Protein AF-Q09MP5-F1 (afdb_monomer_lite)

Sequence (1761 aa):
MSRHQAVLQLHFFASILETLLKDVNHPLSHFDKVSEDELDELWSWNTPLQPELRFCMHEKVSERAALHPEKIAIDAWDGTLTYGQIEDYSDKLAKLLRLLDDSSNRIIPVLFEKSRWTSVAVLAIMKSGACFALLDPAQPEGRLRAVVQQVNAKIFLSSKAQSTLAARVAPAATIIPISKSKFNKIFSPYTAEQPNTTLPPVSPDQPLYIQFTSGSTGVPKGCILTHSQYTSGAIPRAAAVGYYPHSRVLDFASYAFDVCIDSMLCTLAHGATLCTPSDERRMNDMSGAMRDMRVTFAGMTPSVARTLDVDILNNLESIALGGEGVSISDAMSWGQRTRVVNAYGPSEATVGATINDNVAAKPYITMGQRKGCALWLTEPEDHNKLVPVGAVGELLIEGPIVGNGYLNNPSKTKEVFIEDPEFLIKGSKSYPGRHGRIYKTGDLVRFDPDGDGEPIFVGRQDQQVKLRGQRIELAEIEFNMQKHLPPDTQLAAEVIKPSGGGEQTLVAFLVEQKKNGMRHLDGNVFGSFTNKFQSALRDMTKQLFVDLPSYMVPSAYIPLWKMPLLVSCKTDRKRLREIGASVTRQDLRRFNSAVSEKKEATTEMELKLQSLWAKVLGGDADFSANDNFFSMGGDSLRAMRLVAAARDEAIVLSVPDIMLNPTLSAMAEKAKPVSAEETNEVPPFSMIGKDWDADAARRESARLCGVDAANVEDVYPCTPLQEGLIALSAKFQDAYVAQRVATLPAKTALRLKEAFDTAVEGSPVLRTRIVNVTGRGLFQVVLKDGQLVREHGTDTSEYLRRDRNEPMDLGTALFRYGLVKEPESDQMNFVITMHHAVYDGWSMPLVFDHVNSAFNGLHTERPTSFKHFIKHLTSLDPADAQQYWKKRLEGTSPHQFPPLPQKGYTTQADSLLEHYVTVPTSAHSKLTLATIIRGAWALVSSLYIGHPDIVFGETLTGRSAPVPGIEQIEGPMITTVPIRVRLSLDRPITEYLQMIHAVTVKQIPHEHLGLQNIRRLSKDARVACDLRTGLVLHPKEDEDWGKVSLETPANTFLPASDEEGAREALKFNTYALMLVCTLEENGFLVMASFDSNCISKEAMERVLVVLDRIVHAFLGNPESKLGDVAVLDPAEARDAEAMRPRDVMSDSALGMSPVDGLESMDASLKELSPNEEKLRNILGRILGMKETDIRPSDSFFDLGGDSIGAMRLVSDARAQGLNLTVAQVFQSRSLSDLAASASNEREDKLAEILSRILGIAKSDIKSSDSFFELGGDSIGAMRLVSDARAQGLSITVAQVFQSKSLAELASSAEEEMPSQPKTNVDAPFIALGKDANLHSPDRVGVYLENQEWEITNIYPTRPLQQLAVEGTVDLPRYSLRYELIKFATPIDRQKLEQACQELVARNEVLRTVFVKDNELTLGVVLSALRVPYTETAVPEGEDADAFIQAGIKQDIEAPKPYGSSFVAFNLFTHPNGASTLVFRISHAQYDEICLPILFEQLSALYSGTTVPETVPFSKHVNHVVLDNIPKAIPYWENLLSGSEMTVLKPTIPLTHRGPADIYREFDISSRPANITIGSLPTAAWALVLSRRLNLTDVVFGEVVSGRNVGAPNADRIFGPTWQYIPFRVPFSKSWSYLDLLRYVQDQHMTSAAYESMGFSEIVKNCTNWDEDKVQWFDTVVHQAPAWVEELPFGNGVEAKFQTLYPHGEPLREWKCQAFVKEGGRKLGIEIVTFEEWIGEAEGVLEEVGKALECLMEGRVGESIF

Foldseek 3Di:
DAPQLVVQVVVLVVVVVVCCVVDVPDDPVVSQAADQVLLVLLVVQFPPFFDFDWDFLLVLLVVLCVVWVQQWAEQEPVGTDGSVRLVVLLCLLLLVVCVVPVDAAAEEEEEEFFDPVRLSPLSNCSQNQYAYQYDYPLWFLQQLLLVCVLRVHQAYEYAPVCQVSCCSSCVNHHYDHDDPCCCVPPRVVVCVVVVVRDGDPHTQQGWSYWAWDDDLQLHTWTFTAGSRLQCLFLVQCLVLQPQALAFEEECLDGSNDCVNVSSNSSNSSRNHYYQTYGVCCSAFPVQVSCVVSLGQEYEDALLVLVLHDPQSLVSHQEYEHELDDQDLVSCVVSVVRHFYKYFDDDPQQNRGQAIDRRQNPDPAGFSHRGGSWRKFFAAQVDPQGGGGAQDKGFIKTKHSNGTPTTRPCVPVRPVFFDWDRNSQCPRGPPGHHDTIIIGGDQWIWHADSNSSRTTDGDGGNAQFDQASSDTDRQSSLVNLLCVLADVPKDKGWDWEAELQDDHTFIEMEIEDPDPDDDDDPPPDFFDDDDLVRLVSVQVSLVVCVNSGPPRSRGLFYTYGNDFDADPVRHGDVVVVRVVRSHHHPQNRVQRNLSRDDAAAQDDPLLVLLLVLLCVQLPDDSRDHQFDFQVLSPDDLLSLLSSCQVCVVVQKHFFSLQCLVQRGSNSRSVRIDGHDPPPLDDDQAPPADDPVQDPLNCLVQLCVQLVHDSVQFRHKHAAFLVLQVLLVVCVVPVQFQKDKFKFKDQLVLVVLLVQLLVVLCQQAQLQLWFWAQDPPRGIMITGGNDSVAEQAAEADDVQVPLAVSLPTSHHSHRQKHWYWHAHFPDSIIMTMIMGGLQSADLLLLLLSLVLSLCSSQVHDRHQSDEPVLVSVVVSPDDVVVLLVVLCVVLPPADLFEPLDAPDDPFFWAFPDKDKDWQWDPLPLSDSHHPVLLLLLLLLLLGCLLQVHQKYKAKEWDQLLSDSGNSSSNYRGGRIAIDIDIGGADQQDFLLVRSVVSSVVVSVCSVNRRCHLLNQLQSDPSSVSSSPHAEYEYEEEFDDCPLCDPDSSSPSSSRRQNGPVRVVVVVSSNDRHQWYWYWHDDSTTTMTMIGHDCNSPNPVLVVVSVVSSSQSSCSCSPGRRHGNNVSSDDRPVNNVSSVVRYDPVSVPPNPPDDDDDDDDDDDDDDDDDDDPLLLQLLVQLCVLLVHDSVVFDQQAACVNSPHDLVSLVSSCVSCVVVVFHDDSVQSVVARGSPSSSQRRDDPLLLQLLVLLCVLLVHPSVVAGQQAASVNSPDDPVSLVSSCVVCVVVQWHDDSLQSLVDNGSVSSSVVTDGDDPDDDDDCLVDAACQCPPCCVVCDPVNVLVQAPDSPFAFDHKHFQAPVLVVLLVCCQDPQVQQKKWWWFWWQALAPVVLLLQLLQVLLQQAQLQQWFWAADPNTIMTTGTNGDNAAEEEAEDDDPDDQVVVVLVVVLVVSVDGDHGNHRQWYWYWYAYPSRIIIITTMDGLSFADLLQVSLSQQSSQCSSAVHDRDDADHQSSLSSCCSPPQVVVQQVVLLVVCPPHAAFADDDPFDPPDQAKDKDKDKAFLSQFDPSFDLLLQLVLLLVLLSCVRVVDQKHKFKEKDQQLLQPRVPSSRHGGRQIAIDIDMGNHDQPDFLLNSSVVSVVCVSVCSNNRRRHDLNSCVRRHPYDSVPPPAGAYEYEDARPDSCWHRHRRNIRTRTDMDRSGHDRHRAWYFYWYQPRSNGMTMTMIMGGPSCVVVVVVSVVSSNVSSVCSGPPNRRDGSD

InterPro domains:
  IPR000873 AMP-dependent synthetase/ligase domain [PF00501] (63-407)
  IPR001242 Condensation domain [PF00668] (712-1134)
  IPR001242 Condensation domain [PF00668] (1355-1677)
  IPR006162 Phosphopantetheine attachment site [PS00012] (631-646)
  IPR006162 Phosphopantetheine attachment site [PS00012] (1198-1213)
  IPR006162 Phosphopantetheine attachment site [PS00012] (1269-1284)
  IPR009081 Phosphopantetheine binding ACP domain [PF00550] (608-669)
  IPR009081 Phosphopantetheine binding ACP domain [PF00550] (1173-1236)
  IPR009081 Phosphopantetheine binding ACP domain [PF00550] (1244-1306)
  IPR009081 Phosphopantetheine binding ACP domain [PS50075] (600-675)
  IPR009081 Phosphopantetheine binding ACP domain [PS50075] (1169-1242)
  IPR009081 Phosphopantetheine binding ACP domain [PS50075] (1237-1313)
  IPR020806 Polyketide synthase-like, phosphopantetheine-binding domain [SM00823] (606-675)
  IPR020806 Polyketide synthase-like, phosphopantetheine-binding domain [SM00823] (1172-1242)
  IPR020806 Polyketide synthase-like, phosphopantetheine-binding domain [SM00823] (1243-1313)
  IPR020845 AMP-binding, conserved site [PS00455] (210-221)
  IPR023213 Chloramphenicol acetyltransferase-like domain superfamily [G3DSA:3.30.559.10] (718-1064)
  IPR023213 Chloramphenicol acetyltransferase-like domain superfamily [G3DSA:3.30.559.10] (1350-1522)
  IPR036736 ACP-like superfamily [G3DSA:1.10.1200.10] (598-670)
  IPR036736 ACP-like superfamily [G3DSA:1.10.1200.10] (1167-1238)

Structure (mmCIF, N/CA/C/O backbone):
data_AF-Q09MP5-F1
#
_entry.id   AF-Q09MP5-F1
#
loop_
_atom_site.group_PDB
_atom_site.id
_atom_site.type_symbol
_atom_site.label_atom_id
_atom_site.label_alt_id
_atom_site.label_comp_id
_atom_site.label_asym_id
_atom_site.label_entity_id
_atom_site.label_seq_id
_atom_site.pdbx_PDB_ins_code
_atom_site.Cartn_x
_atom_site.Cartn_y
_atom_site.Cartn_z
_atom_site.occupancy
_atom_site.B_iso_or_equiv
_atom_site.auth_seq_id
_atom_site.auth_comp_id
_atom_site.auth_asym_id
_atom_site.auth_atom_id
_atom_site.pdbx_PDB_model_num
ATOM 1 N N . MET A 1 1 ? -3.634 -18.850 -38.791 1.00 59.94 1 MET A N 1
ATOM 2 C CA . MET A 1 1 ? -3.241 -19.244 -40.159 1.00 59.94 1 MET A CA 1
ATOM 3 C C . MET A 1 1 ? -4.179 -18.523 -41.102 1.00 59.94 1 MET A C 1
ATOM 5 O O . MET A 1 1 ? -5.379 -18.560 -40.851 1.00 59.94 1 MET A O 1
ATOM 9 N N . SER A 1 2 ? -3.657 -17.815 -42.099 1.00 74.50 2 SER A N 1
ATOM 10 C CA . SER A 1 2 ? -4.491 -17.106 -43.076 1.00 74.50 2 SER A CA 1
ATOM 11 C C . SER A 1 2 ? -5.011 -18.062 -44.158 1.00 74.50 2 SER A C 1
ATOM 13 O O . SER A 1 2 ? -4.609 -19.228 -44.217 1.00 74.50 2 SER A O 1
ATOM 15 N N . ARG A 1 3 ? -5.837 -17.551 -45.080 1.00 82.62 3 ARG A N 1
ATOM 16 C CA . ARG A 1 3 ? -6.172 -18.272 -46.316 1.00 82.62 3 ARG A CA 1
ATOM 17 C C . ARG A 1 3 ? -4.945 -18.502 -47.209 1.00 82.62 3 ARG A C 1
ATOM 19 O O . ARG A 1 3 ? -4.838 -19.577 -47.786 1.00 82.62 3 ARG A O 1
ATOM 26 N N . HIS A 1 4 ? -4.047 -17.525 -47.329 1.00 83.56 4 HIS A N 1
ATOM 27 C CA . HIS A 1 4 ? -2.838 -17.621 -48.150 1.00 83.56 4 HIS A CA 1
ATOM 28 C C . HIS A 1 4 ? -1.877 -18.688 -47.600 1.00 83.56 4 HIS A C 1
ATOM 30 O O . HIS A 1 4 ? -1.572 -19.649 -48.302 1.00 83.56 4 HIS A O 1
ATOM 36 N N . GLN A 1 5 ? -1.517 -18.616 -46.313 1.00 78.25 5 GLN A N 1
ATOM 37 C CA . GLN A 1 5 ? -0.675 -19.625 -45.659 1.00 78.25 5 GLN A CA 1
ATOM 38 C C . GLN A 1 5 ? -1.295 -21.029 -45.723 1.00 78.25 5 GLN A C 1
ATOM 40 O O . GLN A 1 5 ? -0.571 -22.000 -45.925 1.00 78.25 5 GLN A O 1
ATOM 45 N N . ALA A 1 6 ? -2.620 -21.154 -45.584 1.00 83.75 6 ALA A N 1
ATOM 46 C CA . ALA A 1 6 ? -3.298 -22.441 -45.741 1.00 83.75 6 ALA A CA 1
ATOM 47 C C . ALA A 1 6 ? -3.201 -22.980 -47.181 1.00 83.75 6 ALA A C 1
ATOM 49 O O . ALA A 1 6 ? -2.980 -24.174 -47.366 1.00 83.75 6 ALA A O 1
ATOM 50 N N . VAL A 1 7 ? -3.324 -22.120 -48.200 1.00 84.75 7 VAL A N 1
ATOM 51 C CA . VAL A 1 7 ? -3.142 -22.504 -49.612 1.00 84.75 7 VAL A CA 1
ATOM 52 C C . VAL A 1 7 ? -1.697 -22.924 -49.886 1.00 84.75 7 VAL A C 1
ATOM 54 O O . VAL A 1 7 ? -1.500 -23.994 -50.454 1.00 84.75 7 VAL A O 1
ATOM 57 N N . LEU A 1 8 ? -0.695 -22.168 -49.424 1.00 80.31 8 LEU A N 1
ATOM 58 C CA . LEU A 1 8 ? 0.712 -22.550 -49.585 1.00 80.31 8 LEU A CA 1
ATOM 59 C C . LEU A 1 8 ? 1.048 -23.860 -48.872 1.00 80.31 8 LEU A C 1
ATOM 61 O O . LEU A 1 8 ? 1.660 -24.734 -49.476 1.00 80.31 8 LEU A O 1
ATOM 65 N N . GLN A 1 9 ? 0.593 -24.062 -47.632 1.00 81.00 9 GLN A N 1
ATOM 66 C CA . GLN A 1 9 ? 0.820 -25.329 -46.931 1.00 81.00 9 GLN A CA 1
ATOM 67 C C . GLN A 1 9 ? 0.113 -26.509 -47.614 1.00 81.00 9 GLN A C 1
ATOM 69 O O . GLN A 1 9 ? 0.664 -27.607 -47.635 1.00 81.00 9 GLN A O 1
ATOM 74 N N . LEU A 1 10 ? -1.054 -26.296 -48.234 1.00 84.81 10 LEU A N 1
ATOM 75 C CA . LEU A 1 10 ? -1.715 -27.310 -49.062 1.00 84.81 10 LEU A CA 1
ATOM 76 C C . LEU A 1 10 ? -0.968 -27.576 -50.379 1.00 84.81 10 LEU A C 1
ATOM 78 O O . LEU A 1 10 ? -0.871 -28.734 -50.777 1.00 84.81 10 LEU A O 1
ATOM 82 N N . HIS A 1 11 ? -0.412 -26.553 -51.034 1.00 81.12 11 HIS A N 1
ATOM 83 C CA . HIS A 1 11 ? 0.411 -26.709 -52.241 1.00 81.12 11 HIS A CA 1
ATOM 84 C C . HIS A 1 11 ? 1.731 -27.431 -51.933 1.00 81.12 11 HIS A C 1
ATOM 86 O O . HIS A 1 11 ? 2.095 -28.374 -52.632 1.00 81.12 11 HIS A O 1
ATOM 92 N N . PHE A 1 12 ? 2.410 -27.061 -50.847 1.00 81.19 12 PHE A N 1
ATOM 93 C CA . PHE A 1 12 ? 3.633 -27.710 -50.380 1.00 81.19 12 PHE A CA 1
ATOM 94 C C . PHE A 1 12 ? 3.372 -29.168 -49.969 1.00 81.19 12 PHE A C 1
ATOM 96 O O . PHE A 1 12 ? 4.086 -30.072 -50.398 1.00 81.19 12 PHE A O 1
ATOM 103 N N . PHE A 1 13 ? 2.283 -29.436 -49.239 1.00 86.06 13 PHE A N 1
ATOM 104 C CA . PHE A 1 13 ? 1.845 -30.798 -48.917 1.00 86.06 13 PHE A CA 1
ATOM 105 C C . PHE A 1 13 ? 1.493 -31.616 -50.170 1.00 86.06 13 PHE A C 1
ATOM 107 O O . PHE A 1 13 ? 1.887 -32.778 -50.270 1.00 86.06 13 PHE A O 1
ATOM 114 N N . ALA A 1 14 ? 0.817 -31.021 -51.158 1.00 86.12 14 ALA A N 1
ATOM 115 C CA . ALA A 1 14 ? 0.543 -31.665 -52.442 1.00 86.12 14 ALA A CA 1
ATOM 116 C C . ALA A 1 14 ? 1.832 -31.947 -53.237 1.00 86.12 14 ALA A C 1
ATOM 118 O O . ALA A 1 14 ? 1.957 -33.023 -53.813 1.00 86.12 14 ALA A O 1
ATOM 119 N N . SER A 1 15 ? 2.812 -31.040 -53.212 1.00 81.12 15 SER A N 1
ATOM 120 C CA . SER A 1 15 ? 4.133 -31.214 -53.833 1.00 81.12 15 SER A CA 1
ATOM 121 C C . SER A 1 15 ? 4.938 -32.347 -53.179 1.00 81.12 15 SER A C 1
ATOM 123 O O . SER A 1 15 ? 5.493 -33.202 -53.878 1.00 81.12 15 SER A O 1
ATOM 125 N N . ILE A 1 16 ? 4.930 -32.425 -51.842 1.00 84.94 16 ILE A N 1
ATOM 126 C CA . ILE A 1 16 ? 5.505 -33.542 -51.077 1.00 84.94 16 ILE A CA 1
ATOM 127 C C . ILE A 1 16 ? 4.813 -34.857 -51.456 1.00 84.94 16 ILE A C 1
ATOM 129 O O . ILE A 1 16 ? 5.496 -35.830 -51.777 1.00 84.94 16 ILE A O 1
ATOM 133 N N . LEU A 1 17 ? 3.475 -34.895 -51.473 1.00 87.12 17 LEU A N 1
ATOM 134 C CA . LEU A 1 17 ? 2.712 -36.087 -51.856 1.00 87.12 17 LEU A CA 1
ATOM 135 C C . LEU A 1 17 ? 2.990 -36.513 -53.301 1.00 87.12 17 LEU A C 1
ATOM 137 O O . LEU A 1 17 ? 3.277 -37.683 -53.534 1.00 87.12 17 LEU A O 1
ATOM 141 N N . GLU A 1 18 ? 2.949 -35.597 -54.271 1.00 86.56 18 GLU A N 1
ATOM 142 C CA . GLU A 1 18 ? 3.273 -35.905 -55.667 1.00 86.56 18 GLU A CA 1
ATOM 143 C C . GLU A 1 18 ? 4.699 -36.436 -55.815 1.00 86.56 18 GLU A C 1
ATOM 145 O O . GLU A 1 18 ? 4.926 -37.368 -56.585 1.00 86.56 18 GLU A O 1
ATOM 150 N N . THR A 1 19 ? 5.657 -35.874 -55.081 1.00 84.94 19 THR A N 1
ATOM 151 C CA . THR A 1 19 ? 7.058 -36.299 -55.131 1.00 84.94 19 THR A CA 1
ATOM 152 C C . THR A 1 19 ? 7.242 -37.680 -54.500 1.00 84.94 19 THR A C 1
ATOM 154 O O . THR A 1 19 ? 7.840 -38.542 -55.136 1.00 84.94 19 THR A O 1
ATOM 157 N N . LEU A 1 20 ? 6.644 -37.954 -53.334 1.00 87.00 20 LEU A N 1
ATOM 158 C CA . LEU A 1 20 ? 6.642 -39.287 -52.708 1.00 87.00 20 LEU A CA 1
ATOM 159 C C . LEU A 1 20 ? 5.919 -40.348 -53.558 1.00 87.00 20 LEU A C 1
ATOM 161 O O . LEU A 1 20 ? 6.316 -41.511 -53.561 1.00 87.00 20 LEU A O 1
ATOM 165 N N . LEU A 1 21 ? 4.871 -39.963 -54.295 1.00 89.62 21 LEU A N 1
ATOM 166 C CA . LEU A 1 21 ? 4.148 -40.847 -55.220 1.00 89.62 21 LEU A CA 1
ATOM 167 C C . LEU A 1 21 ? 4.919 -41.110 -56.526 1.00 89.62 21 LEU A C 1
ATOM 169 O O . LEU A 1 21 ? 4.696 -42.143 -57.160 1.00 89.62 21 LEU A O 1
ATOM 173 N N . LYS A 1 22 ? 5.816 -40.203 -56.935 1.00 89.56 22 LYS A N 1
ATOM 174 C CA . LYS A 1 22 ? 6.699 -40.357 -58.108 1.00 89.56 22 LYS A CA 1
ATOM 175 C C . LYS A 1 22 ? 8.008 -41.080 -57.769 1.00 89.56 22 LYS A C 1
ATOM 177 O O . LYS A 1 22 ? 8.499 -41.847 -58.594 1.00 89.56 22 LYS A O 1
ATOM 182 N N . ASP A 1 23 ? 8.558 -40.849 -56.579 1.00 89.31 23 ASP A N 1
ATOM 183 C CA . ASP A 1 23 ? 9.815 -41.416 -56.086 1.00 89.31 23 ASP A CA 1
ATOM 184 C C . ASP A 1 23 ? 9.719 -41.755 -54.587 1.00 89.31 23 ASP A C 1
ATOM 186 O O . ASP A 1 23 ? 9.976 -40.934 -53.707 1.00 89.31 23 ASP A O 1
ATOM 190 N N . VAL A 1 24 ? 9.402 -43.016 -54.286 1.00 86.56 24 VAL A N 1
ATOM 191 C CA . VAL A 1 24 ? 9.351 -43.533 -52.904 1.00 86.56 24 VAL A CA 1
ATOM 192 C C . VAL A 1 24 ? 10.727 -43.648 -52.230 1.00 86.56 24 VAL A C 1
ATOM 194 O O . VAL A 1 24 ? 10.791 -43.980 -51.049 1.00 86.56 24 VAL A O 1
ATOM 197 N N . ASN A 1 25 ? 11.827 -43.403 -52.954 1.00 88.81 25 ASN A N 1
ATOM 198 C CA . ASN A 1 25 ? 13.191 -43.414 -52.414 1.00 88.81 25 ASN A CA 1
ATOM 199 C C . ASN A 1 25 ? 13.755 -41.996 -52.227 1.00 88.81 25 ASN A C 1
ATOM 201 O O . ASN A 1 25 ? 14.951 -41.852 -51.956 1.00 88.81 25 ASN A O 1
ATOM 205 N N . HIS A 1 26 ? 12.926 -40.956 -52.375 1.00 84.25 26 HIS A N 1
ATOM 206 C CA . HIS A 1 26 ? 13.390 -39.578 -52.301 1.00 84.25 26 HIS A CA 1
ATOM 207 C C . HIS A 1 26 ? 13.993 -39.265 -50.917 1.00 84.25 26 HIS A C 1
ATOM 209 O O . HIS A 1 26 ? 13.321 -39.477 -49.901 1.00 84.25 26 HIS A O 1
ATOM 215 N N . PRO A 1 27 ? 15.241 -38.761 -50.828 1.00 83.38 27 PRO A N 1
ATOM 216 C CA . PRO A 1 27 ? 15.860 -38.442 -49.545 1.00 83.38 27 PRO A CA 1
ATOM 217 C C . PRO A 1 27 ? 15.040 -37.413 -48.765 1.00 83.38 27 PRO A C 1
ATOM 219 O O . PRO A 1 27 ? 14.696 -36.364 -49.306 1.00 83.38 27 PRO A O 1
ATOM 222 N N . LEU A 1 28 ? 14.776 -37.678 -47.479 1.00 79.31 28 LEU A N 1
ATOM 223 C CA . LEU A 1 28 ? 13.956 -36.781 -46.654 1.00 79.31 28 LEU A CA 1
ATOM 224 C C . LEU A 1 28 ? 14.509 -35.344 -46.627 1.00 79.31 28 LEU A C 1
ATOM 226 O O . LEU A 1 28 ? 13.747 -34.394 -46.765 1.00 79.31 28 LEU A O 1
ATOM 230 N N . SER A 1 29 ? 15.838 -35.202 -46.599 1.00 75.81 29 SER A N 1
ATOM 231 C CA . SER A 1 29 ? 16.562 -33.923 -46.640 1.00 75.81 29 SER A CA 1
ATOM 232 C C . SER A 1 29 ? 16.508 -33.173 -47.984 1.00 75.81 29 SER A C 1
ATOM 234 O O . SER A 1 29 ? 17.283 -32.244 -48.214 1.00 75.81 29 SER A O 1
ATOM 236 N N . HIS A 1 30 ? 15.676 -33.611 -48.932 1.00 75.94 30 HIS A N 1
ATOM 237 C CA . HIS A 1 30 ? 15.363 -32.868 -50.154 1.00 75.94 30 HIS A CA 1
ATOM 238 C C . HIS A 1 30 ? 13.964 -32.239 -50.132 1.00 75.94 30 HIS A C 1
ATOM 240 O O . HIS A 1 30 ? 13.722 -31.346 -50.943 1.00 75.94 30 HIS A O 1
ATOM 246 N N . PHE A 1 31 ? 13.086 -32.636 -49.201 1.00 74.69 31 PHE A N 1
ATOM 247 C CA . PHE A 1 31 ? 11.801 -31.963 -48.977 1.00 74.69 31 PHE A CA 1
ATOM 248 C C . PHE A 1 31 ? 11.949 -30.642 -48.209 1.00 74.69 31 PHE A C 1
ATOM 250 O O . PHE A 1 31 ? 11.038 -29.828 -48.247 1.00 74.69 31 PHE A O 1
ATOM 257 N N . ASP A 1 32 ? 13.108 -30.379 -47.596 1.00 65.06 32 ASP A N 1
ATOM 258 C CA . ASP A 1 32 ? 13.430 -29.104 -46.929 1.00 65.06 32 ASP A CA 1
ATOM 259 C C . ASP A 1 32 ? 13.600 -27.916 -47.910 1.00 65.06 32 ASP A C 1
ATOM 261 O O . ASP A 1 32 ? 13.975 -26.814 -47.513 1.00 65.06 32 ASP A O 1
ATOM 265 N N . LYS A 1 33 ? 13.361 -28.125 -49.213 1.00 70.44 33 LYS A N 1
ATOM 266 C CA . LYS A 1 33 ? 13.484 -27.106 -50.262 1.00 70.44 33 LYS A CA 1
ATOM 267 C C . LYS A 1 33 ? 12.156 -26.402 -50.519 1.00 70.44 33 LYS A C 1
ATOM 269 O O . LYS A 1 33 ? 11.137 -27.057 -50.710 1.00 70.44 33 LYS A O 1
ATOM 274 N N . VAL A 1 34 ? 12.222 -25.078 -50.651 1.00 80.81 34 VAL A N 1
ATOM 275 C CA . VAL A 1 34 ? 11.159 -24.235 -51.224 1.00 80.81 34 VAL A CA 1
ATOM 276 C C . VAL A 1 34 ? 10.685 -24.817 -52.562 1.00 80.81 34 VAL A C 1
ATOM 278 O O . VAL A 1 34 ? 11.513 -25.178 -53.403 1.00 80.81 34 VAL A O 1
ATOM 281 N N . SER A 1 35 ? 9.370 -24.923 -52.763 1.00 79.19 35 SER A N 1
ATOM 282 C CA . SER A 1 35 ? 8.799 -25.403 -54.028 1.00 79.19 35 SER A CA 1
ATOM 283 C C . SER A 1 35 ? 8.926 -24.367 -55.157 1.00 79.19 35 SER A C 1
ATOM 285 O O . SER A 1 35 ? 9.100 -23.181 -54.902 1.00 79.19 35 SER A O 1
ATOM 287 N N . GLU A 1 36 ? 8.823 -24.790 -56.424 1.00 83.19 36 GLU A N 1
ATOM 288 C CA . GLU A 1 36 ? 8.922 -23.881 -57.588 1.00 83.19 36 GLU A CA 1
ATOM 289 C C . GLU A 1 36 ? 7.892 -22.737 -57.553 1.00 83.19 36 GLU A C 1
ATOM 291 O O . GLU A 1 36 ? 8.213 -21.614 -57.937 1.00 83.19 36 GLU A O 1
ATOM 296 N N . ASP A 1 37 ? 6.671 -22.997 -57.072 1.00 83.19 37 ASP A N 1
ATOM 297 C CA . ASP A 1 37 ? 5.621 -21.975 -57.005 1.00 83.19 37 ASP A CA 1
ATOM 298 C C . ASP A 1 37 ? 5.848 -20.998 -55.829 1.00 83.19 37 ASP A C 1
ATOM 300 O O . ASP A 1 37 ? 5.669 -19.793 -56.000 1.00 83.19 37 ASP A O 1
ATOM 304 N N . GLU A 1 38 ? 6.335 -21.471 -54.672 1.00 85.56 38 GLU A N 1
ATOM 305 C CA . GLU A 1 38 ? 6.801 -20.590 -53.584 1.00 85.56 38 GLU A CA 1
ATOM 306 C C . GLU A 1 38 ? 8.048 -19.785 -53.990 1.00 85.56 38 GLU A C 1
ATOM 308 O O . GLU A 1 38 ? 8.207 -18.637 -53.583 1.00 85.56 38 GLU A O 1
ATOM 313 N N . LEU A 1 39 ? 8.946 -20.363 -54.796 1.00 89.06 39 LEU A N 1
ATOM 314 C CA . LEU A 1 39 ? 10.141 -19.681 -55.290 1.00 89.06 39 LEU A CA 1
ATOM 315 C C . LEU A 1 39 ? 9.765 -18.557 -56.265 1.00 89.06 39 LEU A C 1
ATOM 317 O O . LEU A 1 39 ? 10.305 -17.457 -56.151 1.00 89.06 39 LEU A O 1
ATOM 321 N N . ASP A 1 40 ? 8.819 -18.802 -57.179 1.00 90.94 40 ASP A N 1
ATOM 322 C CA . ASP A 1 40 ? 8.227 -17.757 -58.024 1.00 90.94 40 ASP A CA 1
ATOM 323 C C . ASP A 1 40 ? 7.580 -16.644 -57.184 1.00 90.94 40 ASP A C 1
ATOM 325 O O . ASP A 1 40 ? 7.740 -15.466 -57.507 1.00 90.94 40 ASP A O 1
ATOM 329 N N . GLU A 1 41 ? 6.911 -16.984 -56.080 1.00 89.44 41 GLU A N 1
ATOM 330 C CA . GLU A 1 41 ? 6.301 -15.997 -55.185 1.00 89.44 41 GLU A CA 1
ATOM 331 C C . GLU A 1 41 ? 7.340 -15.165 -54.412 1.00 89.44 41 GLU A C 1
ATOM 333 O O . GLU A 1 41 ? 7.274 -13.932 -54.451 1.00 89.44 41 GLU A O 1
ATOM 338 N N . LEU A 1 42 ? 8.363 -15.795 -53.818 1.00 91.25 42 LEU A N 1
ATOM 339 C CA . LEU A 1 42 ? 9.494 -15.110 -53.171 1.00 91.25 42 LEU A CA 1
ATOM 340 C C . LEU A 1 42 ? 10.232 -14.169 -54.137 1.00 91.25 42 LEU A C 1
ATOM 342 O O . LEU A 1 42 ? 10.662 -13.080 -53.740 1.00 91.25 42 LEU A O 1
ATOM 346 N N . TRP A 1 43 ? 10.369 -14.560 -55.408 1.00 93.50 43 TRP A N 1
ATOM 347 C CA . TRP A 1 43 ? 10.921 -13.698 -56.454 1.00 93.50 43 TRP A CA 1
ATOM 348 C C . TRP A 1 43 ? 9.963 -12.582 -56.875 1.00 93.50 43 TRP A C 1
ATOM 350 O O . TRP A 1 43 ? 10.440 -11.476 -57.150 1.00 93.50 43 TRP A O 1
ATOM 360 N N . SER A 1 44 ? 8.647 -12.816 -56.868 1.00 92.38 44 SER A N 1
ATOM 361 C CA . SER A 1 44 ? 7.633 -11.790 -57.146 1.00 92.38 44 SER A CA 1
ATOM 362 C C . SER A 1 44 ? 7.645 -10.683 -56.090 1.00 92.38 44 SER A C 1
ATOM 364 O O . SER A 1 44 ? 7.718 -9.504 -56.437 1.00 92.38 44 SER A O 1
ATOM 366 N N . TRP A 1 45 ? 7.714 -11.041 -54.802 1.00 90.75 45 TRP A N 1
ATOM 367 C CA . TRP A 1 45 ? 7.833 -10.076 -53.710 1.00 90.75 45 TRP A CA 1
ATOM 368 C C . TRP A 1 45 ? 9.109 -9.245 -53.841 1.00 90.75 45 TRP A C 1
ATOM 370 O O . TRP A 1 45 ? 9.091 -8.049 -53.551 1.00 90.75 45 TRP A O 1
ATOM 380 N N . ASN A 1 46 ? 10.198 -9.840 -54.342 1.00 91.38 46 ASN A N 1
ATOM 381 C CA . ASN A 1 46 ? 11.531 -9.240 -54.449 1.00 91.38 46 ASN A CA 1
ATOM 382 C C . ASN A 1 46 ? 11.902 -8.650 -55.821 1.00 91.38 46 ASN A C 1
ATOM 384 O O . ASN A 1 46 ? 13.055 -8.242 -56.016 1.00 91.38 46 ASN A O 1
ATOM 388 N N . THR A 1 47 ? 10.957 -8.550 -56.762 1.00 89.50 47 THR A N 1
ATOM 389 C CA . THR A 1 47 ? 11.212 -8.045 -58.122 1.00 89.50 47 THR A CA 1
ATOM 390 C C . THR A 1 47 ? 10.101 -7.086 -58.576 1.00 89.50 47 THR A C 1
ATOM 392 O O . THR A 1 47 ? 8.932 -7.442 -58.497 1.00 89.50 47 THR A O 1
ATOM 395 N N . PRO A 1 48 ? 10.415 -5.873 -59.076 1.00 88.31 48 PRO A N 1
ATOM 396 C CA . PRO A 1 48 ? 11.748 -5.322 -59.316 1.00 88.31 48 PRO A CA 1
ATOM 397 C C . PRO A 1 48 ? 12.514 -4.958 -58.032 1.00 88.31 48 PRO A C 1
ATOM 399 O O . PRO A 1 48 ? 11.946 -4.796 -56.946 1.00 88.31 48 PRO A O 1
ATOM 402 N N . LEU A 1 49 ? 13.829 -4.805 -58.184 1.00 85.81 49 LEU A N 1
ATOM 403 C CA . LEU A 1 49 ? 14.684 -4.091 -57.240 1.00 85.81 49 LEU A CA 1
ATOM 404 C C . LEU A 1 49 ? 14.607 -2.582 -57.545 1.00 85.81 49 LEU A C 1
ATOM 406 O O . LEU A 1 49 ? 14.473 -2.193 -58.705 1.00 85.81 49 LEU A O 1
ATOM 410 N N . GLN A 1 50 ? 14.667 -1.732 -56.518 1.00 83.75 50 GLN A N 1
ATOM 411 C CA . GLN A 1 50 ? 14.656 -0.275 -56.708 1.00 83.75 50 GLN A CA 1
ATOM 412 C C . GLN A 1 50 ? 16.007 0.215 -57.275 1.00 83.75 50 GLN A C 1
ATOM 414 O O . GLN A 1 50 ? 17.045 -0.346 -56.916 1.00 83.75 50 GLN A O 1
ATOM 419 N N . PRO A 1 51 ? 16.023 1.234 -58.156 1.00 86.88 51 PRO A N 1
ATOM 420 C CA . PRO A 1 51 ? 17.252 1.731 -58.774 1.00 86.88 51 PRO A CA 1
ATOM 421 C C . PRO A 1 51 ? 18.124 2.527 -57.791 1.00 86.88 51 PRO A C 1
ATOM 423 O O . PRO A 1 51 ? 17.619 3.168 -56.870 1.00 86.88 51 PRO A O 1
ATOM 426 N N . GLU A 1 52 ? 19.439 2.541 -58.029 1.00 91.12 52 GLU A N 1
ATOM 427 C CA . GLU A 1 52 ? 20.377 3.382 -57.275 1.00 91.12 52 GLU A CA 1
ATOM 428 C C . GLU A 1 52 ? 20.158 4.875 -57.586 1.00 91.12 52 GLU A C 1
ATOM 430 O O . GLU A 1 52 ? 20.177 5.303 -58.745 1.00 91.12 52 GLU A O 1
ATOM 435 N N . LEU A 1 53 ? 20.002 5.692 -56.544 1.00 93.75 53 LEU A N 1
ATOM 436 C CA . LEU A 1 53 ? 19.897 7.145 -56.640 1.00 93.75 53 LEU A CA 1
ATOM 437 C C . LEU A 1 53 ? 21.292 7.780 -56.609 1.00 93.75 53 LEU A C 1
ATOM 439 O O . LEU A 1 53 ? 21.866 8.060 -55.562 1.00 93.75 53 LEU A O 1
ATOM 443 N N . ARG A 1 54 ? 21.864 8.010 -57.791 1.00 95.00 54 ARG A N 1
ATOM 444 C CA . ARG A 1 54 ? 23.248 8.485 -57.948 1.00 95.00 54 ARG A CA 1
ATOM 445 C C . ARG A 1 54 ? 23.373 10.015 -57.867 1.00 95.00 54 ARG A C 1
ATOM 447 O O . ARG A 1 54 ? 23.733 10.657 -58.850 1.00 95.00 54 ARG A O 1
ATOM 454 N N . PHE A 1 55 ? 23.094 10.589 -56.694 1.00 94.56 55 PHE A N 1
ATOM 455 C CA . PHE A 1 55 ? 23.374 11.997 -56.354 1.00 94.56 55 PHE A CA 1
ATOM 456 C C . PHE A 1 55 ? 23.866 12.147 -54.903 1.00 94.56 55 PHE A C 1
ATOM 458 O O . PHE A 1 55 ? 23.690 11.249 -54.077 1.00 94.56 55 PHE A O 1
ATOM 465 N N . CYS A 1 56 ? 24.495 13.274 -54.570 1.00 95.69 56 CYS A N 1
ATOM 466 C CA . CYS A 1 56 ? 25.018 13.537 -53.233 1.00 95.69 56 CYS A CA 1
ATOM 467 C C . CYS A 1 56 ? 23.967 14.193 -52.328 1.00 95.69 56 CYS A C 1
ATOM 469 O O . CYS A 1 56 ? 23.345 15.196 -52.667 1.00 95.69 56 CYS A O 1
ATOM 471 N N . MET A 1 57 ? 23.803 13.668 -51.109 1.00 95.25 57 MET A N 1
ATOM 472 C CA . MET A 1 57 ? 22.764 14.127 -50.170 1.00 95.25 57 MET A CA 1
ATOM 473 C C . MET A 1 57 ? 22.829 15.637 -49.853 1.00 95.25 57 MET A C 1
ATOM 475 O O . MET A 1 57 ? 21.795 16.262 -49.633 1.00 95.25 57 MET A O 1
ATOM 479 N N . HIS A 1 58 ? 24.023 16.244 -49.865 1.00 95.75 58 HIS A N 1
ATOM 480 C CA . HIS A 1 58 ? 24.174 17.687 -49.641 1.00 95.75 58 HIS A CA 1
ATOM 481 C C . HIS A 1 58 ? 23.698 18.535 -50.833 1.00 95.75 58 HIS A C 1
ATOM 483 O O . HIS A 1 58 ? 23.191 19.629 -50.610 1.00 95.75 58 HIS A O 1
ATOM 489 N N . GLU A 1 59 ? 23.770 18.031 -52.071 1.00 95.56 59 GLU A N 1
ATOM 490 C CA . GLU A 1 59 ? 23.229 18.714 -53.258 1.00 95.56 59 GLU A CA 1
ATOM 491 C C . GLU A 1 59 ? 21.712 18.886 -53.126 1.00 95.56 59 GLU A C 1
ATOM 493 O O . GLU A 1 59 ? 21.170 19.944 -53.436 1.00 95.56 59 GLU A O 1
ATOM 498 N N . LYS A 1 60 ? 21.026 17.882 -52.558 1.00 94.25 60 LYS A N 1
ATOM 499 C CA . LYS A 1 60 ? 19.587 17.962 -52.282 1.00 94.25 60 LYS A CA 1
ATOM 500 C C . LYS A 1 60 ? 19.242 19.013 -51.226 1.00 94.25 60 LYS A C 1
ATOM 502 O O . LYS A 1 60 ? 18.190 19.635 -51.323 1.00 94.25 60 LYS A O 1
ATOM 507 N N . VAL A 1 61 ? 20.125 19.259 -50.257 1.00 95.75 61 VAL A N 1
ATOM 508 C CA . VAL A 1 61 ? 19.968 20.360 -49.290 1.00 95.75 61 VAL A CA 1
ATOM 509 C C . VAL A 1 61 ? 20.223 21.716 -49.961 1.00 95.75 61 VAL A C 1
ATOM 511 O O . VAL A 1 61 ? 19.425 22.634 -49.774 1.00 95.75 61 VAL A O 1
ATOM 514 N N . SER A 1 62 ? 21.251 21.826 -50.811 1.00 95.75 62 SER A N 1
ATOM 515 C CA . SER A 1 62 ? 21.513 23.023 -51.626 1.00 95.75 62 SER A CA 1
ATOM 516 C C . SER A 1 62 ? 20.344 23.369 -52.561 1.00 95.75 62 SER A C 1
ATOM 518 O O . SER A 1 62 ? 19.971 24.537 -52.656 1.00 95.75 62 SER A O 1
ATOM 520 N N . GLU A 1 63 ? 19.688 22.383 -53.188 1.00 95.75 63 GLU A N 1
ATOM 521 C CA . GLU A 1 63 ? 18.449 22.608 -53.953 1.00 95.75 63 GLU A CA 1
ATOM 522 C C . GLU A 1 63 ? 17.342 23.233 -53.085 1.00 95.75 63 GLU A C 1
ATOM 524 O O . GLU A 1 63 ? 16.699 24.200 -53.501 1.00 95.75 63 GLU A O 1
ATOM 529 N N . ARG A 1 64 ? 17.111 22.718 -51.865 1.00 95.25 64 ARG A N 1
ATOM 530 C CA . ARG A 1 64 ? 16.112 23.299 -50.946 1.00 95.25 64 ARG A CA 1
ATOM 531 C C . ARG A 1 64 ? 16.495 24.709 -50.506 1.00 95.25 64 ARG A C 1
ATOM 533 O O . ARG A 1 64 ? 15.610 25.557 -50.411 1.00 95.25 64 ARG A O 1
ATOM 540 N N . ALA A 1 65 ? 17.783 24.979 -50.305 1.00 95.69 65 ALA A N 1
ATOM 541 C CA . ALA A 1 65 ? 18.272 26.309 -49.958 1.00 95.69 65 ALA A CA 1
ATOM 542 C C . ALA A 1 65 ? 18.151 27.323 -51.101 1.00 95.69 65 ALA A C 1
ATOM 544 O O . ALA A 1 65 ? 17.809 28.474 -50.841 1.00 95.69 65 ALA A O 1
ATOM 545 N N . ALA A 1 66 ? 18.335 26.901 -52.353 1.00 96.31 66 ALA A N 1
ATOM 546 C CA . ALA A 1 66 ? 18.079 27.742 -53.519 1.00 96.31 66 ALA A CA 1
ATOM 547 C C . ALA A 1 66 ? 16.579 28.048 -53.709 1.00 96.31 66 ALA A C 1
ATOM 549 O O . ALA A 1 66 ? 16.223 29.153 -54.115 1.00 96.31 66 ALA A O 1
ATOM 550 N N . LEU A 1 67 ? 15.695 27.091 -53.402 1.00 96.06 67 LEU A N 1
ATOM 551 C CA . LEU A 1 67 ? 14.240 27.248 -53.543 1.00 96.06 67 LEU A CA 1
ATOM 552 C C . LEU A 1 67 ? 13.593 28.047 -52.397 1.00 96.06 67 LEU A C 1
ATOM 554 O O . LEU A 1 67 ? 12.653 28.808 -52.633 1.00 96.06 67 LEU A O 1
ATOM 558 N N . HIS A 1 68 ? 14.055 27.863 -51.156 1.00 94.94 68 HIS A N 1
ATOM 559 C CA . HIS A 1 68 ? 13.421 28.408 -49.947 1.00 94.94 68 HIS A CA 1
ATOM 560 C C . HIS A 1 68 ? 14.441 28.984 -48.935 1.00 94.94 68 HIS A C 1
ATOM 562 O O . HIS A 1 68 ? 14.438 28.574 -47.771 1.00 94.94 68 HIS A O 1
ATOM 568 N N . PRO A 1 69 ? 15.299 29.950 -49.324 1.00 96.50 69 PRO A N 1
ATOM 569 C CA . PRO A 1 69 ? 16.422 30.418 -48.498 1.00 96.50 69 PRO A CA 1
ATOM 570 C C . PRO A 1 69 ? 16.009 31.000 -47.136 1.00 96.50 69 PRO A C 1
ATOM 572 O O . PRO A 1 69 ? 16.733 30.828 -46.156 1.00 96.50 69 PRO A O 1
ATOM 575 N N . GLU A 1 70 ? 14.837 31.635 -47.052 1.00 97.25 70 GLU A N 1
ATOM 576 C CA . GLU A 1 70 ? 14.306 32.242 -45.819 1.00 97.25 70 GLU A CA 1
ATOM 577 C C . GLU A 1 70 ? 13.580 31.250 -44.893 1.00 97.25 70 GLU A C 1
ATOM 579 O O . GLU A 1 70 ? 13.236 31.591 -43.761 1.00 97.25 70 GLU A O 1
ATOM 584 N N . LYS A 1 71 ? 13.327 30.010 -45.334 1.00 97.06 71 LYS A N 1
ATOM 585 C CA . LYS A 1 71 ? 12.623 29.024 -44.504 1.00 97.06 71 LYS A CA 1
ATOM 586 C C . LYS A 1 71 ? 13.527 28.537 -43.370 1.00 97.06 71 LYS A C 1
ATOM 588 O O . LYS A 1 71 ? 14.703 28.252 -43.593 1.00 97.06 71 LYS A O 1
ATOM 593 N N . ILE A 1 72 ? 12.972 28.398 -42.163 1.00 97.62 72 ILE A N 1
ATOM 594 C CA . ILE A 1 72 ? 13.680 27.825 -41.009 1.00 97.62 72 ILE A CA 1
ATOM 595 C C . ILE A 1 72 ? 14.007 26.355 -41.298 1.00 97.62 72 ILE A C 1
ATOM 597 O O . ILE A 1 72 ? 13.114 25.529 -41.487 1.00 97.62 72 ILE A O 1
ATOM 601 N N . ALA A 1 73 ? 15.299 26.051 -41.327 1.00 97.81 73 ALA A N 1
ATOM 602 C CA . ALA A 1 73 ? 15.840 24.722 -41.581 1.00 97.81 73 ALA A CA 1
ATOM 603 C C . ALA A 1 73 ? 16.181 23.996 -40.277 1.00 97.81 73 ALA A C 1
ATOM 605 O O . ALA A 1 73 ? 15.961 22.793 -40.162 1.00 97.81 73 ALA A O 1
ATOM 606 N N . ILE A 1 74 ? 16.677 24.743 -39.285 1.00 97.75 74 ILE A N 1
ATOM 607 C CA . ILE A 1 74 ? 16.931 24.262 -37.927 1.00 97.75 74 ILE A CA 1
ATOM 608 C C . ILE A 1 74 ? 16.292 25.227 -36.934 1.00 97.75 74 ILE A C 1
ATOM 610 O O . ILE A 1 74 ? 16.464 26.444 -37.030 1.00 97.75 74 ILE A O 1
ATOM 614 N N . ASP A 1 75 ? 15.602 24.657 -35.959 1.00 97.56 75 ASP A N 1
ATOM 615 C CA . ASP A 1 75 ? 15.001 25.315 -34.812 1.00 97.56 75 ASP A CA 1
ATOM 616 C C . ASP A 1 75 ? 15.570 24.647 -33.551 1.00 97.56 75 ASP A C 1
ATOM 618 O O . ASP A 1 75 ? 15.099 23.599 -33.110 1.00 97.56 75 ASP A O 1
ATOM 622 N N . ALA A 1 76 ? 16.692 25.177 -33.056 1.00 96.25 76 ALA A N 1
ATOM 623 C CA . ALA A 1 76 ? 17.451 24.588 -31.956 1.00 96.25 76 ALA A CA 1
ATOM 624 C C . ALA A 1 76 ? 17.379 25.449 -30.693 1.00 96.25 76 ALA A C 1
ATOM 626 O O . ALA A 1 76 ? 17.223 26.667 -30.773 1.00 96.25 76 ALA A O 1
ATOM 627 N N . TRP A 1 77 ? 17.605 24.834 -29.530 1.00 93.88 77 TRP A N 1
ATOM 628 C CA . TRP A 1 77 ? 17.672 25.536 -28.239 1.00 93.88 77 TRP A CA 1
ATOM 629 C C . TRP A 1 77 ? 18.713 26.673 -28.208 1.00 93.88 77 TRP A C 1
ATOM 631 O O . TRP A 1 77 ? 18.485 27.694 -27.565 1.00 93.88 77 TRP A O 1
ATOM 641 N N . ASP A 1 78 ? 19.843 26.533 -28.919 1.00 93.38 78 ASP A N 1
ATOM 642 C CA . ASP A 1 78 ? 20.856 27.593 -29.013 1.00 93.38 78 ASP A CA 1
ATOM 643 C C . ASP A 1 78 ? 20.459 28.695 -30.024 1.00 93.38 78 ASP A C 1
ATOM 645 O O . ASP A 1 78 ? 21.025 29.793 -30.028 1.00 93.38 78 ASP A O 1
ATOM 649 N N . GLY A 1 79 ? 19.448 28.427 -30.855 1.00 93.88 79 GLY A N 1
ATOM 650 C CA . GLY A 1 79 ? 18.738 29.354 -31.736 1.00 93.88 79 GLY A CA 1
ATOM 651 C C . GLY A 1 79 ? 18.481 28.778 -33.135 1.00 93.88 79 GLY A C 1
ATOM 652 O O . GLY A 1 79 ? 19.024 27.745 -33.520 1.00 93.88 79 GLY A O 1
ATOM 653 N N . THR A 1 80 ? 17.699 29.492 -33.942 1.00 96.88 80 THR A N 1
ATOM 654 C CA . THR A 1 80 ? 17.340 29.086 -35.313 1.00 96.88 80 THR A CA 1
ATOM 655 C C . THR A 1 80 ? 18.476 29.261 -36.335 1.00 96.88 80 THR A C 1
ATOM 657 O O . THR A 1 80 ? 19.452 29.985 -36.086 1.00 96.88 80 THR A O 1
ATOM 660 N N . LEU A 1 81 ? 18.320 28.610 -37.498 1.00 97.19 81 LEU A N 1
ATOM 661 C CA . LEU A 1 81 ? 18.970 28.919 -38.782 1.00 97.19 81 LEU A CA 1
ATOM 662 C C . LEU A 1 81 ? 17.985 28.724 -39.949 1.00 97.19 81 LEU A C 1
ATOM 664 O O . LEU A 1 81 ? 17.232 27.746 -39.978 1.00 97.19 81 LEU A O 1
ATOM 668 N N . THR A 1 82 ? 18.028 29.611 -40.946 1.00 98.25 82 THR A N 1
ATOM 669 C CA . THR A 1 82 ? 17.331 29.401 -42.230 1.00 98.25 82 THR A CA 1
ATOM 670 C C . THR A 1 82 ? 18.154 28.541 -43.193 1.00 98.25 82 THR A C 1
ATOM 672 O O . THR A 1 82 ? 19.367 28.399 -43.021 1.00 98.25 82 THR A O 1
ATOM 675 N N . TYR A 1 83 ? 17.526 27.987 -44.234 1.00 98.12 83 TYR A N 1
ATOM 676 C CA . TYR A 1 83 ? 18.233 27.209 -45.260 1.00 98.12 83 TYR A CA 1
ATOM 677 C C . TYR A 1 83 ? 19.384 27.999 -45.909 1.00 98.12 83 TYR A C 1
ATOM 679 O O . TYR A 1 83 ? 20.487 27.473 -46.040 1.00 98.12 83 TYR A O 1
ATOM 687 N N . GLY A 1 84 ? 19.173 29.277 -46.242 1.00 97.31 84 GLY A N 1
ATOM 688 C CA . GLY A 1 84 ? 20.216 30.141 -46.806 1.00 97.31 84 GLY A CA 1
ATOM 689 C C . GLY A 1 84 ? 21.370 30.423 -45.833 1.00 97.31 84 GLY A C 1
ATOM 690 O O . GLY A 1 84 ? 22.520 30.533 -46.252 1.00 97.31 84 GLY A O 1
ATOM 691 N N . GLN A 1 85 ? 21.094 30.476 -44.525 1.00 96.12 85 GLN A N 1
ATOM 692 C CA . GLN A 1 85 ? 22.129 30.623 -43.493 1.00 96.12 85 GLN A CA 1
ATOM 693 C C . GLN A 1 85 ? 22.936 29.335 -43.289 1.00 96.12 85 GLN A C 1
ATOM 695 O O . GLN A 1 85 ? 24.144 29.404 -43.065 1.00 96.12 85 GLN A O 1
ATOM 700 N N . ILE A 1 86 ? 22.300 28.161 -43.378 1.00 95.75 86 ILE A N 1
ATOM 701 C CA . ILE A 1 86 ? 23.012 26.874 -43.365 1.00 95.75 86 ILE A CA 1
ATOM 702 C C . ILE A 1 86 ? 23.918 26.759 -44.588 1.00 95.75 86 ILE A C 1
ATOM 704 O O . ILE A 1 86 ? 25.066 26.339 -44.444 1.00 95.75 86 ILE A O 1
ATOM 708 N N . GLU A 1 87 ? 23.436 27.155 -45.765 1.00 95.31 87 GLU A N 1
ATOM 709 C CA . GLU A 1 87 ? 24.223 27.127 -46.996 1.00 95.31 87 GLU A CA 1
ATOM 710 C C . GLU A 1 87 ? 25.467 28.020 -46.868 1.00 95.31 87 GLU A C 1
ATOM 712 O O . GLU A 1 87 ? 26.584 27.523 -46.984 1.00 95.31 87 GLU A O 1
ATOM 717 N N . ASP A 1 88 ? 25.305 29.292 -46.480 1.00 94.00 88 ASP A N 1
ATOM 718 C CA . ASP A 1 88 ? 26.414 30.235 -46.262 1.00 94.00 88 ASP A CA 1
ATOM 719 C C . ASP A 1 88 ? 27.433 29.753 -45.207 1.00 94.00 88 ASP A C 1
ATOM 721 O O . ASP A 1 88 ? 28.648 29.794 -45.438 1.00 94.00 88 ASP A O 1
ATOM 725 N N . TYR A 1 89 ? 26.967 29.269 -44.049 1.00 95.19 89 TYR A N 1
ATOM 726 C CA . TYR A 1 89 ? 27.863 28.787 -42.997 1.00 95.19 89 TYR A CA 1
ATOM 727 C C . TYR A 1 89 ? 28.559 27.469 -43.372 1.00 95.19 89 TYR A C 1
ATOM 729 O O . TYR A 1 89 ? 29.747 27.305 -43.075 1.00 95.19 89 TYR A O 1
ATOM 737 N N . SER A 1 90 ? 27.868 26.536 -44.033 1.00 95.62 90 SER A N 1
ATOM 738 C CA . SER A 1 90 ? 28.466 25.256 -44.430 1.00 95.62 90 SER A CA 1
ATOM 739 C C . SER A 1 90 ? 29.451 25.414 -45.592 1.00 95.62 90 SER A C 1
ATOM 741 O O . SER A 1 90 ? 30.524 24.819 -45.533 1.00 95.62 90 SER A O 1
ATOM 743 N N . ASP A 1 91 ? 29.191 26.291 -46.567 1.00 93.19 91 ASP A N 1
ATOM 744 C CA . ASP A 1 91 ? 30.135 26.622 -47.646 1.00 93.19 91 ASP A CA 1
ATOM 745 C C . ASP A 1 91 ? 31.437 27.238 -47.115 1.00 93.19 91 ASP A C 1
ATOM 747 O O . ASP A 1 91 ? 32.537 26.843 -47.514 1.00 93.19 91 ASP A O 1
ATOM 751 N N . LYS A 1 92 ? 31.335 28.201 -46.188 1.00 92.12 92 LYS A N 1
ATOM 752 C CA . LYS A 1 92 ? 32.507 28.848 -45.570 1.00 92.12 92 LYS A CA 1
ATOM 753 C C . LYS A 1 92 ? 33.344 27.854 -44.770 1.00 92.12 92 LYS A C 1
ATOM 755 O O . LYS A 1 92 ? 34.573 27.869 -44.856 1.00 92.12 92 LYS A O 1
ATOM 760 N N . LEU A 1 93 ? 32.697 26.965 -44.018 1.00 93.94 93 LEU A N 1
ATOM 761 C CA . LEU A 1 93 ? 33.398 25.924 -43.274 1.00 93.94 93 LEU A CA 1
ATOM 762 C C . LEU A 1 93 ? 33.983 24.850 -44.210 1.00 93.94 93 LEU A C 1
ATOM 764 O O . LEU A 1 93 ? 35.114 24.426 -43.995 1.00 93.94 93 LEU A O 1
ATOM 768 N N . ALA A 1 94 ? 33.295 24.479 -45.293 1.00 93.25 94 ALA A N 1
ATOM 769 C CA . ALA A 1 94 ? 33.795 23.533 -46.290 1.00 93.25 94 ALA A CA 1
ATOM 770 C C . ALA A 1 94 ? 35.059 24.054 -46.993 1.00 93.25 94 ALA A C 1
ATOM 772 O O . ALA A 1 94 ? 36.037 23.317 -47.128 1.00 93.25 94 ALA A O 1
ATOM 773 N N . LYS A 1 95 ? 35.087 25.339 -47.374 1.00 91.38 95 LYS A N 1
ATOM 774 C CA . LYS A 1 95 ? 36.278 25.993 -47.949 1.00 91.38 95 LYS A CA 1
ATOM 775 C C . LYS A 1 95 ? 37.450 25.994 -46.965 1.00 91.38 95 LYS A C 1
ATOM 777 O O . LYS A 1 95 ? 38.560 25.632 -47.347 1.00 91.38 95 LYS A O 1
ATOM 782 N N . LEU A 1 96 ? 37.201 26.303 -45.688 1.00 89.94 96 LEU A N 1
ATOM 783 C CA . LEU A 1 96 ? 38.215 26.208 -44.631 1.00 89.94 96 LEU A CA 1
ATOM 784 C C . LEU A 1 96 ? 38.745 24.772 -44.452 1.00 89.94 96 LEU A C 1
ATOM 786 O O . LEU A 1 96 ? 39.953 24.586 -44.334 1.00 89.94 96 LEU A O 1
ATOM 790 N N . LEU A 1 97 ? 37.875 23.758 -44.471 1.00 91.56 97 LEU A N 1
ATOM 791 C CA . LEU A 1 97 ? 38.279 22.351 -44.355 1.00 91.56 97 LEU A CA 1
ATOM 792 C C . LEU A 1 97 ? 39.207 21.908 -45.496 1.00 91.56 97 LEU A C 1
ATOM 794 O O . LEU A 1 97 ? 40.142 21.152 -45.244 1.00 91.56 97 LEU A O 1
ATOM 798 N N . ARG A 1 98 ? 38.988 22.391 -46.729 1.00 87.88 98 ARG A N 1
ATOM 799 C CA . ARG A 1 98 ? 39.883 22.121 -47.875 1.00 87.88 98 ARG A CA 1
ATOM 800 C C . ARG A 1 98 ? 41.213 22.872 -47.766 1.00 87.88 98 ARG A C 1
ATOM 802 O O . ARG A 1 98 ? 42.250 22.300 -48.072 1.00 87.88 98 ARG A O 1
ATOM 809 N N . LEU A 1 99 ? 41.207 24.114 -47.270 1.00 87.31 99 LEU A N 1
ATOM 810 C CA . LEU A 1 99 ? 42.433 24.897 -47.038 1.00 87.31 99 LEU A CA 1
ATOM 811 C C . LEU A 1 99 ? 43.340 24.310 -45.941 1.00 87.31 99 LEU A C 1
ATOM 813 O O . LEU A 1 99 ? 44.542 24.565 -45.951 1.00 87.31 99 LEU A O 1
ATOM 817 N N . LEU A 1 100 ? 42.783 23.541 -44.999 1.00 88.00 100 LEU A N 1
ATOM 818 C CA . LEU A 1 100 ? 43.540 22.886 -43.924 1.00 88.00 100 LEU A CA 1
ATOM 819 C C . LEU A 1 100 ? 44.055 21.489 -44.306 1.00 88.00 100 LEU A C 1
ATOM 821 O O . LEU A 1 100 ? 45.136 21.101 -43.867 1.00 88.00 100 LEU A O 1
ATOM 825 N N . ASP A 1 101 ? 43.306 20.740 -45.118 1.00 86.56 101 ASP A N 1
ATOM 826 C CA . ASP A 1 101 ? 43.755 19.489 -45.735 1.00 86.56 101 ASP A CA 1
ATOM 827 C C . ASP A 1 101 ? 42.936 19.218 -47.008 1.00 86.56 101 ASP A C 1
ATOM 829 O O . ASP A 1 101 ? 41.724 19.015 -46.924 1.00 86.56 101 ASP A O 1
ATOM 833 N N . ASP A 1 102 ? 43.589 19.179 -48.175 1.00 83.69 102 ASP A N 1
ATOM 834 C CA . ASP A 1 102 ? 42.963 18.875 -49.476 1.00 83.69 102 ASP A CA 1
ATOM 835 C C . ASP A 1 102 ? 43.231 17.429 -49.951 1.00 83.69 102 ASP A C 1
ATOM 837 O O . ASP A 1 102 ? 43.076 17.101 -51.126 1.00 83.69 102 ASP A O 1
ATOM 841 N N . SER A 1 103 ? 43.661 16.531 -49.054 1.00 81.38 103 SER A N 1
ATOM 842 C CA . SER A 1 103 ? 43.847 15.116 -49.404 1.00 81.38 103 SER A CA 1
ATOM 843 C C . SER A 1 103 ? 42.525 14.399 -49.719 1.00 81.38 103 SER A C 1
ATOM 845 O O . SER A 1 103 ? 41.452 14.717 -49.198 1.00 81.38 103 SER A O 1
ATOM 847 N N . SER A 1 104 ? 42.592 13.397 -50.595 1.00 76.25 104 SER A N 1
ATOM 848 C CA . SER A 1 104 ? 41.465 12.505 -50.868 1.00 76.25 104 SER A CA 1
ATOM 849 C C . SER A 1 104 ? 41.170 11.599 -49.665 1.00 76.25 104 SER A C 1
ATOM 851 O O . SER A 1 104 ? 42.054 11.279 -48.872 1.00 76.25 104 SER A O 1
ATOM 853 N N . ASN A 1 105 ? 39.910 11.176 -49.535 1.00 73.12 105 ASN A N 1
ATOM 854 C CA . ASN A 1 105 ? 39.434 10.233 -48.512 1.00 73.12 105 ASN A CA 1
ATOM 855 C C . ASN A 1 105 ? 39.680 10.671 -47.049 1.00 73.12 105 ASN A C 1
ATOM 857 O O . ASN A 1 105 ? 39.874 9.834 -46.168 1.00 73.12 105 ASN A O 1
ATOM 861 N N . ARG A 1 106 ? 39.630 11.982 -46.770 1.00 88.44 106 ARG A N 1
ATOM 862 C CA . ARG A 1 106 ? 39.605 12.525 -45.399 1.00 88.44 106 ARG A CA 1
ATOM 863 C C . ARG A 1 106 ? 38.375 12.014 -44.638 1.00 88.44 106 ARG A C 1
ATOM 865 O O . ARG A 1 106 ? 37.254 12.137 -45.134 1.00 88.44 106 ARG A O 1
ATOM 872 N N . ILE A 1 107 ? 38.591 11.511 -43.422 1.00 94.25 107 ILE A N 1
ATOM 873 C CA . ILE A 1 107 ? 37.544 11.236 -42.429 1.00 94.25 107 ILE A CA 1
ATOM 874 C C . ILE A 1 107 ? 37.686 12.279 -41.315 1.00 94.25 107 ILE A C 1
ATOM 876 O O . ILE A 1 107 ? 38.778 12.454 -40.771 1.00 94.25 107 ILE A O 1
ATOM 880 N N . ILE A 1 108 ? 36.604 12.989 -40.996 1.00 96.06 108 ILE A N 1
ATOM 881 C CA . ILE A 1 108 ? 36.602 14.113 -40.049 1.00 96.06 108 ILE A CA 1
ATOM 882 C C . ILE A 1 108 ? 35.616 13.814 -38.907 1.00 96.06 108 ILE A C 1
ATOM 884 O O . ILE A 1 108 ? 34.404 13.778 -39.142 1.00 96.06 108 ILE A O 1
ATOM 888 N N . PRO A 1 109 ? 36.100 13.598 -37.668 1.00 96.31 109 PRO A N 1
ATOM 889 C CA . PRO A 1 109 ? 35.246 13.452 -36.497 1.00 96.31 109 PRO A CA 1
ATOM 890 C C . PRO A 1 109 ? 34.533 14.746 -36.111 1.00 96.31 109 PRO A C 1
ATOM 892 O O . PRO A 1 109 ? 35.058 15.847 -36.305 1.00 96.31 109 PRO A O 1
ATOM 895 N N . VAL A 1 110 ? 33.354 14.589 -35.516 1.00 96.69 110 VAL A N 1
ATOM 896 C CA . VAL A 1 110 ? 32.444 15.665 -35.113 1.00 96.69 110 VAL A CA 1
ATOM 897 C C . VAL A 1 110 ? 31.946 15.366 -33.695 1.00 96.69 110 VAL A C 1
ATOM 899 O O . VAL A 1 110 ? 31.076 14.518 -33.523 1.00 96.69 110 VAL A O 1
ATOM 902 N N . LEU A 1 111 ? 32.496 16.042 -32.678 1.00 95.62 111 LEU A N 1
ATOM 903 C CA . LEU A 1 111 ? 32.099 15.884 -31.265 1.00 95.62 111 LEU A CA 1
ATOM 904 C C . LEU A 1 111 ? 31.352 17.130 -30.770 1.00 95.62 111 LEU A C 1
ATOM 906 O O . LEU A 1 111 ? 31.955 18.178 -30.524 1.00 95.62 111 LEU A O 1
ATOM 910 N N . PHE A 1 112 ? 30.034 17.026 -30.654 1.00 94.25 112 PHE A N 1
ATOM 911 C CA . PHE A 1 112 ? 29.137 18.133 -30.320 1.00 94.25 112 PHE A CA 1
ATOM 912 C C . PHE A 1 112 ? 28.055 17.648 -29.350 1.00 94.25 112 PHE A C 1
ATOM 914 O O . PHE A 1 112 ? 27.669 16.486 -29.384 1.00 94.25 112 PHE A O 1
ATOM 921 N N . GLU A 1 113 ? 27.525 18.549 -28.529 1.00 92.44 113 GLU A N 1
ATOM 922 C CA . GLU A 1 113 ? 26.163 18.456 -27.990 1.00 92.44 113 GLU A CA 1
ATOM 923 C C . GLU A 1 113 ? 25.108 18.594 -29.110 1.00 92.44 113 GLU A C 1
ATOM 925 O O . GLU A 1 113 ? 25.402 19.027 -30.234 1.00 92.44 113 GLU A O 1
ATOM 930 N N . LYS A 1 114 ? 23.847 18.261 -28.829 1.00 92.06 114 LYS A N 1
ATOM 931 C CA . LYS A 1 114 ? 22.723 18.643 -29.698 1.00 92.06 114 LYS A CA 1
ATOM 932 C C . LYS A 1 114 ? 22.713 20.163 -29.869 1.00 92.06 114 LYS A C 1
ATOM 934 O O . LYS A 1 114 ? 22.635 20.891 -28.889 1.00 92.06 114 LYS A O 1
ATOM 939 N N . SER A 1 115 ? 22.884 20.662 -31.096 1.00 94.12 115 SER A N 1
ATOM 940 C CA . SER A 1 115 ? 22.943 22.102 -31.412 1.00 94.12 115 SER A CA 1
ATOM 941 C C . SER A 1 115 ? 22.842 22.343 -32.922 1.00 94.12 115 SER A C 1
ATOM 943 O O . SER A 1 115 ? 23.177 21.459 -33.714 1.00 94.12 115 SER A O 1
ATOM 945 N N . ARG A 1 116 ? 22.485 23.563 -33.355 1.00 94.88 116 ARG A N 1
ATOM 946 C CA . ARG A 1 116 ? 22.398 23.890 -34.800 1.00 94.88 116 ARG A CA 1
ATOM 947 C C . ARG A 1 116 ? 23.729 23.769 -35.553 1.00 94.88 116 ARG A C 1
ATOM 949 O O . ARG A 1 116 ? 23.756 23.719 -36.782 1.00 94.88 116 ARG A O 1
ATOM 956 N N . TRP A 1 117 ? 24.849 23.791 -34.829 1.00 95.56 117 TRP A N 1
ATOM 957 C CA . TRP A 1 117 ? 26.188 23.802 -35.418 1.00 95.56 117 TRP A CA 1
ATOM 958 C C . TRP A 1 117 ? 26.609 22.430 -35.944 1.00 95.56 117 TRP A C 1
ATOM 960 O O . TRP A 1 117 ? 27.455 22.382 -36.836 1.00 95.56 117 TRP A O 1
ATOM 970 N N . THR A 1 118 ? 26.007 21.338 -35.462 1.00 95.31 118 THR A N 1
ATOM 971 C CA . THR A 1 118 ? 26.333 19.981 -35.923 1.00 95.31 118 THR A CA 1
ATOM 972 C C . THR A 1 118 ? 25.947 19.780 -37.383 1.00 95.31 118 THR A C 1
ATOM 974 O O . THR A 1 118 ? 26.768 19.321 -38.171 1.00 95.31 118 THR A O 1
ATOM 977 N N . SER A 1 119 ? 24.746 20.197 -37.793 1.00 94.69 119 SER A N 1
ATOM 978 C CA . SER A 1 119 ? 24.308 20.081 -39.191 1.00 94.69 119 SER A CA 1
ATOM 979 C C . SER A 1 119 ? 25.136 20.960 -40.131 1.00 94.69 119 SER A C 1
ATOM 981 O O . SER A 1 119 ? 25.480 20.531 -41.228 1.00 94.69 119 SER A O 1
ATOM 983 N N . VAL A 1 120 ? 25.532 22.158 -39.681 1.00 96.44 120 VAL A N 1
ATOM 984 C CA . VAL A 1 120 ? 26.472 23.031 -40.408 1.00 96.44 120 VAL A CA 1
ATOM 985 C C . VAL A 1 120 ? 27.839 22.353 -40.569 1.00 96.44 120 VAL A C 1
ATOM 987 O O . VAL A 1 120 ? 28.413 22.395 -41.655 1.00 96.44 120 VAL A O 1
ATOM 990 N N . ALA A 1 121 ? 28.351 21.704 -39.519 1.00 96.75 121 ALA A N 1
ATOM 991 C CA . ALA A 1 121 ? 29.612 20.963 -39.543 1.00 96.75 121 ALA A CA 1
ATOM 992 C C . ALA A 1 121 ? 29.557 19.743 -40.480 1.00 96.75 121 ALA A C 1
ATOM 994 O O . ALA A 1 121 ? 30.462 19.548 -41.290 1.00 96.75 121 ALA A O 1
ATOM 995 N N . VAL A 1 122 ? 28.479 18.961 -40.420 1.00 96.62 122 VAL A N 1
ATOM 996 C CA . VAL A 1 122 ? 28.253 17.777 -41.261 1.00 96.62 122 VAL A CA 1
ATOM 997 C C . VAL A 1 122 ? 28.119 18.153 -42.736 1.00 96.62 122 VAL A C 1
ATOM 999 O O . VAL A 1 122 ? 28.863 17.627 -43.564 1.00 96.62 122 VAL A O 1
ATOM 1002 N N . LEU A 1 123 ? 27.265 19.127 -43.069 1.00 97.12 123 LEU A N 1
ATOM 1003 C CA . LEU A 1 123 ? 27.126 19.615 -44.445 1.00 97.12 123 LEU A CA 1
ATOM 1004 C C . LEU A 1 123 ? 28.433 20.208 -44.976 1.00 97.12 123 LEU A C 1
ATOM 1006 O O . LEU A 1 123 ? 28.754 20.003 -46.143 1.00 97.12 123 LEU A O 1
ATOM 1010 N N . ALA A 1 124 ? 29.222 20.880 -44.133 1.00 96.06 124 ALA A N 1
ATOM 1011 C CA . ALA A 1 124 ? 30.532 21.390 -44.523 1.00 96.06 124 ALA A CA 1
ATOM 1012 C C . ALA A 1 124 ? 31.543 20.274 -44.838 1.00 96.06 124 ALA A C 1
ATOM 1014 O O . ALA A 1 124 ? 32.300 20.387 -45.801 1.00 96.06 124 ALA A O 1
ATOM 1015 N N . ILE A 1 125 ? 31.552 19.186 -44.060 1.00 96.50 125 ILE A N 1
ATOM 1016 C CA . ILE A 1 125 ? 32.395 18.014 -44.331 1.00 96.50 125 ILE A CA 1
ATOM 1017 C C . ILE A 1 125 ? 31.994 17.388 -45.676 1.00 96.50 125 ILE A C 1
ATOM 1019 O O . ILE A 1 125 ? 32.854 17.255 -46.552 1.00 96.50 125 ILE A O 1
ATOM 1023 N N . MET A 1 126 ? 30.694 17.142 -45.881 1.00 95.94 126 MET A N 1
ATOM 1024 C CA . MET A 1 126 ? 30.119 16.616 -47.129 1.00 95.94 126 MET A CA 1
ATOM 1025 C C . MET A 1 126 ? 30.501 17.487 -48.341 1.00 95.94 126 MET A C 1
ATOM 1027 O O . MET A 1 126 ? 31.147 17.004 -49.270 1.00 95.94 126 MET A O 1
ATOM 1031 N N . LYS A 1 127 ? 30.199 18.793 -48.291 1.00 95.00 127 LYS A N 1
ATOM 1032 C CA . LYS A 1 127 ? 30.540 19.796 -49.320 1.00 95.00 127 LYS A CA 1
ATOM 1033 C C . LYS A 1 127 ? 32.047 19.934 -49.570 1.00 95.00 127 LYS A C 1
ATOM 1035 O O . LYS A 1 127 ? 32.453 20.388 -50.634 1.00 95.00 127 LYS A O 1
ATOM 1040 N N . SER A 1 128 ? 32.904 19.565 -48.615 1.00 93.44 128 SER A N 1
ATOM 1041 C CA . SER A 1 128 ? 34.362 19.591 -48.807 1.00 93.44 128 SER A CA 1
ATOM 1042 C C . SER A 1 128 ? 34.903 18.381 -49.587 1.00 93.44 128 SER A C 1
ATOM 1044 O O . SER A 1 128 ? 36.091 18.374 -49.933 1.00 93.44 128 SER A O 1
ATOM 1046 N N . GLY A 1 129 ? 34.070 17.365 -49.851 1.00 91.81 129 GLY A N 1
ATOM 1047 C CA . GLY A 1 129 ? 34.479 16.069 -50.401 1.00 91.81 129 GLY A CA 1
ATOM 1048 C C . GLY A 1 129 ? 35.179 15.182 -49.366 1.00 91.81 129 GLY A C 1
ATOM 1049 O O . GLY A 1 129 ? 36.204 14.569 -49.675 1.00 91.81 129 GLY A O 1
ATOM 1050 N N . ALA A 1 130 ? 34.684 15.179 -48.127 1.00 94.12 130 ALA A N 1
ATOM 1051 C CA . ALA A 1 130 ? 35.190 14.374 -47.018 1.00 94.12 130 ALA A CA 1
ATOM 1052 C C . ALA A 1 130 ? 34.047 13.619 -46.319 1.00 94.12 130 ALA A C 1
ATOM 1054 O O . ALA A 1 130 ? 32.884 14.012 -46.397 1.00 94.12 130 ALA A O 1
ATOM 1055 N N . CYS A 1 131 ? 34.405 12.543 -45.625 1.00 95.00 131 CYS A N 1
ATOM 1056 C CA . CYS A 1 131 ? 33.491 11.683 -44.880 1.00 95.00 131 CYS A CA 1
ATOM 1057 C C . CYS A 1 131 ? 33.420 12.134 -43.413 1.00 95.00 131 CYS A C 1
ATOM 1059 O O . CYS A 1 131 ? 34.457 12.466 -42.830 1.00 95.00 131 CYS A O 1
ATOM 1061 N N . PHE A 1 132 ? 32.236 12.144 -42.793 1.00 96.38 132 PHE A N 1
ATOM 1062 C CA . PHE A 1 132 ? 32.103 12.496 -41.372 1.00 96.38 132 PHE A CA 1
ATOM 1063 C C . PHE A 1 132 ? 31.974 11.270 -40.458 1.00 96.38 132 PHE A C 1
ATOM 1065 O O . PHE A 1 132 ? 31.452 10.226 -40.843 1.00 96.38 132 PHE A O 1
ATOM 1072 N N . ALA A 1 133 ? 32.414 11.418 -39.210 1.00 95.19 133 ALA A N 1
ATOM 1073 C CA . ALA A 1 133 ? 32.110 10.481 -38.131 1.00 95.19 133 ALA A CA 1
ATOM 1074 C C . ALA A 1 133 ? 31.520 11.268 -36.955 1.00 95.19 133 ALA A C 1
ATOM 1076 O O . ALA A 1 133 ? 32.225 12.055 -36.318 1.00 95.19 133 ALA A O 1
ATOM 1077 N N . LEU A 1 134 ? 30.221 11.100 -36.692 1.00 94.69 134 LEU A N 1
ATOM 1078 C CA . LEU A 1 134 ? 29.585 11.708 -35.524 1.00 94.69 134 LEU A CA 1
ATOM 1079 C C . LEU A 1 134 ? 30.046 10.989 -34.253 1.00 94.69 134 LEU A C 1
ATOM 1081 O O . LEU A 1 134 ? 30.152 9.763 -34.220 1.00 94.69 134 LEU A O 1
ATOM 1085 N N . LEU A 1 135 ? 30.332 11.766 -33.212 1.00 93.19 135 LEU A N 1
ATOM 1086 C CA . LEU A 1 135 ? 30.744 11.286 -31.902 1.00 93.19 135 LEU A CA 1
ATOM 1087 C C . LEU A 1 135 ? 29.848 11.911 -30.835 1.00 93.19 135 LEU A C 1
ATOM 1089 O O . LEU A 1 135 ? 29.666 13.128 -30.799 1.00 93.19 135 LEU A O 1
ATOM 1093 N N . ASP A 1 136 ? 29.320 11.075 -29.946 1.00 88.62 136 ASP A N 1
ATOM 1094 C CA . ASP A 1 136 ? 28.491 11.522 -28.830 1.00 88.62 136 ASP A CA 1
ATOM 1095 C C . ASP A 1 136 ? 29.367 11.813 -27.594 1.00 88.62 136 ASP A C 1
ATOM 1097 O O . ASP A 1 136 ? 30.085 10.910 -27.150 1.00 88.62 136 ASP A O 1
ATOM 1101 N N . PRO A 1 137 ? 29.342 13.031 -27.017 1.00 87.75 137 PRO A N 1
ATOM 1102 C CA . PRO A 1 137 ? 30.130 13.369 -25.832 1.00 87.75 137 PRO A CA 1
ATOM 1103 C C . PRO A 1 137 ? 29.712 12.613 -24.560 1.00 87.75 137 PRO A C 1
ATOM 1105 O O . PRO A 1 137 ? 30.468 12.635 -23.592 1.00 87.75 137 PRO A O 1
ATOM 1108 N N . ALA A 1 138 ? 28.565 11.921 -24.553 1.00 80.56 138 ALA A N 1
ATOM 1109 C CA . ALA A 1 138 ? 28.171 11.016 -23.473 1.00 80.56 138 ALA A CA 1
ATOM 1110 C C . ALA A 1 138 ? 28.829 9.619 -23.560 1.00 80.56 138 ALA A C 1
ATOM 1112 O O . ALA A 1 138 ? 28.684 8.818 -22.636 1.00 80.56 138 ALA A O 1
ATOM 1113 N N . GLN A 1 139 ? 29.559 9.291 -24.638 1.00 78.19 139 GLN A N 1
ATOM 1114 C CA . GLN A 1 139 ? 30.352 8.055 -24.684 1.00 78.19 139 GLN A CA 1
ATOM 1115 C C . GLN A 1 139 ? 31.622 8.161 -23.815 1.00 78.19 139 GLN A C 1
ATOM 1117 O O . GLN A 1 139 ? 32.240 9.226 -23.758 1.00 78.19 139 GLN A O 1
ATOM 1122 N N . PRO A 1 140 ? 32.082 7.052 -23.196 1.00 76.88 140 PRO A N 1
ATOM 1123 C CA . PRO A 1 140 ? 33.324 7.035 -22.428 1.00 76.88 140 PRO A CA 1
ATOM 1124 C C . PRO A 1 140 ? 34.528 7.498 -23.249 1.00 76.88 140 PRO A C 1
ATOM 1126 O O . PRO A 1 140 ? 34.678 7.158 -24.427 1.00 76.88 140 PRO A O 1
ATOM 1129 N N . GLU A 1 141 ? 35.451 8.207 -22.599 1.00 85.12 141 GLU A N 1
ATOM 1130 C CA . GLU A 1 141 ? 36.638 8.756 -23.259 1.00 85.12 141 GLU A CA 1
ATOM 1131 C C . GLU A 1 141 ? 37.535 7.661 -23.873 1.00 85.12 141 GLU A C 1
ATOM 1133 O O . GLU A 1 141 ? 38.175 7.895 -24.899 1.00 85.12 141 GLU A O 1
ATOM 1138 N N . GLY A 1 142 ? 37.544 6.450 -23.298 1.00 79.31 142 GLY A N 1
ATOM 1139 C CA . GLY A 1 142 ? 38.201 5.274 -23.878 1.00 79.31 142 GLY A CA 1
ATOM 1140 C C . GLY A 1 142 ? 37.611 4.875 -25.236 1.00 79.31 142 GLY A C 1
ATOM 1141 O O . GLY A 1 142 ? 38.349 4.747 -26.215 1.00 79.31 142 GLY A O 1
ATOM 1142 N N . ARG A 1 143 ? 36.278 4.771 -25.325 1.00 80.56 143 ARG A N 1
ATOM 1143 C CA . ARG A 1 143 ? 35.554 4.432 -26.562 1.00 80.56 143 ARG A CA 1
ATOM 1144 C C . ARG A 1 143 ? 35.733 5.504 -27.637 1.00 80.56 143 ARG A C 1
ATOM 1146 O O . ARG A 1 143 ? 36.065 5.175 -28.776 1.00 80.56 143 ARG A O 1
ATOM 1153 N N . LEU A 1 144 ? 35.604 6.779 -27.266 1.00 88.75 144 LEU A N 1
ATOM 1154 C CA . LEU A 1 144 ? 35.850 7.909 -28.169 1.00 88.75 144 LEU A CA 1
ATOM 1155 C C . LEU A 1 144 ? 37.284 7.888 -28.723 1.00 88.75 144 LEU A C 1
ATOM 1157 O O . LEU A 1 144 ? 37.482 8.002 -29.931 1.00 88.75 144 LEU A O 1
ATOM 1161 N N . ARG A 1 145 ? 38.287 7.671 -27.863 1.00 89.56 145 ARG A N 1
ATOM 1162 C CA . ARG A 1 145 ? 39.699 7.553 -28.263 1.00 89.56 145 ARG A CA 1
ATOM 1163 C C . ARG A 1 145 ? 39.939 6.373 -29.213 1.00 89.56 145 ARG A C 1
ATOM 1165 O O . ARG A 1 145 ? 40.655 6.541 -30.198 1.00 89.56 145 ARG A O 1
ATOM 1172 N N . ALA A 1 146 ? 39.314 5.219 -28.974 1.00 85.62 146 ALA A N 1
ATOM 1173 C CA . ALA A 1 146 ? 39.420 4.053 -29.855 1.00 85.62 146 ALA A CA 1
ATOM 1174 C C . ALA A 1 146 ? 38.818 4.305 -31.252 1.00 85.62 146 ALA A C 1
ATOM 1176 O O . ALA A 1 146 ? 39.405 3.907 -32.259 1.00 85.62 146 ALA A O 1
ATOM 1177 N N . VAL A 1 147 ? 37.684 5.010 -31.343 1.00 88.25 147 VAL A N 1
ATOM 1178 C CA . VAL A 1 147 ? 37.095 5.416 -32.634 1.00 88.25 147 VAL A CA 1
ATOM 1179 C C . VAL A 1 147 ? 38.010 6.398 -33.374 1.00 88.25 147 VAL A C 1
ATOM 1181 O O . VAL A 1 147 ? 38.314 6.193 -34.549 1.00 88.25 147 VAL A O 1
ATOM 1184 N N . VAL A 1 148 ? 38.521 7.419 -32.679 1.00 90.56 148 VAL A N 1
ATOM 1185 C CA . VAL A 1 148 ? 39.451 8.424 -33.231 1.00 90.56 148 VAL A CA 1
ATOM 1186 C C . VAL A 1 148 ? 40.728 7.792 -33.792 1.00 90.56 148 VAL A C 1
ATOM 1188 O O . VAL A 1 148 ? 41.206 8.199 -34.853 1.00 90.56 148 VAL A O 1
ATOM 1191 N N . GLN A 1 149 ? 41.265 6.777 -33.112 1.00 88.94 149 GLN A N 1
ATOM 1192 C CA . GLN A 1 149 ? 42.431 6.023 -33.574 1.00 88.94 149 GLN A CA 1
ATOM 1193 C C . GLN A 1 149 ? 42.142 5.233 -34.861 1.00 88.94 149 GLN A C 1
ATOM 1195 O O . GLN A 1 149 ? 42.985 5.220 -35.755 1.00 88.94 149 GLN A O 1
ATOM 1200 N N . GLN A 1 150 ? 40.955 4.632 -35.001 1.00 90.44 150 GLN A N 1
ATOM 1201 C CA . GLN A 1 150 ? 40.582 3.883 -36.210 1.00 90.44 150 GLN A CA 1
ATOM 1202 C C . GLN A 1 150 ? 40.425 4.767 -37.456 1.00 90.44 150 GLN A C 1
ATOM 1204 O O . GLN A 1 150 ? 40.785 4.337 -38.552 1.00 90.44 150 GLN A O 1
ATOM 1209 N N . VAL A 1 151 ? 39.906 5.991 -37.306 1.00 90.38 151 VAL A N 1
ATOM 1210 C CA . VAL A 1 151 ? 39.730 6.937 -38.428 1.00 90.38 151 VAL A CA 1
ATOM 1211 C C . VAL A 1 151 ? 40.990 7.744 -38.766 1.00 90.38 151 VAL A C 1
ATOM 1213 O O . VAL A 1 151 ? 41.018 8.396 -39.806 1.00 90.38 151 VAL A O 1
ATOM 1216 N N . ASN A 1 152 ? 42.024 7.707 -37.914 1.00 88.06 152 ASN A N 1
ATOM 1217 C CA . ASN A 1 152 ? 43.301 8.413 -38.096 1.00 88.06 152 ASN A CA 1
ATOM 1218 C C . ASN A 1 152 ? 43.132 9.921 -38.411 1.00 88.06 152 ASN A C 1
ATOM 1220 O O . ASN A 1 152 ? 43.687 10.457 -39.374 1.00 88.06 152 ASN A O 1
ATOM 1224 N N . ALA A 1 153 ? 42.300 10.601 -37.618 1.00 84.38 153 ALA A N 1
ATOM 1225 C CA . ALA A 1 153 ? 41.861 11.967 -37.894 1.00 84.38 153 ALA A CA 1
ATOM 1226 C C . ALA A 1 153 ? 42.979 13.018 -37.755 1.00 84.38 153 ALA A C 1
ATOM 1228 O O . ALA A 1 153 ? 43.547 13.202 -36.680 1.00 84.38 153 ALA A O 1
ATOM 1229 N N . LYS A 1 154 ? 43.223 13.785 -38.827 1.00 89.56 154 LYS A N 1
ATOM 1230 C CA . LYS A 1 154 ? 44.093 14.981 -38.820 1.00 89.56 154 LYS A CA 1
ATOM 1231 C C . LYS A 1 154 ? 43.352 16.262 -38.423 1.00 89.56 154 LYS A C 1
ATOM 1233 O O . LYS A 1 154 ? 43.928 17.143 -37.790 1.00 89.56 154 LYS A O 1
ATOM 1238 N N . ILE A 1 155 ? 42.088 16.378 -38.832 1.00 93.50 155 ILE A N 1
ATOM 1239 C CA . ILE A 1 155 ? 41.179 17.488 -38.524 1.00 93.50 155 ILE A CA 1
ATOM 1240 C C . ILE A 1 155 ? 40.028 16.917 -37.706 1.00 93.50 155 ILE A C 1
ATOM 1242 O O . ILE A 1 155 ? 39.528 15.837 -38.015 1.00 93.50 155 ILE A O 1
ATOM 1246 N N . PHE A 1 156 ? 39.606 17.649 -36.682 1.00 95.19 156 PHE A N 1
ATOM 1247 C CA . PHE A 1 156 ? 38.543 17.245 -35.775 1.00 95.19 156 PHE A CA 1
ATOM 1248 C C . PHE A 1 156 ? 37.642 18.456 -35.515 1.00 95.19 156 PHE A C 1
ATOM 1250 O O . PHE A 1 156 ? 38.115 19.484 -35.028 1.00 95.19 156 PHE A O 1
ATOM 1257 N N . LEU A 1 157 ? 36.347 18.362 -35.822 1.00 96.88 157 LEU A N 1
ATOM 1258 C CA . LEU A 1 157 ? 35.384 19.417 -35.503 1.00 96.88 157 LEU A CA 1
ATOM 1259 C C . LEU A 1 157 ? 34.787 19.198 -34.112 1.00 96.88 157 LEU A C 1
ATOM 1261 O O . LEU A 1 157 ? 34.402 18.084 -33.754 1.00 96.88 157 LEU A O 1
ATOM 1265 N N . SER A 1 158 ? 34.656 20.273 -33.340 1.00 96.31 158 SER A N 1
ATOM 1266 C CA . SER A 1 158 ? 33.962 20.232 -32.053 1.00 96.31 158 SER A CA 1
ATOM 1267 C C . SER A 1 158 ? 33.040 21.428 -31.862 1.00 96.31 158 SER A C 1
ATOM 1269 O O . SER A 1 158 ? 33.225 22.489 -32.470 1.00 96.31 158 SER A O 1
ATOM 1271 N N . SER A 1 159 ? 32.077 21.300 -30.954 1.00 94.12 159 SER A N 1
ATOM 1272 C CA . SER A 1 159 ? 31.411 22.478 -30.400 1.00 94.12 159 SER A CA 1
ATOM 1273 C C . SER A 1 159 ? 32.386 23.297 -29.543 1.00 94.12 159 SER A C 1
ATOM 1275 O O . SER A 1 159 ? 33.496 22.855 -29.220 1.00 94.12 159 SER A O 1
ATOM 1277 N N . LYS A 1 160 ? 31.962 24.491 -29.106 1.00 90.31 160 LYS A N 1
ATOM 1278 C CA . LYS A 1 160 ? 32.706 25.254 -28.093 1.00 90.31 160 LYS A CA 1
ATOM 1279 C C . LYS A 1 160 ? 32.819 24.472 -26.773 1.00 90.31 160 LYS A C 1
ATOM 1281 O O . LYS A 1 160 ? 33.883 24.529 -26.161 1.00 90.31 160 LYS A O 1
ATOM 1286 N N . ALA A 1 161 ? 31.777 23.750 -26.352 1.00 91.12 161 ALA A N 1
ATOM 1287 C CA . ALA A 1 161 ? 31.767 23.009 -25.090 1.00 91.12 161 ALA A CA 1
ATOM 1288 C C . ALA A 1 161 ? 32.664 21.758 -25.140 1.00 91.12 161 ALA A C 1
ATOM 1290 O O . ALA A 1 161 ? 33.514 21.581 -24.269 1.00 91.12 161 ALA A O 1
ATOM 1291 N N . GLN A 1 162 ? 32.568 20.952 -26.203 1.00 94.44 162 GLN A N 1
ATOM 1292 C CA . GLN A 1 162 ? 33.312 19.688 -26.308 1.00 94.44 162 GLN A CA 1
ATOM 1293 C C . GLN A 1 162 ? 34.784 19.848 -26.725 1.00 94.44 162 GLN A C 1
ATOM 1295 O O . GLN A 1 162 ? 35.514 18.858 -26.757 1.00 94.44 162 GLN A O 1
ATOM 1300 N N . SER A 1 163 ? 35.257 21.073 -27.000 1.00 92.88 163 SER A N 1
ATOM 1301 C CA . SER A 1 163 ? 36.652 21.365 -27.395 1.00 92.88 163 SER A CA 1
ATOM 1302 C C . SER A 1 163 ? 37.696 20.685 -26.499 1.00 92.88 163 SER A C 1
ATOM 1304 O O . SER A 1 163 ? 38.695 20.157 -26.985 1.00 92.88 163 SER A O 1
ATOM 1306 N N . THR A 1 164 ? 37.464 20.686 -25.183 1.00 93.31 164 THR A N 1
ATOM 1307 C CA . THR A 1 164 ? 38.393 20.114 -24.198 1.00 93.31 164 THR A CA 1
ATOM 1308 C C . THR A 1 164 ? 38.388 18.585 -24.227 1.00 93.31 164 THR A C 1
ATOM 1310 O O . THR A 1 164 ? 39.445 17.979 -24.086 1.00 93.31 164 THR A O 1
ATOM 1313 N N . LEU A 1 165 ? 37.228 17.950 -24.435 1.00 93.12 165 LEU A N 1
ATOM 1314 C CA . LEU A 1 165 ? 37.123 16.494 -24.582 1.00 93.12 165 LEU A CA 1
ATOM 1315 C C . LEU A 1 165 ? 37.760 16.043 -25.905 1.00 93.12 165 LEU A C 1
ATOM 1317 O O . LEU A 1 165 ? 38.585 15.131 -25.897 1.00 93.12 165 LEU A O 1
ATOM 1321 N N . ALA A 1 166 ? 37.480 16.752 -27.006 1.00 93.56 166 ALA A N 1
ATOM 1322 C CA . ALA A 1 166 ? 38.094 16.536 -28.317 1.00 93.56 166 ALA A CA 1
ATOM 1323 C C . ALA A 1 166 ? 39.634 16.538 -28.240 1.00 93.56 166 ALA A C 1
ATOM 1325 O O . ALA A 1 166 ? 40.282 15.615 -28.732 1.00 93.56 166 ALA A O 1
ATOM 1326 N N . ALA A 1 167 ? 40.225 17.508 -27.532 1.00 93.12 167 ALA A N 1
ATOM 1327 C CA . ALA A 1 167 ? 41.673 17.579 -27.325 1.00 93.12 167 ALA A CA 1
ATOM 1328 C C . ALA A 1 167 ? 42.258 16.404 -26.504 1.00 93.12 167 ALA A C 1
ATOM 1330 O O . ALA A 1 167 ? 43.416 16.045 -26.709 1.00 93.12 167 ALA A O 1
ATOM 1331 N N . ARG A 1 168 ? 41.484 15.778 -25.600 1.00 92.50 168 ARG A N 1
ATOM 1332 C CA . ARG A 1 168 ? 41.933 14.602 -24.821 1.00 92.50 168 ARG A CA 1
ATOM 1333 C C . ARG A 1 168 ? 41.797 13.282 -25.584 1.00 92.50 168 ARG A C 1
ATOM 1335 O O . ARG A 1 168 ? 42.616 12.382 -25.380 1.00 92.50 168 ARG A O 1
ATOM 1342 N N . VAL A 1 169 ? 40.796 13.143 -26.458 1.00 92.25 169 VAL A N 1
ATOM 1343 C CA . VAL A 1 169 ? 40.623 11.936 -27.296 1.00 92.25 169 VAL A CA 1
ATOM 1344 C C . VAL A 1 169 ? 41.496 11.966 -28.552 1.00 92.25 169 VAL A C 1
ATOM 1346 O O . VAL A 1 169 ? 41.960 10.914 -28.983 1.00 92.25 169 VAL A O 1
ATOM 1349 N N . ALA A 1 170 ? 41.766 13.156 -29.100 1.00 92.25 170 ALA A N 1
ATOM 1350 C CA . ALA A 1 170 ? 42.487 13.363 -30.356 1.00 92.25 170 ALA A CA 1
ATOM 1351 C C . ALA A 1 170 ? 43.685 14.336 -30.226 1.00 92.25 170 ALA A C 1
ATOM 1353 O O . ALA A 1 170 ? 43.758 15.315 -30.970 1.00 92.25 170 ALA A O 1
ATOM 1354 N N . PRO A 1 171 ? 44.664 14.091 -29.331 1.00 89.44 171 PRO A N 1
ATOM 1355 C CA . PRO A 1 171 ? 45.758 15.035 -29.052 1.00 89.44 171 PRO A CA 1
ATOM 1356 C C . PRO A 1 171 ? 46.715 15.297 -30.233 1.00 89.44 171 PRO A C 1
ATOM 1358 O O . PRO A 1 171 ? 47.535 16.208 -30.158 1.00 89.44 171 PRO A O 1
ATOM 1361 N N . ALA A 1 172 ? 46.630 14.510 -31.312 1.00 89.25 172 ALA A N 1
ATOM 1362 C CA . ALA A 1 172 ? 47.390 14.703 -32.551 1.00 89.25 172 ALA A CA 1
ATOM 1363 C C . ALA A 1 172 ? 46.598 15.429 -33.663 1.00 89.25 172 ALA A C 1
ATOM 1365 O O . ALA A 1 172 ? 47.160 15.711 -34.720 1.00 89.25 172 ALA A O 1
ATOM 1366 N N . ALA A 1 173 ? 45.307 15.712 -33.452 1.00 90.75 173 ALA A N 1
ATOM 1367 C CA . ALA A 1 173 ? 44.430 16.318 -34.449 1.00 90.75 173 ALA A CA 1
ATOM 1368 C C . ALA A 1 173 ? 44.292 17.837 -34.257 1.00 90.75 173 ALA A C 1
ATOM 1370 O O . ALA A 1 173 ? 44.310 18.360 -33.142 1.00 90.75 173 ALA A O 1
ATOM 1371 N N . THR A 1 174 ? 44.068 18.557 -35.355 1.00 93.19 174 THR A N 1
ATOM 1372 C CA . THR A 1 174 ? 43.703 19.977 -35.321 1.00 93.19 174 THR A CA 1
ATOM 1373 C C . THR A 1 174 ? 42.242 20.110 -34.892 1.00 93.19 174 THR A C 1
ATOM 1375 O O . THR A 1 174 ? 41.335 19.876 -35.693 1.00 93.19 174 THR A O 1
ATOM 1378 N N . ILE A 1 175 ? 42.019 20.478 -33.627 1.00 94.25 175 ILE A N 1
ATOM 1379 C CA . ILE A 1 175 ? 40.680 20.689 -33.056 1.00 94.25 175 ILE A CA 1
ATOM 1380 C C . ILE A 1 175 ? 40.126 22.051 -33.504 1.00 94.25 175 ILE A C 1
ATOM 1382 O O . ILE A 1 175 ? 40.687 23.100 -33.177 1.00 94.25 175 ILE A O 1
ATOM 1386 N N . ILE A 1 176 ? 39.004 22.051 -34.227 1.00 94.31 176 ILE A N 1
ATOM 1387 C CA . ILE A 1 176 ? 38.347 23.258 -34.746 1.00 94.31 176 ILE A CA 1
ATOM 1388 C C . ILE A 1 176 ? 37.006 23.473 -34.021 1.00 94.31 176 ILE A C 1
ATOM 1390 O O . ILE A 1 176 ? 36.004 22.852 -34.384 1.00 94.31 176 ILE A O 1
ATOM 1394 N N . PRO A 1 177 ? 36.946 24.380 -33.026 1.00 93.94 177 PRO A N 1
ATOM 1395 C CA . PRO A 1 177 ? 35.699 24.718 -32.348 1.00 93.94 177 PRO A CA 1
ATOM 1396 C C . PRO A 1 177 ? 34.799 25.609 -33.216 1.00 93.94 177 PRO A C 1
ATOM 1398 O O . PRO A 1 177 ? 35.191 26.718 -33.602 1.00 93.94 177 PRO A O 1
ATOM 1401 N N . ILE A 1 178 ? 33.570 25.160 -33.469 1.00 94.12 178 ILE A N 1
ATOM 1402 C CA . ILE A 1 178 ? 32.554 25.873 -34.256 1.00 94.12 178 ILE A CA 1
ATOM 1403 C C . ILE A 1 178 ? 31.664 26.739 -33.348 1.00 94.12 178 ILE A C 1
ATOM 1405 O O . ILE A 1 178 ? 31.290 26.344 -32.247 1.00 94.12 178 ILE A O 1
ATOM 1409 N N . SER A 1 179 ? 31.361 27.966 -33.792 1.00 90.69 179 SER A N 1
ATOM 1410 C CA . SER A 1 179 ? 30.387 28.884 -33.169 1.00 90.69 179 SER A CA 1
ATOM 1411 C C . SER A 1 179 ? 30.160 30.130 -34.038 1.00 90.69 179 SER A C 1
ATOM 1413 O O . SER A 1 179 ? 31.038 30.512 -34.816 1.00 90.69 179 SER A O 1
ATOM 1415 N N . LYS A 1 180 ? 29.053 30.858 -33.823 1.00 89.56 180 LYS A N 1
ATOM 1416 C CA . LYS A 1 180 ? 28.776 32.163 -34.470 1.00 89.56 180 LYS A CA 1
ATOM 1417 C C . LYS A 1 180 ? 29.929 33.172 -34.335 1.00 89.56 180 LYS A C 1
ATOM 1419 O O . LYS A 1 180 ? 30.260 33.880 -35.280 1.00 89.56 180 LYS A O 1
ATOM 1424 N N . SER A 1 181 ? 30.595 33.202 -33.176 1.00 89.81 181 SER A N 1
ATOM 1425 C CA . SER A 1 181 ? 31.763 34.067 -32.933 1.00 89.81 181 SER A CA 1
ATOM 1426 C C . SER A 1 181 ? 32.952 33.699 -33.833 1.00 89.81 181 SER A C 1
ATOM 1428 O O . SER A 1 181 ? 33.601 34.581 -34.394 1.00 89.81 181 SER A O 1
ATOM 1430 N N . LYS A 1 182 ? 33.205 32.398 -34.029 1.00 89.25 182 LYS A N 1
ATOM 1431 C CA . LYS A 1 182 ? 34.258 31.889 -34.921 1.00 89.25 182 LYS A CA 1
ATOM 1432 C C . LYS A 1 182 ? 33.937 32.143 -36.396 1.00 89.25 182 LYS A C 1
ATOM 1434 O O . LYS A 1 182 ? 34.832 32.566 -37.125 1.00 89.25 182 LYS A O 1
ATOM 1439 N N . PHE A 1 183 ? 32.676 32.004 -36.811 1.00 89.50 183 PHE A N 1
ATOM 1440 C CA . PHE A 1 183 ? 32.242 32.395 -38.157 1.00 89.50 183 PHE A CA 1
ATOM 1441 C C . PHE A 1 183 ? 32.460 33.883 -38.436 1.00 89.50 183 PHE A C 1
ATOM 1443 O O . PHE A 1 183 ? 33.048 34.223 -39.463 1.00 89.50 183 PHE A O 1
ATOM 1450 N N . ASN A 1 184 ? 32.051 34.763 -37.519 1.00 87.88 184 ASN A N 1
ATOM 1451 C CA . ASN A 1 184 ? 32.157 36.209 -37.714 1.00 87.88 184 ASN A CA 1
ATOM 1452 C C . ASN A 1 184 ? 33.607 36.724 -37.639 1.00 87.88 184 ASN A C 1
ATOM 1454 O O . ASN A 1 184 ? 33.947 37.664 -38.350 1.00 87.88 184 ASN A O 1
ATOM 1458 N N . LYS A 1 185 ? 34.453 36.144 -36.772 1.00 88.12 185 LYS A N 1
ATOM 1459 C CA . LYS A 1 185 ? 35.808 36.661 -36.488 1.00 88.12 185 LYS A CA 1
ATOM 1460 C C . LYS A 1 185 ? 36.955 35.921 -37.176 1.00 88.12 185 LYS A C 1
ATOM 1462 O O . LYS A 1 185 ? 38.056 36.456 -37.190 1.00 88.12 185 LYS A O 1
ATOM 1467 N N . ILE A 1 186 ? 36.740 34.701 -37.676 1.00 85.81 186 ILE A N 1
ATOM 1468 C CA . ILE A 1 186 ? 37.802 33.885 -38.291 1.00 85.81 186 ILE A CA 1
ATOM 1469 C C . ILE A 1 186 ? 37.352 33.313 -39.636 1.00 85.81 186 ILE A C 1
ATOM 1471 O O . ILE A 1 186 ? 37.963 33.618 -40.653 1.00 85.81 186 ILE A O 1
ATOM 1475 N N . PHE A 1 187 ? 36.285 32.509 -39.671 1.00 86.38 187 PHE A N 1
ATOM 1476 C CA . PHE A 1 187 ? 35.993 31.699 -40.861 1.00 86.38 187 PHE A CA 1
ATOM 1477 C C . PHE A 1 187 ? 35.506 32.540 -42.054 1.00 86.38 187 PHE A C 1
ATOM 1479 O O . PHE A 1 187 ? 35.950 32.305 -43.175 1.00 86.38 187 PHE A O 1
ATOM 1486 N N . SER A 1 188 ? 34.648 33.547 -41.833 1.00 84.25 188 SER A N 1
ATOM 1487 C CA . SER A 1 188 ? 34.185 34.431 -42.920 1.00 84.25 188 SER A CA 1
ATOM 1488 C C . SER A 1 188 ? 35.281 35.387 -43.418 1.00 84.25 188 SER A C 1
ATOM 1490 O O . SER A 1 188 ? 35.449 35.464 -44.631 1.00 84.25 188 SER A O 1
ATOM 1492 N N . PRO A 1 189 ? 36.071 36.067 -42.553 1.00 85.81 189 PRO A N 1
ATOM 1493 C CA . PRO A 1 189 ? 37.216 36.858 -43.014 1.00 85.81 189 PRO A CA 1
ATOM 1494 C C . PRO A 1 189 ? 38.238 36.028 -43.804 1.00 85.81 189 PRO A C 1
ATOM 1496 O O . PRO A 1 189 ? 38.564 36.377 -44.933 1.00 85.81 189 PRO A O 1
ATOM 1499 N N . TYR A 1 190 ? 38.659 34.876 -43.274 1.00 84.00 190 TYR A N 1
ATOM 1500 C CA . TYR A 1 190 ? 39.682 34.038 -43.909 1.00 84.00 190 TYR A CA 1
ATOM 1501 C C . TYR A 1 190 ? 39.233 33.445 -45.256 1.00 84.00 190 TYR A C 1
ATOM 1503 O O . TYR A 1 190 ? 40.034 33.316 -46.177 1.00 84.00 190 TYR A O 1
ATOM 1511 N N . THR A 1 191 ? 37.942 33.126 -45.419 1.00 79.62 191 THR A N 1
ATOM 1512 C CA . THR A 1 191 ? 37.410 32.692 -46.726 1.00 79.62 191 THR A CA 1
ATOM 1513 C C . THR A 1 191 ? 37.186 33.848 -47.702 1.00 79.62 191 THR A C 1
ATOM 1515 O O . THR A 1 191 ? 37.319 33.639 -48.906 1.00 79.62 191 THR A O 1
ATOM 1518 N N . ALA A 1 192 ? 36.925 35.068 -47.221 1.00 81.44 192 ALA A N 1
ATOM 1519 C CA . ALA A 1 192 ? 36.896 36.271 -48.059 1.00 81.44 192 ALA A CA 1
ATOM 1520 C C . ALA A 1 192 ? 38.299 36.689 -48.546 1.00 81.44 192 ALA A C 1
ATOM 1522 O O . ALA A 1 192 ? 38.431 37.206 -49.652 1.00 81.44 192 ALA A O 1
ATOM 1523 N N . GLU A 1 193 ? 39.347 36.413 -47.762 1.00 83.69 193 GLU A N 1
ATOM 1524 C CA . GLU A 1 193 ? 40.758 36.555 -48.161 1.00 83.69 193 GLU A CA 1
ATOM 1525 C C . GLU A 1 193 ? 41.217 35.479 -49.168 1.00 83.69 193 GLU A C 1
ATOM 1527 O O . GLU A 1 193 ? 42.224 35.667 -49.849 1.00 83.69 193 GLU A O 1
ATOM 1532 N N . GLN A 1 194 ? 40.477 34.370 -49.301 1.00 79.31 194 GLN A N 1
ATOM 1533 C CA . GLN A 1 194 ? 40.793 33.232 -50.181 1.00 79.31 194 GLN A CA 1
ATOM 1534 C C . GLN A 1 194 ? 39.683 32.955 -51.225 1.00 79.31 194 GLN A C 1
ATOM 1536 O O . GLN A 1 194 ? 39.219 31.812 -51.347 1.00 79.31 194 GLN A O 1
ATOM 1541 N N . PRO A 1 195 ? 39.246 33.961 -52.017 1.00 65.19 195 PRO A N 1
ATOM 1542 C CA . PRO A 1 195 ? 38.029 33.889 -52.837 1.00 65.19 195 PRO A CA 1
ATOM 1543 C C . PRO A 1 195 ? 38.090 32.845 -53.963 1.00 65.19 195 PRO A C 1
ATOM 1545 O O . PRO A 1 195 ? 37.052 32.376 -54.420 1.00 65.19 195 PRO A O 1
ATOM 1548 N N . ASN A 1 196 ? 39.295 32.443 -54.379 1.00 72.06 196 ASN A N 1
ATOM 1549 C CA . ASN A 1 196 ? 39.514 31.437 -55.423 1.00 72.06 196 ASN A CA 1
ATOM 1550 C C . ASN A 1 196 ? 39.301 29.988 -54.933 1.00 72.06 196 ASN A C 1
ATOM 1552 O O . ASN A 1 196 ? 39.416 29.056 -55.725 1.00 72.06 196 ASN A O 1
ATOM 1556 N N . THR A 1 197 ? 39.011 29.775 -53.643 1.00 74.56 197 THR A N 1
ATOM 1557 C CA . THR A 1 197 ? 38.799 28.437 -53.067 1.00 74.56 197 THR A CA 1
ATOM 1558 C C . THR A 1 197 ? 37.433 27.885 -53.479 1.00 74.56 197 THR A C 1
ATOM 1560 O O . THR A 1 197 ? 36.409 28.169 -52.850 1.00 74.56 197 THR A O 1
ATOM 1563 N N . THR A 1 198 ? 37.409 27.078 -54.537 1.00 82.19 198 THR A N 1
ATOM 1564 C CA . THR A 1 198 ? 36.209 26.367 -54.995 1.00 82.19 198 THR A CA 1
ATOM 1565 C C . THR A 1 198 ? 35.976 25.075 -54.214 1.00 82.19 198 THR A C 1
ATOM 1567 O O . THR A 1 198 ? 36.914 24.375 -53.824 1.00 82.19 198 THR A O 1
ATOM 1570 N N . LEU A 1 199 ? 34.701 24.738 -54.020 1.00 86.81 199 LEU A N 1
ATOM 1571 C CA . LEU A 1 199 ? 34.283 23.408 -53.581 1.00 86.81 199 LEU A CA 1
ATOM 1572 C C . LEU A 1 199 ? 34.340 22.428 -54.771 1.00 86.81 199 LEU A C 1
ATOM 1574 O O . LEU A 1 199 ? 34.262 22.874 -55.919 1.00 86.81 199 LEU A O 1
ATOM 1578 N N . PRO A 1 200 ? 34.536 21.121 -54.532 1.00 84.81 200 PRO A N 1
ATOM 1579 C CA . PRO A 1 200 ? 34.694 20.137 -55.590 1.00 84.81 200 PRO A CA 1
ATOM 1580 C C . PRO A 1 200 ? 33.323 19.618 -56.058 1.00 84.81 200 PRO A C 1
ATOM 1582 O O . PRO A 1 200 ? 32.369 19.630 -55.279 1.00 84.81 200 PRO A O 1
ATOM 1585 N N . PRO A 1 201 ? 33.217 19.056 -57.273 1.00 89.06 201 PRO A N 1
ATOM 1586 C CA . PRO A 1 201 ? 32.199 18.046 -57.524 1.00 89.06 201 PRO A CA 1
ATOM 1587 C C . PRO A 1 201 ? 32.505 16.824 -56.642 1.00 89.06 201 PRO A C 1
ATOM 1589 O O . PRO A 1 201 ? 33.606 16.272 -56.699 1.00 89.06 201 PRO A O 1
ATOM 1592 N N . VAL A 1 202 ? 31.551 16.416 -55.807 1.00 92.50 202 VAL A N 1
ATOM 1593 C CA . VAL A 1 202 ? 31.658 15.220 -54.955 1.00 92.50 202 VAL A CA 1
ATOM 1594 C C . VAL A 1 202 ? 30.963 14.066 -55.671 1.00 92.50 202 VAL A C 1
ATOM 1596 O O . VAL A 1 202 ? 29.826 14.223 -56.112 1.00 92.50 202 VAL A O 1
ATOM 1599 N N . SER A 1 203 ? 31.619 12.910 -55.809 1.00 94.25 203 SER A N 1
ATOM 1600 C CA . SER A 1 203 ? 30.967 11.753 -56.440 1.00 94.25 203 SER A CA 1
ATOM 1601 C C . SER A 1 203 ? 29.982 11.078 -55.473 1.00 94.25 203 SER A C 1
ATOM 1603 O O . SER A 1 203 ? 30.347 10.856 -54.314 1.00 94.25 203 SER A O 1
ATOM 1605 N N . PRO A 1 204 ? 28.794 10.643 -55.942 1.00 95.25 204 PRO A N 1
ATOM 1606 C CA . PRO A 1 204 ? 27.878 9.799 -55.172 1.00 95.25 204 PRO A CA 1
ATOM 1607 C C . PRO A 1 204 ? 28.520 8.508 -54.633 1.00 95.25 204 PRO A C 1
ATOM 1609 O O . PRO A 1 204 ? 28.082 7.982 -53.613 1.00 95.25 204 PRO A O 1
ATOM 1612 N N . ASP A 1 205 ? 29.590 8.022 -55.269 1.00 94.25 205 ASP A N 1
ATOM 1613 C CA . ASP A 1 205 ? 30.335 6.832 -54.832 1.00 94.25 205 ASP A CA 1
ATOM 1614 C C . ASP A 1 205 ? 31.280 7.096 -53.640 1.00 94.25 205 ASP A C 1
ATOM 1616 O O . ASP A 1 205 ? 31.867 6.162 -53.092 1.00 94.25 205 ASP A O 1
ATOM 1620 N N . GLN A 1 206 ? 31.478 8.357 -53.231 1.00 93.88 206 GLN A N 1
ATOM 1621 C CA . GLN A 1 206 ? 32.345 8.681 -52.095 1.00 93.88 206 GLN A CA 1
ATOM 1622 C C . GLN A 1 206 ? 31.654 8.378 -50.753 1.00 93.88 206 GLN A C 1
ATOM 1624 O O . GLN A 1 206 ? 30.445 8.593 -50.623 1.00 93.88 206 GLN A O 1
ATOM 1629 N N . PRO A 1 207 ? 32.409 7.922 -49.729 1.00 94.81 207 PRO A N 1
ATOM 1630 C CA . PRO A 1 207 ? 31.901 7.772 -48.369 1.00 94.81 207 PRO A CA 1
ATOM 1631 C C . PRO A 1 207 ? 31.309 9.075 -47.815 1.00 94.81 207 PRO A C 1
ATOM 1633 O O . PRO A 1 207 ? 31.995 10.094 -47.742 1.00 94.81 207 PRO A O 1
ATOM 1636 N N . LEU A 1 208 ? 30.044 9.006 -47.406 1.00 95.69 208 LEU A N 1
ATOM 1637 C CA . LEU A 1 208 ? 29.284 10.067 -46.751 1.00 95.69 208 LEU A CA 1
ATOM 1638 C C . LEU A 1 208 ? 29.600 10.100 -45.249 1.00 95.69 208 LEU A C 1
ATOM 1640 O O . LEU A 1 208 ? 29.992 11.142 -44.721 1.00 95.69 208 LEU A O 1
ATOM 1644 N N . TYR A 1 209 ? 29.422 8.959 -44.573 1.00 96.12 209 TYR A N 1
ATOM 1645 C CA . TYR A 1 209 ? 29.639 8.823 -43.133 1.00 96.12 209 TYR A CA 1
ATOM 1646 C C . TYR A 1 209 ? 30.251 7.475 -42.740 1.00 96.12 209 TYR A C 1
ATOM 1648 O O . TYR A 1 209 ? 30.202 6.501 -43.498 1.00 96.12 209 TYR A O 1
ATOM 1656 N N . ILE A 1 210 ? 30.785 7.422 -41.515 1.00 95.31 210 ILE A N 1
ATOM 1657 C CA . ILE A 1 210 ? 31.109 6.175 -40.813 1.00 95.31 210 ILE A CA 1
ATOM 1658 C C . ILE A 1 210 ? 30.360 6.120 -39.478 1.00 95.31 210 ILE A C 1
ATOM 1660 O O . ILE A 1 210 ? 30.617 6.944 -38.600 1.00 95.31 210 ILE A O 1
ATOM 1664 N N . GLN A 1 211 ? 29.473 5.132 -39.311 1.00 92.06 211 GLN A N 1
ATOM 1665 C CA . GLN A 1 211 ? 28.763 4.886 -38.048 1.00 92.06 211 GLN A CA 1
ATOM 1666 C C . GLN A 1 211 ? 29.435 3.750 -37.274 1.00 92.06 211 GLN A C 1
ATOM 1668 O O . GLN A 1 211 ? 29.634 2.667 -37.819 1.00 92.06 211 GLN A O 1
ATOM 1673 N N . PHE A 1 212 ? 29.779 3.970 -36.005 1.00 89.12 212 PHE A N 1
ATOM 1674 C CA . PHE A 1 212 ? 30.499 2.979 -35.199 1.00 89.12 212 PHE A CA 1
ATOM 1675 C C . PHE A 1 212 ? 29.556 2.127 -34.343 1.00 89.12 212 PHE A C 1
ATOM 1677 O O . PHE A 1 212 ? 29.026 2.596 -33.338 1.00 89.12 212 PHE A O 1
ATOM 1684 N N . THR A 1 213 ? 29.387 0.856 -34.714 1.00 77.25 213 THR A N 1
ATOM 1685 C CA . THR A 1 213 ? 28.579 -0.121 -33.968 1.00 77.25 213 THR A CA 1
ATOM 1686 C C . THR A 1 213 ? 29.393 -0.805 -32.866 1.00 77.25 213 THR A C 1
ATOM 1688 O O . THR A 1 213 ? 30.627 -0.762 -32.853 1.00 77.25 213 THR A O 1
ATOM 1691 N N . SER A 1 214 ? 28.709 -1.500 -31.956 1.00 70.19 214 SER A N 1
ATOM 1692 C CA . SER A 1 214 ? 29.309 -2.458 -31.018 1.00 70.19 214 SER A CA 1
ATOM 1693 C C . SER A 1 214 ? 30.059 -3.584 -31.750 1.00 70.19 214 SER A C 1
ATOM 1695 O O . SER A 1 214 ? 29.792 -3.878 -32.923 1.00 70.19 214 SER A O 1
ATOM 1697 N N . GLY A 1 215 ? 31.058 -4.171 -31.091 1.00 59.16 215 GLY A N 1
ATOM 1698 C CA . GLY A 1 215 ? 32.024 -5.090 -31.686 1.00 59.16 215 GLY A CA 1
ATOM 1699 C C . GLY A 1 215 ? 32.444 -6.208 -30.739 1.00 59.16 215 GLY A C 1
ATOM 1700 O O . GLY A 1 215 ? 33.061 -5.957 -29.709 1.00 59.16 215 GLY A O 1
ATOM 1701 N N . SER A 1 216 ? 32.198 -7.457 -31.143 1.00 52.59 216 SER A N 1
ATOM 1702 C CA . SER A 1 216 ? 32.492 -8.681 -30.379 1.00 52.59 216 SER A CA 1
ATOM 1703 C C . SER A 1 216 ? 33.957 -8.882 -29.947 1.00 52.59 216 SER A C 1
ATOM 1705 O O . SER A 1 216 ? 34.237 -9.775 -29.156 1.00 52.59 216 SER A O 1
ATOM 1707 N N . THR A 1 217 ? 34.894 -8.064 -30.436 1.00 58.00 217 THR A N 1
ATOM 1708 C CA . THR A 1 217 ? 36.312 -8.040 -30.028 1.00 58.00 217 THR A CA 1
ATOM 1709 C C . THR A 1 217 ? 36.667 -6.842 -29.134 1.00 58.00 217 THR A C 1
ATOM 1711 O O . THR A 1 217 ? 37.836 -6.475 -29.047 1.00 58.00 217 THR A O 1
ATOM 1714 N N . GLY A 1 218 ? 35.680 -6.148 -28.558 1.00 60.94 218 GLY A N 1
ATOM 1715 C CA . GLY A 1 218 ? 35.894 -4.930 -27.765 1.00 60.94 218 GLY A CA 1
ATOM 1716 C C . GLY A 1 218 ? 36.219 -3.665 -28.573 1.00 60.94 218 GLY A C 1
ATOM 1717 O O . GLY A 1 218 ? 36.449 -2.612 -27.985 1.00 60.94 218 GLY A O 1
ATOM 1718 N N . VAL A 1 219 ? 36.266 -3.753 -29.908 1.00 71.94 219 VAL A N 1
ATOM 1719 C CA . VAL A 1 219 ? 36.651 -2.652 -30.806 1.00 71.94 219 VAL A CA 1
ATOM 1720 C C . VAL A 1 219 ? 35.443 -2.255 -31.666 1.00 71.94 219 VAL A C 1
ATOM 1722 O O . VAL A 1 219 ? 34.942 -3.109 -32.403 1.00 71.94 219 VAL A O 1
ATOM 1725 N N . PRO A 1 220 ? 34.964 -0.994 -31.611 1.00 76.44 220 PRO A N 1
ATOM 1726 C CA . PRO A 1 220 ? 33.786 -0.563 -32.368 1.00 76.44 220 PRO A CA 1
ATOM 1727 C C . PRO A 1 220 ? 33.967 -0.713 -33.885 1.00 76.44 220 PRO A C 1
ATOM 1729 O O . PRO A 1 220 ? 34.990 -0.283 -34.419 1.00 76.44 220 PRO A O 1
ATOM 1732 N N . LYS A 1 221 ? 32.976 -1.277 -34.590 1.00 86.19 221 LYS A N 1
ATOM 1733 C CA . LYS A 1 221 ? 33.041 -1.525 -36.045 1.00 86.19 221 LYS A CA 1
ATOM 1734 C C . LYS A 1 221 ? 32.526 -0.298 -36.812 1.00 86.19 221 LYS A C 1
ATOM 1736 O O . LYS A 1 221 ? 31.361 0.059 -36.670 1.00 86.19 221 LYS A O 1
ATOM 1741 N N . GLY A 1 222 ? 33.356 0.353 -37.628 1.00 90.69 222 GLY A N 1
ATOM 1742 C CA . GLY A 1 222 ? 32.938 1.533 -38.404 1.00 90.69 222 GLY A CA 1
ATOM 1743 C C . GLY A 1 222 ? 32.254 1.174 -39.728 1.00 90.69 222 GLY A C 1
ATOM 1744 O O . GLY A 1 222 ? 32.947 0.856 -40.686 1.00 90.69 222 GLY A O 1
ATOM 1745 N N . CYS A 1 223 ? 30.927 1.243 -39.814 1.00 93.06 223 CYS A N 1
ATOM 1746 C CA . CYS A 1 223 ? 30.150 0.977 -41.032 1.00 93.06 223 CYS A CA 1
ATOM 1747 C C . CYS A 1 223 ? 30.288 2.128 -42.040 1.00 93.06 223 CYS A C 1
ATOM 1749 O O . CYS A 1 223 ? 29.896 3.250 -41.726 1.00 93.06 223 CYS A O 1
ATOM 1751 N N . ILE A 1 224 ? 30.823 1.862 -43.236 1.00 94.94 224 ILE A N 1
ATOM 1752 C CA . ILE A 1 224 ? 31.073 2.868 -44.284 1.00 94.94 224 ILE A CA 1
ATOM 1753 C C . ILE A 1 224 ? 29.908 2.910 -45.280 1.00 94.94 224 ILE A C 1
ATOM 1755 O O . ILE A 1 224 ? 29.678 1.930 -45.991 1.00 94.94 224 ILE A O 1
ATOM 1759 N N . LEU A 1 225 ? 29.236 4.059 -45.391 1.00 95.38 225 LEU A N 1
ATOM 1760 C CA . LEU A 1 225 ? 28.145 4.298 -46.348 1.00 95.38 225 LEU A CA 1
ATOM 1761 C C . LEU A 1 225 ? 28.541 5.377 -47.364 1.00 95.38 225 LEU A C 1
ATOM 1763 O O . LEU A 1 225 ? 29.089 6.412 -46.980 1.00 95.38 225 LEU A O 1
ATOM 1767 N N . THR A 1 226 ? 28.256 5.165 -48.652 1.00 96.19 226 THR A N 1
ATOM 1768 C CA . THR A 1 226 ? 28.411 6.194 -49.699 1.00 96.19 226 THR A CA 1
ATOM 1769 C C . THR A 1 226 ? 27.235 7.169 -49.730 1.00 96.19 226 THR A C 1
ATOM 1771 O O . THR A 1 226 ? 26.168 6.923 -49.162 1.00 96.19 226 THR A O 1
ATOM 1774 N N . HIS A 1 227 ? 27.412 8.285 -50.439 1.00 96.50 227 HIS A N 1
ATOM 1775 C CA . HIS A 1 227 ? 26.317 9.195 -50.767 1.00 96.50 227 HIS A CA 1
ATOM 1776 C C . HIS A 1 227 ? 25.168 8.499 -51.526 1.00 96.50 227 HIS A C 1
ATOM 1778 O O . HIS A 1 227 ? 24.004 8.733 -51.190 1.00 96.50 227 HIS A O 1
ATOM 1784 N N . SER A 1 228 ? 25.472 7.641 -52.507 1.00 95.75 228 SER A N 1
ATOM 1785 C CA . SER A 1 228 ? 24.469 6.922 -53.307 1.00 95.75 228 SER A CA 1
ATOM 1786 C C . SER A 1 228 ? 23.754 5.820 -52.524 1.00 95.75 228 SER A C 1
ATOM 1788 O O . SER A 1 228 ? 22.534 5.700 -52.628 1.00 95.75 228 SER A O 1
ATOM 1790 N N . GLN A 1 229 ? 24.467 5.070 -51.676 1.00 95.12 229 GLN A N 1
ATOM 1791 C CA . GLN A 1 229 ? 23.871 4.069 -50.784 1.00 95.12 229 GLN A CA 1
ATOM 1792 C C . GLN A 1 229 ? 22.869 4.728 -49.840 1.00 95.12 229 GLN A C 1
ATOM 1794 O O . GLN A 1 229 ? 21.711 4.313 -49.758 1.00 95.12 229 GLN A O 1
ATOM 1799 N N . TYR A 1 230 ? 23.296 5.824 -49.204 1.00 95.50 230 TYR A N 1
ATOM 1800 C CA . TYR A 1 230 ? 22.451 6.555 -48.276 1.00 95.50 230 TYR A CA 1
ATOM 1801 C C . TYR A 1 230 ? 21.208 7.147 -48.957 1.00 95.50 230 TYR A C 1
ATOM 1803 O O . TYR A 1 230 ? 20.090 6.915 -48.502 1.00 95.50 230 TYR A O 1
ATOM 1811 N N . THR A 1 231 ? 21.364 7.867 -50.074 1.00 95.44 231 THR A N 1
ATOM 1812 C CA . THR A 1 231 ? 20.219 8.470 -50.785 1.00 95.44 231 THR A CA 1
ATOM 1813 C C . THR A 1 231 ? 19.249 7.424 -51.341 1.00 95.44 231 THR A C 1
ATOM 1815 O O . THR A 1 231 ? 18.039 7.634 -51.248 1.00 95.44 231 THR A O 1
ATOM 1818 N N . SER A 1 232 ? 19.745 6.280 -51.832 1.00 94.56 232 SER A N 1
ATOM 1819 C CA . SER A 1 232 ? 18.920 5.168 -52.340 1.00 94.56 232 SER A CA 1
ATOM 1820 C C . SER A 1 232 ? 18.015 4.538 -51.278 1.00 94.56 232 SER A C 1
ATOM 1822 O O . SER A 1 232 ? 16.944 4.041 -51.616 1.00 94.56 232 SER A O 1
ATOM 1824 N N . GLY A 1 233 ? 18.415 4.558 -50.002 1.00 91.25 233 GLY A N 1
ATOM 1825 C CA . GLY A 1 233 ? 17.566 4.099 -48.899 1.00 91.25 233 GLY A CA 1
ATOM 1826 C C . GLY A 1 233 ? 16.699 5.217 -48.330 1.00 91.25 233 GLY A C 1
ATOM 1827 O O . GLY A 1 233 ? 15.485 5.068 -48.210 1.00 91.25 233 GLY A O 1
ATOM 1828 N N . ALA A 1 234 ? 17.320 6.353 -48.017 1.00 92.69 234 ALA A N 1
ATOM 1829 C CA . ALA A 1 234 ? 16.710 7.475 -47.315 1.00 92.69 234 ALA A CA 1
ATOM 1830 C C . ALA A 1 234 ? 15.579 8.159 -48.104 1.00 92.69 234 ALA A C 1
ATOM 1832 O O . ALA A 1 234 ? 14.494 8.388 -47.568 1.00 92.69 234 ALA A O 1
ATOM 1833 N N . ILE A 1 235 ? 15.805 8.470 -49.386 1.00 92.69 235 ILE A N 1
ATOM 1834 C CA . ILE A 1 235 ? 14.864 9.274 -50.178 1.00 92.69 235 ILE A CA 1
ATOM 1835 C C . ILE A 1 235 ? 13.576 8.495 -50.518 1.00 92.69 235 ILE A C 1
ATOM 1837 O O . ILE A 1 235 ? 12.499 9.050 -50.295 1.00 92.69 235 ILE A O 1
ATOM 1841 N N . PRO A 1 236 ? 13.604 7.220 -50.970 1.00 90.12 236 PRO A N 1
ATOM 1842 C CA . PRO A 1 236 ? 12.372 6.490 -51.288 1.00 90.12 236 PRO A CA 1
ATOM 1843 C C . PRO A 1 236 ? 11.482 6.180 -50.078 1.00 90.12 236 PRO A C 1
ATOM 1845 O O . PRO A 1 236 ? 10.269 6.058 -50.240 1.00 90.12 236 PRO A O 1
ATOM 1848 N N . ARG A 1 237 ? 12.047 6.058 -48.864 1.00 91.38 237 ARG A N 1
ATOM 1849 C CA . ARG A 1 237 ? 11.264 5.782 -47.642 1.00 91.38 237 ARG A CA 1
ATOM 1850 C C . ARG A 1 237 ? 10.792 7.030 -46.893 1.00 91.38 237 ARG A C 1
ATOM 1852 O O . ARG A 1 237 ? 10.001 6.897 -45.965 1.00 91.38 237 ARG A O 1
ATOM 1859 N N . ALA A 1 238 ? 11.240 8.222 -47.287 1.00 91.50 238 ALA A N 1
ATOM 1860 C CA . ALA A 1 238 ? 11.038 9.472 -46.552 1.00 91.50 238 ALA A CA 1
ATOM 1861 C C . ALA A 1 238 ? 9.578 9.718 -46.113 1.00 91.50 238 ALA A C 1
ATOM 1863 O O . ALA A 1 238 ? 9.310 9.899 -44.924 1.00 91.50 238 ALA A O 1
ATOM 1864 N N . ALA A 1 239 ? 8.625 9.640 -47.048 1.00 90.62 239 ALA A N 1
ATOM 1865 C CA . ALA A 1 239 ? 7.198 9.847 -46.777 1.00 90.62 239 ALA A CA 1
ATOM 1866 C C . ALA A 1 239 ? 6.545 8.700 -45.971 1.00 90.62 239 ALA A C 1
ATOM 1868 O O . ALA A 1 239 ? 5.649 8.940 -45.160 1.00 90.62 239 ALA A O 1
ATOM 1869 N N . ALA A 1 240 ? 7.016 7.459 -46.144 1.00 90.00 240 ALA A N 1
ATOM 1870 C CA . ALA A 1 240 ? 6.564 6.308 -45.354 1.00 90.00 240 ALA A CA 1
ATOM 1871 C C . ALA A 1 240 ? 7.041 6.402 -43.890 1.00 90.00 240 ALA A C 1
ATOM 1873 O O . ALA A 1 240 ? 6.351 5.962 -42.977 1.00 90.00 240 ALA A O 1
ATOM 1874 N N . VAL A 1 241 ? 8.178 7.059 -43.640 1.00 90.94 241 VAL A N 1
ATOM 1875 C CA . VAL A 1 241 ? 8.669 7.342 -42.282 1.00 90.94 241 VAL A CA 1
ATOM 1876 C C . VAL A 1 241 ? 7.959 8.549 -41.650 1.00 90.94 241 VAL A C 1
ATOM 1878 O O . VAL A 1 241 ? 7.448 8.424 -40.543 1.00 90.94 241 VAL A O 1
ATOM 1881 N N . GLY A 1 242 ? 7.873 9.686 -42.354 1.00 92.12 242 GLY A N 1
ATOM 1882 C CA . GLY A 1 242 ? 7.261 10.928 -41.837 1.00 92.12 242 GLY A CA 1
ATOM 1883 C C . GLY A 1 242 ? 7.923 12.240 -42.298 1.00 92.12 242 GLY A C 1
ATOM 1884 O O . GLY A 1 242 ? 7.534 13.325 -41.861 1.00 92.12 242 GLY A O 1
ATOM 1885 N N . TYR A 1 243 ? 8.922 12.174 -43.185 1.00 94.19 243 TYR A N 1
ATOM 1886 C CA . TYR A 1 243 ? 9.646 13.338 -43.704 1.00 94.19 243 TYR A CA 1
ATOM 1887 C C . TYR A 1 243 ? 8.908 13.978 -44.894 1.00 94.19 243 TYR A C 1
ATOM 1889 O O . TYR A 1 243 ? 9.121 13.615 -46.052 1.00 94.19 243 TYR A O 1
ATOM 1897 N N . TYR A 1 244 ? 8.069 14.971 -44.608 1.00 94.38 244 TYR A N 1
ATOM 1898 C CA . TYR A 1 244 ? 7.384 15.814 -45.589 1.00 94.38 244 TYR A CA 1
ATOM 1899 C C . TYR A 1 244 ? 7.920 17.255 -45.544 1.00 94.38 244 TYR A C 1
ATOM 1901 O O . TYR A 1 244 ? 8.520 17.655 -44.547 1.00 94.38 244 TYR A O 1
ATOM 1909 N N . PRO A 1 245 ? 7.686 18.095 -46.572 1.00 94.44 245 PRO A N 1
ATOM 1910 C CA . PRO A 1 245 ? 8.172 19.477 -46.575 1.00 94.44 245 PRO A CA 1
ATOM 1911 C C . PRO A 1 245 ? 7.630 20.357 -45.439 1.00 94.44 245 PRO A C 1
ATOM 1913 O O . PRO A 1 245 ? 8.236 21.382 -45.136 1.00 94.44 245 PRO A O 1
ATOM 1916 N N . HIS A 1 246 ? 6.500 20.013 -44.818 1.00 94.94 246 HIS A N 1
ATOM 1917 C CA . HIS A 1 246 ? 5.962 20.728 -43.653 1.00 94.94 246 HIS A CA 1
ATOM 1918 C C . HIS A 1 246 ? 6.421 20.150 -42.307 1.00 94.94 246 HIS A C 1
ATOM 1920 O O . HIS A 1 246 ? 6.234 20.823 -41.296 1.00 94.94 246 HIS A O 1
ATOM 1926 N N . SER A 1 247 ? 7.041 18.962 -42.286 1.00 96.31 247 SER A N 1
ATOM 1927 C CA . SER A 1 247 ? 7.383 18.265 -41.045 1.00 96.31 247 SER A CA 1
ATOM 1928 C C . SER A 1 247 ? 8.306 19.088 -40.146 1.00 96.31 247 SER A C 1
ATOM 1930 O O . SER A 1 247 ? 9.242 19.755 -40.603 1.00 96.31 247 SER A O 1
ATOM 1932 N N . ARG A 1 248 ? 8.076 18.983 -38.838 1.00 97.38 248 ARG A N 1
ATOM 1933 C CA . ARG A 1 248 ? 8.964 19.511 -37.798 1.00 97.38 248 ARG A CA 1
ATOM 1934 C C . ARG A 1 248 ? 9.513 18.334 -37.008 1.00 97.38 248 ARG A C 1
ATOM 1936 O O . ARG A 1 248 ? 8.759 17.657 -36.313 1.00 97.38 248 ARG A O 1
ATOM 1943 N N . VAL A 1 249 ? 10.791 18.031 -37.218 1.00 97.50 249 VAL A N 1
ATOM 1944 C CA . VAL A 1 249 ? 11.374 16.717 -36.924 1.00 97.50 249 VAL A CA 1
ATOM 1945 C C . VAL A 1 249 ? 12.246 16.762 -35.683 1.00 97.50 249 VAL A C 1
ATOM 1947 O O . VAL A 1 249 ? 13.228 17.498 -35.655 1.00 97.50 249 VAL A O 1
ATOM 1950 N N . LEU A 1 250 ? 11.929 15.952 -34.674 1.00 95.81 250 LEU A N 1
ATOM 1951 C CA . LEU A 1 250 ? 12.701 15.900 -33.432 1.00 95.81 250 LEU A CA 1
ATOM 1952 C C . LEU A 1 250 ? 14.075 15.237 -33.627 1.00 95.81 250 LEU A C 1
ATOM 1954 O O . LEU A 1 250 ? 14.183 14.061 -33.981 1.00 95.81 250 LEU A O 1
ATOM 1958 N N . ASP A 1 251 ? 15.136 15.970 -33.297 1.00 94.44 251 ASP A N 1
ATOM 1959 C CA . ASP A 1 251 ? 16.525 15.502 -33.310 1.00 94.44 251 ASP A CA 1
ATOM 1960 C C . ASP A 1 251 ? 16.882 14.713 -32.027 1.00 94.44 251 ASP A C 1
ATOM 1962 O O . ASP A 1 251 ? 17.820 15.036 -31.295 1.00 94.44 251 ASP A O 1
ATOM 1966 N N . PHE A 1 252 ? 16.086 13.684 -31.714 1.00 88.44 252 PHE A N 1
ATOM 1967 C CA . PHE A 1 252 ? 16.186 12.927 -30.458 1.00 88.44 252 PHE A CA 1
ATOM 1968 C C . PHE A 1 252 ? 17.394 11.977 -30.394 1.00 88.44 252 PHE A C 1
ATOM 1970 O O . PHE A 1 252 ? 18.067 11.884 -29.363 1.00 88.44 252 PHE A O 1
ATOM 1977 N N . ALA A 1 253 ? 17.652 11.233 -31.473 1.00 86.38 253 ALA A N 1
ATOM 1978 C CA . ALA A 1 253 ? 18.589 10.113 -31.445 1.00 86.38 253 ALA A CA 1
ATOM 1979 C C . ALA A 1 253 ? 20.024 10.558 -31.108 1.00 86.38 253 ALA A C 1
ATOM 1981 O O . ALA A 1 253 ? 20.527 11.545 -31.648 1.00 86.38 253 ALA A O 1
ATOM 1982 N N . SER A 1 254 ? 20.692 9.809 -30.226 1.00 86.00 254 SER A N 1
ATOM 1983 C CA . SER A 1 254 ? 22.101 10.018 -29.863 1.00 86.00 254 SER A CA 1
ATOM 1984 C C . SER A 1 254 ? 23.011 9.953 -31.096 1.00 86.00 254 SER A C 1
ATOM 1986 O O . SER A 1 254 ? 22.773 9.165 -32.011 1.00 86.00 254 SER A O 1
ATOM 1988 N N . TYR A 1 255 ? 24.102 10.727 -31.089 1.00 89.62 255 TYR A N 1
ATOM 1989 C CA . TYR A 1 255 ? 25.116 10.692 -32.152 1.00 89.62 255 TYR A CA 1
ATOM 1990 C C . TYR A 1 255 ? 25.873 9.346 -32.226 1.00 89.62 255 TYR A C 1
ATOM 1992 O O . TYR A 1 255 ? 26.613 9.095 -33.176 1.00 89.62 255 TYR A O 1
ATOM 2000 N N . ALA A 1 256 ? 25.655 8.446 -31.259 1.00 82.12 256 ALA A N 1
ATOM 2001 C CA . ALA A 1 256 ? 26.091 7.053 -31.305 1.00 82.12 256 ALA A CA 1
ATOM 2002 C C . ALA A 1 256 ? 25.322 6.192 -32.330 1.00 82.12 256 ALA A C 1
ATOM 2004 O O . ALA A 1 256 ? 25.783 5.093 -32.644 1.00 82.12 256 ALA A O 1
ATOM 2005 N N . PHE A 1 257 ? 24.197 6.676 -32.875 1.00 83.00 257 PHE A N 1
ATOM 2006 C CA . PHE A 1 257 ? 23.330 5.933 -33.794 1.00 83.00 257 PHE A CA 1
ATOM 2007 C C . PHE A 1 257 ? 23.026 6.719 -35.074 1.00 83.00 257 PHE A C 1
ATOM 2009 O O . PHE A 1 257 ? 22.786 7.922 -35.054 1.00 83.00 257 PHE A O 1
ATOM 2016 N N . ASP A 1 258 ? 22.971 6.010 -36.194 1.00 88.62 258 ASP A N 1
ATOM 2017 C CA . ASP A 1 258 ? 22.672 6.528 -37.534 1.00 88.62 258 ASP A CA 1
ATOM 2018 C C . ASP A 1 258 ? 21.276 7.158 -37.687 1.00 88.62 258 ASP A C 1
ATOM 2020 O O . ASP A 1 258 ? 21.091 8.031 -38.532 1.00 88.62 258 ASP A O 1
ATOM 2024 N N . VAL A 1 259 ? 20.313 6.809 -36.832 1.00 88.56 259 VAL A N 1
ATOM 2025 C CA . VAL A 1 259 ? 18.992 7.464 -36.764 1.00 88.56 259 VAL A CA 1
ATOM 2026 C C . VAL A 1 259 ? 19.114 8.990 -36.605 1.00 88.56 259 VAL A C 1
ATOM 2028 O O . VAL A 1 259 ? 18.282 9.726 -37.132 1.00 88.56 259 VAL A O 1
ATOM 2031 N N . CYS A 1 260 ? 20.170 9.509 -35.960 1.00 91.19 260 CYS A N 1
ATOM 2032 C CA . CYS A 1 260 ? 20.393 10.960 -35.894 1.00 91.19 260 CYS A CA 1
ATOM 2033 C C . CYS A 1 260 ? 20.833 11.564 -37.241 1.00 91.19 260 CYS A C 1
ATOM 2035 O O . CYS A 1 260 ? 20.468 12.695 -37.562 1.00 91.19 260 CYS A O 1
ATOM 2037 N N . ILE A 1 261 ? 21.578 10.802 -38.049 1.00 93.69 261 ILE A N 1
ATOM 2038 C CA . ILE A 1 261 ? 21.971 11.182 -39.408 1.00 93.69 261 ILE A CA 1
ATOM 2039 C C . ILE A 1 261 ? 20.723 11.223 -40.284 1.00 93.69 261 ILE A C 1
ATOM 2041 O O . ILE A 1 261 ? 20.561 12.157 -41.065 1.00 93.69 261 ILE A O 1
ATOM 2045 N N . ASP A 1 262 ? 19.814 10.265 -40.099 1.00 91.94 262 ASP A N 1
ATOM 2046 C CA . ASP A 1 262 ? 18.548 10.212 -40.818 1.00 91.94 262 ASP A CA 1
ATOM 2047 C C . ASP A 1 262 ? 17.623 11.380 -40.457 1.00 91.94 262 ASP A C 1
ATOM 2049 O O . ASP A 1 262 ? 17.243 12.154 -41.338 1.00 91.94 262 ASP A O 1
ATOM 2053 N N . SER A 1 263 ? 17.357 11.600 -39.163 1.00 92.81 263 SER A N 1
ATOM 2054 C CA . SER A 1 263 ? 16.589 12.759 -38.687 1.00 92.81 263 SER A CA 1
ATOM 2055 C C . SER A 1 263 ? 17.167 14.087 -39.161 1.00 92.81 263 SER A C 1
ATOM 2057 O O . SER A 1 263 ? 16.402 14.961 -39.556 1.00 92.81 263 SER A O 1
ATOM 2059 N N . MET A 1 264 ? 18.488 14.246 -39.199 1.00 95.75 264 MET A N 1
ATOM 2060 C CA . MET A 1 264 ? 19.126 15.463 -39.695 1.00 95.75 264 MET A CA 1
ATOM 2061 C C . MET A 1 264 ? 19.036 15.606 -41.224 1.00 95.75 264 MET A C 1
ATOM 2063 O O . MET A 1 264 ? 18.579 16.636 -41.723 1.00 95.75 264 MET A O 1
ATOM 2067 N N . LEU A 1 265 ? 19.485 14.606 -41.989 1.00 96.12 265 LEU A N 1
ATOM 2068 C CA . LEU A 1 265 ? 19.650 14.735 -43.438 1.00 96.12 265 LEU A CA 1
ATOM 2069 C C . LEU A 1 265 ? 18.323 14.605 -44.194 1.00 96.12 265 LEU A C 1
ATOM 2071 O O . LEU A 1 265 ? 18.070 15.422 -45.081 1.00 96.12 265 LEU A O 1
ATOM 2075 N N . CYS A 1 266 ? 17.450 13.651 -43.847 1.00 95.25 266 CYS A N 1
ATOM 2076 C CA . CYS A 1 266 ? 16.152 13.499 -44.516 1.00 95.25 266 CYS A CA 1
ATOM 2077 C C . CYS A 1 266 ? 15.295 14.757 -44.364 1.00 95.25 266 CYS A C 1
ATOM 2079 O O . CYS A 1 266 ? 14.731 15.231 -45.350 1.00 95.25 266 CYS A O 1
ATOM 2081 N N . THR A 1 267 ? 15.268 15.349 -43.170 1.00 96.62 267 THR A N 1
ATOM 2082 C CA . THR A 1 267 ? 14.594 16.626 -42.893 1.00 96.62 267 THR A CA 1
ATOM 2083 C C . THR A 1 267 ? 15.088 17.733 -43.825 1.00 96.62 267 THR A C 1
ATOM 2085 O O . THR A 1 267 ? 14.294 18.346 -44.546 1.00 96.62 267 THR A O 1
ATOM 2088 N N . LEU A 1 268 ? 16.406 17.942 -43.889 1.00 96.94 268 LEU A N 1
ATOM 2089 C CA . LEU A 1 268 ? 17.001 19.015 -44.687 1.00 96.94 268 LEU A CA 1
ATOM 2090 C C . LEU A 1 268 ? 16.825 18.801 -46.205 1.00 96.94 268 LEU A C 1
ATOM 2092 O O . LEU A 1 268 ? 16.562 19.754 -46.937 1.00 96.94 268 LEU A O 1
ATOM 2096 N N . ALA A 1 269 ? 16.885 17.562 -46.701 1.00 95.75 269 ALA A N 1
ATOM 2097 C CA . ALA A 1 269 ? 16.672 17.262 -48.123 1.00 95.75 269 ALA A CA 1
ATOM 2098 C C . ALA A 1 269 ? 15.198 17.335 -48.569 1.00 95.75 269 ALA A C 1
ATOM 2100 O O . ALA A 1 269 ? 14.917 17.547 -49.755 1.00 95.75 269 ALA A O 1
ATOM 2101 N N . HIS A 1 270 ? 14.239 17.201 -47.649 1.00 95.62 270 HIS A N 1
ATOM 2102 C CA . HIS A 1 270 ? 12.809 17.369 -47.942 1.00 95.62 270 HIS A CA 1
ATOM 2103 C C . HIS A 1 270 ? 12.316 18.810 -47.748 1.00 95.62 270 HIS A C 1
ATOM 2105 O O . HIS A 1 270 ? 11.203 19.134 -48.159 1.00 95.62 270 HIS A O 1
ATOM 2111 N N . GLY A 1 271 ? 13.161 19.705 -47.223 1.00 95.38 271 GLY A N 1
ATOM 2112 C CA . GLY A 1 271 ? 12.809 21.105 -46.986 1.00 95.38 271 GLY A CA 1
ATOM 2113 C C . GLY A 1 271 ? 12.033 21.324 -45.684 1.00 95.38 271 GLY A C 1
ATOM 2114 O O . GLY A 1 271 ? 11.392 22.363 -45.542 1.00 95.38 271 GLY A O 1
ATOM 2115 N N . ALA A 1 272 ? 12.061 20.351 -44.771 1.00 97.06 272 ALA A N 1
ATOM 2116 C CA . ALA A 1 272 ? 11.416 20.358 -43.457 1.00 97.06 272 ALA A CA 1
ATOM 2117 C C . ALA A 1 272 ? 12.191 21.231 -42.439 1.00 97.06 272 ALA A C 1
ATOM 2119 O O . ALA A 1 272 ? 13.152 21.911 -42.811 1.00 97.06 272 ALA A O 1
ATOM 2120 N N . THR A 1 273 ? 11.804 21.227 -41.160 1.00 98.12 273 THR A N 1
ATOM 2121 C CA . THR A 1 273 ? 12.571 21.883 -40.080 1.00 98.12 273 THR A CA 1
ATOM 2122 C C . THR A 1 273 ? 13.071 20.855 -39.066 1.00 98.12 273 THR A C 1
ATOM 2124 O O . THR A 1 273 ? 12.283 20.056 -38.566 1.00 98.12 273 THR A O 1
ATOM 2127 N N . LEU A 1 274 ? 14.364 20.891 -38.735 1.00 97.94 274 LEU A N 1
ATOM 2128 C CA . LEU A 1 274 ? 14.966 20.070 -37.682 1.00 97.94 274 LEU A CA 1
ATOM 2129 C C . LEU A 1 274 ? 14.806 20.764 -36.324 1.00 97.94 274 LEU A C 1
ATOM 2131 O O . LEU A 1 274 ? 15.279 21.885 -36.146 1.00 97.94 274 LEU A O 1
ATOM 2135 N N . CYS A 1 275 ? 14.147 20.105 -35.381 1.00 97.69 275 CYS A N 1
ATOM 2136 C CA . CYS A 1 275 ? 13.878 20.597 -34.035 1.00 97.69 275 CYS A CA 1
ATOM 2137 C C . CYS A 1 275 ? 14.878 19.974 -33.054 1.00 97.69 275 CYS A C 1
ATOM 2139 O O . CYS A 1 275 ? 14.767 18.795 -32.711 1.00 97.69 275 CYS A O 1
ATOM 2141 N N . THR A 1 276 ? 15.871 20.757 -32.625 1.00 96.56 276 THR A N 1
ATOM 2142 C CA . THR A 1 276 ? 17.019 20.270 -31.841 1.00 96.56 276 THR A CA 1
ATOM 2143 C C . THR A 1 276 ? 16.970 20.797 -30.398 1.00 96.56 276 THR A C 1
ATOM 2145 O O . THR A 1 276 ? 17.454 21.907 -30.136 1.00 96.56 276 THR A O 1
ATOM 2148 N N . PRO A 1 277 ? 16.404 20.035 -29.438 1.00 93.94 277 PRO A N 1
ATOM 2149 C CA . PRO A 1 277 ? 16.427 20.398 -28.018 1.00 93.94 277 PRO A CA 1
ATOM 2150 C C . PRO A 1 277 ? 17.852 20.414 -27.449 1.00 93.94 277 PRO A C 1
ATOM 2152 O O . PRO A 1 277 ? 18.786 19.890 -28.059 1.00 93.94 277 PRO A O 1
ATOM 2155 N N . SER A 1 278 ? 18.026 21.007 -26.265 1.00 91.06 278 SER A N 1
ATOM 2156 C CA . SER A 1 278 ? 19.248 20.806 -25.479 1.00 91.06 278 SER A CA 1
ATOM 2157 C C . SER A 1 278 ? 19.307 19.358 -25.000 1.00 91.06 278 SER A C 1
ATOM 2159 O O . SER A 1 278 ? 18.265 18.738 -24.793 1.00 91.06 278 SER A O 1
ATOM 2161 N N . ASP A 1 279 ? 20.506 18.814 -24.778 1.00 82.50 279 ASP A N 1
ATOM 2162 C CA . ASP A 1 279 ? 20.642 17.460 -24.221 1.00 82.50 279 ASP A CA 1
ATOM 2163 C C . ASP A 1 279 ? 19.977 17.319 -22.837 1.00 82.50 279 ASP A C 1
ATOM 2165 O O . ASP A 1 279 ? 19.496 16.246 -22.500 1.00 82.50 279 ASP A O 1
ATOM 2169 N N . GLU A 1 280 ? 19.854 18.415 -22.085 1.00 83.94 280 GLU A N 1
ATOM 2170 C CA . GLU A 1 280 ? 19.071 18.501 -20.848 1.00 83.94 280 GLU A CA 1
ATOM 2171 C C . GLU A 1 280 ? 17.570 18.265 -21.089 1.00 83.94 280 GLU A C 1
ATOM 2173 O O . GLU A 1 280 ? 17.011 17.313 -20.547 1.00 83.94 280 GLU A O 1
ATOM 2178 N N . ARG A 1 281 ? 16.908 19.049 -21.958 1.00 85.06 281 ARG A N 1
ATOM 2179 C CA . ARG A 1 281 ? 15.478 18.832 -22.263 1.00 85.06 281 ARG A CA 1
ATOM 2180 C C . ARG A 1 281 ? 15.244 17.504 -22.985 1.00 85.06 281 ARG A C 1
ATOM 2182 O O . ARG A 1 281 ? 14.261 16.831 -22.721 1.00 85.06 281 ARG A O 1
ATOM 2189 N N . ARG A 1 282 ? 16.180 17.067 -23.833 1.00 81.81 282 ARG A N 1
ATOM 2190 C CA . ARG A 1 282 ? 16.135 15.767 -24.529 1.00 81.81 282 ARG A CA 1
ATOM 2191 C C . ARG A 1 282 ? 16.098 14.565 -23.574 1.00 81.81 282 ARG A C 1
ATOM 2193 O O . ARG A 1 282 ? 15.642 13.505 -23.989 1.00 81.81 282 ARG A O 1
ATOM 2200 N N . MET A 1 283 ? 16.584 14.729 -22.341 1.00 71.62 283 MET A N 1
ATOM 2201 C CA . MET A 1 283 ? 16.582 13.697 -21.298 1.00 71.62 283 MET A CA 1
ATOM 2202 C C . MET A 1 283 ? 15.504 13.922 -20.224 1.00 71.62 283 MET A C 1
ATOM 2204 O O . MET A 1 283 ? 14.954 12.943 -19.732 1.00 71.62 283 MET A O 1
ATOM 2208 N N . ASN A 1 284 ? 15.196 15.179 -19.877 1.00 72.38 284 ASN A N 1
ATOM 2209 C CA . ASN A 1 284 ? 14.394 15.529 -18.692 1.00 72.38 284 ASN A CA 1
ATOM 2210 C C . ASN A 1 284 ? 13.025 16.173 -19.003 1.00 72.38 284 ASN A C 1
ATOM 2212 O O . ASN A 1 284 ? 12.169 16.209 -18.129 1.00 72.38 284 ASN A O 1
ATOM 2216 N N . ASP A 1 285 ? 12.824 16.714 -20.209 1.00 82.69 285 ASP A N 1
ATOM 2217 C CA . ASP A 1 285 ? 11.605 17.427 -20.638 1.00 82.69 285 ASP A CA 1
ATOM 2218 C C . ASP A 1 285 ? 11.391 17.241 -22.153 1.00 82.69 285 ASP A C 1
ATOM 2220 O O . ASP A 1 285 ? 11.431 18.173 -22.967 1.00 82.69 285 ASP A O 1
ATOM 2224 N N . MET A 1 286 ? 11.251 15.980 -22.565 1.00 85.56 286 MET A N 1
ATOM 2225 C CA . MET A 1 286 ? 11.112 15.641 -23.980 1.00 85.56 286 MET A CA 1
ATOM 2226 C C . MET A 1 286 ? 9.740 16.076 -24.518 1.00 85.56 286 MET A C 1
ATOM 2228 O O . MET A 1 286 ? 9.670 16.647 -25.608 1.00 85.56 286 MET A O 1
ATOM 2232 N N . SER A 1 287 ? 8.667 15.890 -23.741 1.00 88.56 287 SER A N 1
ATOM 2233 C CA . SER A 1 287 ? 7.310 16.320 -24.099 1.00 88.56 287 SER A CA 1
ATOM 2234 C C . SER A 1 287 ? 7.203 17.840 -24.251 1.00 88.56 287 SER A C 1
ATOM 2236 O O . SER A 1 287 ? 6.695 18.321 -25.265 1.00 88.56 287 SER A O 1
ATOM 2238 N N . GLY A 1 288 ? 7.722 18.623 -23.295 1.00 88.50 288 GLY A N 1
ATOM 2239 C CA . GLY A 1 288 ? 7.707 20.083 -23.377 1.00 88.50 288 GLY A CA 1
ATOM 2240 C C . GLY A 1 288 ? 8.574 20.610 -24.512 1.00 88.50 288 GLY A C 1
ATOM 2241 O O . GLY A 1 288 ? 8.149 21.515 -25.231 1.00 88.50 288 GLY A O 1
ATOM 2242 N N . ALA A 1 289 ? 9.731 19.992 -24.772 1.00 89.38 289 ALA A N 1
ATOM 2243 C CA . ALA A 1 289 ? 10.518 20.308 -25.960 1.00 89.38 289 ALA A CA 1
ATOM 2244 C C . ALA A 1 289 ? 9.746 20.034 -27.264 1.00 89.38 289 ALA A C 1
ATOM 2246 O O . ALA A 1 2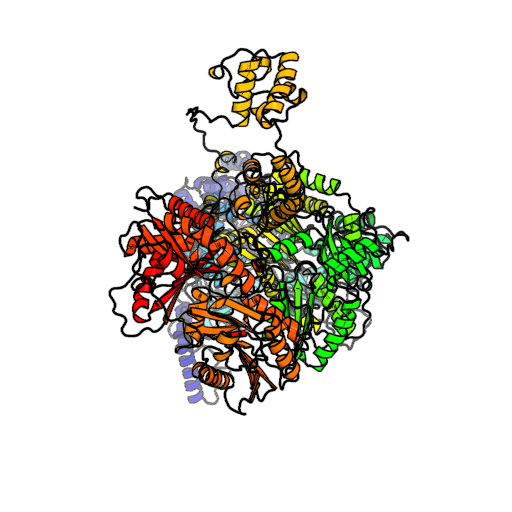89 ? 9.788 20.858 -28.181 1.00 89.38 289 ALA A O 1
ATOM 2247 N N . MET A 1 290 ? 9.009 18.919 -27.349 1.00 93.44 290 MET A N 1
ATOM 2248 C CA . MET A 1 290 ? 8.157 18.601 -28.501 1.00 93.44 290 MET A CA 1
ATOM 2249 C C . MET A 1 290 ? 6.992 19.588 -28.663 1.00 93.44 290 MET A C 1
ATOM 2251 O O . MET A 1 290 ? 6.693 19.970 -29.797 1.00 93.44 290 MET A O 1
ATOM 2255 N N . ARG A 1 291 ? 6.382 20.055 -27.562 1.00 91.62 291 ARG A N 1
ATOM 2256 C CA . ARG A 1 291 ? 5.346 21.104 -27.574 1.00 91.62 291 ARG A CA 1
ATOM 2257 C C . ARG A 1 291 ? 5.888 22.450 -28.048 1.00 91.62 291 ARG A C 1
ATOM 2259 O O . ARG A 1 291 ? 5.387 22.980 -29.037 1.00 91.62 291 ARG A O 1
ATOM 2266 N N . ASP A 1 292 ? 6.930 22.976 -27.406 1.00 91.38 292 ASP A N 1
ATOM 2267 C CA . ASP A 1 292 ? 7.502 24.295 -27.722 1.00 91.38 292 ASP A CA 1
ATOM 2268 C C . ASP A 1 292 ? 8.006 24.356 -29.168 1.00 91.38 292 ASP A C 1
ATOM 2270 O O . ASP A 1 292 ? 7.720 25.292 -29.924 1.00 91.38 292 ASP A O 1
ATOM 2274 N N . MET A 1 293 ? 8.728 23.310 -29.580 1.00 93.88 293 MET A N 1
ATOM 2275 C CA . MET A 1 293 ? 9.230 23.180 -30.941 1.00 93.88 293 MET A CA 1
ATOM 2276 C C . MET A 1 293 ? 8.153 22.714 -31.928 1.00 93.88 293 MET A C 1
ATOM 2278 O O . MET A 1 293 ? 8.466 22.601 -33.111 1.00 93.88 293 MET A O 1
ATOM 2282 N N . ARG A 1 294 ? 6.896 22.499 -31.506 1.00 94.00 294 ARG A N 1
ATOM 2283 C CA . ARG A 1 294 ? 5.765 22.069 -32.352 1.00 94.00 294 ARG A CA 1
ATOM 2284 C C . ARG A 1 294 ? 6.170 20.943 -33.303 1.00 94.00 294 ARG A C 1
ATOM 2286 O O . ARG A 1 294 ? 6.120 21.093 -34.522 1.00 94.00 294 ARG A O 1
ATOM 2293 N N . VAL A 1 295 ? 6.686 19.865 -32.722 1.00 95.44 295 VAL A N 1
ATOM 2294 C CA . VAL A 1 295 ? 7.158 18.680 -33.442 1.00 95.44 295 VAL A CA 1
ATOM 2295 C C . VAL A 1 295 ? 5.970 17.954 -34.064 1.00 95.44 295 VAL A C 1
ATOM 2297 O O . VAL A 1 295 ? 5.000 17.657 -33.371 1.00 95.44 295 VAL A O 1
ATOM 2300 N N . THR A 1 296 ? 6.075 17.636 -35.355 1.00 95.75 296 THR A N 1
ATOM 2301 C CA . THR A 1 296 ? 5.063 16.861 -36.091 1.00 95.75 296 THR A CA 1
ATOM 2302 C C . THR A 1 296 ? 5.548 15.477 -36.527 1.00 95.75 296 THR A C 1
ATOM 2304 O O . THR A 1 296 ? 4.735 14.609 -36.839 1.00 95.75 296 THR A O 1
ATOM 2307 N N . PHE A 1 297 ? 6.861 15.223 -36.475 1.00 95.38 297 PHE A N 1
ATOM 2308 C CA . PHE A 1 297 ? 7.434 13.890 -36.653 1.00 95.38 297 PHE A CA 1
ATOM 2309 C C . PHE A 1 297 ? 8.573 13.624 -35.656 1.00 95.38 297 PHE A C 1
ATOM 2311 O O . PHE A 1 297 ? 9.452 14.465 -35.463 1.00 95.38 297 PHE A O 1
ATOM 2318 N N . ALA A 1 298 ? 8.598 12.438 -35.049 1.00 92.31 298 ALA A N 1
ATOM 2319 C CA . ALA A 1 298 ? 9.684 12.010 -34.169 1.00 92.31 298 ALA A CA 1
ATOM 2320 C C . ALA A 1 298 ? 10.088 10.548 -34.424 1.00 92.31 298 ALA A C 1
ATOM 2322 O O . ALA A 1 298 ? 9.234 9.688 -34.626 1.00 92.31 298 ALA A O 1
ATOM 2323 N N . GLY A 1 299 ? 11.397 10.271 -34.390 1.00 88.25 299 GLY A N 1
ATOM 2324 C CA . GLY A 1 299 ? 11.969 8.926 -34.506 1.00 88.25 299 GLY A CA 1
ATOM 2325 C C . GLY A 1 299 ? 12.676 8.510 -33.216 1.00 88.25 299 GLY A C 1
ATOM 2326 O O . GLY A 1 299 ? 13.587 9.208 -32.765 1.00 88.25 299 GLY A O 1
ATOM 2327 N N . MET A 1 300 ? 12.255 7.398 -32.612 1.00 85.19 300 MET A N 1
ATOM 2328 C CA . MET A 1 300 ? 12.747 6.917 -31.312 1.00 85.19 300 MET A CA 1
ATOM 2329 C C . MET A 1 300 ? 12.492 5.412 -31.118 1.00 85.19 300 MET A C 1
ATOM 2331 O O . MET A 1 300 ? 12.078 4.720 -32.048 1.00 85.19 300 MET A O 1
ATOM 2335 N N . THR A 1 301 ? 12.747 4.883 -29.919 1.00 77.69 301 THR A N 1
ATOM 2336 C CA . THR A 1 301 ? 12.403 3.495 -29.577 1.00 77.69 301 THR A CA 1
ATOM 2337 C C . THR A 1 301 ? 11.077 3.413 -28.806 1.00 77.69 301 THR A C 1
ATOM 2339 O O . THR A 1 301 ? 10.717 4.371 -28.121 1.00 77.69 301 THR A O 1
ATOM 2342 N N . PRO A 1 302 ? 10.354 2.277 -28.852 1.00 68.31 302 PRO A N 1
ATOM 2343 C CA . PRO A 1 302 ? 9.190 2.003 -28.004 1.00 68.31 302 PRO A CA 1
ATOM 2344 C C . PRO A 1 302 ? 9.378 2.328 -26.516 1.00 68.31 302 PRO A C 1
ATOM 2346 O O . PRO A 1 302 ? 8.481 2.903 -25.905 1.00 68.31 302 PRO A O 1
ATOM 2349 N N . SER A 1 303 ? 10.539 2.015 -25.925 1.00 64.88 303 SER A N 1
ATOM 2350 C CA . SER A 1 303 ? 10.799 2.342 -24.514 1.00 64.88 303 SER A CA 1
ATOM 2351 C C . SER A 1 303 ? 10.898 3.844 -24.241 1.00 64.88 303 SER A C 1
ATOM 2353 O O . SER A 1 303 ? 10.544 4.261 -23.147 1.00 64.88 303 SER A O 1
ATOM 2355 N N . VAL A 1 304 ? 11.323 4.648 -25.220 1.00 71.94 304 VAL A N 1
ATOM 2356 C CA . VAL A 1 304 ? 11.325 6.120 -25.136 1.00 71.94 304 VAL A CA 1
ATOM 2357 C C . VAL A 1 304 ? 9.930 6.687 -25.411 1.00 71.94 304 VAL A C 1
ATOM 2359 O O . VAL A 1 304 ? 9.491 7.604 -24.727 1.00 71.94 304 VAL A O 1
ATOM 2362 N N . ALA A 1 305 ? 9.193 6.118 -26.369 1.00 76.50 305 ALA A N 1
ATOM 2363 C CA . ALA A 1 305 ? 7.836 6.566 -26.680 1.00 76.50 305 ALA A CA 1
ATOM 2364 C C . ALA A 1 305 ? 6.883 6.404 -25.485 1.00 76.50 305 ALA A C 1
ATOM 2366 O O . ALA A 1 305 ? 6.044 7.262 -25.247 1.00 76.50 305 ALA A O 1
ATOM 2367 N N . ARG A 1 306 ? 7.045 5.350 -24.674 1.00 74.38 306 ARG A N 1
ATOM 2368 C CA . ARG A 1 306 ? 6.257 5.146 -23.445 1.00 74.38 306 ARG A CA 1
ATOM 2369 C C . ARG A 1 306 ? 6.516 6.170 -22.325 1.00 74.38 306 ARG A C 1
ATOM 2371 O O . ARG A 1 306 ? 5.781 6.139 -21.347 1.00 74.38 306 ARG A O 1
ATOM 2378 N N . THR A 1 307 ? 7.502 7.066 -22.443 1.00 72.56 307 THR A N 1
ATOM 2379 C CA . THR A 1 307 ? 7.766 8.139 -21.455 1.00 72.56 307 THR A CA 1
ATOM 2380 C C . THR A 1 307 ? 7.335 9.527 -21.947 1.00 72.56 307 THR A C 1
ATOM 2382 O O . THR A 1 307 ? 7.883 10.533 -21.498 1.00 72.56 307 THR A O 1
ATOM 2385 N N . LEU A 1 308 ? 6.427 9.593 -22.922 1.00 78.19 308 LEU A N 1
ATOM 2386 C CA . LEU A 1 308 ? 5.901 10.833 -23.492 1.00 78.19 308 LEU A CA 1
ATOM 2387 C C . LEU A 1 308 ? 4.463 11.094 -23.042 1.00 78.19 308 LEU A C 1
ATOM 2389 O O . LEU A 1 308 ? 3.652 10.172 -22.968 1.00 78.19 308 LEU A O 1
ATOM 2393 N N . ASP A 1 309 ? 4.139 12.366 -22.821 1.00 78.25 309 ASP A N 1
ATOM 2394 C CA . ASP A 1 309 ? 2.793 12.794 -22.440 1.00 78.25 309 ASP A CA 1
ATOM 2395 C C . ASP A 1 309 ? 1.805 12.708 -23.615 1.00 78.25 309 ASP A C 1
ATOM 2397 O O . ASP A 1 309 ? 2.134 12.987 -24.771 1.00 78.25 309 ASP A O 1
ATOM 2401 N N . VAL A 1 310 ? 0.551 12.372 -23.306 1.00 74.81 310 VAL A N 1
ATOM 2402 C CA . VAL A 1 310 ? -0.537 12.180 -24.287 1.00 74.81 310 VAL A CA 1
ATOM 2403 C C . VAL A 1 310 ? -0.942 13.500 -24.974 1.00 74.81 310 VAL A C 1
ATOM 2405 O O . VAL A 1 310 ? -1.523 13.497 -26.062 1.00 74.81 310 VAL A O 1
ATOM 2408 N N . ASP A 1 311 ? -0.601 14.653 -24.393 1.00 76.06 311 ASP A N 1
ATOM 2409 C CA . ASP A 1 311 ? -0.980 15.972 -24.908 1.00 76.06 311 ASP A CA 1
ATOM 2410 C C . ASP A 1 311 ? -0.217 16.389 -26.183 1.00 76.06 311 ASP A C 1
ATOM 2412 O O . ASP A 1 311 ? -0.740 17.150 -27.008 1.00 76.06 311 ASP A O 1
ATOM 2416 N N . ILE A 1 312 ? 0.979 15.836 -26.412 1.00 79.62 312 ILE A N 1
ATOM 2417 C CA . ILE A 1 312 ? 1.806 16.131 -27.593 1.00 79.62 312 ILE A CA 1
ATOM 2418 C C . ILE A 1 312 ? 1.193 15.584 -28.891 1.00 79.62 312 ILE A C 1
ATOM 2420 O O . ILE A 1 312 ? 1.467 16.111 -29.974 1.00 79.62 312 ILE A O 1
ATOM 2424 N N . LEU A 1 313 ? 0.326 14.565 -28.785 1.00 75.44 313 LEU A N 1
ATOM 2425 C CA . LEU A 1 313 ? -0.370 13.915 -29.904 1.00 75.44 313 LEU A CA 1
ATOM 2426 C C . LEU A 1 313 ? -1.167 14.907 -30.764 1.00 75.44 313 LEU A C 1
ATOM 2428 O O . LEU A 1 313 ? -1.413 14.652 -31.936 1.00 75.44 313 LEU A O 1
ATOM 2432 N N . ASN A 1 314 ? -1.547 16.058 -30.201 1.00 78.38 314 ASN A N 1
ATOM 2433 C CA . ASN A 1 314 ? -2.277 17.106 -30.916 1.00 78.38 314 ASN A CA 1
ATOM 2434 C C . ASN A 1 314 ? -1.426 17.835 -31.982 1.00 78.38 314 ASN A C 1
ATOM 2436 O O . ASN A 1 314 ? -1.990 18.479 -32.862 1.00 78.38 314 ASN A O 1
ATOM 2440 N N . ASN A 1 315 ? -0.089 17.744 -31.915 1.00 83.44 315 ASN A N 1
ATOM 2441 C CA . ASN A 1 315 ? 0.832 18.247 -32.949 1.00 83.44 315 ASN A CA 1
ATOM 2442 C C . ASN A 1 315 ? 1.543 17.114 -33.715 1.00 83.44 315 ASN A C 1
ATOM 2444 O O . ASN A 1 315 ? 1.968 17.314 -34.853 1.00 83.44 315 ASN A O 1
ATOM 2448 N N . LEU A 1 316 ? 1.697 15.938 -33.099 1.00 90.56 316 LEU A N 1
ATOM 2449 C CA . LEU A 1 316 ? 2.486 14.830 -33.630 1.00 90.56 316 LEU A CA 1
ATOM 2450 C C . LEU A 1 316 ? 1.716 14.045 -34.710 1.00 90.56 316 LEU A C 1
ATOM 2452 O O . LEU A 1 316 ? 0.999 13.094 -34.414 1.00 90.56 316 LEU A O 1
ATOM 2456 N N . GLU A 1 317 ? 1.896 14.411 -35.981 1.00 91.81 317 GLU A N 1
ATOM 2457 C CA . GLU A 1 317 ? 1.301 13.710 -37.133 1.00 91.81 317 GLU A CA 1
ATOM 2458 C C . GLU A 1 317 ? 1.767 12.246 -37.241 1.00 91.81 317 GLU A C 1
ATOM 2460 O O . GLU A 1 317 ? 0.987 11.359 -37.594 1.00 91.81 317 GLU A O 1
ATOM 2465 N N . SER A 1 318 ? 3.048 11.974 -36.958 1.00 91.81 318 SER A N 1
ATOM 2466 C CA . SER A 1 318 ? 3.631 10.629 -37.080 1.00 91.81 318 SER A CA 1
ATOM 2467 C C . SER A 1 318 ? 4.754 10.353 -36.075 1.00 91.81 318 SER A C 1
ATOM 2469 O O . SER A 1 318 ? 5.505 11.251 -35.690 1.00 91.81 318 SER A O 1
ATOM 2471 N N . ILE A 1 319 ? 4.893 9.088 -35.669 1.00 91.38 319 ILE A N 1
ATOM 2472 C CA . ILE A 1 319 ? 5.973 8.610 -34.798 1.00 91.38 319 ILE A CA 1
ATOM 2473 C C . ILE A 1 319 ? 6.593 7.341 -35.388 1.00 91.38 319 ILE A C 1
ATOM 2475 O O . ILE A 1 319 ? 5.907 6.344 -35.614 1.00 91.38 319 ILE A O 1
ATOM 2479 N N . ALA A 1 320 ? 7.899 7.379 -35.653 1.00 91.25 320 ALA A N 1
ATOM 2480 C CA . ALA A 1 320 ? 8.661 6.219 -36.096 1.00 91.25 320 ALA A CA 1
ATOM 2481 C C . ALA A 1 320 ? 9.283 5.519 -34.887 1.00 91.25 320 ALA A C 1
ATOM 2483 O O . ALA A 1 320 ? 10.203 6.036 -34.249 1.00 91.25 320 ALA A O 1
ATOM 2484 N N . LEU A 1 321 ? 8.774 4.328 -34.593 1.00 86.19 321 LEU A N 1
ATOM 2485 C CA . LEU A 1 321 ? 9.298 3.422 -33.587 1.00 86.19 321 LEU A CA 1
ATOM 2486 C C . LEU A 1 321 ? 10.265 2.445 -34.259 1.00 86.19 321 LEU A C 1
ATOM 2488 O O . LEU A 1 321 ? 9.909 1.749 -35.207 1.00 86.19 321 LEU A O 1
ATOM 2492 N N . GLY A 1 322 ? 11.495 2.389 -33.760 1.00 76.50 322 GLY A N 1
ATOM 2493 C CA . GLY A 1 322 ? 12.529 1.485 -34.258 1.00 76.50 322 GLY A CA 1
ATOM 2494 C C . GLY A 1 322 ? 13.507 1.073 -33.164 1.00 76.50 322 GLY A C 1
ATOM 2495 O O . GLY A 1 322 ? 13.310 1.355 -31.982 1.00 76.50 322 GLY A O 1
ATOM 2496 N N . GLY A 1 323 ? 14.575 0.373 -33.541 1.00 67.25 323 GLY A N 1
ATOM 2497 C CA . GLY A 1 323 ? 15.637 -0.059 -32.621 1.00 67.25 323 GLY A CA 1
ATOM 2498 C C . GLY A 1 323 ? 15.258 -1.227 -31.698 1.00 67.25 323 GLY A C 1
ATOM 2499 O O . GLY A 1 323 ? 16.037 -2.170 -31.581 1.00 67.25 323 GLY A O 1
ATOM 2500 N N . GLU A 1 324 ? 14.059 -1.244 -31.113 1.00 64.94 324 GLU A N 1
ATOM 2501 C CA . GLU A 1 324 ? 13.494 -2.353 -30.318 1.00 64.94 324 GLU A CA 1
ATOM 2502 C C . GLU A 1 324 ? 12.448 -3.151 -31.124 1.00 64.94 324 GLU A C 1
ATOM 2504 O O . GLU A 1 324 ? 12.347 -2.990 -32.337 1.00 64.94 324 GLU A O 1
ATOM 2509 N N . GLY A 1 325 ? 11.718 -4.067 -30.480 1.00 67.75 325 GLY A N 1
ATOM 2510 C CA . GLY A 1 325 ? 10.492 -4.639 -31.042 1.00 67.75 325 GLY A CA 1
ATOM 2511 C C . GLY A 1 325 ? 9.286 -3.824 -30.576 1.00 67.75 325 GLY A C 1
ATOM 2512 O O . GLY A 1 325 ? 9.141 -3.598 -29.377 1.00 67.75 325 GLY A O 1
ATOM 2513 N N . VAL A 1 326 ? 8.441 -3.380 -31.507 1.00 71.19 326 VAL A N 1
ATOM 2514 C CA . VAL A 1 326 ? 7.181 -2.680 -31.203 1.00 71.19 326 VAL A CA 1
ATOM 2515 C C . VAL A 1 326 ? 6.135 -3.706 -30.753 1.00 71.19 326 VAL A C 1
ATOM 2517 O O . VAL A 1 326 ? 5.983 -4.744 -31.397 1.00 71.19 326 VAL A O 1
ATOM 2520 N N . SER A 1 327 ? 5.418 -3.440 -29.659 1.00 70.75 327 SER A N 1
ATOM 2521 C CA . SER A 1 327 ? 4.298 -4.282 -29.211 1.00 70.75 327 SER A CA 1
ATOM 2522 C C . SER A 1 327 ? 2.956 -3.819 -29.793 1.00 70.75 327 SER A C 1
ATOM 2524 O O . SER A 1 327 ? 2.810 -2.675 -30.223 1.00 70.75 327 SER A O 1
ATOM 2526 N N . ILE A 1 328 ? 1.943 -4.693 -29.767 1.00 72.75 328 ILE A N 1
ATOM 2527 C CA . ILE A 1 328 ? 0.573 -4.325 -30.173 1.00 72.75 328 ILE A CA 1
ATOM 2528 C C . ILE A 1 328 ? 0.025 -3.210 -29.266 1.00 72.75 328 ILE A C 1
ATOM 2530 O O . ILE A 1 328 ? -0.618 -2.291 -29.759 1.00 72.75 328 ILE A O 1
ATOM 2534 N N . SER A 1 329 ? 0.337 -3.226 -27.967 1.00 67.88 329 SER A N 1
ATOM 2535 C CA . SER A 1 329 ? -0.026 -2.146 -27.040 1.00 67.88 329 SER A CA 1
ATOM 2536 C C . SER A 1 329 ? 0.641 -0.811 -27.390 1.00 67.88 329 SER A C 1
ATOM 2538 O O . SER A 1 329 ? -0.041 0.208 -27.380 1.00 67.88 329 SER A O 1
ATOM 2540 N N . ASP A 1 330 ? 1.922 -0.797 -27.785 1.00 69.31 330 ASP A N 1
ATOM 2541 C CA . ASP A 1 330 ? 2.581 0.440 -28.245 1.00 69.31 330 ASP A CA 1
ATOM 2542 C C . ASP A 1 330 ? 1.879 1.008 -29.489 1.00 69.31 330 ASP A C 1
ATOM 2544 O O . ASP A 1 330 ? 1.609 2.205 -29.572 1.00 69.31 330 ASP A O 1
ATOM 2548 N N . ALA A 1 331 ? 1.546 0.134 -30.444 1.00 73.81 331 ALA A N 1
ATOM 2549 C CA . ALA A 1 331 ? 0.861 0.516 -31.672 1.00 73.81 331 ALA A CA 1
ATOM 2550 C C . ALA A 1 331 ? -0.559 1.050 -31.420 1.00 73.81 331 ALA A C 1
ATOM 2552 O O . ALA A 1 331 ? -0.951 2.049 -32.019 1.00 73.81 331 ALA A O 1
ATOM 2553 N N . MET A 1 332 ? -1.317 0.413 -30.523 1.00 75.44 332 MET A N 1
ATOM 2554 C CA . MET A 1 332 ? -2.704 0.780 -30.222 1.00 75.44 332 MET A CA 1
ATOM 2555 C C . MET A 1 332 ? -2.809 2.064 -29.392 1.00 75.44 332 MET A C 1
ATOM 2557 O O . MET A 1 332 ? -3.684 2.880 -29.674 1.00 75.44 332 MET A O 1
ATOM 2561 N N . SER A 1 333 ? -1.922 2.284 -28.414 1.00 72.50 333 SER A N 1
ATOM 2562 C CA . SER A 1 333 ? -1.945 3.502 -27.587 1.00 72.50 333 SER A CA 1
ATOM 2563 C C . SER A 1 333 ? -1.593 4.759 -28.387 1.00 72.50 333 SER A C 1
ATOM 2565 O O . SER A 1 333 ? -2.258 5.782 -28.252 1.00 72.50 333 SER A O 1
ATOM 2567 N N . TRP A 1 334 ? -0.586 4.685 -29.265 1.00 78.31 334 TRP A N 1
ATOM 2568 C CA . TRP A 1 334 ? -0.163 5.826 -30.090 1.00 78.31 334 TRP A CA 1
ATOM 2569 C C . TRP A 1 334 ? -1.023 6.001 -31.356 1.00 78.31 334 TRP A C 1
ATOM 2571 O O . TRP A 1 334 ? -1.264 7.127 -31.801 1.00 78.31 334 TRP A O 1
ATOM 2581 N N . GLY A 1 335 ? -1.548 4.901 -31.906 1.00 76.94 335 GLY A N 1
ATOM 2582 C CA . GLY A 1 335 ? -2.301 4.867 -33.164 1.00 76.94 335 GLY A CA 1
ATOM 2583 C C . GLY A 1 335 ? -3.662 5.570 -33.156 1.00 76.94 335 GLY A C 1
ATOM 2584 O O . GLY A 1 335 ? -4.230 5.777 -34.225 1.00 76.94 335 GLY A O 1
ATOM 2585 N N . GLN A 1 336 ? -4.188 5.971 -31.992 1.00 72.75 336 GLN A N 1
ATOM 2586 C CA . GLN A 1 336 ? -5.476 6.678 -31.905 1.00 72.75 336 GLN A CA 1
ATOM 2587 C C . GLN A 1 336 ? -5.434 8.114 -32.451 1.00 72.75 336 GLN A C 1
ATOM 2589 O O . GLN A 1 336 ? -6.479 8.655 -32.814 1.00 72.75 336 GLN A O 1
ATOM 2594 N N . ARG A 1 337 ? -4.257 8.759 -32.468 1.00 76.62 337 ARG A N 1
ATOM 2595 C CA . ARG A 1 337 ? -4.097 10.168 -32.892 1.00 76.62 337 ARG A CA 1
ATOM 2596 C C . ARG A 1 337 ? -2.899 10.423 -33.808 1.00 76.62 337 ARG A C 1
ATOM 2598 O O . ARG A 1 337 ? -2.933 11.371 -34.584 1.00 76.62 337 ARG A O 1
ATOM 2605 N N . THR A 1 338 ? -1.873 9.577 -33.749 1.00 86.25 338 THR A N 1
ATOM 2606 C CA . THR A 1 338 ? -0.606 9.745 -34.473 1.00 86.25 338 THR A CA 1
ATOM 2607 C C . THR A 1 338 ? -0.361 8.535 -35.373 1.00 86.25 338 THR A C 1
ATOM 2609 O O . THR A 1 338 ? -0.585 7.399 -34.953 1.00 86.25 338 THR A O 1
ATOM 2612 N N . ARG A 1 339 ? 0.153 8.725 -36.600 1.00 89.25 339 ARG A N 1
ATOM 2613 C CA . ARG A 1 339 ? 0.546 7.583 -37.445 1.00 89.25 339 ARG A CA 1
ATOM 2614 C C . ARG A 1 339 ? 1.775 6.893 -36.852 1.00 89.25 339 ARG A C 1
ATOM 2616 O O . ARG A 1 339 ? 2.894 7.388 -36.995 1.00 89.25 339 ARG A O 1
ATOM 2623 N N . VAL A 1 340 ? 1.566 5.745 -36.213 1.00 89.69 340 VAL A N 1
ATOM 2624 C CA . VAL A 1 340 ? 2.649 4.868 -35.751 1.00 89.69 340 VAL A CA 1
ATOM 2625 C C . VAL A 1 340 ? 3.268 4.160 -36.947 1.00 89.69 340 VAL A C 1
ATOM 2627 O O . VAL A 1 340 ? 2.567 3.522 -37.732 1.00 89.69 340 VAL A O 1
ATOM 2630 N N . VAL A 1 341 ? 4.588 4.259 -37.062 1.00 91.94 341 VAL A N 1
ATOM 2631 C CA . VAL A 1 341 ? 5.395 3.608 -38.092 1.00 91.94 341 VAL A CA 1
ATOM 2632 C C . VAL A 1 341 ? 6.414 2.701 -37.405 1.00 91.94 341 VAL A C 1
ATOM 2634 O O . VAL A 1 341 ? 7.193 3.178 -36.586 1.00 91.94 341 VAL A O 1
ATOM 2637 N N . ASN A 1 342 ? 6.442 1.409 -37.728 1.00 91.25 342 ASN A N 1
ATOM 2638 C CA . ASN A 1 342 ? 7.501 0.494 -37.301 1.00 91.25 342 ASN A CA 1
ATOM 2639 C C . ASN A 1 342 ? 8.604 0.491 -38.367 1.00 91.25 342 ASN A C 1
ATOM 2641 O O . ASN A 1 342 ? 8.345 0.169 -39.529 1.00 91.25 342 ASN A O 1
ATOM 2645 N N . ALA A 1 343 ? 9.822 0.863 -37.976 1.00 90.62 343 ALA A N 1
ATOM 2646 C CA . ALA A 1 343 ? 10.961 1.017 -38.873 1.00 90.62 343 ALA A CA 1
ATOM 2647 C C . ALA A 1 343 ? 12.131 0.118 -38.452 1.00 90.62 343 ALA A C 1
ATOM 2649 O O . ALA A 1 343 ? 12.642 0.215 -37.333 1.00 90.62 343 ALA A O 1
ATOM 2650 N N . TYR A 1 344 ? 12.596 -0.725 -39.376 1.00 91.31 344 TYR A N 1
ATOM 2651 C CA . TYR A 1 344 ? 13.729 -1.621 -39.156 1.00 91.31 344 TYR A CA 1
ATOM 2652 C C . TYR A 1 344 ? 14.812 -1.448 -40.226 1.00 91.31 344 TYR A C 1
ATOM 2654 O O . TYR A 1 344 ? 14.547 -1.458 -41.429 1.00 91.31 344 TYR A O 1
ATOM 2662 N N . GLY A 1 345 ? 16.062 -1.379 -39.774 1.00 87.56 345 GLY A N 1
ATOM 2663 C CA . GLY A 1 345 ? 17.256 -1.562 -40.587 1.00 87.56 345 GLY A CA 1
ATOM 2664 C C . GLY A 1 345 ? 18.510 -1.690 -39.708 1.00 87.56 345 GLY A C 1
ATOM 2665 O O . GLY A 1 345 ? 18.530 -1.188 -38.582 1.00 87.56 345 GLY A O 1
ATOM 2666 N N . PRO A 1 346 ? 19.556 -2.389 -40.175 1.00 89.50 346 PRO A N 1
ATOM 2667 C CA . PRO A 1 346 ? 20.903 -2.295 -39.620 1.00 89.50 346 PRO A CA 1
ATOM 2668 C C . PRO A 1 346 ? 21.641 -1.073 -40.195 1.00 89.50 346 PRO A C 1
ATOM 2670 O O . PRO A 1 346 ? 21.329 -0.605 -41.295 1.00 89.50 346 PRO A O 1
ATOM 2673 N N . SER A 1 347 ? 22.673 -0.588 -39.500 1.00 88.50 347 SER A N 1
ATOM 2674 C CA . SER A 1 347 ? 23.492 0.535 -39.986 1.00 88.50 347 SER A CA 1
ATOM 2675 C C . SER A 1 347 ? 24.231 0.203 -41.276 1.00 88.50 347 SER A C 1
ATOM 2677 O O . SER A 1 347 ? 24.399 1.053 -42.144 1.00 88.50 347 SER A O 1
ATOM 2679 N N . GLU A 1 348 ? 24.580 -1.067 -41.439 1.00 93.00 348 GLU A N 1
ATOM 2680 C CA . GLU A 1 348 ? 25.133 -1.692 -42.633 1.00 93.00 348 GLU A CA 1
ATOM 2681 C C . GLU A 1 348 ? 24.209 -1.637 -43.867 1.00 93.00 348 GLU A C 1
ATOM 2683 O O . GLU A 1 348 ? 24.680 -1.871 -44.980 1.00 93.00 348 GLU A O 1
ATOM 2688 N N . ALA A 1 349 ? 22.924 -1.301 -43.694 1.00 92.56 349 ALA A N 1
ATOM 2689 C CA . ALA A 1 349 ? 21.937 -1.160 -44.766 1.00 92.56 349 ALA A CA 1
ATOM 2690 C C . ALA A 1 349 ? 21.078 0.121 -44.631 1.00 92.56 349 ALA A C 1
ATOM 2692 O O . ALA A 1 349 ? 19.867 0.093 -44.846 1.00 92.56 349 ALA A O 1
ATOM 2693 N N . THR A 1 350 ? 21.699 1.265 -44.314 1.00 89.75 350 THR A N 1
ATOM 2694 C CA . THR A 1 350 ? 21.079 2.603 -44.471 1.00 89.75 350 THR A CA 1
ATOM 2695 C C . THR A 1 350 ? 19.881 2.887 -43.536 1.00 89.75 350 THR A C 1
ATOM 2697 O O . THR A 1 350 ? 18.872 3.482 -43.933 1.00 89.75 350 THR A O 1
ATOM 2700 N N . VAL A 1 351 ? 20.019 2.541 -42.248 1.00 84.94 351 VAL A N 1
ATOM 2701 C CA . VAL A 1 351 ? 19.117 2.891 -41.116 1.00 84.94 351 VAL A CA 1
ATOM 2702 C C . VAL A 1 351 ? 17.734 2.222 -41.137 1.00 84.94 351 VAL A C 1
ATOM 2704 O O . VAL A 1 351 ? 17.260 1.751 -40.109 1.00 84.94 351 VAL A O 1
ATOM 2707 N N . GLY A 1 352 ? 17.074 2.162 -42.293 1.00 86.75 352 GLY A N 1
ATOM 2708 C CA . GLY A 1 352 ? 15.735 1.611 -42.469 1.00 86.75 352 GLY A CA 1
ATOM 2709 C C . GLY A 1 352 ? 15.614 0.932 -43.827 1.00 86.75 352 GLY A C 1
ATOM 2710 O O . GLY A 1 352 ? 15.588 1.610 -44.853 1.00 86.75 352 GLY A O 1
ATOM 2711 N N . ALA A 1 353 ? 15.534 -0.396 -43.812 1.00 92.25 353 ALA A N 1
ATOM 2712 C CA . ALA A 1 353 ? 15.339 -1.255 -44.976 1.00 92.25 353 ALA A CA 1
ATOM 2713 C C . ALA A 1 353 ? 13.871 -1.697 -45.123 1.00 92.25 353 ALA A C 1
ATOM 2715 O O . ALA A 1 353 ? 13.407 -1.936 -46.238 1.00 92.25 353 ALA A O 1
ATOM 2716 N N . THR A 1 354 ? 13.120 -1.784 -44.020 1.00 93.50 354 THR A N 1
ATOM 2717 C CA . THR A 1 354 ? 11.696 -2.151 -44.015 1.00 93.50 354 THR A CA 1
ATOM 2718 C C . THR A 1 354 ? 10.890 -1.166 -43.174 1.00 93.50 354 THR A C 1
ATOM 2720 O O . THR A 1 354 ? 11.355 -0.713 -42.126 1.00 93.50 354 THR A O 1
ATOM 2723 N N . ILE A 1 355 ? 9.700 -0.807 -43.658 1.00 93.00 355 ILE A N 1
ATOM 2724 C CA . ILE A 1 355 ? 8.802 0.167 -43.027 1.00 93.00 355 ILE A CA 1
ATOM 2725 C C . ILE A 1 355 ? 7.371 -0.375 -43.063 1.00 93.00 355 ILE A C 1
ATOM 2727 O O . ILE A 1 355 ? 6.828 -0.584 -44.151 1.00 93.00 355 ILE A O 1
ATOM 2731 N N . ASN A 1 356 ? 6.755 -0.544 -41.891 1.00 91.81 356 ASN A N 1
ATOM 2732 C CA . ASN A 1 356 ? 5.306 -0.689 -41.739 1.00 91.81 356 ASN A CA 1
ATOM 2733 C C . ASN A 1 356 ? 4.753 0.660 -41.260 1.00 91.81 356 ASN A C 1
ATOM 2735 O O . ASN A 1 356 ? 4.994 1.048 -40.119 1.00 91.81 356 ASN A O 1
ATOM 2739 N N . ASP A 1 357 ? 4.032 1.378 -42.120 1.00 87.25 357 ASP A N 1
ATOM 2740 C CA . ASP A 1 357 ? 3.416 2.678 -41.830 1.00 87.25 357 ASP A CA 1
ATOM 2741 C C . ASP A 1 357 ? 1.927 2.597 -41.433 1.00 87.25 357 ASP A C 1
ATOM 2743 O O . ASP A 1 357 ? 1.259 3.627 -41.313 1.00 87.25 357 ASP A O 1
ATOM 2747 N N . ASN A 1 358 ? 1.424 1.386 -41.167 1.00 83.75 358 ASN A N 1
ATOM 2748 C CA . ASN A 1 358 ? 0.096 1.110 -40.620 1.00 83.75 358 ASN A CA 1
ATOM 2749 C C . ASN A 1 358 ? 0.147 -0.074 -39.629 1.00 83.75 358 ASN A C 1
ATOM 2751 O O . ASN A 1 358 ? -0.413 -1.149 -39.854 1.00 83.75 358 ASN A O 1
ATOM 2755 N N . VAL A 1 359 ? 0.865 0.128 -38.521 1.00 83.38 359 VAL A N 1
ATOM 2756 C CA . VAL A 1 359 ? 1.283 -0.935 -37.584 1.00 83.38 359 VAL A CA 1
ATOM 2757 C C . VAL A 1 359 ? 0.108 -1.698 -36.944 1.00 83.38 359 VAL A C 1
ATOM 2759 O O . VAL A 1 359 ? 0.272 -2.851 -36.555 1.00 83.38 359 VAL A O 1
ATOM 2762 N N . ALA A 1 360 ? -1.085 -1.097 -36.884 1.00 74.75 360 ALA A N 1
ATOM 2763 C CA . ALA A 1 360 ? -2.301 -1.706 -36.337 1.00 74.75 360 ALA A CA 1
ATOM 2764 C C . ALA A 1 360 ? -3.164 -2.473 -37.371 1.00 74.75 360 ALA A C 1
ATOM 2766 O O . ALA A 1 360 ? -4.207 -3.013 -37.008 1.00 74.75 360 ALA A O 1
ATOM 2767 N N . ALA A 1 361 ? -2.766 -2.541 -38.650 1.00 79.25 361 ALA A N 1
ATOM 2768 C CA . ALA A 1 361 ? -3.565 -3.181 -39.707 1.00 79.25 361 ALA A CA 1
ATOM 2769 C C . ALA A 1 361 ? -3.669 -4.715 -39.597 1.00 79.25 361 ALA A C 1
ATOM 2771 O O . ALA A 1 361 ? -4.615 -5.308 -40.117 1.00 79.25 361 ALA A O 1
ATOM 2772 N N . LYS A 1 362 ? -2.690 -5.359 -38.951 1.00 78.62 362 LYS A N 1
ATOM 2773 C CA . LYS A 1 362 ? -2.597 -6.815 -38.766 1.00 78.62 362 LYS A CA 1
ATOM 2774 C C . LYS A 1 362 ? -2.659 -7.143 -37.265 1.00 78.62 362 LYS A C 1
ATOM 2776 O O . LYS A 1 362 ? -2.141 -6.370 -36.460 1.00 78.62 362 LYS A O 1
ATOM 2781 N N . PRO A 1 363 ? -3.210 -8.302 -36.848 1.00 73.88 363 PRO A N 1
ATOM 2782 C CA . PRO A 1 363 ? -3.295 -8.705 -35.434 1.00 73.88 363 PRO A CA 1
ATOM 2783 C C . PRO A 1 363 ? -1.941 -9.146 -34.829 1.00 73.88 363 PRO A C 1
ATOM 2785 O O . PRO A 1 363 ? -1.891 -9.854 -33.825 1.00 73.88 363 PRO A O 1
ATOM 2788 N N . TYR A 1 364 ? -0.835 -8.773 -35.468 1.00 78.62 364 TYR A N 1
ATOM 2789 C CA . TYR A 1 364 ? 0.549 -9.033 -35.095 1.00 78.62 364 TYR A CA 1
ATOM 2790 C C . TYR A 1 364 ? 1.431 -7.988 -35.791 1.00 78.62 364 TYR A C 1
ATOM 2792 O O . TYR A 1 364 ? 1.102 -7.506 -36.875 1.00 78.62 364 TYR A O 1
ATOM 2800 N N . ILE A 1 365 ? 2.570 -7.644 -35.190 1.00 82.88 365 ILE A N 1
ATOM 2801 C CA . ILE A 1 365 ? 3.443 -6.594 -35.726 1.00 82.88 365 ILE A CA 1
ATOM 2802 C C . ILE A 1 365 ? 4.379 -7.160 -36.801 1.00 82.88 365 ILE A C 1
ATOM 2804 O O . ILE A 1 365 ? 5.225 -8.010 -36.511 1.00 82.88 365 ILE A O 1
ATOM 2808 N N . THR A 1 366 ? 4.263 -6.659 -38.034 1.00 89.38 366 THR A N 1
ATOM 2809 C CA . THR A 1 366 ? 5.251 -6.884 -39.102 1.00 89.38 366 THR A CA 1
ATOM 2810 C C . THR A 1 366 ? 6.331 -5.799 -39.085 1.00 89.38 366 THR A C 1
ATOM 2812 O O . THR A 1 366 ? 6.125 -4.674 -38.625 1.00 89.38 366 THR A O 1
ATOM 2815 N N . MET A 1 367 ? 7.502 -6.136 -39.619 1.00 90.38 367 MET A N 1
ATOM 2816 C CA . MET A 1 367 ? 8.600 -5.216 -39.943 1.00 90.38 367 MET A CA 1
ATOM 2817 C C . MET A 1 367 ? 8.293 -4.382 -41.200 1.00 90.38 367 MET A C 1
ATOM 2819 O O . MET A 1 367 ? 9.003 -3.418 -41.493 1.00 90.38 367 MET A O 1
ATOM 2823 N N . GLY A 1 368 ? 7.226 -4.741 -41.919 1.00 90.25 368 GLY A N 1
ATOM 2824 C CA . GLY A 1 368 ? 6.672 -3.998 -43.038 1.00 90.25 368 GLY A CA 1
ATOM 2825 C C . GLY A 1 368 ? 7.320 -4.264 -44.386 1.00 90.25 368 GLY A C 1
ATOM 2826 O O . GLY A 1 368 ? 8.227 -5.085 -44.538 1.00 90.25 368 GLY A O 1
ATOM 2827 N N . GLN A 1 369 ? 6.859 -3.508 -45.375 1.00 90.31 369 GLN A N 1
ATOM 2828 C CA . GLN A 1 369 ? 7.360 -3.564 -46.740 1.00 90.31 369 GLN A CA 1
ATOM 2829 C C . GLN A 1 369 ? 8.817 -3.099 -46.854 1.00 90.31 369 GLN A C 1
ATOM 2831 O O . GLN A 1 369 ? 9.212 -2.067 -46.301 1.00 90.31 369 GLN A O 1
ATOM 2836 N N . ARG A 1 370 ? 9.582 -3.804 -47.692 1.00 91.50 370 ARG A N 1
ATOM 2837 C CA . ARG A 1 370 ? 10.913 -3.396 -48.166 1.00 91.50 370 ARG A CA 1
ATOM 2838 C C . ARG A 1 370 ? 10.892 -2.013 -48.826 1.00 91.50 370 ARG A C 1
ATOM 2840 O O . ARG A 1 370 ? 10.031 -1.740 -49.662 1.00 91.50 370 ARG A O 1
ATOM 2847 N N . LYS A 1 371 ? 11.860 -1.150 -48.508 1.00 89.50 371 LYS A N 1
ATOM 2848 C CA . LYS A 1 371 ? 12.056 0.160 -49.153 1.00 89.50 371 LYS A CA 1
ATOM 2849 C C . LYS A 1 371 ? 13.526 0.280 -49.588 1.00 89.50 371 LYS A C 1
ATOM 2851 O O . LYS A 1 371 ? 14.430 0.137 -48.777 1.00 89.50 371 LYS A O 1
ATOM 2856 N N . GLY A 1 372 ? 13.770 0.498 -50.883 1.00 86.69 372 GLY A N 1
ATOM 2857 C CA . GLY A 1 372 ? 15.124 0.589 -51.464 1.00 86.69 372 GLY A CA 1
ATOM 2858 C C . GLY A 1 372 ? 15.869 -0.746 -51.677 1.00 86.69 372 GLY A C 1
ATOM 2859 O O . GLY A 1 372 ? 16.910 -0.751 -52.327 1.00 86.69 372 GLY A O 1
ATOM 2860 N N . CYS A 1 373 ? 15.348 -1.875 -51.189 1.00 92.94 373 CYS A N 1
ATOM 2861 C CA . CYS A 1 373 ? 16.025 -3.181 -51.176 1.00 92.94 373 CYS A CA 1
ATOM 2862 C C . CYS A 1 373 ? 15.132 -4.353 -51.622 1.00 92.94 373 CYS A C 1
ATOM 2864 O O . CYS A 1 373 ? 13.940 -4.181 -51.889 1.00 92.94 373 CYS A O 1
ATOM 2866 N N . ALA A 1 374 ? 15.722 -5.548 -51.679 1.00 93.50 374 ALA A N 1
ATOM 2867 C CA . ALA A 1 374 ? 15.064 -6.854 -51.621 1.00 93.50 374 ALA A CA 1
ATOM 2868 C C . ALA A 1 374 ? 15.441 -7.582 -50.312 1.00 93.50 374 ALA A C 1
ATOM 2870 O O . ALA A 1 374 ? 16.464 -7.272 -49.698 1.00 93.50 374 ALA A O 1
ATOM 2871 N N . LEU A 1 375 ? 14.583 -8.500 -49.865 1.00 94.81 375 LEU A N 1
ATOM 2872 C CA . LEU A 1 375 ? 14.666 -9.212 -48.589 1.00 94.81 375 LEU A CA 1
ATOM 2873 C C . LEU A 1 375 ? 14.566 -10.719 -48.828 1.00 94.81 375 LEU A C 1
ATOM 2875 O O . LEU A 1 375 ? 13.571 -11.207 -49.365 1.00 94.81 375 LEU A O 1
ATOM 2879 N N . TRP A 1 376 ? 15.566 -11.460 -48.373 1.00 95.12 376 TRP A N 1
ATOM 2880 C CA . TRP A 1 376 ? 15.639 -12.911 -48.513 1.00 95.12 376 TRP A CA 1
ATOM 2881 C C . TRP A 1 376 ? 15.767 -13.553 -47.132 1.00 95.12 376 TRP A C 1
ATOM 2883 O O . TRP A 1 376 ? 16.391 -12.977 -46.243 1.00 95.12 376 TRP A O 1
ATOM 2893 N N . LEU A 1 377 ? 15.171 -14.729 -46.936 1.00 94.88 377 LEU A N 1
ATOM 2894 C CA . LEU A 1 377 ? 15.273 -15.500 -45.693 1.00 94.88 377 LEU A CA 1
ATOM 2895 C C . LEU A 1 377 ? 15.972 -16.822 -45.999 1.00 94.88 377 LEU A C 1
ATOM 2897 O O . LEU A 1 377 ? 15.487 -17.573 -46.847 1.00 94.88 377 LEU A O 1
ATOM 2901 N N . THR A 1 378 ? 17.077 -17.117 -45.314 1.00 94.19 378 THR A N 1
ATOM 2902 C CA . THR A 1 378 ? 17.860 -18.347 -45.539 1.00 94.19 378 THR A CA 1
ATOM 2903 C C . THR A 1 378 ? 17.989 -19.214 -44.296 1.00 94.19 378 THR A C 1
ATOM 2905 O O . THR A 1 378 ? 17.726 -18.755 -43.183 1.00 94.19 378 THR A O 1
ATOM 2908 N N . GLU A 1 379 ? 18.445 -20.461 -44.460 1.00 90.31 379 GLU A N 1
ATOM 2909 C CA . GLU A 1 379 ? 18.967 -21.224 -43.320 1.00 90.31 379 GLU A CA 1
ATOM 2910 C C . GLU A 1 379 ? 20.069 -20.392 -42.621 1.00 90.31 379 GLU A C 1
ATOM 2912 O O . GLU A 1 379 ? 20.966 -19.883 -43.304 1.00 90.31 379 GLU A O 1
ATOM 2917 N N . PRO A 1 380 ? 20.043 -20.225 -41.284 1.00 86.12 380 PRO A N 1
ATOM 2918 C CA . PRO A 1 380 ? 21.071 -19.455 -40.571 1.00 86.12 380 PRO A CA 1
ATOM 2919 C C . PRO A 1 380 ? 22.485 -20.051 -40.721 1.00 86.12 380 PRO A C 1
ATOM 2921 O O . PRO A 1 380 ? 23.491 -19.343 -40.625 1.00 86.12 380 PRO A O 1
ATOM 2924 N N . GLU A 1 381 ? 22.562 -21.358 -40.973 1.00 87.31 381 GLU A N 1
ATOM 2925 C CA . GLU A 1 381 ? 23.783 -22.127 -41.209 1.00 87.31 381 GLU A CA 1
ATOM 2926 C C . GLU A 1 381 ? 24.270 -22.099 -42.675 1.00 87.31 381 GLU A C 1
ATOM 2928 O O . GLU A 1 381 ? 25.460 -22.322 -42.906 1.00 87.31 381 GLU A O 1
ATOM 2933 N N . ASP A 1 382 ? 23.406 -21.804 -43.659 1.00 90.06 382 ASP A N 1
ATOM 2934 C CA . ASP A 1 382 ? 23.742 -21.798 -45.095 1.00 90.06 382 ASP A CA 1
ATOM 2935 C C . ASP A 1 382 ? 22.961 -20.724 -45.878 1.00 90.06 382 ASP A C 1
ATOM 2937 O O . ASP A 1 382 ? 21.784 -20.874 -46.210 1.00 90.06 382 ASP A O 1
ATOM 2941 N N . HIS A 1 383 ? 23.663 -19.652 -46.261 1.00 90.88 383 HIS A N 1
ATOM 2942 C CA . HIS A 1 383 ? 23.092 -18.521 -47.000 1.00 90.88 383 HIS A CA 1
ATOM 2943 C C . HIS A 1 383 ? 22.708 -18.827 -48.462 1.00 90.88 383 HIS A C 1
ATOM 2945 O O . HIS A 1 383 ? 22.240 -17.931 -49.161 1.00 90.88 383 HIS A O 1
ATOM 2951 N N . ASN A 1 384 ? 22.928 -20.047 -48.963 1.00 91.50 384 ASN A N 1
ATOM 2952 C CA . ASN A 1 384 ? 22.557 -20.434 -50.331 1.00 91.50 384 ASN A CA 1
ATOM 2953 C C . ASN A 1 384 ? 21.149 -21.034 -50.420 1.00 91.50 384 ASN A C 1
ATOM 2955 O O . ASN A 1 384 ? 20.595 -21.131 -51.516 1.00 91.50 384 ASN A O 1
ATOM 2959 N N . LYS A 1 385 ? 20.559 -21.413 -49.282 1.00 89.75 385 LYS A N 1
ATOM 2960 C CA . LYS A 1 385 ? 19.237 -22.034 -49.206 1.00 89.75 385 LYS A CA 1
ATOM 2961 C C . LYS A 1 385 ? 18.206 -21.048 -48.676 1.00 89.75 385 LYS A C 1
ATOM 2963 O O . LYS A 1 385 ? 18.298 -20.629 -47.526 1.00 89.75 385 LYS A O 1
ATOM 2968 N N . LEU A 1 386 ? 17.201 -20.727 -49.484 1.00 92.44 386 LEU A N 1
ATOM 2969 C CA . LEU A 1 386 ? 15.999 -20.037 -49.007 1.00 92.44 386 LEU A CA 1
ATOM 2970 C C . LEU A 1 386 ? 15.156 -20.976 -48.127 1.00 92.44 386 LEU A C 1
ATOM 2972 O O . LEU A 1 386 ? 15.159 -22.186 -48.353 1.00 92.44 386 LEU A O 1
ATOM 2976 N N . VAL A 1 387 ? 14.415 -20.424 -47.161 1.00 89.75 387 VAL A N 1
ATOM 2977 C CA . VAL A 1 387 ? 13.427 -21.179 -46.359 1.00 89.75 387 VAL A CA 1
ATOM 2978 C C . VAL A 1 387 ? 11.993 -20.988 -46.893 1.00 89.75 387 VAL A C 1
ATOM 2980 O O . VAL A 1 387 ? 11.709 -19.934 -47.468 1.00 89.75 387 VAL A O 1
ATOM 2983 N N . PRO A 1 388 ? 11.077 -21.965 -46.710 1.00 82.62 388 PRO A N 1
ATOM 2984 C CA . PRO A 1 388 ? 9.675 -21.856 -47.140 1.00 82.62 388 PRO A CA 1
ATOM 2985 C C . PRO A 1 388 ? 8.899 -20.697 -46.495 1.00 82.62 388 PRO A C 1
ATOM 2987 O O . PRO A 1 388 ? 9.276 -20.173 -45.441 1.00 82.62 388 PRO A O 1
ATOM 2990 N N . VAL A 1 389 ? 7.767 -20.311 -47.092 1.00 84.19 389 VAL A N 1
ATOM 2991 C CA . VAL A 1 389 ? 6.979 -19.163 -46.610 1.00 84.19 389 VAL A CA 1
ATOM 2992 C C . VAL A 1 389 ? 6.435 -19.417 -45.196 1.00 84.19 389 VAL A C 1
ATOM 2994 O O . VAL A 1 389 ? 5.768 -20.412 -44.908 1.00 84.19 389 VAL A O 1
ATOM 2997 N N . GLY A 1 390 ? 6.725 -18.488 -44.281 1.00 79.75 390 GLY A N 1
ATOM 2998 C CA . GLY A 1 390 ? 6.356 -18.578 -42.865 1.00 79.75 390 GLY A CA 1
ATOM 2999 C C . GLY A 1 390 ? 7.284 -19.441 -41.995 1.00 79.75 390 GLY A C 1
ATOM 3000 O O . GLY A 1 390 ? 7.091 -19.466 -40.774 1.00 79.75 390 GLY A O 1
ATOM 3001 N N . ALA A 1 391 ? 8.298 -20.098 -42.572 1.00 86.56 391 ALA A N 1
ATOM 3002 C CA . ALA A 1 391 ? 9.407 -20.683 -41.818 1.00 86.56 391 ALA A CA 1
ATOM 3003 C C . ALA A 1 391 ? 10.333 -19.586 -41.256 1.00 86.56 391 ALA A C 1
ATOM 3005 O O . ALA A 1 391 ? 10.340 -18.452 -41.737 1.00 86.56 391 ALA A O 1
ATOM 3006 N N . VAL A 1 392 ? 11.105 -19.917 -40.216 1.00 90.44 392 VAL A N 1
ATOM 3007 C CA . VAL A 1 392 ? 12.072 -18.988 -39.608 1.00 90.44 392 VAL A CA 1
ATOM 3008 C C . VAL A 1 392 ? 13.427 -19.142 -40.292 1.00 90.44 392 VAL A C 1
ATOM 3010 O O . VAL A 1 392 ? 13.959 -20.247 -40.349 1.00 90.44 392 VAL A O 1
ATOM 3013 N N . GLY A 1 393 ? 13.991 -18.033 -40.764 1.00 92.12 393 GLY A N 1
ATOM 3014 C CA . GLY A 1 393 ? 15.320 -17.964 -41.369 1.00 92.12 393 GLY A CA 1
ATOM 3015 C C . GLY A 1 393 ? 16.072 -16.703 -40.947 1.00 92.12 393 GLY A C 1
ATOM 3016 O O . GLY A 1 393 ? 15.522 -15.822 -40.283 1.00 92.12 393 GLY A O 1
ATOM 3017 N N . GLU A 1 394 ? 17.341 -16.608 -41.325 1.00 95.38 394 GLU A N 1
ATOM 3018 C CA . GLU A 1 394 ? 18.114 -15.374 -41.179 1.00 95.38 394 GLU A CA 1
ATOM 3019 C C . GLU A 1 394 ? 17.725 -14.371 -42.270 1.00 95.38 394 GLU A C 1
ATOM 3021 O O . GLU A 1 394 ? 17.637 -14.734 -43.442 1.00 95.38 394 GLU A O 1
ATOM 3026 N N . LEU A 1 395 ? 17.515 -13.106 -41.895 1.00 95.56 395 LEU A N 1
ATOM 3027 C CA . LEU A 1 395 ? 17.224 -12.033 -42.840 1.00 95.56 395 LEU A CA 1
ATOM 3028 C C . LEU A 1 395 ? 18.492 -11.567 -43.572 1.00 95.56 395 LEU A C 1
ATOM 3030 O O . LEU A 1 395 ? 19.471 -11.128 -42.960 1.00 95.56 395 LEU A O 1
ATOM 3034 N N . LEU A 1 396 ? 18.427 -11.595 -44.897 1.00 96.06 396 LEU A N 1
ATOM 3035 C CA . LEU A 1 396 ? 19.421 -11.098 -45.840 1.00 96.06 396 LEU A CA 1
ATOM 3036 C C . LEU A 1 396 ? 18.840 -9.895 -46.600 1.00 96.06 396 LEU A C 1
ATOM 3038 O O . LEU A 1 396 ? 17.740 -9.974 -47.147 1.00 96.06 396 LEU A O 1
ATOM 3042 N N . ILE A 1 397 ? 19.580 -8.785 -46.658 1.00 95.88 397 ILE A N 1
ATOM 3043 C CA . ILE A 1 397 ? 19.160 -7.547 -47.336 1.00 95.88 397 ILE A CA 1
ATOM 3044 C C . ILE A 1 397 ? 19.994 -7.353 -48.605 1.00 95.88 397 ILE A C 1
ATOM 3046 O O . ILE A 1 397 ? 21.212 -7.217 -48.527 1.00 95.88 397 ILE A O 1
ATOM 3050 N N . GLU A 1 398 ? 19.343 -7.300 -49.765 1.00 95.25 398 GLU A N 1
ATOM 3051 C CA . GLU A 1 398 ? 19.953 -7.067 -51.080 1.00 95.25 398 GLU A CA 1
ATOM 3052 C C . GLU A 1 398 ? 19.669 -5.640 -51.574 1.00 95.25 398 GLU A C 1
ATOM 3054 O O . GLU A 1 398 ? 18.542 -5.153 -51.465 1.00 95.25 398 GLU A O 1
ATOM 3059 N N . GLY A 1 399 ? 20.647 -4.995 -52.213 1.00 91.31 399 GLY A N 1
ATOM 3060 C CA . GLY A 1 399 ? 20.387 -3.865 -53.113 1.00 91.31 399 GLY A CA 1
ATOM 3061 C C . GLY A 1 399 ? 21.231 -2.616 -52.859 1.00 91.31 399 GLY A C 1
ATOM 3062 O O . GLY A 1 399 ? 22.201 -2.666 -52.101 1.00 91.31 399 GLY A O 1
ATOM 3063 N N . PRO A 1 400 ? 20.879 -1.474 -53.483 1.00 93.00 400 PRO A N 1
ATOM 3064 C CA . PRO A 1 400 ? 21.713 -0.270 -53.475 1.00 93.00 400 PRO A CA 1
ATOM 3065 C C . PRO A 1 400 ? 21.915 0.342 -52.085 1.00 93.00 400 PRO A C 1
ATOM 3067 O O . PRO A 1 400 ? 22.823 1.143 -51.916 1.00 93.00 400 PRO A O 1
ATOM 3070 N N . ILE A 1 401 ? 21.116 -0.034 -51.082 1.00 94.44 401 ILE A N 1
ATOM 3071 C CA . ILE A 1 401 ? 21.232 0.481 -49.709 1.00 94.44 401 ILE A CA 1
ATOM 3072 C C . ILE A 1 401 ? 22.339 -0.193 -48.879 1.00 94.44 401 ILE A C 1
ATOM 3074 O O . ILE A 1 401 ? 22.607 0.254 -47.765 1.00 94.44 401 ILE A O 1
ATOM 3078 N N . VAL A 1 402 ? 22.947 -1.276 -49.380 1.00 94.94 402 VAL A N 1
ATOM 3079 C CA . VAL A 1 402 ? 23.928 -2.101 -48.654 1.00 94.94 402 VAL A CA 1
ATOM 3080 C C . VAL A 1 402 ? 25.312 -1.440 -48.652 1.00 94.94 402 VAL A C 1
ATOM 3082 O O . VAL A 1 402 ? 25.956 -1.311 -49.694 1.00 94.94 402 VAL A O 1
ATOM 3085 N N . GLY A 1 403 ? 25.797 -1.057 -47.467 1.00 92.94 403 GLY A N 1
ATOM 3086 C CA . GLY A 1 403 ? 27.028 -0.283 -47.276 1.00 92.94 403 GLY A CA 1
ATOM 3087 C C . GLY A 1 403 ? 28.322 -0.988 -47.692 1.00 92.94 403 GLY A C 1
ATOM 3088 O O . GLY A 1 403 ? 28.384 -2.211 -47.828 1.00 92.94 403 GLY A O 1
ATOM 3089 N N . ASN A 1 404 ? 29.405 -0.229 -47.863 1.00 92.75 404 ASN A N 1
ATOM 3090 C CA . ASN A 1 404 ? 30.708 -0.729 -48.338 1.00 92.75 404 ASN A CA 1
ATOM 3091 C C . ASN A 1 404 ? 31.437 -1.674 -47.362 1.00 92.75 404 ASN A C 1
ATOM 3093 O O . ASN A 1 404 ? 32.447 -2.273 -47.732 1.00 92.75 404 ASN A O 1
ATOM 3097 N N . GLY A 1 405 ? 30.932 -1.840 -46.139 1.00 92.88 405 GLY A N 1
ATOM 3098 C CA . GLY A 1 405 ? 31.495 -2.727 -45.121 1.00 92.88 405 GLY A CA 1
ATOM 3099 C C . GLY A 1 405 ? 32.114 -1.983 -43.942 1.00 92.88 405 GLY A C 1
ATOM 3100 O O . GLY A 1 405 ? 31.830 -0.808 -43.705 1.00 92.88 405 GLY A O 1
ATOM 3101 N N . TYR A 1 406 ? 32.962 -2.685 -43.192 1.00 92.62 406 TYR A N 1
ATOM 3102 C CA . TYR A 1 406 ? 33.593 -2.172 -41.979 1.00 92.62 406 TYR A CA 1
ATOM 3103 C C . TYR A 1 406 ? 34.988 -1.586 -42.240 1.00 92.62 406 TYR A C 1
ATOM 3105 O O . TYR A 1 406 ? 35.874 -2.251 -42.790 1.00 92.62 406 TYR A O 1
ATOM 3113 N N . LEU A 1 407 ? 35.199 -0.358 -41.762 1.00 91.81 407 LEU A N 1
ATOM 3114 C CA . LEU A 1 407 ? 36.474 0.353 -41.736 1.00 91.81 407 LEU A CA 1
ATOM 3115 C C . LEU A 1 407 ? 37.579 -0.532 -41.152 1.00 91.81 407 LEU A C 1
ATOM 3117 O O . LEU A 1 407 ? 37.451 -1.065 -40.052 1.00 91.81 407 LEU A O 1
ATOM 3121 N N . ASN A 1 408 ? 38.669 -0.675 -41.908 1.00 88.75 408 ASN A N 1
ATOM 3122 C CA . ASN A 1 408 ? 39.872 -1.429 -41.543 1.00 88.75 408 ASN A CA 1
ATOM 3123 C C . ASN A 1 408 ? 39.647 -2.911 -41.152 1.00 88.75 408 ASN A C 1
ATOM 3125 O O . ASN A 1 408 ? 40.584 -3.560 -40.692 1.00 88.75 408 ASN A O 1
ATOM 3129 N N . ASN A 1 409 ? 38.457 -3.484 -41.388 1.00 88.00 409 ASN A N 1
ATOM 3130 C CA . ASN A 1 409 ? 38.135 -4.880 -41.070 1.00 88.00 409 ASN A CA 1
ATOM 3131 C C . ASN A 1 409 ? 37.592 -5.645 -42.300 1.00 88.00 409 ASN A C 1
ATOM 3133 O O . ASN A 1 409 ? 36.412 -6.005 -42.359 1.00 88.00 409 ASN A O 1
ATOM 3137 N N . PRO A 1 410 ? 38.445 -5.929 -43.306 1.00 90.62 410 PRO A N 1
ATOM 3138 C CA . PRO A 1 410 ? 38.035 -6.645 -44.515 1.00 90.62 410 PRO A CA 1
ATOM 3139 C C . PRO A 1 410 ? 37.624 -8.101 -44.245 1.00 90.62 410 PRO A C 1
ATOM 3141 O O . PRO A 1 410 ? 36.874 -8.667 -45.037 1.00 90.62 410 PRO A O 1
ATOM 3144 N N . SER A 1 411 ? 38.080 -8.705 -43.138 1.00 89.75 411 SER A N 1
ATOM 3145 C CA . SER A 1 411 ? 37.702 -10.073 -42.765 1.00 89.75 411 SER A CA 1
ATOM 3146 C C . SER A 1 411 ? 36.231 -10.144 -42.364 1.00 89.75 411 SER A C 1
ATOM 3148 O O . SER A 1 411 ? 35.485 -10.914 -42.961 1.00 89.75 411 SER A O 1
ATOM 3150 N N . LYS A 1 412 ? 35.785 -9.299 -41.420 1.00 88.69 412 LYS A N 1
ATOM 3151 C CA . LYS A 1 412 ? 34.372 -9.272 -41.015 1.00 88.69 412 LYS A CA 1
ATOM 3152 C C . LYS A 1 412 ? 33.475 -8.752 -42.139 1.00 88.69 412 LYS A C 1
ATOM 3154 O O . LYS A 1 412 ? 32.359 -9.233 -42.276 1.00 88.69 412 LYS A O 1
ATOM 3159 N N . THR A 1 413 ? 33.970 -7.845 -42.990 1.00 92.00 413 THR A N 1
ATOM 3160 C CA . THR A 1 413 ? 33.235 -7.419 -44.194 1.00 92.00 413 THR A CA 1
ATOM 3161 C C . THR A 1 413 ? 32.903 -8.607 -45.099 1.00 92.00 413 THR A C 1
ATOM 3163 O O . THR A 1 413 ? 31.738 -8.792 -45.419 1.00 92.00 413 THR A O 1
ATOM 3166 N N . LYS A 1 414 ? 33.872 -9.466 -45.447 1.00 92.44 414 LYS A N 1
ATOM 3167 C CA . LYS A 1 414 ? 33.620 -10.653 -46.291 1.00 92.44 414 LYS A CA 1
ATOM 3168 C C . LYS A 1 414 ? 32.752 -11.736 -45.639 1.00 92.44 414 LYS A C 1
ATOM 3170 O O . LYS A 1 414 ? 32.244 -12.601 -46.337 1.00 92.44 414 LYS A O 1
ATOM 3175 N N . GLU A 1 415 ? 32.625 -11.721 -44.316 1.00 89.75 415 GLU A N 1
ATOM 3176 C CA . GLU A 1 415 ? 31.834 -12.699 -43.563 1.00 89.75 415 GLU A CA 1
ATOM 3177 C C . GLU A 1 415 ? 30.324 -12.411 -43.638 1.00 89.75 415 GLU A C 1
ATOM 3179 O O . GLU A 1 415 ? 29.525 -13.345 -43.668 1.00 89.75 415 GLU A O 1
ATOM 3184 N N . VAL A 1 416 ? 29.932 -11.127 -43.666 1.00 91.62 416 VAL A N 1
ATOM 3185 C CA . VAL A 1 416 ? 28.515 -10.707 -43.612 1.00 91.62 416 VAL A CA 1
ATOM 3186 C C . VAL A 1 416 ? 28.049 -9.867 -44.804 1.00 91.62 416 VAL A C 1
ATOM 3188 O O . VAL A 1 416 ? 26.848 -9.755 -45.010 1.00 91.62 416 VAL A O 1
ATOM 3191 N N . PHE A 1 417 ? 28.948 -9.309 -45.617 1.00 95.12 417 PHE A N 1
ATOM 3192 C CA . PHE A 1 417 ? 28.608 -8.722 -46.916 1.00 95.12 417 PHE A CA 1
ATOM 3193 C C . PHE A 1 417 ? 29.006 -9.718 -48.007 1.00 95.12 417 PHE A C 1
ATOM 3195 O O . PHE A 1 417 ? 30.164 -9.758 -48.427 1.00 95.12 417 PHE A O 1
ATOM 3202 N N . ILE A 1 418 ? 28.046 -10.544 -48.416 1.00 94.94 418 ILE A N 1
ATOM 3203 C CA . ILE A 1 418 ? 28.213 -11.584 -49.435 1.00 94.94 418 ILE A CA 1
ATOM 3204 C C . ILE A 1 418 ? 27.815 -11.055 -50.818 1.00 94.94 418 ILE A C 1
ATOM 3206 O O . ILE A 1 418 ? 27.107 -10.054 -50.944 1.00 94.94 418 ILE A O 1
ATOM 3210 N N . GLU A 1 419 ? 28.270 -11.732 -51.865 1.00 93.56 419 GLU A N 1
ATOM 3211 C CA . GLU A 1 419 ? 27.993 -11.403 -53.265 1.00 93.56 419 GLU A CA 1
ATOM 3212 C C . GLU A 1 419 ? 27.511 -12.680 -53.966 1.00 93.56 419 GLU A C 1
ATOM 3214 O O . GLU A 1 419 ? 28.066 -13.752 -53.726 1.00 93.56 419 GLU A O 1
ATOM 3219 N N . ASP A 1 420 ? 26.469 -12.560 -54.791 1.00 93.69 420 ASP A N 1
ATOM 3220 C CA . ASP A 1 420 ? 25.964 -13.597 -55.704 1.00 93.69 420 ASP A CA 1
ATOM 3221 C C . ASP A 1 420 ? 25.744 -15.014 -55.097 1.00 93.69 420 ASP A C 1
ATOM 3223 O O . ASP A 1 420 ? 26.325 -15.990 -55.582 1.00 93.69 420 ASP A O 1
ATOM 3227 N N . PRO A 1 421 ? 24.891 -15.188 -54.062 1.00 93.06 421 PRO A N 1
ATOM 3228 C CA . PRO A 1 421 ? 24.536 -16.519 -53.558 1.00 93.06 421 PRO A CA 1
ATOM 3229 C C . PRO A 1 421 ? 23.744 -17.335 -54.594 1.00 93.06 421 PRO A C 1
ATOM 3231 O O . PRO A 1 421 ? 23.070 -16.783 -55.469 1.00 93.06 421 PRO A O 1
ATOM 3234 N N . GLU A 1 422 ? 23.782 -18.668 -54.480 1.00 91.88 422 GLU A N 1
ATOM 3235 C CA . GLU A 1 422 ? 23.339 -19.578 -55.551 1.00 91.88 422 GLU A CA 1
ATOM 3236 C C . GLU A 1 422 ? 21.872 -19.377 -55.989 1.00 91.88 422 GLU A C 1
ATOM 3238 O O . GLU A 1 422 ? 21.568 -19.475 -57.181 1.00 91.88 422 GLU A O 1
ATOM 3243 N N . PHE A 1 423 ? 20.964 -19.054 -55.060 1.00 91.44 423 PHE A N 1
ATOM 3244 C CA . PHE A 1 423 ? 19.559 -18.779 -55.384 1.00 91.44 423 PHE A CA 1
ATOM 3245 C C . PHE A 1 423 ? 19.385 -17.506 -56.232 1.00 91.44 423 PHE A C 1
ATOM 3247 O O . PHE A 1 423 ? 18.514 -17.468 -57.102 1.00 91.44 423 PHE A O 1
ATOM 3254 N N . LEU A 1 424 ? 20.220 -16.480 -56.017 1.00 94.25 424 LEU A N 1
ATOM 3255 C CA . LEU A 1 424 ? 20.103 -15.186 -56.689 1.00 94.25 424 LEU A CA 1
ATOM 3256 C C . LEU A 1 424 ? 20.542 -15.289 -58.155 1.00 94.25 424 LEU A C 1
ATOM 3258 O O . LEU A 1 424 ? 19.840 -14.804 -59.040 1.00 94.25 424 LEU A O 1
ATOM 3262 N N . ILE A 1 425 ? 21.649 -16.000 -58.413 1.00 95.00 425 ILE A N 1
ATOM 3263 C CA . ILE A 1 425 ? 22.161 -16.253 -59.771 1.00 95.00 425 ILE A CA 1
ATOM 3264 C C . ILE A 1 425 ? 21.157 -17.074 -60.597 1.00 95.00 425 ILE A C 1
ATOM 3266 O O . ILE A 1 425 ? 21.022 -16.853 -61.800 1.00 95.00 425 ILE A O 1
ATOM 3270 N N . LYS A 1 426 ? 20.463 -18.038 -59.975 1.00 92.06 426 LYS A N 1
ATOM 3271 C CA . LYS A 1 426 ? 19.549 -18.952 -60.681 1.00 92.06 426 LYS A CA 1
ATOM 3272 C C . LYS A 1 426 ? 18.245 -18.295 -61.124 1.00 92.06 426 LYS A C 1
ATOM 3274 O O . LYS A 1 426 ? 17.797 -18.568 -62.236 1.00 92.06 426 LYS A O 1
ATOM 3279 N N . GLY A 1 427 ? 17.650 -17.448 -60.285 1.00 91.56 427 GLY A N 1
ATOM 3280 C CA . GLY A 1 427 ? 16.289 -16.967 -60.515 1.00 91.56 427 GLY A CA 1
ATOM 3281 C C . GLY A 1 427 ? 15.228 -17.978 -60.084 1.00 91.56 427 GLY A C 1
ATOM 3282 O O . GLY A 1 427 ? 15.470 -18.852 -59.250 1.00 91.56 427 GLY A O 1
ATOM 3283 N N . SER A 1 428 ? 14.062 -17.855 -60.704 1.00 92.38 428 SER A N 1
ATOM 3284 C CA . SER A 1 428 ? 12.925 -18.765 -60.622 1.00 92.38 428 SER A CA 1
ATOM 3285 C C . SER A 1 428 ? 12.369 -19.051 -62.027 1.00 92.38 428 SER A C 1
ATOM 3287 O O . SER A 1 428 ? 12.861 -18.544 -63.038 1.00 92.38 428 SER A O 1
ATOM 3289 N N . LYS A 1 429 ? 11.318 -19.866 -62.104 1.00 90.25 429 LYS A N 1
ATOM 3290 C CA . LYS A 1 429 ? 10.582 -20.213 -63.329 1.00 90.25 429 LYS A CA 1
ATOM 3291 C C . LYS A 1 429 ? 10.010 -18.994 -64.073 1.00 90.25 429 LYS A C 1
ATOM 3293 O O . LYS A 1 429 ? 9.994 -18.993 -65.305 1.00 90.25 429 LYS A O 1
ATOM 3298 N N . SER A 1 430 ? 9.579 -17.962 -63.348 1.00 93.12 430 SER A N 1
ATOM 3299 C CA . SER A 1 430 ? 8.987 -16.727 -63.887 1.00 93.12 430 SER A CA 1
ATOM 3300 C C . SER A 1 430 ? 9.922 -15.509 -63.859 1.00 93.12 430 SER A C 1
ATOM 3302 O O . SER A 1 430 ? 9.677 -14.551 -64.596 1.00 93.12 430 SER A O 1
ATOM 3304 N N . TYR A 1 431 ? 10.997 -15.526 -63.060 1.00 93.00 431 TYR A N 1
ATOM 3305 C CA . TYR A 1 431 ? 11.909 -14.388 -62.889 1.00 93.00 431 TYR A CA 1
ATOM 3306 C C . TYR A 1 431 ? 13.373 -14.778 -63.155 1.00 93.00 431 TYR A C 1
ATOM 3308 O O . TYR A 1 431 ? 13.901 -15.658 -62.478 1.00 93.00 431 TYR A O 1
ATOM 3316 N N . PRO A 1 432 ? 14.081 -14.124 -64.097 1.00 92.69 432 PRO A N 1
ATOM 3317 C CA . PRO A 1 432 ? 15.483 -14.431 -64.354 1.00 92.69 432 PRO A CA 1
ATOM 3318 C C . PRO A 1 432 ? 16.371 -14.026 -63.169 1.00 92.69 432 PRO A C 1
ATOM 3320 O O . PRO A 1 432 ? 16.160 -12.980 -62.550 1.00 92.69 432 PRO A O 1
ATOM 3323 N N . GLY A 1 433 ? 17.395 -14.838 -62.903 1.00 91.50 433 GLY A N 1
ATOM 3324 C CA . GLY A 1 433 ? 18.391 -14.567 -61.869 1.00 91.50 433 GLY A CA 1
ATOM 3325 C C . GLY A 1 433 ? 19.183 -13.279 -62.102 1.00 91.50 433 GLY A C 1
ATOM 3326 O O . GLY A 1 433 ? 19.255 -12.752 -63.217 1.00 91.50 433 GLY A O 1
ATOM 3327 N N . ARG A 1 434 ? 19.783 -12.759 -61.029 1.00 93.62 434 ARG A N 1
ATOM 3328 C CA . ARG A 1 434 ? 20.540 -11.502 -61.023 1.00 93.62 434 ARG A CA 1
ATOM 3329 C C . ARG A 1 434 ? 21.812 -11.601 -60.186 1.00 93.62 434 ARG A C 1
ATOM 3331 O O . ARG A 1 434 ? 21.951 -12.474 -59.338 1.00 93.62 434 ARG A O 1
ATOM 3338 N N . HIS A 1 435 ? 22.724 -10.670 -60.439 1.00 93.56 435 HIS A N 1
ATOM 3339 C CA . HIS A 1 435 ? 23.899 -10.437 -59.606 1.00 93.56 435 HIS A CA 1
ATOM 3340 C C . HIS A 1 435 ? 23.582 -9.336 -58.589 1.00 93.56 435 HIS A C 1
ATOM 3342 O O . HIS A 1 435 ? 22.879 -8.376 -58.920 1.00 93.56 435 HIS A O 1
ATOM 3348 N N . GLY A 1 436 ? 24.080 -9.466 -57.363 1.00 90.12 436 GLY A N 1
ATOM 3349 C CA . GLY A 1 436 ? 23.713 -8.595 -56.255 1.00 90.12 436 GLY A CA 1
ATOM 3350 C C . GLY A 1 436 ? 24.563 -8.806 -55.006 1.00 90.12 436 GLY A C 1
ATOM 3351 O O . GLY A 1 436 ? 24.957 -9.919 -54.657 1.00 90.12 436 GLY A O 1
ATOM 3352 N N . ARG A 1 437 ? 24.820 -7.699 -54.304 1.00 93.00 437 ARG A N 1
ATOM 3353 C CA . ARG A 1 437 ? 25.531 -7.675 -53.024 1.00 93.00 437 ARG A CA 1
ATOM 3354 C C . ARG A 1 437 ? 24.527 -7.627 -51.875 1.00 93.00 437 ARG A C 1
ATOM 3356 O O . ARG A 1 437 ? 23.575 -6.844 -51.909 1.00 93.00 437 ARG A O 1
ATOM 3363 N N . ILE A 1 438 ? 24.740 -8.485 -50.882 1.00 95.44 438 ILE A N 1
ATOM 3364 C CA . ILE A 1 438 ? 23.774 -8.807 -49.832 1.00 95.44 438 ILE A CA 1
ATOM 3365 C C . ILE A 1 438 ? 24.427 -8.696 -48.454 1.00 95.44 438 ILE A C 1
ATOM 3367 O O . ILE A 1 438 ? 25.527 -9.198 -48.236 1.00 95.44 438 ILE A O 1
ATOM 3371 N N . TYR A 1 439 ? 23.729 -8.070 -47.508 1.00 95.69 439 TYR A N 1
ATOM 3372 C CA . TYR A 1 439 ? 24.115 -8.043 -46.100 1.00 95.69 439 TYR A CA 1
ATOM 3373 C C . TYR A 1 439 ? 23.345 -9.094 -45.288 1.00 95.69 439 TYR A C 1
ATOM 3375 O O . TYR A 1 439 ? 22.114 -9.075 -45.238 1.00 95.69 439 TYR A O 1
ATOM 3383 N N . LYS A 1 440 ? 24.088 -9.987 -44.629 1.00 94.31 440 LYS A N 1
ATOM 3384 C CA . LYS A 1 440 ? 23.617 -10.934 -43.613 1.00 94.31 440 LYS A CA 1
ATOM 3385 C C . LYS A 1 440 ? 23.388 -10.198 -42.292 1.00 94.31 440 LYS A C 1
ATOM 3387 O O . LYS A 1 440 ? 24.341 -9.696 -41.696 1.00 94.31 440 LYS A O 1
ATOM 3392 N N . THR A 1 441 ? 22.143 -10.118 -41.828 1.00 90.50 441 THR A N 1
ATOM 3393 C CA . THR A 1 441 ? 21.800 -9.298 -40.651 1.00 90.50 441 THR A CA 1
ATOM 3394 C C . THR A 1 441 ? 22.056 -9.984 -39.307 1.00 90.50 441 THR A C 1
ATOM 3396 O O . THR A 1 441 ? 22.171 -9.297 -38.285 1.00 90.50 441 THR A O 1
ATOM 3399 N N . GLY A 1 442 ? 22.082 -11.321 -39.261 1.00 88.75 442 GLY A N 1
ATOM 3400 C CA . GLY A 1 442 ? 21.976 -12.096 -38.021 1.00 88.75 442 GLY A CA 1
ATOM 3401 C C . GLY A 1 442 ? 20.645 -11.930 -37.263 1.00 88.75 442 GLY A C 1
ATOM 3402 O O . GLY A 1 442 ? 20.521 -12.453 -36.154 1.00 88.75 442 GLY A O 1
ATOM 3403 N N . ASP A 1 443 ? 19.661 -11.200 -37.808 1.00 89.25 443 ASP A N 1
ATOM 3404 C CA . ASP A 1 443 ? 18.289 -11.150 -37.293 1.00 89.25 443 ASP A CA 1
ATOM 3405 C C . ASP A 1 443 ? 17.505 -12.353 -37.846 1.00 89.25 443 ASP A C 1
ATOM 3407 O O . ASP A 1 443 ? 17.506 -12.613 -39.050 1.00 89.25 443 ASP A O 1
ATOM 3411 N N . LEU A 1 444 ? 16.844 -13.101 -36.961 1.00 91.38 444 LEU A N 1
ATOM 3412 C CA . LEU A 1 444 ? 15.981 -14.227 -37.314 1.00 91.38 444 LEU A CA 1
ATOM 3413 C C . LEU A 1 444 ? 14.549 -13.725 -37.482 1.00 91.38 444 LEU A C 1
ATOM 3415 O O . LEU A 1 444 ? 14.001 -13.076 -36.585 1.00 91.38 444 LEU A O 1
ATOM 3419 N N . VAL A 1 445 ? 13.940 -14.035 -38.622 1.00 93.50 445 VAL A N 1
ATOM 3420 C CA . VAL A 1 445 ? 12.610 -13.558 -39.021 1.00 93.50 445 VAL A CA 1
ATOM 3421 C C . VAL A 1 445 ? 11.843 -14.664 -39.753 1.00 93.50 445 VAL A C 1
ATOM 3423 O O . VAL A 1 445 ? 12.413 -15.685 -40.131 1.00 93.50 445 VAL A O 1
ATOM 3426 N N . ARG A 1 446 ? 10.547 -14.459 -39.983 1.00 92.06 446 ARG A N 1
ATOM 3427 C CA . ARG A 1 446 ? 9.725 -15.258 -40.913 1.00 92.06 446 ARG A CA 1
ATOM 3428 C C . ARG A 1 446 ? 8.873 -14.333 -41.771 1.00 92.06 446 ARG A C 1
ATOM 3430 O O . ARG A 1 446 ? 8.545 -13.252 -41.298 1.00 92.06 446 ARG A O 1
ATOM 3437 N N . PHE A 1 447 ? 8.466 -14.731 -42.972 1.00 91.50 447 PHE A N 1
ATOM 3438 C CA . PHE A 1 447 ? 7.434 -13.976 -43.697 1.00 91.50 447 PHE A CA 1
ATOM 3439 C C . PHE A 1 447 ? 6.078 -14.048 -42.979 1.00 91.50 447 PHE A C 1
ATOM 3441 O O . PHE A 1 447 ? 5.804 -15.004 -42.241 1.00 91.50 447 PHE A O 1
ATOM 3448 N N . ASP A 1 448 ? 5.250 -13.019 -43.159 1.00 86.94 448 ASP A N 1
ATOM 3449 C CA . ASP A 1 448 ? 3.892 -12.992 -42.627 1.00 86.94 448 ASP A CA 1
ATOM 3450 C C . ASP A 1 448 ? 3.006 -14.093 -43.246 1.00 86.94 448 ASP A C 1
ATOM 3452 O O . ASP A 1 448 ? 3.282 -14.585 -44.343 1.00 86.94 448 ASP A O 1
ATOM 3456 N N . PRO A 1 449 ? 1.967 -14.556 -42.528 1.00 81.31 449 PRO A N 1
ATOM 3457 C CA . PRO A 1 449 ? 1.071 -15.577 -43.045 1.00 81.31 449 PRO A CA 1
ATOM 3458 C C . PRO A 1 449 ? 0.072 -15.059 -44.087 1.00 81.31 449 PRO A C 1
ATOM 3460 O O . PRO A 1 449 ? -0.546 -15.892 -44.742 1.00 81.31 449 PRO A O 1
ATOM 3463 N N . ASP A 1 450 ? -0.180 -13.757 -44.211 1.00 80.81 450 ASP A N 1
ATOM 3464 C CA . ASP A 1 450 ? -1.268 -13.209 -45.035 1.00 80.81 450 ASP A CA 1
ATOM 3465 C C . ASP A 1 450 ? -0.882 -13.071 -46.520 1.00 80.81 450 ASP A C 1
ATOM 3467 O O . ASP A 1 450 ? -1.766 -13.174 -47.372 1.00 80.81 450 ASP A O 1
ATOM 3471 N N . GLY A 1 451 ? 0.418 -12.980 -46.827 1.00 78.31 451 GLY A N 1
ATOM 3472 C CA . GLY A 1 451 ? 0.972 -13.111 -48.184 1.00 78.31 451 GLY A CA 1
ATOM 3473 C C . GLY A 1 451 ? 1.524 -11.826 -48.801 1.00 78.31 451 GLY A C 1
ATOM 3474 O O . GLY A 1 451 ? 1.816 -11.798 -49.995 1.00 78.31 451 GLY A O 1
ATOM 3475 N N . ASP A 1 452 ? 1.697 -10.767 -48.006 1.00 81.69 452 ASP A N 1
ATOM 3476 C CA . ASP A 1 452 ? 2.209 -9.469 -48.481 1.00 81.69 452 ASP A CA 1
ATOM 3477 C C . ASP A 1 452 ? 3.750 -9.413 -48.573 1.00 81.69 452 ASP A C 1
ATOM 3479 O O . ASP A 1 452 ? 4.324 -8.389 -48.954 1.00 81.69 452 ASP A O 1
ATOM 3483 N N . GLY A 1 453 ? 4.441 -10.491 -48.183 1.00 86.94 453 GLY A N 1
ATOM 3484 C CA . GLY A 1 453 ? 5.904 -10.567 -48.156 1.00 86.94 453 GLY A CA 1
ATOM 3485 C C . GLY A 1 453 ? 6.574 -9.734 -47.054 1.00 86.94 453 GLY A C 1
ATOM 3486 O O . GLY A 1 453 ? 7.781 -9.492 -47.120 1.00 86.94 453 GLY A O 1
ATOM 3487 N N . GLU A 1 454 ? 5.838 -9.286 -46.031 1.00 91.50 454 GLU A N 1
ATOM 3488 C CA . GLU A 1 454 ? 6.416 -8.541 -44.907 1.00 91.50 454 GLU A CA 1
ATOM 3489 C C . GLU A 1 454 ? 7.071 -9.498 -43.892 1.00 91.50 454 GLU A C 1
ATOM 3491 O O . GLU A 1 454 ? 6.444 -10.478 -43.482 1.00 91.50 454 GLU A O 1
ATOM 3496 N N . PRO A 1 455 ? 8.306 -9.250 -43.420 1.00 93.19 455 PRO A N 1
ATOM 3497 C CA . PRO A 1 455 ? 8.885 -10.064 -42.357 1.00 93.19 455 PRO A CA 1
ATOM 3498 C C . PRO A 1 455 ? 8.249 -9.788 -40.985 1.00 93.19 455 PRO A C 1
ATOM 3500 O O . PRO A 1 455 ? 7.882 -8.662 -40.657 1.00 93.19 455 PRO A O 1
ATOM 3503 N N . ILE A 1 456 ? 8.198 -10.809 -40.135 1.00 90.62 456 ILE A N 1
ATOM 3504 C CA . ILE A 1 456 ? 7.898 -10.753 -38.703 1.00 90.62 456 ILE A CA 1
ATOM 3505 C C . ILE A 1 456 ? 9.184 -11.106 -37.954 1.00 90.62 456 ILE A C 1
ATOM 3507 O O . ILE A 1 456 ? 9.778 -12.160 -38.196 1.00 90.62 456 ILE A O 1
ATOM 3511 N N . PHE A 1 457 ? 9.599 -10.247 -37.023 1.00 88.25 457 PHE A N 1
ATOM 3512 C CA . PHE A 1 457 ? 10.802 -10.455 -36.217 1.00 88.25 457 PHE A CA 1
ATOM 3513 C C . PHE A 1 457 ? 10.625 -11.616 -35.225 1.00 88.25 457 PHE A C 1
ATOM 3515 O O . PHE A 1 457 ? 9.613 -11.685 -34.528 1.00 88.25 457 PHE A O 1
ATOM 3522 N N . VAL A 1 458 ? 11.617 -12.508 -35.134 1.00 84.62 458 VAL A N 1
ATOM 3523 C CA . VAL A 1 458 ? 11.607 -13.678 -34.233 1.00 84.62 458 VAL A CA 1
ATOM 3524 C C . VAL A 1 458 ? 12.736 -13.611 -33.198 1.00 84.62 458 VAL A C 1
ATOM 3526 O O . VAL A 1 458 ? 12.522 -13.970 -32.041 1.00 84.62 458 VAL A O 1
ATOM 3529 N N . GLY A 1 459 ? 13.927 -13.128 -33.564 1.00 74.69 459 GLY A N 1
ATOM 3530 C CA . GLY A 1 459 ? 15.058 -13.014 -32.637 1.00 74.69 459 GLY A CA 1
ATOM 3531 C C . GLY A 1 459 ? 16.375 -12.646 -33.320 1.00 74.69 459 GLY A C 1
ATOM 3532 O O . GLY A 1 459 ? 16.380 -12.041 -34.387 1.00 74.69 459 GLY A O 1
ATOM 3533 N N . ARG A 1 460 ? 17.504 -13.039 -32.721 1.00 72.56 460 ARG A N 1
ATOM 3534 C CA . ARG A 1 460 ? 18.837 -12.990 -33.346 1.00 72.56 460 ARG A CA 1
ATOM 3535 C C . ARG A 1 460 ? 19.543 -14.336 -33.248 1.00 72.56 460 ARG A C 1
ATOM 3537 O O . ARG A 1 460 ? 19.294 -15.101 -32.319 1.00 72.56 460 ARG A O 1
ATOM 3544 N N . GLN A 1 461 ? 20.414 -14.598 -34.218 1.00 70.81 461 GLN A N 1
ATOM 3545 C CA . GLN A 1 461 ? 21.292 -15.770 -34.265 1.00 70.81 461 GLN A CA 1
ATOM 3546 C C . GLN A 1 461 ? 22.528 -15.595 -33.363 1.00 70.81 461 GLN A C 1
ATOM 3548 O O . GLN A 1 461 ? 23.081 -16.572 -32.856 1.00 70.81 461 GLN A O 1
ATOM 3553 N N . ASP A 1 462 ? 22.979 -14.352 -33.178 1.00 66.56 462 ASP A N 1
ATOM 3554 C CA . ASP A 1 462 ? 24.165 -14.012 -32.394 1.00 66.56 462 ASP A CA 1
ATOM 3555 C C . ASP A 1 462 ? 23.844 -13.686 -30.922 1.00 66.56 462 ASP A C 1
ATOM 3557 O O . ASP A 1 462 ? 22.759 -13.951 -30.406 1.00 66.56 462 ASP A O 1
ATOM 3561 N N . GLN A 1 463 ? 24.840 -13.152 -30.213 1.00 60.78 463 GLN A N 1
ATOM 3562 C CA . GLN A 1 463 ? 24.758 -12.809 -28.792 1.00 60.78 463 GLN A CA 1
ATOM 3563 C C . GLN A 1 463 ? 24.473 -11.311 -28.580 1.00 60.78 463 GLN A C 1
ATOM 3565 O O . GLN A 1 463 ? 24.803 -10.767 -27.523 1.00 60.78 463 GLN A O 1
ATOM 3570 N N . GLN A 1 464 ? 23.884 -10.633 -29.575 1.00 66.44 464 GLN A N 1
ATOM 3571 C CA . GLN A 1 464 ? 23.411 -9.265 -29.403 1.00 66.44 464 GLN A CA 1
ATOM 3572 C C . GLN A 1 464 ? 22.067 -9.247 -28.680 1.00 66.44 464 GLN A C 1
ATOM 3574 O O . GLN A 1 464 ? 21.063 -9.772 -29.164 1.00 66.44 464 GLN A O 1
ATOM 3579 N N . VAL A 1 465 ? 22.037 -8.569 -27.540 1.00 67.75 465 VAL A N 1
ATOM 3580 C CA . VAL A 1 465 ? 20.834 -8.346 -26.735 1.00 67.75 465 VAL A CA 1
ATOM 3581 C C . VAL A 1 465 ? 20.425 -6.878 -26.799 1.00 67.75 465 VAL A C 1
ATOM 3583 O O . VAL A 1 465 ? 21.262 -5.989 -26.961 1.00 67.75 465 VAL A O 1
ATOM 3586 N N . LYS A 1 466 ? 19.123 -6.610 -26.680 1.00 63.62 466 LYS A N 1
ATOM 3587 C CA . LYS A 1 466 ? 18.586 -5.250 -26.571 1.00 63.62 466 LYS A CA 1
ATOM 3588 C C . LYS A 1 466 ? 18.191 -5.005 -25.120 1.00 63.62 466 LYS A C 1
ATOM 3590 O O . LYS A 1 466 ? 17.273 -5.659 -24.643 1.00 63.62 466 LYS A O 1
ATOM 3595 N N . LEU A 1 467 ? 18.871 -4.085 -24.443 1.00 65.38 467 LEU A N 1
ATOM 3596 C CA . LEU A 1 467 ? 18.644 -3.744 -23.036 1.00 65.38 467 LEU A CA 1
ATOM 3597 C C . LEU A 1 467 ? 18.342 -2.248 -22.934 1.00 65.38 467 LEU A C 1
ATOM 3599 O O . LEU A 1 467 ? 19.187 -1.439 -23.313 1.00 65.38 467 LEU A O 1
ATOM 3603 N N . ARG A 1 468 ? 17.151 -1.877 -22.439 1.00 59.66 468 ARG A N 1
ATOM 3604 C CA . ARG A 1 468 ? 16.710 -0.471 -22.287 1.00 59.66 468 ARG A CA 1
ATOM 3605 C C . ARG A 1 468 ? 17.017 0.381 -23.544 1.00 59.66 468 ARG A C 1
ATOM 3607 O O . ARG A 1 468 ? 17.670 1.420 -23.477 1.00 59.66 468 ARG A O 1
ATOM 3614 N N . GLY A 1 469 ? 16.631 -0.135 -24.714 1.00 50.91 469 GLY A N 1
ATOM 3615 C CA . GLY A 1 469 ? 16.856 0.477 -26.035 1.00 50.91 469 GLY A CA 1
ATOM 3616 C C . GLY A 1 469 ? 18.266 0.352 -26.631 1.00 50.91 469 GLY A C 1
ATOM 3617 O O . GLY A 1 469 ? 18.441 0.605 -27.821 1.00 50.91 469 GLY A O 1
ATOM 3618 N N . GLN A 1 470 ? 19.272 -0.081 -25.867 1.00 56.19 470 GLN A N 1
ATOM 3619 C CA . GLN A 1 470 ? 20.659 -0.199 -26.332 1.00 56.19 470 GLN A CA 1
ATOM 3620 C C . GLN A 1 470 ? 20.944 -1.590 -26.926 1.00 56.19 470 GLN A C 1
ATOM 3622 O O . GLN A 1 470 ? 20.595 -2.605 -26.322 1.00 56.19 470 GLN A O 1
ATOM 3627 N N . ARG A 1 471 ? 21.616 -1.657 -28.088 1.00 63.88 471 ARG A N 1
ATOM 3628 C CA . ARG A 1 471 ? 22.038 -2.914 -28.749 1.00 63.88 471 ARG A CA 1
ATOM 3629 C C . ARG A 1 471 ? 23.443 -3.318 -28.277 1.00 63.88 471 ARG A C 1
ATOM 3631 O O . ARG A 1 471 ? 24.445 -2.750 -28.715 1.00 63.88 471 ARG A O 1
ATOM 3638 N N . ILE A 1 472 ? 23.510 -4.291 -27.374 1.00 70.62 472 ILE A N 1
ATOM 3639 C CA . ILE A 1 472 ? 24.725 -4.713 -26.666 1.00 70.62 472 ILE A CA 1
ATOM 3640 C C . ILE A 1 472 ? 25.239 -6.037 -27.243 1.00 70.62 472 ILE A C 1
ATOM 3642 O O . ILE A 1 472 ? 24.500 -7.015 -27.291 1.00 70.62 472 ILE A O 1
ATOM 3646 N N . GLU A 1 473 ? 26.517 -6.092 -27.621 1.00 73.69 473 GLU A N 1
ATOM 3647 C CA . GLU A 1 473 ? 27.241 -7.343 -27.893 1.00 73.69 473 GLU A CA 1
ATOM 3648 C C . GLU A 1 473 ? 27.721 -7.931 -26.553 1.00 73.69 473 GLU A C 1
ATOM 3650 O O . GLU A 1 473 ? 28.614 -7.359 -25.929 1.00 73.69 473 GLU A O 1
ATOM 3655 N N . LEU A 1 474 ? 27.184 -9.066 -26.088 1.00 81.75 474 LEU A N 1
ATOM 3656 C CA . LEU A 1 474 ? 27.623 -9.653 -24.804 1.00 81.75 474 LEU A CA 1
ATOM 3657 C C . LEU A 1 474 ? 29.132 -9.982 -24.796 1.00 81.75 474 LEU A C 1
ATOM 3659 O O . LEU A 1 474 ? 29.815 -9.762 -23.796 1.00 81.75 474 LEU A O 1
ATOM 3663 N N . ALA A 1 475 ? 29.677 -10.387 -25.947 1.00 70.62 475 ALA A N 1
ATOM 3664 C CA . ALA A 1 475 ? 31.106 -10.638 -26.140 1.00 70.62 475 ALA A CA 1
ATOM 3665 C C . ALA A 1 475 ? 31.997 -9.380 -25.977 1.00 70.62 475 ALA A C 1
ATOM 3667 O O . ALA A 1 475 ? 33.157 -9.497 -25.585 1.00 70.62 475 ALA A O 1
ATOM 3668 N N . GLU A 1 476 ? 31.474 -8.171 -26.234 1.00 77.75 476 GLU A N 1
ATOM 3669 C CA . GLU A 1 476 ? 32.202 -6.904 -26.020 1.00 77.75 476 GLU A CA 1
ATOM 3670 C C . GLU A 1 476 ? 32.439 -6.643 -24.523 1.00 77.75 476 GLU A C 1
ATOM 3672 O O . GLU A 1 476 ? 33.506 -6.160 -24.132 1.00 77.75 476 GLU A O 1
ATOM 3677 N N . ILE A 1 477 ? 31.476 -7.033 -23.683 1.00 83.56 477 ILE A N 1
ATOM 3678 C CA . ILE A 1 477 ? 31.573 -6.965 -22.221 1.00 83.56 477 ILE A CA 1
ATOM 3679 C C . ILE A 1 477 ? 32.538 -8.039 -21.720 1.00 83.56 477 ILE A C 1
ATOM 3681 O O . ILE A 1 477 ? 33.489 -7.729 -21.005 1.00 83.56 477 ILE A O 1
ATOM 3685 N N . GLU A 1 478 ? 32.343 -9.288 -22.148 1.00 84.06 478 GLU A N 1
ATOM 3686 C CA . GLU A 1 478 ? 33.172 -10.437 -21.761 1.00 84.06 478 GLU A CA 1
ATOM 3687 C C . GLU A 1 478 ? 34.659 -10.211 -22.057 1.00 84.06 478 GLU A C 1
ATOM 3689 O O . GLU A 1 478 ? 35.507 -10.461 -21.200 1.00 84.06 478 GLU A O 1
ATOM 3694 N N . PHE A 1 479 ? 34.985 -9.662 -23.231 1.00 79.06 479 PHE A N 1
ATOM 3695 C CA . PHE A 1 479 ? 36.357 -9.319 -23.601 1.00 79.06 479 PHE A CA 1
ATOM 3696 C C . PHE A 1 479 ? 36.977 -8.267 -22.663 1.00 79.06 479 PHE A C 1
ATOM 3698 O O . PHE A 1 479 ? 38.105 -8.438 -22.193 1.00 79.06 479 PHE A O 1
ATOM 3705 N N . ASN A 1 480 ? 36.242 -7.194 -22.350 1.00 81.81 480 ASN A N 1
ATOM 3706 C CA . ASN A 1 480 ? 36.735 -6.136 -21.464 1.00 81.81 480 ASN A CA 1
ATOM 3707 C C . ASN A 1 480 ? 36.798 -6.576 -19.992 1.00 81.81 480 ASN A C 1
ATOM 3709 O O . ASN A 1 480 ? 37.692 -6.136 -19.274 1.00 81.81 480 ASN A O 1
ATOM 3713 N N . MET A 1 481 ? 35.941 -7.499 -19.549 1.00 88.75 481 MET A N 1
ATOM 3714 C CA . MET A 1 481 ? 36.102 -8.171 -18.255 1.00 88.75 481 MET A CA 1
ATOM 3715 C C . MET A 1 481 ? 37.368 -9.038 -18.237 1.00 88.75 481 MET A C 1
ATOM 3717 O O . MET A 1 481 ? 38.198 -8.913 -17.336 1.00 88.75 481 MET A O 1
ATOM 3721 N N . GLN A 1 482 ? 37.564 -9.880 -19.257 1.00 84.81 482 GLN A N 1
ATOM 3722 C CA . GLN A 1 482 ? 38.683 -10.824 -19.319 1.00 84.81 482 GLN A CA 1
ATOM 3723 C C . GLN A 1 482 ? 40.056 -10.135 -19.368 1.00 84.81 482 GLN A C 1
ATOM 3725 O O . GLN A 1 482 ? 41.029 -10.676 -18.844 1.00 84.81 482 GLN A O 1
ATOM 3730 N N . LYS A 1 483 ? 40.123 -8.933 -19.954 1.00 81.94 483 LYS A N 1
ATOM 3731 C CA . LYS A 1 483 ? 41.288 -8.029 -19.991 1.00 81.94 483 LYS A CA 1
ATOM 3732 C C . LYS A 1 483 ? 41.804 -7.630 -18.599 1.00 81.94 483 LYS A C 1
ATOM 3734 O O . LYS A 1 483 ? 43.008 -7.433 -18.447 1.00 81.94 483 LYS A O 1
ATOM 3739 N N . HIS A 1 484 ? 40.916 -7.505 -17.609 1.00 85.69 484 HIS A N 1
ATOM 3740 C CA . HIS A 1 484 ? 41.241 -7.036 -16.250 1.00 85.69 484 HIS A CA 1
ATOM 3741 C C . HIS A 1 484 ? 41.171 -8.147 -15.180 1.00 85.69 484 HIS A C 1
ATOM 3743 O O . HIS A 1 484 ? 41.555 -7.921 -14.033 1.00 85.69 484 HIS A O 1
ATOM 3749 N N . LEU A 1 485 ? 40.710 -9.350 -15.541 1.00 84.88 485 LEU A N 1
ATOM 3750 C CA . LEU A 1 485 ? 40.616 -10.525 -14.664 1.00 84.88 485 LEU A CA 1
ATOM 3751 C C . LEU A 1 485 ? 41.787 -11.512 -14.864 1.00 84.88 485 LEU A C 1
ATOM 3753 O O . LEU A 1 485 ? 42.469 -11.472 -15.890 1.00 84.88 485 LEU A O 1
ATOM 3757 N N . PRO A 1 486 ? 42.035 -12.438 -13.911 1.00 82.06 486 PRO A N 1
ATOM 3758 C CA . PRO A 1 486 ? 43.027 -13.501 -14.081 1.00 82.06 486 PRO A CA 1
ATOM 3759 C C . PRO A 1 486 ? 42.804 -14.313 -15.378 1.00 82.06 486 PRO A C 1
ATOM 3761 O O . PRO A 1 486 ? 41.655 -14.681 -15.651 1.00 82.06 486 PRO A O 1
ATOM 3764 N N . PRO A 1 487 ? 43.854 -14.638 -16.166 1.00 74.00 487 PRO A N 1
ATOM 3765 C CA . PRO A 1 487 ? 43.707 -15.311 -17.468 1.00 74.00 487 PRO A CA 1
ATOM 3766 C C . PRO A 1 487 ? 43.095 -16.720 -17.435 1.00 74.00 487 PRO A C 1
ATOM 3768 O O . PRO A 1 487 ? 42.745 -17.258 -18.480 1.00 74.00 487 PRO A O 1
ATOM 3771 N N . ASP A 1 488 ? 43.009 -17.337 -16.257 1.00 75.38 488 ASP A N 1
ATOM 3772 C CA . ASP A 1 488 ? 42.408 -18.645 -15.994 1.00 75.38 488 ASP A CA 1
ATOM 3773 C C . ASP A 1 488 ? 40.937 -18.572 -15.530 1.00 75.38 488 ASP A C 1
ATOM 3775 O O . ASP A 1 488 ? 40.296 -19.606 -15.337 1.00 75.38 488 ASP A O 1
ATOM 3779 N N . THR A 1 489 ? 40.371 -17.369 -15.393 1.00 82.25 489 THR A N 1
ATOM 3780 C CA . THR A 1 489 ? 38.941 -17.152 -15.106 1.00 82.25 489 THR A CA 1
ATOM 3781 C C . THR A 1 489 ? 38.061 -17.702 -16.234 1.00 82.25 489 THR A C 1
ATOM 3783 O O . THR A 1 489 ? 38.391 -17.553 -17.406 1.00 82.25 489 THR A O 1
ATOM 3786 N N . GLN A 1 490 ? 36.905 -18.288 -15.903 1.00 82.50 490 GLN A N 1
ATOM 3787 C CA . GLN A 1 490 ? 35.833 -18.519 -16.887 1.00 82.50 490 GLN A CA 1
ATOM 3788 C C . GLN A 1 490 ? 34.712 -17.515 -16.635 1.00 82.50 490 GLN A C 1
ATOM 3790 O O . GLN A 1 490 ? 34.307 -17.345 -15.485 1.00 82.50 490 GLN A O 1
ATOM 3795 N N . LEU A 1 491 ? 34.202 -16.872 -17.686 1.00 88.06 491 LEU A N 1
ATOM 3796 C CA . LEU A 1 491 ? 33.155 -15.858 -17.575 1.00 88.06 491 LEU A CA 1
ATOM 3797 C C . LEU A 1 491 ? 32.128 -15.932 -18.710 1.00 88.06 491 LEU A C 1
ATOM 3799 O O . LEU A 1 491 ? 32.428 -16.451 -19.785 1.00 88.06 491 LEU A O 1
ATOM 3803 N N . ALA A 1 492 ? 30.922 -15.431 -18.444 1.00 86.31 492 ALA A N 1
ATOM 3804 C CA . ALA A 1 492 ? 29.872 -15.203 -19.433 1.00 86.31 492 ALA A CA 1
ATOM 3805 C C . ALA A 1 492 ? 28.926 -14.080 -18.964 1.00 86.31 492 ALA A C 1
ATOM 3807 O O . ALA A 1 492 ? 28.351 -14.175 -17.880 1.00 86.31 492 ALA A O 1
ATOM 3808 N N . ALA A 1 493 ? 28.744 -13.036 -19.769 1.00 89.62 493 ALA A N 1
ATOM 3809 C CA . ALA A 1 493 ? 27.746 -11.989 -19.560 1.00 89.62 493 ALA A CA 1
ATOM 3810 C C . ALA A 1 493 ? 26.422 -12.396 -20.220 1.00 89.62 493 ALA A C 1
ATOM 3812 O O . ALA A 1 493 ? 26.428 -12.946 -21.318 1.00 89.62 493 ALA A O 1
ATOM 3813 N N . GLU A 1 494 ? 25.282 -12.132 -19.584 1.00 90.19 494 GLU A N 1
ATOM 3814 C CA . GLU A 1 494 ? 23.952 -12.462 -20.115 1.00 90.19 494 GLU A CA 1
ATOM 3815 C C . GLU A 1 494 ? 22.906 -11.481 -19.556 1.00 90.19 494 GLU A C 1
ATOM 3817 O O . GLU A 1 494 ? 23.087 -10.909 -18.479 1.00 90.19 494 GLU A O 1
ATOM 3822 N N . VAL A 1 495 ? 21.799 -11.285 -20.277 1.00 86.75 495 VAL A N 1
ATOM 3823 C CA . VAL A 1 495 ? 20.644 -10.522 -19.781 1.00 86.75 495 VAL A CA 1
ATOM 3824 C C . VAL A 1 495 ? 19.595 -11.488 -19.234 1.00 86.75 495 VAL A C 1
ATOM 3826 O O . VAL A 1 495 ? 19.154 -12.402 -19.933 1.00 86.75 495 VAL A O 1
ATOM 3829 N N . ILE A 1 496 ? 19.203 -11.284 -17.976 1.00 86.00 496 ILE A N 1
ATOM 3830 C CA . ILE A 1 496 ? 18.300 -12.159 -17.217 1.00 86.00 496 ILE A CA 1
ATOM 3831 C C . ILE A 1 496 ? 17.039 -11.411 -16.762 1.00 86.00 496 ILE A C 1
ATOM 3833 O O . ILE A 1 496 ? 17.007 -10.180 -16.743 1.00 86.00 496 ILE A O 1
ATOM 3837 N N . LYS A 1 497 ? 16.017 -12.170 -16.357 1.00 81.25 497 LYS A N 1
ATOM 3838 C CA . LYS A 1 497 ? 14.857 -11.694 -15.591 1.00 81.25 497 LYS A CA 1
ATOM 3839 C C . LYS A 1 497 ? 14.873 -12.375 -14.215 1.00 81.25 497 LYS A C 1
ATOM 3841 O O . LYS A 1 497 ? 14.594 -13.575 -14.173 1.00 81.25 497 LYS A O 1
ATOM 3846 N N . PRO A 1 498 ? 15.256 -11.679 -13.130 1.00 73.00 498 PRO A N 1
ATOM 3847 C CA . PRO A 1 498 ? 15.345 -12.273 -11.793 1.00 73.00 498 PRO A CA 1
ATOM 3848 C C . PRO A 1 498 ? 13.987 -12.805 -11.323 1.00 73.00 498 PRO A C 1
ATOM 3850 O O . PRO A 1 498 ? 12.950 -12.217 -11.632 1.00 73.00 498 PRO A O 1
ATOM 3853 N N . SER A 1 499 ? 13.979 -13.936 -10.618 1.00 70.44 499 SER A N 1
ATOM 3854 C CA . SER A 1 499 ? 12.752 -14.676 -10.258 1.00 70.44 499 SER A CA 1
ATOM 3855 C C . SER A 1 499 ? 11.806 -14.974 -11.448 1.00 70.44 499 SER A C 1
ATOM 3857 O O . SER A 1 499 ? 10.607 -15.162 -11.262 1.00 70.44 499 SER A O 1
ATOM 3859 N N . GLY A 1 500 ? 12.310 -14.963 -12.690 1.00 51.44 500 GLY A N 1
ATOM 3860 C CA . GLY A 1 500 ? 11.533 -15.137 -13.926 1.00 51.44 500 GLY A CA 1
ATOM 3861 C C . GLY A 1 500 ? 10.732 -13.910 -14.396 1.00 51.44 500 GLY A C 1
ATOM 3862 O O . GLY A 1 500 ? 10.197 -13.929 -15.507 1.00 51.44 500 GLY A O 1
ATOM 3863 N N . GLY A 1 501 ? 10.674 -12.832 -13.606 1.00 50.91 501 GLY A N 1
ATOM 3864 C CA . GLY A 1 501 ? 9.822 -11.660 -13.837 1.00 50.91 501 GLY A CA 1
ATOM 3865 C C . GLY A 1 501 ? 10.575 -10.326 -13.935 1.00 50.91 501 GLY A C 1
ATOM 3866 O O . GLY A 1 501 ? 11.801 -10.267 -13.899 1.00 50.91 501 GLY A O 1
ATOM 3867 N N . GLY A 1 502 ? 9.816 -9.234 -14.071 1.00 54.06 502 GLY A N 1
ATOM 3868 C CA . GLY A 1 502 ? 10.333 -7.862 -13.977 1.00 54.06 502 GLY A CA 1
ATOM 3869 C C . GLY A 1 502 ? 11.272 -7.399 -15.103 1.00 54.06 502 GLY A C 1
ATOM 3870 O O . GLY A 1 502 ? 11.255 -7.916 -16.229 1.00 54.06 502 GLY A O 1
ATOM 3871 N N . GLU A 1 503 ? 12.056 -6.360 -14.787 1.00 61.81 503 GLU A N 1
ATOM 3872 C CA . GLU A 1 503 ? 13.031 -5.740 -15.690 1.00 61.81 503 GLU A CA 1
ATOM 3873 C C . GLU A 1 503 ? 14.145 -6.702 -16.126 1.00 61.81 503 GLU A C 1
ATOM 3875 O O . GLU A 1 503 ? 14.683 -7.494 -15.351 1.00 61.81 503 GLU A O 1
ATOM 3880 N N . GLN A 1 504 ? 14.564 -6.542 -17.381 1.00 73.50 504 GLN A N 1
ATOM 3881 C CA . GLN A 1 504 ? 15.786 -7.155 -17.885 1.00 73.50 504 GLN A CA 1
ATOM 3882 C C . GLN A 1 504 ? 17.013 -6.557 -17.183 1.00 73.50 504 GLN A C 1
ATOM 3884 O O . GLN A 1 504 ? 17.197 -5.342 -17.181 1.00 73.50 504 GLN A O 1
ATOM 3889 N N . THR A 1 505 ? 17.870 -7.414 -16.630 1.00 80.56 505 THR A N 1
ATOM 3890 C CA . THR A 1 505 ? 19.093 -7.019 -15.913 1.00 80.56 505 THR A CA 1
ATOM 3891 C C . THR A 1 505 ? 20.315 -7.672 -16.555 1.00 80.56 505 THR A C 1
ATOM 3893 O O . THR A 1 505 ? 20.308 -8.874 -16.817 1.00 80.56 505 THR A O 1
ATOM 3896 N N . LEU A 1 506 ? 21.374 -6.895 -16.801 1.00 88.69 506 LEU A N 1
ATOM 3897 C CA . LEU A 1 506 ? 22.662 -7.403 -17.281 1.00 88.69 506 LEU A CA 1
ATOM 3898 C C . LEU A 1 506 ? 23.489 -7.932 -16.104 1.00 88.69 506 LEU A C 1
ATOM 3900 O O . LEU A 1 506 ? 23.784 -7.188 -15.169 1.00 88.69 506 LEU A O 1
ATOM 3904 N N . VAL A 1 507 ? 23.908 -9.192 -16.170 1.00 91.44 507 VAL A N 1
ATOM 3905 C CA . VAL A 1 507 ? 24.745 -9.845 -15.151 1.00 91.44 507 VAL A CA 1
ATOM 3906 C C . VAL A 1 507 ? 25.914 -10.575 -15.803 1.00 91.44 507 VAL A C 1
ATOM 3908 O O . VAL A 1 507 ? 25.881 -10.867 -16.999 1.00 91.44 507 VAL A O 1
ATOM 3911 N N . ALA A 1 508 ? 26.941 -10.904 -15.020 1.00 91.31 508 ALA A N 1
ATOM 3912 C CA . ALA A 1 508 ? 28.032 -11.759 -15.476 1.00 91.31 508 ALA A CA 1
ATOM 3913 C C . ALA A 1 508 ? 28.254 -12.946 -14.533 1.00 91.31 508 ALA A C 1
ATOM 3915 O O . ALA A 1 508 ? 28.479 -12.772 -13.339 1.00 91.31 508 ALA A O 1
ATOM 3916 N N . PHE A 1 509 ? 28.208 -14.155 -15.087 1.00 92.19 509 PHE A N 1
ATOM 3917 C CA . PHE A 1 509 ? 28.495 -15.416 -14.411 1.00 92.19 509 PHE A CA 1
ATOM 3918 C C . PHE A 1 509 ? 29.997 -15.711 -14.465 1.00 92.19 509 PHE A C 1
ATOM 3920 O O . PHE A 1 509 ? 30.592 -15.624 -15.538 1.00 92.19 509 PHE A O 1
ATOM 3927 N N . LEU A 1 510 ? 30.611 -16.075 -13.335 1.00 90.75 510 LEU A N 1
ATOM 3928 C CA . LEU A 1 510 ? 32.069 -16.178 -13.177 1.00 90.75 510 LEU A CA 1
ATOM 3929 C C . LEU A 1 510 ? 32.504 -17.445 -12.426 1.00 90.75 510 LEU A C 1
ATOM 3931 O O . LEU A 1 510 ? 31.861 -17.846 -11.458 1.00 90.75 510 LEU A O 1
ATOM 3935 N N . VAL A 1 511 ? 33.650 -18.022 -12.802 1.00 86.94 511 VAL A N 1
ATOM 3936 C CA . VAL A 1 511 ? 34.299 -19.152 -12.105 1.00 86.94 511 VAL A CA 1
ATOM 3937 C C . VAL A 1 511 ? 35.755 -18.817 -11.778 1.00 86.94 511 VAL A C 1
ATOM 3939 O O . VAL A 1 511 ? 36.566 -18.582 -12.677 1.00 86.94 511 VAL A O 1
ATOM 3942 N N . GLU A 1 512 ? 36.107 -18.872 -10.493 1.00 84.88 512 GLU A N 1
ATOM 3943 C CA . GLU A 1 512 ? 37.481 -18.740 -9.991 1.00 84.88 512 GLU A CA 1
ATOM 3944 C C . GLU A 1 512 ? 38.189 -20.112 -9.960 1.00 84.88 512 GLU A C 1
ATOM 3946 O O . GLU A 1 512 ? 37.743 -21.035 -9.274 1.00 84.88 512 GLU A O 1
ATOM 3951 N N . GLN A 1 513 ? 39.326 -20.256 -10.653 1.00 70.25 513 GLN A N 1
ATOM 3952 C CA . GLN A 1 513 ? 40.103 -21.506 -10.669 1.00 70.25 513 GLN A CA 1
ATOM 3953 C C . GLN A 1 513 ? 40.952 -21.682 -9.398 1.00 70.25 513 GLN A C 1
ATOM 3955 O O . GLN A 1 513 ? 42.138 -21.351 -9.334 1.00 70.25 513 GLN A O 1
ATOM 3960 N N . LYS A 1 514 ? 40.342 -22.249 -8.354 1.00 65.75 514 LYS A N 1
ATOM 3961 C CA . LYS A 1 514 ? 41.020 -22.561 -7.086 1.00 65.75 514 LYS A CA 1
ATOM 3962 C C . LYS A 1 514 ? 41.942 -23.779 -7.258 1.00 65.75 514 LYS A C 1
ATOM 3964 O O . LYS A 1 514 ? 41.485 -24.886 -7.521 1.00 65.75 514 LYS A O 1
ATOM 3969 N N . LYS A 1 515 ? 43.255 -23.591 -7.059 1.00 55.44 515 LYS A N 1
ATOM 3970 C CA . LYS A 1 515 ? 44.297 -24.621 -7.300 1.00 55.44 515 LYS A CA 1
ATOM 3971 C C . LYS A 1 515 ? 44.233 -25.872 -6.406 1.00 55.44 515 LYS A C 1
ATOM 3973 O O . LYS A 1 515 ? 44.906 -26.850 -6.717 1.00 55.44 515 LYS A O 1
ATOM 3978 N N . ASN A 1 516 ? 43.420 -25.868 -5.348 1.00 48.09 516 ASN A N 1
ATOM 3979 C CA . ASN A 1 516 ? 43.156 -27.037 -4.506 1.00 48.09 516 ASN A CA 1
ATOM 3980 C C . ASN A 1 516 ? 41.722 -27.527 -4.758 1.00 48.09 516 ASN A C 1
ATOM 3982 O O . ASN A 1 516 ? 40.760 -26.843 -4.413 1.00 48.09 516 ASN A O 1
ATOM 3986 N N . GLY A 1 517 ? 41.580 -28.705 -5.368 1.00 33.72 517 GLY A N 1
ATOM 3987 C CA . GLY A 1 517 ? 40.285 -29.226 -5.808 1.00 33.72 517 GLY A CA 1
ATOM 3988 C C . GLY A 1 517 ? 39.463 -29.880 -4.696 1.00 33.72 517 GLY A C 1
ATOM 3989 O O . GLY A 1 517 ? 39.588 -31.081 -4.471 1.00 33.72 517 GLY A O 1
ATOM 3990 N N . MET A 1 518 ? 38.556 -29.124 -4.077 1.00 39.28 518 MET A N 1
ATOM 3991 C CA . MET A 1 518 ? 37.410 -29.688 -3.353 1.00 39.28 518 MET A CA 1
ATOM 3992 C C . MET A 1 518 ? 36.248 -29.902 -4.330 1.00 39.28 518 MET A C 1
ATOM 3994 O O . MET A 1 518 ? 35.684 -28.945 -4.854 1.00 39.28 518 MET A O 1
ATOM 3998 N N . ARG A 1 519 ? 35.880 -31.165 -4.575 1.00 41.97 519 ARG A N 1
ATOM 3999 C CA . ARG A 1 519 ? 34.603 -31.515 -5.214 1.00 41.97 519 ARG A CA 1
ATOM 4000 C C . ARG A 1 519 ? 33.530 -31.578 -4.128 1.00 41.97 519 ARG A C 1
ATOM 4002 O O . ARG A 1 519 ? 33.523 -32.545 -3.372 1.00 41.97 519 ARG A O 1
ATOM 4009 N N . HIS A 1 520 ? 32.638 -30.595 -4.067 1.00 43.12 520 HIS A N 1
ATOM 4010 C CA . HIS A 1 520 ? 31.376 -30.769 -3.342 1.00 43.12 520 HIS A CA 1
ATOM 4011 C C . HIS A 1 520 ? 30.439 -31.693 -4.130 1.00 43.12 520 HIS A C 1
ATOM 4013 O O . HIS A 1 520 ? 30.490 -31.736 -5.362 1.00 43.12 520 HIS A O 1
ATOM 4019 N N . LEU A 1 521 ? 29.623 -32.465 -3.412 1.00 40.44 521 LEU A N 1
ATOM 4020 C CA . LEU A 1 521 ? 28.723 -33.486 -3.969 1.00 40.44 521 LEU A CA 1
ATOM 4021 C C . LEU A 1 521 ? 27.251 -33.037 -3.951 1.00 40.44 521 LEU A C 1
ATOM 4023 O O . LEU A 1 521 ? 26.373 -33.761 -4.410 1.00 40.44 521 LEU A O 1
ATOM 4027 N N . ASP A 1 522 ? 26.991 -31.824 -3.464 1.00 41.12 522 ASP A N 1
ATOM 4028 C CA . ASP A 1 522 ? 25.731 -31.472 -2.799 1.00 41.12 522 ASP A CA 1
ATOM 4029 C C . ASP A 1 522 ? 24.760 -30.696 -3.713 1.00 41.12 522 ASP A C 1
ATOM 4031 O O . ASP A 1 522 ? 23.916 -29.934 -3.253 1.00 41.12 522 ASP A O 1
ATOM 4035 N N . GLY A 1 523 ? 24.913 -30.844 -5.034 1.00 47.09 523 GLY A N 1
ATOM 4036 C CA . GLY A 1 523 ? 23.999 -30.325 -6.065 1.00 47.09 523 GLY A CA 1
ATOM 4037 C C . GLY A 1 523 ? 23.945 -28.801 -6.270 1.00 47.09 523 GLY A C 1
ATOM 4038 O O . GLY A 1 523 ? 23.444 -28.360 -7.303 1.00 47.09 523 GLY A O 1
ATOM 4039 N N . ASN A 1 524 ? 24.458 -27.994 -5.337 1.00 61.03 524 ASN A N 1
ATOM 4040 C CA . ASN A 1 524 ? 24.337 -26.535 -5.382 1.00 61.03 524 ASN A CA 1
ATOM 4041 C C . ASN A 1 524 ? 25.180 -25.896 -6.513 1.00 61.03 524 ASN A C 1
ATOM 4043 O O . ASN A 1 524 ? 26.322 -26.282 -6.766 1.00 61.03 524 ASN A O 1
ATOM 4047 N N . VAL A 1 525 ? 24.600 -24.912 -7.207 1.00 73.56 525 VAL A N 1
ATOM 4048 C CA . VAL A 1 525 ? 25.132 -24.317 -8.447 1.00 73.56 525 VAL A CA 1
ATOM 4049 C C . VAL A 1 525 ? 26.057 -23.124 -8.173 1.00 73.56 525 VAL A C 1
ATOM 4051 O O . VAL A 1 525 ? 27.075 -22.959 -8.858 1.00 73.56 525 VAL A O 1
ATOM 4054 N N . PHE A 1 526 ? 25.726 -22.308 -7.170 1.00 81.69 526 PHE A N 1
ATOM 4055 C CA . PHE A 1 526 ? 26.432 -21.061 -6.869 1.00 81.69 526 PHE A CA 1
ATOM 4056 C C . PHE A 1 526 ? 27.681 -21.298 -6.012 1.00 81.69 526 PHE A C 1
ATOM 4058 O O . PHE A 1 526 ? 27.668 -22.101 -5.079 1.00 81.69 526 PHE A O 1
ATOM 4065 N N . GLY A 1 527 ? 28.765 -20.597 -6.350 1.00 73.56 527 GLY A N 1
ATOM 4066 C CA . GLY A 1 527 ? 30.061 -20.677 -5.668 1.00 73.56 527 GLY A CA 1
ATOM 4067 C C . GLY A 1 527 ? 30.361 -19.464 -4.782 1.00 73.56 527 GLY A C 1
ATOM 4068 O O . GLY A 1 527 ? 29.480 -18.688 -4.432 1.00 73.56 527 GLY A O 1
ATOM 4069 N N . SER A 1 528 ? 31.640 -19.260 -4.460 1.00 76.62 528 SER A N 1
ATOM 4070 C CA . SER A 1 528 ? 32.123 -18.066 -3.749 1.00 76.62 528 SER A CA 1
ATOM 4071 C C . SER A 1 528 ? 33.497 -17.624 -4.259 1.00 76.62 528 SER A C 1
ATOM 4073 O O . SER A 1 528 ? 34.338 -18.465 -4.583 1.00 76.62 528 SER A O 1
ATOM 4075 N N . PHE A 1 529 ? 33.746 -16.316 -4.320 1.00 82.69 529 PHE A N 1
ATOM 4076 C CA . PHE A 1 529 ? 35.040 -15.737 -4.709 1.00 82.69 529 PHE A CA 1
ATOM 4077 C C . PHE A 1 529 ? 35.979 -15.590 -3.501 1.00 82.69 529 PHE A C 1
ATOM 4079 O O . PHE A 1 529 ? 35.519 -15.266 -2.408 1.00 82.69 529 PHE A O 1
ATOM 4086 N N . THR A 1 530 ? 37.296 -15.742 -3.676 1.00 79.25 530 THR A N 1
ATOM 4087 C CA . THR A 1 530 ? 38.261 -15.296 -2.651 1.00 79.25 530 THR A CA 1
ATOM 4088 C C . THR A 1 530 ? 38.333 -13.768 -2.562 1.00 79.25 530 THR A C 1
ATOM 4090 O O . THR A 1 530 ? 38.122 -13.066 -3.550 1.00 79.25 530 THR A O 1
ATOM 4093 N N . ASN A 1 531 ? 38.741 -13.229 -1.407 1.00 74.00 531 ASN A N 1
ATOM 4094 C CA . ASN A 1 531 ? 38.927 -11.784 -1.193 1.00 74.00 531 ASN A CA 1
ATOM 4095 C C . ASN A 1 531 ? 39.881 -11.149 -2.230 1.00 74.00 531 ASN A C 1
ATOM 4097 O O . ASN A 1 531 ? 39.711 -9.992 -2.615 1.00 74.00 531 ASN A O 1
ATOM 4101 N N . LYS A 1 532 ? 40.869 -11.914 -2.725 1.00 80.81 532 LYS A N 1
ATOM 4102 C CA . LYS A 1 532 ? 41.771 -11.478 -3.802 1.00 80.81 532 LYS A CA 1
ATOM 4103 C C . LYS A 1 532 ? 41.018 -11.301 -5.124 1.00 80.81 532 LYS A C 1
ATOM 4105 O O . LYS A 1 532 ? 41.229 -10.307 -5.815 1.00 80.81 532 LYS A O 1
ATOM 4110 N N . PHE A 1 533 ? 40.142 -12.245 -5.463 1.00 85.38 533 PHE A N 1
ATOM 4111 C CA . PHE A 1 533 ? 39.309 -12.176 -6.661 1.00 85.38 533 PHE A CA 1
ATOM 4112 C C . PHE A 1 533 ? 38.234 -11.083 -6.538 1.00 85.38 533 PHE A C 1
ATOM 4114 O O . PHE A 1 533 ? 38.026 -10.337 -7.486 1.00 85.38 533 PHE A O 1
ATOM 4121 N N . GLN A 1 534 ? 37.642 -10.883 -5.354 1.00 81.19 534 GLN A N 1
ATOM 4122 C CA . GLN A 1 534 ? 36.758 -9.738 -5.087 1.00 81.19 534 GLN A CA 1
ATOM 4123 C C . GLN A 1 534 ? 37.459 -8.386 -5.295 1.00 81.19 534 GLN A C 1
ATOM 4125 O O . GLN A 1 534 ? 36.860 -7.475 -5.860 1.00 81.19 534 GLN A O 1
ATOM 4130 N N . SER A 1 535 ? 38.728 -8.238 -4.890 1.00 79.56 535 SER A N 1
ATOM 4131 C CA . SER A 1 535 ? 39.483 -7.010 -5.187 1.00 79.56 535 SER A CA 1
ATOM 4132 C C . SER A 1 535 ? 39.673 -6.823 -6.692 1.00 79.56 535 SER A C 1
ATOM 4134 O O . SER A 1 535 ? 39.390 -5.745 -7.202 1.00 79.56 535 SER A O 1
ATOM 4136 N N . ALA A 1 536 ? 40.042 -7.886 -7.417 1.00 85.31 536 ALA A N 1
ATOM 4137 C CA . ALA A 1 536 ? 40.137 -7.838 -8.876 1.00 85.31 536 ALA A CA 1
ATOM 4138 C C . ALA A 1 536 ? 38.794 -7.477 -9.541 1.00 85.31 536 ALA A C 1
ATOM 4140 O O . ALA A 1 536 ? 38.793 -6.735 -10.516 1.00 85.31 536 ALA A O 1
ATOM 4141 N N . LEU A 1 537 ? 37.653 -7.919 -8.995 1.00 87.00 537 LEU A N 1
ATOM 4142 C CA . LEU A 1 537 ? 36.321 -7.511 -9.462 1.00 87.00 537 LEU A CA 1
ATOM 4143 C C . LEU A 1 537 ? 36.023 -6.030 -9.201 1.00 87.00 537 LEU A C 1
ATOM 4145 O O . LEU A 1 537 ? 35.412 -5.385 -10.052 1.00 87.00 537 LEU A O 1
ATOM 4149 N N . ARG A 1 538 ? 36.469 -5.462 -8.073 1.00 81.06 538 ARG A N 1
ATOM 4150 C CA . ARG A 1 538 ? 36.350 -4.017 -7.799 1.00 81.06 538 ARG A CA 1
ATOM 4151 C C . ARG A 1 538 ? 37.190 -3.188 -8.759 1.00 81.06 538 ARG A C 1
ATOM 4153 O O . ARG A 1 538 ? 36.673 -2.250 -9.364 1.00 81.06 538 ARG A O 1
ATOM 4160 N N . ASP A 1 539 ? 38.448 -3.569 -8.941 1.00 83.00 539 ASP A N 1
ATOM 4161 C CA . ASP A 1 539 ? 39.376 -2.867 -9.826 1.00 83.00 539 ASP A CA 1
ATOM 4162 C C . ASP A 1 539 ? 38.939 -2.994 -11.297 1.00 83.00 539 ASP A C 1
ATOM 4164 O O . ASP A 1 539 ? 38.878 -1.990 -12.007 1.00 83.00 539 ASP A O 1
ATOM 4168 N N . MET A 1 540 ? 38.502 -4.186 -11.728 1.00 90.94 540 MET A N 1
ATOM 4169 C CA . MET A 1 540 ? 37.836 -4.405 -13.018 1.00 90.94 540 MET A CA 1
ATOM 4170 C C . MET A 1 540 ? 36.601 -3.511 -13.162 1.00 90.94 540 MET A C 1
ATOM 4172 O O . MET A 1 540 ? 36.505 -2.799 -14.152 1.00 90.94 540 MET A O 1
ATOM 4176 N N . THR A 1 541 ? 35.666 -3.505 -12.204 1.00 84.62 541 THR A N 1
ATOM 4177 C CA . THR A 1 541 ? 34.424 -2.712 -12.307 1.00 84.62 541 THR A CA 1
ATOM 4178 C C . THR A 1 541 ? 34.727 -1.221 -12.453 1.00 84.62 541 THR A C 1
ATOM 4180 O O . THR A 1 541 ? 34.153 -0.562 -13.320 1.00 84.62 541 THR A O 1
ATOM 4183 N N . LYS A 1 542 ? 35.690 -0.696 -11.680 1.00 80.38 542 LYS A N 1
ATOM 4184 C CA . LYS A 1 542 ? 36.165 0.690 -11.813 1.00 80.38 542 LYS A CA 1
ATOM 4185 C C . LYS A 1 542 ? 36.738 0.980 -13.211 1.00 80.38 542 LYS A C 1
ATOM 4187 O O . LYS A 1 542 ? 36.520 2.075 -13.717 1.00 80.38 542 LYS A O 1
ATOM 4192 N N . GLN A 1 543 ? 37.403 0.018 -13.859 1.00 86.44 543 GLN A N 1
ATOM 4193 C CA . GLN A 1 543 ? 37.886 0.159 -15.243 1.00 86.44 543 GLN A CA 1
ATOM 4194 C C . GLN A 1 543 ? 36.797 -0.063 -16.308 1.00 86.44 543 GLN A C 1
ATOM 4196 O O . GLN A 1 543 ? 36.847 0.575 -17.358 1.00 86.44 543 GLN A O 1
ATOM 4201 N N . LEU A 1 544 ? 35.780 -0.900 -16.064 1.00 84.75 544 LEU A N 1
ATOM 4202 C CA . LEU A 1 544 ? 34.668 -1.094 -17.006 1.00 84.75 544 LEU A CA 1
ATOM 4203 C C . LEU A 1 544 ? 33.887 0.207 -17.226 1.00 84.75 544 LEU A C 1
ATOM 4205 O O . LEU A 1 544 ? 33.545 0.498 -18.364 1.00 84.75 544 LEU A O 1
ATOM 4209 N N . PHE A 1 545 ? 33.696 1.037 -16.195 1.00 77.75 545 PHE A N 1
ATOM 4210 C CA . PHE A 1 545 ? 33.116 2.383 -16.347 1.00 77.75 545 PHE A CA 1
ATOM 4211 C C . PHE A 1 545 ? 34.007 3.383 -17.123 1.00 77.75 545 PHE A C 1
ATOM 4213 O O . PHE A 1 545 ? 33.550 4.475 -17.458 1.00 77.75 545 PHE A O 1
ATOM 4220 N N . VAL A 1 546 ? 35.269 3.038 -17.418 1.00 75.62 546 VAL A N 1
ATOM 4221 C CA . VAL A 1 546 ? 36.205 3.848 -18.227 1.00 75.62 546 VAL A CA 1
ATOM 4222 C C . VAL A 1 546 ? 36.301 3.324 -19.667 1.00 75.62 546 VAL A C 1
ATOM 4224 O O . VAL A 1 546 ? 36.355 4.116 -20.613 1.00 75.62 546 VAL A O 1
ATOM 4227 N N . ASP A 1 547 ? 36.311 1.999 -19.837 1.00 76.38 547 ASP A N 1
ATOM 4228 C CA . ASP A 1 547 ? 36.370 1.318 -21.136 1.00 76.38 547 ASP A CA 1
ATOM 4229 C C . ASP A 1 547 ? 34.994 1.254 -21.845 1.00 76.38 547 ASP A C 1
ATOM 4231 O O . ASP A 1 547 ? 34.934 1.359 -23.073 1.00 76.38 547 ASP A O 1
ATOM 4235 N N . LEU A 1 548 ? 33.888 1.101 -21.100 1.00 76.44 548 LEU A N 1
ATOM 4236 C CA . LEU A 1 548 ? 32.533 0.834 -21.608 1.00 76.44 548 LEU A CA 1
ATOM 4237 C C . LEU A 1 548 ? 31.471 1.831 -21.090 1.00 76.44 548 LEU A C 1
ATOM 4239 O O . LEU A 1 548 ? 31.627 2.409 -20.014 1.00 76.44 548 LEU A O 1
ATOM 4243 N N . PRO A 1 549 ? 30.362 2.049 -21.834 1.00 66.50 549 PRO A N 1
ATOM 4244 C CA . PRO A 1 549 ? 29.208 2.801 -21.338 1.00 66.50 549 PRO A CA 1
ATOM 4245 C C . PRO A 1 549 ? 28.580 2.135 -20.108 1.00 66.50 549 PRO A C 1
ATOM 4247 O O . PRO A 1 549 ? 28.558 0.910 -20.015 1.00 66.50 549 PRO A O 1
ATOM 4250 N N . SER A 1 550 ? 27.978 2.921 -19.211 1.00 71.12 550 SER A N 1
ATOM 4251 C CA . SER A 1 550 ? 27.367 2.422 -17.966 1.00 71.12 550 SER A CA 1
ATOM 4252 C C . SER A 1 550 ? 26.333 1.308 -18.178 1.00 71.12 550 SER A C 1
ATOM 4254 O O . SER A 1 550 ? 26.292 0.364 -17.398 1.00 71.12 550 SER A O 1
ATOM 4256 N N . TYR A 1 551 ? 25.550 1.359 -19.262 1.00 69.94 551 TYR A N 1
ATOM 4257 C CA . TYR A 1 551 ? 24.566 0.324 -19.607 1.00 69.94 551 TYR A CA 1
ATOM 4258 C C . TYR A 1 551 ? 25.179 -1.013 -20.073 1.00 69.94 551 TYR A C 1
ATOM 4260 O O . TYR A 1 551 ? 24.458 -2.000 -20.194 1.00 69.94 551 TYR A O 1
ATOM 4268 N N . MET A 1 552 ? 26.485 -1.053 -20.361 1.00 81.69 552 MET A N 1
ATOM 4269 C CA . MET A 1 552 ? 27.238 -2.275 -20.673 1.00 81.69 552 MET A CA 1
ATOM 4270 C C . MET A 1 552 ? 27.989 -2.837 -19.453 1.00 81.69 552 MET A C 1
ATOM 4272 O O . MET A 1 552 ? 28.611 -3.891 -19.560 1.00 81.69 552 MET A O 1
ATOM 4276 N N . VAL A 1 553 ? 27.957 -2.165 -18.297 1.00 85.06 553 VAL A N 1
ATOM 4277 C CA . VAL A 1 553 ? 28.577 -2.675 -17.066 1.00 85.06 553 VAL A CA 1
ATOM 4278 C C . VAL A 1 553 ? 27.583 -3.607 -16.354 1.00 85.06 553 VAL A C 1
ATOM 4280 O O . VAL A 1 553 ? 26.458 -3.181 -16.082 1.00 85.06 553 VAL A O 1
ATOM 4283 N N . PRO A 1 554 ? 27.945 -4.870 -16.046 1.00 88.62 554 PRO A N 1
ATOM 4284 C CA . PRO A 1 554 ? 27.054 -5.783 -15.334 1.00 88.62 554 PRO A CA 1
ATOM 4285 C C . PRO A 1 554 ? 26.631 -5.243 -13.965 1.00 88.62 554 PRO A C 1
ATOM 4287 O O . PRO A 1 554 ? 27.451 -4.745 -13.198 1.00 88.62 554 PRO A O 1
ATOM 4290 N N . SER A 1 555 ? 25.346 -5.382 -13.640 1.00 82.56 555 SER A N 1
ATOM 4291 C CA . SER A 1 555 ? 24.760 -4.912 -12.377 1.00 82.56 555 SER A CA 1
ATOM 4292 C C . SER A 1 555 ? 25.009 -5.863 -11.195 1.00 82.56 555 SER A C 1
ATOM 4294 O O . SER A 1 555 ? 24.746 -5.493 -10.055 1.00 82.56 555 SER A O 1
ATOM 4296 N N . ALA A 1 556 ? 25.496 -7.082 -11.459 1.00 86.31 556 ALA A N 1
ATOM 4297 C CA . ALA A 1 556 ? 25.934 -8.058 -10.459 1.00 86.31 556 ALA A CA 1
ATOM 4298 C C . ALA A 1 556 ? 26.882 -9.109 -11.076 1.00 86.31 556 ALA A C 1
ATOM 4300 O O . ALA A 1 556 ? 26.824 -9.386 -12.282 1.00 86.31 556 ALA A O 1
ATOM 4301 N N . TYR A 1 557 ? 27.707 -9.738 -10.231 1.00 90.38 557 TYR A N 1
ATOM 4302 C CA . TYR A 1 557 ? 28.700 -10.747 -10.620 1.00 90.38 557 TYR A CA 1
ATOM 4303 C C . TYR A 1 557 ? 28.428 -12.087 -9.922 1.00 90.38 557 TYR A C 1
ATOM 4305 O O . TYR A 1 557 ? 28.762 -12.273 -8.755 1.00 90.38 557 TYR A O 1
ATOM 4313 N N . ILE A 1 558 ? 27.810 -13.025 -10.639 1.00 90.62 558 ILE A N 1
ATOM 4314 C CA . ILE A 1 558 ? 27.266 -14.275 -10.096 1.00 90.62 558 ILE A CA 1
ATOM 4315 C C . ILE A 1 558 ? 28.370 -15.354 -10.037 1.00 90.62 558 ILE A C 1
ATOM 4317 O O . ILE A 1 558 ? 28.860 -15.776 -11.090 1.00 90.62 558 ILE A O 1
ATOM 4321 N N . PRO A 1 559 ? 28.770 -15.848 -8.851 1.00 90.06 559 PRO A N 1
ATOM 4322 C CA . PRO A 1 559 ? 29.759 -16.912 -8.719 1.00 90.06 559 PRO A CA 1
ATOM 4323 C C . PRO A 1 559 ? 29.163 -18.289 -9.050 1.00 90.06 559 PRO A C 1
ATOM 4325 O O . PRO A 1 559 ? 28.147 -18.694 -8.487 1.00 90.06 559 PRO A O 1
ATOM 4328 N N . LEU A 1 560 ? 29.846 -19.065 -9.889 1.00 87.88 560 LEU A N 1
ATOM 4329 C CA . LEU A 1 560 ? 29.528 -20.463 -10.199 1.00 87.88 560 LEU A CA 1
ATOM 4330 C C . LEU A 1 560 ? 30.687 -21.385 -9.797 1.00 87.88 560 LEU A C 1
ATOM 4332 O O . LEU A 1 560 ? 31.856 -21.028 -9.944 1.00 87.88 560 LEU A O 1
ATOM 4336 N N . TRP A 1 561 ? 30.383 -22.617 -9.373 1.00 81.25 561 TRP A N 1
ATOM 4337 C CA . TRP A 1 561 ? 31.417 -23.650 -9.173 1.00 81.25 561 TRP A CA 1
ATOM 4338 C C . TRP A 1 561 ? 32.051 -24.131 -10.483 1.00 81.25 561 TRP A C 1
ATOM 4340 O O . TRP A 1 561 ? 33.208 -24.552 -10.507 1.00 81.25 561 TRP A O 1
ATOM 4350 N N . LYS A 1 562 ? 31.282 -24.107 -11.575 1.00 80.50 562 LYS A N 1
ATOM 4351 C CA . LYS A 1 562 ? 31.698 -24.524 -12.916 1.00 80.50 562 LYS A CA 1
ATOM 4352 C C . LYS A 1 562 ? 30.777 -23.878 -13.950 1.00 80.50 562 LYS A C 1
ATOM 4354 O O . LYS A 1 562 ? 29.565 -23.853 -13.752 1.00 80.50 562 LYS A O 1
ATOM 4359 N N . MET A 1 563 ? 31.330 -23.427 -15.074 1.00 83.94 563 MET A N 1
ATOM 4360 C CA . MET A 1 563 ? 30.532 -22.945 -16.200 1.00 83.94 563 MET A CA 1
ATOM 4361 C C . MET A 1 563 ? 29.746 -24.123 -16.817 1.00 83.94 563 MET A C 1
ATOM 4363 O O . MET A 1 563 ? 30.355 -25.168 -17.088 1.00 83.94 563 MET A O 1
ATOM 4367 N N . PRO A 1 564 ? 28.421 -24.017 -17.038 1.00 76.88 564 PRO A N 1
ATOM 4368 C CA . PRO A 1 564 ? 27.674 -25.041 -17.760 1.00 76.88 564 PRO A CA 1
ATOM 4369 C C . PRO A 1 564 ? 28.112 -25.060 -19.231 1.00 76.88 564 PRO A C 1
ATOM 4371 O O . PRO A 1 564 ? 28.258 -24.013 -19.863 1.00 76.88 564 PRO A O 1
ATOM 4374 N N . LEU A 1 565 ? 28.340 -26.258 -19.774 1.00 66.06 565 LEU A N 1
ATOM 4375 C CA . LEU A 1 565 ? 28.822 -26.468 -21.141 1.00 66.06 565 LEU A CA 1
ATOM 4376 C C . LEU A 1 565 ? 27.914 -27.452 -21.882 1.00 66.06 565 LEU A C 1
ATOM 4378 O O . LEU A 1 565 ? 27.533 -28.485 -21.331 1.00 66.06 565 LEU A O 1
ATOM 4382 N N . LEU A 1 566 ? 27.656 -27.160 -23.154 1.00 49.22 566 LEU A N 1
ATOM 4383 C CA . LEU A 1 566 ? 27.049 -28.075 -24.117 1.00 49.22 566 LEU A CA 1
ATOM 4384 C C . LEU A 1 566 ? 27.993 -29.249 -24.430 1.00 49.22 566 LEU A C 1
ATOM 4386 O O . LEU A 1 566 ? 29.205 -29.168 -24.222 1.00 49.22 566 LEU A O 1
ATOM 4390 N N . VAL A 1 567 ? 27.459 -30.306 -25.052 1.00 49.44 567 VAL A N 1
ATOM 4391 C CA . VAL A 1 567 ? 28.239 -31.465 -25.547 1.00 49.44 567 VAL A CA 1
ATOM 4392 C C . VAL A 1 567 ? 29.364 -31.044 -26.511 1.00 49.44 567 VAL A C 1
ATOM 4394 O O . VAL A 1 567 ? 30.401 -31.695 -26.576 1.00 49.44 567 VAL A O 1
ATOM 4397 N N . SER A 1 568 ? 29.213 -29.910 -27.206 1.00 44.22 568 SER A N 1
ATOM 4398 C CA . SER A 1 568 ? 30.246 -29.312 -28.065 1.00 44.22 568 SER A CA 1
ATOM 4399 C C . SER A 1 568 ? 31.316 -28.499 -27.307 1.00 44.22 568 SER A C 1
ATOM 4401 O O . SER A 1 568 ? 31.993 -27.677 -27.925 1.00 44.22 568 SER A O 1
ATOM 4403 N N . CYS A 1 569 ? 31.401 -28.618 -25.978 1.00 43.34 569 CYS A N 1
ATOM 4404 C CA . CYS A 1 569 ? 32.273 -27.843 -25.081 1.00 43.34 569 CYS A CA 1
ATOM 4405 C C . CYS A 1 569 ? 32.123 -26.304 -25.153 1.00 43.34 569 CYS A C 1
ATOM 4407 O O . CYS A 1 569 ? 32.996 -25.582 -24.675 1.00 43.34 569 CYS A O 1
ATOM 4409 N N . LYS A 1 570 ? 31.021 -25.789 -25.717 1.00 46.56 570 LYS A N 1
ATOM 4410 C CA . LYS A 1 570 ? 30.663 -24.356 -25.714 1.00 46.56 570 LYS A CA 1
ATOM 4411 C C . LYS A 1 570 ? 29.822 -24.025 -24.477 1.00 46.56 570 LYS A C 1
ATOM 4413 O O . LYS A 1 570 ? 29.069 -24.886 -24.029 1.00 46.56 570 LYS A O 1
ATOM 4418 N N . THR A 1 571 ? 29.893 -22.794 -23.968 1.00 65.44 571 THR A N 1
ATOM 4419 C CA . THR A 1 571 ? 29.052 -22.316 -22.855 1.00 65.44 571 THR A CA 1
ATOM 4420 C C . THR A 1 571 ? 27.563 -22.494 -23.148 1.00 65.44 571 THR A C 1
ATOM 4422 O O . THR A 1 571 ? 27.067 -22.033 -24.177 1.00 65.44 571 THR A O 1
ATOM 4425 N N . ASP A 1 572 ? 26.839 -23.134 -22.231 1.00 79.00 572 ASP A N 1
ATOM 4426 C CA . ASP A 1 572 ? 25.391 -23.300 -22.329 1.00 79.00 572 ASP A CA 1
ATOM 4427 C C . ASP A 1 572 ? 24.669 -22.044 -21.815 1.00 79.00 572 ASP A C 1
ATOM 4429 O O . ASP A 1 572 ? 24.257 -21.946 -20.656 1.00 79.00 572 ASP A O 1
ATOM 4433 N N . ARG A 1 573 ? 24.514 -21.060 -22.709 1.00 79.00 573 ARG A N 1
ATOM 4434 C CA . ARG A 1 573 ? 23.768 -19.822 -22.430 1.00 79.00 573 ARG A CA 1
ATOM 4435 C C . ARG A 1 573 ? 22.295 -20.062 -22.107 1.00 79.00 573 ARG A C 1
ATOM 4437 O O . ARG A 1 573 ? 21.718 -19.280 -21.357 1.00 79.00 573 ARG A O 1
ATOM 4444 N N . LYS A 1 574 ? 21.679 -21.137 -22.618 1.00 76.44 574 LYS A N 1
ATOM 4445 C CA . LYS A 1 574 ? 20.299 -21.471 -22.245 1.00 76.44 574 LYS A CA 1
ATOM 4446 C C . LYS A 1 574 ? 20.261 -21.833 -20.763 1.00 76.44 574 LYS A C 1
ATOM 4448 O O . LYS A 1 574 ? 19.472 -21.250 -20.022 1.00 76.44 574 LYS A O 1
ATOM 4453 N N . ARG A 1 575 ? 21.174 -22.698 -20.310 1.00 82.44 575 ARG A N 1
ATOM 4454 C CA . ARG A 1 575 ? 21.280 -23.054 -18.894 1.00 82.44 575 ARG A CA 1
ATOM 4455 C C . ARG A 1 575 ? 21.674 -21.867 -18.012 1.00 82.44 575 ARG A C 1
ATOM 4457 O O . ARG A 1 575 ? 21.169 -21.775 -16.900 1.00 82.44 575 ARG A O 1
ATOM 4464 N N . LEU A 1 576 ? 22.494 -20.928 -18.495 1.00 86.44 576 LEU A N 1
ATOM 4465 C CA . LEU A 1 576 ? 22.767 -19.676 -17.768 1.00 86.44 576 LEU A CA 1
ATOM 4466 C C . LEU A 1 576 ? 21.517 -18.798 -17.598 1.00 86.44 576 LEU A C 1
ATOM 4468 O O . LEU A 1 576 ? 21.316 -18.262 -16.513 1.00 86.44 576 LEU A O 1
ATOM 4472 N N . ARG A 1 577 ? 20.640 -18.688 -18.607 1.00 85.06 577 ARG A N 1
ATOM 4473 C CA . ARG A 1 577 ? 19.350 -17.984 -18.452 1.00 85.06 577 ARG A CA 1
ATOM 4474 C C . ARG A 1 577 ? 18.388 -18.717 -17.522 1.00 85.06 577 ARG A C 1
ATOM 4476 O O . ARG A 1 577 ? 17.713 -18.060 -16.741 1.00 85.06 577 ARG A O 1
ATOM 4483 N N . GLU A 1 578 ? 18.345 -20.049 -17.569 1.00 83.81 578 GLU A N 1
ATOM 4484 C CA . GLU A 1 578 ? 17.568 -20.862 -16.619 1.00 83.81 578 GLU A CA 1
ATOM 4485 C C . GLU A 1 578 ? 18.053 -20.637 -15.172 1.00 83.81 578 GLU A C 1
ATOM 4487 O O . GLU A 1 578 ? 17.238 -20.397 -14.285 1.00 83.81 578 GLU A O 1
ATOM 4492 N N . ILE A 1 579 ? 19.373 -20.623 -14.939 1.00 86.44 579 ILE A N 1
ATOM 4493 C CA . ILE A 1 579 ? 19.962 -20.277 -13.634 1.00 86.44 579 ILE A CA 1
ATOM 4494 C C . ILE A 1 579 ? 19.605 -18.831 -13.261 1.00 86.44 579 ILE A C 1
ATOM 4496 O O . ILE A 1 579 ? 19.106 -18.595 -12.166 1.00 86.44 579 ILE A O 1
ATOM 4500 N N . GLY A 1 580 ? 19.788 -17.871 -14.169 1.00 83.81 580 GLY A N 1
ATOM 4501 C CA . GLY A 1 580 ? 19.470 -16.457 -13.949 1.00 83.81 580 GLY A CA 1
ATOM 4502 C C . GLY A 1 580 ? 17.993 -16.170 -13.658 1.00 83.81 580 GLY A C 1
ATOM 4503 O O . GLY A 1 580 ? 17.699 -15.227 -12.935 1.00 83.81 580 GLY A O 1
ATOM 4504 N N . ALA A 1 581 ? 17.070 -16.995 -14.159 1.00 80.38 581 ALA A N 1
ATOM 4505 C CA . ALA A 1 581 ? 15.654 -16.923 -13.805 1.00 80.38 581 ALA A CA 1
ATOM 4506 C C . ALA A 1 581 ? 15.368 -17.447 -12.384 1.00 80.38 581 ALA A C 1
ATOM 4508 O O . ALA A 1 581 ? 14.426 -16.985 -11.751 1.00 80.38 581 ALA A O 1
ATOM 4509 N N . SER A 1 582 ? 16.189 -18.371 -11.868 1.00 80.62 582 SER A N 1
ATOM 4510 C CA . SER A 1 582 ? 16.121 -18.846 -10.474 1.00 80.62 582 SER A CA 1
ATOM 4511 C C . SER A 1 582 ? 16.879 -17.972 -9.463 1.00 80.62 582 SER A C 1
ATOM 4513 O O . SER A 1 582 ? 16.722 -18.166 -8.263 1.00 80.62 582 SER A O 1
ATOM 4515 N N . VAL A 1 583 ? 17.691 -17.014 -9.925 1.00 77.75 583 VAL A N 1
ATOM 4516 C CA . VAL A 1 583 ? 18.376 -16.036 -9.064 1.00 77.75 583 VAL A CA 1
ATOM 4517 C C . VAL A 1 583 ? 17.356 -15.006 -8.576 1.00 77.75 583 VAL A C 1
ATOM 4519 O O . VAL A 1 583 ? 16.709 -14.335 -9.386 1.00 77.75 583 VAL A O 1
ATOM 4522 N N . THR A 1 584 ? 17.227 -14.856 -7.258 1.00 71.12 584 THR A N 1
ATOM 4523 C CA . THR A 1 584 ? 16.353 -13.843 -6.654 1.00 71.12 584 THR A CA 1
ATOM 4524 C C . THR A 1 584 ? 17.004 -12.457 -6.675 1.00 71.12 584 THR A C 1
ATOM 4526 O O . THR A 1 584 ? 18.210 -12.291 -6.880 1.00 71.12 584 THR A O 1
ATOM 4529 N N . ARG A 1 585 ? 16.219 -11.415 -6.387 1.00 64.12 585 ARG A N 1
ATOM 4530 C CA . ARG A 1 585 ? 16.762 -10.067 -6.152 1.00 64.12 585 ARG A CA 1
ATOM 4531 C C . ARG A 1 585 ? 17.687 -9.995 -4.939 1.00 64.12 585 ARG A C 1
ATOM 4533 O O . ARG A 1 585 ? 18.646 -9.225 -4.961 1.00 64.12 585 ARG A O 1
ATOM 4540 N N . GLN A 1 586 ? 17.431 -10.795 -3.904 1.00 61.22 586 GLN A N 1
ATOM 4541 C CA . GLN A 1 586 ? 18.280 -10.845 -2.715 1.00 61.22 586 GLN A CA 1
ATOM 4542 C C . GLN A 1 586 ? 19.647 -11.460 -3.047 1.00 61.22 586 GLN A C 1
ATOM 4544 O O . GLN A 1 586 ? 20.671 -10.930 -2.619 1.00 61.22 586 GLN A O 1
ATOM 4549 N N . ASP A 1 587 ? 19.680 -12.495 -3.891 1.00 69.81 587 ASP A N 1
ATOM 4550 C CA . ASP A 1 587 ? 20.924 -13.070 -4.416 1.00 69.81 587 ASP A CA 1
ATOM 4551 C C . ASP A 1 587 ? 21.717 -12.037 -5.229 1.00 69.81 587 ASP A C 1
ATOM 4553 O O . ASP A 1 587 ? 22.910 -11.854 -4.992 1.00 69.81 587 ASP A O 1
ATOM 4557 N N . LEU A 1 588 ? 21.066 -11.283 -6.128 1.00 71.56 588 LEU A N 1
ATOM 4558 C CA . LEU A 1 588 ? 21.733 -10.196 -6.861 1.00 71.56 588 LEU A CA 1
ATOM 4559 C C . LEU A 1 588 ? 22.314 -9.122 -5.929 1.00 71.56 588 LEU A C 1
ATOM 4561 O O . LEU A 1 588 ? 23.425 -8.652 -6.180 1.00 71.56 588 LEU A O 1
ATOM 4565 N N . ARG A 1 589 ? 21.616 -8.762 -4.839 1.00 62.12 589 ARG A N 1
ATOM 4566 C CA . ARG A 1 589 ? 22.148 -7.847 -3.811 1.00 62.12 589 ARG A CA 1
ATOM 4567 C C . ARG A 1 589 ? 23.404 -8.437 -3.143 1.00 62.12 589 ARG A C 1
ATOM 4569 O O . ARG A 1 589 ? 24.423 -7.748 -3.103 1.00 62.12 589 ARG A O 1
ATOM 4576 N N . ARG A 1 590 ? 23.388 -9.713 -2.722 1.00 65.06 590 ARG A N 1
ATOM 4577 C CA . ARG A 1 590 ? 24.567 -10.422 -2.158 1.00 65.06 590 ARG A CA 1
ATOM 4578 C C . ARG A 1 590 ? 25.736 -10.518 -3.150 1.00 65.06 590 ARG A C 1
ATOM 4580 O O . ARG A 1 590 ? 26.894 -10.380 -2.769 1.00 65.06 590 ARG A O 1
ATOM 4587 N N . PHE A 1 591 ? 25.460 -10.723 -4.436 1.00 73.56 591 PHE A N 1
ATOM 4588 C CA . PHE A 1 591 ? 26.494 -10.787 -5.475 1.00 73.56 591 PHE A CA 1
ATOM 4589 C C . PHE A 1 591 ? 27.087 -9.414 -5.834 1.00 73.56 591 PHE A C 1
ATOM 4591 O O . PHE A 1 591 ? 28.206 -9.349 -6.344 1.00 73.56 591 PHE A O 1
ATOM 4598 N N . ASN A 1 592 ? 26.377 -8.316 -5.554 1.00 66.12 592 ASN A N 1
ATOM 4599 C CA . ASN A 1 592 ? 26.863 -6.954 -5.786 1.00 66.12 592 ASN A CA 1
ATOM 4600 C C . ASN A 1 592 ? 27.567 -6.342 -4.551 1.00 66.12 592 ASN A C 1
ATOM 4602 O O . ASN A 1 592 ? 28.506 -5.559 -4.705 1.00 66.12 592 ASN A O 1
ATOM 4606 N N . SER A 1 593 ? 27.206 -6.737 -3.320 1.00 53.91 593 SER A N 1
ATOM 4607 C CA . SER A 1 593 ? 27.830 -6.212 -2.084 1.00 53.91 593 SER A CA 1
ATOM 4608 C C . SER A 1 593 ? 29.346 -6.457 -2.014 1.00 53.91 593 SER A C 1
ATOM 4610 O O . SER A 1 593 ? 30.086 -5.657 -1.436 1.00 53.91 593 SER A O 1
ATOM 4612 N N . ALA A 1 594 ? 29.847 -7.500 -2.685 1.00 52.25 594 ALA A N 1
ATOM 4613 C CA . ALA A 1 594 ? 31.275 -7.782 -2.851 1.00 52.25 594 ALA A CA 1
ATOM 4614 C C . ALA A 1 594 ? 32.082 -6.637 -3.515 1.00 52.25 594 ALA A C 1
ATOM 4616 O O . ALA A 1 594 ? 33.315 -6.607 -3.400 1.00 52.25 594 ALA A O 1
ATOM 4617 N N . VAL A 1 595 ? 31.415 -5.704 -4.207 1.00 51.06 595 VAL A N 1
ATOM 4618 C CA . VAL A 1 595 ? 32.045 -4.691 -5.072 1.00 51.06 595 VAL A CA 1
ATOM 4619 C C . VAL A 1 595 ? 32.109 -3.287 -4.435 1.00 51.06 595 VAL A C 1
ATOM 4621 O O . VAL A 1 595 ? 32.918 -2.461 -4.856 1.00 51.06 595 VAL A O 1
ATOM 4624 N N . SER A 1 596 ? 31.326 -3.007 -3.390 1.00 47.84 596 SER A N 1
ATOM 4625 C CA . SER A 1 596 ? 31.291 -1.675 -2.757 1.00 47.84 596 SER A CA 1
ATOM 4626 C C . SER A 1 596 ? 32.523 -1.350 -1.899 1.00 47.84 596 SER A C 1
ATOM 4628 O O . SER A 1 596 ? 33.203 -2.231 -1.367 1.00 47.84 596 SER A O 1
ATOM 4630 N N . GLU A 1 597 ? 32.807 -0.054 -1.740 1.00 46.34 597 GLU A N 1
ATOM 4631 C CA . GLU A 1 597 ? 33.949 0.464 -0.974 1.00 46.34 597 GLU A CA 1
ATOM 4632 C C . GLU A 1 597 ? 33.597 0.579 0.520 1.00 46.34 597 GLU A C 1
ATOM 4634 O O . GLU A 1 597 ? 33.241 1.638 1.035 1.00 46.34 597 GLU A O 1
ATOM 4639 N N . LYS A 1 598 ? 33.637 -0.563 1.212 1.00 52.31 598 LYS A N 1
ATOM 4640 C CA . LYS A 1 598 ? 33.196 -0.691 2.605 1.00 52.31 598 LYS A CA 1
ATOM 4641 C C . LYS A 1 598 ? 34.134 0.026 3.578 1.00 52.31 598 LYS A C 1
ATOM 4643 O O . LYS A 1 598 ? 35.273 -0.397 3.774 1.00 52.31 598 LYS A O 1
ATOM 4648 N N . LYS A 1 599 ? 33.611 1.035 4.281 1.00 61.00 599 LYS A N 1
ATOM 4649 C CA . LYS A 1 599 ? 34.101 1.386 5.621 1.00 61.00 599 LYS A CA 1
ATOM 4650 C C . LYS A 1 599 ? 33.619 0.288 6.574 1.00 61.00 599 LYS A C 1
ATOM 4652 O O . LYS A 1 599 ? 32.415 0.172 6.797 1.00 61.00 599 LYS A O 1
ATOM 4657 N N . GLU A 1 600 ? 34.534 -0.515 7.108 1.00 63.88 600 GLU A N 1
ATOM 4658 C CA . GLU A 1 600 ? 34.212 -1.489 8.160 1.00 63.88 600 GLU A CA 1
ATOM 4659 C C . GLU A 1 600 ? 33.638 -0.777 9.400 1.00 63.88 600 GLU A C 1
ATOM 4661 O O . GLU A 1 600 ? 34.001 0.363 9.703 1.00 63.88 600 GLU A O 1
ATOM 4666 N N . ALA A 1 601 ? 32.735 -1.448 10.115 1.00 70.69 601 ALA A N 1
ATOM 4667 C CA . ALA A 1 601 ? 32.309 -1.036 11.447 1.00 70.69 601 ALA A CA 1
ATOM 4668 C C . ALA A 1 601 ? 33.501 -1.152 12.415 1.00 70.69 601 ALA A C 1
ATOM 4670 O O . ALA A 1 601 ? 34.107 -2.219 12.509 1.00 70.69 601 ALA A O 1
ATOM 4671 N N . THR A 1 602 ? 33.866 -0.071 13.113 1.00 80.69 602 THR A N 1
ATOM 4672 C CA . THR A 1 602 ? 35.071 -0.044 13.971 1.00 80.69 602 THR A CA 1
ATOM 4673 C C . THR A 1 602 ? 34.770 0.182 15.447 1.00 80.69 602 THR A C 1
ATOM 4675 O O . THR A 1 602 ? 35.584 -0.179 16.297 1.00 80.69 602 THR A O 1
ATOM 4678 N N . THR A 1 603 ? 33.616 0.758 15.774 1.00 86.38 603 THR A N 1
ATOM 4679 C CA . THR A 1 603 ? 33.134 0.891 17.154 1.00 86.38 603 THR A CA 1
ATOM 4680 C C . THR A 1 603 ? 32.292 -0.315 17.572 1.00 86.38 603 THR A C 1
ATOM 4682 O O . THR A 1 603 ? 31.662 -0.973 16.746 1.00 86.38 603 THR A O 1
ATOM 4685 N N . GLU A 1 604 ? 32.230 -0.587 18.880 1.00 85.75 604 GLU A N 1
ATOM 4686 C CA . GLU A 1 604 ? 31.394 -1.663 19.437 1.00 85.75 604 GLU A CA 1
ATOM 4687 C C . GLU A 1 604 ? 29.909 -1.499 19.056 1.00 85.75 604 GLU A C 1
ATOM 4689 O O . GLU A 1 604 ? 29.230 -2.480 18.756 1.00 85.75 604 GLU A O 1
ATOM 4694 N N . MET A 1 605 ? 29.420 -0.254 19.011 1.00 90.06 605 MET A N 1
ATOM 4695 C CA . MET A 1 605 ? 28.035 0.057 18.654 1.00 90.06 605 MET A CA 1
ATOM 4696 C C . MET A 1 605 ? 27.767 -0.104 17.149 1.00 90.06 605 MET A C 1
ATOM 4698 O O . MET A 1 605 ? 26.740 -0.673 16.787 1.00 90.06 605 MET A O 1
ATOM 4702 N N . GLU A 1 606 ? 28.688 0.314 16.265 1.00 90.38 606 GLU A N 1
ATOM 4703 C CA . GLU A 1 606 ? 28.575 0.013 14.826 1.00 90.38 606 GLU A CA 1
ATOM 4704 C C . GLU A 1 606 ? 28.546 -1.509 14.591 1.00 90.38 606 GLU A C 1
ATOM 4706 O O . GLU A 1 606 ? 27.700 -1.987 13.843 1.00 90.38 606 GLU A O 1
ATOM 4711 N N . LEU A 1 607 ? 29.414 -2.289 15.249 1.00 87.56 607 LEU A N 1
ATOM 4712 C CA . LEU A 1 607 ? 29.472 -3.751 15.080 1.00 87.56 607 LEU A CA 1
ATOM 4713 C C . LEU A 1 607 ? 28.187 -4.452 15.552 1.00 87.56 607 LEU A C 1
ATOM 4715 O O . LEU A 1 607 ? 27.680 -5.344 14.868 1.00 87.56 607 LEU A O 1
ATOM 4719 N N . LYS A 1 608 ? 27.614 -4.024 16.684 1.00 89.19 608 LYS A N 1
ATOM 4720 C CA . LYS A 1 608 ? 26.316 -4.532 17.153 1.00 89.19 608 LYS A CA 1
ATOM 4721 C C . LYS A 1 608 ? 25.193 -4.172 16.176 1.00 89.19 608 LYS A C 1
ATOM 4723 O O . LYS A 1 608 ? 24.478 -5.066 15.724 1.00 89.19 608 LYS A O 1
ATOM 4728 N N . LEU A 1 609 ? 25.089 -2.907 15.757 1.00 89.81 609 LEU A N 1
ATOM 4729 C CA . LEU A 1 609 ? 24.081 -2.476 14.779 1.00 89.81 609 LEU A CA 1
ATOM 4730 C C . LEU A 1 609 ? 24.239 -3.162 13.411 1.00 89.81 609 LEU A C 1
ATOM 4732 O O . LEU A 1 609 ? 23.232 -3.472 12.784 1.00 89.81 609 LEU A O 1
ATOM 4736 N N . GLN A 1 610 ? 25.459 -3.488 12.973 1.00 88.69 610 GLN A N 1
ATOM 4737 C CA . GLN A 1 610 ? 25.720 -4.243 11.740 1.00 88.69 610 GLN A CA 1
ATOM 4738 C C . GLN A 1 610 ? 25.106 -5.653 11.775 1.00 88.69 610 GLN A C 1
ATOM 4740 O O . GLN A 1 610 ? 24.474 -6.075 10.804 1.00 88.69 610 GLN A O 1
ATOM 4745 N N . SER A 1 611 ? 25.231 -6.368 12.899 1.00 85.88 611 SER A N 1
ATOM 4746 C CA . SER A 1 611 ? 24.595 -7.685 13.072 1.00 85.88 611 SER A CA 1
ATOM 4747 C C . SER A 1 611 ? 23.061 -7.595 13.112 1.00 85.88 611 SER A C 1
ATOM 4749 O O . SER A 1 611 ? 22.362 -8.436 12.543 1.00 85.88 611 SER A O 1
ATOM 4751 N N . LEU A 1 612 ? 22.531 -6.519 13.696 1.00 88.69 612 LEU A N 1
ATOM 4752 C CA . LEU A 1 612 ? 21.097 -6.248 13.782 1.00 88.69 612 LEU A CA 1
ATOM 4753 C C . LEU A 1 612 ? 20.492 -5.851 12.428 1.00 88.69 612 LEU A C 1
ATOM 4755 O O . LEU A 1 612 ? 19.403 -6.306 12.085 1.00 88.69 612 LEU A O 1
ATOM 4759 N N . TRP A 1 613 ? 21.217 -5.082 11.611 1.00 88.69 613 TRP A N 1
ATOM 4760 C CA . TRP A 1 613 ? 20.842 -4.817 10.219 1.00 88.69 613 TRP A CA 1
ATOM 4761 C C . TRP A 1 613 ? 20.777 -6.118 9.408 1.00 88.69 613 TRP A C 1
ATOM 4763 O O . TRP A 1 613 ? 19.841 -6.293 8.635 1.00 88.69 613 TRP A O 1
ATOM 4773 N N . ALA A 1 614 ? 21.690 -7.071 9.629 1.00 82.69 614 ALA A N 1
ATOM 4774 C CA . ALA A 1 614 ? 21.626 -8.386 8.983 1.00 82.69 614 ALA A CA 1
ATOM 4775 C C . ALA A 1 614 ? 20.391 -9.202 9.408 1.00 82.69 614 ALA A C 1
ATOM 4777 O O . ALA A 1 614 ? 19.714 -9.766 8.546 1.00 82.69 614 ALA A O 1
ATOM 4778 N N . LYS A 1 615 ? 20.051 -9.196 10.709 1.00 81.12 615 LYS A N 1
ATOM 4779 C CA . LYS A 1 615 ? 18.840 -9.829 11.276 1.00 81.12 615 LYS A CA 1
ATOM 4780 C C . LYS A 1 615 ? 17.539 -9.237 10.706 1.00 81.12 615 LYS A C 1
ATOM 4782 O O . LYS A 1 615 ? 16.566 -9.968 10.569 1.00 81.12 615 LYS A O 1
ATOM 4787 N N . VAL A 1 616 ? 17.510 -7.940 10.372 1.00 78.62 616 VAL A N 1
ATOM 4788 C CA . VAL A 1 616 ? 16.269 -7.204 10.033 1.00 78.62 616 VAL A CA 1
ATOM 4789 C C . VAL A 1 616 ? 16.091 -6.894 8.539 1.00 78.62 616 VAL A C 1
ATOM 4791 O O . VAL A 1 616 ? 14.961 -6.898 8.054 1.00 78.62 616 VAL A O 1
ATOM 4794 N N . LEU A 1 617 ? 17.171 -6.627 7.797 1.00 72.88 617 LEU A N 1
ATOM 4795 C CA . LEU A 1 617 ? 17.132 -6.354 6.350 1.00 72.88 617 LEU A CA 1
ATOM 4796 C C . LEU A 1 617 ? 17.348 -7.617 5.496 1.00 72.88 617 LEU A C 1
ATOM 4798 O O . LEU A 1 617 ? 17.041 -7.608 4.306 1.00 72.88 617 LEU A O 1
ATOM 4802 N N . GLY A 1 618 ? 17.852 -8.699 6.099 1.00 64.31 618 GLY A N 1
ATOM 4803 C CA . GLY A 1 618 ? 17.999 -10.011 5.473 1.00 64.31 618 GLY A CA 1
ATOM 4804 C C . GLY A 1 618 ? 19.196 -10.118 4.524 1.00 64.31 618 GLY A C 1
ATOM 4805 O O . GLY A 1 618 ? 19.124 -9.755 3.348 1.00 64.31 618 GLY A O 1
ATOM 4806 N N . GLY A 1 619 ? 20.285 -10.716 5.001 1.00 57.62 619 GLY A N 1
ATOM 4807 C CA . GLY A 1 619 ? 21.459 -11.034 4.188 1.00 57.62 619 GLY A CA 1
ATOM 4808 C C . GLY A 1 619 ? 22.605 -11.600 5.020 1.00 57.62 619 GLY A C 1
ATOM 4809 O O . GLY A 1 619 ? 22.515 -11.679 6.243 1.00 57.62 619 GLY A O 1
ATOM 4810 N N . ASP A 1 620 ? 23.702 -11.965 4.356 1.00 51.91 620 ASP A N 1
ATOM 4811 C CA . ASP A 1 620 ? 24.981 -12.137 5.053 1.00 51.91 620 ASP A CA 1
ATOM 4812 C C . ASP A 1 620 ? 25.442 -10.760 5.580 1.00 51.91 620 ASP A C 1
ATOM 4814 O O . ASP A 1 620 ? 25.120 -9.734 4.979 1.00 51.91 620 ASP A O 1
ATOM 4818 N N . ALA A 1 621 ? 26.145 -10.716 6.718 1.00 53.84 621 ALA A N 1
ATOM 4819 C CA . ALA A 1 621 ? 26.339 -9.502 7.533 1.00 53.84 621 ALA A CA 1
ATOM 4820 C C . ALA A 1 621 ? 27.358 -8.482 6.963 1.00 53.84 621 ALA A C 1
ATOM 4822 O O . ALA A 1 621 ? 28.349 -8.135 7.600 1.00 53.84 621 ALA A O 1
ATOM 4823 N N . ASP A 1 622 ? 27.115 -8.011 5.742 1.00 64.12 622 ASP A N 1
ATOM 4824 C CA . ASP A 1 622 ? 28.107 -7.412 4.840 1.00 64.12 622 ASP A CA 1
ATOM 4825 C C . ASP A 1 622 ? 27.925 -5.887 4.622 1.00 64.12 622 ASP A C 1
ATOM 4827 O O . ASP A 1 622 ? 28.409 -5.320 3.639 1.00 64.12 622 ASP A O 1
ATOM 4831 N N . PHE A 1 623 ? 27.212 -5.225 5.541 1.00 75.81 623 PHE A N 1
ATOM 4832 C CA . PHE A 1 623 ? 26.904 -3.786 5.524 1.00 75.81 623 PHE A CA 1
ATOM 4833 C C . PHE A 1 623 ? 28.119 -2.930 5.905 1.00 75.81 623 PHE A C 1
ATOM 4835 O O . PHE A 1 623 ? 28.864 -3.276 6.825 1.00 75.81 623 PHE A O 1
ATOM 4842 N N . SER A 1 624 ? 28.299 -1.781 5.255 1.00 77.19 624 SER A N 1
ATOM 4843 C CA . SER A 1 624 ? 29.310 -0.788 5.633 1.00 77.19 624 SER A CA 1
ATOM 4844 C C . SER A 1 624 ? 28.776 0.229 6.644 1.00 77.19 624 SER A C 1
ATOM 4846 O O . SER A 1 624 ? 27.588 0.543 6.684 1.00 77.19 624 SER A O 1
ATOM 4848 N N . ALA A 1 625 ? 29.677 0.843 7.411 1.00 81.25 625 ALA A N 1
ATOM 4849 C CA . ALA A 1 625 ? 29.331 1.906 8.355 1.00 81.25 625 ALA A CA 1
ATOM 4850 C C . ALA A 1 625 ? 28.785 3.196 7.693 1.00 81.25 625 ALA A C 1
ATOM 4852 O O . ALA A 1 625 ? 28.317 4.100 8.392 1.00 81.25 625 ALA A O 1
ATOM 4853 N N . ASN A 1 626 ? 28.833 3.289 6.359 1.00 81.12 626 ASN A N 1
ATOM 4854 C CA . ASN A 1 626 ? 28.310 4.404 5.566 1.00 81.12 626 ASN A CA 1
ATOM 4855 C C . ASN A 1 626 ? 26.992 4.064 4.839 1.00 81.12 626 ASN A C 1
ATOM 4857 O O . ASN A 1 626 ? 26.409 4.955 4.219 1.00 81.12 626 ASN A O 1
ATOM 4861 N N . ASP A 1 627 ? 26.528 2.811 4.892 1.00 75.75 627 ASP A N 1
ATOM 4862 C CA . ASP A 1 627 ? 25.301 2.383 4.213 1.00 75.75 627 ASP A CA 1
ATOM 4863 C C . ASP A 1 627 ? 24.087 3.075 4.846 1.00 75.75 627 ASP A C 1
ATOM 4865 O O . ASP A 1 627 ? 24.052 3.296 6.058 1.00 75.75 627 ASP A O 1
ATOM 4869 N N . ASN A 1 628 ? 23.092 3.435 4.029 1.00 82.56 628 ASN A N 1
ATOM 4870 C CA . ASN A 1 628 ? 21.864 4.098 4.472 1.00 82.56 628 ASN A CA 1
ATOM 4871 C C . ASN A 1 628 ? 20.714 3.081 4.547 1.00 82.56 628 ASN A C 1
ATOM 4873 O O . ASN A 1 628 ? 20.423 2.400 3.564 1.00 82.56 628 ASN A O 1
ATOM 4877 N N . PHE A 1 629 ? 20.043 3.027 5.697 1.00 80.38 629 PHE A N 1
ATOM 4878 C CA . PHE A 1 629 ? 19.018 2.043 6.037 1.00 80.38 629 PHE A CA 1
ATOM 4879 C C . PHE A 1 629 ? 17.929 1.926 4.962 1.00 80.38 629 PHE A C 1
ATOM 4881 O O . PHE A 1 629 ? 17.656 0.829 4.480 1.00 80.38 629 PHE A O 1
ATOM 4888 N N . PHE A 1 630 ? 17.381 3.055 4.504 1.00 73.50 630 PHE A N 1
ATOM 4889 C CA . PHE A 1 630 ? 16.343 3.089 3.468 1.00 73.50 630 PHE A CA 1
ATOM 4890 C C . PHE A 1 630 ? 16.865 2.633 2.099 1.00 73.50 630 PHE A C 1
ATOM 4892 O O . PHE A 1 630 ? 16.218 1.838 1.423 1.00 73.50 630 PHE A O 1
ATOM 4899 N N . SER A 1 631 ? 18.079 3.045 1.717 1.00 65.69 631 SER A N 1
ATOM 4900 C CA . SER A 1 631 ? 18.700 2.614 0.453 1.00 65.69 631 SER A CA 1
ATOM 4901 C C . SER A 1 631 ? 18.989 1.106 0.390 1.00 65.69 631 SER A C 1
ATOM 4903 O O . SER A 1 631 ? 19.000 0.536 -0.701 1.00 65.69 631 SER A O 1
ATOM 4905 N N . MET A 1 632 ? 19.157 0.463 1.554 1.00 69.25 632 MET A N 1
ATOM 4906 C CA . MET A 1 632 ? 19.327 -0.988 1.714 1.00 69.25 632 MET A CA 1
ATOM 4907 C C . MET A 1 632 ? 17.989 -1.747 1.830 1.00 69.25 632 MET A C 1
ATOM 4909 O O . MET A 1 632 ? 17.988 -2.945 2.104 1.00 69.25 632 MET A O 1
ATOM 4913 N N . GLY A 1 633 ? 16.851 -1.078 1.604 1.00 62.09 633 GLY A N 1
ATOM 4914 C CA . GLY A 1 633 ? 15.511 -1.673 1.668 1.00 62.09 633 GLY A CA 1
ATOM 4915 C C . GLY A 1 633 ? 14.824 -1.560 3.032 1.00 62.09 633 GLY A C 1
ATOM 4916 O O . GLY A 1 633 ? 13.824 -2.237 3.263 1.00 62.09 633 GLY A O 1
ATOM 4917 N N . GLY A 1 634 ? 15.344 -0.741 3.945 1.00 64.88 634 GLY A N 1
ATOM 4918 C CA . GLY A 1 634 ? 14.647 -0.366 5.171 1.00 64.88 634 GLY A CA 1
ATOM 4919 C C . GLY A 1 634 ? 13.451 0.556 4.906 1.00 64.88 634 GLY A C 1
ATOM 4920 O O . GLY A 1 634 ? 13.407 1.305 3.932 1.00 64.88 634 GLY A O 1
ATOM 4921 N N . ASP A 1 635 ? 12.491 0.524 5.817 1.00 67.44 635 ASP A N 1
ATOM 4922 C CA . ASP A 1 635 ? 11.272 1.333 5.849 1.00 67.44 635 ASP A CA 1
ATOM 4923 C C . ASP A 1 635 ? 10.855 1.547 7.321 1.00 67.44 635 ASP A C 1
ATOM 4925 O O . ASP A 1 635 ? 11.636 1.273 8.236 1.00 67.44 635 ASP A O 1
ATOM 4929 N N . SER A 1 636 ? 9.642 2.039 7.592 1.00 64.62 636 SER A N 1
ATOM 4930 C CA . SER A 1 636 ? 9.147 2.183 8.971 1.00 64.62 636 SER A CA 1
ATOM 4931 C C . SER A 1 636 ? 8.898 0.838 9.671 1.00 64.62 636 SER A C 1
ATOM 4933 O O . SER A 1 636 ? 9.140 0.739 10.873 1.00 64.62 636 SER A O 1
ATOM 4935 N N . LEU A 1 637 ? 8.480 -0.206 8.942 1.00 65.69 637 LEU A N 1
ATOM 4936 C CA . LEU A 1 637 ? 8.282 -1.565 9.468 1.00 65.69 637 LEU A CA 1
ATOM 4937 C C . LEU A 1 637 ? 9.609 -2.144 9.980 1.00 65.69 637 LEU A C 1
ATOM 4939 O O . LEU A 1 637 ? 9.729 -2.565 11.132 1.00 65.69 637 LEU A O 1
ATOM 4943 N N . ARG A 1 638 ? 10.638 -2.098 9.135 1.00 76.75 638 ARG A N 1
ATOM 4944 C CA . ARG A 1 638 ? 11.998 -2.559 9.419 1.00 76.75 638 ARG A CA 1
ATOM 4945 C C . ARG A 1 638 ? 12.688 -1.650 10.436 1.00 76.75 638 ARG A C 1
ATOM 4947 O O . ARG A 1 638 ? 13.451 -2.160 11.247 1.00 76.75 638 ARG A O 1
ATOM 4954 N N . ALA A 1 639 ? 12.384 -0.350 10.491 1.00 79.00 639 ALA A N 1
ATOM 4955 C CA . ALA A 1 639 ? 12.861 0.524 11.568 1.00 79.00 639 ALA A CA 1
ATOM 4956 C C . ALA A 1 639 ? 12.298 0.105 12.940 1.00 79.00 639 ALA A C 1
ATOM 4958 O O . ALA A 1 639 ? 13.059 0.016 13.901 1.00 79.00 639 ALA A O 1
ATOM 4959 N N . MET A 1 640 ? 11.004 -0.230 13.033 1.00 73.50 640 MET A N 1
ATOM 4960 C CA . MET A 1 640 ? 10.407 -0.783 14.259 1.00 73.50 640 MET A CA 1
ATOM 4961 C C . MET A 1 640 ? 11.019 -2.147 14.625 1.00 73.50 640 MET A C 1
ATOM 4963 O O . MET A 1 640 ? 11.459 -2.329 15.760 1.00 73.50 640 MET A O 1
ATOM 4967 N N . ARG A 1 641 ? 11.166 -3.071 13.660 1.00 78.25 641 ARG A N 1
ATOM 4968 C CA . ARG A 1 641 ? 11.868 -4.359 13.870 1.00 78.25 641 ARG A CA 1
ATOM 4969 C C . ARG A 1 641 ? 13.334 -4.178 14.303 1.00 78.25 641 ARG A C 1
ATOM 4971 O O . ARG A 1 641 ? 13.843 -4.992 15.070 1.00 78.25 641 ARG A O 1
ATOM 4978 N N . LEU A 1 642 ? 14.013 -3.116 13.859 1.00 86.62 642 LEU A N 1
ATOM 4979 C CA . LEU A 1 642 ? 15.381 -2.792 14.276 1.00 86.62 642 LEU A CA 1
ATOM 4980 C C . LEU A 1 642 ? 15.442 -2.213 15.694 1.00 86.62 642 LEU A C 1
ATOM 4982 O O . LEU A 1 642 ? 16.327 -2.605 16.447 1.00 86.62 642 LEU A O 1
ATOM 4986 N N . VAL A 1 643 ? 14.503 -1.346 16.090 1.00 82.88 643 VAL A N 1
ATOM 4987 C CA . VAL A 1 643 ? 14.372 -0.896 17.492 1.00 82.88 643 VAL A CA 1
ATOM 4988 C C . VAL A 1 643 ? 14.130 -2.087 18.423 1.00 82.88 643 VAL A C 1
ATOM 4990 O O . VAL A 1 643 ? 14.751 -2.168 19.481 1.00 82.88 643 VAL A O 1
ATOM 4993 N N . ALA A 1 644 ? 13.284 -3.033 18.010 1.00 72.19 644 ALA A N 1
ATOM 4994 C CA . ALA A 1 644 ? 13.033 -4.272 18.737 1.00 72.19 644 ALA A CA 1
ATOM 4995 C C . ALA A 1 644 ? 14.307 -5.102 18.921 1.00 72.19 644 ALA A C 1
ATOM 4997 O O . ALA A 1 644 ? 14.750 -5.326 20.043 1.00 72.19 644 ALA A O 1
ATOM 4998 N N . ALA A 1 645 ? 14.952 -5.473 17.814 1.00 81.88 645 ALA A N 1
ATOM 4999 C CA . ALA A 1 645 ? 16.143 -6.310 17.846 1.00 81.88 645 ALA A CA 1
ATOM 5000 C C . ALA A 1 645 ? 17.335 -5.631 18.551 1.00 81.88 645 ALA A C 1
ATOM 5002 O O . ALA A 1 645 ? 18.134 -6.310 19.188 1.00 81.88 645 ALA A O 1
ATOM 5003 N N . ALA A 1 646 ? 17.455 -4.300 18.475 1.00 85.19 646 ALA A N 1
ATOM 5004 C CA . ALA A 1 646 ? 18.450 -3.544 19.235 1.00 85.19 646 ALA A CA 1
ATOM 5005 C C . ALA A 1 646 ? 18.222 -3.654 20.750 1.00 85.19 646 ALA A C 1
ATOM 5007 O O . ALA A 1 646 ? 19.181 -3.799 21.507 1.00 85.19 646 ALA A O 1
ATOM 5008 N N . ARG A 1 647 ? 16.958 -3.657 21.186 1.00 75.56 647 ARG A N 1
ATOM 5009 C CA . ARG A 1 647 ? 16.575 -3.815 22.591 1.00 75.56 647 ARG A CA 1
ATOM 5010 C C . ARG A 1 647 ? 16.968 -5.189 23.144 1.00 75.56 647 ARG A C 1
ATOM 5012 O O . ARG A 1 647 ? 17.456 -5.237 24.272 1.00 75.56 647 ARG A O 1
ATOM 5019 N N . ASP A 1 648 ? 16.838 -6.257 22.346 1.00 74.81 648 ASP A N 1
ATOM 5020 C CA . ASP A 1 648 ? 17.312 -7.614 22.689 1.00 74.81 648 ASP A CA 1
ATOM 5021 C C . ASP A 1 648 ? 18.816 -7.613 23.044 1.00 74.81 648 ASP A C 1
ATOM 5023 O O . ASP A 1 648 ? 19.237 -8.219 24.026 1.00 74.81 648 ASP A O 1
ATOM 5027 N N . GLU A 1 649 ? 19.622 -6.873 22.273 1.00 81.38 649 GLU A N 1
ATOM 5028 C CA . GLU A 1 649 ? 21.078 -6.707 22.451 1.00 81.38 649 GLU A CA 1
ATOM 5029 C C . GLU A 1 649 ? 21.448 -5.583 23.450 1.00 81.38 649 GLU A C 1
ATOM 5031 O O . GLU A 1 649 ? 22.572 -5.069 23.456 1.00 81.38 649 GLU A O 1
ATOM 5036 N N . ALA A 1 650 ? 20.499 -5.186 24.308 1.00 79.75 650 ALA A N 1
ATOM 5037 C CA . ALA A 1 650 ? 20.623 -4.135 25.322 1.00 79.75 650 ALA A CA 1
ATOM 5038 C C . ALA A 1 650 ? 21.006 -2.739 24.775 1.00 79.75 650 ALA A C 1
ATOM 5040 O O . ALA A 1 650 ? 21.722 -1.974 25.434 1.00 79.75 650 ALA A O 1
ATOM 5041 N N . ILE A 1 651 ? 20.494 -2.376 23.594 1.00 85.69 651 ILE A N 1
ATOM 5042 C CA . ILE A 1 651 ? 20.657 -1.058 22.961 1.00 85.69 651 ILE A CA 1
ATOM 5043 C C . ILE A 1 651 ? 19.320 -0.300 22.929 1.00 85.69 651 ILE A C 1
ATOM 5045 O O . ILE A 1 651 ? 18.325 -0.758 22.374 1.00 85.69 651 ILE A O 1
ATOM 5049 N N . VAL A 1 652 ? 19.323 0.921 23.465 1.00 80.69 652 VAL A N 1
ATOM 5050 C CA . VAL A 1 652 ? 18.255 1.915 23.317 1.00 80.69 652 VAL A CA 1
ATOM 5051 C C . VAL A 1 652 ? 18.439 2.662 21.998 1.00 80.69 652 VAL A C 1
ATOM 5053 O O . VAL A 1 652 ? 19.465 3.310 21.779 1.00 80.69 652 VAL A O 1
ATOM 5056 N N . LEU A 1 653 ? 17.417 2.605 21.147 1.00 84.06 653 LEU A N 1
ATOM 5057 C CA . LEU A 1 653 ? 17.295 3.319 19.876 1.00 84.06 653 LEU A CA 1
ATOM 5058 C C . LEU A 1 653 ? 15.808 3.647 19.649 1.00 84.06 653 LEU A C 1
ATOM 5060 O O . LEU A 1 653 ? 14.947 2.920 20.142 1.00 84.06 653 LEU A O 1
ATOM 5064 N N . SER A 1 654 ? 15.485 4.720 18.922 1.00 79.88 654 SER A N 1
ATOM 5065 C CA . SER A 1 654 ? 14.096 5.093 18.605 1.00 79.88 654 SER A CA 1
ATOM 5066 C C . SER A 1 654 ? 13.842 5.155 17.095 1.00 79.88 654 SER A C 1
ATOM 5068 O O . SER A 1 654 ? 14.766 5.370 16.308 1.00 79.88 654 SER A O 1
ATOM 5070 N N . VAL A 1 655 ? 12.580 5.005 16.671 1.00 79.81 655 VAL A N 1
ATOM 5071 C CA . VAL A 1 655 ? 12.201 5.169 15.255 1.00 79.81 655 VAL A CA 1
ATOM 5072 C C . VAL A 1 655 ? 12.538 6.586 14.747 1.00 79.81 655 VAL A C 1
ATOM 5074 O O . VAL A 1 655 ? 13.150 6.683 13.682 1.00 79.81 655 VAL A O 1
ATOM 5077 N N . PRO A 1 656 ? 12.274 7.685 15.492 1.00 80.19 656 PRO A N 1
ATOM 5078 C CA . PRO A 1 656 ? 12.776 9.014 15.134 1.00 80.19 656 PRO A CA 1
ATOM 5079 C C . PRO A 1 656 ? 14.301 9.108 14.956 1.00 80.19 656 PRO A C 1
ATOM 5081 O O . PRO A 1 656 ? 14.753 9.774 14.023 1.00 80.19 656 PRO A O 1
ATOM 5084 N N . ASP A 1 657 ? 15.098 8.433 15.794 1.00 82.56 657 ASP A N 1
ATOM 5085 C CA . ASP A 1 657 ? 16.561 8.419 15.648 1.00 82.56 657 ASP A CA 1
ATOM 5086 C C . ASP A 1 657 ? 16.996 7.712 14.359 1.00 82.56 657 ASP A C 1
ATOM 5088 O O . ASP A 1 657 ? 17.835 8.252 13.637 1.00 82.56 657 ASP A O 1
ATOM 5092 N N . ILE A 1 658 ? 16.396 6.563 14.025 1.00 86.12 658 ILE A N 1
ATOM 5093 C CA . ILE A 1 658 ? 16.644 5.847 12.759 1.00 86.12 658 ILE A CA 1
ATOM 5094 C C . ILE A 1 658 ? 16.294 6.735 11.560 1.00 86.12 658 ILE A C 1
ATOM 5096 O O . ILE A 1 658 ? 17.082 6.854 10.624 1.00 86.12 658 ILE A O 1
ATOM 5100 N N . MET A 1 659 ? 15.126 7.380 11.594 1.00 78.75 659 MET A N 1
ATOM 5101 C CA . MET A 1 659 ? 14.613 8.179 10.477 1.00 78.75 659 MET A CA 1
ATOM 5102 C C . MET A 1 659 ? 15.451 9.441 10.227 1.00 78.75 659 MET A C 1
ATOM 5104 O O . MET A 1 659 ? 15.713 9.790 9.078 1.00 78.75 659 MET A O 1
ATOM 5108 N N . LEU A 1 660 ? 15.934 10.101 11.285 1.00 82.25 660 LEU A N 1
ATOM 5109 C CA . LEU A 1 660 ? 16.775 11.300 11.168 1.00 82.25 660 LEU A CA 1
ATOM 5110 C C . LEU A 1 660 ? 18.268 10.994 10.961 1.00 82.25 660 LEU A C 1
ATOM 5112 O O . LEU A 1 660 ? 18.989 11.855 10.459 1.00 82.25 660 LEU A O 1
ATOM 5116 N N . ASN A 1 661 ? 18.742 9.800 11.331 1.00 86.94 661 ASN A N 1
ATOM 5117 C CA . ASN A 1 661 ? 20.161 9.424 11.298 1.00 86.94 661 ASN A CA 1
ATOM 5118 C C . ASN A 1 661 ? 20.368 8.059 10.593 1.00 86.94 661 ASN A C 1
ATOM 5120 O O . ASN A 1 661 ? 20.943 7.144 11.181 1.00 86.94 661 ASN A O 1
ATOM 5124 N N . PRO A 1 662 ? 19.909 7.885 9.336 1.00 84.31 662 PRO A N 1
ATOM 5125 C CA . PRO A 1 662 ? 19.733 6.564 8.723 1.00 84.31 662 PRO A CA 1
ATOM 5126 C C . PRO A 1 662 ? 21.017 5.861 8.261 1.00 84.31 662 PRO A C 1
ATOM 5128 O O . PRO A 1 662 ? 20.918 4.766 7.713 1.00 84.31 662 PRO A O 1
ATOM 5131 N N . THR A 1 663 ? 22.211 6.444 8.411 1.00 86.38 663 THR A N 1
ATOM 5132 C CA . THR A 1 663 ? 23.462 5.709 8.151 1.00 86.38 663 THR A CA 1
ATOM 5133 C C . THR A 1 663 ? 23.899 4.936 9.386 1.00 86.38 663 THR A C 1
ATOM 5135 O O . THR A 1 663 ? 23.766 5.436 10.499 1.00 86.38 663 THR A O 1
ATOM 5138 N N . LEU A 1 664 ? 24.462 3.738 9.208 1.00 88.50 664 LEU A N 1
ATOM 5139 C CA . LEU A 1 664 ? 24.828 2.848 10.321 1.00 88.50 664 LEU A CA 1
ATOM 5140 C C . LEU A 1 664 ? 25.710 3.547 11.381 1.00 88.50 664 LEU A C 1
ATOM 5142 O O . LEU A 1 664 ? 25.456 3.420 12.578 1.00 88.50 664 LEU A O 1
ATOM 5146 N N . SER A 1 665 ? 26.680 4.364 10.956 1.00 90.12 665 SER A N 1
ATOM 5147 C CA . SER A 1 665 ? 27.499 5.199 11.852 1.00 90.12 665 SER A CA 1
ATOM 5148 C C . SER A 1 665 ? 26.712 6.299 12.582 1.00 90.12 665 SER A C 1
ATOM 5150 O O . SER A 1 665 ? 26.853 6.433 13.794 1.00 90.12 665 SER A O 1
ATOM 5152 N N . ALA A 1 666 ? 25.847 7.058 11.901 1.00 88.31 666 ALA A N 1
ATOM 5153 C CA . ALA A 1 666 ? 25.052 8.112 12.544 1.00 88.31 666 ALA A CA 1
ATOM 5154 C C . ALA A 1 666 ? 23.974 7.540 13.487 1.00 88.31 666 ALA A C 1
ATOM 5156 O O . ALA A 1 666 ? 23.636 8.154 14.497 1.00 88.31 666 ALA A O 1
ATOM 5157 N N . MET A 1 667 ? 23.476 6.336 13.198 1.00 91.88 667 MET A N 1
ATOM 5158 C CA . MET A 1 667 ? 22.610 5.559 14.083 1.00 91.88 667 MET A CA 1
ATOM 5159 C C . MET A 1 667 ? 23.366 5.106 15.343 1.00 91.88 667 MET A C 1
ATOM 5161 O O . MET A 1 667 ? 22.842 5.233 16.450 1.00 91.88 667 MET A O 1
ATOM 5165 N N . ALA A 1 668 ? 24.625 4.671 15.201 1.00 90.38 668 ALA A N 1
ATOM 5166 C CA . ALA A 1 668 ? 25.502 4.333 16.325 1.00 90.38 668 ALA A CA 1
ATOM 5167 C C . ALA A 1 668 ? 25.815 5.538 17.237 1.00 90.38 668 ALA A C 1
ATOM 5169 O O . ALA A 1 668 ? 26.017 5.351 18.433 1.00 90.38 668 ALA A O 1
ATOM 5170 N N . GLU A 1 669 ? 25.799 6.770 16.711 1.00 89.81 669 GLU A N 1
ATOM 5171 C CA . GLU A 1 669 ? 25.920 8.005 17.508 1.00 89.81 669 GLU A CA 1
ATOM 5172 C C . GLU A 1 669 ? 24.651 8.366 18.311 1.00 89.81 669 GLU A C 1
ATOM 5174 O O . GLU A 1 669 ? 24.720 9.205 19.215 1.00 89.81 669 GLU A O 1
ATOM 5179 N N . LYS A 1 670 ? 23.486 7.779 17.994 1.00 88.44 670 LYS A N 1
ATOM 5180 C CA . LYS A 1 670 ? 22.234 7.959 18.764 1.00 88.44 670 LYS A CA 1
ATOM 5181 C C . LYS A 1 670 ? 21.958 6.818 19.729 1.00 88.44 670 LYS A C 1
ATOM 5183 O O . LYS A 1 670 ? 21.408 7.057 20.806 1.00 88.44 670 LYS A O 1
ATOM 5188 N N . ALA A 1 671 ? 22.342 5.609 19.336 1.00 86.00 671 ALA A N 1
ATOM 5189 C CA . ALA A 1 671 ? 22.206 4.399 20.123 1.00 86.00 671 ALA A CA 1
ATOM 5190 C C . ALA A 1 671 ? 22.932 4.510 21.477 1.00 86.00 671 ALA A C 1
ATOM 5192 O O . ALA A 1 671 ? 24.058 5.004 21.566 1.00 86.00 671 ALA A O 1
ATOM 5193 N N . LYS A 1 672 ? 22.294 4.029 22.547 1.00 83.00 672 LYS A N 1
ATOM 5194 C CA . LYS A 1 672 ? 22.841 4.034 23.918 1.00 83.00 672 LYS A CA 1
ATOM 5195 C C . LYS A 1 672 ? 22.728 2.638 24.530 1.00 83.00 672 LYS A C 1
ATOM 5197 O O . LYS A 1 672 ? 21.762 1.949 24.224 1.00 83.00 672 LYS A O 1
ATOM 5202 N N . PRO A 1 673 ? 23.643 2.204 25.410 1.00 73.50 673 PRO A N 1
ATOM 5203 C CA . PRO A 1 673 ? 23.410 1.003 26.209 1.00 73.50 673 PRO A CA 1
ATOM 5204 C C . PRO A 1 673 ? 22.214 1.209 27.154 1.00 73.50 673 PRO A C 1
ATOM 5206 O O . PRO A 1 673 ? 22.029 2.304 27.688 1.00 73.50 673 PRO A O 1
ATOM 5209 N N . VAL A 1 674 ? 21.418 0.161 27.374 1.00 65.12 674 VAL A N 1
ATOM 5210 C CA . VAL A 1 674 ? 20.288 0.168 28.321 1.00 65.12 674 VAL A CA 1
ATOM 5211 C C . VAL A 1 674 ? 20.785 0.387 29.755 1.00 65.12 674 VAL A C 1
ATOM 5213 O O . VAL A 1 674 ? 21.613 -0.367 30.267 1.00 65.12 674 VAL A O 1
ATOM 5216 N N . SER A 1 675 ? 20.245 1.405 30.428 1.00 53.97 675 SER A N 1
ATOM 5217 C CA . SER A 1 675 ? 20.371 1.592 31.877 1.00 53.97 675 SER A CA 1
ATOM 5218 C C . SER A 1 675 ? 19.412 0.661 32.625 1.00 53.97 675 SER A C 1
ATOM 5220 O O . SER A 1 675 ? 18.239 0.559 32.274 1.00 53.97 675 SER A O 1
ATOM 5222 N N . ALA A 1 676 ? 19.899 0.001 33.676 1.00 43.62 676 ALA A N 1
ATOM 5223 C CA . ALA A 1 676 ? 19.244 -1.138 34.333 1.00 43.62 676 ALA A CA 1
ATOM 5224 C C . ALA A 1 676 ? 18.031 -0.799 35.241 1.00 43.62 676 ALA A C 1
ATOM 5226 O O . ALA A 1 676 ? 17.800 -1.491 36.228 1.00 43.62 676 ALA A O 1
ATOM 5227 N N . GLU A 1 677 ? 17.273 0.260 34.937 1.00 44.69 677 GLU A N 1
ATOM 5228 C CA . GLU A 1 677 ? 16.192 0.788 35.794 1.00 44.69 677 GLU A CA 1
ATOM 5229 C C . GLU A 1 677 ? 14.815 0.882 35.093 1.00 44.69 677 GLU A C 1
ATOM 5231 O O . GLU A 1 677 ? 13.844 1.317 35.707 1.00 44.69 677 GLU A O 1
ATOM 5236 N N . GLU A 1 678 ? 14.686 0.441 33.831 1.00 46.28 678 GLU A N 1
ATOM 5237 C CA . GLU A 1 678 ? 13.437 0.556 33.047 1.00 46.28 678 GLU A CA 1
ATOM 5238 C C . GLU A 1 678 ? 12.686 -0.769 32.786 1.00 46.28 678 GLU A C 1
ATOM 5240 O O . GLU A 1 678 ? 11.848 -0.845 31.888 1.00 46.28 678 GLU A O 1
ATOM 5245 N N . THR A 1 679 ? 12.864 -1.79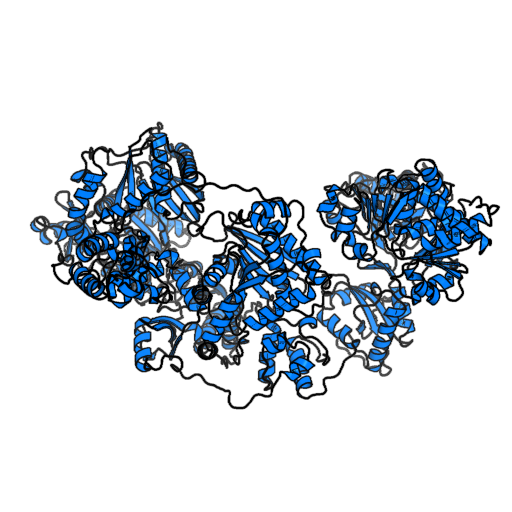9 33.624 1.00 47.06 679 THR A N 1
ATOM 5246 C CA . THR A 1 679 ? 11.932 -2.953 33.692 1.00 47.06 679 THR A CA 1
ATOM 5247 C C . THR A 1 679 ? 10.661 -2.577 34.465 1.00 47.06 679 THR A C 1
ATOM 5249 O O . THR A 1 679 ? 10.379 -3.076 35.553 1.00 47.06 679 THR A O 1
ATOM 5252 N N . ASN A 1 680 ? 9.927 -1.608 33.917 1.00 57.56 680 ASN A N 1
ATOM 5253 C CA . ASN A 1 680 ? 8.867 -0.862 34.588 1.00 57.56 680 ASN A CA 1
ATOM 5254 C C . ASN A 1 680 ? 7.496 -1.558 34.506 1.00 57.56 680 ASN A C 1
ATOM 5256 O O . ASN A 1 680 ? 6.586 -1.073 33.822 1.00 57.56 680 ASN A O 1
ATOM 5260 N N . GLU A 1 681 ? 7.350 -2.653 35.262 1.00 66.75 681 GLU A N 1
ATOM 5261 C CA . GLU A 1 681 ? 6.069 -3.320 35.538 1.00 66.75 681 GLU A CA 1
ATOM 5262 C C . GLU A 1 681 ? 4.951 -2.288 35.812 1.00 66.75 681 GLU A C 1
ATOM 5264 O O . GLU A 1 681 ? 5.175 -1.204 36.371 1.00 66.75 681 GLU A O 1
ATOM 5269 N N . VAL A 1 682 ? 3.734 -2.583 35.351 1.00 82.31 682 VAL A N 1
ATOM 5270 C CA . VAL A 1 682 ? 2.576 -1.684 35.469 1.00 82.31 682 VAL A CA 1
ATOM 5271 C C . VAL A 1 682 ? 1.577 -2.301 36.443 1.00 82.31 682 VAL A C 1
ATOM 5273 O O . VAL A 1 682 ? 0.839 -3.210 36.040 1.00 82.31 682 VAL A O 1
ATOM 5276 N N . PRO A 1 683 ? 1.550 -1.853 37.714 1.00 87.00 683 PRO A N 1
ATOM 5277 C CA . PRO A 1 683 ? 0.603 -2.365 38.691 1.00 87.00 683 PRO A CA 1
ATOM 5278 C C . PRO A 1 683 ? -0.830 -2.064 38.241 1.00 87.00 683 PRO A C 1
ATOM 5280 O O . PRO A 1 683 ? -1.086 -0.956 37.760 1.00 87.00 683 PRO A O 1
ATOM 5283 N N . PRO A 1 684 ? -1.777 -2.998 38.420 1.00 88.75 684 PRO A N 1
ATOM 5284 C CA . PRO A 1 684 ? -3.175 -2.710 38.150 1.00 88.75 684 PRO A CA 1
ATOM 5285 C C . PRO A 1 684 ? -3.667 -1.484 38.923 1.00 88.75 684 PRO A C 1
ATOM 5287 O O . PRO A 1 684 ? -3.250 -1.247 40.059 1.00 88.75 684 PRO A O 1
ATOM 5290 N N . PHE A 1 685 ? -4.567 -0.715 38.312 1.00 92.06 685 PHE A N 1
ATOM 5291 C CA . PHE A 1 685 ? -5.110 0.545 38.829 1.00 92.06 685 PHE A CA 1
ATOM 5292 C C . PHE A 1 685 ? -4.065 1.667 39.019 1.00 92.06 685 PHE A C 1
ATOM 5294 O O . PHE A 1 685 ? -4.391 2.703 39.592 1.00 92.06 685 PHE A O 1
ATOM 5301 N N . SER A 1 686 ? -2.826 1.554 38.512 1.00 90.25 686 SER A N 1
ATOM 5302 C CA . SER A 1 686 ? -1.822 2.629 38.667 1.00 90.25 686 SER A CA 1
ATOM 5303 C C . SER A 1 686 ? -2.041 3.856 37.765 1.00 90.25 686 SER A C 1
ATOM 5305 O O . SER A 1 686 ? -1.241 4.789 37.820 1.00 90.25 686 SER A O 1
ATOM 5307 N N . MET A 1 687 ? -3.057 3.839 36.894 1.00 89.62 687 MET A N 1
ATOM 5308 C CA . MET A 1 687 ? -3.328 4.873 35.879 1.00 89.62 687 MET A CA 1
ATOM 5309 C C . MET A 1 687 ? -4.651 5.629 36.098 1.00 89.62 687 MET A C 1
ATOM 5311 O O . MET A 1 687 ? -5.045 6.436 35.257 1.00 89.62 687 MET A O 1
ATOM 5315 N N . ILE A 1 688 ? -5.343 5.390 37.215 1.00 89.50 688 ILE A N 1
ATOM 5316 C CA . ILE A 1 688 ? -6.535 6.161 37.597 1.00 89.50 688 ILE A CA 1
ATOM 5317 C C . ILE A 1 688 ? -6.159 7.472 38.306 1.00 89.50 688 ILE A C 1
ATOM 5319 O O . ILE A 1 688 ? -5.062 7.623 38.849 1.00 89.50 688 ILE A O 1
ATOM 5323 N N . GLY A 1 689 ? -7.079 8.441 38.303 1.00 81.12 689 GLY A N 1
ATOM 5324 C CA . GLY A 1 689 ? -6.907 9.707 39.021 1.00 81.12 689 GLY A CA 1
ATOM 5325 C C . GLY A 1 689 ? -6.729 9.493 40.527 1.00 81.12 689 GLY A C 1
ATOM 5326 O O . GLY A 1 689 ? -7.355 8.615 41.113 1.00 81.12 689 GLY A O 1
ATOM 5327 N N . LYS A 1 690 ? -5.899 10.317 41.182 1.00 79.25 690 LYS A N 1
ATOM 5328 C CA . LYS A 1 690 ? -5.600 10.209 42.632 1.00 79.25 690 LYS A CA 1
ATOM 5329 C C . LYS A 1 690 ? -6.815 10.453 43.544 1.00 79.25 690 LYS A C 1
ATOM 5331 O O . LYS A 1 690 ? -6.725 10.241 44.749 1.00 79.25 690 LYS A O 1
ATOM 5336 N N . ASP A 1 691 ? -7.919 10.927 42.976 1.00 84.44 691 ASP A N 1
ATOM 5337 C CA . ASP A 1 691 ? -9.233 11.124 43.587 1.00 84.44 691 ASP A CA 1
ATOM 5338 C C . ASP A 1 691 ? -10.198 9.937 43.364 1.00 84.44 691 ASP A C 1
ATOM 5340 O O . ASP A 1 691 ? -11.321 9.952 43.866 1.00 84.44 691 ASP A O 1
ATOM 5344 N N . TRP A 1 692 ? -9.791 8.906 42.617 1.00 87.94 692 TRP A N 1
ATOM 5345 C CA . TRP A 1 692 ? -10.543 7.669 42.399 1.00 87.94 692 TRP A CA 1
ATOM 5346 C C . TRP A 1 692 ? -9.770 6.517 43.055 1.00 87.94 692 TRP A C 1
ATOM 5348 O O . TRP A 1 692 ? -8.734 6.082 42.568 1.00 87.94 692 TRP A O 1
ATOM 5358 N N . ASP A 1 693 ? -10.244 6.060 44.214 1.00 87.25 693 ASP A N 1
ATOM 5359 C CA . ASP A 1 693 ? -9.657 4.919 44.927 1.00 87.25 693 ASP A CA 1
ATOM 5360 C C . ASP A 1 693 ? -9.769 3.620 44.103 1.00 87.25 693 ASP A C 1
ATOM 5362 O O . ASP A 1 693 ? -10.759 3.415 43.403 1.00 87.25 693 ASP A O 1
ATOM 5366 N N . ALA A 1 694 ? -8.786 2.720 44.208 1.00 88.56 694 ALA A N 1
ATOM 5367 C CA . ALA A 1 694 ? -8.730 1.503 43.395 1.00 88.56 694 ALA A CA 1
ATOM 5368 C C . ALA A 1 694 ? -9.907 0.549 43.662 1.00 88.56 694 ALA A C 1
ATOM 5370 O O . ALA A 1 694 ? -10.447 -0.042 42.727 1.00 88.56 694 ALA A O 1
ATOM 5371 N N . ASP A 1 695 ? -10.363 0.430 44.911 1.00 88.56 695 ASP A N 1
ATOM 5372 C CA . ASP A 1 695 ? -11.524 -0.393 45.253 1.00 88.56 695 ASP A CA 1
ATOM 5373 C C . ASP A 1 695 ? -12.847 0.288 44.866 1.00 88.56 695 ASP A C 1
ATOM 5375 O O . ASP A 1 695 ? -13.821 -0.389 44.521 1.00 88.56 695 ASP A O 1
ATOM 5379 N N . ALA A 1 696 ? -12.903 1.624 44.877 1.00 89.00 696 ALA A N 1
ATOM 5380 C CA . ALA A 1 696 ? -14.014 2.379 44.298 1.00 89.00 696 ALA A CA 1
ATOM 5381 C C . ALA A 1 696 ? -14.092 2.183 42.775 1.00 89.00 696 ALA A C 1
ATOM 5383 O O . ALA A 1 696 ? -15.144 1.779 42.279 1.00 89.00 696 ALA A O 1
ATOM 5384 N N . ALA A 1 697 ? -12.979 2.368 42.061 1.00 90.25 697 ALA A N 1
ATOM 5385 C CA . ALA A 1 697 ? -12.871 2.171 40.619 1.00 90.25 697 ALA A CA 1
ATOM 5386 C C . ALA A 1 697 ? -13.217 0.735 40.207 1.00 90.25 697 ALA A C 1
ATOM 5388 O O . ALA A 1 697 ? -13.972 0.536 39.256 1.00 90.25 697 ALA A O 1
ATOM 5389 N N . ARG A 1 698 ? -12.750 -0.266 40.968 1.00 92.38 698 ARG A N 1
ATOM 5390 C CA . ARG A 1 698 ? -13.097 -1.684 40.789 1.00 92.38 698 ARG A CA 1
ATOM 5391 C C . ARG A 1 698 ? -14.606 -1.920 40.885 1.00 92.38 698 ARG A C 1
ATOM 5393 O O . ARG A 1 698 ? -15.182 -2.488 39.964 1.00 92.38 698 ARG A O 1
ATOM 5400 N N . ARG A 1 699 ? -15.263 -1.465 41.963 1.00 90.31 699 ARG A N 1
ATOM 5401 C CA . ARG A 1 699 ? -16.722 -1.629 42.155 1.00 90.31 699 ARG A CA 1
ATOM 5402 C C . ARG A 1 699 ? -17.544 -0.880 41.106 1.00 90.31 699 ARG A C 1
ATOM 5404 O O . ARG A 1 699 ? -18.544 -1.400 40.622 1.00 90.31 699 ARG A O 1
ATOM 5411 N N . GLU A 1 700 ? -17.139 0.341 40.773 1.00 91.19 700 GLU A N 1
ATOM 5412 C CA . GLU A 1 700 ? -17.839 1.189 39.810 1.00 91.19 700 GLU A CA 1
ATOM 5413 C C . GLU A 1 700 ? -17.746 0.632 38.387 1.00 91.19 700 GLU A C 1
ATOM 5415 O O . GLU A 1 700 ? -18.771 0.502 37.719 1.00 91.19 700 GLU A O 1
ATOM 5420 N N . SER A 1 701 ? -16.549 0.217 37.966 1.00 90.88 701 SER A N 1
ATOM 5421 C CA . SER A 1 701 ? -16.308 -0.393 36.653 1.00 90.88 701 SER A CA 1
ATOM 5422 C C . SER A 1 701 ? -16.975 -1.763 36.526 1.00 90.88 701 SER A C 1
ATOM 5424 O O . SER A 1 701 ? -17.567 -2.055 35.492 1.00 90.88 701 SER A O 1
ATOM 5426 N N . ALA A 1 702 ? -16.961 -2.577 37.589 1.00 90.94 702 ALA A N 1
ATOM 5427 C CA . ALA A 1 702 ? -17.651 -3.867 37.626 1.00 90.94 702 ALA A CA 1
ATOM 5428 C C . ALA A 1 702 ? -19.169 -3.718 37.430 1.00 90.94 702 ALA A C 1
ATOM 5430 O O . ALA A 1 702 ? -19.756 -4.414 36.603 1.00 90.94 702 ALA A O 1
ATOM 5431 N N . ARG A 1 703 ? -19.789 -2.737 38.108 1.00 90.12 703 ARG A N 1
ATOM 5432 C CA . ARG A 1 703 ? -21.200 -2.366 37.908 1.00 90.12 703 ARG A CA 1
ATOM 5433 C C . ARG A 1 703 ? -21.480 -1.920 36.468 1.00 90.12 703 ARG A C 1
ATOM 5435 O O . ARG A 1 703 ? -22.512 -2.294 35.927 1.00 90.12 703 ARG A O 1
ATOM 5442 N N . LEU A 1 704 ? -20.588 -1.134 35.860 1.00 89.94 704 LEU A N 1
ATOM 5443 C CA . LEU A 1 704 ? -20.739 -0.657 34.477 1.00 89.94 704 LEU A CA 1
ATOM 5444 C C . LEU A 1 704 ? -20.507 -1.762 33.424 1.00 89.94 704 LEU A C 1
ATOM 5446 O O . LEU A 1 704 ? -21.055 -1.671 32.335 1.00 89.94 704 LEU A O 1
ATOM 5450 N N . CYS A 1 705 ? -19.736 -2.806 33.746 1.00 87.81 705 CYS A N 1
ATOM 5451 C CA . CYS A 1 705 ? -19.525 -3.983 32.890 1.00 87.81 705 CYS A CA 1
ATOM 5452 C C . CYS A 1 705 ? -20.517 -5.136 33.141 1.00 87.81 705 CYS A C 1
ATOM 5454 O O . CYS A 1 705 ? -20.463 -6.137 32.431 1.00 87.81 705 CYS A O 1
ATOM 5456 N N . GLY A 1 706 ? -21.367 -5.053 34.171 1.00 87.62 706 GLY A N 1
ATOM 5457 C CA . GLY A 1 706 ? -22.272 -6.142 34.559 1.00 87.62 706 GLY A CA 1
ATOM 5458 C C . GLY A 1 706 ? -21.572 -7.390 35.120 1.00 87.62 706 GLY A C 1
ATOM 5459 O O . GLY A 1 706 ? -22.048 -8.501 34.903 1.00 87.62 706 GLY A O 1
ATOM 5460 N N . VAL A 1 707 ? -20.439 -7.235 35.818 1.00 89.81 707 VAL A N 1
ATOM 5461 C CA . VAL A 1 707 ? -19.612 -8.349 36.334 1.00 89.81 707 VAL A CA 1
ATOM 5462 C C . VAL A 1 707 ? -19.321 -8.225 37.833 1.00 89.81 707 VAL A C 1
ATOM 5464 O O . VAL A 1 707 ? -19.519 -7.171 38.435 1.00 89.81 707 VAL A O 1
ATOM 5467 N N . ASP A 1 708 ? -18.808 -9.295 38.448 1.00 89.88 708 ASP A N 1
ATOM 5468 C CA . ASP A 1 708 ? -18.321 -9.245 39.831 1.00 89.88 708 ASP A CA 1
ATOM 5469 C C . ASP A 1 708 ? -17.027 -8.413 39.953 1.00 89.88 708 ASP A C 1
ATOM 5471 O O . ASP A 1 708 ? -16.132 -8.473 39.104 1.00 89.88 708 ASP A O 1
ATOM 5475 N N . ALA A 1 709 ? -16.896 -7.656 41.045 1.00 90.00 709 ALA A N 1
ATOM 5476 C CA . ALA A 1 709 ? -15.737 -6.804 41.309 1.00 90.00 709 ALA A CA 1
ATOM 5477 C C . ALA A 1 709 ? -14.408 -7.579 41.410 1.00 90.00 709 ALA A C 1
ATOM 5479 O O . ALA A 1 709 ? -13.355 -7.028 41.087 1.00 90.00 709 ALA A O 1
ATOM 5480 N N . ALA A 1 710 ? -14.433 -8.850 41.816 1.00 91.56 710 ALA A N 1
ATOM 5481 C CA . ALA A 1 710 ? -13.265 -9.721 41.846 1.00 91.56 710 ALA A CA 1
ATOM 5482 C C . ALA A 1 710 ? -12.829 -10.209 40.451 1.00 91.56 710 ALA A C 1
ATOM 5484 O O . ALA A 1 710 ? -11.679 -10.640 40.317 1.00 91.56 710 ALA A O 1
ATOM 5485 N N . ASN A 1 711 ? -13.691 -10.124 39.426 1.00 92.44 711 ASN A N 1
ATOM 5486 C CA . ASN A 1 711 ? -13.325 -10.434 38.040 1.00 92.44 711 ASN A CA 1
ATOM 5487 C C . ASN A 1 711 ? -12.544 -9.287 37.375 1.00 92.44 711 ASN A C 1
ATOM 5489 O O . ASN A 1 711 ? -11.682 -9.544 36.541 1.00 92.44 711 ASN A O 1
ATOM 5493 N N . VAL A 1 712 ? -12.778 -8.030 37.771 1.00 93.75 712 VAL A N 1
ATOM 5494 C CA . VAL A 1 712 ? -11.991 -6.894 37.265 1.00 93.75 712 VAL A CA 1
ATOM 5495 C C . VAL A 1 712 ? -10.523 -7.054 37.677 1.00 93.75 712 VAL A C 1
ATOM 5497 O O . VAL A 1 712 ? -10.191 -7.104 38.865 1.00 93.75 712 VAL A O 1
ATOM 5500 N N . GLU A 1 713 ? -9.644 -7.137 36.684 1.00 93.62 713 GLU A N 1
ATOM 5501 C CA . GLU A 1 713 ? -8.195 -7.258 36.832 1.00 93.62 713 GLU A CA 1
ATOM 5502 C C . GLU A 1 713 ? -7.545 -5.878 36.982 1.00 93.62 713 GLU A C 1
ATOM 5504 O O . GLU A 1 713 ? -6.827 -5.651 37.955 1.00 93.62 713 GLU A O 1
ATOM 5509 N N . ASP A 1 714 ? -7.850 -4.961 36.058 1.00 94.56 714 ASP A N 1
ATOM 5510 C CA . ASP A 1 714 ? -7.220 -3.644 35.892 1.00 94.56 714 ASP A CA 1
ATOM 5511 C C . ASP A 1 714 ? -8.221 -2.629 35.295 1.00 94.56 714 ASP A C 1
ATOM 5513 O O . ASP A 1 714 ? -9.177 -3.020 34.620 1.00 94.56 714 ASP A O 1
ATOM 5517 N N . VAL A 1 715 ? -8.009 -1.330 35.536 1.00 94.44 715 VAL A N 1
ATOM 5518 C CA . VAL A 1 715 ? -8.819 -0.218 35.001 1.00 94.44 715 VAL A CA 1
ATOM 5519 C C . VAL A 1 715 ? -7.910 0.953 34.626 1.00 94.44 715 VAL A C 1
ATOM 5521 O O . VAL A 1 715 ? -7.157 1.454 35.465 1.00 94.44 715 VAL A O 1
ATOM 5524 N N . TYR A 1 716 ? -8.001 1.424 33.380 1.00 93.50 716 TYR A N 1
ATOM 5525 C CA . TYR A 1 716 ? -7.178 2.521 32.854 1.00 93.50 716 TYR A CA 1
ATOM 5526 C C . TYR A 1 716 ? -7.868 3.286 31.706 1.00 93.50 716 TYR A C 1
ATOM 5528 O O . TYR A 1 716 ? -8.826 2.775 31.134 1.00 93.50 716 TYR A O 1
ATOM 5536 N N . PRO A 1 717 ? -7.451 4.523 31.365 1.00 91.81 717 PRO A N 1
ATOM 5537 C CA . PRO A 1 717 ? -8.119 5.326 30.333 1.00 91.81 717 PRO A CA 1
ATOM 5538 C C . PRO A 1 717 ? -8.142 4.670 28.942 1.00 91.81 717 PRO A C 1
ATOM 5540 O O . PRO A 1 717 ? -7.263 3.875 28.601 1.00 91.81 717 PRO A O 1
ATOM 5543 N N . CYS A 1 718 ? -9.125 5.029 28.114 1.00 91.56 718 CYS A N 1
ATOM 5544 C CA . CYS A 1 718 ? -9.121 4.700 26.684 1.00 91.56 718 CYS A CA 1
ATOM 5545 C C . CYS A 1 718 ? -8.065 5.507 25.914 1.00 91.56 718 CYS A C 1
ATOM 5547 O O . CYS A 1 718 ? -7.692 6.612 26.311 1.00 91.56 718 CYS A O 1
ATOM 5549 N N . THR A 1 719 ? -7.622 4.990 24.766 1.00 90.81 719 THR A N 1
ATOM 5550 C CA . THR A 1 719 ? -6.974 5.838 23.753 1.00 90.81 719 THR A CA 1
ATOM 5551 C C . THR A 1 719 ? -8.015 6.736 23.069 1.00 90.81 719 THR A C 1
ATOM 5553 O O . THR A 1 719 ? -9.161 6.310 22.897 1.00 90.81 719 THR A O 1
ATOM 5556 N N . PRO A 1 720 ? -7.642 7.934 22.579 1.00 86.69 720 PRO A N 1
ATOM 5557 C CA . PRO A 1 720 ? -8.548 8.768 21.787 1.00 86.69 720 PRO A CA 1
ATOM 5558 C C . PRO A 1 720 ? -9.084 8.087 20.514 1.00 86.69 720 PRO A C 1
ATOM 5560 O O . PRO A 1 720 ? -10.162 8.450 20.050 1.00 86.69 720 PRO A O 1
ATOM 5563 N N . LEU A 1 721 ? -8.382 7.083 19.968 1.00 86.06 721 LEU A N 1
ATOM 5564 C CA . LEU A 1 721 ? -8.917 6.221 18.909 1.00 86.06 721 LEU A CA 1
ATOM 5565 C C . LEU A 1 721 ? -10.116 5.409 19.422 1.00 86.06 721 LEU A C 1
ATOM 5567 O O . LEU A 1 721 ? -11.185 5.464 18.823 1.00 86.06 721 LEU A O 1
ATOM 5571 N N . GLN A 1 722 ? -9.948 4.667 20.521 1.00 90.25 722 GLN A N 1
ATOM 5572 C CA . GLN A 1 722 ? -11.003 3.819 21.089 1.00 90.25 722 GLN A CA 1
ATOM 5573 C C . GLN A 1 722 ? -12.258 4.627 21.445 1.00 90.25 722 GLN A C 1
ATOM 5575 O O . GLN A 1 722 ? -13.365 4.169 21.172 1.00 90.25 722 GLN A O 1
ATOM 5580 N N . GLU A 1 723 ? -12.099 5.848 21.972 1.00 87.31 723 GLU A N 1
ATOM 5581 C CA . GLU A 1 723 ? -13.223 6.770 22.193 1.00 87.31 723 GLU A CA 1
ATOM 5582 C C . GLU A 1 723 ? -13.993 7.078 20.899 1.00 87.31 723 GLU A C 1
ATOM 5584 O O . GLU A 1 723 ? -15.224 7.051 20.885 1.00 87.31 723 GLU A O 1
ATOM 5589 N N . GLY A 1 724 ? -13.269 7.380 19.816 1.00 78.94 724 GLY A N 1
ATOM 5590 C CA . GLY A 1 724 ? -13.850 7.726 18.520 1.00 78.94 724 GLY A CA 1
ATOM 5591 C C . GLY A 1 724 ? -14.518 6.538 17.830 1.00 78.94 724 GLY A C 1
ATOM 5592 O O . GLY A 1 724 ? -15.606 6.689 17.286 1.00 78.94 724 GLY A O 1
ATOM 5593 N N . LEU A 1 725 ? -13.908 5.352 17.894 1.00 81.62 725 LEU A N 1
ATOM 5594 C CA . LEU A 1 725 ? -14.457 4.133 17.296 1.00 81.62 725 LEU A CA 1
ATOM 5595 C C . LEU A 1 725 ? -15.758 3.700 17.979 1.00 81.62 725 LEU A C 1
ATOM 5597 O O . LEU A 1 725 ? -16.734 3.440 17.284 1.00 81.62 725 LEU A O 1
ATOM 5601 N N . ILE A 1 726 ? -15.803 3.691 19.317 1.00 82.38 726 ILE A N 1
ATOM 5602 C CA . ILE A 1 726 ? -17.028 3.377 20.078 1.00 82.38 726 ILE A CA 1
ATOM 5603 C C . ILE A 1 726 ? -18.119 4.436 19.839 1.00 82.38 726 ILE A C 1
ATOM 5605 O O . ILE A 1 726 ? -19.297 4.108 19.746 1.00 82.38 726 ILE A O 1
ATOM 5609 N N . ALA A 1 727 ? -17.754 5.714 19.677 1.00 75.12 727 ALA A N 1
ATOM 5610 C CA . ALA A 1 727 ? -18.721 6.751 19.309 1.00 75.12 727 ALA A CA 1
ATOM 5611 C C . ALA A 1 727 ? -19.264 6.597 17.873 1.00 75.12 727 ALA A C 1
ATOM 5613 O O . ALA A 1 727 ? -20.388 7.014 17.600 1.00 75.12 727 ALA A O 1
ATOM 5614 N N . LEU A 1 728 ? -18.494 6.013 16.949 1.00 70.56 728 LEU A N 1
ATOM 5615 C CA . LEU A 1 728 ? -18.931 5.795 15.569 1.00 70.56 728 LEU A CA 1
ATOM 5616 C C . LEU A 1 728 ? -19.769 4.522 15.405 1.00 70.56 728 LEU A C 1
ATOM 5618 O O . LEU A 1 728 ? -20.760 4.575 14.679 1.00 70.56 728 LEU A O 1
ATOM 5622 N N . SER A 1 729 ? -19.456 3.426 16.100 1.00 66.69 729 SER A N 1
ATOM 5623 C CA . SER A 1 729 ? -20.311 2.227 16.106 1.00 66.69 729 SER A CA 1
ATOM 5624 C C . SER A 1 729 ? -21.638 2.469 16.834 1.00 66.69 729 SER A C 1
ATOM 5626 O O . SER A 1 729 ? -22.692 2.083 16.337 1.00 66.69 729 SER A O 1
ATOM 5628 N N . ALA A 1 730 ? -21.641 3.262 17.912 1.00 66.19 730 ALA A N 1
ATOM 5629 C CA . ALA A 1 730 ? -22.872 3.757 18.543 1.00 66.19 730 ALA A CA 1
ATOM 5630 C C . ALA A 1 730 ? -23.716 4.694 17.643 1.00 66.19 730 ALA A C 1
ATOM 5632 O O . ALA A 1 730 ? -24.856 5.017 17.982 1.00 66.19 730 ALA A O 1
ATOM 5633 N N . LYS A 1 731 ? -23.175 5.154 16.503 1.00 62.28 731 LYS A N 1
ATOM 5634 C CA . LYS A 1 731 ? -23.897 5.924 15.474 1.00 62.28 731 LYS A CA 1
ATOM 5635 C C . LYS A 1 731 ? -24.302 5.066 14.266 1.00 62.28 731 LYS A C 1
ATOM 5637 O O . LYS A 1 731 ? -25.316 5.357 13.634 1.00 62.28 731 LYS A O 1
ATOM 5642 N N . PHE A 1 732 ? -23.513 4.046 13.939 1.00 63.38 732 PHE A N 1
ATOM 5643 C CA . PHE A 1 732 ? -23.708 3.131 12.818 1.00 63.38 732 PHE A CA 1
ATOM 5644 C C . PHE A 1 732 ? -23.375 1.709 13.294 1.00 63.38 732 PHE A C 1
ATOM 5646 O O . PHE A 1 732 ? -22.204 1.356 13.384 1.00 63.38 732 PHE A O 1
ATOM 5653 N N . GLN A 1 733 ? -24.393 0.906 13.609 1.00 57.78 733 GLN A N 1
ATOM 5654 C CA . GLN A 1 733 ? -24.254 -0.311 14.427 1.00 57.78 733 GLN A CA 1
ATOM 5655 C C . GLN A 1 733 ? -23.294 -1.379 13.854 1.00 57.78 733 GLN A C 1
ATOM 5657 O O . GLN A 1 733 ? -22.624 -2.062 14.624 1.00 57.78 733 GLN A O 1
ATOM 5662 N N . ASP A 1 734 ? -23.161 -1.473 12.525 1.00 58.19 734 ASP A N 1
ATOM 5663 C CA . ASP A 1 734 ? -22.213 -2.369 11.835 1.00 58.19 734 ASP A CA 1
ATOM 5664 C C . ASP A 1 734 ? -20.789 -1.793 11.659 1.00 58.19 734 ASP A C 1
ATOM 5666 O O . ASP A 1 734 ? -19.874 -2.492 11.212 1.00 58.19 734 ASP A O 1
ATOM 5670 N N . ALA A 1 735 ? -20.574 -0.502 11.929 1.00 62.97 735 ALA A N 1
ATOM 5671 C CA . ALA A 1 735 ? -19.302 0.152 11.636 1.00 62.97 735 ALA A CA 1
ATOM 5672 C C . ALA A 1 735 ? -18.201 -0.300 12.604 1.00 62.97 735 ALA A C 1
ATOM 5674 O O . ALA A 1 735 ? -18.388 -0.332 13.817 1.00 62.97 735 ALA A O 1
ATOM 5675 N N . TYR A 1 736 ? -17.013 -0.576 12.059 1.00 74.44 736 TYR A N 1
ATOM 5676 C CA . TYR A 1 736 ? -15.820 -1.001 12.800 1.00 74.44 736 TYR A CA 1
ATOM 5677 C C . TYR A 1 736 ? -15.937 -2.358 13.523 1.00 74.44 736 TYR A C 1
ATOM 5679 O O . TYR A 1 736 ? -15.133 -2.641 14.413 1.00 74.44 736 TYR A O 1
ATOM 5687 N N . VAL A 1 737 ? -16.873 -3.222 13.112 1.00 80.62 737 VAL A N 1
ATOM 5688 C CA . VAL A 1 737 ? -16.951 -4.631 13.534 1.00 80.62 737 VAL A CA 1
ATOM 5689 C C . VAL A 1 737 ? -16.540 -5.544 12.373 1.00 80.62 737 VAL A C 1
ATOM 5691 O O . VAL A 1 737 ? -17.024 -5.393 11.252 1.00 80.62 737 VAL A O 1
ATOM 5694 N N . ALA A 1 738 ? -15.652 -6.506 12.637 1.00 81.94 738 ALA A N 1
ATOM 5695 C CA . ALA A 1 738 ? -15.213 -7.519 11.675 1.00 81.94 738 ALA A CA 1
ATOM 5696 C C . ALA A 1 738 ? -15.568 -8.933 12.153 1.00 81.94 738 ALA A C 1
ATOM 5698 O O . ALA A 1 738 ? -15.501 -9.220 13.349 1.00 81.94 738 ALA A O 1
ATOM 5699 N N . GLN A 1 739 ? -15.916 -9.815 11.210 1.00 86.12 739 GLN A N 1
ATOM 5700 C CA . GLN A 1 739 ? -16.307 -11.207 11.465 1.00 86.12 739 GLN A CA 1
ATOM 5701 C C . GLN A 1 739 ? -15.624 -12.141 10.470 1.00 86.12 739 GLN A C 1
ATOM 5703 O O . GLN A 1 739 ? -15.787 -11.958 9.262 1.00 86.12 739 GLN A O 1
ATOM 5708 N N . ARG A 1 740 ? -14.877 -13.139 10.952 1.00 87.38 740 ARG A N 1
ATOM 5709 C CA . ARG A 1 740 ? -14.032 -14.011 10.113 1.00 87.38 740 ARG A CA 1
ATOM 5710 C C . ARG A 1 740 ? -14.278 -15.493 10.423 1.00 87.38 740 ARG A C 1
ATOM 5712 O O . ARG A 1 740 ? -14.375 -15.858 11.591 1.00 87.38 740 ARG A O 1
ATOM 5719 N N . VAL A 1 741 ? -14.355 -16.336 9.387 1.00 88.38 741 VAL A N 1
ATOM 5720 C CA . VAL A 1 741 ? -14.657 -17.785 9.460 1.00 88.38 741 VAL A CA 1
ATOM 5721 C C . VAL A 1 741 ? -13.474 -18.611 8.966 1.00 88.38 741 VAL A C 1
ATOM 5723 O O . VAL A 1 741 ? -12.906 -18.300 7.924 1.00 88.38 741 VAL A O 1
ATOM 5726 N N . ALA A 1 742 ? -13.175 -19.709 9.657 1.00 87.94 742 ALA A N 1
ATOM 5727 C CA . ALA A 1 742 ? -12.159 -20.685 9.289 1.00 87.94 742 ALA A CA 1
ATOM 5728 C C . ALA A 1 742 ? -12.733 -22.113 9.283 1.00 87.94 742 ALA A C 1
ATOM 5730 O O . ALA A 1 742 ? -12.941 -22.708 10.344 1.00 87.94 742 ALA A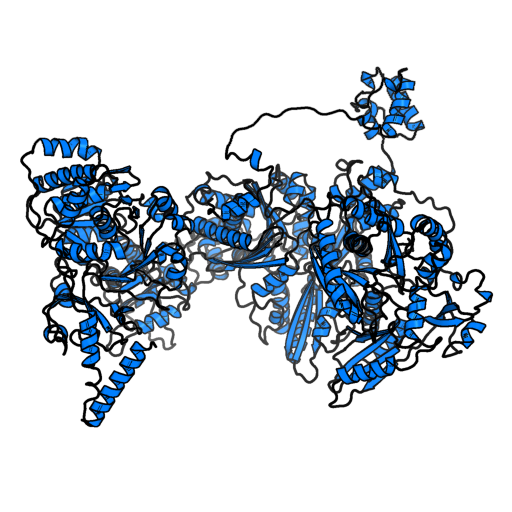 O 1
ATOM 5731 N N . THR A 1 743 ? -12.950 -22.688 8.097 1.00 88.81 743 THR A N 1
ATOM 5732 C CA . THR A 1 743 ? -13.317 -24.105 7.929 1.00 88.81 743 THR A CA 1
ATOM 5733 C C . THR A 1 743 ? -12.104 -24.994 8.195 1.00 88.81 743 THR A C 1
ATOM 5735 O O . THR A 1 743 ? -11.115 -24.939 7.464 1.00 88.81 743 THR A O 1
ATOM 5738 N N . LEU A 1 744 ? -12.156 -25.805 9.254 1.00 89.31 744 LEU A N 1
ATOM 5739 C CA . LEU A 1 744 ? -11.027 -26.616 9.717 1.00 89.31 744 LEU A CA 1
ATOM 5740 C C . LEU A 1 744 ? -11.477 -28.042 10.070 1.00 89.31 744 LEU A C 1
ATOM 5742 O O . LEU A 1 744 ? -12.593 -28.217 10.552 1.00 89.31 744 LEU A O 1
ATOM 5746 N N . PRO A 1 745 ? -10.617 -29.073 9.961 1.00 89.75 745 PRO A N 1
ATOM 5747 C CA . PRO A 1 745 ? -10.938 -30.396 10.491 1.00 89.75 745 PRO A CA 1
ATOM 5748 C C . PRO A 1 745 ? -11.261 -30.328 11.992 1.00 89.75 745 PRO A C 1
ATOM 5750 O O . PRO A 1 745 ? -10.569 -29.634 12.735 1.00 89.75 745 PRO A O 1
ATOM 5753 N N . ALA A 1 746 ? -12.254 -31.069 12.482 1.00 86.69 746 ALA A N 1
ATOM 5754 C CA . ALA A 1 746 ? -12.784 -30.930 13.841 1.00 86.69 746 ALA A CA 1
ATOM 5755 C C . ALA A 1 746 ? -11.715 -31.153 14.928 1.00 86.69 746 ALA A C 1
ATOM 5757 O O . ALA A 1 746 ? -11.677 -30.446 15.934 1.00 86.69 746 ALA A O 1
ATOM 5758 N N . LYS A 1 747 ? -10.766 -32.071 14.696 1.00 88.75 747 LYS A N 1
ATOM 5759 C CA . LYS A 1 747 ? -9.591 -32.271 15.566 1.00 88.75 747 LYS A CA 1
ATOM 5760 C C . LYS A 1 747 ? -8.648 -31.054 15.601 1.00 88.75 747 LYS A C 1
ATOM 5762 O O . LYS A 1 747 ? -8.000 -30.810 16.618 1.00 88.75 747 LYS A O 1
ATOM 5767 N N . THR A 1 748 ? -8.544 -30.319 14.497 1.00 90.88 748 THR A N 1
ATOM 5768 C CA . THR A 1 748 ? -7.779 -29.068 14.386 1.00 90.88 748 THR A CA 1
ATOM 5769 C C . THR A 1 748 ? -8.537 -27.927 15.058 1.00 90.88 748 THR A C 1
ATOM 5771 O O . THR A 1 748 ? -7.951 -27.225 15.873 1.00 90.88 748 THR A O 1
ATOM 5774 N N . ALA A 1 749 ? -9.839 -27.788 14.802 1.00 89.12 749 ALA A N 1
ATOM 5775 C CA . ALA A 1 749 ? -10.675 -26.752 15.404 1.00 89.12 749 ALA A CA 1
ATOM 5776 C C . ALA A 1 749 ? -10.744 -26.866 16.941 1.00 89.12 749 ALA A C 1
ATOM 5778 O O . ALA A 1 749 ? -10.546 -25.873 17.633 1.00 89.12 749 ALA A O 1
ATOM 5779 N N . LEU A 1 750 ? -10.918 -28.070 17.501 1.00 89.62 750 LEU A N 1
ATOM 5780 C CA . LEU A 1 750 ? -10.928 -28.268 18.959 1.00 89.62 750 LEU A CA 1
ATOM 5781 C C . LEU A 1 750 ? -9.589 -27.890 19.615 1.00 89.62 750 LEU A C 1
ATOM 5783 O O . LEU A 1 750 ? -9.586 -27.155 20.599 1.00 89.62 750 LEU A O 1
ATOM 5787 N N . ARG A 1 751 ? -8.452 -28.295 19.028 1.00 92.69 751 ARG A N 1
ATOM 5788 C CA . ARG A 1 751 ? -7.120 -27.835 19.472 1.00 92.69 751 ARG A CA 1
ATOM 5789 C C . ARG A 1 751 ? -6.946 -26.322 19.325 1.00 92.69 751 ARG A C 1
ATOM 5791 O O . ARG A 1 751 ? -6.252 -25.705 20.126 1.00 92.69 751 ARG A O 1
ATOM 5798 N N . LEU A 1 752 ? -7.556 -25.716 18.306 1.00 91.75 752 LEU A N 1
ATOM 5799 C CA . LEU A 1 752 ? -7.564 -24.266 18.128 1.00 91.75 752 LEU A CA 1
ATOM 5800 C C . LEU A 1 752 ? -8.397 -23.574 19.219 1.00 91.75 752 LEU A C 1
ATOM 5802 O O . LEU A 1 752 ? -8.036 -22.475 19.624 1.00 91.75 752 LEU A O 1
ATOM 5806 N N . LYS A 1 753 ? -9.435 -24.218 19.777 1.00 91.31 753 LYS A N 1
ATOM 5807 C CA . LYS A 1 753 ? -10.145 -23.681 20.951 1.00 91.31 753 LYS A CA 1
ATOM 5808 C C . LYS A 1 753 ? -9.235 -23.678 22.172 1.00 91.31 753 LYS A C 1
ATOM 5810 O O . LYS A 1 753 ? -9.063 -22.627 22.771 1.00 91.31 753 LYS A O 1
ATOM 5815 N N . GLU A 1 754 ? -8.614 -24.816 22.487 1.00 91.00 754 GLU A N 1
ATOM 5816 C CA . GLU A 1 754 ? -7.662 -24.943 23.605 1.00 91.00 754 GLU A CA 1
ATOM 5817 C C . GLU A 1 754 ? -6.532 -23.896 23.497 1.00 91.00 754 GLU A C 1
ATOM 5819 O O . GLU A 1 754 ? -6.099 -23.309 24.491 1.00 91.00 754 GLU A O 1
ATOM 5824 N N . ALA A 1 755 ? -6.101 -23.607 22.266 1.00 91.69 755 ALA A N 1
ATOM 5825 C CA . ALA A 1 755 ? -5.134 -22.567 21.951 1.00 91.69 755 ALA A CA 1
ATOM 5826 C C . ALA A 1 755 ? -5.664 -21.135 22.162 1.00 91.69 755 ALA A C 1
ATOM 5828 O O . ALA A 1 755 ? -4.957 -20.313 22.743 1.00 91.69 755 ALA A O 1
ATOM 5829 N N . PHE A 1 756 ? -6.893 -20.830 21.730 1.00 90.19 756 PHE A N 1
ATOM 5830 C CA . PHE A 1 756 ? -7.542 -19.539 21.988 1.00 90.19 756 PHE A CA 1
ATOM 5831 C C . PHE A 1 756 ? -7.820 -19.321 23.479 1.00 90.19 756 PHE A C 1
ATOM 5833 O O . PHE A 1 756 ? -7.541 -18.232 23.969 1.00 90.19 756 PHE A O 1
ATOM 5840 N N . ASP A 1 757 ? -8.300 -20.336 24.206 1.00 87.69 757 ASP A N 1
ATOM 5841 C CA . ASP A 1 757 ? -8.478 -20.301 25.666 1.00 87.69 757 ASP A CA 1
ATOM 5842 C C . ASP A 1 757 ? -7.162 -19.879 26.351 1.00 87.69 757 ASP A C 1
ATOM 5844 O O . ASP A 1 757 ? -7.131 -18.930 27.132 1.00 87.69 757 ASP A O 1
ATOM 5848 N N . THR A 1 758 ? -6.055 -20.530 25.974 1.00 88.12 758 THR A N 1
ATOM 5849 C CA . THR A 1 758 ? -4.709 -20.273 26.517 1.00 88.12 758 THR A CA 1
ATOM 5850 C C . THR A 1 758 ? -4.169 -18.885 26.135 1.00 88.12 758 THR A C 1
ATOM 5852 O O . THR A 1 758 ? -3.619 -18.176 26.977 1.00 88.12 758 THR A O 1
ATOM 5855 N N . ALA A 1 759 ? -4.316 -18.467 24.873 1.00 87.88 759 ALA A N 1
ATOM 5856 C CA . ALA A 1 759 ? -3.824 -17.170 24.395 1.00 87.88 759 ALA A CA 1
ATOM 5857 C C . ALA A 1 759 ? -4.621 -15.983 24.968 1.00 87.88 759 ALA A C 1
ATOM 5859 O O . ALA A 1 759 ? -4.075 -14.908 25.210 1.00 87.88 759 ALA A O 1
ATOM 5860 N N . VAL A 1 760 ? -5.913 -16.179 25.242 1.00 87.88 760 VAL A N 1
ATOM 5861 C CA . VAL A 1 760 ? -6.786 -15.188 25.887 1.00 87.88 760 VAL A CA 1
ATOM 5862 C C . VAL A 1 760 ? -6.307 -14.828 27.292 1.00 87.88 760 VAL A C 1
ATOM 5864 O O . VAL A 1 760 ? -6.334 -13.649 27.652 1.00 87.88 760 VAL A O 1
ATOM 5867 N N . GLU A 1 761 ? -5.831 -15.792 28.086 1.00 84.50 761 GLU A N 1
ATOM 5868 C CA . GLU A 1 761 ? -5.247 -15.497 29.401 1.00 84.50 761 GLU A CA 1
ATOM 5869 C C . GLU A 1 761 ? -4.033 -14.562 29.257 1.00 84.50 761 GLU A C 1
ATOM 5871 O O . GLU A 1 761 ? -3.949 -13.545 29.952 1.00 84.50 761 GLU A O 1
ATOM 5876 N N . GLY A 1 762 ? -3.161 -14.834 28.279 1.00 82.38 762 GLY A N 1
ATOM 5877 C CA . GLY A 1 762 ? -1.994 -14.014 27.943 1.00 82.38 762 GLY A CA 1
ATOM 5878 C C . GLY A 1 762 ? -2.296 -12.672 27.258 1.00 82.38 762 GLY A C 1
ATOM 5879 O O . GLY A 1 762 ? -1.410 -11.816 27.212 1.00 82.38 762 GLY A O 1
ATOM 5880 N N . SER A 1 763 ? -3.518 -12.450 26.755 1.00 87.56 763 SER A N 1
ATOM 5881 C CA . SER A 1 763 ? -3.888 -11.268 25.959 1.00 87.56 763 SER A CA 1
ATOM 5882 C C . SER A 1 763 ? -4.994 -10.411 26.613 1.00 87.56 763 SER A C 1
ATOM 5884 O O . SER A 1 763 ? -6.182 -10.545 26.298 1.00 87.56 763 SER A O 1
ATOM 5886 N N . PRO A 1 764 ? -4.638 -9.465 27.512 1.00 91.00 764 PRO A N 1
ATOM 5887 C CA . PRO A 1 764 ? -5.599 -8.596 28.202 1.00 91.00 764 PRO A CA 1
ATOM 5888 C C . PRO A 1 764 ? -6.528 -7.781 27.295 1.00 91.00 764 PRO A C 1
ATOM 5890 O O . PRO A 1 764 ? -7.629 -7.422 27.717 1.00 91.00 764 PRO A O 1
ATOM 5893 N N . VAL A 1 765 ? -6.112 -7.465 26.060 1.00 91.00 765 VAL A N 1
ATOM 5894 C CA . VAL A 1 765 ? -6.932 -6.647 25.153 1.00 91.00 765 VAL A CA 1
ATOM 5895 C C . VAL A 1 765 ? -8.169 -7.403 24.664 1.00 91.00 765 VAL A C 1
ATOM 5897 O O . VAL A 1 765 ? -9.249 -6.823 24.599 1.00 91.00 765 VAL A O 1
ATOM 5900 N N . LEU A 1 766 ? -8.057 -8.719 24.453 1.00 92.00 766 LEU A N 1
ATOM 5901 C CA . LEU A 1 766 ? -9.188 -9.586 24.107 1.00 92.00 766 LEU A CA 1
ATOM 5902 C C . LEU A 1 766 ? -10.201 -9.692 25.257 1.00 92.00 766 LEU A C 1
ATOM 5904 O O . LEU A 1 766 ? -11.374 -9.960 25.024 1.00 92.00 766 LEU A O 1
ATOM 5908 N N . ARG A 1 767 ? -9.754 -9.439 26.496 1.00 93.88 767 ARG A N 1
ATOM 5909 C CA . ARG A 1 767 ? -10.562 -9.416 27.726 1.00 93.88 767 ARG A CA 1
ATOM 5910 C C . ARG A 1 767 ? -10.947 -7.998 28.185 1.00 93.88 767 ARG A C 1
ATOM 5912 O O . ARG A 1 767 ? -11.446 -7.831 29.300 1.00 93.88 767 ARG A O 1
ATOM 5919 N N . THR A 1 768 ? -10.704 -6.974 27.361 1.00 94.31 768 THR A N 1
ATOM 5920 C CA . THR A 1 768 ? -11.042 -5.575 27.667 1.00 94.31 768 THR A CA 1
ATOM 5921 C C . THR A 1 768 ? -12.488 -5.249 27.299 1.00 94.31 768 THR A C 1
ATOM 5923 O O . THR A 1 768 ? -12.953 -5.560 26.203 1.00 94.31 768 THR A O 1
ATOM 5926 N N . ARG A 1 769 ? -13.174 -4.533 28.194 1.00 93.88 769 ARG A N 1
ATOM 5927 C CA . ARG A 1 769 ? -14.433 -3.818 27.926 1.00 93.88 769 ARG A CA 1
ATOM 5928 C C . ARG A 1 769 ? -14.213 -2.311 28.071 1.00 93.88 769 ARG A C 1
ATOM 5930 O O . ARG A 1 769 ? -13.299 -1.900 28.782 1.00 93.88 769 ARG A O 1
ATOM 5937 N N . ILE A 1 770 ? -15.034 -1.480 27.430 1.00 92.38 770 ILE A N 1
ATOM 5938 C CA . ILE A 1 770 ? -14.969 -0.009 27.557 1.00 92.38 770 ILE A CA 1
ATOM 5939 C C . ILE A 1 770 ? -16.222 0.493 28.281 1.00 92.38 770 ILE A C 1
ATOM 5941 O O . ILE A 1 770 ? -17.318 0.047 27.968 1.00 92.38 770 ILE A O 1
ATOM 5945 N N . VAL A 1 771 ? -16.088 1.412 29.242 1.00 91.12 771 VAL A N 1
ATOM 5946 C CA . VAL A 1 771 ? -17.212 1.980 30.013 1.00 91.12 771 VAL A CA 1
ATOM 5947 C C . VAL A 1 771 ? -17.120 3.498 30.139 1.00 91.12 771 VAL A C 1
ATOM 5949 O O . VAL A 1 771 ? -16.029 4.053 30.247 1.00 91.12 771 VAL A O 1
ATOM 5952 N N . ASN A 1 772 ? -18.269 4.177 30.185 1.00 88.31 772 ASN A N 1
ATOM 5953 C CA . ASN A 1 772 ? -18.347 5.604 30.505 1.00 88.31 772 ASN A CA 1
ATOM 5954 C C . ASN A 1 772 ? -18.526 5.804 32.015 1.00 88.31 772 ASN A C 1
ATOM 5956 O O . ASN A 1 772 ? -19.553 5.427 32.579 1.00 88.31 772 ASN A O 1
ATOM 5960 N N . VAL A 1 773 ? -17.538 6.417 32.663 1.00 84.12 773 VAL A N 1
ATOM 5961 C CA . VAL A 1 773 ? -17.557 6.729 34.093 1.00 84.12 773 VAL A CA 1
ATOM 5962 C C . VAL A 1 773 ? -17.973 8.189 34.274 1.00 84.12 773 VAL A C 1
ATOM 5964 O O . VAL A 1 773 ? -17.310 9.108 33.782 1.00 84.12 773 VAL A O 1
ATOM 5967 N N . THR A 1 774 ? -19.081 8.419 34.982 1.00 76.25 774 THR A N 1
ATOM 5968 C CA . THR A 1 774 ? -19.713 9.741 35.124 1.00 76.25 774 THR A CA 1
ATOM 5969 C C . THR A 1 774 ? -18.735 10.796 35.646 1.00 76.25 774 THR A C 1
ATOM 5971 O O . THR A 1 774 ? -18.162 10.657 36.724 1.00 76.25 774 THR A O 1
ATOM 5974 N N . GLY A 1 775 ? -18.538 11.870 34.875 1.00 72.38 775 GLY A N 1
ATOM 5975 C CA . GLY A 1 775 ? -17.607 12.955 35.216 1.00 72.38 775 GLY A CA 1
ATOM 5976 C C . GLY A 1 775 ? -16.116 12.600 35.103 1.00 72.38 775 GLY A C 1
ATOM 5977 O O . GLY A 1 775 ? -15.282 13.384 35.550 1.00 72.38 775 GLY A O 1
ATOM 5978 N N . ARG A 1 776 ? -15.771 11.438 34.530 1.00 78.56 776 ARG A N 1
ATOM 5979 C CA . ARG A 1 776 ? -14.391 10.947 34.349 1.00 78.56 776 ARG A CA 1
ATOM 5980 C C . ARG A 1 776 ? -14.064 10.567 32.899 1.00 78.56 776 ARG A C 1
ATOM 5982 O O . ARG A 1 776 ? -12.918 10.733 32.500 1.00 78.56 776 ARG A O 1
ATOM 5989 N N . GLY A 1 777 ? -15.046 10.125 32.109 1.00 82.44 777 GLY A N 1
ATOM 5990 C CA . GLY A 1 777 ? -14.877 9.788 30.687 1.00 82.44 777 GLY A CA 1
ATOM 5991 C C . GLY A 1 777 ? -14.809 8.282 30.423 1.00 82.44 777 GLY A C 1
ATOM 5992 O O . GLY A 1 777 ? -15.324 7.490 31.213 1.00 82.44 777 GLY A O 1
ATOM 5993 N N . LEU A 1 778 ? -14.207 7.884 29.298 1.00 88.44 778 LEU A N 1
ATOM 5994 C CA . LEU A 1 778 ? -14.171 6.489 28.848 1.00 88.44 778 LEU A CA 1
ATOM 5995 C C . LEU A 1 778 ? -12.951 5.729 29.395 1.00 88.44 778 LEU A C 1
ATOM 5997 O O . LEU A 1 778 ? -11.799 6.108 29.170 1.00 88.44 778 LEU A O 1
ATOM 6001 N N . PHE A 1 779 ? -13.205 4.608 30.071 1.00 93.31 779 PHE A N 1
ATOM 6002 C CA . PHE A 1 779 ? -12.191 3.743 30.680 1.00 93.31 779 PHE A CA 1
ATOM 6003 C C . PHE A 1 779 ? -12.253 2.322 30.122 1.00 93.31 779 PHE A C 1
ATOM 6005 O O . PHE A 1 779 ? -13.329 1.766 29.916 1.00 93.31 779 PHE A O 1
ATOM 6012 N N . GLN A 1 780 ? -11.077 1.737 29.925 1.00 95.25 780 GLN A N 1
ATOM 6013 C CA . GLN A 1 780 ? -10.868 0.322 29.662 1.00 95.25 780 GLN A CA 1
ATOM 6014 C C . GLN A 1 780 ? -10.907 -0.449 30.984 1.00 95.25 780 GLN A C 1
ATOM 6016 O O . GLN A 1 780 ? -10.326 -0.021 31.985 1.00 95.25 780 GLN A O 1
ATOM 6021 N N . VAL A 1 781 ? -11.580 -1.594 30.971 1.00 95.31 781 VAL A N 1
ATOM 6022 C CA . VAL A 1 781 ? -11.761 -2.498 32.107 1.00 95.31 781 VAL A CA 1
ATOM 6023 C C . VAL A 1 781 ? -11.299 -3.878 31.662 1.00 95.31 781 VAL A C 1
ATOM 6025 O O . VAL A 1 781 ? -11.950 -4.514 30.834 1.00 95.31 781 VAL A O 1
ATOM 6028 N N . VAL A 1 782 ? -10.163 -4.335 32.186 1.00 94.81 782 VAL A N 1
ATOM 6029 C CA . VAL A 1 782 ? -9.647 -5.684 31.922 1.00 94.81 782 VAL A CA 1
ATOM 6030 C C . VAL A 1 782 ? -10.331 -6.651 32.878 1.00 94.81 782 VAL A C 1
ATOM 6032 O O . VAL A 1 782 ? -10.352 -6.414 34.088 1.00 94.81 782 VAL A O 1
ATOM 6035 N N . LEU A 1 783 ? -10.875 -7.747 32.356 1.00 94.50 783 LEU A N 1
ATOM 6036 C CA . LEU A 1 783 ? -11.514 -8.802 33.144 1.00 94.50 783 LEU A CA 1
ATOM 6037 C C . LEU A 1 783 ? -10.668 -10.075 33.120 1.00 94.50 783 LEU A C 1
ATOM 6039 O O . LEU A 1 783 ? -10.167 -10.437 32.063 1.00 94.50 783 LEU A O 1
ATOM 6043 N N . LYS A 1 784 ? -10.521 -10.783 34.244 1.00 90.38 784 LYS A N 1
ATOM 6044 C CA . LYS A 1 784 ? -9.771 -12.055 34.300 1.00 90.38 784 LYS A CA 1
ATOM 6045 C C . LYS A 1 784 ? -10.414 -13.104 33.394 1.00 90.38 784 LYS A C 1
ATOM 6047 O O . LYS A 1 784 ? -9.737 -13.691 32.562 1.00 90.38 784 LYS A O 1
ATOM 6052 N N . ASP A 1 785 ? -11.731 -13.252 33.509 1.00 85.75 785 ASP A N 1
ATOM 6053 C CA . ASP A 1 785 ? -12.587 -13.877 32.505 1.00 85.75 785 ASP A CA 1
ATOM 6054 C C . ASP A 1 785 ? -13.314 -12.781 31.712 1.00 85.75 785 ASP A C 1
ATOM 6056 O O . ASP A 1 785 ? -14.145 -12.047 32.256 1.00 85.75 785 ASP A O 1
ATOM 6060 N N . GLY A 1 786 ? -12.998 -12.669 30.420 1.00 79.56 786 GLY A N 1
ATOM 6061 C CA . GLY A 1 786 ? -13.651 -11.731 29.502 1.00 79.56 786 GLY A CA 1
ATOM 6062 C C . GLY A 1 786 ? -15.057 -12.155 29.053 1.00 79.56 786 GLY A C 1
ATOM 6063 O O . GLY A 1 786 ? -15.812 -11.304 28.574 1.00 79.56 786 GLY A O 1
ATOM 6064 N N . GLN A 1 787 ? -15.424 -13.430 29.248 1.00 82.25 787 GLN A N 1
ATOM 6065 C CA . GLN A 1 787 ? -16.643 -14.084 28.751 1.00 82.25 787 GLN A CA 1
ATOM 6066 C C . GLN A 1 787 ? -16.691 -14.127 27.212 1.00 82.25 787 GLN A C 1
ATOM 6068 O O . GLN A 1 787 ? -17.643 -13.679 26.569 1.00 82.25 787 GLN A O 1
ATOM 6073 N N . LEU A 1 788 ? -15.605 -14.630 26.615 1.00 87.50 788 LEU A N 1
ATOM 6074 C CA . LEU A 1 788 ? -15.307 -14.501 25.180 1.00 87.50 788 LEU A CA 1
ATOM 6075 C C . LEU A 1 788 ? -15.826 -15.657 24.320 1.00 87.50 788 LEU A C 1
ATOM 6077 O O . LEU A 1 788 ? -16.058 -15.473 23.128 1.00 87.50 788 LEU A O 1
ATOM 6081 N N . VAL A 1 789 ? -16.008 -16.840 24.911 1.00 86.50 789 VAL A N 1
ATOM 6082 C CA . VAL A 1 789 ? -16.493 -18.021 24.191 1.00 86.50 789 VAL A CA 1
ATOM 6083 C C . VAL A 1 789 ? -17.971 -17.819 23.860 1.00 86.50 789 VAL A C 1
ATOM 6085 O O . VAL A 1 789 ? -18.845 -17.946 24.716 1.00 86.50 789 VAL A O 1
ATOM 6088 N N . ARG A 1 790 ? -18.260 -17.505 22.598 1.00 85.38 790 ARG A N 1
ATOM 6089 C CA . ARG A 1 790 ? -19.569 -17.684 21.968 1.00 85.38 790 ARG A CA 1
ATOM 6090 C C . ARG A 1 790 ? -19.720 -19.138 21.580 1.00 85.38 790 ARG A C 1
ATOM 6092 O O . ARG A 1 790 ? -19.684 -19.562 20.432 1.00 85.38 790 ARG A O 1
ATOM 6099 N N . GLU A 1 791 ? -19.890 -19.923 22.628 1.00 69.94 791 GLU A N 1
ATOM 6100 C CA . GLU A 1 791 ? -20.568 -21.189 22.521 1.00 69.94 791 GLU A CA 1
ATOM 6101 C C . GLU A 1 791 ? -21.911 -20.945 21.802 1.00 69.94 791 GLU A C 1
ATOM 6103 O O . GLU A 1 791 ? -22.695 -20.121 22.247 1.00 69.94 791 GLU A O 1
ATOM 6108 N N . HIS A 1 792 ? -22.189 -21.706 20.743 1.00 64.12 792 HIS A N 1
ATOM 6109 C CA . HIS A 1 792 ? -23.454 -21.836 19.979 1.00 64.12 792 HIS A CA 1
ATOM 6110 C C . HIS A 1 792 ? -24.403 -23.203 19.819 1.00 64.12 792 HIS A C 1
ATOM 6112 O O . HIS A 1 792 ? -25.482 -23.016 20.350 1.00 64.12 792 HIS A O 1
ATOM 6118 N N . GLY A 1 793 ? -24.406 -24.544 19.322 1.00 64.56 793 GLY A N 1
ATOM 6119 C CA . GLY A 1 793 ? -23.804 -25.780 18.490 1.00 64.56 793 GLY A CA 1
ATOM 6120 C C . GLY A 1 793 ? -23.277 -25.981 16.940 1.00 64.56 793 GLY A C 1
ATOM 6121 O O . GLY A 1 793 ? -22.088 -26.277 16.820 1.00 64.56 793 GLY A O 1
ATOM 6122 N N . THR A 1 794 ? -23.999 -25.961 15.765 1.00 70.62 794 THR A N 1
ATOM 6123 C CA . THR A 1 794 ? -23.551 -26.409 14.367 1.00 70.62 794 THR A CA 1
ATOM 6124 C C . THR A 1 794 ? -24.131 -25.816 12.990 1.00 70.62 794 THR A C 1
ATOM 6126 O O . THR A 1 794 ? -24.155 -26.568 12.014 1.00 70.62 794 THR A O 1
ATOM 6129 N N . ASP A 1 795 ? -24.537 -24.539 12.768 1.00 81.62 795 ASP A N 1
ATOM 6130 C CA . ASP A 1 795 ? -24.554 -23.899 11.386 1.00 81.62 795 ASP A CA 1
ATOM 6131 C C . ASP A 1 795 ? -23.695 -22.628 11.375 1.00 81.62 795 ASP A C 1
ATOM 6133 O O . ASP A 1 795 ? -23.704 -21.835 12.309 1.00 81.62 795 ASP A O 1
ATOM 6137 N N . THR A 1 796 ? -22.902 -22.448 10.321 1.00 83.69 796 THR A N 1
ATOM 6138 C CA . THR A 1 796 ? -21.843 -21.433 10.245 1.00 83.69 796 THR A CA 1
ATOM 6139 C C . THR A 1 796 ? -22.262 -20.132 9.589 1.00 83.69 796 THR A C 1
ATOM 6141 O O . THR A 1 796 ? -21.785 -19.068 9.973 1.00 83.69 796 THR A O 1
ATOM 6144 N N . SER A 1 797 ? -23.137 -20.193 8.585 1.00 82.50 797 SER A N 1
ATOM 6145 C CA . SER A 1 797 ? -23.759 -18.954 8.117 1.00 82.50 797 SER A CA 1
ATOM 6146 C C . SER A 1 797 ? -24.584 -18.383 9.254 1.00 82.50 797 SER A C 1
ATOM 6148 O O . SER A 1 797 ? -24.511 -17.179 9.487 1.00 82.50 797 SER A O 1
ATOM 6150 N N . GLU A 1 798 ? -25.267 -19.281 9.984 1.00 81.19 798 GLU A N 1
ATOM 6151 C CA . GLU A 1 798 ? -26.009 -18.889 11.159 1.00 81.19 798 GLU A CA 1
ATOM 6152 C C . GLU A 1 798 ? -25.141 -18.065 12.129 1.00 81.19 798 GLU A C 1
ATOM 6154 O O . GLU A 1 798 ? -25.589 -17.020 12.605 1.00 81.19 798 GLU A O 1
ATOM 6159 N N . TYR A 1 799 ? -23.889 -18.494 12.384 1.00 85.19 799 TYR A N 1
ATOM 6160 C CA . TYR A 1 799 ? -22.937 -17.795 13.267 1.00 85.19 799 TYR A CA 1
ATOM 6161 C C . TYR A 1 799 ? -22.861 -16.310 12.961 1.00 85.19 799 TYR A C 1
ATOM 6163 O O . TYR A 1 799 ? -22.929 -15.470 13.858 1.00 85.19 799 TYR A O 1
ATOM 6171 N N . LEU A 1 800 ? -22.695 -15.978 11.686 1.00 84.69 800 LEU A N 1
ATOM 6172 C CA . LEU A 1 800 ? -22.201 -14.674 11.280 1.00 84.69 800 LEU A CA 1
ATOM 6173 C C . LEU A 1 800 ? -23.166 -13.560 11.644 1.00 84.69 800 LEU A C 1
ATOM 6175 O O . LEU A 1 800 ? -22.839 -12.709 12.471 1.00 84.69 800 LEU A O 1
ATOM 6179 N N . ARG A 1 801 ? -24.378 -13.585 11.093 1.00 83.50 801 ARG A N 1
ATOM 6180 C CA . ARG A 1 801 ? -25.377 -12.578 11.455 1.00 83.50 801 ARG A CA 1
ATOM 6181 C C . ARG A 1 801 ? -25.853 -12.776 12.929 1.00 83.50 801 ARG A C 1
ATOM 6183 O O . ARG A 1 801 ? -26.351 -11.807 13.487 1.00 83.50 801 ARG A O 1
ATOM 6190 N N . ARG A 1 802 ? -25.600 -13.932 13.605 1.00 82.06 802 ARG A N 1
ATOM 6191 C CA . ARG A 1 802 ? -25.943 -14.173 15.043 1.00 82.06 802 ARG A CA 1
ATOM 6192 C C . ARG A 1 802 ? -25.071 -13.321 15.917 1.00 82.06 802 ARG A C 1
ATOM 6194 O O . ARG A 1 802 ? -25.553 -12.432 16.603 1.00 82.06 802 ARG A O 1
ATOM 6201 N N . ASP A 1 803 ? -23.781 -13.574 15.839 1.00 84.44 803 ASP A N 1
ATOM 6202 C CA . ASP A 1 803 ? -22.788 -12.799 16.544 1.00 84.44 803 ASP A CA 1
ATOM 6203 C C . ASP A 1 803 ? -22.896 -11.305 16.164 1.00 84.44 803 ASP A C 1
ATOM 6205 O O . ASP A 1 803 ? -22.834 -10.460 17.050 1.00 84.44 803 ASP A O 1
ATOM 6209 N N . ARG A 1 804 ? -23.197 -10.955 14.900 1.00 80.38 804 ARG A N 1
ATOM 6210 C CA . ARG A 1 804 ? -23.307 -9.547 14.463 1.00 80.38 804 ARG A CA 1
ATOM 6211 C C . ARG A 1 804 ? -24.308 -8.724 15.272 1.00 80.38 804 ARG A C 1
ATOM 6213 O O . ARG A 1 804 ? -23.994 -7.592 15.627 1.00 80.38 804 ARG A O 1
ATOM 6220 N N . ASN A 1 805 ? -25.480 -9.280 15.569 1.00 77.25 805 ASN A N 1
ATOM 6221 C CA . ASN A 1 805 ? -26.537 -8.543 16.259 1.00 77.25 805 ASN A CA 1
ATOM 6222 C C . ASN A 1 805 ? -26.403 -8.539 17.795 1.00 77.25 805 ASN A C 1
ATOM 6224 O O . ASN A 1 805 ? -27.250 -7.960 18.465 1.00 77.25 805 ASN A O 1
ATOM 6228 N N . GLU A 1 806 ? -25.335 -9.102 18.378 1.00 80.56 806 GLU A N 1
ATOM 6229 C CA . GLU A 1 806 ? -24.953 -8.791 19.765 1.00 80.56 806 GLU A CA 1
ATOM 6230 C C . GLU A 1 806 ? -24.088 -7.518 19.790 1.00 80.56 806 GLU A C 1
ATOM 6232 O O . GLU A 1 806 ? -22.906 -7.577 19.422 1.00 80.56 806 GLU A O 1
ATOM 6237 N N . PRO A 1 807 ? -24.623 -6.362 20.227 1.00 74.44 807 PRO A N 1
ATOM 6238 C CA . PRO A 1 807 ? -23.935 -5.083 20.098 1.00 74.44 807 PRO A CA 1
ATOM 6239 C C . PRO A 1 807 ? -22.653 -5.027 20.935 1.00 74.44 807 PRO A C 1
ATOM 6241 O O . PRO A 1 807 ? -22.630 -5.410 22.104 1.00 74.44 807 PRO A O 1
ATOM 6244 N N . MET A 1 808 ? -21.587 -4.485 20.343 1.00 83.06 808 MET A N 1
ATOM 6245 C CA . MET A 1 808 ? -20.291 -4.254 20.995 1.00 83.06 808 MET A CA 1
ATOM 6246 C C . MET A 1 808 ? -20.216 -2.846 21.628 1.00 83.06 808 MET A C 1
ATOM 6248 O O . MET A 1 808 ? -19.297 -2.072 21.364 1.00 83.06 808 MET A O 1
ATOM 6252 N N . ASP A 1 809 ? -21.222 -2.507 22.442 1.00 75.69 809 ASP A N 1
ATOM 6253 C CA . ASP A 1 809 ? -21.383 -1.209 23.124 1.00 75.69 809 ASP A CA 1
ATOM 6254 C C . ASP A 1 809 ? -20.692 -1.172 24.514 1.00 75.69 809 ASP A C 1
ATOM 6256 O O . ASP A 1 809 ? -20.066 -2.136 24.969 1.00 75.69 809 ASP A O 1
ATOM 6260 N N . LEU A 1 810 ? -20.790 -0.042 25.216 1.00 86.50 810 LEU A N 1
ATOM 6261 C CA . LEU A 1 810 ? -20.239 0.190 26.547 1.00 86.50 810 LEU A CA 1
ATOM 6262 C C . LEU A 1 810 ? -20.638 -0.904 27.557 1.00 86.50 810 LEU A C 1
ATOM 6264 O O . LEU A 1 810 ? -21.810 -1.190 27.778 1.00 86.50 810 LEU A O 1
ATOM 6268 N N . GLY A 1 811 ? -19.639 -1.486 28.223 1.00 87.12 811 GLY A N 1
ATOM 6269 C CA . GLY A 1 811 ? -19.796 -2.562 29.207 1.00 87.12 811 GLY A CA 1
ATOM 6270 C C . GLY A 1 811 ? -19.859 -3.982 28.625 1.00 87.12 811 GLY A C 1
ATOM 6271 O O . GLY A 1 811 ? -19.849 -4.945 29.399 1.00 87.12 811 GLY A O 1
ATOM 6272 N N . THR A 1 812 ? -19.863 -4.135 27.295 1.00 89.19 812 THR A N 1
ATOM 6273 C CA . THR A 1 812 ? -19.911 -5.432 26.588 1.00 89.19 812 THR A CA 1
ATOM 6274 C C . THR A 1 812 ? -18.519 -5.958 26.196 1.00 89.19 812 THR A C 1
ATOM 6276 O O . THR A 1 812 ? -17.508 -5.269 26.359 1.00 89.19 812 THR A O 1
ATOM 6279 N N . ALA A 1 813 ? -18.443 -7.209 25.726 1.00 91.00 813 ALA A N 1
ATOM 6280 C CA . ALA A 1 813 ? -17.200 -7.824 25.259 1.00 91.00 813 ALA A CA 1
ATOM 6281 C C . ALA A 1 813 ? -16.894 -7.417 23.806 1.00 91.00 813 ALA A C 1
ATOM 6283 O O . ALA A 1 813 ? -17.683 -7.684 22.904 1.00 91.00 813 ALA A O 1
ATOM 6284 N N . LEU A 1 814 ? -15.728 -6.804 23.580 1.00 91.69 814 LEU A N 1
ATOM 6285 C CA . LEU A 1 814 ? -15.333 -6.231 22.283 1.00 91.69 814 LEU A CA 1
ATOM 6286 C C . LEU A 1 814 ? -14.598 -7.218 21.352 1.00 91.69 814 LEU A C 1
ATOM 6288 O O . LEU A 1 814 ? -14.321 -6.896 20.199 1.00 91.69 814 LEU A O 1
ATOM 6292 N N . PHE A 1 815 ? -14.288 -8.419 21.840 1.00 93.19 815 PHE A N 1
ATOM 6293 C CA . PHE A 1 815 ? -13.830 -9.573 21.064 1.00 93.19 815 PHE A CA 1
ATOM 6294 C C . PHE A 1 815 ? -14.549 -10.818 21.585 1.00 93.19 815 PHE A C 1
ATOM 6296 O O . PHE A 1 815 ? -14.830 -10.917 22.782 1.00 93.19 815 PHE A O 1
ATOM 6303 N N . ARG A 1 816 ? -14.849 -11.763 20.694 1.00 92.44 816 ARG A N 1
ATOM 6304 C CA . ARG A 1 816 ? -15.495 -13.038 21.020 1.00 92.44 816 ARG A CA 1
ATOM 6305 C C . ARG A 1 816 ? -15.320 -14.059 19.892 1.00 92.44 816 ARG A C 1
ATOM 6307 O O . ARG A 1 816 ? -14.995 -13.687 18.765 1.00 92.44 816 ARG A O 1
ATOM 6314 N N . TYR A 1 817 ? -15.488 -15.343 20.200 1.00 92.06 817 TYR A N 1
ATOM 6315 C CA . TYR A 1 817 ? -15.261 -16.429 19.242 1.00 92.06 817 TYR A CA 1
ATOM 6316 C C . TYR A 1 817 ? -16.026 -17.711 19.579 1.00 92.06 817 TYR A C 1
ATOM 6318 O O . TYR A 1 817 ? -16.304 -17.975 20.749 1.00 92.06 817 TYR A O 1
ATOM 6326 N N . GLY A 1 818 ? -16.282 -18.554 18.581 1.00 90.06 818 GLY A N 1
ATOM 6327 C CA . GLY A 1 818 ? -16.968 -19.831 18.759 1.00 90.06 818 GLY A CA 1
ATOM 6328 C C . GLY A 1 818 ? -16.638 -20.876 17.698 1.00 90.06 818 GLY A C 1
ATOM 6329 O O . GLY A 1 818 ? -15.838 -20.649 16.791 1.00 90.06 818 GLY A O 1
ATOM 6330 N N . LEU A 1 819 ? -17.211 -22.070 17.871 1.00 89.50 819 LEU A N 1
ATOM 6331 C CA . LEU A 1 819 ? -16.887 -23.253 17.075 1.00 89.50 819 LEU A CA 1
ATOM 6332 C C . LEU A 1 819 ? -18.142 -24.008 16.660 1.00 89.50 819 LEU A C 1
ATOM 6334 O O . LEU A 1 819 ? -18.776 -24.687 17.467 1.00 89.50 819 LEU A O 1
ATOM 6338 N N . VAL A 1 820 ? -18.398 -23.965 15.365 1.00 88.69 820 VAL A N 1
ATOM 6339 C CA . VAL A 1 820 ? -19.546 -24.556 14.708 1.00 88.69 820 VAL A CA 1
ATOM 6340 C C . VAL A 1 820 ? -19.113 -25.863 14.059 1.00 88.69 820 VAL A C 1
ATOM 6342 O O . VAL A 1 820 ? -18.339 -25.835 13.104 1.00 88.69 820 VAL A O 1
ATOM 6345 N N . LYS A 1 821 ? -19.568 -27.034 14.517 1.00 83.88 821 LYS A N 1
ATOM 6346 C CA . LYS A 1 821 ? -19.299 -28.257 13.729 1.00 83.88 821 LYS A CA 1
ATOM 6347 C C . LYS A 1 821 ? -20.073 -28.206 12.402 1.00 83.88 821 LYS A C 1
ATOM 6349 O O . LYS A 1 821 ? -21.067 -27.505 12.314 1.00 83.88 821 LYS A O 1
ATOM 6354 N N . GLU A 1 822 ? -19.675 -28.961 11.387 1.00 77.12 822 GLU A N 1
ATOM 6355 C CA . GLU A 1 822 ? -20.577 -29.287 10.276 1.00 77.12 822 GLU A CA 1
ATOM 6356 C C . GLU A 1 822 ? -21.267 -30.648 10.526 1.00 77.12 822 GLU A C 1
ATOM 6358 O O . GLU A 1 822 ? -20.599 -31.600 10.960 1.00 77.12 822 GLU A O 1
ATOM 6363 N N . PRO A 1 823 ? -22.585 -30.786 10.272 1.00 76.00 823 PRO A N 1
ATOM 6364 C CA . PRO A 1 823 ? -23.270 -32.077 10.337 1.00 76.00 823 PRO A CA 1
ATOM 6365 C C . PRO A 1 823 ? -22.724 -33.053 9.280 1.00 76.00 823 PRO A C 1
ATOM 6367 O O . PRO A 1 823 ? -22.355 -32.656 8.179 1.00 76.00 823 PRO A O 1
ATOM 6370 N N . GLU A 1 824 ? -22.619 -34.335 9.652 1.00 75.06 824 GLU A N 1
ATOM 6371 C CA . GLU A 1 824 ? -22.056 -35.457 8.859 1.00 75.06 824 GLU A CA 1
ATOM 6372 C C . GLU A 1 824 ? -20.611 -35.289 8.324 1.00 75.06 824 GLU A C 1
ATOM 6374 O O . GLU A 1 824 ? -20.037 -36.215 7.752 1.00 75.06 824 GLU A O 1
ATOM 6379 N N . SER A 1 825 ? -19.979 -34.151 8.600 1.00 80.25 825 SER A N 1
ATOM 6380 C CA . SER A 1 825 ? -18.638 -33.767 8.164 1.00 80.25 825 SER A CA 1
ATOM 6381 C C . SER A 1 825 ? -17.600 -33.961 9.285 1.00 80.25 825 SER A C 1
ATOM 6383 O O . SER A 1 825 ? -17.916 -33.967 10.484 1.00 80.25 825 SER A O 1
ATOM 6385 N N . ASP A 1 826 ? -16.329 -34.111 8.898 1.00 85.06 826 ASP A N 1
ATOM 6386 C CA . ASP A 1 826 ? -15.181 -33.961 9.811 1.00 85.06 826 ASP A CA 1
ATOM 6387 C C . ASP A 1 826 ? -14.672 -32.510 9.842 1.00 85.06 826 ASP A C 1
ATOM 6389 O O . ASP A 1 826 ? -13.626 -32.247 10.420 1.00 85.06 826 ASP A O 1
ATOM 6393 N N . GLN A 1 827 ? -15.374 -31.554 9.223 1.00 87.62 827 GLN A N 1
ATOM 6394 C CA . GLN A 1 827 ? -15.073 -30.129 9.364 1.00 87.62 827 GLN A CA 1
ATOM 6395 C C . GLN A 1 827 ? -15.828 -29.486 10.536 1.00 87.62 827 GLN A C 1
ATOM 6397 O O . GLN A 1 827 ? -16.832 -29.986 11.053 1.00 87.62 827 GLN A O 1
ATOM 6402 N N . MET A 1 828 ? -15.291 -28.355 10.965 1.00 88.62 828 MET A N 1
ATOM 6403 C CA . MET A 1 828 ? -15.788 -27.479 12.005 1.00 88.62 828 MET A CA 1
ATOM 6404 C C . MET A 1 828 ? -15.329 -26.064 11.653 1.00 88.62 828 MET A C 1
ATOM 6406 O O . MET A 1 828 ? -14.133 -25.793 11.538 1.00 88.62 828 MET A O 1
ATOM 6410 N N . ASN A 1 829 ? -16.285 -25.171 11.449 1.00 89.81 829 ASN A N 1
ATOM 6411 C CA . ASN A 1 829 ? -16.036 -23.772 11.185 1.00 89.81 829 ASN A CA 1
ATOM 6412 C C . ASN A 1 829 ? -15.828 -23.036 12.508 1.00 89.81 829 ASN A C 1
ATOM 6414 O O . ASN A 1 829 ? -16.744 -22.871 13.312 1.00 89.81 829 ASN A O 1
ATOM 6418 N N . PHE A 1 830 ? -14.599 -22.602 12.739 1.00 91.88 830 PHE A N 1
ATOM 6419 C CA . PHE A 1 830 ? -14.263 -21.708 13.837 1.00 91.88 830 PHE A CA 1
ATOM 6420 C C . PHE A 1 830 ? -14.571 -20.279 13.378 1.00 91.88 830 PHE A C 1
ATOM 6422 O O . PHE A 1 830 ? -14.239 -19.922 12.248 1.00 91.88 830 PHE A O 1
ATOM 6429 N N . VAL A 1 831 ? -15.211 -19.462 14.213 1.00 91.44 831 VAL A N 1
ATOM 6430 C CA . VAL A 1 831 ? -15.572 -18.080 13.862 1.00 91.44 831 VAL A CA 1
ATOM 6431 C C . VAL A 1 831 ? -15.140 -17.122 14.965 1.00 91.44 831 VAL A C 1
ATOM 6433 O O . VAL A 1 831 ? -15.176 -17.462 16.148 1.00 91.44 831 VAL A O 1
ATOM 6436 N N . ILE A 1 832 ? -14.715 -15.925 14.571 1.00 92.00 832 ILE A N 1
ATOM 6437 C CA . ILE A 1 832 ? -14.349 -14.829 15.472 1.00 92.00 832 ILE A CA 1
ATOM 6438 C C . ILE A 1 832 ? -15.098 -13.553 15.082 1.00 92.00 832 ILE A C 1
ATOM 6440 O O . ILE A 1 832 ? -15.324 -13.307 13.894 1.00 92.00 832 ILE A O 1
ATOM 6444 N N . THR A 1 833 ? -15.391 -12.709 16.071 1.00 90.94 833 THR A N 1
ATOM 6445 C CA . THR A 1 833 ? -15.892 -11.343 15.869 1.00 90.94 833 THR A CA 1
ATOM 6446 C C . THR A 1 833 ? -15.167 -10.367 16.785 1.00 90.94 833 THR A C 1
ATOM 6448 O O . THR A 1 833 ? -14.868 -10.674 17.943 1.00 90.94 833 THR A O 1
ATOM 6451 N N . MET A 1 834 ? -14.865 -9.178 16.266 1.00 90.44 834 MET A N 1
ATOM 6452 C CA . MET A 1 834 ? -14.078 -8.169 16.971 1.00 90.44 834 MET A CA 1
ATOM 6453 C C . MET A 1 834 ? -14.429 -6.741 16.557 1.00 90.44 834 MET A C 1
ATOM 6455 O O . MET A 1 834 ? -14.585 -6.443 15.375 1.00 90.44 834 MET A O 1
ATOM 6459 N N . HIS A 1 835 ? -14.477 -5.847 17.543 1.00 90.12 835 HIS A N 1
ATOM 6460 C CA . HIS A 1 835 ? -14.546 -4.405 17.345 1.00 90.12 835 HIS A CA 1
ATOM 6461 C C . HIS A 1 835 ? -13.138 -3.845 17.129 1.00 90.12 835 HIS A C 1
ATOM 6463 O O . HIS A 1 835 ? -12.212 -4.160 17.880 1.00 90.12 835 HIS A O 1
ATOM 6469 N N . HIS A 1 836 ? -12.973 -2.896 16.212 1.00 87.50 836 HIS A N 1
ATOM 6470 C CA . HIS A 1 836 ? -11.695 -2.223 15.927 1.00 87.50 836 HIS A CA 1
ATOM 6471 C C . HIS A 1 836 ? -11.141 -1.410 17.131 1.00 87.50 836 HIS A C 1
ATOM 6473 O O . HIS A 1 836 ? -10.064 -0.823 17.072 1.00 87.50 836 HIS A O 1
ATOM 6479 N N . ALA A 1 837 ? -11.861 -1.396 18.263 1.00 90.12 837 ALA A N 1
ATOM 6480 C CA . ALA A 1 837 ? -11.433 -0.831 19.547 1.00 90.12 837 ALA A CA 1
ATOM 6481 C C . ALA A 1 837 ? -10.656 -1.828 20.441 1.00 90.12 837 ALA A C 1
ATOM 6483 O O . ALA A 1 837 ? -10.218 -1.441 21.527 1.00 90.12 837 ALA A O 1
ATOM 6484 N N . VAL A 1 838 ? -10.441 -3.072 19.989 1.00 91.38 838 VAL A N 1
ATOM 6485 C CA . VAL A 1 838 ? -9.510 -4.045 20.606 1.00 91.38 838 VAL A CA 1
ATOM 6486 C C . VAL A 1 838 ? -8.463 -4.620 19.645 1.00 91.38 838 VAL A C 1
ATOM 6488 O O . VAL A 1 838 ? -7.514 -5.249 20.108 1.00 91.38 838 VAL A O 1
ATOM 6491 N N . TYR A 1 839 ? -8.555 -4.352 18.338 1.00 89.81 839 TYR A N 1
ATOM 6492 C CA . TYR A 1 839 ? -7.533 -4.745 17.362 1.00 89.81 839 TYR A CA 1
ATOM 6493 C C . TYR A 1 839 ? -7.236 -3.642 16.338 1.00 89.81 839 TYR A C 1
ATOM 6495 O O . TYR A 1 839 ? -8.061 -2.769 16.085 1.00 89.81 839 TYR A O 1
ATOM 6503 N N . ASP A 1 840 ? -6.064 -3.714 15.714 1.00 84.25 840 ASP A N 1
ATOM 6504 C CA . ASP A 1 840 ? -5.764 -3.102 14.423 1.00 84.25 840 ASP A CA 1
ATOM 6505 C C . ASP A 1 840 ? -5.128 -4.133 13.473 1.00 84.25 840 ASP A C 1
ATOM 6507 O O . ASP A 1 840 ? -4.849 -5.268 13.869 1.00 84.25 840 ASP A O 1
ATOM 6511 N N . GLY A 1 841 ? -4.898 -3.749 12.213 1.00 76.44 841 GLY A N 1
ATOM 6512 C CA . GLY A 1 841 ? -4.313 -4.638 11.201 1.00 76.44 841 GLY A CA 1
ATOM 6513 C C . GLY A 1 841 ? -2.910 -5.164 11.537 1.00 76.44 841 GLY A C 1
ATOM 6514 O O . GLY A 1 841 ? -2.488 -6.147 10.950 1.00 76.44 841 GLY A O 1
ATOM 6515 N N . TRP A 1 842 ? -2.198 -4.572 12.504 1.00 81.44 842 TRP A N 1
ATOM 6516 C CA . TRP A 1 842 ? -0.920 -5.095 13.000 1.00 81.44 842 TRP A CA 1
ATOM 6517 C C . TRP A 1 842 ? -1.128 -6.033 14.196 1.00 81.44 842 TRP A C 1
ATOM 6519 O O . TRP A 1 842 ? -0.451 -7.053 14.308 1.00 81.44 842 TRP A O 1
ATOM 6529 N N . SER A 1 843 ? -2.053 -5.724 15.111 1.00 87.62 843 SER A N 1
ATOM 6530 C CA . SER A 1 843 ? -2.306 -6.592 16.267 1.00 87.62 843 SER A CA 1
ATOM 6531 C C . SER A 1 843 ? -3.029 -7.882 15.903 1.00 87.62 843 SER A C 1
ATOM 6533 O O . SER A 1 843 ? -2.877 -8.859 16.625 1.00 87.62 843 SER A O 1
ATOM 6535 N N . MET A 1 844 ? -3.820 -7.901 14.827 1.00 85.94 844 MET A N 1
ATOM 6536 C CA . MET A 1 844 ? -4.550 -9.095 14.395 1.00 85.94 844 MET A CA 1
ATOM 6537 C C . MET A 1 844 ? -3.594 -10.271 14.066 1.00 85.94 844 MET A C 1
ATOM 6539 O O . MET A 1 844 ? -3.748 -11.320 14.696 1.00 85.94 844 MET A O 1
ATOM 6543 N N . PRO A 1 845 ? -2.541 -10.110 13.231 1.00 84.50 845 PRO A N 1
ATOM 6544 C CA . PRO A 1 845 ? -1.474 -11.109 13.097 1.00 84.50 845 PRO A CA 1
ATOM 6545 C C . PRO A 1 845 ? -0.822 -11.520 14.424 1.00 84.50 845 PRO A C 1
ATOM 6547 O O . PRO A 1 845 ? -0.639 -12.710 14.659 1.00 84.50 845 PRO A O 1
ATOM 6550 N N . LEU A 1 846 ? -0.520 -10.576 15.329 1.00 87.12 846 LEU A N 1
ATOM 6551 C CA . LEU A 1 846 ? 0.101 -10.889 16.629 1.00 87.12 846 LEU A CA 1
ATOM 6552 C C . LEU A 1 846 ? -0.809 -11.732 17.540 1.00 87.12 846 LEU A C 1
ATOM 6554 O O . LEU A 1 846 ? -0.323 -12.610 18.251 1.00 87.12 846 LEU A O 1
ATOM 6558 N N . VAL A 1 847 ? -2.123 -11.495 17.512 1.00 88.38 847 VAL A N 1
ATOM 6559 C CA . VAL A 1 847 ? -3.107 -12.303 18.246 1.00 88.38 847 VAL A CA 1
ATOM 6560 C C . VAL A 1 847 ? -3.162 -13.724 17.681 1.00 88.38 847 VAL A C 1
ATOM 6562 O O . VAL A 1 847 ? -3.143 -14.687 18.444 1.00 88.38 847 VAL A O 1
ATOM 6565 N N . PHE A 1 848 ? -3.163 -13.899 16.358 1.00 89.12 848 PHE A N 1
ATOM 6566 C CA . PHE A 1 848 ? -3.189 -15.242 15.765 1.00 89.12 848 PHE A CA 1
ATOM 6567 C C . PHE A 1 848 ? -1.838 -15.970 15.854 1.00 89.12 848 PHE A C 1
ATOM 6569 O O . PHE A 1 848 ? -1.823 -17.189 15.992 1.00 89.12 848 PHE A O 1
ATOM 6576 N N . ASP A 1 849 ? -0.713 -15.253 15.899 1.00 87.00 849 ASP A N 1
ATOM 6577 C CA . ASP A 1 849 ? 0.614 -15.774 16.266 1.00 87.00 849 ASP A CA 1
ATOM 6578 C C . ASP A 1 849 ? 0.639 -16.336 17.698 1.00 87.00 849 ASP A C 1
ATOM 6580 O O . ASP A 1 849 ? 1.130 -17.440 17.942 1.00 87.00 849 ASP A O 1
ATOM 6584 N N . HIS A 1 850 ? 0.037 -15.608 18.643 1.00 88.19 850 HIS A N 1
ATOM 6585 C CA . HIS A 1 850 ? -0.117 -16.018 20.042 1.00 88.19 850 HIS A CA 1
ATOM 6586 C C . HIS A 1 850 ? -0.951 -17.309 20.141 1.00 88.19 850 HIS A C 1
ATOM 6588 O O . HIS A 1 850 ? -0.557 -18.271 20.805 1.00 88.19 850 HIS A O 1
ATOM 6594 N N . VAL A 1 851 ? -2.063 -17.372 19.402 1.00 90.94 851 VAL A N 1
ATOM 6595 C CA . VAL A 1 851 ? -2.920 -18.563 19.299 1.00 90.94 851 VAL A CA 1
ATOM 6596 C C . VAL A 1 851 ? -2.194 -19.731 18.617 1.00 90.94 851 VAL A C 1
ATOM 6598 O O . VAL A 1 851 ? -2.200 -20.838 19.145 1.00 90.94 851 VAL A O 1
ATOM 6601 N N . ASN A 1 852 ? -1.512 -19.529 17.488 1.00 90.94 852 ASN A N 1
ATOM 6602 C CA . ASN A 1 852 ? -0.738 -20.589 16.824 1.00 90.94 852 ASN A CA 1
ATOM 6603 C C . ASN A 1 852 ? 0.426 -21.093 17.697 1.00 90.94 852 ASN A C 1
ATOM 6605 O O . ASN A 1 852 ? 0.772 -22.276 17.651 1.00 90.94 852 ASN A O 1
ATOM 6609 N N . SER A 1 853 ? 1.012 -20.225 18.523 1.00 87.94 853 SER A N 1
ATOM 6610 C CA . SER A 1 853 ? 2.022 -20.607 19.512 1.00 87.94 853 SER A CA 1
ATOM 6611 C C . SER A 1 853 ? 1.422 -21.534 20.571 1.00 87.94 853 SER A C 1
ATOM 6613 O O . SER A 1 853 ? 1.941 -22.633 20.778 1.00 87.94 853 SER A O 1
ATOM 6615 N N . ALA A 1 854 ? 0.276 -21.168 21.155 1.00 90.44 854 ALA A N 1
ATOM 6616 C CA . ALA A 1 854 ? -0.462 -22.027 22.082 1.00 90.44 854 ALA A CA 1
ATOM 6617 C C . ALA A 1 854 ? -0.871 -23.370 21.439 1.00 90.44 854 ALA A C 1
ATOM 6619 O O . ALA A 1 854 ? -0.667 -24.433 22.026 1.00 90.44 854 ALA A O 1
ATOM 6620 N N . PHE A 1 855 ? -1.358 -23.343 20.193 1.00 90.50 855 PHE A N 1
ATOM 6621 C CA . PHE A 1 855 ? -1.764 -24.523 19.420 1.00 90.50 855 PHE A CA 1
ATOM 6622 C C . PHE A 1 855 ? -0.637 -25.551 19.265 1.00 90.50 855 PHE A C 1
ATOM 6624 O O . PHE A 1 855 ? -0.887 -26.760 19.290 1.00 90.50 855 PHE A O 1
ATOM 6631 N N . ASN A 1 856 ? 0.604 -25.081 19.132 1.00 89.75 856 ASN A N 1
ATOM 6632 C CA . ASN A 1 856 ? 1.799 -25.913 19.002 1.00 89.75 856 ASN A CA 1
ATOM 6633 C C . ASN A 1 856 ? 2.520 -26.186 20.337 1.00 89.75 856 ASN A C 1
ATOM 6635 O O . ASN A 1 856 ? 3.581 -26.810 20.339 1.00 89.75 856 ASN A O 1
ATOM 6639 N N . GLY A 1 857 ? 1.952 -25.764 21.474 1.00 85.19 857 GLY A N 1
ATOM 6640 C CA . GLY A 1 857 ? 2.545 -25.953 22.802 1.00 85.19 857 GLY A CA 1
ATOM 6641 C C . GLY A 1 857 ? 3.801 -25.110 23.050 1.00 85.19 857 GLY A C 1
ATOM 6642 O O . GLY A 1 857 ? 4.660 -25.503 23.840 1.00 85.19 857 GLY A O 1
ATOM 6643 N N . LEU A 1 858 ? 3.932 -23.982 22.347 1.00 86.38 858 LEU A N 1
ATOM 6644 C CA . LEU A 1 858 ? 5.009 -23.008 22.517 1.00 86.38 858 LEU A CA 1
ATOM 6645 C C . LEU A 1 858 ? 4.670 -22.004 23.634 1.00 86.38 858 LEU A C 1
ATOM 6647 O O . LEU A 1 858 ? 3.538 -21.919 24.105 1.00 86.38 858 LEU A O 1
ATOM 6651 N N . HIS A 1 859 ? 5.672 -21.243 24.075 1.00 77.94 859 HIS A N 1
ATOM 6652 C CA . HIS A 1 859 ? 5.525 -20.264 25.154 1.00 77.94 859 HIS A CA 1
ATOM 6653 C C . HIS A 1 859 ? 4.780 -19.013 24.662 1.00 77.94 859 HIS A C 1
ATOM 6655 O O . HIS A 1 859 ? 5.155 -18.430 23.649 1.00 77.94 859 HIS A O 1
ATOM 6661 N N . THR A 1 860 ? 3.746 -18.602 25.396 1.00 74.06 860 THR A N 1
ATOM 6662 C CA . THR A 1 860 ? 2.786 -17.555 25.000 1.00 74.06 860 THR A CA 1
ATOM 6663 C C . THR A 1 860 ? 2.998 -16.182 25.654 1.00 74.06 860 THR A C 1
ATOM 6665 O O . THR A 1 860 ? 2.323 -15.223 25.294 1.00 74.06 860 THR A O 1
ATOM 6668 N N . GLU A 1 861 ? 3.918 -16.033 26.612 1.00 70.31 861 GLU A N 1
ATOM 6669 C CA . GLU A 1 861 ? 4.063 -14.774 27.358 1.00 70.31 861 GLU A CA 1
ATOM 6670 C C . GLU A 1 861 ? 4.682 -13.657 26.497 1.00 70.31 861 GLU A C 1
ATOM 6672 O O . GLU A 1 861 ? 5.879 -13.660 26.198 1.00 70.31 861 GLU A O 1
ATOM 6677 N N . ARG A 1 862 ? 3.876 -12.646 26.144 1.00 75.00 862 ARG A N 1
ATOM 6678 C CA . ARG A 1 862 ? 4.366 -11.378 25.580 1.00 75.00 862 ARG A CA 1
ATOM 6679 C C . ARG A 1 862 ? 4.911 -10.492 26.717 1.00 75.00 862 ARG A C 1
ATOM 6681 O O . ARG A 1 862 ? 4.164 -10.196 27.650 1.00 75.00 862 ARG A O 1
ATOM 6688 N N . PRO A 1 863 ? 6.155 -9.976 26.644 1.00 68.38 863 PRO A N 1
ATOM 6689 C CA . PRO A 1 863 ? 6.743 -9.162 27.717 1.00 68.38 863 PRO A CA 1
ATOM 6690 C C . PRO A 1 863 ? 6.120 -7.761 27.858 1.00 68.38 863 PRO A C 1
ATOM 6692 O O . PRO A 1 863 ? 6.367 -7.084 28.855 1.00 68.38 863 PRO A O 1
ATOM 6695 N N . THR A 1 864 ? 5.309 -7.323 26.888 1.00 80.44 864 THR A N 1
ATOM 6696 C CA . THR A 1 864 ? 4.631 -6.023 26.909 1.00 80.44 864 THR A CA 1
ATOM 6697 C C . THR A 1 864 ? 3.193 -6.144 26.406 1.00 80.44 864 THR A C 1
ATOM 6699 O O . THR A 1 864 ? 2.956 -6.476 25.249 1.00 80.44 864 THR A O 1
ATOM 6702 N N . SER A 1 865 ? 2.229 -5.783 27.253 1.00 86.81 865 SER A N 1
ATOM 6703 C CA . SER A 1 865 ? 0.804 -5.650 26.907 1.00 86.81 865 SER A CA 1
ATOM 6704 C C . SER A 1 865 ? 0.349 -4.185 26.804 1.00 86.81 865 SER A C 1
ATOM 6706 O O . SER A 1 865 ? 1.040 -3.276 27.276 1.00 86.81 865 SER A O 1
ATOM 6708 N N . PHE A 1 866 ? -0.833 -3.944 26.222 1.00 90.56 866 PHE A N 1
ATOM 6709 C CA . PHE A 1 866 ? -1.368 -2.614 25.867 1.00 90.56 866 PHE A CA 1
ATOM 6710 C C . PHE A 1 866 ? -1.297 -1.556 26.985 1.00 90.56 866 PHE A C 1
ATOM 6712 O O . PHE A 1 866 ? -1.009 -0.389 26.716 1.00 90.56 866 PHE A O 1
ATOM 6719 N N . LYS A 1 867 ? -1.437 -1.949 28.260 1.00 90.69 867 LYS A N 1
ATOM 6720 C CA . LYS A 1 867 ? -1.320 -1.034 29.412 1.00 90.69 867 LYS A CA 1
ATOM 6721 C C . LYS A 1 867 ? 0.023 -0.294 29.517 1.00 90.69 867 LYS A C 1
ATOM 6723 O O . LYS A 1 867 ? 0.066 0.790 30.088 1.00 90.69 867 LYS A O 1
ATOM 6728 N N . HIS A 1 868 ? 1.109 -0.817 28.942 1.00 90.38 868 HIS A N 1
ATOM 6729 C CA . HIS A 1 868 ? 2.404 -0.122 28.890 1.00 90.38 868 HIS A CA 1
ATOM 6730 C C . HIS A 1 868 ? 2.375 1.064 27.916 1.00 90.38 868 HIS A C 1
ATOM 6732 O O . HIS A 1 868 ? 2.960 2.111 28.193 1.00 90.38 868 HIS A O 1
ATOM 6738 N N . PHE A 1 869 ? 1.641 0.929 26.809 1.00 90.38 869 PHE A N 1
ATOM 6739 C CA . PHE A 1 869 ? 1.390 2.020 25.874 1.00 90.38 869 PHE A CA 1
ATOM 6740 C C . PHE A 1 869 ? 0.441 3.068 26.480 1.00 90.38 869 PHE A C 1
ATOM 6742 O O . PHE A 1 869 ? 0.738 4.258 26.409 1.00 90.38 869 PHE A O 1
ATOM 6749 N N . ILE A 1 870 ? -0.612 2.655 27.199 1.00 91.94 870 ILE A N 1
ATOM 6750 C CA . ILE A 1 870 ? -1.464 3.594 27.958 1.00 91.94 870 ILE A CA 1
ATOM 6751 C C . ILE A 1 870 ? -0.656 4.335 29.044 1.00 91.94 870 ILE A C 1
ATOM 6753 O O . ILE A 1 870 ? -0.753 5.558 29.155 1.00 91.94 870 ILE A O 1
ATOM 6757 N N . LYS A 1 871 ? 0.225 3.642 29.785 1.00 90.62 871 LYS A N 1
ATOM 6758 C CA . LYS A 1 871 ? 1.153 4.260 30.756 1.00 90.62 871 LYS A CA 1
ATOM 6759 C C . LYS A 1 871 ? 2.068 5.286 30.087 1.00 90.62 871 LYS A C 1
ATOM 6761 O O . LYS A 1 871 ? 2.291 6.350 30.655 1.00 90.62 871 LYS A O 1
ATOM 6766 N N . HIS A 1 872 ? 2.549 5.012 28.873 1.00 88.00 872 HIS A N 1
ATOM 6767 C CA . HIS A 1 872 ? 3.306 5.989 28.096 1.00 88.00 872 HIS A CA 1
ATOM 6768 C C . HIS A 1 872 ? 2.451 7.209 27.718 1.00 88.00 872 HIS A C 1
ATOM 6770 O O . HIS A 1 872 ? 2.835 8.323 28.066 1.00 88.00 872 HIS A O 1
ATOM 6776 N N . LEU A 1 873 ? 1.273 7.026 27.107 1.00 88.12 873 LEU A N 1
ATOM 6777 C CA . LEU A 1 873 ? 0.388 8.140 26.729 1.00 88.12 873 LEU A CA 1
ATOM 6778 C C . LEU A 1 873 ? -0.008 9.017 27.928 1.00 88.12 873 LEU A C 1
ATOM 6780 O O . LEU A 1 873 ? 0.071 10.238 27.843 1.00 88.12 873 LEU A O 1
ATOM 6784 N N . THR A 1 874 ? -0.363 8.408 29.063 1.00 85.81 874 THR A N 1
ATOM 6785 C CA . THR A 1 874 ? -0.698 9.125 30.312 1.00 85.81 874 THR A CA 1
ATOM 6786 C C . THR A 1 874 ? 0.503 9.785 31.007 1.00 85.81 874 THR A C 1
ATOM 6788 O O . THR A 1 874 ? 0.308 10.551 31.949 1.00 85.81 874 THR A O 1
ATOM 6791 N N . SER A 1 875 ? 1.735 9.520 30.552 1.00 84.88 875 SER A N 1
ATOM 6792 C CA . SER A 1 875 ? 2.963 10.171 31.039 1.00 84.88 875 SER A CA 1
ATOM 6793 C C . SER A 1 875 ? 3.425 11.361 30.187 1.00 84.88 875 SER A C 1
ATOM 6795 O O . SER A 1 875 ? 4.282 12.125 30.632 1.00 84.88 875 SER A O 1
ATOM 6797 N N . LEU A 1 876 ? 2.870 11.533 28.981 1.00 83.75 876 LEU A N 1
ATOM 6798 C CA . LEU A 1 876 ? 3.127 12.694 28.125 1.00 83.75 876 LEU A CA 1
ATOM 6799 C C . LEU A 1 876 ? 2.348 13.911 28.645 1.00 83.75 876 LEU A C 1
ATOM 6801 O O . LEU A 1 876 ? 1.200 13.772 29.061 1.00 83.75 876 LEU A O 1
ATOM 6805 N N . ASP A 1 877 ? 2.932 15.111 28.573 1.00 81.94 877 ASP A N 1
ATOM 6806 C CA . ASP A 1 877 ? 2.187 16.345 28.845 1.00 81.94 877 ASP A CA 1
ATOM 6807 C C . ASP A 1 877 ? 1.245 16.649 27.660 1.00 81.94 877 ASP A C 1
ATOM 6809 O O . ASP A 1 877 ? 1.722 16.883 26.539 1.00 81.94 877 ASP A O 1
ATOM 6813 N N . PRO A 1 878 ? -0.090 16.692 27.857 1.00 81.62 878 PRO A N 1
ATOM 6814 C CA . PRO A 1 878 ? -1.011 17.065 26.792 1.00 81.62 878 PRO A CA 1
ATOM 6815 C C . PRO A 1 878 ? -0.744 18.473 26.245 1.00 81.62 878 PRO A C 1
ATOM 6817 O O . PRO A 1 878 ? -1.051 18.730 25.081 1.00 81.62 878 PRO A O 1
ATOM 6820 N N . ALA A 1 879 ? -0.173 19.387 27.038 1.00 85.56 879 ALA A N 1
ATOM 6821 C CA . ALA A 1 879 ? 0.112 20.757 26.622 1.00 85.56 879 ALA A CA 1
ATOM 6822 C C . ALA A 1 879 ? 1.126 20.825 25.468 1.00 85.56 879 ALA A C 1
ATOM 6824 O O . ALA A 1 879 ? 0.920 21.616 24.545 1.00 85.56 879 ALA A O 1
ATOM 6825 N N . ASP A 1 880 ? 2.151 19.965 25.457 1.00 87.56 880 ASP A N 1
ATOM 6826 C CA . ASP A 1 880 ? 3.145 19.902 24.375 1.00 87.56 880 ASP A CA 1
ATOM 6827 C C . ASP A 1 880 ? 2.492 19.476 23.052 1.00 87.56 880 ASP A C 1
ATOM 6829 O O . ASP A 1 880 ? 2.661 20.134 22.020 1.00 87.56 880 ASP A O 1
ATOM 6833 N N . ALA A 1 881 ? 1.669 18.422 23.081 1.00 87.69 881 ALA A N 1
ATOM 6834 C CA . ALA A 1 881 ? 0.922 17.971 21.907 1.00 87.69 881 ALA A CA 1
ATOM 6835 C C . ALA A 1 881 ? -0.099 19.025 21.442 1.00 87.69 881 ALA A C 1
ATOM 6837 O O . ALA A 1 881 ? -0.194 19.319 20.249 1.00 87.69 881 ALA A O 1
ATOM 6838 N N . GLN A 1 882 ? -0.828 19.658 22.367 1.00 90.56 882 GLN A N 1
ATOM 6839 C CA . GLN A 1 882 ? -1.747 20.750 22.040 1.00 90.56 882 GLN A CA 1
ATOM 6840 C C . GLN A 1 882 ? -1.018 21.953 21.424 1.00 90.56 882 GLN A C 1
ATOM 6842 O O . GLN A 1 882 ? -1.532 22.552 20.477 1.00 90.56 882 GLN A O 1
ATOM 6847 N N . GLN A 1 883 ? 0.168 22.319 21.922 1.00 91.56 883 GLN A N 1
ATOM 6848 C CA . GLN A 1 883 ? 0.956 23.424 21.376 1.00 91.56 883 GLN A CA 1
ATOM 6849 C C . GLN A 1 883 ? 1.521 23.080 19.992 1.00 91.56 883 GLN A C 1
ATOM 6851 O O . GLN A 1 883 ? 1.459 23.928 19.095 1.00 91.56 883 GLN A O 1
ATOM 6856 N N . TYR A 1 884 ? 2.006 21.847 19.792 1.00 92.31 884 TYR A N 1
ATOM 6857 C CA . TYR A 1 884 ? 2.408 21.340 18.479 1.00 92.31 884 TYR A CA 1
ATOM 6858 C C . TYR A 1 884 ? 1.262 21.487 17.474 1.00 92.31 884 TYR A C 1
ATOM 6860 O O . TYR A 1 884 ? 1.421 22.170 16.461 1.00 92.31 884 TYR A O 1
ATOM 6868 N N . TRP A 1 885 ? 0.087 20.923 17.772 1.00 93.38 885 TRP A N 1
ATOM 6869 C CA . TRP A 1 885 ? -1.043 20.918 16.844 1.00 93.38 885 TRP A CA 1
ATOM 6870 C C . TRP A 1 885 ? -1.618 22.319 16.594 1.00 93.38 885 TRP A C 1
ATOM 6872 O O . TRP A 1 885 ? -1.863 22.662 15.437 1.00 93.38 885 TRP A O 1
ATOM 6882 N N . LYS A 1 886 ? -1.729 23.179 17.621 1.00 91.06 886 LYS A N 1
ATOM 6883 C CA . LYS A 1 886 ? -2.111 24.598 17.449 1.00 91.06 886 LYS A CA 1
ATOM 6884 C C . LYS A 1 886 ? -1.182 25.313 16.465 1.00 91.06 886 LYS A C 1
ATOM 6886 O O . LYS A 1 886 ? -1.654 25.893 15.493 1.00 91.06 886 LYS A O 1
ATOM 6891 N N . LYS A 1 887 ? 0.136 25.210 16.664 1.00 91.62 887 LYS A N 1
ATOM 6892 C CA . LYS A 1 887 ? 1.151 25.835 15.797 1.00 91.62 887 LYS A CA 1
ATOM 6893 C C . LYS A 1 887 ? 1.218 25.211 14.397 1.00 91.62 887 LYS A C 1
ATOM 6895 O O . LYS A 1 887 ? 1.545 25.884 13.425 1.00 91.62 887 LYS A O 1
ATOM 6900 N N . ARG A 1 888 ? 0.927 23.914 14.275 1.00 91.69 888 ARG A N 1
ATOM 6901 C CA . ARG A 1 888 ? 0.945 23.173 13.004 1.00 91.69 888 ARG A CA 1
ATOM 6902 C C . ARG A 1 888 ? -0.225 23.550 12.091 1.00 91.69 888 ARG A C 1
ATOM 6904 O O . ARG A 1 888 ? -0.068 23.551 10.866 1.00 91.69 888 ARG A O 1
ATOM 6911 N N . LEU A 1 889 ? -1.375 23.865 12.687 1.00 92.81 889 LEU A N 1
ATOM 6912 C CA . LEU A 1 889 ? -2.648 24.115 12.006 1.00 92.81 889 LEU A CA 1
ATOM 6913 C C . LEU A 1 889 ? -3.048 25.606 11.982 1.00 92.81 889 LEU A C 1
ATOM 6915 O O . LEU A 1 889 ? -4.073 25.948 11.405 1.00 92.81 889 LEU A O 1
ATOM 6919 N N . GLU A 1 890 ? -2.220 26.503 12.519 1.00 90.81 890 GLU A N 1
ATOM 6920 C CA . GLU A 1 890 ? -2.409 27.963 12.493 1.00 90.81 890 GLU A CA 1
ATOM 6921 C C . GLU A 1 890 ? -2.597 28.513 11.062 1.00 90.81 890 GLU A C 1
ATOM 6923 O O . GLU A 1 890 ? -1.759 28.297 10.173 1.00 90.81 890 GLU A O 1
ATOM 6928 N N . GLY A 1 891 ? -3.716 29.200 10.822 1.00 85.38 891 GLY A N 1
ATOM 6929 C CA . GLY A 1 891 ? -4.105 29.752 9.524 1.00 85.38 891 GLY A CA 1
ATOM 6930 C C . GLY A 1 891 ? -4.271 28.693 8.432 1.00 85.38 891 GLY A C 1
ATOM 6931 O O . GLY A 1 891 ? -3.679 28.837 7.365 1.00 85.38 891 GLY A O 1
ATOM 6932 N N . THR A 1 892 ? -4.955 27.578 8.712 1.00 85.94 892 THR A N 1
ATOM 6933 C CA . THR A 1 892 ? -5.241 26.504 7.734 1.00 85.94 892 THR A CA 1
ATOM 6934 C C . THR A 1 892 ? -6.327 26.896 6.734 1.00 85.94 892 THR A C 1
ATOM 6936 O O . THR A 1 892 ? -7.356 27.449 7.119 1.00 85.94 892 THR A O 1
ATOM 6939 N N . SER A 1 893 ? -6.105 26.571 5.456 1.00 83.56 893 SER A N 1
ATOM 6940 C CA . SER A 1 893 ? -7.097 26.735 4.389 1.00 83.56 893 SER A CA 1
ATOM 6941 C C . SER A 1 893 ? -8.370 25.899 4.613 1.00 83.56 893 SER A C 1
ATOM 6943 O O . SER A 1 893 ? -8.264 24.736 5.006 1.00 83.56 893 SER A O 1
ATOM 6945 N N . PRO A 1 894 ? -9.575 26.426 4.313 1.00 81.25 894 PRO A N 1
ATOM 6946 C CA . PRO A 1 894 ? -10.808 25.638 4.300 1.00 81.25 894 PRO A CA 1
ATOM 6947 C C . PRO A 1 894 ? -10.949 24.738 3.063 1.00 81.25 894 PRO A C 1
ATOM 6949 O O . PRO A 1 894 ? -11.859 23.911 3.014 1.00 81.25 894 PRO A O 1
ATOM 6952 N N . HIS A 1 895 ? -10.084 24.892 2.056 1.00 83.75 895 HIS A N 1
ATOM 6953 C CA . HIS A 1 895 ? -10.167 24.138 0.810 1.00 83.75 895 HIS A CA 1
ATOM 6954 C C . HIS A 1 895 ? -9.446 22.788 0.944 1.00 83.75 895 HIS A C 1
ATOM 6956 O O . HIS A 1 895 ? -8.251 22.724 1.227 1.00 83.75 895 HIS A O 1
ATOM 6962 N N . GLN A 1 896 ? -10.186 21.702 0.725 1.00 89.44 896 GLN A N 1
ATOM 6963 C CA . GLN A 1 896 ? -9.706 20.321 0.783 1.00 89.44 896 GLN A CA 1
ATOM 6964 C C . GLN A 1 896 ? -10.243 19.518 -0.405 1.00 89.44 896 GLN A C 1
ATOM 6966 O O . GLN A 1 896 ? -11.284 19.863 -0.966 1.00 89.44 896 GLN A O 1
ATOM 6971 N N . PHE A 1 897 ? -9.538 18.441 -0.754 1.00 91.25 897 PHE A N 1
ATOM 6972 C CA . PHE A 1 897 ? -9.865 17.559 -1.873 1.00 91.25 897 PHE A CA 1
ATOM 6973 C C . PHE A 1 897 ? -10.506 16.238 -1.402 1.00 91.25 897 PHE A C 1
ATOM 6975 O O . PHE A 1 897 ? -10.000 15.655 -0.438 1.00 91.25 897 PHE A O 1
ATOM 6982 N N . PRO A 1 898 ? -11.549 15.724 -2.083 1.00 91.75 898 PRO A N 1
ATOM 6983 C CA . PRO A 1 898 ? -12.352 16.414 -3.097 1.00 91.75 898 PRO A CA 1
ATOM 6984 C C . PRO A 1 898 ? -13.231 17.538 -2.490 1.00 91.75 898 PRO A C 1
ATOM 6986 O O . PRO A 1 898 ? -13.454 17.580 -1.267 1.00 91.75 898 PRO A O 1
ATOM 6989 N N . PRO A 1 899 ? -13.731 18.477 -3.319 1.00 88.12 899 PRO A N 1
ATOM 6990 C CA . PRO A 1 899 ? -14.792 19.394 -2.904 1.00 88.12 899 PRO A CA 1
ATOM 6991 C C . PRO A 1 899 ? -16.060 18.616 -2.497 1.00 88.12 899 PRO A C 1
ATOM 6993 O O . PRO A 1 899 ? -16.237 17.462 -2.870 1.00 88.12 899 PRO A O 1
ATOM 6996 N N . LEU A 1 900 ? -16.947 19.254 -1.727 1.00 86.38 900 LEU A N 1
ATOM 6997 C CA . LEU A 1 900 ? -18.294 18.728 -1.474 1.00 86.38 900 LEU A CA 1
ATOM 6998 C C . LEU A 1 900 ? -19.281 19.386 -2.447 1.00 86.38 900 LEU A C 1
ATOM 7000 O O . LEU A 1 900 ? -19.125 20.588 -2.687 1.00 86.38 900 LEU A O 1
ATOM 7004 N N . PRO A 1 901 ? -20.325 18.675 -2.916 1.00 81.69 901 PRO A N 1
ATOM 7005 C CA . PRO A 1 901 ? -21.385 19.259 -3.743 1.00 81.69 901 PRO A CA 1
ATOM 7006 C C . PRO A 1 901 ? -22.050 20.482 -3.098 1.00 81.69 901 PRO A C 1
ATOM 7008 O O . PRO A 1 901 ? -22.283 21.491 -3.761 1.00 81.69 901 PRO A O 1
ATOM 7011 N N . GLN A 1 902 ? -22.292 20.420 -1.784 1.00 77.44 902 GLN A N 1
ATOM 7012 C CA . GLN A 1 902 ? -22.847 21.519 -0.989 1.00 77.44 902 GLN A CA 1
ATOM 7013 C C . GLN A 1 902 ? -22.351 21.493 0.465 1.00 77.44 902 GLN A C 1
ATOM 7015 O O . GLN A 1 902 ? -21.761 20.521 0.948 1.00 77.44 902 GLN A O 1
ATOM 7020 N N . LYS A 1 903 ? -22.579 22.590 1.193 1.00 66.44 903 LYS A N 1
ATOM 7021 C CA . LYS A 1 903 ? -22.113 22.760 2.576 1.00 66.44 903 LYS A CA 1
ATOM 7022 C C . LYS A 1 903 ? -22.971 21.937 3.547 1.00 66.44 903 LYS A C 1
ATOM 7024 O O . LYS A 1 903 ? -24.141 22.242 3.735 1.00 66.44 903 LYS A O 1
ATOM 7029 N N . GLY A 1 904 ? -22.362 20.961 4.225 1.00 66.31 904 GLY A N 1
ATOM 7030 C CA . GLY A 1 904 ? -23.044 20.071 5.183 1.00 66.31 904 GLY A CA 1
ATOM 7031 C C . GLY A 1 904 ? -23.426 18.697 4.617 1.00 66.31 904 GLY A C 1
ATOM 7032 O O . GLY A 1 904 ? -24.000 17.878 5.329 1.00 66.31 904 GLY A O 1
ATOM 7033 N N . TYR A 1 905 ? -23.076 18.432 3.358 1.00 75.94 905 TYR A N 1
ATOM 7034 C CA . TYR A 1 905 ? -23.178 17.120 2.726 1.00 75.94 905 TYR A CA 1
ATOM 7035 C C . TYR A 1 905 ? -22.431 16.030 3.527 1.00 75.94 905 TYR A C 1
ATOM 7037 O O . TYR A 1 905 ? -21.343 16.272 4.049 1.00 75.94 905 TYR A O 1
ATOM 7045 N N . THR A 1 906 ? -23.002 14.821 3.609 1.00 73.75 906 THR A N 1
ATOM 7046 C CA . THR A 1 906 ? -22.450 13.673 4.362 1.00 73.75 906 THR A CA 1
ATOM 7047 C C . THR A 1 906 ? -21.793 12.647 3.433 1.00 73.75 906 THR A C 1
ATOM 7049 O O . THR A 1 906 ? -22.404 12.237 2.448 1.00 73.75 906 THR A O 1
ATOM 7052 N N . THR A 1 907 ? -20.578 12.202 3.770 1.00 75.06 907 THR A N 1
ATOM 7053 C CA . THR A 1 907 ? -19.675 11.367 2.947 1.00 75.06 907 THR A CA 1
ATOM 7054 C C . THR A 1 907 ? -19.684 9.867 3.309 1.00 75.06 907 THR A C 1
ATOM 7056 O O . THR A 1 907 ? -20.030 9.491 4.424 1.00 75.06 907 THR A O 1
ATOM 7059 N N . GLN A 1 908 ? -19.386 9.016 2.318 1.00 72.19 908 GLN A N 1
ATOM 7060 C CA . GLN A 1 908 ? -19.441 7.538 2.290 1.00 72.19 908 GLN A CA 1
ATOM 7061 C C . GLN A 1 908 ? -18.994 7.132 0.880 1.00 72.19 908 GLN A C 1
ATOM 7063 O O . GLN A 1 908 ? -19.366 7.820 -0.067 1.00 72.19 908 GLN A O 1
ATOM 7068 N N . ALA A 1 909 ? -18.245 6.047 0.703 1.00 74.62 909 ALA A N 1
ATOM 7069 C CA . ALA A 1 909 ? -17.932 5.578 -0.647 1.00 74.62 909 ALA A CA 1
ATOM 7070 C C . ALA A 1 909 ? -19.099 4.821 -1.304 1.00 74.62 909 ALA A C 1
ATOM 7072 O O . ALA A 1 909 ? -19.771 4.012 -0.662 1.00 74.62 909 ALA A O 1
ATOM 7073 N N . ASP A 1 910 ? -19.289 5.057 -2.599 1.00 79.56 910 ASP A N 1
ATOM 7074 C CA . ASP A 1 910 ? -20.119 4.243 -3.500 1.00 79.56 910 ASP A CA 1
ATOM 7075 C C . ASP A 1 910 ? -19.277 3.561 -4.599 1.00 79.56 910 ASP A C 1
ATOM 7077 O O . ASP A 1 910 ? -19.724 2.609 -5.238 1.00 79.56 910 ASP A O 1
ATOM 7081 N N . SER A 1 911 ? -18.037 4.025 -4.787 1.00 84.25 911 SER A N 1
ATOM 7082 C CA . SER A 1 911 ? -17.163 3.684 -5.903 1.00 84.25 911 SER A CA 1
ATOM 7083 C C . SER A 1 911 ? -15.800 3.183 -5.430 1.00 84.25 911 SER A C 1
ATOM 7085 O O . SER A 1 911 ? -15.271 3.613 -4.400 1.00 84.25 911 SER A O 1
ATOM 7087 N N . LEU A 1 912 ? -15.203 2.290 -6.223 1.00 85.56 912 LEU A N 1
ATOM 7088 C CA . LEU A 1 912 ? -13.850 1.767 -6.038 1.00 85.56 912 LEU A CA 1
ATOM 7089 C C . LEU A 1 912 ? -13.095 1.763 -7.374 1.00 85.56 912 LEU A C 1
ATOM 7091 O O . LEU A 1 912 ? -13.632 1.358 -8.407 1.00 85.56 912 LEU A O 1
ATOM 7095 N N . LEU A 1 913 ? -11.835 2.186 -7.327 1.00 87.62 913 LEU A N 1
ATOM 7096 C CA . LEU A 1 913 ? -10.841 2.060 -8.388 1.00 87.62 913 LEU A CA 1
ATOM 7097 C C . LEU A 1 913 ? -9.560 1.430 -7.835 1.00 87.62 913 LEU A C 1
ATOM 7099 O O . LEU A 1 913 ? -9.159 1.709 -6.706 1.00 87.62 913 LEU A O 1
ATOM 7103 N N . GLU A 1 914 ? -8.895 0.626 -8.657 1.00 87.62 914 GLU A N 1
ATOM 7104 C CA . GLU A 1 914 ? -7.624 -0.032 -8.347 1.00 87.62 914 GLU A CA 1
ATOM 7105 C C . GLU A 1 914 ? -6.584 0.425 -9.389 1.00 87.62 914 GLU A C 1
ATOM 7107 O O . GLU A 1 914 ? -6.846 0.384 -10.593 1.00 87.62 914 GLU A O 1
ATOM 7112 N N . HIS A 1 915 ? -5.423 0.920 -8.949 1.00 90.69 915 HIS A N 1
ATOM 7113 C CA . HIS A 1 915 ? -4.386 1.481 -9.824 1.00 90.69 915 HIS A CA 1
ATOM 7114 C C . HIS A 1 915 ? -2.986 1.201 -9.265 1.00 90.69 915 HIS A C 1
ATOM 7116 O O . HIS A 1 915 ? -2.707 1.519 -8.113 1.00 90.69 915 HIS A O 1
ATOM 7122 N N . TYR A 1 916 ? -2.089 0.616 -10.061 1.00 91.12 916 TYR A N 1
ATOM 7123 C CA . TYR A 1 916 ? -0.751 0.226 -9.602 1.00 91.12 916 TYR A CA 1
ATOM 7124 C C . TYR A 1 916 ? 0.320 1.216 -10.081 1.00 91.12 916 TYR A C 1
ATOM 7126 O O . TYR A 1 916 ? 0.641 1.269 -11.268 1.00 91.12 916 TYR A O 1
ATOM 7134 N N . VAL A 1 917 ? 0.908 1.964 -9.144 1.00 89.19 917 VAL A N 1
ATOM 7135 C CA . VAL A 1 917 ? 2.001 2.911 -9.407 1.00 89.19 917 VAL A CA 1
ATOM 7136 C C . VAL A 1 917 ? 3.321 2.148 -9.422 1.00 89.19 917 VAL A C 1
ATOM 7138 O O . VAL A 1 917 ? 3.729 1.582 -8.407 1.00 89.19 917 VAL A O 1
ATOM 7141 N N . THR A 1 918 ? 4.012 2.129 -10.562 1.00 81.06 918 THR A N 1
ATOM 7142 C CA . THR A 1 918 ? 5.303 1.428 -10.684 1.00 81.06 918 THR A CA 1
ATOM 7143 C C . THR A 1 918 ? 6.445 2.294 -10.148 1.00 81.06 918 THR A C 1
ATOM 7145 O O . THR A 1 918 ? 6.538 3.477 -10.448 1.00 81.06 918 THR A O 1
ATOM 7148 N N . VAL A 1 919 ? 7.356 1.703 -9.376 1.00 74.56 919 VAL A N 1
ATOM 7149 C CA . VAL A 1 919 ? 8.568 2.359 -8.863 1.00 74.56 919 VAL A CA 1
ATOM 7150 C C . VAL A 1 919 ? 9.789 1.674 -9.487 1.00 74.56 919 VAL A C 1
ATOM 7152 O O . VAL A 1 919 ? 10.028 0.495 -9.214 1.00 74.56 919 VAL A O 1
ATOM 7155 N N . PRO A 1 920 ? 10.585 2.369 -10.326 1.00 62.44 920 PRO A N 1
ATOM 7156 C CA . PRO A 1 920 ? 11.761 1.773 -10.953 1.00 62.44 920 PRO A CA 1
ATOM 7157 C C . PRO A 1 920 ? 12.759 1.248 -9.914 1.00 62.44 920 PRO A C 1
ATOM 7159 O O . PRO A 1 920 ? 13.268 2.012 -9.097 1.00 62.44 920 PRO A O 1
ATOM 7162 N N . THR A 1 921 ? 13.110 -0.041 -9.980 1.00 51.97 921 THR A N 1
ATOM 7163 C CA . THR A 1 921 ? 13.962 -0.710 -8.970 1.00 51.97 921 THR A CA 1
ATOM 7164 C C . THR A 1 921 ? 15.371 -0.113 -8.805 1.00 51.97 921 THR A C 1
ATOM 7166 O O . THR A 1 921 ? 16.077 -0.454 -7.862 1.00 51.97 921 THR A O 1
ATOM 7169 N N . SER A 1 922 ? 15.804 0.757 -9.723 1.00 42.78 922 SER A N 1
ATOM 7170 C CA . SER A 1 922 ? 17.059 1.516 -9.648 1.00 42.78 922 SER A CA 1
ATOM 7171 C C . SER A 1 922 ? 16.962 2.833 -8.864 1.00 42.78 922 SER A C 1
ATOM 7173 O O . SER A 1 922 ? 17.987 3.473 -8.629 1.00 42.78 922 SER A O 1
ATOM 7175 N N . ALA A 1 923 ? 15.760 3.277 -8.488 1.00 46.66 923 ALA A N 1
ATOM 7176 C CA . ALA A 1 923 ? 15.526 4.560 -7.833 1.00 46.66 923 ALA A CA 1
ATOM 7177 C C . ALA A 1 923 ? 15.786 4.481 -6.315 1.00 46.66 923 ALA A C 1
ATOM 7179 O O . ALA A 1 923 ? 14.873 4.551 -5.493 1.00 46.66 923 ALA A O 1
ATOM 7180 N N . HIS A 1 924 ? 17.062 4.335 -5.939 1.00 52.06 924 HIS A N 1
ATOM 7181 C CA . HIS A 1 924 ? 17.523 4.304 -4.545 1.00 52.06 924 HIS A CA 1
ATOM 7182 C C . HIS A 1 924 ? 17.377 5.675 -3.855 1.00 52.06 924 HIS A C 1
ATOM 7184 O O . HIS A 1 924 ? 18.349 6.404 -3.643 1.00 52.06 924 HIS A O 1
ATOM 7190 N N . SER A 1 925 ? 16.144 6.024 -3.489 1.00 62.12 925 SER A N 1
ATOM 7191 C CA . SER A 1 925 ? 15.842 7.177 -2.645 1.00 62.12 925 SER A CA 1
ATOM 7192 C C . SER A 1 925 ? 16.517 7.053 -1.272 1.00 62.12 925 SER A C 1
ATOM 7194 O O . SER A 1 925 ? 16.621 5.971 -0.696 1.00 62.12 925 SER A O 1
ATOM 7196 N N . LYS A 1 926 ? 16.933 8.193 -0.708 1.00 67.81 926 LYS A N 1
ATOM 7197 C CA . LYS A 1 926 ? 17.397 8.301 0.691 1.00 67.81 926 LYS A CA 1
ATOM 7198 C C . LYS A 1 926 ? 16.242 8.488 1.688 1.00 67.81 926 LYS A C 1
ATOM 7200 O O . LYS A 1 926 ? 16.494 8.658 2.878 1.00 67.81 926 LYS A O 1
ATOM 7205 N N . LEU A 1 927 ? 15.002 8.504 1.195 1.00 73.56 927 LEU A N 1
ATOM 7206 C CA . LEU A 1 927 ? 13.756 8.728 1.928 1.00 73.56 927 LEU A CA 1
ATOM 7207 C C . LEU A 1 927 ? 12.776 7.585 1.633 1.00 73.56 927 LEU A C 1
ATOM 7209 O O . LEU A 1 927 ? 12.773 7.045 0.528 1.00 73.56 927 LEU A O 1
ATOM 7213 N N . THR A 1 928 ? 11.907 7.257 2.591 1.00 78.69 928 THR A N 1
ATOM 7214 C CA . THR A 1 928 ? 10.908 6.182 2.433 1.00 78.69 928 THR A CA 1
ATOM 7215 C C . THR A 1 928 ? 9.929 6.447 1.281 1.00 78.69 928 THR A C 1
ATOM 7217 O O . THR A 1 928 ? 9.544 7.595 1.050 1.00 78.69 928 THR A O 1
ATOM 7220 N N . LEU A 1 929 ? 9.440 5.388 0.624 1.00 83.12 929 LEU A N 1
ATOM 7221 C CA . LEU A 1 929 ? 8.375 5.477 -0.388 1.00 83.12 929 LEU A CA 1
ATOM 7222 C C . LEU A 1 929 ? 7.121 6.183 0.164 1.00 83.12 929 LEU A C 1
ATOM 7224 O O . LEU A 1 929 ? 6.546 7.046 -0.493 1.00 83.12 929 LEU A O 1
ATOM 7228 N N . ALA A 1 930 ? 6.779 5.934 1.429 1.00 85.62 930 ALA A N 1
ATOM 7229 C CA . ALA A 1 930 ? 5.705 6.633 2.131 1.00 85.62 930 ALA A CA 1
ATOM 7230 C C . ALA A 1 930 ? 5.917 8.164 2.227 1.00 85.62 930 ALA A C 1
ATOM 7232 O O . ALA A 1 930 ? 4.952 8.920 2.298 1.00 85.62 930 ALA A O 1
ATOM 7233 N N . THR A 1 931 ? 7.154 8.676 2.248 1.00 89.19 931 THR A N 1
ATOM 7234 C CA . THR A 1 931 ? 7.420 10.129 2.155 1.00 89.19 931 THR A CA 1
ATOM 7235 C C . THR A 1 931 ? 7.097 10.659 0.755 1.00 89.19 931 THR A C 1
ATOM 7237 O O . THR A 1 931 ? 6.524 11.740 0.629 1.00 89.19 931 THR A O 1
ATOM 7240 N N . ILE A 1 932 ? 7.436 9.889 -0.282 1.00 90.25 932 ILE A N 1
ATOM 7241 C CA . ILE A 1 932 ? 7.210 10.242 -1.690 1.00 90.25 932 ILE A CA 1
ATOM 7242 C C . ILE A 1 932 ? 5.707 10.312 -1.978 1.00 90.25 932 ILE A C 1
ATOM 7244 O O . ILE A 1 932 ? 5.250 11.319 -2.510 1.00 90.25 932 ILE A O 1
ATOM 7248 N N . ILE A 1 933 ? 4.930 9.318 -1.531 1.00 92.81 933 ILE A N 1
ATOM 7249 C CA . ILE A 1 933 ? 3.467 9.277 -1.708 1.00 92.81 933 ILE A CA 1
ATOM 7250 C C . ILE A 1 933 ? 2.785 10.483 -1.045 1.00 92.81 933 ILE A C 1
ATOM 7252 O O . ILE A 1 933 ? 1.998 11.163 -1.698 1.00 92.81 933 ILE A O 1
ATOM 7256 N N . ARG A 1 934 ? 3.131 10.819 0.211 1.00 93.56 934 ARG A N 1
ATOM 7257 C CA . ARG A 1 934 ? 2.585 12.006 0.907 1.00 93.56 934 ARG A CA 1
ATOM 7258 C C . ARG A 1 934 ? 2.846 13.308 0.143 1.00 93.56 934 ARG A C 1
ATOM 7260 O O . ARG A 1 934 ? 1.971 14.167 0.082 1.00 93.56 934 ARG A O 1
ATOM 7267 N N . GLY A 1 935 ? 4.044 13.464 -0.427 1.00 93.56 935 GLY A N 1
ATOM 7268 C CA . GLY A 1 935 ? 4.398 14.639 -1.226 1.00 93.56 935 GLY A CA 1
ATOM 7269 C C . GLY A 1 935 ? 3.704 14.672 -2.586 1.00 93.56 935 GLY A C 1
ATOM 7270 O O . GLY A 1 935 ? 3.225 15.723 -3.004 1.00 93.56 935 GLY A O 1
ATOM 7271 N N . ALA A 1 936 ? 3.612 13.528 -3.262 1.00 94.38 936 ALA A N 1
ATOM 7272 C CA . ALA A 1 936 ? 2.945 13.433 -4.551 1.00 94.38 936 ALA A CA 1
ATOM 7273 C C . ALA A 1 936 ? 1.442 13.717 -4.403 1.00 94.38 936 ALA A C 1
ATOM 7275 O O . ALA A 1 936 ? 0.909 14.568 -5.109 1.00 94.38 936 ALA A O 1
ATOM 7276 N N . TRP A 1 937 ? 0.784 13.113 -3.408 1.00 95.94 937 TRP A N 1
ATOM 7277 C CA . TRP A 1 937 ? -0.635 13.337 -3.125 1.00 95.94 937 TRP A CA 1
ATOM 7278 C C . TRP A 1 937 ? -0.963 14.790 -2.748 1.00 95.94 937 TRP A C 1
ATOM 7280 O O . TRP A 1 937 ? -1.968 15.345 -3.201 1.00 95.94 937 TRP A O 1
ATOM 7290 N N . ALA A 1 938 ? -0.086 15.445 -1.980 1.00 94.62 938 ALA A N 1
ATOM 7291 C CA . ALA A 1 938 ? -0.209 16.869 -1.683 1.00 94.62 938 ALA A CA 1
ATOM 7292 C C . ALA A 1 938 ? -0.130 17.744 -2.950 1.00 94.62 938 ALA A C 1
ATOM 7294 O O . ALA A 1 938 ? -0.875 18.719 -3.059 1.00 94.62 938 ALA A O 1
ATOM 7295 N N . LEU A 1 939 ? 0.733 17.397 -3.914 1.00 94.25 939 LEU A N 1
ATOM 7296 C CA . LEU A 1 939 ? 0.841 18.115 -5.187 1.00 94.25 939 LEU A CA 1
ATOM 7297 C C . LEU A 1 939 ? -0.361 17.850 -6.108 1.00 94.25 939 LEU A C 1
ATOM 7299 O O . LEU A 1 939 ? -0.901 18.805 -6.661 1.00 94.25 939 LEU A O 1
ATOM 7303 N N . VAL A 1 940 ? -0.843 16.606 -6.204 1.00 94.88 940 VAL A N 1
ATOM 7304 C CA . VAL A 1 940 ? -2.088 16.259 -6.920 1.00 94.88 940 VAL A CA 1
ATOM 7305 C C . VAL A 1 940 ? -3.265 17.079 -6.378 1.00 94.88 940 VAL A C 1
ATOM 7307 O O . VAL A 1 940 ? -3.914 17.810 -7.123 1.00 94.88 940 VAL A O 1
ATOM 7310 N N . SER A 1 941 ? -3.484 17.042 -5.061 1.00 93.69 941 SER A N 1
ATOM 7311 C CA . SER A 1 941 ? -4.561 17.788 -4.393 1.00 93.69 941 SER A CA 1
ATOM 7312 C C . SER A 1 941 ? -4.455 19.303 -4.629 1.00 93.69 941 SER A C 1
ATOM 7314 O O . SER A 1 941 ? -5.460 19.964 -4.888 1.00 93.69 941 SER A O 1
ATOM 7316 N N . SER A 1 942 ? -3.233 19.849 -4.593 1.00 92.69 942 SER A N 1
ATOM 7317 C CA . SER A 1 942 ? -2.931 21.260 -4.881 1.00 92.69 942 SER A CA 1
ATOM 7318 C C . SER A 1 942 ? -3.292 21.653 -6.316 1.00 92.69 942 SER A C 1
ATOM 7320 O O . SER A 1 942 ? -3.844 22.731 -6.535 1.00 92.69 942 SER A O 1
ATOM 7322 N N . LEU A 1 943 ? -2.995 20.797 -7.298 1.00 91.62 943 LEU A N 1
ATOM 7323 C CA . LEU A 1 943 ? -3.288 21.045 -8.712 1.00 91.62 943 LEU A CA 1
ATOM 7324 C C . LEU A 1 943 ? -4.796 21.068 -8.996 1.00 91.62 943 LEU A C 1
ATOM 7326 O O . LEU A 1 943 ? -5.267 21.971 -9.694 1.00 91.62 943 LEU A O 1
ATOM 7330 N N . TYR A 1 944 ? -5.556 20.134 -8.417 1.00 91.38 944 TYR A N 1
ATOM 7331 C CA . TYR A 1 944 ? -7.007 20.075 -8.609 1.00 91.38 944 TYR A CA 1
ATOM 7332 C C . TYR A 1 944 ? -7.740 21.191 -7.845 1.00 91.38 944 TYR A C 1
ATOM 7334 O O . TYR A 1 944 ? -8.504 21.929 -8.457 1.00 91.38 944 TYR A O 1
ATOM 7342 N N . ILE A 1 945 ? -7.449 21.412 -6.555 1.00 89.31 945 ILE A N 1
ATOM 7343 C CA . ILE A 1 945 ? -8.100 22.470 -5.748 1.00 89.31 945 ILE A CA 1
ATOM 7344 C C . ILE A 1 945 ? -7.623 23.888 -6.109 1.00 89.31 945 ILE A C 1
ATOM 7346 O O . ILE A 1 945 ? -8.322 24.860 -5.832 1.00 89.31 945 ILE A O 1
ATOM 7350 N N . GLY A 1 946 ? -6.448 24.036 -6.731 1.00 84.81 946 GLY A N 1
ATOM 7351 C CA . GLY A 1 946 ? -5.872 25.341 -7.076 1.00 84.81 946 GLY A CA 1
ATOM 7352 C C . GLY A 1 946 ? -5.300 26.117 -5.882 1.00 84.81 946 GLY A C 1
ATOM 7353 O O . GLY A 1 946 ? -5.046 27.313 -6.004 1.00 84.81 946 GLY A O 1
ATOM 7354 N N . HIS A 1 947 ? -5.092 25.462 -4.732 1.00 87.62 947 HIS A N 1
ATOM 7355 C CA . HIS A 1 947 ? -4.672 26.104 -3.483 1.00 87.62 947 HIS A CA 1
ATOM 7356 C C . HIS A 1 947 ? -3.356 25.505 -2.938 1.00 87.62 947 HIS A C 1
ATOM 7358 O O . HIS A 1 947 ? -3.269 24.286 -2.795 1.00 87.62 947 HIS A O 1
ATOM 7364 N N . PRO A 1 948 ? -2.336 26.320 -2.587 1.00 89.12 948 PRO A N 1
ATOM 7365 C CA . PRO A 1 948 ? -1.002 25.828 -2.215 1.00 89.12 948 PRO A CA 1
ATOM 7366 C C . PRO A 1 948 ? -0.869 25.361 -0.755 1.00 89.12 948 PRO A C 1
ATOM 7368 O O . PRO A 1 948 ? 0.187 24.863 -0.373 1.00 89.12 948 PRO A O 1
ATOM 7371 N N . ASP A 1 949 ? -1.894 25.540 0.080 1.00 90.88 949 ASP A N 1
ATOM 7372 C CA . ASP A 1 949 ? -1.991 24.948 1.423 1.00 90.88 949 ASP A CA 1
ATOM 7373 C C . ASP A 1 949 ? -3.100 23.895 1.402 1.00 90.88 949 ASP A C 1
ATOM 7375 O O . ASP A 1 949 ? -4.266 24.242 1.209 1.00 90.88 949 ASP A O 1
ATOM 7379 N N . ILE A 1 950 ? -2.714 22.629 1.556 1.00 92.44 950 ILE A N 1
ATOM 7380 C CA . ILE A 1 950 ? -3.566 21.442 1.418 1.00 92.44 950 ILE A CA 1
ATOM 7381 C C . ILE A 1 950 ? -3.589 20.664 2.731 1.00 92.44 950 ILE A C 1
ATOM 7383 O O . ILE A 1 950 ? -2.562 20.554 3.405 1.00 92.44 950 ILE A O 1
ATOM 7387 N N . VAL A 1 951 ? -4.740 20.072 3.064 1.00 93.38 951 VAL A N 1
ATOM 7388 C CA . VAL A 1 951 ? -4.893 19.130 4.182 1.00 93.38 951 VAL A CA 1
ATOM 7389 C C . VAL A 1 951 ? -5.576 17.849 3.711 1.00 93.38 951 VAL A C 1
ATOM 7391 O O . VAL A 1 951 ? -6.540 17.902 2.951 1.00 93.38 951 VAL A O 1
ATOM 7394 N N . PHE A 1 952 ? -5.079 16.712 4.191 1.00 93.75 952 PHE A N 1
ATOM 7395 C CA . PHE A 1 952 ? -5.722 15.400 4.115 1.00 93.75 952 PHE A CA 1
ATOM 7396 C C . PHE A 1 952 ? -5.461 14.623 5.413 1.00 93.75 952 PHE A C 1
ATOM 7398 O O . PHE A 1 952 ? -4.574 14.973 6.193 1.00 93.75 952 PHE A O 1
ATOM 7405 N N . GLY A 1 953 ? -6.254 13.589 5.673 1.00 92.31 953 GLY A N 1
ATOM 7406 C CA . GLY A 1 953 ? -6.063 12.680 6.795 1.00 92.31 953 GLY A CA 1
ATOM 7407 C C . GLY A 1 953 ? -5.061 11.597 6.448 1.00 92.31 953 GLY A C 1
ATOM 7408 O O . GLY A 1 953 ? -5.070 11.092 5.331 1.00 92.31 953 GLY A O 1
ATOM 7409 N N . GLU A 1 954 ? -4.234 11.197 7.405 1.00 91.81 954 GLU A N 1
ATOM 7410 C CA . GLU A 1 954 ? -3.427 9.985 7.283 1.00 91.81 954 GLU A CA 1
ATOM 7411 C C . GLU A 1 954 ? -3.652 9.076 8.488 1.00 91.81 954 GLU A C 1
ATOM 7413 O O . GLU A 1 954 ? -3.572 9.539 9.628 1.00 91.81 954 GLU A O 1
ATOM 7418 N N . THR A 1 955 ? -3.911 7.793 8.232 1.00 87.69 955 THR A N 1
ATOM 7419 C CA . THR A 1 955 ? -3.968 6.749 9.257 1.00 87.69 955 THR A CA 1
ATOM 7420 C C . THR A 1 955 ? -2.587 6.113 9.405 1.00 87.69 955 THR A C 1
ATOM 7422 O O . THR A 1 955 ? -2.079 5.454 8.499 1.00 87.69 955 THR A O 1
ATOM 7425 N N . LEU A 1 956 ? -1.975 6.329 10.567 1.00 86.62 956 LEU A N 1
ATOM 7426 C CA . LEU A 1 956 ? -0.676 5.794 10.967 1.00 86.62 956 LEU A CA 1
ATOM 7427 C C . LEU A 1 956 ? -0.861 4.533 11.818 1.00 86.62 956 LEU A C 1
ATOM 7429 O O . LEU A 1 956 ? -1.881 4.386 12.483 1.00 86.62 956 LEU A O 1
ATOM 7433 N N . THR A 1 957 ? 0.158 3.669 11.886 1.00 82.38 957 THR A N 1
ATOM 7434 C CA . THR A 1 957 ? 0.171 2.489 12.780 1.00 82.38 957 THR A CA 1
ATOM 7435 C C . THR A 1 957 ? 0.313 2.843 14.264 1.00 82.38 957 THR A C 1
ATOM 7437 O O . THR A 1 957 ? 0.138 1.969 15.107 1.00 82.38 957 THR A O 1
ATOM 7440 N N . GLY A 1 958 ? 0.741 4.073 14.581 1.00 85.06 958 GLY A N 1
ATOM 7441 C CA . GLY A 1 958 ? 0.993 4.598 15.933 1.00 85.06 958 GLY A CA 1
ATOM 7442 C C . GLY A 1 958 ? 2.053 3.879 16.781 1.00 85.06 958 GLY A C 1
ATOM 7443 O O . GLY A 1 958 ? 2.371 4.320 17.886 1.00 85.06 958 GLY A O 1
ATOM 7444 N N . ARG A 1 959 ? 2.653 2.803 16.259 1.00 85.12 959 ARG A N 1
ATOM 7445 C CA . ARG A 1 959 ? 3.694 1.976 16.899 1.00 85.12 959 ARG A CA 1
ATOM 7446 C C . ARG A 1 959 ? 5.093 2.614 16.880 1.00 85.12 959 ARG A C 1
ATOM 7448 O O . ARG A 1 959 ? 6.085 1.949 17.159 1.00 85.12 959 ARG A O 1
ATOM 7455 N N . SER A 1 960 ? 5.183 3.912 16.579 1.00 77.94 960 SER A N 1
ATOM 7456 C CA . SER A 1 960 ? 6.443 4.670 16.546 1.00 77.94 960 SER A CA 1
ATOM 7457 C C . SER A 1 960 ? 6.861 5.231 17.915 1.00 77.94 960 SER A C 1
ATOM 7459 O O . SER A 1 960 ? 7.968 5.761 18.047 1.00 77.94 960 SER A O 1
ATOM 7461 N N . ALA A 1 961 ? 5.994 5.135 18.930 1.00 78.69 961 ALA A N 1
ATOM 7462 C CA . ALA A 1 961 ? 6.276 5.586 20.290 1.00 78.69 961 ALA A CA 1
ATOM 7463 C C . ALA A 1 961 ? 7.381 4.737 20.972 1.00 78.69 961 ALA A C 1
ATOM 7465 O O . ALA A 1 961 ? 7.474 3.533 20.727 1.00 78.69 961 ALA A O 1
ATOM 7466 N N . PRO A 1 962 ? 8.220 5.319 21.853 1.00 75.25 962 PRO A N 1
ATOM 7467 C CA . PRO A 1 962 ? 9.394 4.660 22.439 1.00 75.25 962 PRO A CA 1
ATOM 7468 C C . PRO A 1 962 ? 9.056 3.683 23.588 1.00 75.25 962 PRO A C 1
ATOM 7470 O O . PRO A 1 962 ? 9.708 3.688 24.630 1.00 75.25 962 PRO A O 1
ATOM 7473 N N . VAL A 1 963 ? 8.038 2.836 23.421 1.00 78.81 963 VAL A N 1
ATOM 7474 C CA . VAL A 1 963 ? 7.634 1.838 24.425 1.00 78.81 963 VAL A CA 1
ATOM 7475 C C . VAL A 1 963 ? 8.415 0.530 24.203 1.00 78.81 963 VAL A C 1
ATOM 7477 O O . VAL A 1 963 ? 8.492 0.052 23.066 1.00 78.81 963 VAL A O 1
ATOM 7480 N N . PRO A 1 964 ? 9.006 -0.085 25.247 1.00 74.31 964 PRO A N 1
ATOM 7481 C CA . PRO A 1 964 ? 9.594 -1.419 25.144 1.00 74.31 964 PRO A CA 1
ATOM 7482 C C . PRO A 1 964 ? 8.575 -2.442 24.629 1.00 74.31 964 PRO A C 1
ATOM 7484 O O . PRO A 1 964 ? 7.491 -2.544 25.187 1.00 74.31 964 PRO A O 1
ATOM 7487 N N . GLY A 1 965 ? 8.896 -3.201 23.580 1.00 76.69 965 GLY A N 1
ATOM 7488 C CA . GLY A 1 965 ? 8.009 -4.224 23.014 1.00 76.69 965 GLY A CA 1
ATOM 7489 C C . GLY A 1 965 ? 6.826 -3.709 22.179 1.00 76.69 965 GLY A C 1
ATOM 7490 O O . GLY A 1 965 ? 5.922 -4.493 21.914 1.00 76.69 965 GLY A O 1
ATOM 7491 N N . ILE A 1 966 ? 6.773 -2.430 21.774 1.00 82.69 966 ILE A N 1
ATOM 7492 C CA . ILE A 1 966 ? 5.601 -1.840 21.080 1.00 82.69 966 ILE A CA 1
ATOM 7493 C C . ILE A 1 966 ? 5.179 -2.587 19.803 1.00 82.69 966 ILE A C 1
ATOM 7495 O O . ILE A 1 966 ? 3.994 -2.729 19.499 1.00 82.69 966 ILE A O 1
ATOM 7499 N N . GLU A 1 967 ? 6.154 -3.129 19.085 1.00 76.81 967 GLU A N 1
ATOM 7500 C CA . GLU A 1 967 ? 5.973 -3.967 17.903 1.00 76.81 967 GLU A CA 1
ATOM 7501 C C . GLU A 1 967 ? 5.310 -5.331 18.185 1.00 76.81 967 GLU A C 1
ATOM 7503 O O . GLU A 1 967 ? 4.812 -5.949 17.246 1.00 76.81 967 GLU A O 1
ATOM 7508 N N . GLN A 1 968 ? 5.289 -5.772 19.450 1.00 80.81 968 GLN A N 1
ATOM 7509 C CA . GLN A 1 968 ? 4.660 -6.999 19.965 1.00 80.81 968 GLN A CA 1
ATOM 7510 C C . GLN A 1 968 ? 3.364 -6.733 20.756 1.00 80.81 968 GLN A C 1
ATOM 7512 O O . GLN A 1 968 ? 2.713 -7.683 21.185 1.00 80.81 968 GLN A O 1
ATOM 7517 N N . ILE A 1 969 ? 2.975 -5.470 20.982 1.00 88.56 969 ILE A N 1
ATOM 7518 C CA . ILE A 1 969 ? 1.764 -5.158 21.755 1.00 88.56 969 ILE A CA 1
ATOM 7519 C C . ILE A 1 969 ? 0.513 -5.553 20.963 1.00 88.56 969 ILE A C 1
ATOM 7521 O O . ILE A 1 969 ? 0.199 -4.982 19.915 1.00 88.56 969 ILE A O 1
ATOM 7525 N N . GLU A 1 970 ? -0.252 -6.474 21.531 1.00 90.00 970 GLU A N 1
ATOM 7526 C CA . GLU A 1 970 ? -1.609 -6.799 21.105 1.00 90.00 970 GLU A CA 1
ATOM 7527 C C . GLU A 1 970 ? -2.567 -5.697 21.597 1.00 90.00 970 GLU A C 1
ATOM 7529 O O . GLU A 1 970 ? -2.679 -5.439 22.799 1.00 90.00 970 GLU A O 1
ATOM 7534 N N . GLY A 1 971 ? -3.209 -5.002 20.654 1.00 88.12 971 GLY A N 1
ATOM 7535 C CA . GLY A 1 971 ? -4.152 -3.905 20.890 1.00 88.12 971 GLY A CA 1
ATOM 7536 C C . GLY A 1 971 ? -4.059 -2.784 19.842 1.00 88.12 971 GLY A C 1
ATOM 7537 O O . GLY A 1 971 ? -3.057 -2.713 19.121 1.00 88.12 971 GLY A O 1
ATOM 7538 N N . PRO A 1 972 ? -5.087 -1.918 19.742 1.00 90.19 972 PRO A N 1
ATOM 7539 C CA . PRO A 1 972 ? -5.220 -0.938 18.671 1.00 90.19 972 PRO A CA 1
ATOM 7540 C C . PRO A 1 972 ? -4.381 0.312 18.948 1.00 90.19 972 PRO A C 1
ATOM 7542 O O . PRO A 1 972 ? -4.659 1.083 19.868 1.00 90.19 972 PRO A O 1
ATOM 7545 N N . MET A 1 973 ? -3.360 0.533 18.127 1.00 90.56 973 MET A N 1
ATOM 7546 C CA . MET A 1 973 ? -2.516 1.729 18.163 1.00 90.56 973 MET A CA 1
ATOM 7547 C C . MET A 1 973 ? -2.608 2.566 16.890 1.00 90.56 973 MET A C 1
ATOM 7549 O O . MET A 1 973 ? -1.944 3.594 16.820 1.00 90.56 973 MET A O 1
ATOM 7553 N N . ILE A 1 974 ? -3.440 2.207 15.906 1.00 88.25 974 ILE A N 1
ATOM 7554 C CA . ILE A 1 974 ? -3.670 3.109 14.770 1.00 88.25 974 ILE A CA 1
ATOM 7555 C C . ILE A 1 974 ? -4.157 4.494 15.232 1.00 88.25 974 ILE A C 1
ATOM 7557 O O . ILE A 1 974 ? -4.860 4.635 16.230 1.00 88.25 974 ILE A O 1
ATOM 7561 N N . THR A 1 975 ? -3.793 5.542 14.500 1.00 88.88 975 THR A N 1
ATOM 7562 C CA . THR A 1 975 ? -4.261 6.910 14.773 1.00 88.88 975 THR A CA 1
ATOM 7563 C C . THR A 1 975 ? -4.413 7.685 13.474 1.00 88.88 975 THR A C 1
ATOM 7565 O O . THR A 1 975 ? -3.619 7.504 12.552 1.00 88.88 975 THR A O 1
ATOM 7568 N N . THR A 1 976 ? -5.432 8.544 13.389 1.00 88.06 976 THR A N 1
ATOM 7569 C CA . THR A 1 976 ? -5.681 9.379 12.205 1.00 88.06 976 THR A CA 1
ATOM 7570 C C . THR A 1 976 ? -5.412 10.846 12.511 1.00 88.06 976 THR A C 1
ATOM 7572 O O . THR A 1 976 ? -5.945 11.406 13.471 1.00 88.06 976 THR A O 1
ATOM 7575 N N . VAL A 1 977 ? -4.578 11.470 11.678 1.00 91.81 977 VAL A N 1
ATOM 7576 C CA . VAL A 1 977 ? -3.986 12.792 11.920 1.00 91.81 977 VAL A CA 1
ATOM 7577 C C . VAL A 1 977 ? -4.076 13.704 10.685 1.00 91.81 977 VAL A C 1
ATOM 7579 O O . VAL A 1 977 ? -3.962 13.214 9.561 1.00 91.81 977 VAL A O 1
ATOM 7582 N N . PRO A 1 978 ? -4.259 15.031 10.852 1.00 93.38 978 PRO A N 1
ATOM 7583 C CA . PRO A 1 978 ? -4.355 15.967 9.732 1.00 93.38 978 PRO A CA 1
ATOM 7584 C C . PRO A 1 978 ? -2.967 16.335 9.176 1.00 93.38 978 PRO A C 1
ATOM 7586 O O . PRO A 1 978 ? -2.221 17.135 9.754 1.00 93.38 978 PRO A O 1
ATOM 7589 N N . ILE A 1 979 ? -2.627 15.786 8.011 1.00 92.56 979 ILE A N 1
ATOM 7590 C CA . ILE A 1 979 ? -1.400 16.088 7.272 1.00 92.56 979 ILE A CA 1
ATOM 7591 C C . ILE A 1 979 ? -1.607 17.348 6.433 1.00 92.56 979 ILE A C 1
ATOM 7593 O O . ILE A 1 979 ? -2.229 17.334 5.374 1.00 92.56 979 ILE A O 1
ATOM 7597 N N . ARG A 1 980 ? -1.044 18.460 6.912 1.00 93.56 980 ARG A N 1
ATOM 7598 C CA . ARG A 1 980 ? -1.090 19.759 6.230 1.00 93.56 980 ARG A CA 1
ATOM 7599 C C . ARG A 1 980 ? 0.197 20.062 5.462 1.00 93.56 980 ARG A C 1
ATOM 7601 O O . ARG A 1 980 ? 1.245 20.226 6.093 1.00 93.56 980 ARG A O 1
ATOM 7608 N N . VAL A 1 981 ? 0.143 20.227 4.146 1.00 92.25 981 VAL A N 1
ATOM 7609 C CA . VAL A 1 981 ? 1.310 20.550 3.309 1.00 92.25 981 VAL A CA 1
ATOM 7610 C C . VAL A 1 981 ? 1.136 21.920 2.656 1.00 92.25 981 VAL A C 1
ATOM 7612 O O . VAL A 1 981 ? 0.179 22.145 1.925 1.00 92.25 981 VAL A O 1
ATOM 7615 N N . ARG A 1 982 ? 2.103 22.819 2.894 1.00 90.75 982 ARG A N 1
ATOM 7616 C CA . ARG A 1 982 ? 2.273 24.067 2.135 1.00 90.75 982 ARG A CA 1
ATOM 7617 C C . ARG A 1 982 ? 3.287 23.836 1.018 1.00 90.75 982 ARG A C 1
ATOM 7619 O O . ARG A 1 982 ? 4.432 23.474 1.298 1.00 90.75 982 ARG A O 1
ATOM 7626 N N . LEU A 1 983 ? 2.871 24.033 -0.225 1.00 89.81 983 LEU A N 1
ATOM 7627 C CA . LEU A 1 983 ? 3.695 23.876 -1.418 1.00 89.81 983 LEU A CA 1
ATOM 7628 C C . LEU A 1 983 ? 4.324 25.216 -1.824 1.00 89.81 983 LEU A C 1
ATOM 7630 O O . LEU A 1 983 ? 3.741 26.279 -1.628 1.00 89.81 983 LEU A O 1
ATOM 7634 N N . SER A 1 984 ? 5.526 25.154 -2.397 1.00 87.88 984 SER A N 1
ATOM 7635 C CA . SER A 1 984 ? 6.249 26.309 -2.945 1.00 87.88 984 SER A CA 1
ATOM 7636 C C . SER A 1 984 ? 6.885 25.860 -4.253 1.00 87.88 984 SER A C 1
ATOM 7638 O O . SER A 1 984 ? 7.808 25.049 -4.237 1.00 87.88 984 SER A O 1
ATOM 7640 N N . LEU A 1 985 ? 6.338 26.295 -5.392 1.00 86.00 985 LEU A N 1
ATOM 7641 C CA . LEU A 1 985 ? 6.676 25.730 -6.709 1.00 86.00 985 LEU A CA 1
ATOM 7642 C C . LEU A 1 985 ? 8.131 25.992 -7.143 1.00 86.00 985 LEU A C 1
ATOM 7644 O O . LEU A 1 985 ? 8.631 25.355 -8.063 1.00 86.00 985 LEU A O 1
ATOM 7648 N N . ASP A 1 986 ? 8.829 26.901 -6.468 1.00 87.38 986 ASP A N 1
ATOM 7649 C CA . ASP A 1 986 ? 10.236 27.233 -6.673 1.00 87.38 986 ASP A CA 1
ATOM 7650 C C . ASP A 1 986 ? 11.227 26.294 -5.957 1.00 87.38 986 ASP A C 1
ATOM 7652 O O . ASP A 1 986 ? 12.410 26.283 -6.313 1.00 87.38 986 ASP A O 1
ATOM 7656 N N . ARG A 1 987 ? 10.759 25.507 -4.977 1.00 88.19 987 ARG A N 1
ATOM 7657 C CA . ARG A 1 987 ? 11.570 24.602 -4.145 1.00 88.19 987 ARG A CA 1
ATOM 7658 C C . ARG A 1 987 ? 11.960 23.311 -4.896 1.00 88.19 987 ARG A C 1
ATOM 7660 O O . ARG A 1 987 ? 11.085 22.712 -5.528 1.00 88.19 987 ARG A O 1
ATOM 7667 N N . PRO A 1 988 ? 13.216 22.824 -4.776 1.00 88.75 988 PRO A N 1
ATOM 7668 C CA . PRO A 1 988 ? 13.630 21.513 -5.289 1.00 88.75 988 PRO A CA 1
ATOM 7669 C C . PRO A 1 988 ? 12.875 20.343 -4.644 1.00 88.75 988 PRO A C 1
ATOM 7671 O O . PRO A 1 988 ? 12.602 20.359 -3.440 1.00 88.75 988 PRO A O 1
ATOM 7674 N N . ILE A 1 989 ? 12.605 19.287 -5.412 1.00 89.50 989 ILE A N 1
ATOM 7675 C CA . ILE A 1 989 ? 11.903 18.085 -4.939 1.00 89.50 989 ILE A CA 1
ATOM 7676 C C . ILE A 1 989 ? 12.668 17.422 -3.777 1.00 89.50 989 ILE A C 1
ATOM 7678 O O . ILE A 1 989 ? 12.047 17.060 -2.776 1.00 89.50 989 ILE A O 1
ATOM 7682 N N . THR A 1 990 ? 14.006 17.359 -3.832 1.00 86.06 990 THR A N 1
ATOM 7683 C CA . THR A 1 990 ? 14.859 16.877 -2.730 1.00 86.06 990 THR A CA 1
ATOM 7684 C C . THR A 1 990 ? 14.580 17.620 -1.415 1.00 86.06 990 THR A C 1
ATOM 7686 O O . THR A 1 990 ? 14.391 16.982 -0.379 1.00 86.06 990 THR A O 1
ATOM 7689 N N . GLU A 1 991 ? 14.504 18.957 -1.434 1.00 87.88 991 GLU A N 1
ATOM 7690 C CA . GLU A 1 991 ? 14.232 19.771 -0.236 1.00 87.88 991 GLU A CA 1
ATOM 7691 C C . GLU A 1 991 ? 12.780 19.600 0.242 1.00 87.88 991 GLU A C 1
ATOM 7693 O O . GLU A 1 991 ? 12.521 19.503 1.442 1.00 87.88 991 GLU A O 1
ATOM 7698 N N . TYR A 1 992 ? 11.821 19.517 -0.684 1.00 92.00 992 TYR A N 1
ATOM 7699 C CA . TYR A 1 992 ? 10.406 19.316 -0.367 1.00 92.00 992 TYR A CA 1
ATOM 7700 C C . TYR A 1 992 ? 10.136 17.970 0.311 1.00 92.00 992 TYR A C 1
ATOM 7702 O O . TYR A 1 992 ? 9.474 17.920 1.350 1.00 92.00 992 TYR A O 1
ATOM 7710 N N . LEU A 1 993 ? 10.688 16.881 -0.225 1.00 90.69 993 LEU A N 1
ATOM 7711 C CA . LEU A 1 993 ? 10.527 15.553 0.359 1.00 90.69 993 LEU A CA 1
ATOM 7712 C C . LEU A 1 993 ? 11.280 15.430 1.691 1.00 90.69 993 LEU A C 1
ATOM 7714 O O . LEU A 1 993 ? 10.754 14.828 2.627 1.00 90.69 993 LEU A O 1
ATOM 7718 N N . GLN A 1 994 ? 12.451 16.065 1.837 1.00 87.44 994 GLN A N 1
ATOM 7719 C CA . GLN A 1 994 ? 13.133 16.181 3.133 1.00 87.44 994 GLN A CA 1
ATOM 7720 C C . GLN A 1 994 ? 12.305 16.973 4.157 1.00 87.44 994 GLN A C 1
ATOM 7722 O O . GLN A 1 994 ? 12.230 16.570 5.318 1.00 87.44 994 GLN A O 1
ATOM 7727 N N . MET A 1 995 ? 11.643 18.061 3.745 1.00 90.06 995 MET A N 1
ATOM 7728 C CA . MET A 1 995 ? 10.729 18.822 4.601 1.00 90.06 995 MET A CA 1
ATOM 7729 C C . MET A 1 995 ? 9.561 17.947 5.070 1.00 90.06 995 MET A C 1
ATOM 7731 O O . MET A 1 995 ? 9.283 17.919 6.268 1.00 90.06 995 MET A O 1
ATOM 7735 N N . ILE A 1 996 ? 8.907 17.211 4.165 1.00 90.50 996 ILE A N 1
ATOM 7736 C CA . ILE A 1 996 ? 7.808 16.298 4.516 1.00 90.50 996 ILE A CA 1
ATOM 7737 C C . ILE A 1 996 ? 8.302 15.208 5.470 1.00 90.50 996 ILE A C 1
ATOM 7739 O O . ILE A 1 996 ? 7.695 15.015 6.517 1.00 90.50 996 ILE A O 1
ATOM 7743 N N . HIS A 1 997 ? 9.444 14.575 5.188 1.00 88.06 997 HIS A N 1
ATOM 7744 C CA . HIS A 1 997 ? 10.039 13.569 6.070 1.00 88.06 997 HIS A CA 1
ATOM 7745 C C . HIS A 1 997 ? 10.300 14.119 7.482 1.00 88.06 997 HIS A C 1
ATOM 7747 O O . HIS A 1 997 ? 9.855 13.546 8.477 1.00 88.06 997 HIS A O 1
ATOM 7753 N N . ALA A 1 998 ? 10.963 15.275 7.581 1.00 86.56 998 ALA A N 1
ATOM 7754 C CA . ALA A 1 998 ? 11.275 15.916 8.855 1.00 86.56 998 ALA A CA 1
ATOM 7755 C C . ALA A 1 998 ? 10.024 16.403 9.609 1.00 86.56 998 ALA A C 1
ATOM 7757 O O . ALA A 1 998 ? 10.048 16.488 10.837 1.00 86.56 998 ALA A O 1
ATOM 7758 N N . VAL A 1 999 ? 8.937 16.727 8.903 1.00 86.88 999 VAL A N 1
ATOM 7759 C CA . VAL A 1 999 ? 7.628 17.042 9.491 1.00 86.88 999 VAL A CA 1
ATOM 7760 C C . VAL A 1 999 ? 6.956 15.782 10.036 1.00 86.88 999 VAL A C 1
ATOM 7762 O O . VAL A 1 999 ? 6.535 15.803 11.191 1.00 86.88 999 VAL A O 1
ATOM 7765 N N . THR A 1 1000 ? 6.913 14.690 9.264 1.00 85.44 1000 THR A N 1
ATOM 7766 C CA . THR A 1 1000 ? 6.345 13.401 9.690 1.00 85.44 1000 THR A CA 1
ATOM 7767 C C . THR A 1 1000 ? 7.062 12.869 10.932 1.00 85.44 1000 THR A C 1
ATOM 7769 O O . THR A 1 1000 ? 6.410 12.521 11.910 1.00 85.44 1000 THR A O 1
ATOM 7772 N N . VAL A 1 1001 ? 8.400 12.894 10.972 1.00 84.19 1001 VAL A N 1
ATOM 7773 C CA . VAL A 1 1001 ? 9.147 12.424 12.155 1.00 84.19 1001 VAL A CA 1
ATOM 7774 C C . VAL A 1 1001 ? 8.905 13.307 13.388 1.00 84.19 1001 VAL A C 1
ATOM 7776 O O . VAL A 1 1001 ? 8.794 12.796 14.498 1.00 84.19 1001 VAL A O 1
ATOM 7779 N N . LYS A 1 1002 ? 8.748 14.627 13.213 1.00 87.00 1002 LYS A N 1
ATOM 7780 C CA . LYS A 1 1002 ? 8.383 15.550 14.308 1.00 87.00 1002 LYS A CA 1
ATOM 7781 C C . LYS A 1 1002 ? 6.938 15.397 14.793 1.00 87.00 1002 LYS A C 1
ATOM 7783 O O . LYS A 1 1002 ? 6.589 16.010 15.794 1.00 87.00 1002 LYS A O 1
ATOM 7788 N N . GLN A 1 1003 ? 6.100 14.647 14.084 1.00 88.31 1003 GLN A N 1
ATOM 7789 C CA . GLN A 1 1003 ? 4.705 14.404 14.452 1.00 88.31 1003 GLN A CA 1
ATOM 7790 C C . GLN A 1 1003 ? 4.552 13.206 15.399 1.00 88.31 1003 GLN A C 1
ATOM 7792 O O . GLN A 1 1003 ? 3.625 13.201 16.202 1.00 88.31 1003 GLN A O 1
ATOM 7797 N N . ILE A 1 1004 ? 5.478 12.239 15.344 1.00 84.44 1004 ILE A N 1
ATOM 7798 C CA . ILE A 1 1004 ? 5.433 10.978 16.108 1.00 84.44 1004 ILE A CA 1
ATOM 7799 C C . ILE A 1 1004 ? 5.151 11.181 17.614 1.00 84.44 1004 ILE A C 1
ATOM 7801 O O . ILE A 1 1004 ? 4.252 10.523 18.129 1.00 84.44 1004 ILE A O 1
ATOM 7805 N N . PRO A 1 1005 ? 5.794 12.119 18.346 1.00 84.50 1005 PRO A N 1
ATOM 7806 C CA . PRO A 1 1005 ? 5.511 12.322 19.776 1.00 84.50 1005 PRO A CA 1
ATOM 7807 C C . PRO A 1 1005 ? 4.123 12.914 20.089 1.00 84.50 1005 PRO A C 1
ATOM 7809 O O . PRO A 1 1005 ? 3.786 13.117 21.254 1.00 84.50 1005 PRO A O 1
ATOM 7812 N N . HIS A 1 1006 ? 3.336 13.256 19.065 1.00 89.62 1006 HIS A N 1
ATOM 7813 C CA . HIS A 1 1006 ? 2.072 13.986 19.175 1.00 89.62 1006 HIS A CA 1
ATOM 7814 C C . HIS A 1 1006 ? 0.919 13.314 18.402 1.00 89.62 1006 HIS A C 1
ATOM 7816 O O . HIS A 1 1006 ? -0.202 13.828 18.412 1.00 89.62 1006 HIS A O 1
ATOM 7822 N N . GLU A 1 1007 ? 1.170 12.179 17.735 1.00 89.31 1007 GLU A N 1
ATOM 7823 C CA . GLU A 1 1007 ? 0.210 11.492 16.853 1.00 89.31 1007 GLU A CA 1
ATOM 7824 C C . GLU A 1 1007 ? -1.003 10.906 17.599 1.00 89.31 1007 GLU A C 1
ATOM 7826 O O . GLU A 1 1007 ? -2.075 10.743 17.020 1.00 89.31 1007 GLU A O 1
ATOM 7831 N N . HIS A 1 1008 ? -0.870 10.686 18.909 1.00 89.69 1008 HIS A N 1
ATOM 7832 C CA . HIS A 1 1008 ? -1.885 10.071 19.773 1.00 89.69 1008 HIS A CA 1
ATOM 7833 C C . HIS A 1 1008 ? -2.812 11.051 20.508 1.00 89.69 1008 HIS A C 1
ATOM 7835 O O . HIS A 1 1008 ? -3.572 10.631 21.375 1.00 89.69 1008 HIS A O 1
ATOM 7841 N N . LEU A 1 1009 ? -2.805 12.350 20.171 1.00 89.88 1009 LEU A N 1
ATOM 7842 C CA . LEU A 1 1009 ? -3.745 13.309 20.783 1.00 89.88 1009 LEU A CA 1
ATOM 7843 C C . LEU A 1 1009 ? -5.216 13.034 20.391 1.00 89.88 1009 LEU A C 1
ATOM 7845 O O . LEU A 1 1009 ? -6.124 13.343 21.163 1.00 89.88 1009 LEU A O 1
ATOM 7849 N N . GLY A 1 1010 ? -5.447 12.440 19.215 1.00 85.50 1010 GLY A N 1
ATOM 7850 C CA . GLY A 1 1010 ? -6.774 12.122 18.677 1.00 85.50 1010 GLY A CA 1
ATOM 7851 C C . GLY A 1 1010 ? -7.418 13.270 17.898 1.00 85.50 1010 GLY A C 1
ATOM 7852 O O . GLY A 1 1010 ? -7.403 14.430 18.323 1.00 85.50 1010 GLY A O 1
ATOM 7853 N N . LEU A 1 1011 ? -8.017 12.945 16.749 1.00 85.38 1011 LEU A N 1
ATOM 7854 C CA . LEU A 1 1011 ? -8.607 13.915 15.821 1.00 85.38 1011 LEU A CA 1
ATOM 7855 C C . LEU A 1 1011 ? -9.705 14.774 16.477 1.00 85.38 1011 LEU A C 1
ATOM 7857 O O . LEU A 1 1011 ? -9.771 15.978 16.230 1.00 85.38 1011 LEU A O 1
ATOM 7861 N N . GLN A 1 1012 ? -10.517 14.192 17.368 1.00 80.25 1012 GLN A N 1
ATOM 7862 C CA . GLN A 1 1012 ? -11.562 14.899 18.117 1.00 80.25 1012 GLN A CA 1
ATOM 7863 C C . GLN A 1 1012 ? -10.998 15.963 19.068 1.00 80.25 1012 GLN A C 1
ATOM 7865 O O . GLN A 1 1012 ? -11.609 17.015 19.257 1.00 80.25 1012 GLN A O 1
ATOM 7870 N N . ASN A 1 1013 ? -9.811 15.729 19.629 1.00 85.56 1013 ASN A N 1
ATOM 7871 C CA . ASN A 1 1013 ? -9.154 16.678 20.522 1.00 85.56 1013 ASN A CA 1
ATOM 7872 C C . ASN A 1 1013 ? -8.402 17.747 19.727 1.00 85.56 1013 ASN A C 1
ATOM 7874 O O . ASN A 1 1013 ? -8.486 18.920 20.081 1.00 85.56 1013 ASN A O 1
ATOM 7878 N N . ILE A 1 1014 ? -7.767 17.385 18.605 1.00 88.69 1014 ILE A N 1
ATOM 7879 C CA . ILE A 1 1014 ? -7.164 18.350 17.669 1.00 88.69 1014 ILE A CA 1
ATOM 7880 C C . ILE A 1 1014 ? -8.240 19.319 17.134 1.00 88.69 1014 ILE A C 1
ATOM 7882 O O . ILE A 1 1014 ? -8.047 20.536 17.172 1.00 88.69 1014 ILE A O 1
ATOM 7886 N N . ARG A 1 1015 ? -9.421 18.808 16.752 1.00 86.88 1015 ARG A N 1
ATOM 7887 C CA . ARG A 1 1015 ? -10.598 19.582 16.300 1.00 86.88 1015 ARG A CA 1
ATOM 7888 C C . ARG A 1 1015 ? -11.083 20.639 17.311 1.00 86.88 1015 ARG A C 1
ATOM 7890 O O . ARG A 1 1015 ? -11.704 21.621 16.903 1.00 86.88 1015 ARG A O 1
ATOM 7897 N N . ARG A 1 1016 ? -10.794 20.472 18.607 1.00 83.12 1016 ARG A N 1
ATOM 7898 C CA . ARG A 1 1016 ? -11.170 21.404 19.692 1.00 83.12 1016 ARG A CA 1
ATOM 7899 C C . ARG A 1 1016 ? -10.152 22.529 19.936 1.00 83.12 1016 ARG A C 1
ATOM 7901 O O . ARG A 1 1016 ? -10.474 23.486 20.629 1.00 83.12 1016 ARG A O 1
ATOM 7908 N N . LEU A 1 1017 ? -8.935 22.453 19.383 1.00 86.12 1017 LEU A N 1
ATOM 7909 C CA . LEU A 1 1017 ? -7.827 23.338 19.783 1.00 86.12 1017 LEU A CA 1
ATOM 7910 C C . LEU A 1 1017 ? -7.921 24.785 19.279 1.00 86.12 1017 LEU A C 1
ATOM 7912 O O . LEU A 1 1017 ? -7.397 25.687 19.933 1.00 86.12 1017 LEU A O 1
ATOM 7916 N N . SER A 1 1018 ? -8.507 25.003 18.103 1.00 86.50 1018 SER A N 1
ATOM 7917 C CA . SER A 1 1018 ? -8.721 26.323 17.496 1.00 86.50 1018 SER A CA 1
ATOM 7918 C C . SER A 1 1018 ? -9.732 26.226 16.349 1.00 86.50 1018 SER A C 1
ATOM 7920 O O . SER A 1 1018 ? -10.062 25.129 15.895 1.00 86.50 1018 SER A O 1
ATOM 7922 N N . LYS A 1 1019 ? -10.195 27.372 15.829 1.00 80.62 1019 LYS A N 1
ATOM 7923 C CA . LYS A 1 1019 ? -11.016 27.419 14.605 1.00 80.62 1019 LYS A CA 1
ATOM 7924 C C . LYS A 1 1019 ? -10.297 26.753 13.424 1.00 80.62 1019 LYS A C 1
ATOM 7926 O O . LYS A 1 1019 ? -10.892 25.942 12.723 1.00 80.62 1019 LYS A O 1
ATOM 7931 N N . ASP A 1 1020 ? -9.016 27.054 13.246 1.00 87.25 1020 ASP A N 1
ATOM 7932 C CA . ASP A 1 1020 ? -8.214 26.538 12.134 1.00 87.25 1020 ASP A CA 1
ATOM 7933 C C . ASP A 1 1020 ? -7.978 25.027 12.266 1.00 87.25 1020 ASP A C 1
ATOM 7935 O O . ASP A 1 1020 ? -8.017 24.303 11.276 1.00 87.25 1020 ASP A O 1
ATOM 7939 N N . ALA A 1 1021 ? -7.801 24.528 13.496 1.00 85.94 1021 ALA A N 1
ATOM 7940 C CA . ALA A 1 1021 ? -7.694 23.099 13.764 1.00 85.94 1021 ALA A CA 1
ATOM 7941 C C . ALA A 1 1021 ? -9.038 22.372 13.566 1.00 85.94 1021 ALA A C 1
ATOM 7943 O O . ALA A 1 1021 ? -9.049 21.253 13.058 1.00 85.94 1021 ALA A O 1
ATOM 7944 N N . ARG A 1 1022 ? -10.176 23.015 13.875 1.00 84.25 1022 ARG A N 1
ATOM 7945 C CA . ARG A 1 1022 ? -11.518 22.496 13.552 1.00 84.25 1022 ARG A CA 1
ATOM 7946 C C . ARG A 1 1022 ? -11.688 22.297 12.044 1.00 84.25 1022 ARG A C 1
ATOM 7948 O O . ARG A 1 1022 ? -12.125 21.227 11.632 1.00 84.25 1022 ARG A O 1
ATOM 7955 N N . VAL A 1 1023 ? -11.285 23.296 11.252 1.00 84.56 1023 VAL A N 1
ATOM 7956 C CA . VAL A 1 1023 ? -11.280 23.263 9.777 1.00 84.56 1023 VAL A CA 1
ATOM 7957 C C . VAL A 1 1023 ? -10.328 22.187 9.244 1.00 84.56 1023 VAL A C 1
ATOM 7959 O O . VAL A 1 1023 ? -10.724 21.378 8.411 1.00 84.56 1023 VAL A O 1
ATOM 7962 N N . ALA A 1 1024 ? -9.103 22.114 9.770 1.00 87.12 1024 ALA A N 1
ATOM 7963 C CA . ALA A 1 1024 ? -8.113 21.106 9.387 1.00 87.12 1024 ALA A CA 1
ATOM 7964 C C . ALA A 1 1024 ? -8.545 19.660 9.693 1.00 87.12 1024 ALA A C 1
ATOM 7966 O O . ALA A 1 1024 ? -8.057 18.732 9.061 1.00 87.12 1024 ALA A O 1
ATOM 7967 N N . CYS A 1 1025 ? -9.429 19.461 10.674 1.00 87.62 1025 CYS A N 1
ATOM 7968 C CA . CYS A 1 1025 ? -9.954 18.147 11.049 1.00 87.62 1025 CYS A CA 1
ATOM 7969 C C . CYS A 1 1025 ? -11.282 17.802 10.354 1.00 87.62 1025 CYS A C 1
ATOM 7971 O O . CYS A 1 1025 ? -11.890 16.791 10.692 1.00 87.62 1025 CYS A O 1
ATOM 7973 N N . ASP A 1 1026 ? -11.783 18.629 9.432 1.00 84.06 1026 ASP A N 1
ATOM 7974 C CA . ASP A 1 1026 ? -12.949 18.322 8.587 1.00 84.06 1026 ASP A CA 1
ATOM 7975 C C . ASP A 1 1026 ? -12.503 17.584 7.317 1.00 84.06 1026 ASP A C 1
ATOM 7977 O O . ASP A 1 1026 ? -12.580 18.094 6.203 1.00 84.06 1026 ASP A O 1
ATOM 7981 N N . LEU A 1 1027 ? -11.886 16.421 7.536 1.00 88.31 1027 LEU A N 1
ATOM 7982 C CA . LEU A 1 1027 ? -11.052 15.726 6.558 1.00 88.31 1027 LEU A CA 1
ATOM 7983 C C . LEU A 1 1027 ? -11.868 15.146 5.395 1.00 88.31 1027 LEU A C 1
ATOM 7985 O O . LEU A 1 1027 ? -12.805 14.382 5.610 1.00 88.31 1027 LEU A O 1
ATOM 7989 N N . ARG A 1 1028 ? -11.479 15.485 4.160 1.00 89.38 1028 ARG A N 1
ATOM 7990 C CA . ARG A 1 1028 ? -12.137 15.010 2.923 1.00 89.38 1028 ARG A CA 1
ATOM 7991 C C . ARG A 1 1028 ? -11.529 13.741 2.341 1.00 89.38 1028 ARG A C 1
ATOM 7993 O O . ARG A 1 1028 ? -12.272 12.858 1.921 1.00 89.38 1028 ARG A O 1
ATOM 8000 N N . THR A 1 1029 ? -10.199 13.667 2.330 1.00 92.69 1029 THR A N 1
ATOM 8001 C CA . THR A 1 1029 ? -9.439 12.478 1.927 1.00 92.69 1029 THR A CA 1
ATOM 8002 C C . THR A 1 1029 ? -8.805 11.823 3.148 1.00 92.69 1029 THR A C 1
ATOM 8004 O O . THR A 1 1029 ? -8.146 12.519 3.921 1.00 92.69 1029 THR A O 1
ATOM 8007 N N . GLY A 1 1030 ? -8.938 10.504 3.283 1.00 90.81 1030 GLY A N 1
ATOM 8008 C CA . GLY A 1 1030 ? -8.080 9.659 4.116 1.00 90.81 1030 GLY A CA 1
ATOM 8009 C C . GLY A 1 1030 ? -6.996 8.961 3.284 1.00 90.81 1030 GLY A C 1
ATOM 8010 O O . GLY A 1 1030 ? -7.236 8.565 2.145 1.00 90.81 1030 GLY A O 1
ATOM 8011 N N . LEU A 1 1031 ? -5.797 8.814 3.845 1.00 92.44 1031 LEU A N 1
ATOM 8012 C CA . LEU A 1 1031 ? -4.661 8.101 3.256 1.00 92.44 1031 LEU A CA 1
ATOM 8013 C C . LEU A 1 1031 ? -4.181 7.019 4.231 1.00 92.44 1031 LEU A C 1
ATOM 8015 O O . LEU A 1 1031 ? -3.860 7.317 5.381 1.00 92.44 1031 LEU A O 1
ATOM 8019 N N . VAL A 1 1032 ? -4.089 5.776 3.767 1.00 88.25 1032 VAL A N 1
ATOM 8020 C CA . VAL A 1 1032 ? -3.577 4.630 4.531 1.00 88.25 1032 VAL A CA 1
ATOM 8021 C C . VAL A 1 1032 ? -2.351 4.090 3.805 1.00 88.25 1032 VAL A C 1
ATOM 8023 O O . VAL A 1 1032 ? -2.431 3.741 2.631 1.00 88.25 1032 VAL A O 1
ATOM 8026 N N . LEU A 1 1033 ? -1.206 4.028 4.487 1.00 85.06 1033 LEU A N 1
ATOM 8027 C CA . LEU A 1 1033 ? 0.056 3.545 3.917 1.00 85.06 1033 LEU A CA 1
ATOM 8028 C C . LEU A 1 1033 ? 0.509 2.300 4.688 1.00 85.06 1033 LEU A C 1
ATOM 8030 O O . LEU A 1 1033 ? 0.980 2.428 5.820 1.00 85.06 1033 LEU A O 1
ATOM 8034 N N . HIS A 1 1034 ? 0.395 1.114 4.087 1.00 74.88 1034 HIS A N 1
ATOM 8035 C CA . HIS A 1 1034 ? 0.827 -0.142 4.712 1.00 74.88 1034 HIS A CA 1
ATOM 8036 C C . HIS A 1 1034 ? 1.825 -0.893 3.820 1.00 74.88 1034 HIS A C 1
ATOM 8038 O O . HIS A 1 1034 ? 1.683 -0.876 2.598 1.00 74.88 1034 HIS A O 1
ATOM 8044 N N . PRO A 1 1035 ? 2.858 -1.541 4.384 1.00 68.31 1035 PRO A N 1
ATOM 8045 C CA . PRO A 1 1035 ? 3.666 -2.480 3.618 1.00 68.31 1035 PRO A CA 1
ATOM 8046 C C . PRO A 1 1035 ? 2.816 -3.692 3.222 1.00 68.31 1035 PRO A C 1
ATOM 8048 O O . PRO A 1 1035 ? 1.910 -4.083 3.962 1.00 68.31 1035 PRO A O 1
ATOM 8051 N N . LYS A 1 1036 ? 3.144 -4.312 2.086 1.00 65.62 1036 LYS A N 1
ATOM 8052 C CA . LYS A 1 1036 ? 2.741 -5.693 1.814 1.00 65.62 1036 LYS A CA 1
ATOM 8053 C C . LYS A 1 1036 ? 3.333 -6.602 2.895 1.00 65.62 1036 LYS A C 1
ATOM 8055 O O . LYS A 1 1036 ? 4.502 -6.438 3.256 1.00 65.62 1036 LYS A O 1
ATOM 8060 N N . GLU A 1 1037 ? 2.544 -7.530 3.423 1.00 58.81 1037 GLU A N 1
ATOM 8061 C CA . GLU A 1 1037 ? 3.015 -8.428 4.480 1.00 58.81 1037 GLU A CA 1
ATOM 8062 C C . GLU A 1 1037 ? 4.044 -9.447 3.958 1.00 58.81 1037 GLU A C 1
ATOM 8064 O O . GLU A 1 1037 ? 4.006 -9.865 2.798 1.00 58.81 1037 GLU A O 1
ATOM 8069 N N . ASP A 1 1038 ? 4.983 -9.856 4.819 1.00 49.75 1038 ASP A N 1
ATOM 8070 C CA . ASP A 1 1038 ? 5.868 -10.985 4.516 1.00 49.75 1038 ASP A CA 1
ATOM 8071 C C . ASP A 1 1038 ? 5.016 -12.272 4.448 1.00 49.75 1038 ASP A C 1
ATOM 8073 O O . ASP A 1 1038 ? 4.224 -12.532 5.356 1.00 49.75 1038 ASP A O 1
ATOM 8077 N N . GLU A 1 1039 ? 5.197 -13.096 3.405 1.00 46.94 1039 GLU A N 1
ATOM 8078 C CA . GLU A 1 1039 ? 4.325 -14.244 3.060 1.00 46.94 1039 GLU A CA 1
ATOM 8079 C C . GLU A 1 1039 ? 4.090 -15.283 4.178 1.00 46.94 1039 GLU A C 1
ATOM 8081 O O . GLU A 1 1039 ? 3.244 -16.162 4.029 1.00 46.94 1039 GLU A O 1
ATOM 8086 N N . ASP A 1 1040 ? 4.857 -15.251 5.269 1.00 50.25 1040 ASP A N 1
ATOM 8087 C CA . ASP A 1 1040 ? 4.753 -16.219 6.363 1.00 50.25 1040 ASP A CA 1
ATOM 8088 C C . ASP A 1 1040 ? 3.503 -16.033 7.239 1.00 50.25 1040 ASP A C 1
ATOM 8090 O O . ASP A 1 1040 ? 2.971 -17.033 7.724 1.00 50.25 1040 ASP A O 1
ATOM 8094 N N . TRP A 1 1041 ? 2.963 -14.814 7.381 1.00 54.91 1041 TRP A N 1
ATOM 8095 C CA . TRP A 1 1041 ? 1.716 -14.599 8.136 1.00 54.91 1041 TRP A CA 1
ATOM 8096 C C . TRP A 1 1041 ? 0.498 -15.209 7.429 1.00 54.91 1041 TRP A C 1
ATOM 8098 O O . TRP A 1 1041 ? -0.322 -15.870 8.061 1.00 54.91 1041 TRP A O 1
ATOM 8108 N N . GLY A 1 1042 ? 0.417 -15.077 6.102 1.00 50.38 1042 GLY A N 1
ATOM 8109 C CA . GLY A 1 1042 ? -0.683 -15.615 5.291 1.00 50.38 1042 GLY A CA 1
ATOM 8110 C C . GLY A 1 1042 ? -0.640 -17.132 5.047 1.00 50.38 1042 GLY A C 1
ATOM 8111 O O . GLY A 1 1042 ? -1.530 -17.671 4.387 1.00 50.38 1042 GLY A O 1
ATOM 8112 N N . LYS A 1 1043 ? 0.374 -17.861 5.542 1.00 54.44 1043 LYS A N 1
ATOM 8113 C CA . LYS A 1 1043 ? 0.483 -19.317 5.332 1.00 54.44 1043 LYS A CA 1
ATOM 8114 C C . LYS A 1 1043 ? -0.510 -20.075 6.209 1.00 54.44 1043 LYS A C 1
ATOM 8116 O O . LYS A 1 1043 ? -0.206 -20.473 7.334 1.00 54.44 1043 LYS A O 1
ATOM 8121 N N . VAL A 1 1044 ? -1.703 -20.293 5.661 1.00 64.31 1044 VAL A N 1
ATOM 8122 C CA . VAL A 1 1044 ? -2.718 -21.206 6.199 1.00 64.31 1044 VAL A CA 1
ATOM 8123 C C . VAL A 1 1044 ? -2.202 -22.644 6.111 1.00 64.31 1044 VAL A C 1
ATOM 8125 O O . VAL A 1 1044 ? -1.923 -23.159 5.028 1.00 64.31 1044 VAL A O 1
ATOM 8128 N N . SER A 1 1045 ? -2.078 -23.308 7.259 1.00 73.94 1045 SER A N 1
ATOM 8129 C CA . SER A 1 1045 ? -1.704 -24.721 7.346 1.00 73.94 1045 SER A CA 1
ATOM 8130 C C . SER A 1 1045 ? -2.394 -25.397 8.534 1.00 73.94 1045 SER A C 1
ATOM 8132 O O . SER A 1 1045 ? -2.906 -24.733 9.432 1.00 73.94 1045 SER A O 1
ATOM 8134 N N . LEU A 1 1046 ? -2.358 -26.732 8.585 1.00 74.25 1046 LEU A N 1
ATOM 8135 C CA . LEU A 1 1046 ? -2.859 -27.499 9.737 1.00 74.25 1046 LEU A CA 1
ATOM 8136 C C . LEU A 1 1046 ? -1.983 -27.352 11.002 1.00 74.25 1046 LEU A C 1
ATOM 8138 O O . LEU A 1 1046 ? -2.377 -27.830 12.067 1.00 74.25 1046 LEU A O 1
ATOM 8142 N N . GLU A 1 1047 ? -0.822 -26.699 10.891 1.00 79.12 1047 GLU A N 1
ATOM 8143 C CA . GLU A 1 1047 ? 0.069 -26.331 12.000 1.00 79.12 1047 GLU A CA 1
ATOM 8144 C C . GLU A 1 1047 ? -0.107 -24.854 12.414 1.00 79.12 1047 GLU A C 1
ATOM 8146 O O . GLU A 1 1047 ? 0.252 -24.485 13.528 1.00 79.12 1047 GLU A O 1
ATOM 8151 N N . THR A 1 1048 ? -0.722 -24.026 11.560 1.00 84.12 1048 THR A N 1
ATOM 8152 C CA . THR A 1 1048 ? -0.981 -22.586 11.765 1.00 84.12 1048 THR A CA 1
ATOM 8153 C C . THR A 1 1048 ? -2.451 -22.201 11.498 1.00 84.12 1048 THR A C 1
ATOM 8155 O O . THR A 1 1048 ? -2.725 -21.256 10.750 1.00 84.12 1048 THR A O 1
ATOM 8158 N N . PRO A 1 1049 ? -3.448 -22.919 12.056 1.00 87.00 1049 PRO A N 1
ATOM 8159 C CA . PRO A 1 1049 ? -4.840 -22.780 11.630 1.00 87.00 1049 PRO A CA 1
ATOM 8160 C C . PRO A 1 1049 ? -5.492 -21.441 12.009 1.00 87.00 1049 PRO A C 1
ATOM 8162 O O . PRO A 1 1049 ? -6.518 -21.101 11.420 1.00 87.00 1049 PRO A O 1
ATOM 8165 N N . ALA A 1 1050 ? -4.913 -20.649 12.923 1.00 87.69 1050 ALA A N 1
ATOM 8166 C CA . ALA A 1 1050 ? -5.408 -19.300 13.213 1.00 87.69 1050 ALA A CA 1
ATOM 8167 C C . ALA A 1 1050 ? -5.135 -18.304 12.064 1.00 87.69 1050 ALA A C 1
ATOM 8169 O O . ALA A 1 1050 ? -5.846 -17.309 11.946 1.00 87.69 1050 ALA A O 1
ATOM 8170 N N . ASN A 1 1051 ? -4.177 -18.587 11.167 1.00 86.25 1051 ASN A N 1
ATOM 8171 C CA . ASN A 1 1051 ? -3.886 -17.727 10.007 1.00 86.25 1051 ASN A CA 1
ATOM 8172 C C . ASN A 1 1051 ? -5.072 -17.638 9.033 1.00 86.25 1051 ASN A C 1
ATOM 8174 O O . ASN A 1 1051 ? -5.181 -16.676 8.283 1.00 86.25 1051 ASN A O 1
ATOM 8178 N N . THR A 1 1052 ? -5.993 -18.604 9.081 1.00 84.44 1052 THR A N 1
ATOM 8179 C CA . THR A 1 1052 ? -7.235 -18.632 8.288 1.00 84.44 1052 THR A CA 1
ATOM 8180 C C . THR A 1 1052 ? -8.192 -17.470 8.610 1.00 84.44 1052 THR A C 1
ATOM 8182 O O . THR A 1 1052 ? -9.150 -17.252 7.878 1.00 84.44 1052 THR A O 1
ATOM 8185 N N . PHE A 1 1053 ? -7.955 -16.725 9.697 1.00 85.25 1053 PHE A N 1
ATOM 8186 C CA . PHE A 1 1053 ? -8.714 -15.520 10.046 1.00 85.25 1053 PHE A CA 1
ATOM 8187 C C . PHE A 1 1053 ? -8.132 -14.218 9.492 1.00 85.25 1053 PHE A C 1
ATOM 8189 O O . PHE A 1 1053 ? -8.811 -13.192 9.539 1.00 85.25 1053 PHE A O 1
ATOM 8196 N N . LEU A 1 1054 ? -6.899 -14.241 8.981 1.00 77.81 1054 LEU A N 1
ATOM 8197 C CA . LEU A 1 1054 ? -6.325 -13.099 8.276 1.00 77.81 1054 LEU A CA 1
ATOM 8198 C C . LEU A 1 1054 ? -7.008 -12.929 6.907 1.00 77.81 1054 LEU A C 1
ATOM 8200 O O . LEU A 1 1054 ? -7.520 -13.908 6.356 1.00 77.81 1054 LEU A O 1
ATOM 8204 N N . PRO A 1 1055 ? -7.017 -11.714 6.329 1.00 68.00 1055 PRO A N 1
ATOM 8205 C CA . PRO A 1 1055 ? -7.453 -11.526 4.950 1.00 68.00 1055 PRO A CA 1
ATOM 8206 C C . PRO A 1 1055 ? -6.614 -12.391 4.000 1.00 68.00 1055 PRO A C 1
ATOM 8208 O O . PRO A 1 1055 ? -5.387 -12.400 4.091 1.00 68.00 1055 PRO A O 1
ATOM 8211 N N . ALA A 1 1056 ? -7.250 -13.091 3.058 1.00 58.41 1056 ALA A N 1
ATOM 8212 C CA . ALA A 1 1056 ? -6.549 -13.976 2.124 1.00 58.41 1056 ALA A CA 1
ATOM 8213 C C . ALA A 1 1056 ? -5.726 -13.209 1.066 1.00 58.41 1056 ALA A C 1
ATOM 8215 O O . ALA A 1 1056 ? -4.916 -13.806 0.352 1.00 58.41 1056 ALA A O 1
ATOM 8216 N N . SER A 1 1057 ? -5.926 -11.893 0.953 1.00 57.41 1057 SER A N 1
ATOM 8217 C CA . SER A 1 1057 ? -5.119 -10.980 0.141 1.00 57.41 1057 SER A CA 1
ATOM 8218 C C . SER A 1 1057 ? -5.182 -9.540 0.666 1.00 57.41 1057 SER A C 1
ATOM 8220 O O . SER A 1 1057 ? -6.121 -9.163 1.374 1.00 57.41 1057 SER A O 1
ATOM 8222 N N . ASP A 1 1058 ? -4.219 -8.708 0.244 1.00 56.88 1058 ASP A N 1
ATOM 8223 C CA . ASP A 1 1058 ? -4.241 -7.254 0.473 1.00 56.88 1058 ASP A CA 1
ATOM 8224 C C . ASP A 1 1058 ? -5.565 -6.624 -0.016 1.00 56.88 1058 ASP A C 1
ATOM 8226 O O . ASP A 1 1058 ? -6.128 -5.762 0.657 1.00 56.88 1058 ASP A O 1
ATOM 8230 N N . GLU A 1 1059 ? -6.108 -7.096 -1.151 1.00 54.56 1059 GLU A N 1
ATOM 8231 C CA . GLU A 1 1059 ? -7.400 -6.643 -1.696 1.00 54.56 1059 GLU A CA 1
ATOM 8232 C C . GLU A 1 1059 ? -8.567 -6.911 -0.740 1.00 54.56 1059 GLU A C 1
ATOM 8234 O O . GLU A 1 1059 ? -9.491 -6.105 -0.650 1.00 54.56 1059 GLU A O 1
ATOM 8239 N N . GLU A 1 1060 ? -8.562 -8.050 -0.044 1.00 63.88 1060 GLU A N 1
ATOM 8240 C CA . GLU A 1 1060 ? -9.629 -8.417 0.884 1.00 63.88 1060 GLU A CA 1
ATOM 8241 C C . GLU A 1 1060 ? -9.555 -7.581 2.167 1.00 63.88 1060 GLU A C 1
ATOM 8243 O O . GLU A 1 1060 ? -10.575 -7.059 2.619 1.00 63.88 1060 GLU A O 1
ATOM 8248 N N . GLY A 1 1061 ? -8.348 -7.383 2.711 1.00 59.25 1061 GLY A N 1
ATOM 8249 C CA . GLY A 1 1061 ? -8.121 -6.511 3.868 1.00 59.25 1061 GLY A CA 1
ATOM 8250 C C . GLY A 1 1061 ? -8.476 -5.055 3.561 1.00 59.25 1061 GLY A C 1
ATOM 8251 O O . GLY A 1 1061 ? -9.155 -4.393 4.348 1.00 59.25 1061 GLY A O 1
ATOM 8252 N N . ALA A 1 1062 ? -8.115 -4.575 2.369 1.00 55.16 1062 ALA A N 1
ATOM 8253 C CA . ALA A 1 1062 ? -8.534 -3.270 1.882 1.00 55.16 1062 ALA A CA 1
ATOM 8254 C C . ALA A 1 1062 ? -10.061 -3.190 1.722 1.00 55.16 1062 ALA A C 1
ATOM 8256 O O . ALA A 1 1062 ? -10.658 -2.256 2.248 1.00 55.16 1062 ALA A O 1
ATOM 8257 N N . ARG A 1 1063 ? -10.717 -4.165 1.070 1.00 63.00 1063 ARG A N 1
ATOM 8258 C CA . ARG A 1 1063 ? -12.189 -4.207 0.900 1.00 63.00 1063 ARG A CA 1
ATOM 8259 C C . ARG A 1 1063 ? -12.948 -4.291 2.226 1.00 63.00 1063 ARG A C 1
ATOM 8261 O O . ARG A 1 1063 ? -14.049 -3.751 2.309 1.00 63.00 1063 ARG A O 1
ATOM 8268 N N . GLU A 1 1064 ? -12.383 -4.904 3.264 1.00 63.31 1064 GLU A N 1
ATOM 8269 C CA . GLU A 1 1064 ? -12.919 -4.820 4.627 1.00 63.31 1064 GLU A CA 1
ATOM 8270 C C . GLU A 1 1064 ? -12.787 -3.394 5.182 1.00 63.31 1064 GLU A C 1
ATOM 8272 O O . GLU A 1 1064 ? -13.788 -2.819 5.604 1.00 63.31 1064 GLU A O 1
ATOM 8277 N N . ALA A 1 1065 ? -11.611 -2.765 5.065 1.00 58.62 1065 ALA A N 1
ATOM 8278 C CA . ALA A 1 1065 ? -11.412 -1.367 5.455 1.00 58.62 1065 ALA A CA 1
ATOM 8279 C C . ALA A 1 1065 ? -12.316 -0.375 4.686 1.00 58.62 1065 ALA A C 1
ATOM 8281 O O . ALA A 1 1065 ? -12.714 0.649 5.245 1.00 58.62 1065 ALA A O 1
ATOM 8282 N N . LEU A 1 1066 ? -12.709 -0.680 3.441 1.00 60.75 1066 LEU A N 1
ATOM 8283 C CA . LEU A 1 1066 ? -13.643 0.154 2.670 1.00 60.75 1066 LEU A CA 1
ATOM 8284 C C . LEU A 1 1066 ? -15.052 0.194 3.274 1.00 60.75 1066 LEU A C 1
ATOM 8286 O O . LEU A 1 1066 ? -15.719 1.222 3.163 1.00 60.75 1066 LEU A O 1
ATOM 8290 N N . LYS A 1 1067 ? -15.495 -0.868 3.964 1.00 61.06 1067 LYS A N 1
ATOM 8291 C CA . LYS A 1 1067 ? -16.781 -0.872 4.693 1.00 61.06 1067 LYS A CA 1
ATOM 8292 C C . LYS A 1 1067 ? -16.805 0.148 5.836 1.00 61.06 1067 LYS A C 1
ATOM 8294 O O . LYS A 1 1067 ? -17.876 0.511 6.310 1.00 61.06 1067 LYS A O 1
ATOM 8299 N N . PHE A 1 1068 ? -15.635 0.627 6.260 1.00 64.69 1068 PHE A N 1
ATOM 8300 C CA . PHE A 1 1068 ? -15.459 1.618 7.319 1.00 64.69 1068 PHE A CA 1
ATOM 8301 C C . PHE A 1 1068 ? -15.132 3.027 6.776 1.00 64.69 1068 PHE A C 1
ATOM 8303 O O . PHE A 1 1068 ? -14.747 3.914 7.542 1.00 64.69 1068 PHE A O 1
ATOM 8310 N N . ASN A 1 1069 ? -15.253 3.254 5.460 1.00 68.31 1069 ASN A N 1
ATOM 8311 C CA . ASN A 1 1069 ? -14.881 4.518 4.824 1.00 68.31 1069 ASN A CA 1
ATOM 8312 C C . ASN A 1 1069 ? -15.957 5.611 4.986 1.00 68.31 1069 ASN A C 1
ATOM 8314 O O . ASN A 1 1069 ? -16.926 5.680 4.228 1.00 68.31 1069 ASN A O 1
ATOM 8318 N N . THR A 1 1070 ? -15.734 6.519 5.938 1.00 71.38 1070 THR A N 1
ATOM 8319 C CA . THR A 1 1070 ? -16.570 7.709 6.177 1.00 71.38 1070 THR A CA 1
ATOM 8320 C C . THR A 1 1070 ? -16.146 8.950 5.376 1.00 71.38 1070 THR A C 1
ATOM 8322 O O . THR A 1 1070 ? -16.775 10.000 5.508 1.00 71.38 1070 THR A O 1
ATOM 8325 N N . TYR A 1 1071 ? -15.060 8.889 4.601 1.00 82.25 1071 TYR A N 1
ATOM 8326 C CA . TYR A 1 1071 ? -14.499 10.036 3.874 1.00 82.25 1071 TYR A CA 1
ATOM 8327 C C . TYR A 1 1071 ? -15.116 10.197 2.474 1.00 82.25 1071 TYR A C 1
ATOM 8329 O O . TYR A 1 1071 ? -15.817 9.315 1.983 1.00 82.25 1071 TYR A O 1
ATOM 8337 N N . ALA A 1 1072 ? -14.872 11.339 1.819 1.00 88.06 1072 ALA A N 1
ATOM 8338 C CA . ALA A 1 1072 ? -15.247 11.529 0.410 1.00 88.06 1072 ALA A CA 1
ATOM 8339 C C . ALA A 1 1072 ? -14.309 10.756 -0.535 1.00 88.06 1072 ALA A C 1
ATOM 8341 O O . ALA A 1 1072 ? -14.697 10.377 -1.638 1.00 88.06 1072 ALA A O 1
ATOM 8342 N N . LEU A 1 1073 ? -13.073 10.524 -0.085 1.00 92.38 1073 LEU A N 1
ATOM 8343 C CA . LEU A 1 1073 ? -12.064 9.690 -0.726 1.00 92.38 1073 LEU A CA 1
ATOM 8344 C C . LEU A 1 1073 ? -11.226 8.993 0.358 1.00 92.38 1073 LEU A C 1
ATOM 8346 O O . LEU A 1 1073 ? -10.804 9.619 1.326 1.00 92.38 1073 LEU A O 1
ATOM 8350 N N . MET A 1 1074 ? -10.939 7.712 0.178 1.00 90.50 1074 MET A N 1
ATOM 8351 C CA . MET A 1 1074 ? -9.927 6.958 0.911 1.00 90.50 1074 MET A CA 1
ATOM 8352 C C . MET A 1 1074 ? -8.951 6.369 -0.102 1.00 90.50 1074 MET A C 1
ATOM 8354 O O . MET A 1 1074 ? -9.370 5.714 -1.055 1.00 90.50 1074 MET A O 1
ATOM 8358 N N . LEU A 1 1075 ? -7.658 6.588 0.115 1.00 91.50 1075 LEU A N 1
ATOM 8359 C CA . LEU A 1 1075 ? -6.577 5.969 -0.642 1.00 91.50 1075 LEU A CA 1
ATOM 8360 C C . LEU A 1 1075 ? -5.870 4.954 0.254 1.00 91.50 1075 LEU A C 1
ATOM 8362 O O . LEU A 1 1075 ? -5.172 5.343 1.190 1.00 91.50 1075 LEU A O 1
ATOM 8366 N N . VAL A 1 1076 ? -6.034 3.664 -0.032 1.00 88.12 1076 VAL A N 1
ATOM 8367 C CA . VAL A 1 1076 ? -5.251 2.597 0.606 1.00 88.12 1076 VAL A CA 1
ATOM 8368 C C . VAL A 1 1076 ? -4.091 2.245 -0.319 1.00 88.12 1076 VAL A C 1
ATOM 8370 O O . VAL A 1 1076 ? -4.315 1.829 -1.453 1.00 88.12 1076 VAL A O 1
ATOM 8373 N N . CYS A 1 1077 ? -2.858 2.449 0.146 1.00 88.94 1077 CYS A N 1
ATOM 8374 C CA . CYS A 1 1077 ? -1.640 2.198 -0.619 1.00 88.94 1077 CYS A CA 1
ATOM 8375 C C . CYS A 1 1077 ? -0.844 1.032 -0.016 1.00 88.94 1077 CYS A C 1
ATOM 8377 O O . CYS A 1 1077 ? -0.197 1.196 1.025 1.00 88.94 1077 CYS A O 1
ATOM 8379 N N . THR A 1 1078 ? -0.851 -0.111 -0.701 1.00 84.25 1078 THR A N 1
ATOM 8380 C CA . THR A 1 1078 ? -0.071 -1.312 -0.362 1.00 84.25 1078 THR A CA 1
ATOM 8381 C C . THR A 1 1078 ? 1.328 -1.206 -0.970 1.00 84.25 1078 THR A C 1
ATOM 8383 O O . THR A 1 1078 ? 1.473 -1.237 -2.192 1.00 84.25 1078 THR A O 1
ATOM 8386 N N . LEU A 1 1079 ? 2.366 -1.053 -0.145 1.00 82.12 1079 LEU A N 1
ATOM 8387 C CA . LEU A 1 1079 ? 3.740 -0.797 -0.599 1.00 82.12 1079 LEU A CA 1
ATOM 8388 C C . LEU A 1 1079 ? 4.494 -2.096 -0.934 1.00 82.12 1079 LEU A C 1
ATOM 8390 O O . LEU A 1 1079 ? 4.616 -2.976 -0.082 1.00 82.12 1079 LEU A O 1
ATOM 8394 N N . GLU A 1 1080 ? 5.071 -2.181 -2.137 1.00 73.31 1080 GLU A N 1
ATOM 8395 C CA . GLU A 1 1080 ? 5.827 -3.340 -2.636 1.00 73.31 1080 GLU A CA 1
ATOM 8396 C C . GLU A 1 1080 ? 7.282 -2.988 -3.027 1.00 73.31 1080 GLU A C 1
ATOM 8398 O O . GLU A 1 1080 ? 7.654 -1.825 -3.174 1.00 73.31 1080 GLU A O 1
ATOM 8403 N N . GLU A 1 1081 ? 8.121 -3.999 -3.307 1.00 65.94 1081 GLU A N 1
ATOM 8404 C CA . GLU A 1 1081 ? 9.477 -3.797 -3.868 1.00 65.94 1081 GLU A CA 1
ATOM 8405 C C . GLU A 1 1081 ? 9.500 -3.140 -5.271 1.00 65.94 1081 GLU A C 1
ATOM 8407 O O . GLU A 1 1081 ? 10.575 -2.789 -5.764 1.00 65.94 1081 GLU A O 1
ATOM 8412 N N . ASN A 1 1082 ? 8.357 -3.048 -5.957 1.00 69.44 1082 ASN A N 1
ATOM 8413 C CA . ASN A 1 1082 ? 8.242 -2.635 -7.364 1.00 69.44 1082 ASN A CA 1
ATOM 8414 C C . ASN A 1 1082 ? 7.346 -1.418 -7.590 1.00 69.44 1082 ASN A C 1
ATOM 8416 O O . ASN A 1 1082 ? 7.099 -1.057 -8.742 1.00 69.44 1082 ASN A O 1
ATOM 8420 N N . GLY A 1 1083 ? 6.777 -0.843 -6.537 1.00 81.38 1083 GLY A N 1
ATOM 8421 C CA . GLY A 1 1083 ? 5.647 0.059 -6.685 1.00 81.38 1083 GLY A CA 1
ATOM 8422 C C . GLY A 1 1083 ? 4.730 0.034 -5.481 1.00 81.38 1083 GLY A C 1
ATOM 8423 O O . GLY A 1 1083 ? 5.139 -0.332 -4.379 1.00 81.38 1083 GLY A O 1
ATOM 8424 N N . PHE A 1 1084 ? 3.487 0.430 -5.705 1.00 88.25 1084 PHE A N 1
ATOM 8425 C CA . PHE A 1 1084 ? 2.411 0.251 -4.746 1.00 88.25 1084 PHE A CA 1
ATOM 8426 C C . PHE A 1 1084 ? 1.063 0.158 -5.460 1.00 88.25 1084 PHE A C 1
ATOM 8428 O O . PHE A 1 1084 ? 0.809 0.873 -6.433 1.00 88.25 1084 PHE A O 1
ATOM 8435 N N . LEU A 1 1085 ? 0.192 -0.712 -4.954 1.00 87.19 1085 LEU A N 1
ATOM 8436 C CA . LEU A 1 1085 ? -1.212 -0.739 -5.351 1.00 87.19 1085 LEU A CA 1
ATOM 8437 C C . LEU A 1 1085 ? -1.942 0.387 -4.616 1.00 87.19 1085 LEU A C 1
ATOM 8439 O O . LEU A 1 1085 ? -1.841 0.481 -3.397 1.00 87.19 1085 LEU A O 1
ATOM 8443 N N . VAL A 1 1086 ? -2.675 1.222 -5.350 1.00 90.44 1086 VAL A N 1
ATOM 8444 C CA . VAL A 1 1086 ? -3.602 2.222 -4.813 1.00 90.44 1086 VAL A CA 1
ATOM 8445 C C . VAL A 1 1086 ? -5.022 1.711 -4.999 1.00 90.44 1086 VAL A C 1
ATOM 8447 O O . VAL A 1 1086 ? -5.477 1.532 -6.129 1.00 90.44 1086 VAL A O 1
ATOM 8450 N N . MET A 1 1087 ? -5.737 1.524 -3.896 1.00 88.31 1087 MET A N 1
ATOM 8451 C CA . MET A 1 1087 ? -7.175 1.283 -3.887 1.00 88.31 1087 MET A CA 1
ATOM 8452 C C . MET A 1 1087 ? -7.869 2.577 -3.461 1.00 88.31 1087 MET A C 1
ATOM 8454 O O . MET A 1 1087 ? -7.780 3.000 -2.307 1.00 88.31 1087 MET A O 1
ATOM 8458 N N . ALA A 1 1088 ? -8.507 3.238 -4.425 1.00 90.75 1088 ALA A N 1
ATOM 8459 C CA . ALA A 1 1088 ? -9.206 4.501 -4.248 1.00 90.75 1088 ALA A CA 1
ATOM 8460 C C . ALA A 1 1088 ? -10.705 4.244 -4.078 1.00 90.75 1088 ALA A C 1
ATOM 8462 O O . ALA A 1 1088 ? -11.393 3.879 -5.029 1.00 90.75 1088 ALA A O 1
ATOM 8463 N N . SER A 1 1089 ? -11.204 4.442 -2.862 1.00 88.31 1089 SER A N 1
ATOM 8464 C CA . SER A 1 1089 ? -12.610 4.283 -2.493 1.00 88.31 1089 SER A CA 1
ATOM 8465 C C . SER A 1 1089 ? -13.228 5.652 -2.255 1.00 88.31 1089 SER A C 1
ATOM 8467 O O . SER A 1 1089 ? -12.762 6.392 -1.390 1.00 88.31 1089 SER A O 1
ATOM 8469 N N . PHE A 1 1090 ? -14.232 6.025 -3.040 1.00 90.56 1090 PHE A N 1
ATOM 8470 C CA . PHE A 1 1090 ? -14.700 7.408 -3.112 1.00 90.56 1090 PHE A CA 1
ATOM 8471 C C . PHE A 1 1090 ? -16.203 7.522 -3.319 1.00 90.56 1090 PHE A C 1
ATOM 8473 O O . PHE A 1 1090 ? -16.898 6.556 -3.629 1.00 90.56 1090 PHE A O 1
ATOM 8480 N N . ASP A 1 1091 ? -16.672 8.740 -3.100 1.00 90.00 1091 ASP A N 1
ATOM 8481 C CA . ASP A 1 1091 ? -18.024 9.202 -3.347 1.00 90.00 1091 ASP A CA 1
ATOM 8482 C C . ASP A 1 1091 ? -18.126 9.794 -4.762 1.00 90.00 1091 ASP A C 1
ATOM 8484 O O . ASP A 1 1091 ? -17.551 10.857 -5.025 1.00 90.00 1091 ASP A O 1
ATOM 8488 N N . SER A 1 1092 ? -18.844 9.123 -5.669 1.00 89.44 1092 SER A N 1
ATOM 8489 C CA . SER A 1 1092 ? -18.956 9.524 -7.080 1.00 89.44 1092 SER A CA 1
ATOM 8490 C C . SER A 1 1092 ? -19.541 10.927 -7.284 1.00 89.44 1092 SER A C 1
ATOM 8492 O O . SER A 1 1092 ? -19.199 11.609 -8.253 1.00 89.44 1092 SER A O 1
ATOM 8494 N N . ASN A 1 1093 ? -20.349 11.399 -6.330 1.00 88.19 1093 ASN A N 1
ATOM 8495 C CA . ASN A 1 1093 ? -20.910 12.749 -6.311 1.00 88.19 1093 ASN A CA 1
ATOM 8496 C C . ASN A 1 1093 ? -19.886 13.823 -5.902 1.00 88.19 1093 ASN A C 1
ATOM 8498 O O . ASN A 1 1093 ? -20.012 14.975 -6.314 1.00 88.19 1093 ASN A O 1
ATOM 8502 N N . CYS A 1 1094 ? -18.862 13.474 -5.113 1.00 89.94 1094 CYS A N 1
ATOM 8503 C CA . CYS A 1 1094 ? -17.755 14.386 -4.797 1.00 89.94 1094 CYS A CA 1
ATOM 8504 C C . CYS A 1 1094 ? -16.689 14.407 -5.906 1.00 89.94 1094 CYS A C 1
ATOM 8506 O O . CYS A 1 1094 ? -16.045 15.436 -6.125 1.00 89.94 1094 CYS A O 1
ATOM 8508 N N . ILE A 1 1095 ? -16.485 13.283 -6.602 1.00 91.38 1095 ILE A N 1
ATOM 8509 C CA . ILE A 1 1095 ? -15.598 13.172 -7.765 1.00 91.38 1095 ILE A CA 1
ATOM 8510 C C . ILE A 1 1095 ? -16.042 12.027 -8.687 1.00 91.38 1095 ILE A C 1
ATOM 8512 O O . ILE A 1 1095 ? -16.111 10.877 -8.261 1.00 91.38 1095 ILE A O 1
ATOM 8516 N N . SER A 1 1096 ? -16.286 12.319 -9.972 1.00 92.00 1096 SER A N 1
ATOM 8517 C CA . SER A 1 1096 ? -16.689 11.281 -10.933 1.00 92.00 1096 SER A CA 1
ATOM 8518 C C . SER A 1 1096 ? -15.585 10.242 -11.139 1.00 92.00 1096 SER A C 1
ATOM 8520 O O . SER A 1 1096 ? -14.390 10.539 -11.024 1.00 92.00 1096 SER A O 1
ATOM 8522 N N . LYS A 1 1097 ? -15.979 9.019 -11.506 1.00 91.06 1097 LYS A N 1
ATOM 8523 C CA . LYS A 1 1097 ? -15.049 7.906 -11.724 1.00 91.06 1097 LYS A CA 1
ATOM 8524 C C . LYS A 1 1097 ? -13.964 8.245 -12.747 1.00 91.06 1097 LYS A C 1
ATOM 8526 O O . LYS A 1 1097 ? -12.791 7.996 -12.499 1.00 91.06 1097 LYS A O 1
ATOM 8531 N N . GLU A 1 1098 ? -14.335 8.864 -13.862 1.00 91.69 1098 GLU A N 1
ATOM 8532 C CA . GLU A 1 1098 ? -13.422 9.211 -14.953 1.00 91.69 1098 GLU A CA 1
ATOM 8533 C C . GLU A 1 1098 ? -12.413 10.284 -14.519 1.00 91.69 1098 GLU A C 1
ATOM 8535 O O . GLU A 1 1098 ? -11.262 10.273 -14.959 1.00 91.69 1098 GLU A O 1
ATOM 8540 N N . ALA A 1 1099 ? -12.835 11.222 -13.664 1.00 93.00 1099 ALA A N 1
ATOM 8541 C CA . ALA A 1 1099 ? -11.943 12.214 -13.078 1.00 93.00 1099 ALA A CA 1
ATOM 8542 C C . ALA A 1 1099 ? -11.010 11.571 -12.036 1.00 93.00 1099 ALA A C 1
ATOM 8544 O O . ALA A 1 1099 ? -9.815 11.856 -12.041 1.00 93.00 1099 ALA A O 1
ATOM 8545 N N . MET A 1 1100 ? -11.507 10.646 -11.205 1.00 95.31 1100 MET A N 1
ATOM 8546 C CA . MET A 1 1100 ? -10.680 9.912 -10.240 1.00 95.31 1100 MET A CA 1
ATOM 8547 C C . MET A 1 1100 ? -9.640 9.008 -10.933 1.00 95.31 1100 MET A C 1
ATOM 8549 O O . MET A 1 1100 ? -8.486 8.966 -10.508 1.00 95.31 1100 MET A O 1
ATOM 8553 N N . GLU A 1 1101 ? -9.993 8.358 -12.048 1.00 93.50 1101 GLU A N 1
ATOM 8554 C CA . GLU A 1 1101 ? -9.048 7.621 -12.905 1.00 93.50 1101 GLU A CA 1
ATOM 8555 C C . GLU A 1 1101 ? -7.899 8.529 -13.386 1.00 93.50 1101 GLU A C 1
ATOM 8557 O O . GLU A 1 1101 ? -6.730 8.144 -13.309 1.00 93.50 1101 GLU A O 1
ATOM 8562 N N . ARG A 1 1102 ? -8.200 9.766 -13.809 1.00 94.12 1102 ARG A N 1
ATOM 8563 C CA . ARG A 1 1102 ? -7.175 10.750 -14.207 1.00 94.12 1102 ARG A CA 1
ATOM 8564 C C . ARG A 1 1102 ? -6.363 11.276 -13.021 1.00 94.12 1102 ARG A C 1
ATOM 8566 O O . ARG A 1 1102 ? -5.148 11.397 -13.139 1.00 94.12 1102 ARG A O 1
ATOM 8573 N N . VAL A 1 1103 ? -6.977 11.507 -11.860 1.00 95.25 1103 VAL A N 1
ATOM 8574 C CA . VAL A 1 1103 ? -6.280 11.877 -10.610 1.00 95.25 1103 VAL A CA 1
ATOM 8575 C C . VAL A 1 1103 ? -5.219 10.835 -10.222 1.00 95.25 1103 VAL A C 1
ATOM 8577 O O . VAL A 1 1103 ? -4.118 11.212 -9.817 1.00 95.25 1103 VAL A O 1
ATOM 8580 N N . LEU A 1 1104 ? -5.503 9.539 -10.401 1.00 95.00 1104 LEU A N 1
ATOM 8581 C CA . LEU A 1 1104 ? -4.540 8.460 -10.142 1.00 95.00 1104 LEU A CA 1
ATOM 8582 C C . LEU A 1 1104 ? -3.388 8.437 -11.165 1.00 95.00 1104 LEU A C 1
ATOM 8584 O O . LEU A 1 1104 ? -2.236 8.274 -10.770 1.00 95.00 1104 LEU A O 1
ATOM 8588 N N . VAL A 1 1105 ? -3.656 8.713 -12.446 1.00 93.25 1105 VAL A N 1
ATOM 8589 C CA . VAL A 1 1105 ? -2.602 8.866 -13.472 1.00 93.25 1105 VAL A CA 1
ATOM 8590 C C . VAL A 1 1105 ? -1.698 10.081 -13.194 1.00 93.25 1105 VAL A C 1
ATOM 8592 O O . VAL A 1 1105 ? -0.483 10.003 -13.381 1.00 93.25 1105 VAL A O 1
ATOM 8595 N N . VAL A 1 1106 ? -2.246 11.193 -12.687 1.00 93.50 1106 VAL A N 1
ATOM 8596 C CA . VAL A 1 1106 ? -1.439 12.353 -12.257 1.00 93.50 1106 VAL A CA 1
ATOM 8597 C C . VAL A 1 1106 ? -0.574 12.005 -11.036 1.00 93.50 1106 VAL A C 1
ATOM 8599 O O . VAL A 1 1106 ? 0.580 12.433 -10.965 1.00 93.50 1106 VAL A O 1
ATOM 8602 N N . LEU A 1 1107 ? -1.085 11.193 -10.100 1.00 94.44 1107 LEU A N 1
ATOM 8603 C CA . LEU A 1 1107 ? -0.310 10.685 -8.962 1.00 94.44 1107 LEU A CA 1
ATOM 8604 C C . LEU A 1 1107 ? 0.877 9.819 -9.421 1.00 94.44 1107 LEU A C 1
ATOM 8606 O O . LEU A 1 1107 ? 1.998 10.057 -8.968 1.00 94.44 1107 LEU A O 1
ATOM 8610 N N . ASP A 1 1108 ? 0.655 8.878 -10.344 1.00 92.81 1108 ASP A N 1
ATOM 8611 C CA . ASP A 1 1108 ? 1.708 8.038 -10.938 1.00 92.81 1108 ASP A CA 1
ATOM 8612 C C . ASP A 1 1108 ? 2.794 8.887 -11.628 1.00 92.81 1108 ASP A C 1
ATOM 8614 O O . ASP A 1 1108 ? 3.986 8.766 -11.322 1.00 92.81 1108 ASP A O 1
ATOM 8618 N N . ARG A 1 1109 ? 2.380 9.840 -12.479 1.00 91.00 1109 ARG A N 1
ATOM 8619 C CA . ARG A 1 1109 ? 3.284 10.766 -13.187 1.00 91.00 1109 ARG A CA 1
ATOM 8620 C C . ARG A 1 1109 ? 4.158 11.579 -12.224 1.00 91.00 1109 ARG A C 1
ATOM 8622 O O . ARG A 1 1109 ? 5.360 11.724 -12.458 1.00 91.00 1109 ARG A O 1
ATOM 8629 N N . ILE A 1 1110 ? 3.592 12.075 -11.121 1.00 91.75 1110 ILE A N 1
ATOM 8630 C CA . ILE A 1 1110 ? 4.333 12.852 -10.113 1.00 91.75 1110 ILE A CA 1
ATOM 8631 C C . ILE A 1 1110 ? 5.292 11.965 -9.303 1.00 91.75 1110 ILE A C 1
ATOM 8633 O O . ILE A 1 1110 ? 6.425 12.381 -9.051 1.00 91.75 1110 ILE A O 1
ATOM 8637 N N . VAL A 1 1111 ? 4.900 10.741 -8.931 1.00 90.25 1111 VAL A N 1
ATOM 8638 C CA . VAL A 1 1111 ? 5.793 9.793 -8.235 1.00 90.25 1111 VAL A CA 1
ATOM 8639 C C . VAL A 1 1111 ? 6.989 9.417 -9.112 1.00 90.25 1111 VAL A C 1
ATOM 8641 O O . VAL A 1 1111 ? 8.130 9.470 -8.643 1.00 90.25 1111 VAL A O 1
ATOM 8644 N N . HIS A 1 1112 ? 6.755 9.116 -10.392 1.00 87.25 1112 HIS A N 1
ATOM 8645 C CA . HIS A 1 1112 ? 7.818 8.875 -11.366 1.00 87.25 1112 HIS A CA 1
ATOM 8646 C C . HIS A 1 1112 ? 8.770 10.074 -11.488 1.00 87.25 1112 HIS A C 1
ATOM 8648 O O . HIS A 1 1112 ? 9.989 9.897 -11.433 1.00 87.25 1112 HIS A O 1
ATOM 8654 N N . ALA A 1 1113 ? 8.241 11.297 -11.589 1.00 86.06 1113 ALA A N 1
ATOM 8655 C CA . ALA A 1 1113 ? 9.058 12.505 -11.688 1.00 86.06 1113 ALA A CA 1
ATOM 8656 C C . ALA A 1 1113 ? 9.897 12.759 -10.419 1.00 86.06 1113 ALA A C 1
ATOM 8658 O O . ALA A 1 1113 ? 11.087 13.072 -10.516 1.00 86.06 1113 ALA A O 1
ATOM 8659 N N . PHE A 1 1114 ? 9.316 12.549 -9.230 1.00 87.88 1114 PHE A N 1
ATOM 8660 C CA . PHE A 1 1114 ? 10.007 12.685 -7.942 1.00 87.88 1114 PHE A CA 1
ATOM 8661 C C . PHE A 1 1114 ? 11.174 11.699 -7.771 1.00 87.88 1114 PHE A C 1
ATOM 8663 O O . PHE A 1 1114 ? 12.167 12.029 -7.122 1.00 87.88 1114 PHE A O 1
ATOM 8670 N N . LEU A 1 1115 ? 11.061 10.499 -8.347 1.00 82.69 1115 LEU A N 1
ATOM 8671 C CA . LEU A 1 1115 ? 12.112 9.477 -8.342 1.00 82.69 1115 LEU A CA 1
ATOM 8672 C C . LEU A 1 1115 ? 13.156 9.688 -9.451 1.00 82.69 1115 LEU A C 1
ATOM 8674 O O . LEU A 1 1115 ? 14.325 9.353 -9.258 1.00 82.69 1115 LEU A O 1
ATOM 8678 N N . GLY A 1 1116 ? 12.740 10.214 -10.606 1.00 74.69 1116 GLY A N 1
ATOM 8679 C CA . GLY A 1 1116 ? 13.581 10.362 -11.795 1.00 74.69 1116 GLY A CA 1
ATOM 8680 C C . GLY A 1 1116 ? 14.523 11.567 -11.765 1.00 74.69 1116 GLY A C 1
ATOM 8681 O O . GLY A 1 1116 ? 15.674 11.441 -12.181 1.00 74.69 1116 GLY A O 1
ATOM 8682 N N . ASN A 1 1117 ? 14.067 12.724 -11.271 1.00 75.44 1117 ASN A N 1
ATOM 8683 C CA . ASN A 1 1117 ? 14.868 13.952 -11.247 1.00 75.44 1117 ASN A CA 1
ATOM 8684 C C . ASN A 1 1117 ? 14.623 14.783 -9.967 1.00 75.44 1117 ASN A C 1
ATOM 8686 O O . ASN A 1 1117 ? 13.932 15.802 -10.004 1.00 75.44 1117 ASN A O 1
ATOM 8690 N N . PRO A 1 1118 ? 15.187 14.375 -8.816 1.00 72.06 1118 PRO A N 1
ATOM 8691 C CA . PRO A 1 1118 ? 14.878 14.993 -7.525 1.00 72.06 1118 PRO A CA 1
ATOM 8692 C C . PRO A 1 1118 ? 15.445 16.422 -7.362 1.00 72.06 1118 PRO A C 1
ATOM 8694 O O . PRO A 1 1118 ? 14.999 17.169 -6.493 1.00 72.06 1118 PRO A O 1
ATOM 8697 N N . GLU A 1 1119 ? 16.377 16.849 -8.220 1.00 79.00 1119 GLU A N 1
ATOM 8698 C CA . GLU A 1 1119 ? 16.929 18.213 -8.201 1.00 79.00 1119 GLU A CA 1
ATOM 8699 C C . GLU A 1 1119 ? 16.085 19.226 -9.009 1.00 79.00 1119 GLU A C 1
ATOM 8701 O O . GLU A 1 1119 ? 16.331 20.431 -8.919 1.00 79.00 1119 GLU A O 1
ATOM 8706 N N . SER A 1 1120 ? 15.069 18.772 -9.759 1.00 84.00 1120 SER A N 1
ATOM 8707 C CA . SER A 1 1120 ? 14.052 19.655 -10.355 1.00 84.00 1120 SER A CA 1
ATOM 8708 C C . SER A 1 1120 ? 13.191 20.333 -9.289 1.00 84.00 1120 SER A C 1
ATOM 8710 O O . SER A 1 1120 ? 13.069 19.861 -8.156 1.00 84.00 1120 SER A O 1
ATOM 8712 N N . LYS A 1 1121 ? 12.560 21.451 -9.651 1.00 88.31 1121 LYS A N 1
ATOM 8713 C CA . LYS A 1 1121 ? 11.611 22.160 -8.789 1.00 88.31 1121 LYS A CA 1
ATOM 8714 C C . LYS A 1 1121 ? 10.230 21.527 -8.861 1.00 88.31 1121 LYS A C 1
ATOM 8716 O O . LYS A 1 1121 ? 9.853 20.947 -9.875 1.00 88.31 1121 LYS A O 1
ATOM 8721 N N . LEU A 1 1122 ? 9.427 21.731 -7.819 1.00 86.00 1122 LEU A N 1
ATOM 8722 C CA . LEU A 1 1122 ? 8.023 21.307 -7.819 1.00 86.00 1122 LEU A CA 1
ATOM 8723 C C . LEU A 1 1122 ? 7.229 21.880 -9.001 1.00 86.00 1122 LEU A C 1
ATOM 8725 O O . LEU A 1 1122 ? 6.431 21.164 -9.591 1.00 86.00 1122 LEU A O 1
ATOM 8729 N N . GLY A 1 1123 ? 7.469 23.138 -9.377 1.00 84.25 1123 GLY A N 1
ATOM 8730 C CA . GLY A 1 1123 ? 6.824 23.780 -10.524 1.00 84.25 1123 GLY A CA 1
ATOM 8731 C C . GLY A 1 1123 ? 7.157 23.140 -11.873 1.00 84.25 1123 GLY A C 1
ATOM 8732 O O . GLY A 1 1123 ? 6.331 23.201 -12.777 1.00 84.25 1123 GLY A O 1
ATOM 8733 N N . ASP A 1 1124 ? 8.314 22.483 -11.996 1.00 83.94 1124 ASP A N 1
ATOM 8734 C CA . ASP A 1 1124 ? 8.747 21.834 -13.240 1.00 83.94 1124 ASP A CA 1
ATOM 8735 C C . ASP A 1 1124 ? 7.961 20.531 -13.504 1.00 83.94 1124 ASP A C 1
ATOM 8737 O O . ASP A 1 1124 ? 7.862 20.085 -14.643 1.00 83.94 1124 ASP A O 1
ATOM 8741 N N . VAL A 1 1125 ? 7.385 19.932 -12.451 1.00 84.56 1125 VAL A N 1
ATOM 8742 C CA . VAL A 1 1125 ? 6.602 18.679 -12.496 1.00 84.56 1125 VAL A CA 1
ATOM 8743 C C . VAL A 1 1125 ? 5.106 18.887 -12.210 1.00 84.56 1125 VAL A C 1
ATOM 8745 O O . VAL A 1 1125 ? 4.308 17.962 -12.344 1.00 84.56 1125 VAL A O 1
ATOM 8748 N N . ALA A 1 1126 ? 4.703 20.108 -11.845 1.00 82.00 1126 ALA A N 1
ATOM 8749 C CA . ALA A 1 1126 ? 3.333 20.503 -11.508 1.00 82.00 1126 ALA A CA 1
ATOM 8750 C C . ALA A 1 1126 ? 2.472 20.794 -12.758 1.00 82.00 1126 ALA A C 1
ATOM 8752 O O . ALA A 1 1126 ? 1.841 21.847 -12.864 1.00 82.00 1126 ALA A O 1
ATOM 8753 N N . VAL A 1 1127 ? 2.471 19.874 -13.724 1.00 82.50 1127 VAL A N 1
ATOM 8754 C CA . VAL A 1 1127 ? 1.781 20.022 -15.016 1.00 82.50 1127 VAL A CA 1
ATOM 8755 C C . VAL A 1 1127 ? 0.520 19.159 -15.049 1.00 82.50 1127 VAL A C 1
ATOM 8757 O O . VAL A 1 1127 ? 0.575 17.980 -14.694 1.00 82.50 1127 VAL A O 1
ATOM 8760 N N . LEU A 1 1128 ? -0.592 19.736 -15.519 1.00 88.06 1128 LEU A N 1
ATOM 8761 C CA . LEU A 1 1128 ? -1.813 19.017 -15.897 1.00 88.06 1128 LEU A CA 1
ATOM 8762 C C . LEU A 1 1128 ? -1.996 19.026 -17.422 1.00 88.06 1128 LEU A C 1
ATOM 8764 O O . LEU A 1 1128 ? -1.673 20.016 -18.083 1.00 88.06 1128 LEU A O 1
ATOM 8768 N N . ASP A 1 1129 ? -2.545 17.942 -17.961 1.00 87.12 1129 ASP A N 1
ATOM 8769 C CA . ASP A 1 1129 ? -2.979 17.828 -19.355 1.00 87.12 1129 ASP A CA 1
ATOM 8770 C C . ASP A 1 1129 ? -4.298 18.607 -19.608 1.00 87.12 1129 ASP A C 1
ATOM 8772 O O . ASP A 1 1129 ? -4.982 19.017 -18.664 1.00 87.12 1129 ASP A O 1
ATOM 8776 N N . PRO A 1 1130 ? -4.703 18.845 -20.873 1.00 86.31 1130 PRO A N 1
ATOM 8777 C CA . PRO A 1 1130 ? -5.904 19.626 -21.175 1.00 86.31 1130 PRO A CA 1
ATOM 8778 C C . PRO A 1 1130 ? -7.236 19.029 -20.692 1.00 86.31 1130 PRO A C 1
ATOM 8780 O O . PRO A 1 1130 ? -8.236 19.745 -20.718 1.00 86.31 1130 PRO A O 1
ATOM 8783 N N . ALA A 1 1131 ? -7.309 17.744 -20.331 1.00 85.38 1131 ALA A N 1
ATOM 8784 C CA . ALA A 1 1131 ? -8.489 17.112 -19.739 1.00 85.38 1131 ALA A CA 1
ATOM 8785 C C . ALA A 1 1131 ? -8.457 17.189 -18.208 1.00 85.38 1131 ALA A C 1
ATOM 8787 O O . ALA A 1 1131 ? -9.413 17.691 -17.621 1.00 85.38 1131 ALA A O 1
ATOM 8788 N N . GLU A 1 1132 ? -7.337 16.806 -17.597 1.00 90.62 1132 GLU A N 1
ATOM 8789 C CA . GLU A 1 1132 ? -7.065 16.960 -16.162 1.00 90.62 1132 GLU A CA 1
ATOM 8790 C C . GLU A 1 1132 ? -7.280 18.416 -15.700 1.00 90.62 1132 GLU A C 1
ATOM 8792 O O . GLU A 1 1132 ? -7.872 18.677 -14.654 1.00 90.62 1132 GLU A O 1
ATOM 8797 N N . ALA A 1 1133 ? -6.861 19.391 -16.517 1.00 86.81 1133 ALA A N 1
ATOM 8798 C CA . ALA A 1 1133 ? -7.065 20.813 -16.251 1.00 86.81 1133 ALA A CA 1
ATOM 8799 C C . ALA A 1 1133 ? -8.548 21.229 -16.247 1.00 86.81 1133 ALA A C 1
ATOM 8801 O O . ALA A 1 1133 ? -8.920 22.094 -15.457 1.00 86.81 1133 ALA A O 1
ATOM 8802 N N . ARG A 1 1134 ? -9.408 20.606 -17.071 1.00 88.00 1134 ARG A N 1
ATOM 8803 C CA . ARG A 1 1134 ? -10.860 20.877 -17.059 1.00 88.00 1134 ARG A CA 1
ATOM 8804 C C . ARG A 1 1134 ? -11.543 20.277 -15.836 1.00 88.00 1134 ARG A C 1
ATOM 8806 O O . ARG A 1 1134 ? -12.433 20.913 -15.283 1.00 88.00 1134 ARG A O 1
ATOM 8813 N N . ASP A 1 1135 ? -11.119 19.091 -15.404 1.00 89.50 1135 ASP A N 1
ATOM 8814 C CA . ASP A 1 1135 ? -11.613 18.492 -14.160 1.00 89.50 1135 ASP A CA 1
ATOM 8815 C C . ASP A 1 1135 ? -11.229 19.375 -12.959 1.00 89.50 1135 ASP A C 1
ATOM 8817 O O . ASP A 1 1135 ? -12.071 19.693 -12.121 1.00 89.50 1135 ASP A O 1
ATOM 8821 N N . ALA A 1 1136 ? -9.983 19.861 -12.923 1.00 88.31 1136 ALA A N 1
ATOM 8822 C CA . ALA A 1 1136 ? -9.522 20.820 -11.922 1.00 88.31 1136 ALA A CA 1
ATOM 8823 C C . ALA A 1 1136 ? -10.311 22.145 -11.965 1.00 88.31 1136 ALA A C 1
ATOM 8825 O O . ALA A 1 1136 ? -10.733 22.642 -10.924 1.00 88.31 1136 ALA A O 1
ATOM 8826 N N . GLU A 1 1137 ? -10.563 22.718 -13.146 1.00 86.19 1137 GLU A N 1
ATOM 8827 C CA . GLU A 1 1137 ? -11.402 23.920 -13.296 1.00 86.19 1137 GLU A CA 1
ATOM 8828 C C . GLU A 1 1137 ? -12.850 23.705 -12.831 1.00 86.19 1137 GLU A C 1
ATOM 8830 O O . GLU A 1 1137 ? -13.427 24.611 -12.232 1.00 86.19 1137 GLU A O 1
ATOM 8835 N N . ALA A 1 1138 ? -13.421 22.513 -13.034 1.00 84.75 1138 ALA A N 1
ATOM 8836 C CA . ALA A 1 1138 ? -14.756 22.165 -12.547 1.00 84.75 1138 ALA A CA 1
ATOM 8837 C C . ALA A 1 1138 ? -14.814 21.963 -11.018 1.00 84.75 1138 ALA A C 1
ATOM 8839 O O . ALA A 1 1138 ? -15.838 22.255 -10.403 1.00 84.75 1138 ALA A O 1
ATOM 8840 N N . MET A 1 1139 ? -13.725 21.489 -10.398 1.00 85.69 1139 MET A N 1
ATOM 8841 C CA . MET A 1 1139 ? -13.635 21.230 -8.951 1.00 85.69 1139 MET A CA 1
ATOM 8842 C C . MET A 1 1139 ? -13.209 22.444 -8.110 1.00 85.69 1139 MET A C 1
ATOM 8844 O O . MET A 1 1139 ? -13.345 22.414 -6.883 1.00 85.69 1139 MET A O 1
ATOM 8848 N N . ARG A 1 1140 ? -12.667 23.501 -8.726 1.00 85.62 1140 ARG A N 1
ATOM 8849 C CA . ARG A 1 1140 ? -12.122 24.664 -8.006 1.00 85.62 1140 ARG A CA 1
ATOM 8850 C C . ARG A 1 1140 ? -13.211 25.466 -7.279 1.00 85.62 1140 ARG A C 1
ATOM 8852 O O . ARG A 1 1140 ? -14.160 25.932 -7.917 1.00 85.62 1140 ARG A O 1
ATOM 8859 N N . PRO A 1 1141 ? -13.067 25.707 -5.960 1.00 71.69 1141 PRO A N 1
ATOM 8860 C CA . PRO A 1 1141 ? -13.953 26.605 -5.228 1.00 71.69 1141 PRO A CA 1
ATOM 8861 C C . PRO A 1 1141 ? -13.940 28.020 -5.829 1.00 71.69 1141 PRO A C 1
ATOM 8863 O O . PRO A 1 1141 ? -12.883 28.560 -6.161 1.00 71.69 1141 PRO A O 1
ATOM 8866 N N . ARG A 1 1142 ? -15.122 28.633 -5.984 1.00 66.44 1142 ARG A N 1
ATOM 8867 C CA . ARG A 1 1142 ? -15.288 29.911 -6.712 1.00 66.44 1142 ARG A CA 1
ATOM 8868 C C . ARG A 1 1142 ? -14.582 31.105 -6.053 1.00 66.44 1142 ARG A C 1
ATOM 8870 O O . ARG A 1 1142 ? -14.354 32.107 -6.718 1.00 66.44 1142 ARG A O 1
ATOM 8877 N N . ASP A 1 1143 ? -14.243 30.991 -4.776 1.00 61.06 1143 ASP A N 1
ATOM 8878 C CA . ASP A 1 1143 ? -13.501 31.953 -3.958 1.00 61.06 1143 ASP A CA 1
ATOM 8879 C C . ASP A 1 1143 ? -11.967 31.843 -4.107 1.00 61.06 1143 ASP A C 1
ATOM 8881 O O . ASP A 1 1143 ? -11.265 32.846 -3.987 1.00 61.06 1143 ASP A O 1
ATOM 8885 N N . VAL A 1 1144 ? -11.425 30.682 -4.498 1.00 52.62 1144 VAL A N 1
ATOM 8886 C CA . VAL A 1 1144 ? -9.981 30.516 -4.809 1.00 52.62 1144 VAL A CA 1
ATOM 8887 C C . VAL A 1 1144 ? -9.564 31.317 -6.060 1.00 52.62 1144 VAL A C 1
ATOM 8889 O O . VAL A 1 1144 ? -8.390 31.658 -6.247 1.00 52.62 1144 VAL A O 1
ATOM 8892 N N . MET A 1 1145 ? -10.536 31.685 -6.901 1.00 41.09 1145 MET A N 1
ATOM 8893 C CA . MET A 1 1145 ? -10.340 32.460 -8.132 1.00 41.09 1145 MET A CA 1
ATOM 8894 C C . MET A 1 1145 ? -9.934 33.930 -7.894 1.00 41.09 1145 MET A C 1
ATOM 8896 O O . MET A 1 1145 ? -9.546 34.589 -8.855 1.00 41.09 1145 MET A O 1
ATOM 8900 N N . SER A 1 1146 ? -10.004 34.456 -6.660 1.00 35.56 1146 SER A N 1
ATOM 8901 C CA . SER A 1 1146 ? -9.615 35.848 -6.347 1.00 35.56 1146 SER A CA 1
ATOM 8902 C C . SER A 1 1146 ? -8.254 36.029 -5.661 1.00 35.56 1146 SER A C 1
ATOM 8904 O O . SER A 1 1146 ? -7.675 37.103 -5.799 1.00 35.56 1146 SER A O 1
ATOM 8906 N N . ASP A 1 1147 ? -7.724 35.015 -4.963 1.00 36.06 1147 ASP A N 1
ATOM 8907 C CA . ASP A 1 1147 ? -6.460 35.119 -4.195 1.00 36.06 1147 ASP A CA 1
ATOM 8908 C C . ASP A 1 1147 ? -5.270 34.358 -4.821 1.00 36.06 1147 ASP A C 1
ATOM 8910 O O . ASP A 1 1147 ? -4.136 34.446 -4.341 1.00 36.06 1147 ASP A O 1
ATOM 8914 N N . SER A 1 1148 ? -5.482 33.616 -5.912 1.00 34.94 1148 SER A N 1
ATOM 8915 C CA . SER A 1 1148 ? -4.398 32.929 -6.626 1.00 34.94 1148 SER A CA 1
ATOM 8916 C C . SER A 1 1148 ? -3.665 33.872 -7.596 1.00 34.94 1148 SER A C 1
ATOM 8918 O O . SER A 1 1148 ? -4.268 34.596 -8.384 1.00 34.94 1148 SER A O 1
ATOM 8920 N N . ALA A 1 1149 ? -2.326 33.862 -7.572 1.00 31.17 1149 ALA A N 1
ATOM 8921 C CA . ALA A 1 1149 ? -1.473 34.809 -8.310 1.00 31.17 1149 ALA A CA 1
ATOM 8922 C C . ALA A 1 1149 ? -1.349 34.530 -9.833 1.00 31.17 1149 ALA A C 1
ATOM 8924 O O . ALA A 1 1149 ? -0.300 34.765 -10.437 1.00 31.17 1149 ALA A O 1
ATOM 8925 N N . LEU A 1 1150 ? -2.415 34.028 -10.461 1.00 35.72 1150 LEU A N 1
ATOM 8926 C CA . LEU A 1 1150 ? -2.535 33.731 -11.893 1.00 35.72 1150 LEU A CA 1
ATOM 8927 C C . LEU A 1 1150 ? -3.454 34.781 -12.539 1.00 35.72 1150 LEU A C 1
ATOM 8929 O O . LEU A 1 1150 ? -4.652 34.582 -12.707 1.00 35.72 1150 LEU A O 1
ATOM 8933 N N . GLY A 1 1151 ? -2.890 35.960 -12.809 1.00 27.38 1151 GLY A N 1
ATOM 8934 C CA . GLY A 1 1151 ? -3.677 37.189 -12.925 1.00 27.38 1151 GLY A CA 1
ATOM 8935 C C . GLY A 1 1151 ? -4.471 37.403 -14.222 1.00 27.38 1151 GLY A C 1
ATOM 8936 O O . GLY A 1 1151 ? -3.928 37.339 -15.324 1.00 27.38 1151 GLY A O 1
ATOM 8937 N N . MET A 1 1152 ? -5.714 37.862 -14.054 1.00 29.34 1152 MET A N 1
ATOM 8938 C CA . MET A 1 1152 ? -6.352 38.864 -14.920 1.00 29.34 1152 MET A CA 1
ATOM 8939 C C . MET A 1 1152 ? -6.933 40.009 -14.063 1.00 29.34 1152 MET A C 1
ATOM 8941 O O . MET A 1 1152 ? -6.895 39.955 -12.837 1.00 29.34 1152 MET A O 1
ATOM 8945 N N . SER A 1 1153 ? -7.342 41.111 -14.698 1.00 27.78 1153 SER A N 1
ATOM 8946 C CA . SER A 1 1153 ? -7.519 42.422 -14.049 1.00 27.78 1153 SER A CA 1
ATOM 8947 C C . SER A 1 1153 ? -8.720 42.533 -13.093 1.00 27.78 1153 SER A C 1
ATOM 8949 O O . SER A 1 1153 ? -9.785 42.007 -13.419 1.00 27.78 1153 SER A O 1
ATOM 8951 N N . PRO A 1 1154 ? -8.608 43.312 -11.996 1.00 26.84 1154 PRO A N 1
ATOM 8952 C CA . PRO A 1 1154 ? -9.733 43.612 -11.111 1.00 26.84 1154 PRO A CA 1
ATOM 8953 C C . PRO A 1 1154 ? -10.765 44.531 -11.783 1.00 26.84 1154 PRO A C 1
ATOM 8955 O O . PRO A 1 1154 ? -10.429 45.324 -12.666 1.00 26.84 1154 PRO A O 1
ATOM 8958 N N . VAL A 1 1155 ? -12.012 44.456 -11.313 1.00 32.38 1155 VAL A N 1
ATOM 8959 C CA . VAL A 1 1155 ? -13.103 45.372 -11.671 1.00 32.38 1155 VAL A CA 1
ATOM 8960 C C . VAL A 1 1155 ? -13.729 45.897 -10.381 1.00 32.38 1155 VAL A C 1
ATOM 8962 O O . VAL A 1 1155 ? -14.249 45.115 -9.587 1.00 32.38 1155 VAL A O 1
ATOM 8965 N N . ASP A 1 1156 ? -13.667 47.211 -10.169 1.00 28.64 1156 ASP A N 1
ATOM 8966 C CA . ASP A 1 1156 ? -14.319 47.879 -9.040 1.00 28.64 1156 ASP A CA 1
ATOM 8967 C C . ASP A 1 1156 ? -15.852 47.832 -9.166 1.00 28.64 1156 ASP A C 1
ATOM 8969 O O . ASP A 1 1156 ? -16.405 48.005 -10.254 1.00 28.64 1156 ASP A O 1
ATOM 8973 N N . GLY A 1 1157 ? -16.546 47.654 -8.038 1.00 30.69 1157 GLY A N 1
ATOM 8974 C CA . GLY A 1 1157 ? -18.007 47.554 -7.994 1.00 30.69 1157 GLY A CA 1
ATOM 8975 C C . GLY A 1 1157 ? -18.575 47.790 -6.596 1.00 30.69 1157 GLY A C 1
ATOM 8976 O O . GLY A 1 1157 ? -18.978 46.848 -5.920 1.00 30.69 1157 GLY A O 1
ATOM 8977 N N . LEU A 1 1158 ? -18.605 49.051 -6.157 1.00 26.41 1158 LEU A N 1
ATOM 8978 C CA . LEU A 1 1158 ? -19.404 49.457 -4.997 1.00 26.41 1158 LEU A CA 1
ATOM 8979 C C . LEU A 1 1158 ? -20.899 49.450 -5.368 1.00 26.41 1158 LEU A C 1
ATOM 8981 O O . LEU A 1 1158 ? -21.239 49.838 -6.480 1.00 26.41 1158 LEU A O 1
ATOM 8985 N N . GLU A 1 1159 ? -21.788 49.135 -4.421 1.00 27.14 1159 GLU A N 1
ATOM 8986 C CA . GLU A 1 1159 ? -22.589 50.163 -3.727 1.00 27.14 1159 GLU A CA 1
ATOM 8987 C C . GLU A 1 1159 ? -23.486 49.574 -2.618 1.00 27.14 1159 GLU A C 1
ATOM 8989 O O . GLU A 1 1159 ? -23.549 48.367 -2.393 1.00 27.14 1159 GLU A O 1
ATOM 8994 N N . SER A 1 1160 ? -24.085 50.469 -1.834 1.00 26.14 1160 SER A N 1
ATOM 8995 C CA . SER A 1 1160 ? -24.806 50.222 -0.581 1.00 26.14 1160 SER A CA 1
ATOM 8996 C C . SER A 1 1160 ? -26.270 49.804 -0.746 1.00 26.14 1160 SER A C 1
ATOM 8998 O O . SER A 1 1160 ? -26.970 50.422 -1.540 1.00 26.14 1160 SER A O 1
ATOM 9000 N N . MET A 1 1161 ? -26.766 48.919 0.128 1.00 27.20 1161 MET A N 1
ATOM 9001 C CA . MET A 1 1161 ? -28.173 48.807 0.578 1.00 27.20 1161 MET A CA 1
ATOM 9002 C C . MET A 1 1161 ? -28.230 47.895 1.826 1.00 27.20 1161 MET A C 1
ATOM 9004 O O . MET A 1 1161 ? -27.464 46.940 1.898 1.00 27.20 1161 MET A O 1
ATOM 9008 N N . ASP A 1 1162 ? -29.118 48.053 2.811 1.00 28.44 1162 ASP A N 1
ATOM 9009 C CA . ASP A 1 1162 ? -29.682 49.270 3.425 1.00 28.44 1162 ASP A CA 1
ATOM 9010 C C . ASP A 1 1162 ? -30.068 48.923 4.890 1.00 28.44 1162 ASP A C 1
ATOM 9012 O O . ASP A 1 1162 ? -30.171 47.747 5.249 1.00 28.44 1162 ASP A O 1
ATOM 9016 N N . ALA A 1 1163 ? -30.247 49.909 5.769 1.00 27.42 1163 ALA A N 1
ATOM 9017 C CA . ALA A 1 1163 ? -30.380 49.707 7.214 1.00 27.42 1163 ALA A CA 1
ATOM 9018 C C . ALA A 1 1163 ? -31.801 49.290 7.658 1.00 27.42 1163 ALA A C 1
ATOM 9020 O O . ALA A 1 1163 ? -32.548 50.080 8.238 1.00 27.42 1163 ALA A O 1
ATOM 9021 N N . SER A 1 1164 ? -32.168 48.022 7.447 1.00 31.00 1164 SER A N 1
ATOM 9022 C CA . SER A 1 1164 ? -33.388 47.446 8.031 1.00 31.00 1164 SER A CA 1
ATOM 9023 C C . SER A 1 1164 ? -33.298 47.399 9.562 1.00 31.00 1164 SER A C 1
ATOM 9025 O O . SER A 1 1164 ? -32.409 46.749 10.117 1.00 31.00 1164 SER A O 1
ATOM 9027 N N . LEU A 1 1165 ? -34.236 48.065 10.241 1.00 36.00 1165 LEU A N 1
ATOM 9028 C CA . LEU A 1 1165 ? -34.356 48.099 11.701 1.00 36.00 1165 LEU A CA 1
ATOM 9029 C C . LEU A 1 1165 ? -34.435 46.677 12.282 1.00 36.00 1165 LEU A C 1
ATOM 9031 O O . LEU A 1 1165 ? -35.447 45.999 12.114 1.00 36.00 1165 LEU A O 1
ATOM 9035 N N . LYS A 1 1166 ? -33.391 46.238 12.996 1.00 47.44 1166 LYS A N 1
ATOM 9036 C CA . LYS A 1 1166 ? -33.491 45.064 13.872 1.00 47.44 1166 LYS A CA 1
ATOM 9037 C C . LYS A 1 1166 ? -34.435 45.381 15.029 1.00 47.44 1166 LYS A C 1
ATOM 9039 O O . LYS A 1 1166 ? -34.305 46.430 15.662 1.00 47.44 1166 LYS A O 1
ATOM 9044 N N . GLU A 1 1167 ? -35.337 44.454 15.323 1.00 57.00 1167 GLU A N 1
ATOM 9045 C CA . GLU A 1 1167 ? -36.105 44.475 16.564 1.00 57.00 1167 GLU A CA 1
ATOM 9046 C C . GLU A 1 1167 ? -35.155 44.321 17.761 1.00 57.00 1167 GLU A C 1
ATOM 9048 O O . GLU A 1 1167 ? -34.167 43.584 17.701 1.00 57.00 1167 GLU A O 1
ATOM 9053 N N . LEU A 1 1168 ? -35.436 45.059 18.836 1.00 63.72 1168 LEU A N 1
ATOM 9054 C CA . LEU A 1 1168 ? -34.699 44.967 20.096 1.00 63.72 1168 LEU A CA 1
ATOM 9055 C C . LEU A 1 1168 ? -35.025 43.637 20.775 1.00 63.72 1168 LEU A C 1
ATOM 9057 O O . LEU A 1 1168 ? -36.190 43.248 20.851 1.00 63.72 1168 LEU A O 1
ATOM 9061 N N . SER A 1 1169 ? -34.021 42.970 21.340 1.00 71.81 1169 SER A N 1
ATOM 9062 C CA . SER A 1 1169 ? -34.274 41.813 22.198 1.00 71.81 1169 SER A CA 1
ATOM 9063 C C . SER A 1 1169 ? -35.052 42.219 23.465 1.00 71.81 1169 SER A C 1
ATOM 9065 O O . SER A 1 1169 ? -34.930 43.358 23.935 1.00 71.81 1169 SER A O 1
ATOM 9067 N N . PRO A 1 1170 ? -35.788 41.289 24.109 1.00 72.94 1170 PRO A N 1
ATOM 9068 C CA . PRO A 1 1170 ? -36.509 41.574 25.353 1.00 72.94 1170 PRO A CA 1
ATOM 9069 C C . PRO A 1 1170 ? -35.625 42.111 26.491 1.00 72.94 1170 PRO A C 1
ATOM 9071 O O . PRO A 1 1170 ? -36.124 42.781 27.395 1.00 72.94 1170 PRO A O 1
ATOM 9074 N N . ASN A 1 1171 ? -34.315 41.839 26.467 1.00 74.75 1171 ASN A N 1
ATOM 9075 C CA . ASN A 1 1171 ? -33.367 42.362 27.452 1.00 74.75 1171 ASN A CA 1
ATOM 9076 C C . ASN A 1 1171 ? -32.883 43.776 27.096 1.00 74.75 1171 ASN A C 1
ATOM 9078 O O . ASN A 1 1171 ? -32.806 44.620 27.990 1.00 74.75 1171 ASN A O 1
ATOM 9082 N N . GLU A 1 1172 ? -32.630 44.078 25.817 1.00 83.19 1172 GLU A N 1
ATOM 9083 C CA . GLU A 1 1172 ? -32.337 45.448 25.371 1.00 83.19 1172 GLU A CA 1
ATOM 9084 C C . GLU A 1 1172 ? -33.533 46.380 25.596 1.00 83.19 1172 GLU A C 1
ATOM 9086 O O . GLU A 1 1172 ? -33.343 47.505 26.049 1.00 83.19 1172 GLU A O 1
ATOM 9091 N N . GLU A 1 1173 ? -34.766 45.921 25.353 1.00 82.50 1173 GLU A N 1
ATOM 9092 C CA . GLU A 1 1173 ? -35.965 46.727 25.601 1.00 82.50 1173 GLU A CA 1
ATOM 9093 C C . GLU A 1 1173 ? -36.188 46.993 27.099 1.00 82.50 1173 GLU A C 1
ATOM 9095 O O . GLU A 1 1173 ? -36.384 48.146 27.493 1.00 82.50 1173 GLU A O 1
ATOM 9100 N N . LYS A 1 1174 ? -36.058 45.978 27.968 1.00 83.31 1174 LYS A N 1
ATOM 9101 C CA . LYS A 1 1174 ? -36.061 46.189 29.430 1.00 83.31 1174 LYS A CA 1
ATOM 9102 C C . LYS A 1 1174 ? -35.007 47.214 29.849 1.00 83.31 1174 LYS A C 1
ATOM 9104 O O . LYS A 1 1174 ? -35.316 48.127 30.615 1.00 83.31 1174 LYS A O 1
ATOM 9109 N N . LEU A 1 1175 ? -33.773 47.090 29.351 1.00 85.94 1175 LEU A N 1
ATOM 9110 C CA . LEU A 1 1175 ? -32.683 48.004 29.698 1.00 85.94 1175 LEU A CA 1
ATOM 9111 C C . LEU A 1 1175 ? -32.915 49.416 29.154 1.00 85.94 1175 LEU A C 1
ATOM 9113 O O . LEU A 1 1175 ? -32.716 50.368 29.903 1.00 85.94 1175 LEU A O 1
ATOM 9117 N N . ARG A 1 1176 ? -33.429 49.579 27.931 1.00 89.25 1176 ARG A N 1
ATOM 9118 C CA . ARG A 1 1176 ? -33.863 50.871 27.370 1.00 89.25 1176 ARG A CA 1
ATOM 9119 C C . ARG A 1 1176 ? -34.880 51.566 28.280 1.00 89.25 1176 ARG A C 1
ATOM 9121 O O . ARG A 1 1176 ? -34.709 52.738 28.619 1.00 89.25 1176 ARG A O 1
ATOM 9128 N N . ASN A 1 1177 ? -35.872 50.818 28.759 1.00 86.00 1177 ASN A N 1
ATOM 9129 C CA . ASN A 1 1177 ? -36.952 51.322 29.611 1.00 86.00 1177 ASN A CA 1
ATOM 9130 C C . ASN A 1 1177 ? -36.497 51.554 31.073 1.00 86.00 1177 ASN A C 1
ATOM 9132 O O . ASN A 1 1177 ? -37.158 52.259 31.842 1.00 86.00 1177 ASN A O 1
ATOM 9136 N N . ILE A 1 1178 ? -35.359 50.986 31.494 1.00 87.31 1178 ILE A N 1
ATOM 9137 C CA . ILE A 1 1178 ? -34.671 51.339 32.748 1.00 87.31 1178 ILE A CA 1
ATOM 9138 C C . ILE A 1 1178 ? -33.810 52.600 32.548 1.00 87.31 1178 ILE A C 1
ATOM 9140 O O . ILE A 1 1178 ? -33.902 53.534 33.345 1.00 87.31 1178 ILE A O 1
ATOM 9144 N N . LEU A 1 1179 ? -33.024 52.670 31.470 1.00 85.75 1179 LEU A N 1
ATOM 9145 C CA . LEU A 1 1179 ? -32.147 53.801 31.151 1.00 85.75 1179 LEU A CA 1
ATOM 9146 C C . LEU A 1 1179 ? -32.928 55.105 30.963 1.00 85.75 1179 LEU A C 1
ATOM 9148 O O . LEU A 1 1179 ? -32.561 56.107 31.573 1.00 85.75 1179 LEU A O 1
ATOM 9152 N N . GLY A 1 1180 ? -34.042 55.093 30.221 1.00 84.56 1180 GLY A N 1
ATOM 9153 C CA . GLY A 1 1180 ? -34.900 56.274 30.059 1.00 84.56 1180 GLY A CA 1
ATOM 9154 C C . GLY A 1 1180 ? -35.383 56.842 31.401 1.00 84.56 1180 GLY A C 1
ATOM 9155 O O . GLY A 1 1180 ? -35.308 58.049 31.638 1.00 84.56 1180 GLY A O 1
ATOM 9156 N N . ARG A 1 1181 ? -35.766 55.966 32.343 1.00 83.69 1181 ARG A N 1
ATOM 9157 C CA . ARG A 1 1181 ? -36.178 56.354 33.706 1.00 83.69 1181 ARG A CA 1
ATOM 9158 C C . ARG A 1 1181 ? -35.024 56.856 34.581 1.00 83.69 1181 ARG A C 1
ATOM 9160 O O . ARG A 1 1181 ? -35.246 57.740 35.404 1.00 83.69 1181 ARG A O 1
ATOM 9167 N N . ILE A 1 1182 ? -33.816 56.308 34.433 1.00 82.62 1182 ILE A N 1
ATOM 9168 C CA . ILE A 1 1182 ? -32.642 56.698 35.236 1.00 82.62 1182 ILE A CA 1
ATOM 9169 C C . ILE A 1 1182 ? -32.011 58.004 34.736 1.00 82.62 1182 ILE A C 1
ATOM 9171 O O . ILE A 1 1182 ? -31.576 58.812 35.556 1.00 82.62 1182 ILE A O 1
ATOM 9175 N N . LEU A 1 1183 ? -31.974 58.207 33.417 1.00 80.12 1183 LEU A N 1
ATOM 9176 C CA . LEU A 1 1183 ? -31.277 59.315 32.754 1.00 80.12 1183 LEU A CA 1
ATOM 9177 C C . LEU A 1 1183 ? -32.212 60.474 32.363 1.00 80.12 1183 LEU A C 1
ATOM 9179 O O . LEU A 1 1183 ? -31.743 61.550 32.004 1.00 80.12 1183 LEU A O 1
ATOM 9183 N N . GLY A 1 1184 ? -33.535 60.288 32.453 1.00 79.56 1184 GLY A N 1
ATOM 9184 C CA . GLY A 1 1184 ? -34.528 61.314 32.105 1.00 79.56 1184 GLY A CA 1
ATOM 9185 C C . GLY A 1 1184 ? -34.712 61.521 30.596 1.00 79.56 1184 GLY A C 1
ATOM 9186 O O . GLY A 1 1184 ? -35.217 62.562 30.175 1.00 79.56 1184 GLY A O 1
ATOM 9187 N N . MET A 1 1185 ? -34.297 60.541 29.791 1.00 80.62 1185 MET A N 1
ATOM 9188 C CA . MET A 1 1185 ? -34.406 60.529 28.329 1.00 80.62 1185 MET A CA 1
ATOM 9189 C C . MET A 1 1185 ? -35.659 59.768 27.882 1.00 80.62 1185 MET A C 1
ATOM 9191 O O . MET A 1 1185 ? -36.175 58.923 28.616 1.00 80.62 1185 MET A O 1
ATOM 9195 N N . LYS A 1 1186 ? -36.146 60.020 26.662 1.00 78.06 1186 LYS A N 1
ATOM 9196 C CA . LYS A 1 1186 ? -37.184 59.163 26.072 1.00 78.06 1186 LYS A CA 1
ATOM 9197 C C . LYS A 1 1186 ? -36.557 57.871 25.560 1.00 78.06 1186 LYS A C 1
ATOM 9199 O O . LYS A 1 1186 ? -35.432 57.870 25.072 1.00 78.06 1186 LYS A O 1
ATOM 9204 N N . GLU A 1 1187 ? -37.335 56.797 25.554 1.00 81.38 1187 GLU A N 1
ATOM 9205 C CA . GLU A 1 1187 ? -36.952 55.505 24.961 1.00 81.38 1187 GLU A CA 1
ATOM 9206 C C . GLU A 1 1187 ? -36.675 55.607 23.445 1.00 81.38 1187 GLU A C 1
ATOM 9208 O O . GLU A 1 1187 ? -35.937 54.795 22.896 1.00 81.38 1187 GLU A O 1
ATOM 9213 N N . THR A 1 1188 ? -37.208 56.632 22.768 1.00 80.19 1188 THR A N 1
ATOM 9214 C CA . THR A 1 1188 ? -36.902 56.969 21.363 1.00 80.19 1188 THR A CA 1
ATOM 9215 C C . THR A 1 1188 ? -35.499 57.532 21.148 1.00 80.19 1188 THR A C 1
ATOM 9217 O O . THR A 1 1188 ? -35.013 57.533 20.020 1.00 80.19 1188 THR A O 1
ATOM 9220 N N . ASP A 1 1189 ? -34.866 58.031 22.209 1.00 81.69 1189 ASP A N 1
ATOM 9221 C CA . ASP A 1 1189 ? -33.633 58.817 22.148 1.00 81.69 1189 ASP A CA 1
ATOM 9222 C C . ASP A 1 1189 ? -32.405 57.962 22.549 1.00 81.69 1189 ASP A C 1
ATOM 9224 O O . ASP A 1 1189 ? -31.304 58.487 22.692 1.00 81.69 1189 ASP A O 1
ATOM 9228 N N . ILE A 1 1190 ? -32.606 56.649 22.743 1.00 84.38 1190 ILE A N 1
ATOM 9229 C CA . ILE A 1 1190 ? -31.623 55.658 23.206 1.00 84.38 1190 ILE A CA 1
ATOM 9230 C C . ILE A 1 1190 ? -31.488 54.566 22.137 1.00 84.38 1190 ILE A C 1
ATOM 9232 O O . ILE A 1 1190 ? -32.449 53.846 21.857 1.00 84.38 1190 ILE A O 1
ATOM 9236 N N . ARG A 1 1191 ? -30.301 54.420 21.539 1.00 84.62 1191 ARG A N 1
ATOM 9237 C CA . ARG A 1 1191 ? -30.033 53.454 20.457 1.00 84.62 1191 ARG A CA 1
ATOM 9238 C C . ARG A 1 1191 ? -29.327 52.197 20.995 1.00 84.62 1191 ARG A C 1
ATOM 9240 O O . ARG A 1 1191 ? -28.597 52.300 21.981 1.00 84.62 1191 ARG A O 1
ATOM 9247 N N . PRO A 1 1192 ? -29.424 51.034 20.314 1.00 80.81 1192 PRO A N 1
ATOM 9248 C CA . PRO A 1 1192 ? -28.678 49.820 20.685 1.00 80.81 1192 PRO A CA 1
ATOM 9249 C C . PRO A 1 1192 ? -27.156 50.026 20.782 1.00 80.81 1192 PRO A C 1
ATOM 9251 O O . PRO A 1 1192 ? -26.477 49.305 21.512 1.00 80.81 1192 PRO A O 1
ATOM 9254 N N . SER A 1 1193 ? -26.633 51.014 20.046 1.00 84.56 1193 SER A N 1
ATOM 9255 C CA . SER A 1 1193 ? -25.221 51.399 19.969 1.00 84.56 1193 SER A CA 1
ATOM 9256 C C . SER A 1 1193 ? -24.710 52.252 21.130 1.00 84.56 1193 SER A C 1
ATOM 9258 O O . SER A 1 1193 ? -23.502 52.425 21.241 1.00 84.56 1193 SER A O 1
ATOM 9260 N N . ASP A 1 1194 ? -25.587 52.844 21.943 1.00 84.44 1194 ASP A N 1
ATOM 9261 C CA . ASP A 1 1194 ? -25.191 53.891 22.892 1.00 84.44 1194 ASP A CA 1
ATOM 9262 C C . ASP A 1 1194 ? -24.745 53.284 24.227 1.00 84.44 1194 ASP A C 1
ATOM 9264 O O . ASP A 1 1194 ? -25.439 52.426 24.776 1.00 84.44 1194 ASP A O 1
ATOM 9268 N N . SER A 1 1195 ? -23.597 53.707 24.770 1.00 87.12 1195 SER A N 1
ATOM 9269 C CA . SER A 1 1195 ? -23.159 53.246 26.093 1.00 87.12 1195 SER A CA 1
ATOM 9270 C C . SER A 1 1195 ? -23.860 54.007 27.222 1.00 87.12 1195 SER A C 1
ATOM 9272 O O . SER A 1 1195 ? -24.342 55.130 27.057 1.00 87.12 1195 SER A O 1
ATOM 9274 N N . PHE A 1 1196 ? -23.847 53.421 28.421 1.00 85.62 1196 PHE A N 1
ATOM 9275 C CA . PHE A 1 1196 ? -24.372 54.059 29.631 1.00 85.62 1196 PHE A CA 1
ATOM 9276 C C . PHE A 1 1196 ? -23.750 55.447 29.906 1.00 85.62 1196 PHE A C 1
ATOM 9278 O O . PHE A 1 1196 ? -24.440 56.340 30.399 1.00 85.62 1196 PHE A O 1
ATOM 9285 N N . PHE A 1 1197 ? -22.473 55.650 29.561 1.00 82.31 1197 PHE A N 1
ATOM 9286 C CA . PHE A 1 1197 ? -21.767 56.916 29.789 1.00 82.31 1197 PHE A CA 1
ATOM 9287 C C . PHE A 1 1197 ? -21.991 57.938 28.667 1.00 82.31 1197 PHE A C 1
ATOM 9289 O O . PHE A 1 1197 ? -22.064 59.132 28.955 1.00 82.31 1197 PHE A O 1
ATOM 9296 N N . ASP A 1 1198 ? -22.166 57.499 27.414 1.00 82.12 1198 ASP A N 1
ATOM 9297 C CA . ASP A 1 1198 ? -22.497 58.395 26.290 1.00 82.12 1198 ASP A CA 1
ATOM 9298 C C . ASP A 1 1198 ? -23.879 59.041 26.470 1.00 82.12 1198 ASP A C 1
ATOM 9300 O O . ASP A 1 1198 ? -24.090 60.197 26.104 1.00 82.12 1198 ASP A O 1
ATOM 9304 N N . LEU A 1 1199 ? -24.802 58.318 27.113 1.00 83.19 1199 LEU A N 1
ATOM 9305 C CA . LEU A 1 1199 ? -26.123 58.803 27.525 1.00 83.19 1199 LEU A CA 1
ATOM 9306 C C . LEU A 1 1199 ? -26.080 59.667 28.811 1.00 83.19 1199 LEU A C 1
ATOM 9308 O O . LEU A 1 1199 ? -27.122 60.029 29.355 1.00 83.19 1199 LEU A O 1
ATOM 9312 N N . GLY A 1 1200 ? -24.888 60.010 29.317 1.00 76.81 1200 GLY A N 1
ATOM 9313 C CA . GLY A 1 1200 ? -24.697 60.892 30.475 1.00 76.81 1200 GLY A CA 1
ATOM 9314 C C . GLY A 1 1200 ? -24.805 60.219 31.848 1.00 76.81 1200 GLY A C 1
ATOM 9315 O O . GLY A 1 1200 ? -24.942 60.914 32.856 1.00 76.81 1200 GLY A O 1
ATOM 9316 N N . GLY A 1 1201 ? -24.754 58.887 31.915 1.00 78.56 1201 GLY A N 1
ATOM 9317 C CA . GLY A 1 1201 ? -24.799 58.136 33.167 1.00 78.56 1201 GLY A CA 1
ATOM 9318 C C . GLY A 1 1201 ? -23.542 58.290 34.034 1.00 78.56 1201 GLY A C 1
ATOM 9319 O O . GLY A 1 1201 ? -22.417 58.287 33.538 1.00 78.56 1201 GLY A O 1
ATOM 9320 N N . ASP A 1 1202 ? -23.729 58.383 35.355 1.00 81.69 1202 ASP A N 1
ATOM 9321 C CA . ASP A 1 1202 ? -22.649 58.448 36.350 1.00 81.69 1202 ASP A CA 1
ATOM 9322 C C . ASP A 1 1202 ? -22.585 57.187 37.240 1.00 81.69 1202 ASP A C 1
ATOM 9324 O O . ASP A 1 1202 ? -23.363 56.240 37.095 1.00 81.69 1202 ASP A O 1
ATOM 9328 N N . SER A 1 1203 ? -21.657 57.150 38.201 1.00 75.38 1203 SER A N 1
ATOM 9329 C CA . SER A 1 1203 ? -21.507 56.006 39.114 1.00 75.38 1203 SER A CA 1
ATOM 9330 C C . SER A 1 1203 ? -22.723 55.768 40.025 1.00 75.38 1203 SER A C 1
ATOM 9332 O O . SER A 1 1203 ? -22.938 54.637 40.464 1.00 75.38 1203 SER A O 1
ATOM 9334 N N . ILE A 1 1204 ? -23.549 56.788 40.284 1.00 73.06 1204 ILE A N 1
ATOM 9335 C CA . ILE A 1 1204 ? -24.794 56.680 41.058 1.00 73.06 1204 ILE A CA 1
ATOM 9336 C C . ILE A 1 1204 ? -25.901 56.093 40.170 1.00 73.06 1204 ILE A C 1
ATOM 9338 O O . ILE A 1 1204 ? -26.627 55.191 40.597 1.00 73.06 1204 ILE A O 1
ATOM 9342 N N . GLY A 1 1205 ? -25.990 56.540 38.917 1.00 81.31 1205 GLY A N 1
ATOM 9343 C CA . GLY A 1 1205 ? -26.843 55.966 37.882 1.00 81.31 1205 GLY A CA 1
ATOM 9344 C C . GLY A 1 1205 ? -26.510 54.500 37.601 1.00 81.31 1205 GLY A C 1
ATOM 9345 O O . GLY A 1 1205 ? -27.426 53.693 37.494 1.00 81.31 1205 GLY A O 1
ATOM 9346 N N . ALA A 1 1206 ? -25.229 54.118 37.587 1.00 83.56 1206 ALA A N 1
ATOM 9347 C CA . ALA A 1 1206 ? -24.803 52.730 37.388 1.00 83.56 1206 ALA A CA 1
ATOM 9348 C C . ALA A 1 1206 ? -25.257 51.814 38.539 1.00 83.56 1206 ALA A C 1
ATOM 9350 O O . ALA A 1 1206 ? -25.722 50.697 38.310 1.00 83.56 1206 ALA A O 1
ATOM 9351 N N . MET A 1 1207 ? -25.187 52.300 39.785 1.00 82.12 1207 MET A N 1
ATOM 9352 C CA . MET A 1 1207 ? -25.724 51.583 40.949 1.00 82.12 1207 MET A CA 1
ATOM 9353 C C . MET A 1 1207 ? -27.258 51.471 40.908 1.00 82.12 1207 MET A C 1
ATOM 9355 O O . MET A 1 1207 ? -27.799 50.423 41.264 1.00 82.12 1207 MET A O 1
ATOM 9359 N N . ARG A 1 1208 ? -27.968 52.501 40.422 1.00 83.88 1208 ARG A N 1
ATOM 9360 C CA . ARG A 1 1208 ? -29.420 52.425 40.169 1.00 83.88 1208 ARG A CA 1
ATOM 9361 C C . ARG A 1 1208 ? -29.761 51.434 39.058 1.00 83.88 1208 ARG A C 1
ATOM 9363 O O . ARG A 1 1208 ? -30.680 50.649 39.233 1.00 83.88 1208 ARG A O 1
ATOM 9370 N N . LEU A 1 1209 ? -29.003 51.426 37.962 1.00 87.75 1209 LEU A N 1
ATOM 9371 C CA . LEU A 1 1209 ? -29.216 50.544 36.813 1.00 87.75 1209 LEU A CA 1
ATOM 9372 C C . LEU A 1 1209 ? -29.120 49.075 37.225 1.00 87.75 1209 LEU A C 1
ATOM 9374 O O . LEU A 1 1209 ? -30.012 48.302 36.905 1.00 87.75 1209 LEU A O 1
ATOM 9378 N N . VAL A 1 1210 ? -28.115 48.716 38.027 1.00 86.62 1210 VAL A N 1
ATOM 9379 C CA . VAL A 1 1210 ? -27.987 47.378 38.631 1.00 86.62 1210 VAL A CA 1
ATOM 9380 C C . VAL A 1 1210 ? -29.170 47.032 39.548 1.00 86.62 1210 VAL A C 1
ATOM 9382 O O . VAL A 1 1210 ? -29.657 45.902 39.522 1.00 86.62 1210 VAL A O 1
ATOM 9385 N N . SER A 1 1211 ? -29.656 47.991 40.343 1.00 82.94 1211 SER A N 1
ATOM 9386 C CA . SER A 1 1211 ? -30.801 47.792 41.244 1.00 82.94 1211 SER A CA 1
ATOM 9387 C C . SER A 1 1211 ? -32.112 47.558 40.481 1.00 82.94 1211 SER A C 1
ATOM 9389 O O . SER A 1 1211 ? -32.822 46.589 40.754 1.00 82.94 1211 SER A O 1
ATOM 9391 N N . ASP A 1 1212 ? -32.425 48.416 39.509 1.00 84.06 1212 ASP A N 1
ATOM 9392 C CA . ASP A 1 1212 ? -33.645 48.338 38.697 1.00 84.06 1212 ASP A CA 1
ATOM 9393 C C . ASP A 1 1212 ? -33.615 47.142 37.731 1.00 84.06 1212 ASP A C 1
ATOM 9395 O O . ASP A 1 1212 ? -34.643 46.496 37.533 1.00 84.06 1212 ASP A O 1
ATOM 9399 N N . ALA A 1 1213 ? -32.445 46.794 37.183 1.00 82.25 1213 ALA A N 1
ATOM 9400 C CA . ALA A 1 1213 ? -32.245 45.588 36.379 1.00 82.25 1213 ALA A CA 1
ATOM 9401 C C . ALA A 1 1213 ? -32.529 44.321 37.199 1.00 82.25 1213 ALA A C 1
ATOM 9403 O O . ALA A 1 1213 ? -33.325 43.480 36.776 1.00 82.25 1213 ALA A O 1
ATOM 9404 N N . ARG A 1 1214 ? -31.986 44.222 38.421 1.00 80.50 1214 ARG A N 1
ATOM 9405 C CA . ARG A 1 1214 ? -32.269 43.098 39.328 1.00 80.50 1214 ARG A CA 1
ATOM 9406 C C . ARG A 1 1214 ? -33.755 43.001 39.689 1.00 80.50 1214 ARG A C 1
ATOM 9408 O O . ARG A 1 1214 ? -34.281 41.895 39.765 1.00 80.50 1214 ARG A O 1
ATOM 9415 N N . ALA A 1 1215 ? -34.448 44.130 39.848 1.00 76.56 1215 ALA A N 1
ATOM 9416 C CA . ALA A 1 1215 ? -35.900 44.163 40.054 1.00 76.56 1215 ALA A CA 1
ATOM 9417 C C . ALA A 1 1215 ? -36.725 43.755 38.807 1.00 76.56 1215 ALA A C 1
ATOM 9419 O O . ALA A 1 1215 ? -37.922 43.507 38.924 1.00 76.56 1215 ALA A O 1
ATOM 9420 N N . GLN A 1 1216 ? -36.095 43.670 37.630 1.00 73.56 1216 GLN A N 1
ATOM 9421 C CA . GLN A 1 1216 ? -36.676 43.260 36.340 1.00 73.56 1216 GLN A CA 1
ATOM 9422 C C . GLN A 1 1216 ? -36.185 41.865 35.880 1.00 73.56 1216 GLN A C 1
ATOM 9424 O O . GLN A 1 1216 ? -36.413 41.467 34.735 1.00 73.56 1216 GLN A O 1
ATOM 9429 N N . GLY A 1 1217 ? -35.505 41.118 36.761 1.00 71.25 1217 GLY A N 1
ATOM 9430 C CA . GLY A 1 1217 ? -34.977 39.776 36.481 1.00 71.25 1217 GLY A CA 1
ATOM 9431 C C . GLY A 1 1217 ? -33.649 39.741 35.713 1.00 71.25 1217 GLY A C 1
ATOM 9432 O O . GLY A 1 1217 ? -33.245 38.677 35.261 1.00 71.25 1217 GLY A O 1
ATOM 9433 N N . LEU A 1 1218 ? -32.962 40.877 35.559 1.00 73.44 1218 LEU A N 1
ATOM 9434 C CA . LEU A 1 1218 ? -31.673 40.983 34.869 1.00 73.44 1218 LEU A CA 1
ATOM 9435 C C . LEU A 1 1218 ? -30.526 41.030 35.890 1.00 73.44 1218 LEU A C 1
ATOM 9437 O O . LEU A 1 1218 ? -30.395 41.996 36.647 1.00 73.44 1218 LEU A O 1
ATOM 9441 N N . ASN A 1 1219 ? -29.671 40.005 35.916 1.00 75.25 1219 ASN A N 1
ATOM 9442 C CA . ASN A 1 1219 ? -28.505 39.980 36.801 1.00 75.25 1219 ASN A CA 1
ATOM 9443 C C . ASN A 1 1219 ? -27.336 40.758 36.175 1.00 75.25 1219 ASN A C 1
ATOM 9445 O O . ASN A 1 1219 ? -26.592 40.240 35.347 1.00 75.25 1219 ASN A O 1
ATOM 9449 N N . LEU A 1 1220 ? -27.174 42.014 36.600 1.00 77.38 1220 LEU A N 1
ATOM 9450 C CA . LEU A 1 1220 ? -26.049 42.879 36.241 1.00 77.38 1220 LEU A CA 1
ATOM 9451 C C . LEU A 1 1220 ? -25.196 43.236 37.462 1.00 77.38 1220 LEU A C 1
ATOM 9453 O O . LEU A 1 1220 ? -25.673 43.295 38.597 1.00 77.38 1220 LEU A O 1
ATOM 9457 N N . THR A 1 1221 ? -23.928 43.547 37.212 1.00 81.88 1221 THR A N 1
ATOM 9458 C CA . THR A 1 1221 ? -22.988 44.123 38.181 1.00 81.88 1221 THR A CA 1
ATOM 9459 C C . THR A 1 1221 ? -22.543 45.517 37.744 1.00 81.88 1221 THR A C 1
ATOM 9461 O O . THR A 1 1221 ? -22.551 45.853 36.560 1.00 81.88 1221 THR A O 1
ATOM 9464 N N . VAL A 1 1222 ? -22.082 46.335 38.697 1.00 82.44 1222 VAL A N 1
ATOM 9465 C CA . VAL A 1 1222 ? -21.535 47.669 38.382 1.00 82.44 1222 VAL A CA 1
ATOM 9466 C C . VAL A 1 1222 ? -20.301 47.549 37.476 1.00 82.44 1222 VAL A C 1
ATOM 9468 O O . VAL A 1 1222 ? -20.091 48.402 36.622 1.00 82.44 1222 VAL A O 1
ATOM 9471 N N . ALA A 1 1223 ? -19.529 46.461 37.586 1.00 79.88 1223 ALA A N 1
ATOM 9472 C CA . ALA A 1 1223 ? -18.399 46.189 36.699 1.00 79.88 1223 ALA A CA 1
ATOM 9473 C C . ALA A 1 1223 ? -18.834 45.996 35.234 1.00 79.88 1223 ALA A C 1
ATOM 9475 O O . ALA A 1 1223 ? -18.224 46.590 34.351 1.00 79.88 1223 ALA A O 1
ATOM 9476 N N . GLN A 1 1224 ? -19.914 45.250 34.972 1.00 80.56 1224 GLN A N 1
ATOM 9477 C CA . GLN A 1 1224 ? -20.448 45.066 33.614 1.00 80.56 1224 GLN A CA 1
ATOM 9478 C C . GLN A 1 1224 ? -20.990 46.377 33.025 1.00 80.56 1224 GLN A C 1
ATOM 9480 O O . GLN A 1 1224 ? -20.697 46.689 31.871 1.00 80.56 1224 GLN A O 1
ATOM 9485 N N . VAL A 1 1225 ? -21.680 47.203 33.826 1.00 83.94 1225 VAL A N 1
ATOM 9486 C CA . VAL A 1 1225 ? -22.091 48.563 33.411 1.00 83.94 1225 VAL A CA 1
ATOM 9487 C C . VAL A 1 1225 ? -20.879 49.431 33.042 1.00 83.94 1225 VAL A C 1
ATOM 9489 O O . VAL A 1 1225 ? -20.944 50.203 32.093 1.00 83.94 1225 VAL A O 1
ATOM 9492 N N . PHE A 1 1226 ? -19.754 49.276 33.747 1.00 82.69 1226 PHE A N 1
ATOM 9493 C CA . PHE A 1 1226 ? -18.504 49.996 33.473 1.00 82.69 1226 PHE A CA 1
ATOM 9494 C C . PHE A 1 1226 ? -17.687 49.431 32.291 1.00 82.69 1226 PHE A C 1
ATOM 9496 O O . PHE A 1 1226 ? -16.758 50.095 31.834 1.00 82.69 1226 PHE A O 1
ATOM 9503 N N . GLN A 1 1227 ? -17.991 48.221 31.811 1.00 79.19 1227 GLN A N 1
ATOM 9504 C CA . GLN A 1 1227 ? -17.250 47.530 30.742 1.00 79.19 1227 GLN A CA 1
ATOM 9505 C C . GLN A 1 1227 ? -17.989 47.506 29.394 1.00 79.19 1227 GLN A C 1
ATOM 9507 O O . GLN A 1 1227 ? -17.344 47.387 28.352 1.00 79.19 1227 GLN A O 1
ATOM 9512 N N . SER A 1 1228 ? -19.319 47.625 29.413 1.00 80.88 1228 SER A N 1
ATOM 9513 C CA . SER A 1 1228 ? -20.183 47.582 28.227 1.00 80.88 1228 SER A CA 1
ATOM 9514 C C . SER A 1 1228 ? -20.015 48.833 27.361 1.00 80.88 1228 SER A C 1
ATOM 9516 O O . SER A 1 1228 ? -20.146 49.952 27.859 1.00 80.88 1228 SER A O 1
ATOM 9518 N N . ARG A 1 1229 ? -19.757 48.664 26.059 1.00 82.62 1229 ARG A N 1
ATOM 9519 C CA . ARG A 1 1229 ? -19.561 49.776 25.108 1.00 82.62 1229 ARG A CA 1
ATOM 9520 C C . ARG A 1 1229 ? -20.837 50.183 24.376 1.00 82.62 1229 ARG A C 1
ATOM 9522 O O . ARG A 1 1229 ? -20.824 51.174 23.657 1.00 82.62 1229 ARG A O 1
ATOM 9529 N N . SER A 1 1230 ? -21.919 49.433 24.553 1.00 86.94 1230 SER A N 1
ATOM 9530 C CA . SER A 1 1230 ? -23.228 49.695 23.961 1.00 86.94 1230 SER A CA 1
ATOM 9531 C C . SER A 1 1230 ? -24.348 49.135 24.848 1.00 86.94 1230 SER A C 1
ATOM 9533 O O . SER A 1 1230 ? -24.093 48.349 25.768 1.00 86.94 1230 SER A O 1
ATOM 9535 N N . LEU A 1 1231 ? -25.599 49.504 24.570 1.00 83.44 1231 LEU A N 1
ATOM 9536 C CA . LEU A 1 1231 ? -26.778 48.879 25.175 1.00 83.44 1231 LEU A CA 1
ATOM 9537 C C . LEU A 1 1231 ? -26.868 47.385 24.812 1.00 83.44 1231 LEU A C 1
ATOM 9539 O O . LEU A 1 1231 ? -27.246 46.576 25.659 1.00 83.44 1231 LEU A O 1
ATOM 9543 N N . SER A 1 1232 ? -26.451 47.022 23.596 1.00 80.38 1232 SER A N 1
ATOM 9544 C CA . SER A 1 1232 ? -26.391 45.629 23.126 1.00 80.38 1232 SER A CA 1
ATOM 9545 C C . SER A 1 1232 ? -25.374 44.807 23.935 1.00 80.38 1232 SER A C 1
ATOM 9547 O O . SER A 1 1232 ? -25.684 43.704 24.384 1.00 80.38 1232 SER A O 1
ATOM 9549 N N . ASP A 1 1233 ? -24.183 45.366 24.199 1.00 79.25 1233 ASP A N 1
ATOM 9550 C CA . ASP A 1 1233 ? -23.149 44.760 25.057 1.00 79.25 1233 ASP A CA 1
ATOM 9551 C C . ASP A 1 1233 ? -23.701 44.514 26.470 1.00 79.25 1233 ASP A C 1
ATOM 9553 O O . ASP A 1 1233 ? -23.513 43.443 27.050 1.00 79.25 1233 ASP A O 1
ATOM 9557 N N . LEU A 1 1234 ? -24.402 45.511 27.025 1.00 81.88 1234 LEU A N 1
ATOM 9558 C CA . LEU A 1 1234 ? -24.945 45.432 28.377 1.00 81.88 1234 LEU A CA 1
ATOM 9559 C C . LEU A 1 1234 ? -26.051 44.376 28.474 1.00 81.88 1234 LEU A C 1
ATOM 9561 O O . LEU A 1 1234 ? -26.069 43.608 29.437 1.00 81.88 1234 LEU A O 1
ATOM 9565 N N . ALA A 1 1235 ? -26.930 44.298 27.473 1.00 77.94 1235 ALA A N 1
ATOM 9566 C CA . ALA A 1 1235 ? -27.971 43.280 27.384 1.00 77.94 1235 ALA A CA 1
ATOM 9567 C C . ALA A 1 1235 ? -27.394 41.864 27.263 1.00 77.94 1235 ALA A C 1
ATOM 9569 O O . ALA A 1 1235 ? -27.868 40.962 27.950 1.00 77.94 1235 ALA A O 1
ATOM 9570 N N . ALA A 1 1236 ? -26.331 41.685 26.470 1.00 68.19 1236 ALA A N 1
ATOM 9571 C CA . ALA A 1 1236 ? -25.599 40.423 26.369 1.00 68.19 1236 ALA A CA 1
ATOM 9572 C C . ALA A 1 1236 ? -24.854 40.047 27.667 1.00 68.19 1236 ALA A C 1
ATOM 9574 O O . ALA A 1 1236 ? -24.570 38.875 27.897 1.00 68.19 1236 ALA A O 1
ATOM 9575 N N . SER A 1 1237 ? -24.548 41.020 28.536 1.00 64.38 1237 SER A N 1
ATOM 9576 C CA . SER A 1 1237 ? -23.893 40.773 29.828 1.00 64.38 1237 SER A CA 1
ATOM 9577 C C . SER A 1 1237 ? -24.849 40.376 30.968 1.00 64.38 1237 SER A C 1
ATOM 9579 O O . SER A 1 1237 ? -24.385 39.920 32.014 1.00 64.38 1237 SER A O 1
ATOM 9581 N N . ALA A 1 1238 ? -26.167 40.533 30.796 1.00 57.97 1238 ALA A N 1
ATOM 9582 C CA . ALA A 1 1238 ? -27.165 40.177 31.806 1.00 57.97 1238 ALA A CA 1
ATOM 9583 C C . ALA A 1 1238 ? -27.477 38.669 31.758 1.00 57.97 1238 ALA A C 1
ATOM 9585 O O . ALA A 1 1238 ? -28.284 38.224 30.944 1.00 57.97 1238 ALA A O 1
ATOM 9586 N N . SER A 1 1239 ? -26.830 37.877 32.618 1.00 54.75 1239 SER A N 1
ATOM 9587 C CA . SER A 1 1239 ? -26.841 36.413 32.506 1.00 54.75 1239 SER A CA 1
ATOM 9588 C C . SER A 1 1239 ? -28.156 35.742 32.931 1.00 54.75 1239 SER A C 1
ATOM 9590 O O . SER A 1 1239 ? -28.798 36.121 33.915 1.00 54.75 1239 SER A O 1
ATOM 9592 N N . ASN A 1 1240 ? -28.514 34.691 32.189 1.00 61.31 1240 ASN A N 1
ATOM 9593 C CA . ASN A 1 1240 ? -29.637 33.786 32.432 1.00 61.31 1240 ASN A CA 1
ATOM 9594 C C . ASN A 1 1240 ? -29.123 32.473 33.052 1.00 61.31 1240 ASN A C 1
ATOM 9596 O O . ASN A 1 1240 ? -28.202 31.849 32.527 1.00 61.31 1240 ASN A O 1
ATOM 9600 N N . GLU A 1 1241 ? -29.728 32.027 34.155 1.00 64.31 1241 GLU A N 1
ATOM 9601 C CA . GLU A 1 1241 ? -29.290 30.827 34.883 1.00 64.31 1241 GLU A CA 1
ATOM 9602 C C . GLU A 1 1241 ? -29.456 29.533 34.060 1.00 64.31 1241 GLU A C 1
ATOM 9604 O O . GLU A 1 1241 ? -28.651 28.612 34.192 1.00 64.31 1241 GLU A O 1
ATOM 9609 N N . ARG A 1 1242 ? -30.456 29.463 33.167 1.00 70.56 1242 ARG A N 1
ATOM 9610 C CA . ARG A 1 1242 ? -30.662 28.297 32.286 1.00 70.56 1242 ARG A CA 1
ATOM 9611 C C . ARG A 1 1242 ? -29.610 28.226 31.178 1.00 70.56 1242 ARG A C 1
ATOM 9613 O O . ARG A 1 1242 ? -29.095 27.144 30.904 1.00 70.56 1242 ARG A O 1
ATOM 9620 N N . GLU A 1 1243 ? -29.239 29.371 30.602 1.00 74.56 1243 GLU A N 1
ATOM 9621 C CA . GLU A 1 1243 ? -28.127 29.466 29.644 1.00 74.56 1243 GLU A CA 1
ATOM 9622 C C . GLU A 1 1243 ? -26.800 29.081 30.304 1.00 74.56 1243 GLU A C 1
ATOM 9624 O O . GLU A 1 1243 ? -26.027 28.344 29.706 1.00 74.56 1243 GLU A O 1
ATOM 9629 N N . ASP A 1 1244 ? -26.549 29.503 31.548 1.00 74.44 1244 ASP A N 1
ATOM 9630 C CA . ASP A 1 1244 ? -25.288 29.214 32.242 1.00 74.44 1244 ASP A CA 1
ATOM 9631 C C . ASP A 1 1244 ? -25.142 27.729 32.649 1.00 74.44 1244 ASP A C 1
ATOM 9633 O O . ASP A 1 1244 ? -24.050 27.158 32.530 1.00 74.44 1244 ASP A O 1
ATOM 9637 N N . LYS A 1 1245 ? -26.250 27.077 33.046 1.00 81.38 1245 LYS A N 1
ATOM 9638 C CA . LYS A 1 1245 ? -26.338 25.615 33.254 1.00 81.38 1245 LYS A CA 1
ATOM 9639 C C . LYS A 1 1245 ? -26.096 24.853 31.946 1.00 81.38 1245 LYS A C 1
ATOM 9641 O O . LYS A 1 1245 ? -25.242 23.968 31.896 1.00 81.38 1245 LYS A O 1
ATOM 9646 N N . LEU A 1 1246 ? -26.796 25.216 30.867 1.00 84.38 1246 LEU A N 1
ATOM 9647 C CA . LEU A 1 1246 ? -26.632 24.559 29.566 1.00 84.38 1246 LEU A CA 1
ATOM 9648 C C . LEU A 1 1246 ? -25.239 24.811 28.968 1.00 84.38 1246 LEU A C 1
ATOM 9650 O O . LEU A 1 1246 ? -24.639 23.872 28.459 1.00 84.38 1246 LEU A O 1
ATOM 9654 N N . ALA A 1 1247 ? -24.660 26.007 29.113 1.00 83.50 1247 ALA A N 1
ATOM 9655 C CA . ALA A 1 1247 ? -23.274 26.293 28.731 1.00 83.50 1247 ALA A CA 1
ATOM 9656 C C . ALA A 1 1247 ? -22.268 25.412 29.491 1.00 83.50 1247 ALA A C 1
ATOM 9658 O O . ALA A 1 1247 ? -21.247 25.020 28.933 1.00 83.50 1247 ALA A O 1
ATOM 9659 N N . GLU A 1 1248 ? -22.542 25.060 30.750 1.00 82.75 1248 GLU A N 1
ATOM 9660 C CA . GLU A 1 1248 ? -21.695 24.158 31.537 1.00 82.75 1248 GLU A CA 1
ATOM 9661 C C . GLU A 1 1248 ? -21.852 22.681 31.155 1.00 82.75 1248 GLU A C 1
ATOM 9663 O O . GLU A 1 1248 ? -20.874 21.929 31.175 1.00 82.75 1248 GLU A O 1
ATOM 9668 N N . ILE A 1 1249 ? -23.061 22.258 30.781 1.00 83.50 1249 ILE A N 1
ATOM 9669 C CA . ILE A 1 1249 ? -23.308 20.927 30.215 1.00 83.50 1249 ILE A CA 1
ATOM 9670 C C . ILE A 1 1249 ? -22.630 20.818 28.837 1.00 83.50 1249 ILE A C 1
ATOM 9672 O O . ILE A 1 1249 ? -21.864 19.886 28.605 1.00 83.50 1249 ILE A O 1
ATOM 9676 N N . LEU A 1 1250 ? -22.806 21.808 27.956 1.00 81.75 1250 LEU A N 1
ATOM 9677 C CA . LEU A 1 1250 ? -22.156 21.872 26.642 1.00 81.75 1250 LEU A CA 1
ATOM 9678 C C . LEU A 1 1250 ? -20.629 21.967 26.741 1.00 81.75 1250 LEU A C 1
ATOM 9680 O O . LEU A 1 1250 ? -19.939 21.273 26.003 1.00 81.75 1250 LEU A O 1
ATOM 9684 N N . SER A 1 1251 ? -20.093 22.751 27.679 1.00 80.62 1251 SER A N 1
ATOM 9685 C CA . SER A 1 1251 ? -18.653 22.824 27.976 1.00 80.62 1251 SER A CA 1
ATOM 9686 C C . SER A 1 1251 ? -18.067 21.434 28.262 1.00 80.62 1251 SER A C 1
ATOM 9688 O O . SER A 1 1251 ? -17.047 21.051 27.684 1.00 80.62 1251 SER A O 1
ATOM 9690 N N . ARG A 1 1252 ? -18.770 20.622 29.069 1.00 75.88 1252 ARG A N 1
ATOM 9691 C CA . ARG A 1 1252 ? -18.380 19.238 29.392 1.00 75.88 1252 ARG A CA 1
ATOM 9692 C C . ARG A 1 1252 ? -18.574 18.261 28.227 1.00 75.88 1252 ARG A C 1
ATOM 9694 O O . ARG A 1 1252 ? -17.664 17.490 27.943 1.00 75.88 1252 ARG A O 1
ATOM 9701 N N . ILE A 1 1253 ? -19.723 18.285 27.548 1.00 66.19 1253 ILE A N 1
ATOM 9702 C CA . ILE A 1 1253 ? -20.045 17.342 26.458 1.00 66.19 1253 ILE A CA 1
ATOM 9703 C C . ILE A 1 1253 ? -19.198 17.620 25.208 1.00 66.19 1253 ILE A C 1
ATOM 9705 O O . ILE A 1 1253 ? -18.654 16.697 24.599 1.00 66.19 1253 ILE A O 1
ATOM 9709 N N . LEU A 1 1254 ? -19.067 18.891 24.824 1.00 67.31 1254 LEU A N 1
ATOM 9710 C CA . LEU A 1 1254 ? -18.387 19.312 23.600 1.00 67.31 1254 LEU A CA 1
ATOM 9711 C C . LEU A 1 1254 ? -16.897 19.600 23.808 1.00 67.31 1254 LEU A C 1
ATOM 9713 O O . LEU A 1 1254 ? -16.175 19.685 22.816 1.00 67.31 1254 LEU A O 1
ATOM 9717 N N . GLY A 1 1255 ? -16.407 19.675 25.051 1.00 56.56 1255 GLY A N 1
ATOM 9718 C CA . GLY A 1 1255 ? -14.988 19.886 25.364 1.00 56.56 1255 GLY A CA 1
ATOM 9719 C C . GLY A 1 1255 ? -14.478 21.275 24.965 1.00 56.56 1255 GLY A C 1
ATOM 9720 O O . GLY A 1 1255 ? -13.342 21.408 24.515 1.00 56.56 1255 GLY A O 1
ATOM 9721 N N . ILE A 1 1256 ? -15.340 22.288 25.080 1.00 66.19 1256 ILE A N 1
ATOM 9722 C CA . ILE A 1 1256 ? -15.075 23.693 24.738 1.00 66.19 1256 ILE A CA 1
ATOM 9723 C C . ILE A 1 1256 ? -15.079 24.499 26.038 1.00 66.19 1256 ILE A C 1
ATOM 9725 O O . ILE A 1 1256 ? -15.925 24.269 26.897 1.00 66.19 1256 ILE A O 1
ATOM 9729 N N . ALA A 1 1257 ? -14.161 25.453 26.204 1.00 70.56 1257 ALA A N 1
ATOM 9730 C CA . ALA A 1 1257 ? -14.156 26.301 27.393 1.00 70.56 1257 ALA A CA 1
ATOM 9731 C C . ALA A 1 1257 ? -15.462 27.115 27.494 1.00 70.56 1257 ALA A C 1
ATOM 9733 O O . ALA A 1 1257 ? -15.906 27.701 26.511 1.00 70.56 1257 ALA A O 1
ATOM 9734 N N . LYS A 1 1258 ? -16.052 27.217 28.696 1.00 76.69 1258 LYS A N 1
ATOM 9735 C CA . LYS A 1 1258 ? -17.303 27.972 28.945 1.00 76.69 1258 LYS A CA 1
ATOM 9736 C C . LYS A 1 1258 ? -17.219 29.463 28.544 1.00 76.69 1258 LYS A C 1
ATOM 9738 O O . LYS A 1 1258 ? -18.249 30.086 28.339 1.00 76.69 1258 LYS A O 1
ATOM 9743 N N . SER A 1 1259 ? -16.013 30.020 28.386 1.00 73.38 1259 SER A N 1
ATOM 9744 C CA . SER A 1 1259 ? -15.755 31.365 27.837 1.00 73.38 1259 SER A CA 1
ATOM 9745 C C . SER A 1 1259 ? -15.980 31.500 26.327 1.00 73.38 1259 SER A C 1
ATOM 9747 O O . SER A 1 1259 ? -16.162 32.613 25.836 1.00 73.38 1259 SER A O 1
ATOM 9749 N N . ASP A 1 1260 ? -15.923 30.386 25.599 1.00 70.56 1260 ASP A N 1
ATOM 9750 C CA . ASP A 1 1260 ? -15.857 30.346 24.136 1.00 70.56 1260 ASP A CA 1
ATOM 9751 C C . ASP A 1 1260 ? -17.207 29.929 23.519 1.00 70.56 1260 ASP A C 1
ATOM 9753 O O . ASP A 1 1260 ? -17.363 29.948 22.299 1.00 70.56 1260 ASP A O 1
ATOM 9757 N N . ILE A 1 1261 ? -18.178 29.574 24.371 1.00 73.69 1261 ILE A N 1
ATOM 9758 C CA . ILE A 1 1261 ? -19.575 29.268 24.045 1.00 73.69 1261 ILE A CA 1
ATOM 9759 C C . ILE A 1 1261 ? -20.399 30.543 24.238 1.00 73.69 1261 ILE A C 1
ATOM 9761 O O . ILE A 1 1261 ? -20.415 31.104 25.334 1.00 73.69 1261 ILE A O 1
ATOM 9765 N N . LYS A 1 1262 ? -21.113 30.996 23.205 1.00 74.44 1262 LYS A N 1
ATOM 9766 C CA . LYS A 1 1262 ? -22.008 32.160 23.300 1.00 74.44 1262 LYS A CA 1
ATOM 9767 C C . LYS A 1 1262 ? -23.466 31.727 23.326 1.00 74.44 1262 LYS A C 1
ATOM 9769 O O . LYS A 1 1262 ? -23.841 30.705 22.758 1.00 74.44 1262 LYS A O 1
ATOM 9774 N N . SER A 1 1263 ? -24.316 32.583 23.885 1.00 71.75 1263 SER A N 1
ATOM 9775 C CA . SER A 1 1263 ? -25.775 32.431 23.843 1.00 71.75 1263 SER A CA 1
ATOM 9776 C C . SER A 1 1263 ? -26.346 32.385 22.415 1.00 71.75 1263 SER A C 1
ATOM 9778 O O . SER A 1 1263 ? -27.421 31.827 22.211 1.00 71.75 1263 SER A O 1
ATOM 9780 N N . SER A 1 1264 ? -25.614 32.909 21.422 1.00 74.31 1264 SER A N 1
ATOM 9781 C CA . SER A 1 1264 ? -25.944 32.852 19.991 1.00 74.31 1264 SER A CA 1
ATOM 9782 C C . SER A 1 1264 ? -25.713 31.502 19.317 1.00 74.31 1264 SER A C 1
ATOM 9784 O O . SER A 1 1264 ? -26.265 31.284 18.246 1.00 74.31 1264 SER A O 1
ATOM 9786 N N . ASP A 1 1265 ? -24.870 30.635 19.876 1.00 69.62 1265 ASP A N 1
ATOM 9787 C CA . ASP A 1 1265 ? -24.300 29.516 19.122 1.00 69.62 1265 ASP A CA 1
ATOM 9788 C C . ASP A 1 1265 ? -25.212 28.283 19.219 1.00 69.62 1265 ASP A C 1
ATOM 9790 O O . ASP A 1 1265 ? -25.688 27.947 20.308 1.00 69.62 1265 ASP A O 1
ATOM 9794 N N . SER A 1 1266 ? -25.479 27.596 18.102 1.00 78.75 1266 SER A N 1
ATOM 9795 C CA . SER A 1 1266 ? -26.271 26.358 18.123 1.00 78.75 1266 SER A CA 1
ATOM 9796 C C . SER A 1 1266 ? -25.459 25.151 18.606 1.00 78.75 1266 SER A C 1
ATOM 9798 O O . SER A 1 1266 ? -24.236 25.080 18.456 1.00 78.75 1266 SER A O 1
ATOM 9800 N N . PHE A 1 1267 ? -26.159 24.142 19.132 1.00 78.12 1267 PHE A N 1
ATOM 9801 C CA . PHE A 1 1267 ? -25.564 22.869 19.549 1.00 78.12 1267 PHE A CA 1
ATOM 9802 C C . PHE A 1 1267 ? -24.722 22.212 18.433 1.00 78.12 1267 PHE A C 1
ATOM 9804 O O . PHE A 1 1267 ? -23.615 21.729 18.686 1.00 78.12 1267 PHE A O 1
ATOM 9811 N N . PHE A 1 1268 ? -25.203 22.257 17.187 1.00 70.62 1268 PHE A N 1
ATOM 9812 C CA . PHE A 1 1268 ? -24.530 21.659 16.032 1.00 70.62 1268 PHE A CA 1
ATOM 9813 C C . PHE A 1 1268 ? -23.340 22.498 15.528 1.00 70.62 1268 PHE A C 1
ATOM 9815 O O . PHE A 1 1268 ? -22.305 21.933 15.179 1.00 70.62 1268 PHE A O 1
ATOM 9822 N N . GLU A 1 1269 ? -23.404 23.836 15.557 1.00 65.88 1269 GLU A N 1
ATOM 9823 C CA . GLU A 1 1269 ? -22.258 24.701 15.196 1.00 65.88 1269 GLU A CA 1
ATOM 9824 C C . GLU A 1 1269 ? -21.105 24.624 16.207 1.00 65.88 1269 GLU A C 1
ATOM 9826 O O . GLU A 1 1269 ? -19.931 24.783 15.847 1.00 65.88 1269 GLU A O 1
ATOM 9831 N N . LEU A 1 1270 ? -21.418 24.334 17.471 1.00 65.06 1270 LEU A N 1
ATOM 9832 C CA . LEU A 1 1270 ? -20.429 24.002 18.496 1.00 65.06 1270 LEU A CA 1
ATOM 9833 C C . LEU A 1 1270 ? -19.820 22.596 18.298 1.00 65.06 1270 LEU A C 1
ATOM 9835 O O . LEU A 1 1270 ? -18.822 22.278 18.939 1.00 65.06 1270 LEU A O 1
ATOM 9839 N N . GLY A 1 1271 ? -20.342 21.791 17.365 1.00 50.84 1271 GLY A N 1
ATOM 9840 C CA . GLY A 1 1271 ? -19.820 20.470 17.004 1.00 50.84 1271 GLY A CA 1
ATOM 9841 C C . GLY A 1 1271 ? -20.526 19.295 17.683 1.00 50.84 1271 GLY A C 1
ATOM 9842 O O . GLY A 1 1271 ? -19.929 18.225 17.792 1.00 50.84 1271 GLY A O 1
ATOM 9843 N N . GLY A 1 1272 ? -21.755 19.489 18.164 1.00 55.22 1272 GLY A N 1
ATOM 9844 C CA . GLY A 1 1272 ? -22.602 18.423 18.691 1.00 55.22 1272 GLY A CA 1
ATOM 9845 C C . GLY A 1 1272 ? -23.269 17.567 17.606 1.00 55.22 1272 GLY A C 1
ATOM 9846 O O . GLY A 1 1272 ? -23.547 18.039 16.505 1.00 55.22 1272 GLY A O 1
ATOM 9847 N N . ASP A 1 1273 ? -23.546 16.306 17.936 1.00 51.44 1273 ASP A N 1
ATOM 9848 C CA . ASP A 1 1273 ? -24.232 15.316 17.096 1.00 51.44 1273 ASP A CA 1
ATOM 9849 C C . ASP A 1 1273 ? -25.392 14.634 17.857 1.00 51.44 1273 ASP A C 1
ATOM 9851 O O . ASP A 1 1273 ? -25.748 15.046 18.961 1.00 51.44 1273 ASP A O 1
ATOM 9855 N N . SER A 1 1274 ? -26.009 13.589 17.297 1.00 51.56 1274 SER A N 1
ATOM 9856 C CA . SER A 1 1274 ? -27.104 12.858 17.959 1.00 51.56 1274 SER A CA 1
ATOM 9857 C C . SER A 1 1274 ? -26.698 12.238 19.304 1.00 51.56 1274 SER A C 1
ATOM 9859 O O . SER A 1 1274 ? -27.496 12.247 20.242 1.00 51.56 1274 SER A O 1
ATOM 9861 N N . ILE A 1 1275 ? -25.457 11.762 19.444 1.00 44.19 1275 ILE A N 1
ATOM 9862 C CA . ILE A 1 1275 ? -24.932 11.203 20.699 1.00 44.19 1275 ILE A CA 1
ATOM 9863 C C . ILE A 1 1275 ? -24.743 12.322 21.727 1.00 44.19 1275 ILE A C 1
ATOM 9865 O O . ILE A 1 1275 ? -25.163 12.192 22.878 1.00 44.19 1275 ILE A O 1
ATOM 9869 N N . GLY A 1 1276 ? -24.181 13.457 21.311 1.00 55.00 1276 GLY A N 1
ATOM 9870 C CA . GLY A 1 1276 ? -24.100 14.668 22.120 1.00 55.00 1276 GLY A CA 1
ATOM 9871 C C . GLY A 1 1276 ? -25.476 15.209 22.522 1.00 55.00 1276 GLY A C 1
ATOM 9872 O O . GLY A 1 1276 ? -25.613 15.690 23.641 1.00 55.00 1276 GLY A O 1
ATOM 9873 N N . ALA A 1 1277 ? -26.499 15.087 21.669 1.00 61.56 1277 ALA A N 1
ATOM 9874 C CA . ALA A 1 1277 ? -27.863 15.537 21.947 1.00 61.56 1277 ALA A CA 1
ATOM 9875 C C . ALA A 1 1277 ? -28.557 14.630 22.975 1.00 61.56 1277 ALA A C 1
ATOM 9877 O O . ALA A 1 1277 ? -29.187 15.125 23.908 1.00 61.56 1277 ALA A O 1
ATOM 9878 N N . MET A 1 1278 ? -28.383 13.308 22.867 1.00 52.53 1278 MET A N 1
ATOM 9879 C CA . MET A 1 1278 ? -28.855 12.356 23.880 1.00 52.53 1278 MET A CA 1
ATOM 9880 C C . MET A 1 1278 ? -28.130 12.552 25.219 1.00 52.53 1278 MET A C 1
ATOM 9882 O O . MET A 1 1278 ? -28.778 12.588 26.266 1.00 52.53 1278 MET A O 1
ATOM 9886 N N . ARG A 1 1279 ? -26.807 12.780 25.202 1.00 58.12 1279 ARG A N 1
ATOM 9887 C CA . ARG A 1 1279 ? -26.037 13.163 26.400 1.00 58.12 1279 ARG A CA 1
ATOM 9888 C C . ARG A 1 1279 ? -26.519 14.492 26.986 1.00 58.12 1279 ARG A C 1
ATOM 9890 O O . ARG A 1 1279 ? -26.668 14.581 28.195 1.00 58.12 1279 ARG A O 1
ATOM 9897 N N . LEU A 1 1280 ? -26.818 15.493 26.157 1.00 75.88 1280 LEU A N 1
ATOM 9898 C CA . LEU A 1 1280 ? -27.316 16.806 26.581 1.00 75.88 1280 LEU A CA 1
ATOM 9899 C C . LEU A 1 1280 ? -28.688 16.698 27.252 1.00 75.88 1280 LEU A C 1
ATOM 9901 O O . LEU A 1 1280 ? -28.872 17.258 28.326 1.00 75.88 1280 LEU A O 1
ATOM 9905 N N . VAL A 1 1281 ? -29.617 15.929 26.678 1.00 72.88 1281 VAL A N 1
ATOM 9906 C CA . VAL A 1 1281 ? -30.929 15.639 27.284 1.00 72.88 1281 VAL A CA 1
ATOM 9907 C C . VAL A 1 1281 ? -30.781 14.865 28.601 1.00 72.88 1281 VAL A C 1
ATOM 9909 O O . VAL A 1 1281 ? -31.465 15.180 29.575 1.00 72.88 1281 VAL A O 1
ATOM 9912 N N . SER A 1 1282 ? -29.869 13.890 28.662 1.00 62.34 1282 SER A N 1
ATOM 9913 C CA . SER A 1 1282 ? -29.579 13.117 29.877 1.00 62.34 1282 SER A CA 1
ATOM 9914 C C . SER A 1 1282 ? -28.987 13.985 30.997 1.00 62.34 1282 SER A C 1
ATOM 9916 O O . SER A 1 1282 ? -29.515 13.999 32.110 1.00 62.34 1282 SER A O 1
ATOM 9918 N N . ASP A 1 1283 ? -27.927 14.746 30.713 1.00 66.38 1283 ASP A N 1
ATOM 9919 C CA . ASP A 1 1283 ? -27.243 15.605 31.687 1.00 66.38 1283 ASP A CA 1
ATOM 9920 C C . ASP A 1 1283 ? -28.110 16.798 32.120 1.00 66.38 1283 ASP A C 1
ATOM 9922 O O . ASP A 1 1283 ? -28.090 17.169 33.293 1.00 66.38 1283 ASP A O 1
ATOM 9926 N N . ALA A 1 1284 ? -28.908 17.376 31.214 1.00 75.25 1284 ALA A N 1
ATOM 9927 C CA . ALA A 1 1284 ? -29.872 18.422 31.552 1.00 75.25 1284 ALA A CA 1
ATOM 9928 C C . ALA A 1 1284 ? -30.945 17.895 32.514 1.00 75.25 1284 ALA A C 1
ATOM 9930 O O . ALA A 1 1284 ? -31.170 18.498 33.566 1.00 75.25 1284 ALA A O 1
ATOM 9931 N N . ARG A 1 1285 ? -31.524 16.719 32.227 1.00 73.81 1285 ARG A N 1
ATOM 9932 C CA . ARG A 1 1285 ? -32.489 16.057 33.118 1.00 73.81 1285 ARG A CA 1
ATOM 9933 C C . ARG A 1 1285 ? -31.864 15.725 34.477 1.00 73.81 1285 ARG A C 1
ATOM 9935 O O . ARG A 1 1285 ? -32.493 15.952 35.506 1.00 73.81 1285 ARG A O 1
ATOM 9942 N N . ALA A 1 1286 ? -30.607 15.278 34.500 1.00 64.81 1286 ALA A N 1
ATOM 9943 C CA . ALA A 1 1286 ? -29.847 15.049 35.731 1.00 64.81 1286 ALA A CA 1
ATOM 9944 C C . ALA A 1 1286 ? -29.540 16.337 36.531 1.00 64.81 1286 ALA A C 1
ATOM 9946 O O . ALA A 1 1286 ? -29.212 16.251 37.714 1.00 64.81 1286 ALA A O 1
ATOM 9947 N N . GLN A 1 1287 ? -29.672 17.522 35.920 1.00 66.81 1287 GLN A N 1
ATOM 9948 C CA . GLN A 1 1287 ? -29.543 18.836 36.567 1.00 66.81 1287 GLN A CA 1
ATOM 9949 C C . GLN A 1 1287 ? -30.880 19.599 36.700 1.00 66.81 1287 GLN A C 1
ATOM 9951 O O . GLN A 1 1287 ? -30.879 20.789 37.013 1.00 66.81 1287 GLN A O 1
ATOM 9956 N N . GLY A 1 1288 ? -32.023 18.923 36.520 1.00 69.44 1288 GLY A N 1
ATOM 9957 C CA . GLY A 1 1288 ? -33.361 19.494 36.739 1.00 69.44 1288 GLY A CA 1
ATOM 9958 C C . GLY A 1 1288 ? -33.909 20.360 35.597 1.00 69.44 1288 GLY A C 1
ATOM 9959 O O . GLY A 1 1288 ? -34.912 21.047 35.787 1.00 69.44 1288 GLY A O 1
ATOM 9960 N N . LEU A 1 1289 ? -33.272 20.325 34.422 1.00 76.50 1289 LEU A N 1
ATOM 9961 C CA . LEU A 1 1289 ? -33.748 20.965 33.195 1.00 76.50 1289 LEU A CA 1
ATOM 9962 C C . LEU A 1 1289 ? -34.417 19.921 32.290 1.00 76.50 1289 LEU A C 1
ATOM 9964 O O . LEU A 1 1289 ? -33.766 19.008 31.781 1.00 76.50 1289 LEU A O 1
ATOM 9968 N N . SER A 1 1290 ? -35.718 20.071 32.065 1.00 76.44 1290 SER A N 1
ATOM 9969 C CA . SER A 1 1290 ? -36.472 19.268 31.110 1.00 76.44 1290 SER A CA 1
ATOM 9970 C C . SER A 1 1290 ? -36.310 19.847 29.705 1.00 76.44 1290 SER A C 1
ATOM 9972 O O . SER A 1 1290 ? -36.790 20.941 29.406 1.00 76.44 1290 SER A O 1
ATOM 9974 N N . ILE A 1 1291 ? -35.617 19.093 28.852 1.00 77.75 1291 ILE A N 1
ATOM 9975 C CA . ILE A 1 1291 ? -35.525 19.301 27.404 1.00 77.75 1291 ILE A CA 1
ATOM 9976 C C . ILE A 1 1291 ? -35.709 17.964 26.681 1.00 77.75 1291 ILE A C 1
ATOM 9978 O O . ILE A 1 1291 ? -35.403 16.892 27.212 1.00 77.75 1291 ILE A O 1
ATOM 9982 N N . THR A 1 1292 ? -36.198 18.034 25.450 1.00 72.19 1292 THR A N 1
ATOM 9983 C CA . THR A 1 1292 ? -36.371 16.907 24.529 1.00 72.19 1292 THR A CA 1
ATOM 9984 C C . THR A 1 1292 ? -35.330 16.950 23.411 1.00 72.19 1292 THR A C 1
ATOM 9986 O O . THR A 1 1292 ? -34.763 18.002 23.112 1.00 72.19 1292 THR A O 1
ATOM 9989 N N . VAL A 1 1293 ? -35.107 15.817 22.736 1.00 60.66 1293 VAL A N 1
ATOM 9990 C CA . VAL A 1 1293 ? -34.248 15.780 21.537 1.00 60.66 1293 VAL A CA 1
ATOM 9991 C C . VAL A 1 1293 ? -34.819 16.693 20.442 1.00 60.66 1293 VAL A C 1
ATOM 9993 O O . VAL A 1 1293 ? -34.058 17.409 19.800 1.00 60.66 1293 VAL A O 1
ATOM 9996 N N . ALA A 1 1294 ? -36.149 16.768 20.300 1.00 56.41 1294 ALA A N 1
ATOM 9997 C CA . ALA A 1 1294 ? -36.812 17.691 19.377 1.00 56.41 1294 ALA A CA 1
ATOM 9998 C C . ALA A 1 1294 ? -36.441 19.162 19.649 1.00 56.41 1294 ALA A C 1
ATOM 10000 O O . ALA A 1 1294 ? -36.030 19.859 18.727 1.00 56.41 1294 ALA A O 1
ATOM 10001 N N . GLN A 1 1295 ? -36.476 19.616 20.907 1.00 74.38 1295 GLN A N 1
ATOM 10002 C CA . GLN A 1 1295 ? -36.068 20.984 21.268 1.00 74.38 1295 GLN A CA 1
ATOM 10003 C C . GLN A 1 1295 ? -34.581 21.252 20.979 1.00 74.38 1295 GLN A C 1
ATOM 10005 O O . GLN A 1 1295 ? -34.242 22.335 20.501 1.00 74.38 1295 GLN A O 1
ATOM 10010 N N . VAL A 1 1296 ? -33.693 20.270 21.192 1.00 75.00 1296 VAL A N 1
ATOM 10011 C CA . VAL A 1 1296 ? -32.266 20.384 20.818 1.00 75.00 1296 VAL A CA 1
ATOM 10012 C C . VAL A 1 1296 ? -32.090 20.519 19.300 1.00 75.00 1296 VAL A C 1
ATOM 10014 O O . VAL A 1 1296 ? -31.238 21.283 18.856 1.00 75.00 1296 VAL A O 1
ATOM 10017 N N . PHE A 1 1297 ? -32.909 19.827 18.503 1.00 66.44 1297 PHE A N 1
ATOM 10018 C CA . PHE A 1 1297 ? -32.884 19.893 17.036 1.00 66.44 1297 PHE A CA 1
ATOM 10019 C C . PHE A 1 1297 ? -33.556 21.157 16.465 1.00 66.44 1297 PHE A C 1
ATOM 10021 O O . PHE A 1 1297 ? -33.168 21.625 15.398 1.00 66.44 1297 PHE A O 1
ATOM 10028 N N . GLN A 1 1298 ? -34.534 21.730 17.170 1.00 62.03 1298 GLN A N 1
ATOM 10029 C CA . GLN A 1 1298 ? -35.224 22.969 16.785 1.00 62.03 1298 GLN A CA 1
ATOM 10030 C C . GLN A 1 1298 ? -34.419 24.236 17.120 1.00 62.03 1298 GLN A C 1
ATOM 10032 O O . GLN A 1 1298 ? -34.538 25.241 16.418 1.00 62.03 1298 GLN A O 1
ATOM 10037 N N . SER A 1 1299 ? -33.601 24.195 18.178 1.00 72.38 1299 SER A N 1
ATOM 10038 C CA . SER A 1 1299 ? -32.894 25.363 18.718 1.00 72.38 1299 SER A CA 1
ATOM 10039 C C . SER A 1 1299 ? -31.689 25.783 17.871 1.00 72.38 1299 SER A C 1
ATOM 10041 O O . SER A 1 1299 ? -30.652 25.119 17.847 1.00 72.38 1299 SER A O 1
ATOM 10043 N N . LYS A 1 1300 ? -31.780 26.959 17.246 1.00 73.31 1300 LYS A N 1
ATOM 10044 C CA . LYS A 1 1300 ? -30.719 27.595 16.445 1.00 73.31 1300 LYS A CA 1
ATOM 10045 C C . LYS A 1 1300 ? -29.719 28.375 17.299 1.00 73.31 1300 LYS A C 1
ATOM 10047 O O . LYS A 1 1300 ? -28.769 28.930 16.762 1.00 73.31 1300 LYS A O 1
ATOM 10052 N N . SER A 1 1301 ? -29.929 28.447 18.611 1.00 78.25 1301 SER A N 1
ATOM 10053 C CA . SER A 1 1301 ? -29.017 29.090 19.557 1.00 78.25 1301 SER A CA 1
ATOM 10054 C C . SER A 1 1301 ? -29.172 28.514 20.965 1.00 78.25 1301 SER A C 1
ATOM 10056 O O . SER A 1 1301 ? -30.227 27.981 21.322 1.00 78.25 1301 SER A O 1
ATOM 10058 N N . LEU A 1 1302 ? -28.139 28.656 21.793 1.00 79.50 1302 LEU A N 1
ATOM 10059 C CA . LEU A 1 1302 ? -28.184 28.289 23.207 1.00 79.50 1302 LEU A CA 1
ATOM 10060 C C . LEU A 1 1302 ? -29.253 29.077 23.992 1.00 79.50 1302 LEU A C 1
ATOM 10062 O O . LEU A 1 1302 ? -29.891 28.509 24.876 1.00 79.50 1302 LEU A O 1
ATOM 10066 N N . ALA A 1 1303 ? -29.497 30.346 23.646 1.00 71.50 1303 ALA A N 1
ATOM 10067 C CA . ALA A 1 1303 ? -30.579 31.148 24.223 1.00 71.50 1303 ALA A CA 1
ATOM 10068 C C . ALA A 1 1303 ? -31.972 30.578 23.898 1.00 71.50 1303 ALA A C 1
ATOM 10070 O O . ALA A 1 1303 ? -32.836 30.510 24.772 1.00 71.50 1303 ALA A O 1
ATOM 10071 N N . GLU A 1 1304 ? -32.184 30.120 22.660 1.00 76.88 1304 GLU A N 1
ATOM 10072 C CA . GLU A 1 1304 ? -33.431 29.472 22.235 1.00 76.88 1304 GLU A CA 1
ATOM 10073 C C . GLU A 1 1304 ? -33.644 28.161 23.010 1.00 76.88 1304 GLU A C 1
ATOM 10075 O O . GLU A 1 1304 ? -34.685 28.000 23.654 1.00 76.88 1304 GLU A O 1
ATOM 10080 N N . LEU A 1 1305 ? -32.614 27.307 23.103 1.00 82.19 1305 LEU A N 1
ATOM 10081 C CA . LEU A 1 1305 ? -32.673 26.070 23.893 1.00 82.19 1305 LEU A CA 1
ATOM 10082 C C . LEU A 1 1305 ? -32.967 26.350 25.375 1.00 82.19 1305 LEU A C 1
ATOM 10084 O O . LEU A 1 1305 ? -33.845 25.715 25.959 1.00 82.19 1305 LEU A O 1
ATOM 10088 N N . ALA A 1 1306 ? -32.294 27.334 25.974 1.00 78.50 1306 ALA A N 1
ATOM 10089 C CA . ALA A 1 1306 ? -32.498 27.732 27.366 1.00 78.50 1306 ALA A CA 1
ATOM 10090 C C . ALA A 1 1306 ? -33.880 28.345 27.639 1.00 78.50 1306 ALA A C 1
ATOM 10092 O O . ALA A 1 1306 ? -34.387 28.224 28.755 1.00 78.50 1306 ALA A O 1
ATOM 10093 N N . SER A 1 1307 ? -34.496 28.983 26.638 1.00 74.25 1307 SER A N 1
ATOM 10094 C CA . SER A 1 1307 ? -35.879 29.465 26.722 1.00 74.25 1307 SER A CA 1
ATOM 10095 C C . SER A 1 1307 ? -36.906 28.331 26.598 1.00 74.25 1307 SER A C 1
ATOM 10097 O O . SER A 1 1307 ? -37.960 28.403 27.225 1.00 74.25 1307 SER A O 1
ATOM 10099 N N . SER A 1 1308 ? -36.572 27.262 25.862 1.00 70.50 1308 SER A N 1
ATOM 10100 C CA . SER A 1 1308 ? -37.402 26.055 25.727 1.00 70.50 1308 SER A CA 1
ATOM 10101 C C . SER A 1 1308 ? -37.303 25.089 26.919 1.00 70.50 1308 SER A C 1
ATOM 10103 O O . SER A 1 1308 ? -38.194 24.267 27.117 1.00 70.50 1308 SER A O 1
ATOM 10105 N N . ALA A 1 1309 ? -36.230 25.179 27.712 1.00 71.56 1309 ALA A N 1
ATOM 10106 C CA . ALA A 1 1309 ? -35.978 24.299 28.848 1.00 71.56 1309 ALA A CA 1
ATOM 10107 C C . ALA A 1 1309 ? -36.899 24.622 30.035 1.00 71.56 1309 ALA A C 1
ATOM 10109 O O . ALA A 1 1309 ? -36.828 25.718 30.598 1.00 71.56 1309 ALA A O 1
ATOM 10110 N N . GLU A 1 1310 ? -37.719 23.659 30.458 1.00 70.06 1310 GLU A N 1
ATOM 10111 C CA . GLU A 1 1310 ? -38.554 23.779 31.659 1.00 70.06 1310 GLU A CA 1
ATOM 10112 C C . GLU A 1 1310 ? -37.778 23.347 32.914 1.00 70.06 1310 GLU A C 1
ATOM 10114 O O . GLU A 1 1310 ? -36.990 22.405 32.878 1.00 70.06 1310 GLU A O 1
ATOM 10119 N N . GLU A 1 1311 ? -38.006 24.006 34.051 1.00 56.56 1311 GLU A N 1
ATOM 10120 C CA . GLU A 1 1311 ? -37.471 23.566 35.348 1.00 56.56 1311 GLU A CA 1
ATOM 10121 C C . GLU A 1 1311 ? -38.547 22.744 36.074 1.00 56.56 1311 GLU A C 1
ATOM 10123 O O . GLU A 1 1311 ? -39.579 23.293 36.470 1.00 56.56 1311 GLU A O 1
ATOM 10128 N N . GLU A 1 1312 ? -38.327 21.432 36.252 1.00 49.72 1312 GLU A N 1
ATOM 10129 C CA . GLU A 1 1312 ? -39.269 20.558 36.973 1.00 49.72 1312 GLU A CA 1
ATOM 10130 C C . GLU A 1 1312 ? -39.299 20.922 38.471 1.00 49.72 1312 GLU A C 1
ATOM 10132 O O . GLU A 1 1312 ? -38.539 20.398 39.288 1.00 49.72 1312 GLU A O 1
ATOM 10137 N N . MET A 1 1313 ? -40.233 21.793 38.870 1.00 36.31 1313 MET A N 1
ATOM 10138 C CA . MET A 1 1313 ? -40.636 21.877 40.275 1.00 36.31 1313 MET A CA 1
ATOM 10139 C C . MET A 1 1313 ? -41.396 20.593 40.661 1.00 36.31 1313 MET A C 1
ATOM 10141 O O . MET A 1 1313 ? -42.362 20.235 39.981 1.00 36.31 1313 MET A O 1
ATOM 10145 N N . PRO A 1 1314 ? -41.029 19.899 41.757 1.00 29.41 1314 PRO A N 1
ATOM 10146 C CA . PRO A 1 1314 ? -41.587 18.587 42.094 1.00 29.41 1314 PRO A CA 1
ATOM 10147 C C . PRO A 1 1314 ? -42.992 18.681 42.722 1.00 29.41 1314 PRO A C 1
ATOM 10149 O O . PRO A 1 1314 ? -43.174 18.412 43.911 1.00 29.41 1314 PRO A O 1
ATOM 10152 N N . SER A 1 1315 ? -44.007 19.079 41.942 1.00 30.06 1315 SER A N 1
ATOM 10153 C CA . SER A 1 1315 ? -45.379 19.241 42.448 1.00 30.06 1315 SER A CA 1
ATOM 10154 C C . SER A 1 1315 ? -46.503 19.204 41.392 1.00 30.06 1315 SER A C 1
ATOM 10156 O O . SER A 1 1315 ? -47.143 20.225 41.133 1.00 30.06 1315 SER A O 1
ATOM 10158 N N . GLN A 1 1316 ? -46.830 18.014 40.869 1.00 32.56 1316 GLN A N 1
ATOM 10159 C CA . GLN A 1 1316 ? -48.222 17.583 40.612 1.00 32.56 1316 GLN A CA 1
ATOM 10160 C C . GLN A 1 1316 ? -48.299 16.053 40.394 1.00 32.56 1316 GLN A C 1
ATOM 10162 O O . GLN A 1 1316 ? -47.290 15.441 40.035 1.00 32.56 1316 GLN A O 1
ATOM 10167 N N . PRO A 1 1317 ? -49.440 15.394 40.685 1.00 32.47 1317 PRO A N 1
ATOM 10168 C CA . PRO A 1 1317 ? -49.518 13.935 40.716 1.00 32.47 1317 PRO A CA 1
ATOM 10169 C C . PRO A 1 1317 ? -49.644 13.343 39.306 1.00 32.47 1317 PRO A C 1
ATOM 10171 O O . PRO A 1 1317 ? -50.651 13.550 38.631 1.00 32.47 1317 PRO A O 1
ATOM 10174 N N . LYS A 1 1318 ? -48.643 12.563 38.878 1.00 48.22 1318 LYS A N 1
ATOM 10175 C CA . LYS A 1 1318 ? -48.711 11.777 37.635 1.00 48.22 1318 LYS A CA 1
ATOM 10176 C C . LYS A 1 1318 ? -49.801 10.700 37.756 1.00 48.22 1318 LYS A C 1
ATOM 10178 O O . LYS A 1 1318 ? -49.910 10.036 38.788 1.00 48.22 1318 LYS A O 1
ATOM 10183 N N . THR A 1 1319 ? -50.608 10.543 36.707 1.00 54.94 1319 THR A N 1
ATOM 10184 C CA . THR A 1 1319 ? -51.662 9.522 36.602 1.00 54.94 1319 THR A CA 1
ATOM 10185 C C . THR A 1 1319 ? -51.065 8.126 36.797 1.00 54.94 1319 THR A C 1
ATOM 10187 O O . THR A 1 1319 ? -49.998 7.837 36.257 1.00 54.94 1319 THR A O 1
ATOM 10190 N N . ASN A 1 1320 ? -51.722 7.248 37.565 1.00 63.34 1320 ASN A N 1
ATOM 10191 C CA . ASN A 1 1320 ? -51.166 5.930 37.896 1.00 63.34 1320 ASN A CA 1
ATOM 10192 C C . ASN A 1 1320 ? -51.301 4.928 36.730 1.00 63.34 1320 ASN A C 1
ATOM 10194 O O . ASN A 1 1320 ? -52.149 4.037 36.757 1.00 63.34 1320 ASN A O 1
ATOM 10198 N N . VAL A 1 1321 ? -50.451 5.084 35.713 1.00 69.12 1321 VAL A N 1
ATOM 10199 C CA . VAL A 1 1321 ? -50.377 4.219 34.519 1.00 69.12 1321 VAL A CA 1
ATOM 10200 C C . VAL A 1 1321 ? -49.918 2.782 34.811 1.00 69.12 1321 VAL A C 1
ATOM 10202 O O . VAL A 1 1321 ? -50.006 1.934 33.928 1.00 69.12 1321 VAL A O 1
ATOM 10205 N N . ASP A 1 1322 ? -49.476 2.482 36.036 1.00 71.38 1322 ASP A N 1
ATOM 10206 C CA . ASP A 1 1322 ? -49.049 1.141 36.462 1.00 71.38 1322 ASP A CA 1
ATOM 10207 C C . ASP A 1 1322 ? -50.198 0.268 37.009 1.00 71.38 1322 ASP A C 1
ATOM 10209 O O . ASP A 1 1322 ? -49.987 -0.900 37.335 1.00 71.38 1322 ASP A O 1
ATOM 10213 N N . ALA A 1 1323 ? -51.416 0.805 37.132 1.00 77.06 1323 ALA A N 1
ATOM 10214 C CA . ALA A 1 1323 ? -52.564 0.057 37.642 1.00 77.06 1323 ALA A CA 1
ATOM 10215 C C . ALA A 1 1323 ? -53.166 -0.902 36.584 1.00 77.06 1323 ALA A C 1
ATOM 10217 O O . ALA A 1 1323 ? -53.451 -0.470 35.464 1.00 77.06 1323 ALA A O 1
ATOM 10218 N N . PRO A 1 1324 ? -53.445 -2.178 36.920 1.00 79.75 1324 PRO A N 1
ATOM 10219 C CA . PRO A 1 1324 ? -54.226 -3.066 36.058 1.00 79.75 1324 PRO A CA 1
ATOM 10220 C C . PRO A 1 1324 ? -55.659 -2.564 35.815 1.00 79.75 1324 PRO A C 1
ATOM 10222 O O . PRO A 1 1324 ? -56.230 -1.845 36.637 1.00 79.75 1324 PRO A O 1
ATOM 10225 N N . PHE A 1 1325 ? -56.245 -2.970 34.686 1.00 87.19 1325 PHE A N 1
ATOM 10226 C CA . PHE A 1 1325 ? -57.605 -2.674 34.202 1.00 87.19 1325 PHE A CA 1
ATOM 10227 C C . PHE A 1 1325 ? -57.928 -1.185 33.953 1.00 87.19 1325 PHE A C 1
ATOM 10229 O O . PHE A 1 1325 ? -59.019 -0.864 33.482 1.00 87.19 1325 PHE A O 1
ATOM 10236 N N . ILE A 1 1326 ? -57.002 -0.258 34.228 1.00 86.94 1326 ILE A N 1
ATOM 10237 C CA . ILE A 1 1326 ? -57.280 1.187 34.234 1.00 86.94 1326 ILE A CA 1
ATOM 10238 C C . ILE A 1 1326 ? -57.646 1.756 32.850 1.00 86.94 1326 ILE A C 1
ATOM 10240 O O . ILE A 1 1326 ? -58.487 2.651 32.774 1.00 86.94 1326 ILE A O 1
ATOM 10244 N N . ALA A 1 1327 ? -57.102 1.208 31.755 1.00 85.38 1327 ALA A N 1
ATOM 10245 C CA . ALA A 1 1327 ? -57.453 1.616 30.388 1.00 85.38 1327 ALA A CA 1
ATOM 10246 C C . ALA A 1 1327 ? -58.904 1.283 29.980 1.00 85.38 1327 ALA A C 1
ATOM 10248 O O . ALA A 1 1327 ? -59.400 1.855 29.014 1.00 85.38 1327 ALA A O 1
ATOM 10249 N N . LEU A 1 1328 ? -59.615 0.414 30.713 1.00 85.69 1328 LEU A N 1
ATOM 10250 C CA . LEU A 1 1328 ? -61.057 0.193 30.517 1.00 85.69 1328 LEU A CA 1
ATOM 10251 C C . LEU A 1 1328 ? -61.919 1.302 31.156 1.00 85.69 1328 LEU A C 1
ATOM 10253 O O . LEU A 1 1328 ? -63.133 1.337 30.961 1.00 85.69 1328 LEU A O 1
ATOM 10257 N N . GLY A 1 1329 ? -61.321 2.207 31.940 1.00 80.25 1329 GLY A N 1
ATOM 10258 C CA . GLY A 1 1329 ? -61.991 3.377 32.503 1.00 80.25 1329 GLY A CA 1
ATOM 10259 C C . GLY A 1 1329 ? -63.250 3.035 33.308 1.00 80.25 1329 GLY A C 1
ATOM 10260 O O . GLY A 1 1329 ? -63.187 2.395 34.356 1.00 80.25 1329 GLY A O 1
ATOM 10261 N N . LYS A 1 1330 ? -64.413 3.500 32.834 1.00 77.88 1330 LYS A N 1
ATOM 10262 C CA . LYS A 1 1330 ? -65.720 3.246 33.476 1.00 77.88 1330 LYS A CA 1
ATOM 10263 C C . LYS A 1 1330 ? -66.292 1.868 33.133 1.00 77.88 1330 LYS A C 1
ATOM 10265 O O . LYS A 1 1330 ? -67.094 1.337 33.903 1.00 77.88 1330 LYS A O 1
ATOM 10270 N N . ASP A 1 1331 ? -65.856 1.293 32.019 1.00 75.19 1331 ASP A N 1
ATOM 10271 C CA . ASP A 1 1331 ? -66.408 0.079 31.420 1.00 75.19 1331 ASP A CA 1
ATOM 10272 C C . ASP A 1 1331 ? -65.687 -1.193 31.899 1.00 75.19 1331 ASP A C 1
ATOM 10274 O O . ASP A 1 1331 ? -66.089 -2.305 31.569 1.00 75.19 1331 ASP A O 1
ATOM 10278 N N . ALA A 1 1332 ? -64.700 -1.056 32.796 1.00 76.19 1332 ALA A N 1
ATOM 10279 C CA . ALA A 1 1332 ? -64.043 -2.166 33.495 1.00 76.19 1332 ALA A CA 1
ATOM 10280 C C . ALA A 1 1332 ? -65.036 -3.140 34.171 1.00 76.19 1332 ALA A C 1
ATOM 10282 O O . ALA A 1 1332 ? -64.800 -4.344 34.219 1.00 76.19 1332 ALA A O 1
ATOM 10283 N N . ASN A 1 1333 ? -66.183 -2.637 34.647 1.00 78.44 1333 ASN A N 1
ATOM 10284 C CA . ASN A 1 1333 ? -67.250 -3.462 35.229 1.00 78.44 1333 ASN A CA 1
ATOM 10285 C C . ASN A 1 1333 ? -68.052 -4.268 34.188 1.00 78.44 1333 ASN A C 1
ATOM 10287 O O . ASN A 1 1333 ? -68.716 -5.235 34.556 1.00 78.44 1333 ASN A O 1
ATOM 10291 N N . LEU A 1 1334 ? -68.036 -3.868 32.912 1.00 81.00 1334 LEU A N 1
ATOM 10292 C CA . LEU A 1 1334 ? -68.709 -4.583 31.821 1.00 81.00 1334 LEU A CA 1
ATOM 10293 C C . LEU A 1 1334 ? -67.878 -5.766 31.315 1.00 81.00 1334 LEU A C 1
ATOM 10295 O O . LEU A 1 1334 ? -68.463 -6.725 30.816 1.00 81.00 1334 LEU A O 1
ATOM 10299 N N . HIS A 1 1335 ? -66.556 -5.710 31.498 1.00 81.88 1335 HIS A N 1
ATOM 10300 C CA . HIS A 1 1335 ? -65.567 -6.681 31.024 1.00 81.88 1335 HIS A CA 1
ATOM 10301 C C . HIS A 1 1335 ? -64.760 -7.282 32.191 1.00 81.88 1335 HIS A C 1
ATOM 10303 O O . HIS A 1 1335 ? -63.530 -7.327 32.163 1.00 81.88 1335 HIS A O 1
ATOM 10309 N N . SER A 1 1336 ? -65.448 -7.710 33.256 1.00 83.44 1336 SER A N 1
ATOM 10310 C CA . SER A 1 1336 ? -64.794 -8.303 34.431 1.00 83.44 1336 SER A CA 1
ATOM 10311 C C . SER A 1 1336 ? -64.055 -9.610 34.089 1.00 83.44 1336 SER A C 1
ATOM 10313 O O . SER A 1 1336 ? -64.490 -10.329 33.183 1.00 83.44 1336 SER A O 1
ATOM 10315 N N . PRO A 1 1337 ? -62.994 -9.983 34.836 1.00 85.00 1337 PRO A N 1
ATOM 10316 C CA . PRO A 1 1337 ? -62.286 -11.251 34.642 1.00 85.00 1337 PRO A CA 1
ATOM 10317 C C . PRO A 1 1337 ? -63.202 -12.482 34.595 1.00 85.00 1337 PRO A C 1
ATOM 10319 O O . PRO A 1 1337 ? -63.070 -13.290 33.681 1.00 85.00 1337 PRO A O 1
ATOM 10322 N N . ASP A 1 1338 ? -64.191 -12.583 35.492 1.00 86.31 1338 ASP A N 1
ATOM 10323 C CA . ASP A 1 1338 ? -65.150 -13.705 35.521 1.00 86.31 1338 ASP A CA 1
ATOM 10324 C C . ASP A 1 1338 ? -65.976 -13.825 34.228 1.00 86.31 1338 ASP A C 1
ATOM 10326 O O . ASP A 1 1338 ? -66.333 -14.923 33.804 1.00 86.31 1338 ASP A O 1
ATOM 10330 N N . ARG A 1 1339 ? -66.304 -12.686 33.603 1.00 88.12 1339 ARG A N 1
ATOM 10331 C CA . ARG A 1 1339 ? -67.042 -12.635 32.336 1.00 88.12 1339 ARG A CA 1
ATOM 10332 C C . ARG A 1 1339 ? -66.119 -12.942 31.163 1.00 88.12 1339 ARG A C 1
ATOM 10334 O O . ARG A 1 1339 ? -66.485 -13.715 30.289 1.00 88.12 1339 ARG A O 1
ATOM 10341 N N . VAL A 1 1340 ? -64.942 -12.324 31.134 1.00 88.19 1340 VAL A N 1
ATOM 10342 C CA . VAL A 1 1340 ? -63.967 -12.460 30.045 1.00 88.19 1340 VAL A CA 1
ATOM 10343 C C . VAL A 1 1340 ? -63.380 -13.875 29.988 1.00 88.19 1340 VAL A C 1
ATOM 10345 O O . VAL A 1 1340 ? -63.162 -14.399 28.896 1.00 88.19 1340 VAL A O 1
ATOM 10348 N N . GLY A 1 1341 ? -63.224 -14.532 31.141 1.00 86.31 1341 GLY A N 1
ATOM 10349 C CA . GLY A 1 1341 ? -62.720 -15.899 31.265 1.00 86.31 1341 GLY A CA 1
ATOM 10350 C C . GLY A 1 1341 ? -63.507 -16.949 30.473 1.00 86.31 1341 GLY A C 1
ATOM 10351 O O . GLY A 1 1341 ? -62.919 -17.930 30.026 1.00 86.31 1341 GLY A O 1
ATOM 10352 N N . VAL A 1 1342 ? -64.809 -16.746 30.219 1.00 90.31 1342 VAL A N 1
ATOM 10353 C CA . VAL A 1 1342 ? -65.625 -17.736 29.483 1.00 90.31 1342 VAL A CA 1
ATOM 10354 C C . VAL A 1 1342 ? -65.256 -17.847 28.000 1.00 90.31 1342 VAL A C 1
ATOM 10356 O O . VAL A 1 1342 ? -65.583 -18.856 27.378 1.00 90.31 1342 VAL A O 1
ATOM 10359 N N . TYR A 1 1343 ? -64.585 -16.829 27.448 1.00 90.31 1343 TYR A N 1
ATOM 10360 C CA . TYR A 1 1343 ? -64.127 -16.791 26.057 1.00 90.31 1343 TYR A CA 1
ATOM 10361 C C . TYR A 1 1343 ? -62.718 -17.369 25.861 1.00 90.31 1343 TYR A C 1
ATOM 10363 O O . TYR A 1 1343 ? -62.269 -17.460 24.723 1.00 90.31 1343 TYR A O 1
ATOM 10371 N N . LEU A 1 1344 ? -62.005 -17.720 26.936 1.00 91.88 1344 LEU A N 1
ATOM 10372 C CA . LEU A 1 1344 ? -60.647 -18.262 26.859 1.00 91.88 1344 LEU A CA 1
ATOM 10373 C C . LEU A 1 1344 ? -60.653 -19.729 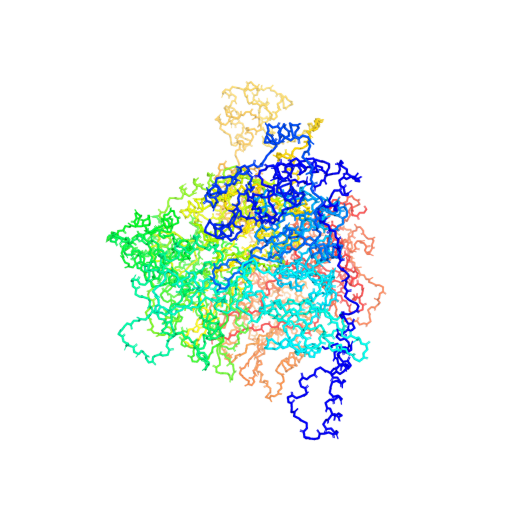26.409 1.00 91.88 1344 LEU A C 1
ATOM 10375 O O . LEU A 1 1344 ? -61.515 -20.508 26.816 1.00 91.88 1344 LEU A O 1
ATOM 10379 N N . GLU A 1 1345 ? -59.647 -20.116 25.621 1.00 89.69 1345 GLU A N 1
ATOM 10380 C CA . GLU A 1 1345 ? -59.432 -21.501 25.175 1.00 89.69 1345 GLU A CA 1
ATOM 10381 C C . GLU A 1 1345 ? -59.236 -22.465 26.357 1.00 89.69 1345 GLU A C 1
ATOM 10383 O O . GLU A 1 1345 ? -59.728 -23.594 26.326 1.00 89.69 1345 GLU A O 1
ATOM 10388 N N . ASN A 1 1346 ? -58.596 -21.998 27.435 1.00 90.06 1346 ASN A N 1
ATOM 10389 C CA . ASN A 1 1346 ? -58.614 -22.657 28.735 1.00 90.06 1346 ASN A CA 1
ATOM 10390 C C . ASN A 1 1346 ? -59.163 -21.713 29.818 1.00 90.06 1346 ASN A C 1
ATOM 10392 O O . ASN A 1 1346 ? -58.562 -20.688 30.136 1.00 90.06 1346 ASN A O 1
ATOM 10396 N N . GLN A 1 1347 ? -60.284 -22.103 30.428 1.00 86.94 1347 GLN A N 1
ATOM 10397 C CA . GLN A 1 1347 ? -60.955 -21.352 31.497 1.00 86.94 1347 GLN A CA 1
ATOM 10398 C C . GLN A 1 1347 ? -60.236 -21.449 32.861 1.00 86.94 1347 GLN A C 1
ATOM 10400 O O . GLN A 1 1347 ? -60.638 -20.777 33.807 1.00 86.94 1347 GLN A O 1
ATOM 10405 N N . GLU A 1 1348 ? -59.173 -22.254 32.976 1.00 88.25 1348 GLU A N 1
ATOM 10406 C CA . GLU A 1 1348 ? -58.287 -22.293 34.152 1.00 88.25 1348 GLU A CA 1
ATOM 10407 C C . GLU A 1 1348 ? -57.191 -21.204 34.128 1.00 88.25 1348 GLU A C 1
ATOM 10409 O O . GLU A 1 1348 ? -56.450 -21.066 35.103 1.00 88.25 1348 GLU A O 1
ATOM 10414 N N . TRP A 1 1349 ? -57.056 -20.424 33.045 1.00 92.31 1349 TRP A N 1
ATOM 10415 C CA . TRP A 1 1349 ? -56.082 -19.329 32.975 1.00 92.31 1349 TRP A CA 1
ATOM 10416 C C . TRP A 1 1349 ? -56.512 -18.116 33.821 1.00 92.31 1349 TRP A C 1
ATOM 10418 O O . TRP A 1 1349 ? -57.555 -17.505 33.598 1.00 92.31 1349 TRP A O 1
ATOM 10428 N N . GLU A 1 1350 ? -55.664 -17.728 34.774 1.00 92.56 1350 GLU A N 1
ATOM 10429 C CA . GLU A 1 1350 ? -55.856 -16.556 35.635 1.00 92.56 1350 GLU A CA 1
ATOM 10430 C C . GLU A 1 1350 ? -55.538 -15.249 34.884 1.00 92.56 1350 GLU A C 1
ATOM 10432 O O . GLU A 1 1350 ? -54.496 -15.119 34.241 1.00 92.56 1350 GLU A O 1
ATOM 10437 N N . ILE A 1 1351 ? -56.420 -14.251 34.998 1.00 93.50 1351 ILE A N 1
ATOM 10438 C CA . ILE A 1 1351 ? -56.299 -12.955 34.314 1.00 93.50 1351 ILE A CA 1
ATOM 10439 C C . ILE A 1 1351 ? -55.675 -11.913 35.255 1.00 93.50 1351 ILE A C 1
ATOM 10441 O O . ILE A 1 1351 ? -56.217 -11.618 36.318 1.00 93.50 1351 ILE A O 1
ATOM 10445 N N . THR A 1 1352 ? -54.568 -11.300 34.829 1.00 91.69 1352 THR A N 1
ATOM 10446 C CA . THR A 1 1352 ? -53.840 -10.258 35.586 1.00 91.69 1352 THR A CA 1
ATOM 10447 C C . THR A 1 1352 ? -54.192 -8.832 35.181 1.00 91.69 1352 THR A C 1
ATOM 10449 O O . THR A 1 1352 ? -54.143 -7.929 36.015 1.00 91.69 1352 THR A O 1
ATOM 10452 N N . ASN A 1 1353 ? -54.540 -8.615 33.913 1.00 92.50 1353 ASN A N 1
ATOM 10453 C CA . ASN A 1 1353 ? -54.896 -7.311 33.361 1.00 92.50 1353 ASN A CA 1
ATOM 10454 C C . ASN A 1 1353 ? -55.791 -7.506 32.122 1.00 92.50 1353 ASN A C 1
ATOM 10456 O O . ASN A 1 1353 ? -55.682 -8.521 31.435 1.00 92.50 1353 ASN A O 1
ATOM 10460 N N . ILE A 1 1354 ? -56.663 -6.543 31.822 1.00 92.62 1354 ILE A N 1
ATOM 10461 C CA . ILE A 1 1354 ? -57.425 -6.474 30.567 1.00 92.62 1354 ILE A CA 1
ATOM 10462 C C . ILE A 1 1354 ? -57.340 -5.035 30.063 1.00 92.62 1354 ILE A C 1
ATOM 10464 O O . ILE A 1 1354 ? -57.586 -4.098 30.826 1.00 92.62 1354 ILE A O 1
ATOM 10468 N N . TYR A 1 1355 ? -57.018 -4.861 28.783 1.00 92.69 1355 TYR A N 1
ATOM 10469 C CA . TYR A 1 1355 ? -56.949 -3.558 28.125 1.00 92.69 1355 TYR A CA 1
ATOM 10470 C C . TYR A 1 1355 ? -57.672 -3.580 26.762 1.00 92.69 1355 TYR A C 1
ATOM 10472 O O . TYR A 1 1355 ? -57.734 -4.632 26.119 1.00 92.69 1355 TYR A O 1
ATOM 10480 N N . PRO A 1 1356 ? -58.231 -2.448 26.293 1.00 91.44 1356 PRO A N 1
ATOM 10481 C CA . PRO A 1 1356 ? -58.810 -2.360 24.954 1.00 91.44 1356 PRO A CA 1
ATOM 10482 C C . PRO A 1 1356 ? -57.694 -2.364 23.902 1.00 91.44 1356 PRO A C 1
ATOM 10484 O O . PRO A 1 1356 ? -56.705 -1.640 24.050 1.00 91.44 1356 PRO A O 1
ATOM 10487 N N . THR A 1 1357 ? -57.826 -3.161 22.839 1.00 92.75 1357 THR A N 1
ATOM 10488 C CA . THR A 1 1357 ? -56.809 -3.179 21.774 1.00 92.75 1357 THR A CA 1
ATOM 10489 C C . THR A 1 1357 ? -56.740 -1.835 21.051 1.00 92.75 1357 THR A C 1
ATOM 10491 O O . THR A 1 1357 ? -57.771 -1.240 20.740 1.00 92.75 1357 THR A O 1
ATOM 10494 N N . ARG A 1 1358 ? -55.528 -1.359 20.745 1.00 91.31 1358 ARG A N 1
ATOM 10495 C CA . ARG A 1 1358 ? -55.324 -0.155 19.911 1.00 91.31 1358 ARG A CA 1
ATOM 10496 C C . ARG A 1 1358 ? -55.760 -0.430 18.455 1.00 91.31 1358 ARG A C 1
ATOM 10498 O O . ARG A 1 1358 ? -55.730 -1.592 18.054 1.00 91.31 1358 ARG A O 1
ATOM 10505 N N . PRO A 1 1359 ? -56.104 0.577 17.627 1.00 88.75 1359 PRO A N 1
ATOM 10506 C CA . PRO A 1 1359 ? -56.663 0.355 16.285 1.00 88.75 1359 PRO A CA 1
ATOM 10507 C C . PRO A 1 1359 ? -55.914 -0.627 15.369 1.00 88.75 1359 PRO A C 1
ATOM 10509 O O . PRO A 1 1359 ? -56.539 -1.540 14.832 1.00 88.75 1359 PRO A O 1
ATOM 10512 N N . LEU A 1 1360 ? -54.587 -0.507 15.213 1.00 86.88 1360 LEU A N 1
ATOM 10513 C CA . LEU A 1 1360 ? -53.832 -1.494 14.424 1.00 86.88 1360 LEU A CA 1
ATOM 10514 C C . LEU A 1 1360 ? -53.660 -2.836 15.126 1.00 86.88 1360 LEU A C 1
ATOM 10516 O O . LEU A 1 1360 ? -53.622 -3.861 14.452 1.00 86.88 1360 LEU A O 1
ATOM 10520 N N . GLN A 1 1361 ? -53.620 -2.855 16.456 1.00 91.44 1361 GLN A N 1
ATOM 10521 C CA . GLN A 1 1361 ? -53.618 -4.107 17.200 1.00 91.44 1361 GLN A CA 1
ATOM 10522 C C . GLN A 1 1361 ? -54.922 -4.880 16.956 1.00 91.44 1361 GLN A C 1
ATOM 10524 O O . GLN A 1 1361 ? -54.863 -6.076 16.704 1.00 91.44 1361 GLN A O 1
ATOM 10529 N N . GLN A 1 1362 ? -56.081 -4.208 16.945 1.00 91.31 1362 GLN A N 1
ATOM 10530 C CA . GLN A 1 1362 ? -57.364 -4.828 16.597 1.00 91.31 1362 GLN A CA 1
ATOM 10531 C C . GLN A 1 1362 ? -57.348 -5.399 15.172 1.00 91.31 1362 GLN A C 1
ATOM 10533 O O . GLN A 1 1362 ? -57.659 -6.575 14.993 1.00 91.31 1362 GLN A O 1
ATOM 10538 N N . LEU A 1 1363 ? -56.930 -4.606 14.178 1.00 87.94 1363 LEU A N 1
ATOM 10539 C CA . LEU A 1 1363 ? -56.844 -5.066 12.786 1.00 87.94 1363 LEU A CA 1
ATOM 10540 C C . LEU A 1 1363 ? -55.884 -6.260 12.630 1.00 87.94 1363 LEU A C 1
ATOM 10542 O O . LEU A 1 1363 ? -56.107 -7.134 11.792 1.00 87.94 1363 LEU A O 1
ATOM 10546 N N . ALA A 1 1364 ? -54.832 -6.318 13.452 1.00 90.12 1364 ALA A N 1
ATOM 10547 C CA . ALA A 1 1364 ? -53.898 -7.434 13.480 1.00 90.12 1364 ALA A CA 1
ATOM 10548 C C . ALA A 1 1364 ? -54.442 -8.678 14.210 1.00 90.12 1364 ALA A C 1
ATOM 10550 O O . ALA A 1 1364 ? -54.079 -9.800 13.856 1.00 90.12 1364 ALA A O 1
ATOM 10551 N N . VAL A 1 1365 ? -55.342 -8.513 15.189 1.00 93.44 1365 VAL A N 1
ATOM 10552 C CA . VAL A 1 1365 ? -56.114 -9.624 15.774 1.00 93.44 1365 VAL A CA 1
ATOM 10553 C C . VAL A 1 1365 ? -57.058 -10.204 14.724 1.00 93.44 1365 VAL A C 1
ATOM 10555 O O . VAL A 1 1365 ? -57.047 -11.410 14.495 1.00 93.44 1365 VAL A O 1
ATOM 10558 N N . GLU A 1 1366 ? -57.832 -9.355 14.050 1.00 90.44 1366 GLU A N 1
ATOM 10559 C CA . GLU A 1 1366 ? -58.782 -9.753 13.003 1.00 90.44 1366 GLU A CA 1
ATOM 10560 C C . GLU A 1 1366 ? -58.053 -10.489 11.864 1.00 90.44 1366 GLU A C 1
ATOM 10562 O O . GLU A 1 1366 ? -58.370 -11.642 11.572 1.00 90.44 1366 GLU A O 1
ATOM 10567 N N . GLY A 1 1367 ? -56.955 -9.916 11.357 1.00 88.44 1367 GLY A N 1
ATOM 10568 C CA . GLY A 1 1367 ? -56.046 -10.549 10.392 1.00 88.44 1367 GLY A CA 1
ATOM 10569 C C . GLY A 1 1367 ? -55.230 -11.746 10.899 1.00 88.44 1367 GLY A C 1
ATOM 10570 O O . GLY A 1 1367 ? -54.358 -12.233 10.178 1.00 88.44 1367 GLY A O 1
ATOM 10571 N N . THR A 1 1368 ? -55.462 -12.205 12.132 1.00 92.25 1368 THR A N 1
ATOM 10572 C CA . THR A 1 1368 ? -54.904 -13.446 12.701 1.00 92.25 1368 THR A CA 1
ATOM 10573 C C . THR A 1 1368 ? -55.985 -14.505 12.924 1.00 92.25 1368 THR A C 1
ATOM 10575 O O . THR A 1 1368 ? -55.730 -15.698 12.736 1.00 92.25 1368 THR A O 1
ATOM 10578 N N . VAL A 1 1369 ? -57.197 -14.091 13.302 1.00 92.19 1369 VAL A N 1
ATOM 10579 C CA . VAL A 1 1369 ? -58.348 -14.988 13.461 1.00 92.19 1369 VAL A CA 1
ATOM 10580 C C . VAL A 1 1369 ? -58.851 -15.451 12.093 1.00 92.19 1369 VAL A C 1
ATOM 10582 O O . VAL A 1 1369 ? -58.956 -16.662 11.853 1.00 92.19 1369 VAL A O 1
ATOM 10585 N N . ASP A 1 1370 ? -59.101 -14.507 11.187 1.00 87.31 1370 ASP A N 1
ATOM 10586 C CA . ASP A 1 1370 ? -59.750 -14.739 9.896 1.00 87.31 1370 ASP A CA 1
ATOM 10587 C C . ASP A 1 1370 ? -58.755 -15.045 8.763 1.00 87.31 1370 ASP A C 1
ATOM 10589 O O . ASP A 1 1370 ? -57.561 -14.769 8.853 1.00 87.31 1370 ASP A O 1
ATOM 10593 N N . LEU A 1 1371 ? -59.241 -15.673 7.686 1.00 82.12 1371 LEU A N 1
ATOM 10594 C CA . LEU A 1 1371 ? -58.442 -16.017 6.503 1.00 82.12 1371 LEU A CA 1
ATOM 10595 C C . LEU A 1 1371 ? -58.611 -14.959 5.394 1.00 82.12 1371 LEU A C 1
ATOM 10597 O O . LEU A 1 1371 ? -59.751 -14.585 5.112 1.00 82.12 1371 LEU A O 1
ATOM 10601 N N . PRO A 1 1372 ? -57.535 -14.546 4.690 1.00 76.19 1372 PRO A N 1
ATOM 10602 C CA . PRO A 1 1372 ? -56.131 -14.939 4.874 1.00 76.19 1372 PRO A CA 1
ATOM 10603 C C . PRO A 1 1372 ? -55.543 -14.399 6.187 1.00 76.19 1372 PRO A C 1
ATOM 10605 O O . PRO A 1 1372 ? -55.794 -13.255 6.543 1.00 76.19 1372 PRO A O 1
ATOM 10608 N N . ARG A 1 1373 ? -54.709 -15.188 6.881 1.00 85.81 1373 ARG A N 1
ATOM 10609 C CA . ARG A 1 1373 ? -54.119 -14.810 8.185 1.00 85.81 1373 ARG A CA 1
ATOM 10610 C C . ARG A 1 1373 ? -52.899 -13.895 8.048 1.00 85.81 1373 ARG A C 1
ATOM 10612 O O . ARG A 1 1373 ? -51.814 -14.207 8.528 1.00 85.81 1373 ARG A O 1
ATOM 10619 N N . TYR A 1 1374 ? -53.074 -12.790 7.332 1.00 83.38 1374 TYR A N 1
ATOM 10620 C CA . TYR A 1 1374 ? -52.018 -11.866 6.912 1.00 83.38 1374 TYR A CA 1
ATOM 10621 C C . TYR A 1 1374 ? -51.250 -11.190 8.057 1.00 83.38 1374 TYR A C 1
ATOM 10623 O O . TYR A 1 1374 ? -50.155 -10.688 7.840 1.00 83.38 1374 TYR A O 1
ATOM 10631 N N . SER A 1 1375 ? -51.819 -11.145 9.265 1.00 88.81 1375 SER A N 1
ATOM 10632 C CA . SER A 1 1375 ? -51.176 -10.542 10.439 1.00 88.81 1375 SER A CA 1
ATOM 10633 C C . SER A 1 1375 ? -50.361 -11.533 11.263 1.00 88.81 1375 SER A C 1
ATOM 10635 O O . SER A 1 1375 ? -49.791 -11.144 12.280 1.00 88.81 1375 SER A O 1
ATOM 10637 N N . LEU A 1 1376 ? -50.284 -12.800 10.850 1.00 90.50 1376 LEU A N 1
ATOM 10638 C CA . LEU A 1 1376 ? -49.285 -13.724 11.371 1.00 90.50 1376 LEU A CA 1
ATOM 10639 C C . LEU A 1 1376 ? -47.937 -13.500 10.688 1.00 90.50 1376 LEU A C 1
ATOM 10641 O O . LEU A 1 1376 ? -47.861 -13.283 9.481 1.00 90.50 1376 LEU A O 1
ATOM 10645 N N . ARG A 1 1377 ? -46.875 -13.669 11.464 1.00 90.94 1377 ARG A N 1
ATOM 10646 C CA . ARG A 1 1377 ? -45.492 -13.775 11.013 1.00 90.94 1377 ARG A CA 1
ATOM 10647 C C . ARG A 1 1377 ? -44.949 -15.106 11.514 1.00 90.94 1377 ARG A C 1
ATOM 10649 O O . ARG A 1 1377 ? -45.111 -15.450 12.687 1.00 90.94 1377 ARG A O 1
ATOM 10656 N N . TYR A 1 1378 ? -44.363 -15.868 10.601 1.00 93.19 1378 TYR A N 1
ATOM 10657 C CA . TYR A 1 1378 ? -43.703 -17.134 10.885 1.00 93.19 1378 TYR A CA 1
ATOM 10658 C C . TYR A 1 1378 ? -42.207 -16.898 10.761 1.00 93.19 1378 TYR A C 1
ATOM 10660 O O . TYR A 1 1378 ? -41.676 -16.797 9.660 1.00 93.19 1378 TYR A O 1
ATOM 10668 N N . GLU A 1 1379 ? -41.527 -16.787 11.893 1.00 91.94 1379 GLU A N 1
ATOM 10669 C CA . GLU A 1 1379 ? -40.073 -16.770 11.923 1.00 91.94 1379 GLU A CA 1
ATOM 10670 C C . GLU A 1 1379 ? -39.571 -18.204 11.888 1.00 91.94 1379 GLU A C 1
ATOM 10672 O O . GLU A 1 1379 ? -39.679 -18.936 12.872 1.00 91.94 1379 GLU A O 1
ATOM 10677 N N . LEU A 1 1380 ? -39.053 -18.626 10.736 1.00 93.62 1380 LEU A N 1
ATOM 10678 C CA . LEU A 1 1380 ? -38.305 -19.868 10.637 1.00 93.62 1380 LEU A CA 1
ATOM 10679 C C . LEU A 1 1380 ? -36.931 -19.576 11.230 1.00 93.62 1380 LEU A C 1
ATOM 10681 O O . LEU A 1 1380 ? -36.189 -18.821 10.626 1.00 93.62 1380 LEU A O 1
ATOM 10685 N N . ILE A 1 1381 ? -36.592 -20.155 12.378 1.00 93.56 1381 ILE A N 1
ATOM 10686 C CA . ILE A 1 1381 ? -35.275 -20.038 13.013 1.00 93.56 1381 ILE A CA 1
ATOM 10687 C C . ILE A 1 1381 ? -34.513 -21.334 12.701 1.00 93.56 1381 ILE A C 1
ATOM 10689 O O . ILE A 1 1381 ? -34.693 -22.344 13.390 1.00 93.56 1381 ILE A O 1
ATOM 10693 N N . LYS A 1 1382 ? -33.760 -21.356 11.591 1.00 93.06 1382 LYS A N 1
ATOM 10694 C CA . LYS A 1 1382 ? -33.241 -22.587 10.951 1.00 93.06 1382 LYS A CA 1
ATOM 10695 C C . LYS A 1 1382 ? -31.937 -23.152 11.537 1.00 93.06 1382 LYS A C 1
ATOM 10697 O O . LYS A 1 1382 ? -30.998 -23.406 10.786 1.00 93.06 1382 LYS A O 1
ATOM 10702 N N . PHE A 1 1383 ? -31.939 -23.419 12.842 1.00 91.94 1383 PHE A N 1
ATOM 10703 C CA . PHE A 1 1383 ? -30.853 -24.076 13.578 1.00 91.94 1383 PHE A CA 1
ATOM 10704 C C . PHE A 1 1383 ? -30.229 -25.265 12.805 1.00 91.94 1383 PHE A C 1
ATOM 10706 O O . PHE A 1 1383 ? -30.732 -26.374 12.970 1.00 91.94 1383 PHE A O 1
ATOM 10713 N N . ALA A 1 1384 ? -29.122 -25.178 12.046 1.00 85.62 1384 ALA A N 1
ATOM 10714 C CA . ALA A 1 1384 ? -28.589 -26.386 11.354 1.00 85.62 1384 ALA A CA 1
ATOM 10715 C C . ALA A 1 1384 ? -27.819 -27.341 12.294 1.00 85.62 1384 ALA A C 1
ATOM 10717 O O . ALA A 1 1384 ? -26.838 -27.988 11.934 1.00 85.62 1384 ALA A O 1
ATOM 10718 N N . THR A 1 1385 ? -28.314 -27.446 13.530 1.00 82.75 1385 THR A N 1
ATOM 10719 C CA . THR A 1 1385 ? -27.774 -28.236 14.625 1.00 82.75 1385 THR A CA 1
ATOM 10720 C C . THR A 1 1385 ? -28.780 -29.130 15.327 1.00 82.75 1385 THR A C 1
ATOM 10722 O O . THR A 1 1385 ? -29.912 -28.707 15.579 1.00 82.75 1385 THR A O 1
ATOM 10725 N N . PRO A 1 1386 ? -28.283 -30.264 15.850 1.00 84.31 1386 PRO A N 1
ATOM 10726 C CA . PRO A 1 1386 ? -28.735 -30.862 17.103 1.00 84.31 1386 PRO A CA 1
ATOM 10727 C C . PRO A 1 1386 ? -28.748 -29.891 18.308 1.00 84.31 1386 PRO A C 1
ATOM 10729 O O . PRO A 1 1386 ? -27.838 -29.886 19.137 1.00 84.31 1386 PRO A O 1
ATOM 10732 N N . ILE A 1 1387 ? -29.788 -29.066 18.426 1.00 90.44 1387 ILE A N 1
ATOM 10733 C CA . ILE A 1 1387 ? -30.049 -28.221 19.607 1.00 90.44 1387 ILE A CA 1
ATOM 10734 C C . ILE A 1 1387 ? -30.414 -29.037 20.864 1.00 90.44 1387 ILE A C 1
ATOM 10736 O O . ILE A 1 1387 ? -30.912 -30.164 20.777 1.00 90.44 1387 ILE A O 1
ATOM 10740 N N . ASP A 1 1388 ? -30.285 -28.426 22.047 1.00 91.44 1388 ASP A N 1
ATOM 10741 C CA . ASP A 1 1388 ? -30.969 -28.902 23.253 1.00 91.44 1388 ASP A CA 1
ATOM 10742 C C . ASP A 1 1388 ? -32.455 -28.523 23.171 1.00 91.44 1388 ASP A C 1
ATOM 10744 O O . ASP A 1 1388 ? -32.888 -27.437 23.555 1.00 91.44 1388 ASP A O 1
ATOM 10748 N N . ARG A 1 1389 ? -33.258 -29.449 22.650 1.00 91.44 1389 ARG A N 1
ATOM 10749 C CA . ARG A 1 1389 ? -34.702 -29.263 22.459 1.00 91.44 1389 ARG A CA 1
ATOM 10750 C C . ARG A 1 1389 ? -35.451 -28.936 23.755 1.00 91.44 1389 ARG A C 1
ATOM 10752 O O . ARG A 1 1389 ? -36.394 -28.152 23.723 1.00 91.44 1389 ARG A O 1
ATOM 10759 N N . GLN A 1 1390 ? -35.002 -29.455 24.903 1.00 92.06 1390 GLN A N 1
ATOM 10760 C CA . GLN A 1 1390 ? -35.627 -29.160 26.194 1.00 92.06 1390 GLN A CA 1
ATOM 10761 C C . GLN A 1 1390 ? -35.269 -27.747 26.677 1.00 92.06 1390 GLN A C 1
ATOM 10763 O O . GLN A 1 1390 ? -36.144 -27.030 27.168 1.00 92.06 1390 GLN A O 1
ATOM 10768 N N . LYS A 1 1391 ? -34.013 -27.314 26.497 1.00 92.06 1391 LYS A N 1
ATOM 10769 C CA . LYS A 1 1391 ? -33.592 -25.927 26.761 1.00 92.06 1391 LYS A CA 1
ATOM 10770 C C . LYS A 1 1391 ? -34.311 -24.948 25.826 1.00 92.06 1391 LYS A C 1
ATOM 10772 O O . LYS A 1 1391 ? -34.672 -23.859 26.268 1.00 92.06 1391 LYS A O 1
ATOM 10777 N N . LEU A 1 1392 ? -34.587 -25.334 24.574 1.00 94.06 1392 LEU A N 1
ATOM 10778 C CA . LEU A 1 1392 ? -35.354 -24.506 23.637 1.00 94.06 1392 LEU A CA 1
ATOM 10779 C C . LEU A 1 1392 ? -36.834 -24.425 23.999 1.00 94.06 1392 LEU A C 1
ATOM 10781 O O . LEU A 1 1392 ? -37.357 -23.315 24.019 1.00 94.06 1392 LEU A O 1
ATOM 10785 N N . GLU A 1 1393 ? -37.497 -25.531 24.360 1.00 96.00 1393 GLU A N 1
ATOM 10786 C CA . GLU A 1 1393 ? -38.852 -25.441 24.917 1.00 96.00 1393 GLU A CA 1
ATOM 10787 C C . GLU A 1 1393 ? -38.857 -24.501 26.133 1.00 96.00 1393 GLU A C 1
ATOM 10789 O O . GLU A 1 1393 ? -39.659 -23.570 26.185 1.00 96.00 1393 GLU A O 1
ATOM 10794 N N . GLN A 1 1394 ? -37.933 -24.680 27.083 1.00 94.38 1394 GLN A N 1
ATOM 10795 C CA . GLN A 1 1394 ? -37.872 -23.839 28.278 1.00 94.38 1394 GLN A CA 1
ATOM 10796 C C . GLN A 1 1394 ? -37.663 -22.351 27.943 1.00 94.38 1394 GLN A C 1
ATOM 10798 O O . GLN A 1 1394 ? -38.368 -21.509 28.497 1.00 94.38 1394 GLN A O 1
ATOM 10803 N N . ALA A 1 1395 ? -36.752 -22.020 27.023 1.00 95.19 1395 ALA A N 1
ATOM 10804 C CA . ALA A 1 1395 ? -36.505 -20.646 26.585 1.00 95.19 1395 ALA A CA 1
ATOM 10805 C C . ALA A 1 1395 ? -37.724 -20.030 25.877 1.00 95.19 1395 ALA A C 1
ATOM 10807 O O . ALA A 1 1395 ? -38.097 -18.894 26.169 1.00 95.19 1395 ALA A O 1
ATOM 10808 N N . CYS A 1 1396 ? -38.394 -20.793 25.010 1.00 96.44 1396 CYS A N 1
ATOM 10809 C CA . CYS A 1 1396 ? -39.632 -20.393 24.343 1.00 96.44 1396 CYS A CA 1
ATOM 10810 C C . CYS A 1 1396 ? -40.770 -20.095 25.336 1.00 96.44 1396 CYS A C 1
ATOM 10812 O O . CYS A 1 1396 ? -41.481 -19.104 25.173 1.00 96.44 1396 CYS A O 1
ATOM 10814 N N . GLN A 1 1397 ? -40.941 -20.915 26.379 1.00 96.75 1397 GLN A N 1
ATOM 10815 C CA . GLN A 1 1397 ? -41.979 -20.697 27.398 1.00 96.75 1397 GLN A CA 1
ATOM 10816 C C . GLN A 1 1397 ? -41.624 -19.531 28.345 1.00 96.75 1397 GLN A C 1
ATOM 10818 O O . GLN A 1 1397 ? -42.490 -18.729 28.691 1.00 96.75 1397 GLN A O 1
ATOM 10823 N N . GLU A 1 1398 ? -40.353 -19.384 28.730 1.00 94.88 1398 GLU A N 1
ATOM 10824 C CA . GLU A 1 1398 ? -39.872 -18.281 29.579 1.00 94.88 1398 GLU A CA 1
ATOM 10825 C C . GLU A 1 1398 ? -39.922 -16.921 28.848 1.00 94.88 1398 GLU A C 1
ATOM 10827 O O . GLU A 1 1398 ? -40.232 -15.900 29.465 1.00 94.88 1398 GLU A O 1
ATOM 10832 N N . LEU A 1 1399 ? -39.720 -16.894 27.522 1.00 95.38 1399 LEU A N 1
ATOM 10833 C CA . LEU A 1 1399 ? -39.909 -15.698 26.688 1.00 95.38 1399 LEU A CA 1
ATOM 10834 C C . LEU A 1 1399 ? -41.353 -15.181 26.775 1.00 95.38 1399 LEU A C 1
ATOM 10836 O O . LEU A 1 1399 ? -41.582 -13.976 26.915 1.00 95.38 1399 LEU A O 1
ATOM 10840 N N . VAL A 1 1400 ? -42.319 -16.104 26.714 1.00 95.56 1400 VAL A N 1
ATOM 10841 C CA . VAL A 1 1400 ? -43.750 -15.805 26.845 1.00 95.56 1400 VAL A CA 1
ATOM 10842 C C . VAL A 1 1400 ? -44.099 -15.371 28.268 1.00 95.56 1400 VAL A C 1
ATOM 10844 O O . VAL A 1 1400 ? -44.866 -14.426 28.446 1.00 95.56 1400 VAL A O 1
ATOM 10847 N N . ALA A 1 1401 ? -43.518 -16.012 29.287 1.00 93.94 1401 ALA A N 1
ATOM 10848 C CA . ALA A 1 1401 ? -43.741 -15.647 30.684 1.00 93.94 1401 ALA A CA 1
ATOM 10849 C C . ALA A 1 1401 ? -43.275 -14.212 30.996 1.00 93.94 1401 ALA A C 1
ATOM 10851 O O . ALA A 1 1401 ? -43.985 -13.459 31.670 1.00 93.94 1401 ALA A O 1
ATOM 10852 N N . ARG A 1 1402 ? -42.108 -13.809 30.472 1.00 92.12 1402 ARG A N 1
ATOM 10853 C CA . ARG A 1 1402 ? -41.538 -12.468 30.681 1.00 92.12 1402 ARG A CA 1
ATOM 10854 C C . ARG A 1 1402 ? -42.328 -11.373 29.979 1.00 92.12 1402 ARG A C 1
ATOM 10856 O O . ARG A 1 1402 ? -42.634 -10.350 30.591 1.00 92.12 1402 ARG A O 1
ATOM 10863 N N . ASN A 1 1403 ? -42.673 -11.576 28.712 1.00 93.88 1403 ASN A N 1
ATOM 10864 C CA . ASN A 1 1403 ? -43.270 -10.522 27.903 1.00 93.88 1403 ASN A CA 1
ATOM 10865 C C . ASN A 1 1403 ? -44.793 -10.557 27.955 1.00 93.88 1403 ASN A C 1
ATOM 10867 O O . ASN A 1 1403 ? -45.445 -11.402 27.347 1.00 93.88 1403 ASN A O 1
ATOM 10871 N N . GLU A 1 1404 ? -45.359 -9.564 28.641 1.00 94.12 1404 GLU A N 1
ATOM 10872 C CA . GLU A 1 1404 ? -46.799 -9.395 28.859 1.00 94.12 1404 GLU A CA 1
ATOM 10873 C C . GLU A 1 1404 ? -47.651 -9.592 27.595 1.00 94.12 1404 GLU A C 1
ATOM 10875 O O . GLU A 1 1404 ? -48.686 -10.257 27.638 1.00 94.12 1404 GLU A O 1
ATOM 10880 N N . VAL A 1 1405 ? -47.199 -9.053 26.461 1.00 94.31 1405 VAL A N 1
ATOM 10881 C CA . VAL A 1 1405 ? -47.923 -9.114 25.186 1.00 94.31 1405 VAL A CA 1
ATOM 10882 C C . VAL A 1 1405 ? -47.929 -10.520 24.563 1.00 94.31 1405 VAL A C 1
ATOM 10884 O O . VAL A 1 1405 ? -48.871 -10.873 23.858 1.00 94.31 1405 VAL A O 1
ATOM 10887 N N . LEU A 1 1406 ? -46.934 -11.363 24.866 1.00 95.38 1406 LEU A N 1
ATOM 10888 C CA . LEU A 1 1406 ? -46.872 -12.752 24.397 1.00 95.38 1406 LEU A CA 1
ATOM 10889 C C . LEU A 1 1406 ? -47.775 -13.672 25.232 1.00 95.38 1406 LEU A C 1
ATOM 10891 O O . LEU A 1 1406 ? -48.394 -14.577 24.679 1.00 95.38 1406 LEU A O 1
ATOM 10895 N N . ARG A 1 1407 ? -47.916 -13.390 26.537 1.00 95.06 1407 ARG A N 1
ATOM 10896 C CA . ARG A 1 1407 ? -48.942 -13.982 27.425 1.00 95.06 1407 ARG A CA 1
ATOM 10897 C C . ARG A 1 1407 ? -50.288 -13.238 27.401 1.00 95.06 1407 ARG A C 1
ATOM 10899 O O . ARG A 1 1407 ? -51.130 -13.455 28.272 1.00 95.06 1407 ARG A O 1
ATOM 10906 N N . THR A 1 1408 ? -50.498 -12.367 26.411 1.00 95.62 1408 THR A N 1
ATOM 10907 C CA . THR A 1 1408 ? -51.808 -11.779 26.107 1.00 95.62 1408 THR A CA 1
ATOM 10908 C C . THR A 1 1408 ? -52.518 -12.633 25.062 1.00 95.62 1408 THR A C 1
ATOM 10910 O O . THR A 1 1408 ? -51.966 -12.884 23.993 1.00 95.62 1408 THR A O 1
ATOM 10913 N N . VAL A 1 1409 ? -53.761 -13.020 25.344 1.00 95.50 1409 VAL A N 1
ATOM 10914 C CA . VAL A 1 1409 ? -54.688 -13.581 24.349 1.00 95.50 1409 VAL A CA 1
ATOM 10915 C C . VAL A 1 1409 ? -55.795 -12.576 24.048 1.00 95.50 1409 VAL A C 1
ATOM 10917 O O . VAL A 1 1409 ? -56.132 -11.742 24.890 1.00 95.50 1409 VAL A O 1
ATOM 10920 N N . PHE A 1 1410 ? -56.363 -12.630 22.845 1.00 96.12 1410 PHE A N 1
ATOM 10921 C CA . PHE A 1 1410 ? -57.318 -11.621 22.384 1.00 96.12 1410 PHE A CA 1
ATOM 10922 C C . PHE A 1 1410 ? -58.727 -12.193 22.323 1.00 96.12 1410 PHE A C 1
ATOM 10924 O O . PHE A 1 1410 ? -58.957 -13.187 21.637 1.00 96.12 1410 PHE A O 1
ATOM 10931 N N . VAL A 1 1411 ? -59.677 -11.565 23.017 1.00 94.38 1411 VAL A N 1
ATOM 10932 C CA . VAL A 1 1411 ? -61.103 -11.942 22.988 1.00 94.38 1411 VAL A CA 1
ATOM 10933 C C . VAL A 1 1411 ? -61.939 -10.835 22.352 1.00 94.38 1411 VAL A C 1
ATOM 10935 O O . VAL A 1 1411 ? -61.494 -9.690 22.281 1.00 94.38 1411 VAL A O 1
ATOM 10938 N N . LYS A 1 1412 ? -63.168 -11.158 21.940 1.00 90.94 1412 LYS A N 1
ATOM 10939 C CA . LYS A 1 1412 ? -64.160 -10.177 21.490 1.00 90.94 1412 LYS A CA 1
ATOM 10940 C C . LYS A 1 1412 ? -65.411 -10.263 22.366 1.00 90.94 1412 LYS A C 1
ATOM 10942 O O . LYS A 1 1412 ? -66.047 -11.311 22.424 1.00 90.94 1412 LYS A O 1
ATOM 10947 N N . ASP A 1 1413 ? -65.759 -9.171 23.046 1.00 87.62 1413 ASP A N 1
ATOM 10948 C CA . ASP A 1 1413 ? -66.877 -9.098 23.995 1.00 87.62 1413 ASP A CA 1
ATOM 10949 C C . ASP A 1 1413 ? -67.680 -7.799 23.801 1.00 87.62 1413 ASP A C 1
ATOM 10951 O O . ASP A 1 1413 ? -67.139 -6.703 23.905 1.00 87.62 1413 ASP A O 1
ATOM 10955 N N . ASN A 1 1414 ? -68.985 -7.910 23.526 1.00 80.12 1414 ASN A N 1
ATOM 10956 C CA . ASN A 1 1414 ? -69.859 -6.784 23.137 1.00 80.12 1414 ASN A CA 1
ATOM 10957 C C . ASN A 1 1414 ? -69.278 -5.928 21.983 1.00 80.12 1414 ASN A C 1
ATOM 10959 O O . ASN A 1 1414 ? -69.210 -4.707 22.085 1.00 80.12 1414 ASN A O 1
ATOM 10963 N N . GLU A 1 1415 ? -68.833 -6.575 20.904 1.00 78.88 1415 GLU A N 1
ATOM 10964 C CA . GLU A 1 1415 ? -68.092 -5.986 19.770 1.00 78.88 1415 GLU A CA 1
ATOM 10965 C C . GLU A 1 1415 ? -66.693 -5.410 20.065 1.00 78.88 1415 GLU A C 1
ATOM 10967 O O . GLU A 1 1415 ? -65.924 -5.236 19.121 1.00 78.88 1415 GLU A O 1
ATOM 10972 N N . LEU A 1 1416 ? -66.306 -5.189 21.325 1.00 87.25 1416 LEU A N 1
ATOM 10973 C CA . LEU A 1 1416 ? -64.969 -4.706 21.674 1.00 87.25 1416 LEU A CA 1
ATOM 10974 C C . LEU A 1 1416 ? -63.945 -5.851 21.673 1.00 87.25 1416 LEU A C 1
ATOM 10976 O O . LEU A 1 1416 ? -64.131 -6.863 22.353 1.00 87.25 1416 LEU A O 1
ATOM 10980 N N . THR A 1 1417 ? -62.841 -5.668 20.948 1.00 92.06 1417 THR A N 1
ATOM 10981 C CA . THR A 1 1417 ? -61.669 -6.551 21.020 1.00 92.06 1417 THR A CA 1
ATOM 10982 C C . THR A 1 1417 ? -60.791 -6.152 22.214 1.00 92.06 1417 THR A C 1
ATOM 10984 O O . THR A 1 1417 ? -60.489 -4.975 22.431 1.00 92.06 1417 THR A O 1
ATOM 10987 N N . LEU A 1 1418 ? -60.411 -7.137 23.026 1.00 93.69 1418 LEU A N 1
ATOM 10988 C CA . LEU A 1 1418 ? -59.728 -6.955 24.308 1.00 93.69 1418 LEU A CA 1
ATOM 10989 C C . LEU A 1 1418 ? -58.441 -7.777 24.360 1.00 93.69 1418 LEU A C 1
ATOM 10991 O O . LEU A 1 1418 ? -58.461 -8.976 24.082 1.00 93.69 1418 LEU A O 1
ATOM 10995 N N . GLY A 1 1419 ? -57.344 -7.147 24.782 1.00 94.50 1419 GLY A N 1
ATOM 10996 C CA . GLY A 1 1419 ? -56.123 -7.837 25.187 1.00 94.50 1419 GLY A CA 1
ATOM 10997 C C . GLY A 1 1419 ? -56.263 -8.332 26.625 1.00 94.50 1419 GLY A C 1
ATOM 10998 O O . GLY A 1 1419 ? -56.348 -7.527 27.553 1.00 94.50 1419 GLY A O 1
ATOM 10999 N N . VAL A 1 1420 ? -56.303 -9.652 26.807 1.00 95.12 1420 VAL A N 1
ATOM 11000 C CA . VAL A 1 1420 ? -56.452 -10.328 28.103 1.00 95.12 1420 VAL A CA 1
ATOM 11001 C C . VAL A 1 1420 ? -55.102 -10.894 28.526 1.00 95.12 1420 VAL A C 1
ATOM 11003 O O . VAL A 1 1420 ? -54.599 -11.848 27.936 1.00 95.12 1420 VAL A O 1
ATOM 11006 N N . VAL A 1 1421 ? -54.503 -10.290 29.547 1.00 94.44 1421 VAL A N 1
ATOM 11007 C CA . VAL A 1 1421 ? -53.152 -10.606 30.017 1.00 94.44 1421 VAL A CA 1
ATOM 11008 C C . VAL A 1 1421 ? -53.210 -11.712 31.069 1.00 94.44 1421 VAL A C 1
ATOM 11010 O O . VAL A 1 1421 ? -53.646 -11.482 32.202 1.00 94.44 1421 VAL A O 1
ATOM 11013 N N . LEU A 1 1422 ? -52.729 -12.904 30.729 1.00 94.94 1422 LEU A N 1
ATOM 11014 C CA . LEU A 1 1422 ? -52.784 -14.088 31.593 1.00 94.94 1422 LEU A CA 1
ATOM 11015 C C . LEU A 1 1422 ? -51.583 -14.134 32.553 1.00 94.94 1422 LEU A C 1
ATOM 11017 O O . LEU A 1 1422 ? -50.487 -13.724 32.169 1.00 94.94 1422 LEU A O 1
ATOM 11021 N N . SER A 1 1423 ? -51.748 -14.614 33.792 1.00 91.06 1423 SER A N 1
ATOM 11022 C CA . SER A 1 1423 ? -50.648 -14.663 34.781 1.00 91.06 1423 SER A CA 1
ATOM 11023 C C . SER A 1 1423 ? -49.511 -15.578 34.330 1.00 91.06 1423 SER A C 1
ATOM 11025 O O . SER A 1 1423 ? -48.342 -15.208 34.427 1.00 91.06 1423 SER A O 1
ATOM 11027 N N . ALA A 1 1424 ? -49.866 -16.718 33.740 1.00 89.69 1424 ALA A N 1
ATOM 11028 C CA . ALA A 1 1424 ? -48.982 -17.588 32.986 1.00 89.69 1424 ALA A CA 1
ATOM 11029 C C . ALA A 1 1424 ? -49.729 -18.161 31.773 1.00 89.69 1424 ALA A C 1
ATOM 11031 O O . ALA A 1 1424 ? -50.901 -18.524 31.866 1.00 89.69 1424 ALA A O 1
ATOM 11032 N N . LEU A 1 1425 ? -49.026 -18.289 30.648 1.00 92.69 1425 LEU A N 1
ATOM 11033 C CA . LEU A 1 1425 ? -49.512 -18.948 29.439 1.00 92.69 1425 LEU A CA 1
ATOM 11034 C C . LEU A 1 1425 ? -48.432 -19.917 28.952 1.00 92.69 1425 LEU A C 1
ATOM 11036 O O . LEU A 1 1425 ? -47.384 -19.476 28.489 1.00 92.69 1425 LEU A O 1
ATOM 11040 N N . ARG A 1 1426 ? -48.684 -21.230 29.046 1.00 92.00 1426 ARG A N 1
ATOM 11041 C CA . ARG A 1 1426 ? -47.853 -22.227 28.358 1.00 92.00 1426 ARG A CA 1
ATOM 11042 C C . ARG A 1 1426 ? -48.371 -22.363 26.932 1.00 92.00 1426 ARG A C 1
ATOM 11044 O O . ARG A 1 1426 ? -49.487 -22.837 26.728 1.00 92.00 1426 ARG A O 1
ATOM 11051 N N . VAL A 1 1427 ? -47.580 -21.921 25.965 1.00 92.75 1427 VAL A N 1
ATOM 11052 C CA . VAL A 1 1427 ? -47.953 -21.915 24.545 1.00 92.75 1427 VAL A CA 1
ATOM 11053 C C . VAL A 1 1427 ? -47.709 -23.281 23.901 1.00 92.75 1427 VAL A C 1
ATOM 11055 O O . VAL A 1 1427 ? -46.888 -24.050 24.415 1.00 92.75 1427 VAL A O 1
ATOM 11058 N N . PRO A 1 1428 ? -48.373 -23.605 22.776 1.00 92.62 1428 PRO A N 1
ATOM 11059 C CA . PRO A 1 1428 ? -48.079 -24.821 22.031 1.00 92.62 1428 PRO A CA 1
ATOM 11060 C C . PRO A 1 1428 ? -46.607 -24.851 21.602 1.00 92.62 1428 PRO A C 1
ATOM 11062 O O . PRO A 1 1428 ? -46.158 -23.981 20.856 1.00 92.62 1428 PRO A O 1
ATOM 11065 N N . TYR A 1 1429 ? -45.879 -25.862 22.071 1.00 94.94 1429 TYR A N 1
ATOM 11066 C CA . TYR A 1 1429 ? -44.573 -26.261 21.558 1.00 94.94 1429 TYR A CA 1
ATOM 11067 C C . TYR A 1 1429 ? -44.727 -27.675 21.001 1.00 94.94 1429 TYR A C 1
ATOM 11069 O O . TYR A 1 1429 ? -45.213 -28.572 21.691 1.00 94.94 1429 TYR A O 1
ATOM 11077 N N . THR A 1 1430 ? -44.383 -27.860 19.733 1.00 94.25 1430 THR A N 1
ATOM 11078 C CA . THR A 1 1430 ? -44.512 -29.134 19.015 1.00 94.25 1430 THR A CA 1
ATOM 11079 C C . THR A 1 1430 ? -43.181 -29.503 18.384 1.00 94.25 1430 THR A C 1
ATOM 11081 O O . THR A 1 1430 ? -42.418 -28.621 18.005 1.00 94.25 1430 THR A O 1
ATOM 11084 N N . GLU A 1 1431 ? -42.900 -30.800 18.277 1.00 93.75 1431 GLU A N 1
ATOM 11085 C CA . GLU A 1 1431 ? -41.739 -31.306 17.549 1.00 93.75 1431 GLU A CA 1
ATOM 11086 C C . GLU A 1 1431 ? -42.212 -32.190 16.398 1.00 93.75 1431 GLU A C 1
ATOM 11088 O O . GLU A 1 1431 ? -42.988 -33.128 16.601 1.00 93.75 1431 GLU A O 1
ATOM 11093 N N . THR A 1 1432 ? -41.729 -31.901 15.193 1.00 93.38 1432 THR A N 1
ATOM 11094 C CA . THR A 1 1432 ? -42.075 -32.623 13.967 1.00 93.38 1432 THR A CA 1
ATOM 11095 C C . THR A 1 1432 ? -40.793 -33.166 13.341 1.00 93.38 1432 THR A C 1
ATOM 11097 O O . THR A 1 1432 ? -39.872 -32.402 13.073 1.00 93.38 1432 THR A O 1
ATOM 11100 N N . ALA A 1 1433 ? -40.698 -34.471 13.090 1.00 92.00 1433 ALA A N 1
ATOM 11101 C CA . ALA A 1 1433 ? -39.578 -35.024 12.325 1.00 92.00 1433 ALA A CA 1
ATOM 11102 C C . ALA A 1 1433 ? -39.843 -34.862 10.821 1.00 92.00 1433 ALA A C 1
ATOM 11104 O O . ALA A 1 1433 ? -40.886 -35.301 10.334 1.00 92.00 1433 ALA A O 1
ATOM 11105 N N . VAL A 1 1434 ? -38.906 -34.251 10.096 1.00 90.25 1434 VAL A N 1
ATOM 11106 C CA . VAL A 1 1434 ? -38.908 -34.209 8.628 1.00 90.25 1434 VAL A CA 1
ATOM 11107 C C . VAL A 1 1434 ? -38.583 -35.621 8.109 1.00 90.25 1434 VAL A C 1
ATOM 11109 O O . VAL A 1 1434 ? -37.589 -36.201 8.559 1.00 90.25 1434 VAL A O 1
ATOM 11112 N N . PRO A 1 1435 ? -39.381 -36.209 7.197 1.00 87.75 1435 PRO A N 1
ATOM 11113 C CA . PRO A 1 1435 ? -39.123 -37.551 6.680 1.00 87.75 1435 PRO A CA 1
ATOM 11114 C C . PRO A 1 1435 ? -37.785 -37.675 5.937 1.00 87.75 1435 PRO A C 1
ATOM 11116 O O . PRO A 1 1435 ? -37.370 -36.786 5.195 1.00 87.75 1435 PRO A O 1
ATOM 11119 N N . GLU A 1 1436 ? -37.119 -38.821 6.097 1.00 83.06 1436 GLU A N 1
ATOM 11120 C CA . GLU A 1 1436 ? -35.864 -39.121 5.402 1.00 83.06 1436 GLU A CA 1
ATOM 11121 C C . GLU A 1 1436 ? -36.088 -39.192 3.880 1.00 83.06 1436 GLU A C 1
ATOM 11123 O O . GLU A 1 1436 ? -36.763 -40.092 3.377 1.00 83.06 1436 GLU A O 1
ATOM 11128 N N . GLY A 1 1437 ? -35.516 -38.229 3.149 1.00 81.75 1437 GLY A N 1
ATOM 11129 C CA . GLY A 1 1437 ? -35.626 -38.117 1.691 1.00 81.75 1437 GLY A CA 1
ATOM 11130 C C . GLY A 1 1437 ? -36.650 -37.097 1.174 1.00 81.75 1437 GLY A C 1
ATOM 11131 O O . GLY A 1 1437 ? -36.760 -36.948 -0.043 1.00 81.75 1437 GLY A O 1
ATOM 11132 N N . GLU A 1 1438 ? -37.368 -36.382 2.045 1.00 83.31 1438 GLU A N 1
ATOM 11133 C CA . GLU A 1 1438 ? -38.163 -35.209 1.651 1.00 83.31 1438 GLU A CA 1
ATOM 11134 C C . GLU A 1 1438 ? -37.326 -33.919 1.714 1.00 83.31 1438 GLU A C 1
ATOM 11136 O O . GLU A 1 1438 ? -36.384 -33.811 2.501 1.00 83.31 1438 GLU A O 1
ATOM 11141 N N . ASP A 1 1439 ? -37.654 -32.931 0.872 1.00 85.81 1439 ASP A N 1
ATOM 11142 C CA . ASP A 1 1439 ? -37.041 -31.603 0.964 1.00 85.81 1439 ASP A CA 1
ATOM 11143 C C . ASP A 1 1439 ? -37.550 -30.888 2.220 1.00 85.81 1439 ASP A C 1
ATOM 11145 O O . ASP A 1 1439 ? -38.751 -30.647 2.371 1.00 85.81 1439 ASP A O 1
ATOM 11149 N N . ALA A 1 1440 ? -36.631 -30.562 3.126 1.00 84.75 1440 ALA A N 1
ATOM 11150 C CA . ALA A 1 1440 ? -36.986 -30.052 4.438 1.00 84.75 1440 ALA A CA 1
ATOM 11151 C C . ALA A 1 1440 ? -37.609 -28.655 4.375 1.00 84.75 1440 ALA A C 1
ATOM 11153 O O . ALA A 1 1440 ? -38.555 -28.395 5.116 1.00 84.75 1440 ALA A O 1
ATOM 11154 N N . ASP A 1 1441 ? -37.153 -27.786 3.465 1.00 86.06 1441 ASP A N 1
ATOM 11155 C CA . ASP A 1 1441 ? -37.775 -26.474 3.288 1.00 86.06 1441 ASP A CA 1
ATOM 11156 C C . ASP A 1 1441 ? -39.199 -26.627 2.733 1.00 86.06 1441 ASP A C 1
ATOM 11158 O O . ASP A 1 1441 ? -40.124 -26.070 3.320 1.00 86.06 1441 ASP A O 1
ATOM 11162 N N . ALA A 1 1442 ? -39.438 -27.449 1.704 1.00 87.62 1442 ALA A N 1
ATOM 11163 C CA . ALA A 1 1442 ? -40.799 -27.745 1.244 1.00 87.62 1442 ALA A CA 1
ATOM 11164 C C . ALA A 1 1442 ? -41.693 -28.379 2.331 1.00 87.62 1442 ALA A C 1
ATOM 11166 O O . ALA A 1 1442 ? -42.877 -28.042 2.414 1.00 87.62 1442 ALA A O 1
ATOM 11167 N N . PHE A 1 1443 ? -41.156 -29.255 3.187 1.00 91.75 1443 PHE A N 1
ATOM 11168 C CA . PHE A 1 1443 ? -41.904 -29.864 4.293 1.00 91.75 1443 PHE A CA 1
ATOM 11169 C C . PHE A 1 1443 ? -42.256 -28.846 5.389 1.00 91.75 1443 PHE A C 1
ATOM 11171 O O . PHE A 1 1443 ? -43.403 -28.789 5.837 1.00 91.75 1443 PHE A O 1
ATOM 11178 N N . ILE A 1 1444 ? -41.307 -27.988 5.778 1.00 91.50 1444 ILE A N 1
ATOM 11179 C CA . ILE A 1 1444 ? -41.530 -26.878 6.716 1.00 91.50 1444 ILE A CA 1
ATOM 11180 C C . ILE A 1 1444 ? -42.570 -25.909 6.143 1.00 91.50 1444 ILE A C 1
ATOM 11182 O O . ILE A 1 1444 ? -43.516 -25.549 6.838 1.00 91.50 1444 ILE A O 1
ATOM 11186 N N . GLN A 1 1445 ? -42.465 -25.549 4.861 1.00 89.44 1445 GLN A N 1
ATOM 11187 C CA . GLN A 1 1445 ? -43.441 -24.708 4.159 1.00 89.44 1445 GLN A CA 1
ATOM 11188 C C . GLN A 1 1445 ? -44.839 -25.346 4.119 1.00 89.44 1445 GLN A C 1
ATOM 11190 O O . GLN A 1 1445 ? -45.837 -24.657 4.330 1.00 89.44 1445 GLN A O 1
ATOM 11195 N N . ALA A 1 1446 ? -44.938 -26.662 3.909 1.00 89.81 1446 ALA A N 1
ATOM 11196 C CA . ALA A 1 1446 ? -46.208 -27.386 3.955 1.00 89.81 1446 ALA A CA 1
ATOM 11197 C C . ALA A 1 1446 ? -46.813 -27.418 5.372 1.00 89.81 1446 ALA A C 1
ATOM 11199 O O . ALA A 1 1446 ? -48.015 -27.196 5.526 1.00 89.81 1446 ALA A O 1
ATOM 11200 N N . GLY A 1 1447 ? -45.994 -27.631 6.407 1.00 89.44 1447 GLY A N 1
ATOM 11201 C CA . GLY A 1 1447 ? -46.426 -27.596 7.807 1.00 89.44 1447 GLY A CA 1
ATOM 11202 C C . GLY A 1 1447 ? -46.840 -26.195 8.273 1.00 89.44 1447 GLY A C 1
ATOM 11203 O O . GLY A 1 1447 ? -47.865 -26.043 8.937 1.00 89.44 1447 GLY A O 1
ATOM 11204 N N . ILE A 1 1448 ? -46.106 -25.158 7.856 1.00 91.12 1448 ILE A N 1
ATOM 11205 C CA . ILE A 1 1448 ? -46.487 -23.754 8.048 1.00 91.12 1448 ILE A CA 1
ATOM 11206 C C . ILE A 1 1448 ? -47.812 -23.475 7.341 1.00 91.12 1448 ILE A C 1
ATOM 11208 O O . ILE A 1 1448 ? -48.729 -22.962 7.972 1.00 91.12 1448 ILE A O 1
ATOM 11212 N N . LYS A 1 1449 ? -47.974 -23.879 6.076 1.00 88.44 1449 LYS A N 1
ATOM 11213 C CA . LYS A 1 1449 ? -49.241 -23.741 5.344 1.00 88.44 1449 LYS A CA 1
ATOM 11214 C C . LYS A 1 1449 ? -50.410 -24.433 6.050 1.00 88.44 1449 LYS A C 1
ATOM 11216 O O . LYS A 1 1449 ? -51.492 -23.855 6.132 1.00 88.44 1449 LYS A O 1
ATOM 11221 N N . GLN A 1 1450 ? -50.197 -25.622 6.608 1.00 90.00 1450 GLN A N 1
ATOM 11222 C CA . GLN A 1 1450 ? -51.221 -26.306 7.391 1.00 90.00 1450 GLN A CA 1
ATOM 11223 C C . GLN A 1 1450 ? -51.598 -25.519 8.659 1.00 90.00 1450 GLN A C 1
ATOM 11225 O O . GLN A 1 1450 ? -52.783 -25.438 8.982 1.00 90.00 1450 GLN A O 1
ATOM 11230 N N . ASP A 1 1451 ? -50.639 -24.897 9.354 1.00 91.06 1451 ASP A N 1
ATOM 11231 C CA . ASP A 1 1451 ? -50.951 -24.029 10.497 1.00 91.06 1451 ASP A CA 1
ATOM 11232 C C . ASP A 1 1451 ? -51.616 -22.706 10.072 1.00 91.06 1451 ASP A C 1
ATOM 11234 O O . ASP A 1 1451 ? -52.557 -22.260 10.726 1.00 91.06 1451 ASP A O 1
ATOM 11238 N N . ILE A 1 1452 ? -51.215 -22.111 8.946 1.00 88.50 1452 ILE A N 1
ATOM 11239 C CA . ILE A 1 1452 ? -51.868 -20.933 8.350 1.00 88.50 1452 ILE A CA 1
ATOM 11240 C C . ILE A 1 1452 ? -53.350 -21.212 8.095 1.00 88.50 1452 ILE A C 1
ATOM 11242 O O . ILE A 1 1452 ? -54.202 -20.390 8.437 1.00 88.50 1452 ILE A O 1
ATOM 11246 N N . GLU A 1 1453 ? -53.674 -22.378 7.538 1.00 87.56 1453 GLU A N 1
ATOM 11247 C CA . GLU A 1 1453 ? -55.052 -22.810 7.301 1.00 87.56 1453 GLU A CA 1
ATOM 11248 C C . GLU A 1 1453 ? -55.781 -23.153 8.623 1.00 87.56 1453 GLU A C 1
ATOM 11250 O O . GLU A 1 1453 ? -56.971 -22.848 8.769 1.00 87.56 1453 GLU A O 1
ATOM 11255 N N . ALA A 1 1454 ? -55.073 -23.687 9.628 1.00 89.50 1454 ALA A N 1
ATOM 11256 C CA . ALA A 1 1454 ? -55.631 -24.064 10.929 1.00 89.50 1454 ALA A CA 1
ATOM 11257 C C . ALA A 1 1454 ? -56.179 -22.864 11.746 1.00 89.50 1454 ALA A C 1
ATOM 11259 O O . ALA A 1 1454 ? -55.493 -21.844 11.884 1.00 89.50 1454 ALA A O 1
ATOM 11260 N N . PRO A 1 1455 ? -57.387 -22.975 12.344 1.00 89.31 1455 PRO A N 1
ATOM 11261 C CA . PRO A 1 1455 ? -58.001 -21.901 13.128 1.00 89.31 1455 PRO A CA 1
ATOM 11262 C C . PRO A 1 1455 ? -57.129 -21.363 14.272 1.00 89.31 1455 PRO A C 1
ATOM 11264 O O . PRO A 1 1455 ? -56.525 -22.135 15.013 1.00 89.31 1455 PRO A O 1
ATOM 11267 N N . LYS A 1 1456 ? -57.155 -20.039 14.465 1.00 92.06 1456 LYS A N 1
ATOM 11268 C CA . LYS A 1 1456 ? -56.726 -19.357 15.698 1.00 92.06 1456 LYS A CA 1
ATOM 11269 C C . LYS A 1 1456 ? -57.899 -18.528 16.235 1.00 92.06 1456 LYS A C 1
ATOM 11271 O O . LYS A 1 1456 ? -57.997 -17.348 15.914 1.00 92.06 1456 LYS A O 1
ATOM 11276 N N . PRO A 1 1457 ? -58.868 -19.136 16.939 1.00 92.88 1457 PRO A N 1
ATOM 11277 C CA . PRO A 1 1457 ? -60.041 -18.411 17.418 1.00 92.88 1457 PRO A CA 1
ATOM 11278 C C . PRO A 1 1457 ? -59.665 -17.351 18.463 1.00 92.88 1457 PRO A C 1
ATOM 11280 O O . PRO A 1 1457 ? -58.641 -17.461 19.143 1.00 92.88 1457 PRO A O 1
ATOM 11283 N N . TYR A 1 1458 ? -60.536 -16.358 18.644 1.00 94.06 1458 TYR A N 1
ATOM 11284 C CA . TYR A 1 1458 ? -60.502 -15.488 19.821 1.00 94.06 1458 TYR A CA 1
ATOM 11285 C C . TYR A 1 1458 ? -60.395 -16.326 21.109 1.00 94.06 1458 TYR A C 1
ATOM 11287 O O . TYR A 1 1458 ? -61.042 -17.364 21.233 1.00 94.06 1458 TYR A O 1
ATOM 11295 N N . GLY A 1 1459 ? -59.559 -15.878 22.046 1.00 92.94 1459 GLY A N 1
ATOM 11296 C CA . GLY A 1 1459 ? -59.271 -16.559 23.309 1.00 92.94 1459 GLY A CA 1
ATOM 11297 C C . GLY A 1 1459 ? -58.228 -17.679 23.247 1.00 92.94 1459 GLY A C 1
ATOM 11298 O O . GLY A 1 1459 ? -57.864 -18.181 24.307 1.00 92.94 1459 GLY A O 1
ATOM 11299 N N . SER A 1 1460 ? -57.729 -18.051 22.061 1.00 93.31 1460 SER A N 1
ATOM 11300 C CA . SER A 1 1460 ? -56.581 -18.964 21.899 1.00 93.31 1460 SER A CA 1
ATOM 11301 C C . SER A 1 1460 ? -55.240 -18.224 21.894 1.00 93.31 1460 SER A C 1
ATOM 11303 O O . SER A 1 1460 ? -55.193 -16.997 21.756 1.00 93.31 1460 SER A O 1
ATOM 11305 N N . SER A 1 1461 ? -54.130 -18.960 22.019 1.00 93.31 1461 SER A N 1
ATOM 11306 C CA . SER A 1 1461 ? -52.802 -18.356 21.867 1.00 93.31 1461 SER A CA 1
ATOM 11307 C C . SER A 1 1461 ? -52.403 -18.182 20.401 1.00 93.31 1461 SER A C 1
ATOM 11309 O O . SER A 1 1461 ? -52.232 -19.146 19.648 1.00 93.31 1461 SER A O 1
ATOM 11311 N N . PHE A 1 1462 ? -52.172 -16.932 19.998 1.00 94.75 1462 PHE A N 1
ATOM 11312 C CA . PHE A 1 1462 ? -51.604 -16.618 18.686 1.00 94.75 1462 PHE A CA 1
ATOM 11313 C C . PHE A 1 1462 ? -50.119 -16.991 18.604 1.00 94.75 1462 PHE A C 1
ATOM 11315 O O . PHE A 1 1462 ? -49.660 -17.383 17.530 1.00 94.75 1462 PHE A O 1
ATOM 11322 N N . VAL A 1 1463 ? -49.406 -16.997 19.737 1.00 95.25 1463 VAL A N 1
ATOM 11323 C CA . VAL A 1 1463 ? -48.045 -17.537 19.831 1.00 95.25 1463 VAL A CA 1
ATOM 11324 C C . VAL A 1 1463 ? -48.065 -19.063 19.757 1.00 95.25 1463 VAL A C 1
ATOM 11326 O O . VAL A 1 1463 ? -48.790 -19.720 20.506 1.00 95.25 1463 VAL A O 1
ATOM 11329 N N . ALA A 1 1464 ? -47.222 -19.634 18.897 1.00 95.50 1464 ALA A N 1
ATOM 11330 C CA . ALA A 1 1464 ? -46.892 -21.057 18.920 1.00 95.50 1464 ALA A CA 1
ATOM 11331 C C . ALA A 1 1464 ? -45.474 -21.315 18.405 1.00 95.50 1464 ALA A C 1
ATOM 11333 O O . ALA A 1 1464 ? -44.888 -20.501 17.693 1.00 95.50 1464 ALA A O 1
ATOM 11334 N N . PHE A 1 1465 ? -44.956 -22.489 18.744 1.00 96.88 1465 PHE A N 1
ATOM 11335 C CA . PHE A 1 1465 ? -43.639 -22.970 18.368 1.00 96.88 1465 PHE A CA 1
ATOM 11336 C C . PHE A 1 1465 ? -43.759 -24.378 17.761 1.00 96.88 1465 PHE A C 1
ATOM 11338 O O . PHE A 1 1465 ? -44.330 -25.282 18.378 1.00 96.88 1465 PHE A O 1
ATOM 11345 N N . ASN A 1 1466 ? -43.221 -24.587 16.559 1.00 94.94 1466 ASN A N 1
ATOM 11346 C CA . ASN A 1 1466 ? -43.074 -25.922 15.970 1.00 94.94 1466 ASN A CA 1
ATOM 11347 C C . ASN A 1 1466 ? -41.623 -26.140 15.545 1.00 94.94 1466 ASN A C 1
ATOM 11349 O O . ASN A 1 1466 ? -41.130 -25.483 14.630 1.00 94.94 1466 ASN A O 1
ATOM 11353 N N . LEU A 1 1467 ? -40.937 -27.041 16.239 1.00 96.00 1467 LEU A N 1
ATOM 11354 C CA . LEU A 1 1467 ? -39.582 -27.451 15.934 1.00 96.00 1467 LEU A CA 1
ATOM 11355 C C . LEU A 1 1467 ? -39.602 -28.591 14.915 1.00 96.00 1467 LEU A C 1
ATOM 11357 O O . LEU A 1 1467 ? -39.838 -29.753 15.250 1.00 96.00 1467 LEU A O 1
ATOM 11361 N N . PHE A 1 1468 ? -39.280 -28.268 13.672 1.00 94.62 1468 PHE A N 1
ATOM 11362 C CA . PHE A 1 1468 ? -38.984 -29.264 12.656 1.00 94.62 1468 PHE A CA 1
ATOM 11363 C C . PHE A 1 1468 ? -37.570 -29.800 12.884 1.00 94.62 1468 PHE A C 1
ATOM 11365 O O . PHE A 1 1468 ? -36.630 -29.020 12.980 1.00 94.62 1468 PHE A O 1
ATOM 11372 N N . THR A 1 1469 ? -37.406 -31.114 12.986 1.00 91.44 1469 THR A N 1
ATOM 11373 C CA . THR A 1 1469 ? -36.117 -31.794 13.192 1.00 91.44 1469 THR A CA 1
ATOM 11374 C C . THR A 1 1469 ? -35.757 -32.574 11.932 1.00 91.44 1469 THR A C 1
ATOM 11376 O O . THR A 1 1469 ? -36.570 -33.332 11.408 1.00 91.44 1469 THR A O 1
ATOM 11379 N N . HIS A 1 1470 ? -34.562 -32.338 11.402 1.00 89.88 1470 HIS A N 1
ATOM 11380 C CA . HIS A 1 1470 ? -34.106 -32.820 10.099 1.00 89.88 1470 HIS A CA 1
ATOM 11381 C C . HIS A 1 1470 ? -33.273 -34.110 10.262 1.00 89.88 1470 HIS A C 1
ATOM 11383 O O . HIS A 1 1470 ? -32.575 -34.252 11.270 1.00 89.88 1470 HIS A O 1
ATOM 11389 N N . PRO A 1 1471 ? -33.264 -35.035 9.280 1.00 82.25 1471 PRO A N 1
ATOM 11390 C CA . PRO A 1 1471 ? -32.516 -36.296 9.374 1.00 82.25 1471 PRO A CA 1
ATOM 11391 C C . PRO A 1 1471 ? -31.004 -36.141 9.613 1.00 82.25 1471 PRO A C 1
ATOM 11393 O O . PRO A 1 1471 ? -30.421 -36.926 10.354 1.00 82.25 1471 PRO A O 1
ATOM 11396 N N . ASN A 1 1472 ? -30.386 -35.100 9.043 1.00 82.69 1472 ASN A N 1
ATOM 11397 C CA . ASN A 1 1472 ? -28.961 -34.762 9.203 1.00 82.69 1472 ASN A CA 1
ATOM 11398 C C . ASN A 1 1472 ? -28.618 -34.139 10.578 1.00 82.69 1472 ASN A C 1
ATOM 11400 O O . ASN A 1 1472 ? -27.484 -33.720 10.814 1.00 82.69 1472 ASN A O 1
ATOM 11404 N N . GLY A 1 1473 ? -29.601 -34.029 11.477 1.00 81.62 1473 GLY A N 1
ATOM 11405 C CA . GLY A 1 1473 ? -29.476 -33.414 12.793 1.00 81.62 1473 GLY A CA 1
ATOM 11406 C C . GLY A 1 1473 ? -29.862 -31.936 12.845 1.00 81.62 1473 GLY A C 1
ATOM 11407 O O . GLY A 1 1473 ? -30.080 -31.441 13.946 1.00 81.62 1473 GLY A O 1
ATOM 11408 N N . ALA A 1 1474 ? -29.995 -31.239 11.711 1.00 89.44 1474 ALA A N 1
ATOM 11409 C CA . ALA A 1 1474 ? -30.488 -29.863 11.690 1.00 89.44 1474 ALA A CA 1
ATOM 11410 C C . ALA A 1 1474 ? -31.898 -29.744 12.299 1.00 89.44 1474 ALA A C 1
ATOM 11412 O O . ALA A 1 1474 ? -32.611 -30.720 12.534 1.00 89.44 1474 ALA A O 1
ATOM 11413 N N . SER A 1 1475 ? -32.310 -28.522 12.585 1.00 92.56 1475 SER A N 1
ATOM 11414 C CA . SER A 1 1475 ? -33.581 -28.173 13.195 1.00 92.56 1475 SER A CA 1
ATOM 11415 C C . SER A 1 1475 ? -34.095 -26.845 12.628 1.00 92.56 1475 SER A C 1
ATOM 11417 O O . SER A 1 1475 ? -33.374 -26.054 12.028 1.00 92.56 1475 SER A O 1
ATOM 11419 N N . THR A 1 1476 ? -35.385 -26.577 12.768 1.00 95.12 1476 THR A N 1
ATOM 11420 C CA . THR A 1 1476 ? -35.978 -25.289 12.411 1.00 95.12 1476 THR A CA 1
ATOM 11421 C C . THR A 1 1476 ? -37.142 -25.021 13.336 1.00 95.12 1476 THR A C 1
ATOM 11423 O O . THR A 1 1476 ? -38.177 -25.679 13.244 1.00 95.12 1476 THR A O 1
ATOM 11426 N N . LEU A 1 1477 ? -36.974 -24.064 14.244 1.00 96.19 1477 LEU A N 1
ATOM 11427 C CA . LEU A 1 1477 ? -38.069 -23.603 15.083 1.00 96.19 1477 LEU A CA 1
ATOM 11428 C C . LEU A 1 1477 ? -38.875 -22.592 14.286 1.00 96.19 1477 LEU A C 1
ATOM 11430 O O . LEU A 1 1477 ? -38.436 -21.468 14.076 1.00 96.19 1477 LEU A O 1
ATOM 11434 N N . VAL A 1 1478 ? -40.066 -22.991 13.872 1.00 95.81 1478 VAL A N 1
ATOM 11435 C CA . VAL A 1 1478 ? -41.081 -22.072 13.381 1.00 95.81 1478 VAL A CA 1
ATOM 11436 C C . VAL A 1 1478 ? -41.710 -21.396 14.593 1.00 95.81 1478 VAL A C 1
ATOM 11438 O O . VAL A 1 1478 ? -42.506 -22.007 15.310 1.00 95.81 1478 VAL A O 1
ATOM 11441 N N . PHE A 1 1479 ? -41.342 -20.141 14.832 1.00 95.50 1479 PHE A N 1
ATOM 11442 C CA . PHE A 1 1479 ? -42.001 -19.266 15.791 1.00 95.50 1479 PHE A CA 1
ATOM 11443 C C . PHE A 1 1479 ? -43.121 -18.498 15.091 1.00 95.50 1479 PHE A C 1
ATOM 11445 O O . PHE A 1 1479 ? -42.883 -17.640 14.243 1.00 95.50 1479 PHE A O 1
ATOM 11452 N N . ARG A 1 1480 ? -44.362 -18.819 15.452 1.00 95.50 1480 ARG A N 1
ATOM 11453 C CA . ARG A 1 1480 ? -45.556 -18.103 15.013 1.00 95.50 1480 ARG A CA 1
ATOM 11454 C C . ARG A 1 1480 ? -45.880 -17.005 16.017 1.00 95.50 1480 ARG A C 1
ATOM 11456 O O . ARG A 1 1480 ? -46.043 -17.297 17.200 1.00 95.50 1480 ARG A O 1
ATOM 11463 N N . ILE A 1 1481 ? -46.061 -15.782 15.532 1.00 94.62 1481 ILE A N 1
ATOM 11464 C CA . ILE A 1 1481 ? -46.515 -14.625 16.313 1.00 94.62 1481 ILE A CA 1
ATOM 11465 C C . ILE A 1 1481 ? -47.461 -13.754 15.467 1.00 94.62 1481 ILE A C 1
ATOM 11467 O O . ILE A 1 1481 ? -47.433 -13.808 14.241 1.00 94.62 1481 ILE A O 1
ATOM 11471 N N . SER A 1 1482 ? -48.327 -12.968 16.109 1.00 94.12 1482 SER A N 1
ATOM 11472 C CA . SER A 1 1482 ? -49.203 -11.989 15.451 1.00 94.12 1482 SER A CA 1
ATOM 11473 C C . SER A 1 1482 ? -48.656 -10.559 15.544 1.00 94.12 1482 SER A C 1
ATOM 11475 O O . SER A 1 1482 ? -48.153 -10.174 16.598 1.00 94.12 1482 SER A O 1
ATOM 11477 N N . HIS A 1 1483 ? -48.867 -9.721 14.521 1.00 90.94 1483 HIS A N 1
ATOM 11478 C CA . HIS A 1 1483 ? -48.696 -8.256 14.586 1.00 90.94 1483 HIS A CA 1
ATOM 11479 C C . HIS A 1 1483 ? -49.551 -7.600 15.695 1.00 90.94 1483 HIS A C 1
ATOM 11481 O O . HIS A 1 1483 ? -49.303 -6.459 16.072 1.00 90.94 1483 HIS A O 1
ATOM 11487 N N . ALA A 1 1484 ? -50.524 -8.312 16.280 1.00 93.88 1484 ALA A N 1
ATOM 11488 C CA . ALA A 1 1484 ? -51.209 -7.896 17.506 1.00 93.88 1484 ALA A CA 1
ATOM 11489 C C . ALA A 1 1484 ? -50.310 -7.964 18.761 1.00 93.88 1484 ALA A C 1
ATOM 11491 O O . ALA A 1 1484 ? -50.724 -7.547 19.846 1.00 93.88 1484 ALA A O 1
ATOM 11492 N N . GLN A 1 1485 ? -49.088 -8.490 18.627 1.00 94.50 1485 GLN A N 1
ATOM 11493 C CA . GLN A 1 1485 ? -48.139 -8.737 19.711 1.00 94.50 1485 GLN A CA 1
ATOM 11494 C C . GLN A 1 1485 ? -46.738 -8.150 19.460 1.00 94.50 1485 GLN A C 1
ATOM 11496 O O . GLN A 1 1485 ? -45.939 -8.127 20.393 1.00 94.50 1485 GLN A O 1
ATOM 11501 N N . TYR A 1 1486 ? -46.438 -7.629 18.264 1.00 92.31 1486 TYR A N 1
ATOM 11502 C CA . TYR A 1 1486 ? -45.137 -7.025 17.953 1.00 92.31 1486 TYR A CA 1
ATOM 11503 C C . TYR A 1 1486 ? -45.214 -5.883 16.926 1.00 92.31 1486 TYR A C 1
ATOM 11505 O O . TYR A 1 1486 ? -46.131 -5.813 16.106 1.00 92.31 1486 TYR A O 1
ATOM 11513 N N . ASP A 1 1487 ? -44.176 -5.048 16.917 1.00 86.56 1487 ASP A N 1
ATOM 11514 C CA . ASP A 1 1487 ? -43.772 -4.227 15.776 1.00 86.56 1487 ASP A CA 1
ATOM 11515 C C . ASP A 1 1487 ? -42.265 -4.388 15.491 1.00 86.56 1487 ASP A C 1
ATOM 11517 O O . ASP A 1 1487 ? -41.539 -5.022 16.260 1.00 86.56 1487 ASP A O 1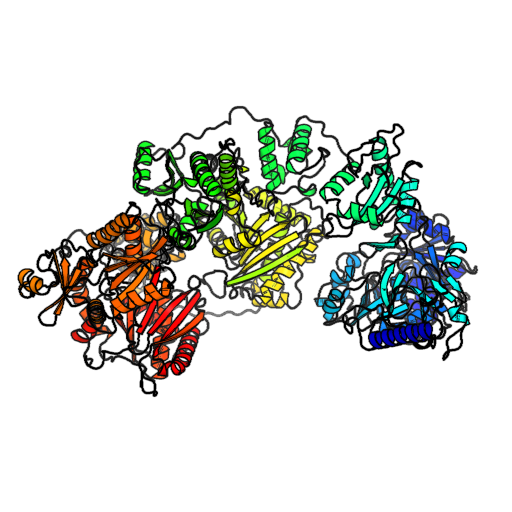
ATOM 11521 N N . GLU A 1 1488 ? -41.789 -3.831 14.376 1.00 80.88 1488 GLU A N 1
ATOM 11522 C CA . GLU A 1 1488 ? -40.398 -3.981 13.905 1.00 80.88 1488 GLU A CA 1
ATOM 11523 C C . GLU A 1 1488 ? -39.340 -3.338 14.830 1.00 80.88 1488 GLU A C 1
ATOM 11525 O O . GLU A 1 1488 ? -38.146 -3.474 14.579 1.00 80.88 1488 GLU A O 1
ATOM 11530 N N . ILE A 1 1489 ? -39.751 -2.651 15.905 1.00 81.12 1489 ILE A N 1
ATOM 11531 C CA . ILE A 1 1489 ? -38.846 -2.076 16.914 1.00 81.12 1489 ILE A CA 1
ATOM 11532 C C . ILE A 1 1489 ? -38.725 -2.998 18.135 1.00 81.12 1489 ILE A C 1
ATOM 11534 O O . ILE A 1 1489 ? -37.631 -3.129 18.680 1.00 81.12 1489 ILE A O 1
ATOM 11538 N N . CYS A 1 1490 ? -39.799 -3.678 18.564 1.00 86.50 1490 CYS A N 1
ATOM 11539 C CA . CYS A 1 1490 ? -39.682 -4.672 19.640 1.00 86.50 1490 CYS A CA 1
ATOM 11540 C C . CYS A 1 1490 ? -39.278 -6.074 19.160 1.00 86.50 1490 CYS A C 1
ATOM 11542 O O . CYS A 1 1490 ? -38.844 -6.874 19.986 1.00 86.50 1490 CYS A O 1
ATOM 11544 N N . LEU A 1 1491 ? -39.370 -6.380 17.860 1.00 86.94 1491 LEU A N 1
ATOM 11545 C CA . LEU A 1 1491 ? -38.924 -7.663 17.303 1.00 86.94 1491 LEU A CA 1
ATOM 11546 C C . LEU A 1 1491 ? -37.440 -7.976 17.547 1.00 86.94 1491 LEU A C 1
ATOM 11548 O O . LEU A 1 1491 ? -37.171 -9.074 18.034 1.00 86.94 1491 LEU A O 1
ATOM 11552 N N . PRO A 1 1492 ? -36.482 -7.057 17.300 1.00 84.94 1492 PRO A N 1
ATOM 11553 C CA . PRO A 1 1492 ? -35.085 -7.296 17.649 1.00 84.94 1492 PRO A CA 1
ATOM 11554 C C . PRO A 1 1492 ? -34.913 -7.688 19.118 1.00 84.94 1492 PRO A C 1
ATOM 11556 O O . PRO A 1 1492 ? -34.334 -8.728 19.423 1.00 84.94 1492 PRO A O 1
ATOM 11559 N N . ILE A 1 1493 ? -35.559 -6.940 20.017 1.00 87.81 1493 ILE A N 1
ATOM 11560 C CA . ILE A 1 1493 ? -35.548 -7.189 21.463 1.00 87.81 1493 ILE A CA 1
ATOM 11561 C C . ILE A 1 1493 ? -36.185 -8.552 21.803 1.00 87.81 1493 ILE A C 1
ATOM 11563 O O . ILE A 1 1493 ? -35.703 -9.252 22.689 1.00 87.81 1493 ILE A O 1
ATOM 11567 N N . LEU A 1 1494 ? -37.246 -8.970 21.098 1.00 91.94 1494 LEU A N 1
ATOM 11568 C CA . LEU A 1 1494 ? -37.893 -10.277 21.294 1.00 91.94 1494 LEU A CA 1
ATOM 11569 C C . LEU A 1 1494 ? -36.917 -11.406 21.013 1.00 91.94 1494 LEU A C 1
ATOM 11571 O O . LEU A 1 1494 ? -36.794 -12.346 21.804 1.00 91.94 1494 LEU A O 1
ATOM 11575 N N . PHE A 1 1495 ? -36.221 -11.304 19.887 1.00 91.94 1495 PHE A N 1
ATOM 11576 C CA . PHE A 1 1495 ? -35.207 -12.270 19.536 1.00 91.94 1495 PHE A CA 1
ATOM 11577 C C . PHE A 1 1495 ? -34.057 -12.207 20.547 1.00 91.94 1495 PHE A C 1
ATOM 11579 O O . PHE A 1 1495 ? -33.632 -13.266 20.997 1.00 91.94 1495 PHE A O 1
ATOM 11586 N N . GLU A 1 1496 ? -33.599 -11.022 20.979 1.00 89.06 1496 GLU A N 1
ATOM 11587 C CA . GLU A 1 1496 ? -32.488 -10.875 21.945 1.00 89.06 1496 GLU A CA 1
ATOM 11588 C C . GLU A 1 1496 ? -32.820 -11.557 23.266 1.00 89.06 1496 GLU A C 1
ATOM 11590 O O . GLU A 1 1496 ? -31.973 -12.211 23.876 1.00 89.06 1496 GLU A O 1
ATOM 11595 N N . GLN A 1 1497 ? -34.081 -11.486 23.679 1.00 93.94 1497 GLN A N 1
ATOM 11596 C CA . GLN A 1 1497 ? -34.564 -12.202 24.844 1.00 93.94 1497 GLN A CA 1
ATOM 11597 C C . GLN A 1 1497 ? -34.629 -13.716 24.618 1.00 93.94 1497 GLN A C 1
ATOM 11599 O O . GLN A 1 1497 ? -34.167 -14.448 25.486 1.00 93.94 1497 GLN A O 1
ATOM 11604 N N . LEU A 1 1498 ? -35.132 -14.216 23.481 1.00 94.12 1498 LEU A N 1
ATOM 11605 C CA . LEU A 1 1498 ? -35.130 -15.663 23.181 1.00 94.12 1498 LEU A CA 1
ATOM 11606 C C . LEU A 1 1498 ? -33.698 -16.221 23.145 1.00 94.12 1498 LEU A C 1
ATOM 11608 O O . LEU A 1 1498 ? -33.420 -17.300 23.668 1.00 94.12 1498 LEU A O 1
ATOM 11612 N N . SER A 1 1499 ? -32.797 -15.424 22.578 1.00 92.56 1499 SER A N 1
ATOM 11613 C CA . SER A 1 1499 ? -31.366 -15.649 22.447 1.00 92.56 1499 SER A CA 1
ATOM 11614 C C . SER A 1 1499 ? -30.682 -15.762 23.807 1.00 92.56 1499 SER A C 1
ATOM 11616 O O . SER A 1 1499 ? -30.064 -16.781 24.116 1.00 92.56 1499 SER A O 1
ATOM 11618 N N . ALA A 1 1500 ? -30.876 -14.758 24.664 1.00 91.25 1500 ALA A N 1
ATOM 11619 C CA . ALA A 1 1500 ? -30.365 -14.740 26.029 1.00 91.25 1500 ALA A CA 1
ATOM 11620 C C . ALA A 1 1500 ? -30.995 -15.823 26.927 1.00 91.25 1500 ALA A C 1
ATOM 11622 O O . ALA A 1 1500 ? -30.359 -16.310 27.861 1.00 91.25 1500 ALA A O 1
ATOM 11623 N N . LEU A 1 1501 ? -32.235 -16.236 26.647 1.00 93.69 1501 LEU A N 1
ATOM 11624 C CA . LEU A 1 1501 ? -32.928 -17.285 27.394 1.00 93.69 1501 LEU A CA 1
ATOM 11625 C C . LEU A 1 1501 ? -32.454 -18.695 27.045 1.00 93.69 1501 LEU A C 1
ATOM 11627 O O . LEU A 1 1501 ? -32.271 -19.505 27.953 1.00 93.69 1501 LEU A O 1
ATOM 11631 N N . TYR A 1 1502 ? -32.231 -18.996 25.762 1.00 92.94 1502 TYR A N 1
ATOM 11632 C CA . TYR A 1 1502 ? -31.644 -20.279 25.375 1.00 92.94 1502 TYR A CA 1
ATOM 11633 C C . TYR A 1 1502 ? -30.144 -20.331 25.687 1.00 92.94 1502 TYR A C 1
ATOM 11635 O O . TYR A 1 1502 ? -29.645 -21.419 25.955 1.00 92.94 1502 TYR A O 1
ATOM 11643 N N . SER A 1 1503 ? -29.426 -19.205 25.772 1.00 89.31 1503 SER A N 1
ATOM 11644 C CA . SER A 1 1503 ? -28.029 -19.209 26.237 1.00 89.31 1503 SER A CA 1
ATOM 11645 C C . SER A 1 1503 ? -27.936 -19.380 27.751 1.00 89.31 1503 SER A C 1
ATOM 11647 O O . SER A 1 1503 ? -27.211 -20.259 28.231 1.00 89.31 1503 SER A O 1
ATOM 11649 N N . GLY A 1 1504 ? -28.727 -18.600 28.492 1.00 86.56 1504 GLY A N 1
ATOM 11650 C CA . GLY A 1 1504 ? -28.588 -18.364 29.927 1.00 86.56 1504 GLY A CA 1
ATOM 11651 C C . GLY A 1 1504 ? -27.865 -17.051 30.272 1.00 86.56 1504 GLY A C 1
ATOM 11652 O O . GLY A 1 1504 ? -27.391 -16.913 31.399 1.00 86.56 1504 GLY A O 1
ATOM 11653 N N . THR A 1 1505 ? -27.740 -16.105 29.332 1.00 87.44 1505 THR A N 1
ATOM 11654 C CA . THR A 1 1505 ? -27.129 -14.779 29.555 1.00 87.44 1505 THR A CA 1
ATOM 11655 C C . THR A 1 1505 ? -28.145 -13.733 30.046 1.00 87.44 1505 THR A C 1
ATOM 11657 O O . THR A 1 1505 ? -29.311 -14.026 30.320 1.00 87.44 1505 THR A O 1
ATOM 11660 N N . THR A 1 1506 ? -27.696 -12.486 30.225 1.00 86.69 1506 THR A N 1
ATOM 11661 C CA . THR A 1 1506 ? -28.541 -11.368 30.665 1.00 86.69 1506 THR A CA 1
ATOM 11662 C C . THR A 1 1506 ? -29.591 -11.016 29.610 1.00 86.69 1506 THR A C 1
ATOM 11664 O O . THR A 1 1506 ? -29.300 -10.367 28.612 1.00 86.69 1506 THR A O 1
ATOM 11667 N N . VAL A 1 1507 ? -30.829 -11.424 29.873 1.00 87.31 1507 VAL A N 1
ATOM 11668 C CA . VAL A 1 1507 ? -32.020 -11.116 29.070 1.00 87.31 1507 VAL A CA 1
ATOM 11669 C C . VAL A 1 1507 ? -32.332 -9.609 29.127 1.00 87.31 1507 VAL A C 1
ATOM 11671 O O . VAL A 1 1507 ? -32.478 -9.095 30.240 1.00 87.31 1507 VAL A O 1
ATOM 11674 N N . PRO A 1 1508 ? -32.479 -8.898 27.988 1.00 84.00 1508 PRO A N 1
ATOM 11675 C CA . PRO A 1 1508 ? -32.845 -7.479 27.977 1.00 84.00 1508 PRO A CA 1
ATOM 11676 C C . PRO A 1 1508 ? -34.140 -7.172 28.742 1.00 84.00 1508 PRO A C 1
ATOM 11678 O O . PRO A 1 1508 ? -35.116 -7.920 28.662 1.00 84.00 1508 PRO A O 1
ATOM 11681 N N . GLU A 1 1509 ? -34.170 -6.054 29.471 1.00 85.38 1509 GLU A N 1
ATOM 11682 C CA . GLU A 1 1509 ? -35.360 -5.608 30.210 1.00 85.38 1509 GLU A CA 1
ATOM 11683 C C . GLU A 1 1509 ? -36.346 -4.853 29.312 1.00 85.38 1509 GLU A C 1
ATOM 11685 O O . GLU A 1 1509 ? -36.003 -3.822 28.726 1.00 85.38 1509 GLU A O 1
ATOM 11690 N N . THR A 1 1510 ? -37.596 -5.316 29.286 1.00 88.81 1510 THR A N 1
ATOM 11691 C CA . THR A 1 1510 ? -38.694 -4.739 28.502 1.00 88.81 1510 THR A CA 1
ATOM 11692 C C . THR A 1 1510 ? -39.749 -4.057 29.376 1.00 88.81 1510 THR A C 1
ATOM 11694 O O . THR A 1 1510 ? -39.982 -4.426 30.528 1.00 88.81 1510 THR A O 1
ATOM 11697 N N . VAL A 1 1511 ? -40.413 -3.041 28.822 1.00 88.25 1511 VAL A N 1
ATOM 11698 C CA . VAL A 1 1511 ? -41.553 -2.355 29.444 1.00 88.25 1511 VAL A CA 1
ATOM 11699 C C . VAL A 1 1511 ? -42.856 -2.983 28.919 1.00 88.25 1511 VAL A C 1
ATOM 11701 O O . VAL A 1 1511 ? -43.031 -3.053 27.699 1.00 88.25 1511 VAL A O 1
ATOM 11704 N N . PRO A 1 1512 ? -43.784 -3.429 29.792 1.00 90.62 1512 PRO A N 1
ATOM 11705 C CA . PRO A 1 1512 ? -45.013 -4.102 29.366 1.00 90.62 1512 PRO A CA 1
ATOM 11706 C C . PRO A 1 1512 ? -45.913 -3.237 28.474 1.00 90.62 1512 PRO A C 1
ATOM 11708 O O . PRO A 1 1512 ? -46.127 -2.054 28.758 1.00 90.62 1512 PRO A O 1
ATOM 11711 N N . PHE A 1 1513 ? -46.488 -3.836 27.426 1.00 92.00 1513 PHE A N 1
ATOM 11712 C CA . PHE A 1 1513 ? -47.347 -3.133 26.469 1.00 92.00 1513 PHE A CA 1
ATOM 11713 C C . PHE A 1 1513 ? -48.564 -2.465 27.120 1.00 92.00 1513 PHE A C 1
ATOM 11715 O O . PHE A 1 1513 ? -48.952 -1.374 26.700 1.00 92.00 1513 PHE A O 1
ATOM 11722 N N . SER A 1 1514 ? -49.147 -3.028 28.185 1.00 90.75 1514 SER A N 1
ATOM 11723 C CA . SER A 1 1514 ? -50.284 -2.380 28.840 1.00 90.75 1514 SER A CA 1
ATOM 11724 C C . SER A 1 1514 ? -49.917 -1.024 29.447 1.00 90.75 1514 SER A C 1
ATOM 11726 O O . SER A 1 1514 ? -50.793 -0.175 29.566 1.00 90.75 1514 SER A O 1
ATOM 11728 N N . LYS A 1 1515 ? -48.643 -0.767 29.792 1.00 88.38 1515 LYS A N 1
ATOM 11729 C CA . LYS A 1 1515 ? -48.201 0.569 30.233 1.00 88.38 1515 LYS A CA 1
ATOM 11730 C C . LYS A 1 1515 ? -48.275 1.595 29.105 1.00 88.38 1515 LYS A C 1
ATOM 11732 O O . LYS A 1 1515 ? -48.646 2.739 29.358 1.00 88.38 1515 LYS A O 1
ATOM 11737 N N . HIS A 1 1516 ? -47.990 1.178 27.869 1.00 88.44 1516 HIS A N 1
ATOM 11738 C CA . HIS A 1 1516 ? -48.240 1.997 26.686 1.00 88.44 1516 HIS A CA 1
ATOM 11739 C C . HIS A 1 1516 ? -49.734 2.271 26.548 1.00 88.44 1516 HIS A C 1
ATOM 11741 O O . HIS A 1 1516 ? -50.131 3.427 26.587 1.00 88.44 1516 HIS A O 1
ATOM 11747 N N . VAL A 1 1517 ? -50.575 1.232 26.492 1.00 90.50 1517 VAL A N 1
ATOM 11748 C CA . VAL A 1 1517 ? -52.034 1.398 26.347 1.00 90.50 1517 VAL A CA 1
ATOM 11749 C C . VAL A 1 1517 ? -52.617 2.291 27.450 1.00 90.50 1517 VAL A C 1
ATOM 11751 O O . VAL A 1 1517 ? -53.401 3.187 27.150 1.00 90.50 1517 VAL A O 1
ATOM 11754 N N . ASN A 1 1518 ? -52.179 2.125 28.701 1.00 89.31 1518 ASN A N 1
ATOM 11755 C CA . ASN A 1 1518 ? -52.567 2.977 29.825 1.00 89.31 1518 ASN A CA 1
ATOM 11756 C C . ASN A 1 1518 ? -52.140 4.442 29.617 1.00 89.31 1518 ASN A C 1
ATOM 11758 O O . ASN A 1 1518 ? -52.964 5.337 29.782 1.00 89.31 1518 ASN A O 1
ATOM 11762 N N . HIS A 1 1519 ? -50.886 4.713 29.235 1.00 87.00 1519 HIS A N 1
ATOM 11763 C CA . HIS A 1 1519 ? -50.409 6.077 28.949 1.00 87.00 1519 HIS A CA 1
ATOM 11764 C C . HIS A 1 1519 ? -51.159 6.714 27.770 1.00 87.00 1519 HIS A C 1
ATOM 11766 O O . HIS A 1 1519 ? -51.614 7.853 27.850 1.00 87.00 1519 HIS A O 1
ATOM 11772 N N . VAL A 1 1520 ? -51.364 5.956 26.694 1.00 88.31 1520 VAL A N 1
ATOM 11773 C CA . VAL A 1 1520 ? -52.070 6.412 25.495 1.00 88.31 1520 VAL A CA 1
ATOM 11774 C C . VAL A 1 1520 ? -53.525 6.761 25.801 1.00 88.31 1520 VAL A C 1
ATOM 11776 O O . VAL A 1 1520 ? -53.958 7.876 25.516 1.00 88.31 1520 VAL A O 1
ATOM 11779 N N . VAL A 1 1521 ? -54.273 5.846 26.423 1.00 88.31 1521 VAL A N 1
ATOM 11780 C CA . VAL A 1 1521 ? -55.711 6.019 26.684 1.00 88.31 1521 VAL A CA 1
ATOM 11781 C C . VAL A 1 1521 ? -55.984 7.067 27.769 1.00 88.31 1521 VAL A C 1
ATOM 11783 O O . VAL A 1 1521 ? -56.960 7.808 27.659 1.00 88.31 1521 VAL A O 1
ATOM 11786 N N . LEU A 1 1522 ? -55.141 7.161 28.805 1.00 85.56 1522 LEU A N 1
ATOM 11787 C CA . LEU A 1 1522 ? -55.375 8.071 29.934 1.00 85.56 1522 LEU A CA 1
ATOM 11788 C C . LEU A 1 1522 ? -54.777 9.471 29.754 1.00 85.56 1522 LEU A C 1
ATOM 11790 O O . LEU A 1 1522 ? -55.307 10.417 30.336 1.00 85.56 1522 LEU A O 1
ATOM 11794 N N . ASP A 1 1523 ? -53.673 9.607 29.014 1.00 84.06 1523 ASP A N 1
ATOM 11795 C CA . ASP A 1 1523 ? -52.907 10.857 28.926 1.00 84.06 1523 ASP A CA 1
ATOM 11796 C C . ASP A 1 1523 ? -52.736 11.368 27.486 1.00 84.06 1523 ASP A C 1
ATOM 11798 O O . ASP A 1 1523 ? -52.855 12.575 27.271 1.00 84.06 1523 ASP A O 1
ATOM 11802 N N . ASN A 1 1524 ? -52.517 10.495 26.491 1.00 86.94 1524 ASN A N 1
ATOM 11803 C CA . ASN A 1 1524 ? -52.263 10.949 25.117 1.00 86.94 1524 ASN A CA 1
ATOM 11804 C C . ASN A 1 1524 ? -53.532 11.289 24.321 1.00 86.94 1524 ASN A C 1
ATOM 11806 O O . ASN A 1 1524 ? -53.640 12.413 23.839 1.00 86.94 1524 ASN A O 1
ATOM 11810 N N . ILE A 1 1525 ? -54.510 10.379 24.214 1.00 89.06 1525 ILE A N 1
ATOM 11811 C CA . ILE A 1 1525 ? -55.744 10.602 23.429 1.00 89.06 1525 ILE A CA 1
ATOM 11812 C C . ILE A 1 1525 ? -56.463 11.913 23.827 1.00 89.06 1525 ILE A C 1
ATOM 11814 O O . ILE A 1 1525 ? -56.797 12.689 22.929 1.00 89.06 1525 ILE A O 1
ATOM 11818 N N . PRO A 1 1526 ? -56.638 12.255 25.125 1.00 87.31 1526 PRO A N 1
ATOM 11819 C CA . PRO A 1 1526 ? -57.263 13.523 25.521 1.00 87.31 1526 PRO A CA 1
ATOM 11820 C C . PRO A 1 1526 ? -56.499 14.784 25.082 1.00 87.31 1526 PRO A C 1
ATOM 11822 O O . PRO A 1 1526 ? -57.102 15.850 24.978 1.00 87.31 1526 PRO A O 1
ATOM 11825 N N . LYS A 1 1527 ? -55.185 14.680 24.835 1.00 87.44 1527 LYS A N 1
ATOM 11826 C CA . LYS A 1 1527 ? -54.333 15.765 24.314 1.00 87.44 1527 LYS A CA 1
ATOM 11827 C C . LYS A 1 1527 ? -54.258 15.759 22.785 1.00 87.44 1527 LYS A C 1
ATOM 11829 O O . LYS A 1 1527 ? -54.089 16.816 22.188 1.00 87.44 1527 LYS A O 1
ATOM 11834 N N . ALA A 1 1528 ? -54.395 14.586 22.170 1.00 90.44 1528 ALA A N 1
ATOM 11835 C CA . ALA A 1 1528 ? -54.331 14.382 20.729 1.00 90.44 1528 ALA A CA 1
ATOM 11836 C C . ALA A 1 1528 ? -55.600 14.854 20.002 1.00 90.44 1528 ALA A C 1
ATOM 11838 O O . ALA A 1 1528 ? -55.482 15.438 18.928 1.00 90.44 1528 ALA A O 1
ATOM 11839 N N . ILE A 1 1529 ? -56.794 14.666 20.586 1.00 92.56 1529 ILE A N 1
ATOM 11840 C CA . ILE A 1 1529 ? -58.070 15.046 19.945 1.00 92.56 1529 ILE A CA 1
ATOM 11841 C C . ILE A 1 1529 ? -58.060 16.504 19.430 1.00 92.56 1529 ILE A C 1
ATOM 11843 O O . ILE A 1 1529 ? -58.261 16.681 18.229 1.00 92.56 1529 ILE A O 1
ATOM 11847 N N . PRO A 1 1530 ? -57.734 17.541 20.237 1.00 92.19 1530 PRO A N 1
ATOM 11848 C CA . PRO A 1 1530 ? -57.750 18.928 19.757 1.00 92.19 1530 PRO A CA 1
ATOM 11849 C C . PRO A 1 1530 ? -56.677 19.246 18.704 1.00 92.19 1530 PRO A C 1
ATOM 11851 O O . PRO A 1 1530 ? -56.852 20.172 17.912 1.00 92.19 1530 PRO A O 1
ATOM 11854 N N . TYR A 1 1531 ? -55.562 18.503 18.685 1.00 92.62 1531 TYR A N 1
ATOM 11855 C CA . TYR A 1 1531 ? -54.539 18.633 17.643 1.00 92.62 1531 TYR A CA 1
ATOM 11856 C C . TYR A 1 1531 ? -55.067 18.094 16.309 1.00 92.62 1531 TYR A C 1
ATOM 11858 O O . TYR A 1 1531 ? -55.038 18.808 15.305 1.00 92.62 1531 TYR A O 1
ATOM 11866 N N . TRP A 1 1532 ? -55.615 16.875 16.311 1.00 94.69 1532 TRP A N 1
ATOM 11867 C CA . TRP A 1 1532 ? -56.147 16.234 15.109 1.00 94.69 1532 TRP A CA 1
ATOM 11868 C C . TRP A 1 1532 ? -57.402 16.934 14.568 1.00 94.69 1532 TRP A C 1
ATOM 11870 O O . TRP A 1 1532 ? -57.488 17.143 13.359 1.00 94.69 1532 TRP A O 1
ATOM 11880 N N . GLU A 1 1533 ? -58.325 17.379 15.433 1.00 94.69 1533 GLU A N 1
ATOM 11881 C CA . GLU A 1 1533 ? -59.488 18.201 15.042 1.00 94.69 1533 GLU A CA 1
ATOM 11882 C C . GLU A 1 1533 ? -59.053 19.469 14.291 1.00 94.69 1533 GLU A C 1
ATOM 11884 O O . GLU A 1 1533 ? -59.619 19.819 13.255 1.00 94.69 1533 GLU A O 1
ATOM 11889 N N . ASN A 1 1534 ? -58.026 20.159 14.798 1.00 93.38 1534 ASN A N 1
ATOM 11890 C CA . ASN A 1 1534 ? -57.513 21.383 14.193 1.00 93.38 1534 ASN A CA 1
ATOM 11891 C C . ASN A 1 1534 ? -56.760 21.107 12.879 1.00 93.38 1534 ASN A C 1
ATOM 11893 O O . ASN A 1 1534 ? -56.989 21.797 11.886 1.00 93.38 1534 ASN A O 1
ATOM 11897 N N . LEU A 1 1535 ? -55.897 20.086 12.853 1.00 93.62 1535 LEU A N 1
ATOM 11898 C CA . LEU A 1 1535 ? -55.087 19.737 11.684 1.00 93.62 1535 LEU A CA 1
ATOM 11899 C C . LEU A 1 1535 ? -55.936 19.245 10.501 1.00 93.62 1535 LEU A C 1
ATOM 11901 O O . LEU A 1 1535 ? -55.658 19.595 9.354 1.00 93.62 1535 LEU A O 1
ATOM 11905 N N . LEU A 1 1536 ? -56.984 18.461 10.762 1.00 94.81 1536 LEU A N 1
ATOM 11906 C CA . LEU A 1 1536 ? -57.799 17.811 9.726 1.00 94.81 1536 LEU A CA 1
ATOM 11907 C C . LEU A 1 1536 ? -59.057 18.608 9.356 1.00 94.81 1536 LEU A C 1
ATOM 11909 O O . LEU A 1 1536 ? -59.757 18.241 8.408 1.00 94.81 1536 LEU A O 1
ATOM 11913 N N . SER A 1 1537 ? -59.318 19.725 10.043 1.00 92.81 1537 SER A N 1
ATOM 11914 C CA . SER A 1 1537 ? -60.471 20.597 9.806 1.00 92.81 1537 SER A CA 1
ATOM 11915 C C . SER A 1 1537 ? -60.629 20.959 8.323 1.00 92.81 1537 SER A C 1
ATOM 11917 O O . SER A 1 1537 ? -59.747 21.571 7.706 1.00 92.81 1537 SER A O 1
ATOM 11919 N N . GLY A 1 1538 ? -61.758 20.549 7.739 1.00 90.94 1538 GLY A N 1
ATOM 11920 C CA . GLY A 1 1538 ? -62.130 20.834 6.351 1.00 90.94 1538 GLY A CA 1
ATOM 11921 C C . GLY A 1 1538 ? -61.358 20.073 5.264 1.00 90.94 1538 GLY A C 1
ATOM 11922 O O . GLY A 1 1538 ? -61.489 20.447 4.103 1.00 90.94 1538 GLY A O 1
ATOM 11923 N N . SER A 1 1539 ? -60.566 19.053 5.610 1.00 93.25 1539 SER A N 1
ATOM 11924 C CA . SER A 1 1539 ? -59.947 18.135 4.634 1.00 93.25 1539 SER A CA 1
ATOM 11925 C C . SER A 1 1539 ? -60.800 16.885 4.386 1.00 93.25 1539 SER A C 1
ATOM 11927 O O . SER A 1 1539 ? -61.745 16.625 5.130 1.00 93.25 1539 SER A O 1
ATOM 11929 N N . GLU A 1 1540 ? -60.444 16.090 3.375 1.00 91.44 1540 GLU A N 1
ATOM 11930 C CA . GLU A 1 1540 ? -60.970 14.743 3.104 1.00 91.44 1540 GLU A CA 1
ATOM 11931 C C . GLU A 1 1540 ? -59.798 13.802 2.760 1.00 91.44 1540 GLU A C 1
ATOM 11933 O O . GLU A 1 1540 ? -58.770 14.256 2.249 1.00 91.44 1540 GLU A O 1
ATOM 11938 N N . MET A 1 1541 ? -59.927 12.497 3.034 1.00 92.00 1541 MET A N 1
ATOM 11939 C CA . MET A 1 1541 ? -58.881 11.520 2.695 1.00 92.00 1541 MET A CA 1
ATOM 11940 C C . MET A 1 1541 ? -58.664 11.441 1.177 1.00 92.00 1541 MET A C 1
ATOM 11942 O O . MET A 1 1541 ? -59.614 11.298 0.407 1.00 92.00 1541 MET A O 1
ATOM 11946 N N . THR A 1 1542 ? -57.405 11.520 0.749 1.00 91.88 1542 THR A N 1
ATOM 11947 C CA . THR A 1 1542 ? -56.991 11.479 -0.656 1.00 91.88 1542 THR A CA 1
ATOM 11948 C C . THR A 1 1542 ? -56.550 10.076 -1.049 1.00 91.88 1542 THR A C 1
ATOM 11950 O O . THR A 1 1542 ? -55.921 9.364 -0.271 1.00 91.88 1542 THR A O 1
ATOM 11953 N N . VAL A 1 1543 ? -56.936 9.674 -2.259 1.00 85.81 1543 VAL A N 1
ATOM 11954 C CA . VAL A 1 1543 ? -56.879 8.285 -2.712 1.00 85.81 1543 VAL A CA 1
ATOM 11955 C C . VAL A 1 1543 ? -56.585 8.225 -4.209 1.00 85.81 1543 VAL A C 1
ATOM 11957 O O . VAL A 1 1543 ? -57.378 8.704 -5.027 1.00 85.81 1543 VAL A O 1
ATOM 11960 N N . LEU A 1 1544 ? -55.472 7.598 -4.583 1.00 88.44 1544 LEU A N 1
ATOM 11961 C CA . LEU A 1 1544 ? -55.080 7.369 -5.966 1.00 88.44 1544 LEU A CA 1
ATOM 11962 C C . LEU A 1 1544 ? -55.712 6.080 -6.513 1.00 88.44 1544 LEU A C 1
ATOM 11964 O O . LEU A 1 1544 ? -55.227 4.976 -6.294 1.00 88.44 1544 LEU A O 1
ATOM 11968 N N . LYS A 1 1545 ? -56.782 6.208 -7.301 1.00 85.88 1545 LYS A N 1
ATOM 11969 C CA . LYS A 1 1545 ? -57.416 5.072 -7.995 1.00 85.88 1545 LYS A CA 1
ATOM 11970 C C . LYS A 1 1545 ? -57.192 5.149 -9.515 1.00 85.88 1545 LYS A C 1
ATOM 11972 O O . LYS A 1 1545 ? -57.811 5.996 -10.164 1.00 85.88 1545 LYS A O 1
ATOM 11977 N N . PRO A 1 1546 ? -56.350 4.275 -10.103 1.00 84.25 1546 PRO A N 1
ATOM 11978 C CA . PRO A 1 1546 ? -56.267 4.080 -11.548 1.00 84.25 1546 PRO A CA 1
ATOM 11979 C C . PRO A 1 1546 ? -57.606 3.750 -12.212 1.00 84.25 1546 PRO A C 1
ATOM 11981 O O . PRO A 1 1546 ? -58.549 3.268 -11.586 1.00 84.25 1546 PRO A O 1
ATOM 11984 N N . THR A 1 1547 ? -57.663 3.935 -13.532 1.00 85.25 1547 THR A N 1
ATOM 11985 C CA . THR A 1 1547 ? -58.844 3.565 -14.339 1.00 85.25 1547 THR A CA 1
ATOM 11986 C C . THR A 1 1547 ? -58.962 2.057 -14.604 1.00 85.25 1547 THR A C 1
ATOM 11988 O O . THR A 1 1547 ? -59.992 1.601 -15.103 1.00 85.25 1547 THR A O 1
ATOM 11991 N N . ILE A 1 1548 ? -57.927 1.281 -14.265 1.00 85.88 1548 ILE A N 1
ATOM 11992 C CA . ILE A 1 1548 ? -57.878 -0.175 -14.424 1.00 85.88 1548 ILE A CA 1
ATOM 11993 C C . ILE A 1 1548 ? -58.704 -0.828 -13.299 1.00 85.88 1548 ILE A C 1
ATOM 11995 O O . ILE A 1 1548 ? -58.376 -0.641 -12.125 1.00 85.88 1548 ILE A O 1
ATOM 11999 N N . PRO A 1 1549 ? -59.768 -1.594 -13.601 1.00 83.50 1549 PRO A N 1
ATOM 12000 C CA . PRO A 1 1549 ? -60.572 -2.242 -12.572 1.00 83.50 1549 PRO A CA 1
ATOM 12001 C C . PRO A 1 1549 ? -59.835 -3.445 -11.971 1.00 83.50 1549 PRO A C 1
ATOM 12003 O O . PRO A 1 1549 ? -59.391 -4.326 -12.702 1.00 83.50 1549 PRO A O 1
ATOM 12006 N N . LEU A 1 1550 ? -59.783 -3.514 -10.640 1.00 78.56 1550 LEU A N 1
ATOM 12007 C CA . LEU A 1 1550 ? -59.295 -4.686 -9.910 1.00 78.56 1550 LEU A CA 1
ATOM 12008 C C . LEU A 1 1550 ? -60.259 -5.864 -10.106 1.00 78.56 1550 LEU A C 1
ATOM 12010 O O . LEU A 1 1550 ? -61.411 -5.816 -9.665 1.00 78.56 1550 LEU A O 1
ATOM 12014 N N . THR A 1 1551 ? -59.791 -6.908 -10.783 1.00 79.69 1551 THR A N 1
ATOM 12015 C CA . THR A 1 1551 ? -60.510 -8.173 -11.009 1.00 79.69 1551 THR A CA 1
ATOM 12016 C C . THR A 1 1551 ? -59.985 -9.279 -10.099 1.00 79.69 1551 THR A C 1
ATOM 12018 O O . THR A 1 1551 ? -60.760 -10.093 -9.594 1.00 79.69 1551 THR A O 1
ATOM 12021 N N . HIS A 1 1552 ? -58.683 -9.242 -9.841 1.00 71.62 1552 HIS A N 1
ATOM 12022 C CA . HIS A 1 1552 ? -57.964 -9.965 -8.812 1.00 71.62 1552 HIS A CA 1
ATOM 12023 C C . HIS A 1 1552 ? -57.494 -8.932 -7.767 1.00 71.62 1552 HIS A C 1
ATOM 12025 O O . HIS A 1 1552 ? -57.809 -7.743 -7.855 1.00 71.62 1552 HIS A O 1
ATOM 12031 N N . ARG A 1 1553 ? -56.828 -9.393 -6.706 1.00 73.06 1553 ARG A N 1
ATOM 12032 C CA . ARG A 1 1553 ? -56.215 -8.532 -5.675 1.00 73.06 1553 ARG A CA 1
ATOM 12033 C C . ARG A 1 1553 ? -54.884 -9.121 -5.201 1.00 73.06 1553 ARG A C 1
ATOM 12035 O O . ARG A 1 1553 ? -54.612 -9.163 -4.004 1.00 73.06 1553 ARG A O 1
ATOM 12042 N N . GLY A 1 1554 ? -54.103 -9.655 -6.140 1.00 74.19 1554 GLY A N 1
ATOM 12043 C CA . GLY A 1 1554 ? -52.741 -10.103 -5.858 1.00 74.19 1554 GLY A CA 1
ATOM 12044 C C . GLY A 1 1554 ? -51.852 -8.899 -5.519 1.00 74.19 1554 GLY A C 1
ATOM 12045 O O . GLY A 1 1554 ? -52.046 -7.839 -6.121 1.00 74.19 1554 GLY A O 1
ATOM 12046 N N . PRO A 1 1555 ? -50.936 -9.009 -4.543 1.00 77.81 1555 PRO A N 1
ATOM 12047 C CA . PRO A 1 1555 ? -49.978 -7.957 -4.240 1.00 77.81 1555 PRO A CA 1
ATOM 12048 C C . PRO A 1 1555 ? -48.823 -7.944 -5.246 1.00 77.81 1555 PRO A C 1
ATOM 12050 O O . PRO A 1 1555 ? -48.300 -8.995 -5.607 1.00 77.81 1555 PRO A O 1
ATOM 12053 N N . ALA A 1 1556 ? -48.399 -6.749 -5.647 1.00 82.25 1556 ALA A N 1
ATOM 12054 C CA . ALA A 1 1556 ? -47.212 -6.519 -6.456 1.00 82.25 1556 ALA A CA 1
ATOM 12055 C C . ALA A 1 1556 ? -46.481 -5.249 -5.993 1.00 82.25 1556 ALA A C 1
ATOM 12057 O O . ALA A 1 1556 ? -47.098 -4.228 -5.687 1.00 82.25 1556 ALA A O 1
ATOM 12058 N N . ASP A 1 1557 ? -45.159 -5.312 -5.959 1.00 86.69 1557 ASP A N 1
ATOM 12059 C CA . ASP A 1 1557 ? -44.269 -4.215 -5.594 1.00 86.69 1557 ASP A CA 1
ATOM 12060 C C . ASP A 1 1557 ? -43.391 -3.783 -6.774 1.00 86.69 1557 ASP A C 1
ATOM 12062 O O . ASP A 1 1557 ? -43.137 -4.541 -7.713 1.00 86.69 1557 ASP A O 1
ATOM 12066 N N . ILE A 1 1558 ? -42.911 -2.540 -6.723 1.00 88.50 1558 ILE A N 1
ATOM 12067 C CA . ILE A 1 1558 ? -41.809 -2.082 -7.565 1.00 88.50 1558 ILE A CA 1
ATOM 12068 C C . ILE A 1 1558 ? -40.872 -1.159 -6.783 1.00 88.50 1558 ILE A C 1
ATOM 12070 O O . ILE A 1 1558 ? -41.301 -0.180 -6.173 1.00 88.50 1558 ILE A O 1
ATOM 12074 N N . TYR A 1 1559 ? -39.575 -1.468 -6.833 1.00 91.69 1559 TYR A N 1
ATOM 12075 C CA . TYR A 1 1559 ? -38.514 -0.787 -6.088 1.00 91.69 1559 TYR A CA 1
ATOM 12076 C C . TYR A 1 1559 ? -37.571 0.014 -7.000 1.00 91.69 1559 TYR A C 1
ATOM 12078 O O . TYR A 1 1559 ? -37.139 -0.469 -8.050 1.00 91.69 1559 TYR A O 1
ATOM 12086 N N . ARG A 1 1560 ? -37.192 1.228 -6.579 1.00 91.62 1560 ARG A N 1
ATOM 12087 C CA . ARG A 1 1560 ? -36.093 2.016 -7.169 1.00 91.62 1560 ARG A CA 1
ATOM 12088 C C . ARG A 1 1560 ? -35.404 2.861 -6.101 1.00 91.62 1560 ARG A C 1
ATOM 12090 O O . ARG A 1 1560 ? -36.050 3.415 -5.218 1.00 91.62 1560 ARG A O 1
ATOM 12097 N N . GLU A 1 1561 ? -34.088 2.993 -6.215 1.00 92.38 1561 GLU A N 1
ATOM 12098 C CA . GLU A 1 1561 ? -33.286 3.862 -5.352 1.00 92.38 1561 GLU A CA 1
ATOM 12099 C C . GLU A 1 1561 ? -33.107 5.245 -5.981 1.00 92.38 1561 GLU A C 1
ATOM 12101 O O . GLU A 1 1561 ? -32.826 5.362 -7.175 1.00 92.38 1561 GLU A O 1
ATOM 12106 N N . PHE A 1 1562 ? -33.252 6.286 -5.162 1.00 91.25 1562 PHE A N 1
ATOM 12107 C CA . PHE A 1 1562 ? -33.058 7.683 -5.547 1.00 91.25 1562 PHE A CA 1
ATOM 12108 C C . PHE A 1 1562 ? -31.983 8.339 -4.686 1.00 91.25 1562 PHE A C 1
ATOM 12110 O O . PHE A 1 1562 ? -31.886 8.066 -3.488 1.00 91.25 1562 PHE A O 1
ATOM 12117 N N . ASP A 1 1563 ? -31.198 9.227 -5.289 1.00 87.06 1563 ASP A N 1
ATOM 12118 C CA . ASP A 1 1563 ? -30.219 10.043 -4.578 1.00 87.06 1563 ASP A CA 1
ATOM 12119 C C . ASP A 1 1563 ? -30.921 11.173 -3.804 1.00 87.06 1563 ASP A C 1
ATOM 12121 O O . ASP A 1 1563 ? -31.748 11.908 -4.344 1.00 87.06 1563 ASP A O 1
ATOM 12125 N N . ILE A 1 1564 ? -30.593 11.283 -2.518 1.00 87.88 1564 ILE A N 1
ATOM 12126 C CA . ILE A 1 1564 ? -31.053 12.310 -1.578 1.00 87.88 1564 ILE A CA 1
ATOM 12127 C C . ILE A 1 1564 ? -29.881 12.988 -0.846 1.00 87.88 1564 ILE A C 1
ATOM 12129 O O . ILE A 1 1564 ? -30.050 13.600 0.216 1.00 87.88 1564 ILE A O 1
ATOM 12133 N N . SER A 1 1565 ? -28.664 12.841 -1.368 1.00 81.00 1565 SER A N 1
ATOM 12134 C CA . SER A 1 1565 ? -27.424 13.377 -0.799 1.00 81.00 1565 SER A CA 1
ATOM 12135 C C . SER A 1 1565 ? -27.360 14.901 -0.836 1.00 81.00 1565 SER A C 1
ATOM 12137 O O . SER A 1 1565 ? -26.839 15.520 0.093 1.00 81.00 1565 SER A O 1
ATOM 12139 N N . SER A 1 1566 ? -27.981 15.497 -1.854 1.00 81.25 1566 SER A N 1
ATOM 12140 C CA . SER A 1 1566 ? -28.133 16.935 -2.048 1.00 81.25 1566 SER A CA 1
ATOM 12141 C C . SER A 1 1566 ? -29.380 17.531 -1.378 1.00 81.25 1566 SER A C 1
ATOM 12143 O O . SER A 1 1566 ? -29.756 18.668 -1.669 1.00 81.25 1566 SER A O 1
ATOM 12145 N N . ARG A 1 1567 ? -30.029 16.821 -0.443 1.00 84.19 1567 ARG A N 1
ATOM 12146 C CA . ARG A 1 1567 ? -31.181 17.352 0.314 1.00 84.19 1567 ARG A CA 1
ATOM 12147 C C . ARG A 1 1567 ? -30.848 18.657 1.063 1.00 84.19 1567 ARG A C 1
ATOM 12149 O O . ARG A 1 1567 ? -29.716 18.813 1.525 1.00 84.19 1567 ARG A O 1
ATOM 12156 N N . PRO A 1 1568 ? -31.823 19.561 1.271 1.00 77.75 1568 PRO A N 1
ATOM 12157 C CA . PRO A 1 1568 ? -31.575 20.836 1.934 1.00 77.75 1568 PRO A CA 1
ATOM 12158 C C . PRO A 1 1568 ? -31.065 20.697 3.366 1.00 77.75 1568 PRO A C 1
ATOM 12160 O O . PRO A 1 1568 ? -31.587 19.909 4.161 1.00 77.75 1568 PRO A O 1
ATOM 12163 N N . ALA A 1 1569 ? -30.097 21.538 3.729 1.00 68.06 1569 ALA A N 1
ATOM 12164 C CA . ALA A 1 1569 ? -29.622 21.635 5.104 1.00 68.06 1569 ALA A CA 1
ATOM 12165 C C . ALA A 1 1569 ? -30.776 21.855 6.112 1.00 68.06 1569 ALA A C 1
ATOM 12167 O O . ALA A 1 1569 ? -31.640 22.718 5.930 1.00 68.06 1569 ALA A O 1
ATOM 12168 N N . ASN A 1 1570 ? -30.730 21.109 7.222 1.00 68.06 1570 ASN A N 1
ATOM 12169 C CA . ASN A 1 1570 ? -31.752 21.006 8.279 1.00 68.06 1570 ASN A CA 1
ATOM 12170 C C . ASN A 1 1570 ? -33.033 20.217 7.924 1.00 68.06 1570 ASN A C 1
ATOM 12172 O O . ASN A 1 1570 ? -33.932 20.154 8.763 1.00 68.06 1570 ASN A O 1
ATOM 12176 N N . ILE A 1 1571 ? -33.128 19.577 6.750 1.00 75.50 1571 ILE A N 1
ATOM 12177 C CA . ILE A 1 1571 ? -34.235 18.661 6.423 1.00 75.50 1571 ILE A CA 1
ATOM 12178 C C . ILE A 1 1571 ? -33.874 17.202 6.755 1.00 75.50 1571 ILE A C 1
ATOM 12180 O O . ILE A 1 1571 ? -32.795 16.702 6.427 1.00 75.50 1571 ILE A O 1
ATOM 12184 N N . THR A 1 1572 ? -34.795 16.515 7.429 1.00 76.81 1572 THR A N 1
ATOM 12185 C CA . THR A 1 1572 ? -34.710 15.098 7.808 1.00 76.81 1572 THR A CA 1
ATOM 12186 C C . THR A 1 1572 ? -35.094 14.184 6.645 1.00 76.81 1572 THR A C 1
ATOM 12188 O O . THR A 1 1572 ? -35.894 14.547 5.785 1.00 76.81 1572 THR A O 1
ATOM 12191 N N . ILE A 1 1573 ? -34.536 12.969 6.622 1.00 81.31 1573 ILE A N 1
ATOM 12192 C CA . ILE A 1 1573 ? -34.759 12.017 5.522 1.00 81.31 1573 ILE A CA 1
ATOM 12193 C C . ILE A 1 1573 ? -36.229 11.576 5.441 1.00 81.31 1573 ILE A C 1
ATOM 12195 O O . ILE A 1 1573 ? -36.746 11.458 4.335 1.00 81.31 1573 ILE A O 1
ATOM 12199 N N . GLY A 1 1574 ? -36.919 11.412 6.578 1.00 80.00 1574 GLY A N 1
ATOM 12200 C CA . GLY A 1 1574 ? -38.349 11.070 6.621 1.00 80.00 1574 GLY A CA 1
ATOM 12201 C C . GLY A 1 1574 ? -39.258 12.110 5.955 1.00 80.00 1574 GLY A C 1
ATOM 12202 O O . GLY A 1 1574 ? -40.241 11.746 5.325 1.00 80.00 1574 GLY A O 1
ATOM 12203 N N . SER A 1 1575 ? -38.883 13.394 5.961 1.00 90.12 1575 SER A N 1
ATOM 12204 C CA . SER A 1 1575 ? -39.634 14.450 5.261 1.00 90.12 1575 SER A CA 1
ATOM 12205 C C . SER A 1 1575 ? -39.578 14.359 3.731 1.00 90.12 1575 SER A C 1
ATOM 12207 O O . SER A 1 1575 ? -40.403 14.976 3.062 1.00 90.12 1575 SER A O 1
ATOM 12209 N N . LEU A 1 1576 ? -38.634 13.606 3.155 1.00 91.75 1576 LEU A N 1
ATOM 12210 C CA . LEU A 1 1576 ? -38.470 13.479 1.703 1.00 91.75 1576 LEU A CA 1
ATOM 12211 C C . LEU A 1 1576 ? -39.527 12.577 1.030 1.00 91.75 1576 LEU A C 1
ATOM 12213 O O . LEU A 1 1576 ? -40.181 13.070 0.110 1.00 91.75 1576 LEU A O 1
ATOM 12217 N N . PRO A 1 1577 ? -39.754 11.307 1.441 1.00 92.69 1577 PRO A N 1
ATOM 12218 C CA . PRO A 1 1577 ? -40.788 10.462 0.839 1.00 92.69 1577 PRO A CA 1
ATOM 12219 C C . PRO A 1 1577 ? -42.193 11.018 1.087 1.00 92.69 1577 PRO A C 1
ATOM 12221 O O . PRO A 1 1577 ? -43.010 11.011 0.172 1.00 92.69 1577 PRO A O 1
ATOM 12224 N N . THR A 1 1578 ? -42.455 11.573 2.272 1.00 94.38 1578 THR A N 1
ATOM 12225 C CA . THR A 1 1578 ? -43.745 12.172 2.646 1.00 94.38 1578 THR A CA 1
ATOM 12226 C C . THR A 1 1578 ? -44.059 13.404 1.785 1.00 94.38 1578 THR A C 1
ATOM 12228 O O . THR A 1 1578 ? -45.157 13.516 1.235 1.00 94.38 1578 THR A O 1
ATOM 12231 N N . ALA A 1 1579 ? -43.078 14.285 1.543 1.00 95.75 1579 ALA A N 1
ATOM 12232 C CA . ALA A 1 1579 ? -43.224 15.402 0.602 1.00 95.75 1579 ALA A CA 1
ATOM 12233 C C . ALA A 1 1579 ? -43.345 14.945 -0.864 1.00 95.75 1579 ALA A C 1
ATOM 12235 O O . ALA A 1 1579 ? -44.138 15.506 -1.624 1.00 95.75 1579 ALA A O 1
ATOM 12236 N N . ALA A 1 1580 ? -42.579 13.930 -1.275 1.00 95.75 1580 ALA A N 1
ATOM 12237 C CA . ALA A 1 1580 ? -42.625 13.402 -2.635 1.00 95.75 1580 ALA A CA 1
ATOM 12238 C C . ALA A 1 1580 ? -43.975 12.736 -2.942 1.00 95.75 1580 ALA A C 1
ATOM 12240 O O . ALA A 1 1580 ? -44.568 13.008 -3.985 1.00 95.75 1580 ALA A O 1
ATOM 12241 N N . TRP A 1 1581 ? -44.510 11.939 -2.014 1.00 95.75 1581 TRP A N 1
ATOM 12242 C CA . TRP A 1 1581 ? -45.827 11.317 -2.136 1.00 95.75 1581 TRP A CA 1
ATOM 12243 C C . TRP A 1 1581 ? -46.945 12.364 -2.201 1.00 95.75 1581 TRP A C 1
ATOM 12245 O O . TRP A 1 1581 ? -47.788 12.308 -3.098 1.00 95.75 1581 TRP A O 1
ATOM 12255 N N . ALA A 1 1582 ? -46.894 13.392 -1.345 1.00 96.12 1582 ALA A N 1
ATOM 12256 C CA . ALA A 1 1582 ? -47.829 14.516 -1.397 1.00 96.12 1582 ALA A CA 1
ATOM 12257 C C . ALA A 1 1582 ? -47.832 15.221 -2.769 1.00 96.12 1582 ALA A C 1
ATOM 12259 O O . ALA A 1 1582 ? -48.898 15.550 -3.295 1.00 96.12 1582 ALA A O 1
ATOM 12260 N N . LEU A 1 1583 ? -46.654 15.423 -3.377 1.00 95.19 1583 LEU A N 1
ATOM 12261 C CA . LEU A 1 1583 ? -46.528 15.990 -4.726 1.00 95.19 1583 LEU A CA 1
ATOM 12262 C C . LEU A 1 1583 ? -47.125 15.079 -5.803 1.00 95.19 1583 LEU A C 1
ATOM 12264 O O . LEU A 1 1583 ? -47.773 15.586 -6.718 1.00 95.19 1583 LEU A O 1
ATOM 12268 N N . VAL A 1 1584 ? -46.930 13.760 -5.714 1.00 94.94 1584 VAL A N 1
ATOM 12269 C CA . VAL A 1 1584 ? -47.496 12.801 -6.679 1.00 94.94 1584 VAL A CA 1
ATOM 12270 C C . VAL A 1 1584 ? -49.018 12.747 -6.574 1.00 94.94 1584 VAL A C 1
ATOM 12272 O O . VAL A 1 1584 ? -49.688 12.878 -7.598 1.00 94.94 1584 VAL A O 1
ATOM 12275 N N . LEU A 1 1585 ? -49.583 12.666 -5.364 1.00 94.31 1585 LEU A N 1
ATOM 12276 C CA . LEU A 1 1585 ? -51.035 12.730 -5.159 1.00 94.31 1585 LEU A CA 1
ATOM 12277 C C . LEU A 1 1585 ? -51.621 14.049 -5.681 1.00 94.31 1585 LEU A C 1
ATOM 12279 O O . LEU A 1 1585 ? -52.583 14.034 -6.451 1.00 94.31 1585 LEU A O 1
ATOM 12283 N N . SER A 1 1586 ? -51.009 15.186 -5.329 1.00 94.50 1586 SER A N 1
ATOM 12284 C CA . SER A 1 1586 ? -51.444 16.513 -5.786 1.00 94.50 1586 SER A CA 1
ATOM 12285 C C . SER A 1 1586 ? -51.449 16.621 -7.315 1.00 94.50 1586 SER A C 1
ATOM 12287 O O . SER A 1 1586 ? -52.423 17.107 -7.894 1.00 94.50 1586 SER A O 1
ATOM 12289 N N . ARG A 1 1587 ? -50.403 16.109 -7.981 1.00 93.00 1587 ARG A N 1
ATOM 12290 C CA . ARG A 1 1587 ? -50.255 16.133 -9.445 1.00 93.00 1587 ARG A CA 1
ATOM 12291 C C . ARG A 1 1587 ? -51.200 15.166 -10.159 1.00 93.00 1587 ARG A C 1
ATOM 12293 O O . ARG A 1 1587 ? -51.878 15.592 -11.091 1.00 93.00 1587 ARG A O 1
ATOM 12300 N N . ARG A 1 1588 ? -51.282 13.899 -9.732 1.00 91.94 1588 ARG A N 1
ATOM 12301 C CA . ARG A 1 1588 ? -52.123 12.876 -10.385 1.00 91.94 1588 ARG A CA 1
ATOM 12302 C C . ARG A 1 1588 ? -53.618 13.128 -10.211 1.00 91.94 1588 ARG A C 1
ATOM 12304 O O . ARG A 1 1588 ? -54.384 12.856 -11.131 1.00 91.94 1588 ARG A O 1
ATOM 12311 N N . LEU A 1 1589 ? -54.034 13.665 -9.063 1.00 92.50 1589 LEU A N 1
ATOM 12312 C CA . LEU A 1 1589 ? -55.445 13.922 -8.753 1.00 92.50 1589 LEU A CA 1
ATOM 12313 C C . LEU A 1 1589 ? -55.865 15.382 -9.000 1.00 92.50 1589 LEU A C 1
ATOM 12315 O O . LEU A 1 1589 ? -57.054 15.691 -8.944 1.00 92.50 1589 LEU A O 1
ATOM 12319 N N . ASN A 1 1590 ? -54.912 16.272 -9.311 1.00 92.56 1590 ASN A N 1
ATOM 12320 C CA . ASN A 1 1590 ? -55.121 17.714 -9.491 1.00 92.56 1590 ASN A CA 1
ATOM 12321 C C . ASN A 1 1590 ? -55.795 18.363 -8.257 1.00 92.56 1590 ASN A C 1
ATOM 12323 O O . ASN A 1 1590 ? -56.787 19.090 -8.364 1.00 92.56 1590 ASN A O 1
ATOM 12327 N N . LEU A 1 1591 ? -55.242 18.078 -7.073 1.00 93.56 1591 LEU A N 1
ATOM 12328 C CA . LEU A 1 1591 ? -55.718 18.548 -5.766 1.00 93.56 1591 LEU A CA 1
ATOM 12329 C C . LEU A 1 1591 ? -54.675 19.445 -5.084 1.00 93.56 1591 LEU A C 1
ATOM 12331 O O . LEU A 1 1591 ? -53.479 19.171 -5.144 1.00 93.56 1591 LEU A O 1
ATOM 12335 N N . THR A 1 1592 ? -55.126 20.502 -4.403 1.00 92.38 1592 THR A N 1
ATOM 12336 C CA . THR A 1 1592 ? -54.269 21.425 -3.622 1.00 92.38 1592 THR A CA 1
ATOM 12337 C C . THR A 1 1592 ? -54.393 21.239 -2.108 1.00 92.38 1592 THR A C 1
ATOM 12339 O O . THR A 1 1592 ? -53.874 22.039 -1.343 1.00 92.38 1592 THR A O 1
ATOM 12342 N N . ASP A 1 1593 ? -55.105 20.215 -1.660 1.00 94.88 1593 ASP A N 1
ATOM 12343 C CA . ASP A 1 1593 ? -55.115 19.748 -0.277 1.00 94.88 1593 ASP A CA 1
ATOM 12344 C C . ASP A 1 1593 ? -55.163 18.230 -0.382 1.00 94.88 1593 ASP A C 1
ATOM 12346 O O . ASP A 1 1593 ? -56.059 17.696 -1.041 1.00 94.88 1593 ASP A O 1
ATOM 12350 N N . VAL A 1 1594 ? -54.138 17.558 0.136 1.00 95.31 1594 VAL A N 1
ATOM 12351 C CA . VAL A 1 1594 ? -54.037 16.097 0.090 1.00 95.31 1594 VAL A CA 1
ATOM 12352 C C . VAL A 1 1594 ? -53.861 15.552 1.494 1.00 95.31 1594 VAL A C 1
ATOM 12354 O O . VAL A 1 1594 ? -53.128 16.122 2.300 1.00 95.31 1594 VAL A O 1
ATOM 12357 N N . VAL A 1 1595 ? -54.524 14.439 1.780 1.00 95.31 1595 VAL A N 1
ATOM 12358 C CA . VAL A 1 1595 ? -54.384 13.695 3.034 1.00 95.31 1595 VAL A CA 1
ATOM 12359 C C . VAL A 1 1595 ? -54.117 12.241 2.696 1.00 95.31 1595 VAL A C 1
ATOM 12361 O O . VAL A 1 1595 ? -54.821 11.682 1.867 1.00 95.31 1595 VAL A O 1
ATOM 12364 N N . PHE A 1 1596 ? -53.131 11.627 3.330 1.00 93.94 1596 PHE A N 1
ATOM 12365 C CA . PHE A 1 1596 ? -52.807 10.206 3.190 1.00 93.94 1596 PHE A CA 1
ATOM 12366 C C . PHE A 1 1596 ? -52.435 9.634 4.562 1.00 93.94 1596 PHE A C 1
ATOM 12368 O O . PHE A 1 1596 ? -52.325 10.375 5.536 1.00 93.94 1596 PHE A O 1
ATOM 12375 N N . GLY A 1 1597 ? -52.294 8.319 4.687 1.00 91.38 1597 GLY A N 1
ATOM 12376 C CA . GLY A 1 1597 ? -51.817 7.688 5.915 1.00 91.38 1597 GLY A CA 1
ATOM 12377 C C . GLY A 1 1597 ? -50.291 7.711 6.022 1.00 91.38 1597 GLY A C 1
ATOM 12378 O O . GLY A 1 1597 ? -49.588 7.577 5.024 1.00 91.38 1597 GLY A O 1
ATOM 12379 N N . GLU A 1 1598 ? -49.760 7.792 7.233 1.00 90.62 1598 GLU A N 1
ATOM 12380 C CA . GLU A 1 1598 ? -48.335 7.607 7.502 1.00 90.62 1598 GLU A CA 1
ATOM 12381 C C . GLU A 1 1598 ? -48.134 6.651 8.677 1.00 90.62 1598 GLU A C 1
ATOM 12383 O O . GLU A 1 1598 ? -48.814 6.757 9.702 1.00 90.62 1598 GLU A O 1
ATOM 12388 N N . VAL A 1 1599 ? -47.224 5.687 8.516 1.00 87.69 1599 VAL A N 1
ATOM 12389 C CA . VAL A 1 1599 ? -46.848 4.756 9.586 1.00 87.69 1599 VAL A CA 1
ATOM 12390 C C . VAL A 1 1599 ? -45.784 5.398 10.461 1.00 87.69 1599 VAL A C 1
ATOM 12392 O O . VAL A 1 1599 ? -44.648 5.590 10.030 1.00 87.69 1599 VAL A O 1
ATOM 12395 N N . VAL A 1 1600 ? -46.136 5.646 11.721 1.00 86.06 1600 VAL A N 1
ATOM 12396 C CA . VAL A 1 1600 ? -45.205 6.133 12.747 1.00 86.06 1600 VAL A CA 1
ATOM 12397 C C . VAL A 1 1600 ? -45.229 5.228 13.978 1.00 86.06 1600 VAL A C 1
ATOM 12399 O O . VAL A 1 1600 ? -46.209 4.528 14.255 1.00 86.06 1600 VAL A O 1
ATOM 12402 N N . SER A 1 1601 ? -44.116 5.215 14.713 1.00 81.12 1601 SER A N 1
ATOM 12403 C CA . SER A 1 1601 ? -43.815 4.199 15.732 1.00 81.12 1601 SER A CA 1
ATOM 12404 C C . SER A 1 1601 ? -44.681 4.272 16.992 1.00 81.12 1601 SER A C 1
ATOM 12406 O O . SER A 1 1601 ? -44.631 3.346 17.802 1.00 81.12 1601 SER A O 1
ATOM 12408 N N . GLY A 1 1602 ? -45.394 5.381 17.219 1.00 79.88 1602 GLY A N 1
ATOM 12409 C CA . GLY A 1 1602 ? -46.184 5.643 18.428 1.00 79.88 1602 GLY A CA 1
ATOM 12410 C C . GLY A 1 1602 ? -45.361 5.836 19.713 1.00 79.88 1602 GLY A C 1
ATOM 12411 O O . GLY A 1 1602 ? -45.925 6.175 20.754 1.00 79.88 1602 GLY A O 1
ATOM 12412 N N . ARG A 1 1603 ? -44.031 5.654 19.681 1.00 79.50 1603 ARG A N 1
ATOM 12413 C CA . ARG A 1 1603 ? -43.151 5.725 20.868 1.00 79.50 1603 ARG A CA 1
ATOM 12414 C C . ARG A 1 1603 ? -42.774 7.156 21.274 1.00 79.50 1603 ARG A C 1
ATOM 12416 O O . ARG A 1 1603 ? -42.340 7.366 22.402 1.00 79.50 1603 ARG A O 1
ATOM 12423 N N . ASN A 1 1604 ? -42.998 8.152 20.415 1.00 72.94 1604 ASN A N 1
ATOM 12424 C CA . ASN A 1 1604 ? -42.624 9.553 20.658 1.00 72.94 1604 ASN A CA 1
ATOM 12425 C C . ASN A 1 1604 ? -43.432 10.258 21.775 1.00 72.94 1604 ASN A C 1
ATOM 12427 O O . ASN A 1 1604 ? -43.043 11.327 22.244 1.00 72.94 1604 ASN A O 1
ATOM 12431 N N . VAL A 1 1605 ? -44.519 9.650 22.265 1.00 69.69 1605 VAL A N 1
ATOM 12432 C CA . VAL A 1 1605 ? -45.535 10.267 23.148 1.00 69.69 1605 VAL A CA 1
ATOM 12433 C C . VAL A 1 1605 ? -45.128 10.502 24.617 1.00 69.69 1605 VAL A C 1
ATOM 12435 O O . VAL A 1 1605 ? -45.979 10.571 25.505 1.00 69.69 1605 VAL A O 1
ATOM 12438 N N . GLY A 1 1606 ? -43.830 10.621 24.908 1.00 65.25 1606 GLY A N 1
ATOM 12439 C CA . GLY A 1 1606 ? -43.312 11.015 26.227 1.00 65.25 1606 GLY A CA 1
ATOM 12440 C C . GLY A 1 1606 ? -43.439 9.971 27.346 1.00 65.25 1606 GLY A C 1
ATOM 12441 O O . GLY A 1 1606 ? -43.211 10.301 28.511 1.00 65.25 1606 GLY A O 1
ATOM 12442 N N . ALA A 1 1607 ? -43.785 8.721 27.026 1.00 68.44 1607 ALA A N 1
ATOM 12443 C CA . ALA A 1 1607 ? -43.797 7.634 28.003 1.00 68.44 1607 ALA A CA 1
ATOM 12444 C C . ALA A 1 1607 ? -42.362 7.336 28.512 1.00 68.44 1607 ALA A C 1
ATOM 12446 O O . ALA A 1 1607 ? -41.424 7.314 27.710 1.00 68.44 1607 ALA A O 1
ATOM 12447 N N . PRO A 1 1608 ? -42.145 7.092 29.820 1.00 65.12 1608 PRO A N 1
ATOM 12448 C CA . PRO A 1 1608 ? -40.828 6.715 30.332 1.00 65.12 1608 PRO A CA 1
ATOM 12449 C C . PRO A 1 1608 ? -40.330 5.407 29.702 1.00 65.12 1608 PRO A C 1
ATOM 12451 O O . PRO A 1 1608 ? -41.040 4.404 29.728 1.00 65.12 1608 PRO A O 1
ATOM 12454 N N . ASN A 1 1609 ? -39.101 5.421 29.177 1.00 69.69 1609 ASN A N 1
ATOM 12455 C CA . ASN A 1 1609 ? -38.458 4.296 28.485 1.00 69.69 1609 ASN A CA 1
ATOM 12456 C C . ASN A 1 1609 ? -39.302 3.750 27.309 1.00 69.69 1609 ASN A C 1
ATOM 12458 O O . ASN A 1 1609 ? -39.464 2.536 27.163 1.00 69.69 1609 ASN A O 1
ATOM 12462 N N . ALA A 1 1610 ? -39.891 4.644 26.502 1.00 69.50 1610 ALA A N 1
ATOM 12463 C CA . ALA A 1 1610 ? -40.773 4.273 25.391 1.00 69.50 1610 ALA A CA 1
ATOM 12464 C C . ALA A 1 1610 ? -40.103 3.384 24.327 1.00 69.50 1610 ALA A C 1
ATOM 12466 O O . ALA A 1 1610 ? -40.756 2.535 23.725 1.00 69.50 1610 ALA A O 1
ATOM 12467 N N . ASP A 1 1611 ? -38.795 3.549 24.146 1.00 70.88 1611 ASP A N 1
ATOM 12468 C CA . ASP A 1 1611 ? -37.898 2.696 23.366 1.00 70.88 1611 ASP A CA 1
ATOM 12469 C C . ASP A 1 1611 ? -37.971 1.218 23.786 1.00 70.88 1611 ASP A C 1
ATOM 12471 O O . ASP A 1 1611 ? -38.026 0.336 22.933 1.00 70.88 1611 ASP A O 1
ATOM 12475 N N . ARG A 1 1612 ? -38.082 0.941 25.093 1.00 80.88 1612 ARG A N 1
ATOM 12476 C CA . ARG A 1 1612 ? -38.168 -0.419 25.654 1.00 80.88 1612 ARG A CA 1
ATOM 12477 C C . ARG A 1 1612 ? -39.587 -0.987 25.712 1.00 80.88 1612 ARG A C 1
ATOM 12479 O O . ARG A 1 1612 ? -39.770 -2.078 26.255 1.00 80.88 1612 ARG A O 1
ATOM 12486 N N . ILE A 1 1613 ? -40.601 -0.281 25.204 1.00 84.94 1613 ILE A N 1
ATOM 12487 C CA . ILE A 1 1613 ? -41.977 -0.796 25.175 1.00 84.94 1613 ILE A CA 1
ATOM 12488 C C . ILE A 1 1613 ? -42.065 -1.974 24.204 1.00 84.94 1613 ILE A C 1
ATOM 12490 O O . ILE A 1 1613 ? -41.795 -1.848 23.006 1.00 84.94 1613 ILE A O 1
ATOM 12494 N N . PHE A 1 1614 ? -42.487 -3.115 24.745 1.00 89.94 1614 PHE A N 1
ATOM 12495 C CA . PHE A 1 1614 ? -42.515 -4.388 24.044 1.00 89.94 1614 PHE A CA 1
ATOM 12496 C C . PHE A 1 1614 ? -43.946 -4.798 23.696 1.00 89.94 1614 PHE A C 1
ATOM 12498 O O . PHE A 1 1614 ? -44.692 -5.303 24.535 1.00 89.94 1614 PHE A O 1
ATOM 12505 N N . GLY A 1 1615 ? -44.317 -4.548 22.444 1.00 90.06 1615 GLY A N 1
ATOM 12506 C CA . GLY A 1 1615 ? -45.632 -4.791 21.859 1.00 90.06 1615 GLY A CA 1
ATOM 12507 C C . GLY A 1 1615 ? -45.872 -3.833 20.684 1.00 90.06 1615 GLY A C 1
ATOM 12508 O O . GLY A 1 1615 ? -45.012 -2.995 20.414 1.00 90.06 1615 GLY A O 1
ATOM 12509 N N . PRO A 1 1616 ? -47.012 -3.936 19.983 1.00 91.56 1616 PRO A N 1
ATOM 12510 C CA . PRO A 1 1616 ? -47.276 -3.177 18.762 1.00 91.56 1616 PRO A CA 1
ATOM 12511 C C . PRO A 1 1616 ? -47.708 -1.739 19.076 1.00 91.56 1616 PRO A C 1
ATOM 12513 O O . PRO A 1 1616 ? -48.897 -1.461 19.239 1.00 91.56 1616 PRO A O 1
ATOM 12516 N N . THR A 1 1617 ? -46.757 -0.811 19.172 1.00 88.94 1617 THR A N 1
ATOM 12517 C CA . THR A 1 1617 ? -47.066 0.620 19.355 1.00 88.94 1617 THR A CA 1
ATOM 12518 C C . THR A 1 1617 ? -47.205 1.363 18.026 1.00 88.94 1617 THR A C 1
ATOM 12520 O O . THR A 1 1617 ? -47.726 2.477 18.009 1.00 88.94 1617 THR A O 1
ATOM 12523 N N . TRP A 1 1618 ? -46.770 0.754 16.916 1.00 86.44 1618 TRP A N 1
ATOM 12524 C CA . TRP A 1 1618 ? -47.009 1.266 15.563 1.00 86.44 1618 TRP A CA 1
ATOM 12525 C C . TRP A 1 1618 ? -48.503 1.474 15.262 1.00 86.44 1618 TRP A C 1
ATOM 12527 O O . TRP A 1 1618 ? -49.371 0.709 15.691 1.00 86.44 1618 TRP A O 1
ATOM 12537 N N . GLN A 1 1619 ? -48.803 2.514 14.490 1.00 86.19 1619 GLN A N 1
ATOM 12538 C CA . GLN A 1 1619 ? -50.146 2.806 13.988 1.00 86.19 1619 GLN A CA 1
ATOM 12539 C C . GLN A 1 1619 ? -50.063 3.642 12.692 1.00 86.19 1619 GLN A C 1
ATOM 12541 O O . GLN A 1 1619 ? -48.964 3.947 12.227 1.00 86.19 1619 GLN A O 1
ATOM 12546 N N . TYR A 1 1620 ? -51.213 3.995 12.106 1.00 88.75 1620 TYR A N 1
ATOM 12547 C CA . TYR A 1 1620 ? -51.294 4.986 11.026 1.00 88.75 1620 TYR A CA 1
ATOM 12548 C C . TYR A 1 1620 ? -51.851 6.308 11.570 1.00 88.75 1620 TYR A C 1
ATOM 12550 O O . TYR A 1 1620 ? -52.943 6.301 12.141 1.00 88.75 1620 TYR A O 1
ATOM 12558 N N . ILE A 1 1621 ? -51.170 7.425 11.311 1.00 91.44 1621 ILE A N 1
ATOM 12559 C CA . ILE A 1 1621 ? -51.729 8.783 11.440 1.00 91.44 1621 ILE A CA 1
ATOM 12560 C C . ILE A 1 1621 ? -52.167 9.313 10.064 1.00 91.44 1621 ILE A C 1
ATOM 12562 O O . ILE A 1 1621 ? -51.625 8.875 9.051 1.00 91.44 1621 ILE A O 1
ATOM 12566 N N . PRO A 1 1622 ? -53.121 10.255 9.978 1.00 93.31 1622 PRO A N 1
ATOM 12567 C CA . PRO A 1 1622 ? -53.348 11.028 8.763 1.00 93.31 1622 PRO A CA 1
ATOM 12568 C C . PRO A 1 1622 ? -52.306 12.145 8.627 1.00 93.31 1622 PRO A C 1
ATOM 12570 O O . PRO A 1 1622 ? -52.199 13.019 9.486 1.00 93.31 1622 PRO A O 1
ATOM 12573 N N . PHE A 1 1623 ? -51.596 12.167 7.506 1.00 94.88 1623 PHE A N 1
ATOM 12574 C CA . PHE A 1 1623 ? -50.701 13.245 7.117 1.00 94.88 1623 PHE A CA 1
ATOM 12575 C C . PHE A 1 1623 ? -51.387 14.150 6.085 1.00 94.88 1623 PHE A C 1
ATOM 12577 O O . PHE A 1 1623 ? -51.754 13.692 5.004 1.00 94.88 1623 PHE A O 1
ATOM 12584 N N . ARG A 1 1624 ? -51.572 15.437 6.409 1.00 96.25 1624 ARG A N 1
ATOM 12585 C CA . ARG A 1 1624 ? -52.154 16.461 5.517 1.00 96.25 1624 ARG A CA 1
ATOM 12586 C C . ARG A 1 1624 ? -51.067 17.311 4.858 1.00 96.25 1624 ARG A C 1
ATOM 12588 O O . ARG A 1 1624 ? -50.066 17.624 5.493 1.00 96.25 1624 ARG A O 1
ATOM 12595 N N . VAL A 1 1625 ? -51.284 17.745 3.618 1.00 96.38 1625 VAL A N 1
ATOM 12596 C CA . VAL A 1 1625 ? -50.495 18.784 2.940 1.00 96.38 1625 VAL A CA 1
ATOM 12597 C C . VAL A 1 1625 ? -51.444 19.747 2.198 1.00 96.38 1625 VAL A C 1
ATOM 12599 O O . VAL A 1 1625 ? -51.845 19.468 1.063 1.00 96.38 1625 VAL A O 1
ATOM 12602 N N . PRO A 1 1626 ? -51.805 20.894 2.810 1.00 94.62 1626 PRO A N 1
ATOM 12603 C CA . PRO A 1 1626 ? -52.665 21.914 2.219 1.00 94.62 1626 PRO A CA 1
ATOM 12604 C C . PRO A 1 1626 ? -51.821 22.886 1.379 1.00 94.62 1626 PRO A C 1
ATOM 12606 O O . PRO A 1 1626 ? -51.466 23.985 1.812 1.00 94.62 1626 PRO A O 1
ATOM 12609 N N . PHE A 1 1627 ? -51.458 22.449 0.175 1.00 93.81 1627 PHE A N 1
ATOM 12610 C CA . PHE A 1 1627 ? -50.592 23.162 -0.762 1.00 93.81 1627 PHE A CA 1
ATOM 12611 C C . PHE A 1 1627 ? -51.025 24.614 -1.049 1.00 93.81 1627 PHE A C 1
ATOM 12613 O O . PHE A 1 1627 ? -52.053 24.878 -1.679 1.00 93.81 1627 PHE A O 1
ATOM 12620 N N . SER A 1 1628 ? -50.161 25.577 -0.709 1.00 90.00 1628 SER A N 1
ATOM 12621 C CA . SER A 1 1628 ? -50.301 26.957 -1.192 1.00 90.00 1628 SER A CA 1
ATOM 12622 C C . SER A 1 1628 ? -49.767 27.120 -2.618 1.00 90.00 1628 SER A C 1
ATOM 12624 O O . SER A 1 1628 ? -48.679 26.652 -2.950 1.00 90.00 1628 SER A O 1
ATOM 12626 N N . LYS A 1 1629 ? -50.456 27.941 -3.422 1.00 85.75 1629 LYS A N 1
ATOM 12627 C CA . LYS A 1 1629 ? -49.977 28.432 -4.733 1.00 85.75 1629 LYS A CA 1
ATOM 12628 C C . LYS A 1 1629 ? -48.723 29.316 -4.660 1.00 85.75 1629 LYS A C 1
ATOM 12630 O O . LYS A 1 1629 ? -48.246 29.772 -5.690 1.00 85.75 1629 LYS A O 1
ATOM 12635 N N . SER A 1 1630 ? -48.244 29.625 -3.456 1.00 90.00 1630 SER A N 1
ATOM 12636 C CA . SER A 1 1630 ? -47.035 30.415 -3.207 1.00 90.00 1630 SER A CA 1
ATOM 12637 C C . SER A 1 1630 ? -45.878 29.598 -2.627 1.00 90.00 1630 SER A C 1
ATOM 12639 O O . SER A 1 1630 ? -44.880 30.197 -2.238 1.00 90.00 1630 SER A O 1
ATOM 12641 N N . TRP A 1 1631 ? -46.025 28.279 -2.463 1.00 93.25 1631 TRP A N 1
ATOM 12642 C CA . TRP A 1 1631 ? -44.970 27.442 -1.891 1.00 93.25 1631 TRP A CA 1
ATOM 12643 C C . TRP A 1 1631 ? -43.919 27.071 -2.932 1.00 93.25 1631 TRP A C 1
ATOM 12645 O O . TRP A 1 1631 ? -44.240 26.598 -4.025 1.00 93.25 1631 TRP A O 1
ATOM 12655 N N . SER A 1 1632 ? -42.657 27.221 -2.535 1.00 93.50 1632 SER A N 1
ATOM 12656 C CA . SER A 1 1632 ? -41.562 26.484 -3.152 1.00 93.50 1632 SER A CA 1
ATOM 12657 C C . SER A 1 1632 ? -41.510 25.044 -2.631 1.00 93.50 1632 SER A C 1
ATOM 12659 O O . SER A 1 1632 ? -42.083 24.732 -1.581 1.00 93.50 1632 SER A O 1
ATOM 12661 N N . TYR A 1 1633 ? -40.774 24.163 -3.312 1.00 94.44 1633 TYR A N 1
ATOM 12662 C CA . TYR A 1 1633 ? -40.495 22.813 -2.800 1.00 94.44 1633 TYR A CA 1
ATOM 12663 C C . TYR A 1 1633 ? -39.835 22.841 -1.403 1.00 94.44 1633 TYR A C 1
ATOM 12665 O O . TYR A 1 1633 ? -40.053 21.937 -0.598 1.00 94.44 1633 TYR A O 1
ATOM 12673 N N . LEU A 1 1634 ? -39.095 23.906 -1.064 1.00 91.19 1634 LEU A N 1
ATOM 12674 C CA . LEU A 1 1634 ? -38.489 24.095 0.258 1.00 91.19 1634 LEU A CA 1
ATOM 12675 C C . LEU A 1 1634 ? -39.527 24.419 1.332 1.00 91.19 1634 LEU A C 1
ATOM 12677 O O . LEU A 1 1634 ? -39.381 23.991 2.476 1.00 91.19 1634 LEU A O 1
ATOM 12681 N N . ASP A 1 1635 ? -40.573 25.162 0.979 1.00 93.38 1635 ASP A N 1
ATOM 12682 C CA . ASP A 1 1635 ? -41.661 25.484 1.903 1.00 93.38 1635 ASP A CA 1
ATOM 12683 C C . ASP A 1 1635 ? -42.543 24.257 2.154 1.00 93.38 1635 ASP A C 1
ATOM 12685 O O . ASP A 1 1635 ? -42.952 24.040 3.291 1.00 93.38 1635 ASP A O 1
ATOM 12689 N N . LEU A 1 1636 ? -42.720 23.390 1.148 1.00 94.94 1636 LEU A N 1
ATOM 12690 C CA . LEU A 1 1636 ? -43.289 22.054 1.342 1.00 94.94 1636 LEU A CA 1
ATOM 12691 C C . LEU A 1 1636 ? -42.439 21.204 2.300 1.00 94.94 1636 LEU A C 1
ATOM 12693 O O . LEU A 1 1636 ? -42.987 20.661 3.252 1.00 94.94 1636 LEU A O 1
ATOM 12697 N N . LEU A 1 1637 ? -41.119 21.096 2.098 1.00 92.19 1637 LEU A N 1
ATOM 12698 C CA . LEU A 1 1637 ? -40.255 20.314 3.001 1.00 92.19 1637 LEU A CA 1
ATOM 12699 C C . LEU A 1 1637 ? -40.279 20.839 4.438 1.00 92.19 1637 LEU A C 1
ATOM 12701 O O . LEU A 1 1637 ? -40.305 20.054 5.385 1.00 92.19 1637 LEU A O 1
ATOM 12705 N N . ARG A 1 1638 ? -40.294 22.165 4.603 1.00 90.69 1638 ARG A N 1
ATOM 12706 C CA . ARG A 1 1638 ? -40.452 22.814 5.908 1.00 90.69 1638 ARG A CA 1
ATOM 12707 C C . ARG A 1 1638 ? -41.809 22.501 6.526 1.00 90.69 1638 ARG A C 1
ATOM 12709 O O . ARG A 1 1638 ? -41.837 22.170 7.702 1.00 90.69 1638 ARG A O 1
ATOM 12716 N N . TYR A 1 1639 ? -42.895 22.567 5.756 1.00 94.38 1639 TYR A N 1
ATOM 12717 C CA . TYR A 1 1639 ? -44.240 22.243 6.234 1.00 94.38 1639 TYR A CA 1
ATOM 12718 C C . TYR A 1 1639 ? -44.354 20.774 6.658 1.00 94.38 1639 TYR A C 1
ATOM 12720 O O . TYR A 1 1639 ? -44.809 20.485 7.759 1.00 94.38 1639 TYR A O 1
ATOM 12728 N N . VAL A 1 1640 ? -43.870 19.848 5.825 1.00 92.50 1640 VAL A N 1
ATOM 12729 C CA . VAL A 1 1640 ? -43.846 18.409 6.127 1.00 92.50 1640 VAL A CA 1
ATOM 12730 C C . VAL A 1 1640 ? -43.030 18.139 7.394 1.00 92.50 1640 VAL A C 1
ATOM 12732 O O . VAL A 1 1640 ? -43.480 17.412 8.273 1.00 92.50 1640 VAL A O 1
ATOM 12735 N N . GLN A 1 1641 ? -41.869 18.779 7.557 1.00 86.69 1641 GLN A N 1
ATOM 12736 C CA . GLN A 1 1641 ? -41.070 18.608 8.770 1.00 86.69 1641 GLN A CA 1
ATOM 12737 C C . GLN A 1 1641 ? -41.679 19.268 10.014 1.00 86.69 1641 GLN A C 1
ATOM 12739 O O . GLN A 1 1641 ? -41.561 18.715 11.104 1.00 86.69 1641 GLN A O 1
ATOM 12744 N N . ASP A 1 1642 ? -42.323 20.427 9.886 1.00 88.44 1642 ASP A N 1
ATOM 12745 C CA . ASP A 1 1642 ? -43.038 21.074 10.993 1.00 88.44 1642 ASP A CA 1
ATOM 12746 C C . ASP A 1 1642 ? -44.238 20.226 11.441 1.00 88.44 1642 ASP A C 1
ATOM 12748 O O . ASP A 1 1642 ? -44.475 20.045 12.637 1.00 88.44 1642 ASP A O 1
ATOM 12752 N N . GLN A 1 1643 ? -44.927 19.583 10.496 1.00 92.62 1643 GLN A N 1
ATOM 12753 C CA . GLN A 1 1643 ? -45.967 18.609 10.802 1.00 92.62 1643 GLN A CA 1
ATOM 12754 C C . GLN A 1 1643 ? -45.402 17.340 11.456 1.00 92.62 1643 GLN A C 1
ATOM 12756 O O . GLN A 1 1643 ? -45.931 16.939 12.488 1.00 92.62 1643 GLN A O 1
ATOM 12761 N N . HIS A 1 1644 ? -44.299 16.752 10.971 1.00 85.88 1644 HIS A N 1
ATOM 12762 C CA . HIS A 1 1644 ? -43.608 15.654 11.676 1.00 85.88 1644 HIS A CA 1
ATOM 12763 C C . HIS A 1 1644 ? -43.235 16.044 13.120 1.00 85.88 1644 HIS A C 1
ATOM 12765 O O . HIS A 1 1644 ? -43.491 15.301 14.063 1.00 85.88 1644 HIS A O 1
ATOM 12771 N N . MET A 1 1645 ? -42.677 17.242 13.329 1.00 80.31 1645 MET A N 1
ATOM 12772 C CA . MET A 1 1645 ? -42.276 17.708 14.663 1.00 80.31 1645 MET A CA 1
ATOM 12773 C C . MET A 1 1645 ? -43.459 17.999 15.596 1.00 80.31 1645 MET A C 1
ATOM 12775 O O . MET A 1 1645 ? -43.340 17.784 16.801 1.00 80.31 1645 MET A O 1
ATOM 12779 N N . THR A 1 1646 ? -44.580 18.505 15.075 1.00 85.25 1646 THR A N 1
ATOM 12780 C CA . THR A 1 1646 ? -45.769 18.816 15.888 1.00 85.25 1646 THR A CA 1
ATOM 12781 C C . THR A 1 1646 ? -46.673 17.606 16.117 1.00 85.25 1646 THR A C 1
ATOM 12783 O O . THR A 1 1646 ? -47.287 17.519 17.178 1.00 85.25 1646 THR A O 1
ATOM 12786 N N . SER A 1 1647 ? -46.726 16.657 15.178 1.00 86.62 1647 SER A N 1
ATOM 12787 C CA . SER A 1 1647 ? -47.501 15.415 15.310 1.00 86.62 1647 SER A CA 1
ATOM 12788 C C . SER A 1 1647 ? -46.865 14.433 16.290 1.00 86.62 1647 SER A C 1
ATOM 12790 O O . SER A 1 1647 ? -47.612 13.762 16.997 1.00 86.62 1647 SER A O 1
ATOM 12792 N N . ALA A 1 1648 ? -45.529 14.424 16.418 1.00 80.00 1648 ALA A N 1
ATOM 12793 C CA . ALA A 1 1648 ? -44.738 13.534 17.281 1.00 80.00 1648 ALA A CA 1
ATOM 12794 C C . ALA A 1 1648 ? -45.310 13.305 18.698 1.00 80.00 1648 ALA A C 1
ATOM 12796 O O . ALA A 1 1648 ? -45.262 12.197 19.233 1.00 80.00 1648 ALA A O 1
ATOM 12797 N N . ALA A 1 1649 ? -45.884 14.338 19.322 1.00 78.25 1649 ALA A N 1
ATOM 12798 C CA . ALA A 1 1649 ? -46.461 14.244 20.664 1.00 78.25 1649 ALA A CA 1
ATOM 12799 C C . ALA A 1 1649 ? -47.823 13.516 20.726 1.00 78.25 1649 ALA A C 1
ATOM 12801 O O . ALA A 1 1649 ? -48.278 13.184 21.820 1.00 78.25 1649 ALA A O 1
ATOM 12802 N N . TYR A 1 1650 ? -48.472 13.264 19.586 1.00 87.25 1650 TYR A N 1
ATOM 12803 C CA . TYR A 1 1650 ? -49.868 12.815 19.448 1.00 87.25 1650 TYR A CA 1
ATOM 12804 C C . TYR A 1 1650 ? -50.027 11.526 18.613 1.00 87.25 1650 TYR A C 1
ATOM 12806 O O . TYR A 1 1650 ? -51.147 11.054 18.407 1.00 87.25 1650 TYR A O 1
ATOM 12814 N N . GLU A 1 1651 ? -48.912 10.932 18.171 1.00 85.38 1651 GLU A N 1
ATOM 12815 C CA . GLU A 1 1651 ? -48.803 9.767 17.267 1.00 85.38 1651 GLU A CA 1
ATOM 12816 C C . GLU A 1 1651 ? -49.380 8.437 17.786 1.00 85.38 1651 GLU A C 1
ATOM 12818 O O . GLU A 1 1651 ? -49.266 7.417 17.114 1.00 85.38 1651 GLU A O 1
ATOM 12823 N N . SER A 1 1652 ? -49.945 8.383 18.994 1.00 84.25 1652 SER A N 1
ATOM 12824 C CA . SER A 1 1652 ? -50.439 7.121 19.577 1.00 84.25 1652 SER A CA 1
ATOM 12825 C C . SER A 1 1652 ? -51.961 6.950 19.525 1.00 84.25 1652 SER A C 1
ATOM 12827 O O . SER A 1 1652 ? -52.484 5.874 19.838 1.00 84.25 1652 SER A O 1
ATOM 12829 N N . MET A 1 1653 ? -52.682 7.993 19.109 1.00 89.44 1653 MET A N 1
ATOM 12830 C CA . MET A 1 1653 ? -54.090 7.904 18.730 1.00 89.44 1653 MET A CA 1
ATOM 12831 C C . MET A 1 1653 ? -54.161 7.348 17.304 1.00 89.44 1653 MET A C 1
ATOM 12833 O O . MET A 1 1653 ? -53.597 7.945 16.398 1.00 89.44 1653 MET A O 1
ATOM 12837 N N . GLY A 1 1654 ? -54.791 6.189 17.101 1.00 86.44 1654 GLY A N 1
ATOM 12838 C CA . GLY A 1 1654 ? -54.716 5.488 15.815 1.00 86.44 1654 GLY A CA 1
ATOM 12839 C C . GLY A 1 1654 ? -55.757 5.973 14.806 1.00 86.44 1654 GLY A C 1
ATOM 12840 O O . GLY A 1 1654 ? -56.839 6.408 15.194 1.00 86.44 1654 GLY A O 1
ATOM 12841 N N . PHE A 1 1655 ? -55.466 5.829 13.510 1.00 89.44 1655 PHE A N 1
ATOM 12842 C CA . PHE A 1 1655 ? -56.282 6.330 12.395 1.00 89.44 1655 PHE A CA 1
ATOM 12843 C C . PHE A 1 1655 ? -57.807 6.279 12.588 1.00 89.44 1655 PHE A C 1
ATOM 12845 O O . PHE A 1 1655 ? -58.463 7.309 12.470 1.00 89.44 1655 PHE A O 1
ATOM 12852 N N . SER A 1 1656 ? -58.394 5.118 12.902 1.00 87.56 1656 SER A N 1
ATOM 12853 C CA . SER A 1 1656 ? -59.856 4.995 13.025 1.00 87.56 1656 SER A CA 1
ATOM 12854 C C . SER A 1 1656 ? -60.431 5.744 14.232 1.00 87.56 1656 SER A C 1
ATOM 12856 O O . SER A 1 1656 ? -61.565 6.211 14.169 1.00 87.56 1656 SER A O 1
ATOM 12858 N N . GLU A 1 1657 ? -59.656 5.943 15.303 1.00 90.12 1657 GLU A N 1
ATOM 12859 C CA . GLU A 1 1657 ? -60.033 6.854 16.388 1.00 90.12 1657 GLU A CA 1
ATOM 12860 C C . GLU A 1 1657 ? -59.961 8.308 15.926 1.00 90.12 1657 GLU A C 1
ATOM 12862 O O . GLU A 1 1657 ? -60.834 9.092 16.292 1.00 90.12 1657 GLU A O 1
ATOM 12867 N N . ILE A 1 1658 ? -58.955 8.673 15.125 1.00 92.81 1658 ILE A N 1
ATOM 12868 C CA . ILE A 1 1658 ? -58.816 10.030 14.584 1.00 92.81 1658 ILE A CA 1
ATOM 12869 C C . ILE A 1 1658 ? -59.983 10.349 13.641 1.00 92.81 1658 ILE A C 1
ATOM 12871 O O . ILE A 1 1658 ? -60.628 11.378 13.811 1.00 92.81 1658 ILE A O 1
ATOM 12875 N N . VAL A 1 1659 ? -60.329 9.454 12.711 1.00 91.69 1659 VAL A N 1
ATOM 12876 C CA . VAL A 1 1659 ? -61.507 9.620 11.839 1.00 91.69 1659 VAL A CA 1
ATOM 12877 C C . VAL A 1 1659 ? -62.776 9.801 12.675 1.00 91.69 1659 VAL A C 1
ATOM 12879 O O . VAL A 1 1659 ? -63.480 10.795 12.537 1.00 91.69 1659 VAL A O 1
ATOM 12882 N N . LYS A 1 1660 ? -63.031 8.876 13.604 1.00 90.88 1660 LYS A N 1
ATOM 12883 C CA . LYS A 1 1660 ? -64.274 8.822 14.381 1.00 90.88 1660 LYS A CA 1
ATOM 12884 C C . LYS A 1 1660 ? -64.463 9.959 15.389 1.00 90.88 1660 LYS A C 1
ATOM 12886 O O . LYS A 1 1660 ? -65.599 10.333 15.673 1.00 90.88 1660 LYS A O 1
ATOM 12891 N N . ASN A 1 1661 ? -63.381 10.460 15.989 1.00 91.81 1661 ASN A N 1
ATOM 12892 C CA . ASN A 1 1661 ? -63.453 11.455 17.067 1.00 91.81 1661 ASN A CA 1
ATOM 12893 C C . ASN A 1 1661 ? -62.981 12.854 16.644 1.00 91.81 1661 ASN A C 1
ATOM 12895 O O . ASN A 1 1661 ? -63.258 13.804 17.371 1.00 91.81 1661 ASN A O 1
ATOM 12899 N N . CYS A 1 1662 ? -62.262 12.991 15.524 1.00 93.69 1662 CYS A N 1
ATOM 12900 C CA . CYS A 1 1662 ? -61.600 14.240 15.129 1.00 93.69 1662 CYS A CA 1
ATOM 12901 C C . CYS A 1 1662 ? -61.918 14.705 13.698 1.00 93.69 1662 CYS A C 1
ATOM 12903 O O . CYS A 1 1662 ? -61.482 15.791 13.318 1.00 93.69 1662 CYS A O 1
ATOM 12905 N N . THR A 1 1663 ? -62.656 13.931 12.892 1.00 92.88 1663 THR A N 1
ATOM 12906 C CA . THR A 1 1663 ? -63.080 14.354 11.546 1.00 92.88 1663 THR A CA 1
ATOM 12907 C C . THR A 1 1663 ? -64.586 14.184 11.335 1.00 92.88 1663 THR A C 1
ATOM 12909 O O . THR A 1 1663 ? -65.321 13.689 12.186 1.00 92.88 1663 THR A O 1
ATOM 12912 N N . ASN A 1 1664 ? -65.067 14.661 10.188 1.00 91.56 1664 ASN A N 1
ATOM 12913 C CA . ASN A 1 1664 ? -66.433 14.474 9.704 1.00 91.56 1664 ASN A CA 1
ATOM 12914 C C . ASN A 1 1664 ? -66.488 13.521 8.494 1.00 91.56 1664 ASN A C 1
ATOM 12916 O O . ASN A 1 1664 ? -67.436 13.593 7.707 1.00 91.56 1664 ASN A O 1
ATOM 12920 N N . TRP A 1 1665 ? -65.450 12.703 8.292 1.00 91.81 1665 TRP A N 1
ATOM 12921 C CA . TRP A 1 1665 ? -65.367 11.801 7.146 1.00 91.81 1665 TRP A CA 1
ATOM 12922 C C . TRP A 1 1665 ? -66.315 10.608 7.305 1.00 91.81 1665 TRP A C 1
ATOM 12924 O O . TRP A 1 1665 ? -66.732 10.243 8.401 1.00 91.81 1665 TRP A O 1
ATOM 12934 N N . ASP A 1 1666 ? -66.651 9.984 6.182 1.00 86.75 1666 ASP A N 1
ATOM 12935 C CA . ASP A 1 1666 ? -67.528 8.818 6.149 1.00 86.75 1666 ASP A CA 1
ATOM 12936 C C . ASP A 1 1666 ? -66.734 7.547 6.509 1.00 86.75 1666 ASP A C 1
ATOM 12938 O O . ASP A 1 1666 ? -65.937 7.071 5.696 1.00 86.75 1666 ASP A O 1
ATOM 12942 N N . GLU A 1 1667 ? -66.930 7.017 7.725 1.00 83.88 1667 GLU A N 1
ATOM 12943 C CA . GLU A 1 1667 ? -66.226 5.830 8.251 1.00 83.88 1667 GLU A CA 1
ATOM 12944 C C . GLU A 1 1667 ? -66.297 4.615 7.298 1.00 83.88 1667 GLU A C 1
ATOM 12946 O O . GLU A 1 1667 ? -65.329 3.860 7.209 1.00 83.88 1667 GLU A O 1
ATOM 12951 N N . ASP A 1 1668 ? -67.378 4.455 6.521 1.00 80.94 1668 ASP A N 1
ATOM 12952 C CA . ASP A 1 1668 ? -67.523 3.363 5.544 1.00 80.94 1668 ASP A CA 1
ATOM 12953 C C . ASP A 1 1668 ? -66.700 3.589 4.260 1.00 80.94 1668 ASP A C 1
ATOM 12955 O O . ASP A 1 1668 ? -66.409 2.641 3.527 1.00 80.94 1668 ASP A O 1
ATOM 12959 N N . LYS A 1 1669 ? -66.301 4.835 3.965 1.00 81.25 1669 LYS A N 1
ATOM 12960 C CA . LYS A 1 1669 ? -65.473 5.178 2.794 1.00 81.25 1669 LYS A CA 1
ATOM 12961 C C . LYS A 1 1669 ? -63.978 5.207 3.096 1.00 81.25 1669 LYS A C 1
ATOM 12963 O O . LYS A 1 1669 ? -63.199 4.838 2.223 1.00 81.25 1669 LYS A O 1
ATOM 12968 N N . VAL A 1 1670 ? -63.567 5.619 4.299 1.00 82.31 1670 VAL A N 1
ATOM 12969 C CA . VAL A 1 1670 ? -62.140 5.793 4.661 1.00 82.31 1670 VAL A CA 1
ATOM 12970 C C . VAL A 1 1670 ? -61.505 4.522 5.257 1.00 82.31 1670 VAL A C 1
ATOM 12972 O O . VAL A 1 1670 ? -60.523 4.572 5.992 1.00 82.31 1670 VAL A O 1
ATOM 12975 N N . GLN A 1 1671 ? -62.039 3.346 4.919 1.00 70.12 1671 GLN A N 1
ATOM 12976 C CA . GLN A 1 1671 ? -61.410 2.054 5.243 1.00 70.12 1671 GLN A CA 1
ATOM 12977 C C . GLN A 1 1671 ? -60.191 1.751 4.343 1.00 70.12 1671 GLN A C 1
ATOM 12979 O O . GLN A 1 1671 ? -59.393 0.868 4.654 1.00 70.12 1671 GLN A O 1
ATOM 12984 N N . TRP A 1 1672 ? -60.052 2.481 3.231 1.00 72.06 1672 TRP A N 1
ATOM 12985 C CA . TRP A 1 1672 ? -59.026 2.321 2.199 1.00 72.06 1672 TRP A CA 1
ATOM 12986 C C . TRP A 1 1672 ? -58.364 3.688 1.980 1.00 72.06 1672 TRP A C 1
ATOM 12988 O O . TRP A 1 1672 ? -59.073 4.692 1.880 1.00 72.06 1672 TRP A O 1
ATOM 12998 N N . PHE A 1 1673 ? -57.029 3.730 2.018 1.00 85.19 1673 PHE A N 1
ATOM 12999 C CA . PHE A 1 1673 ? -56.237 4.947 1.838 1.00 85.19 1673 PHE A CA 1
ATOM 13000 C C . PHE A 1 1673 ? -54.793 4.636 1.426 1.00 85.19 1673 PHE A C 1
ATOM 13002 O O . PHE A 1 1673 ? -54.269 3.554 1.712 1.00 85.19 1673 PHE A O 1
ATOM 13009 N N . ASP A 1 1674 ? -54.154 5.616 0.787 1.00 88.44 1674 ASP A N 1
ATOM 13010 C CA . ASP A 1 1674 ? -52.737 5.583 0.415 1.00 88.44 1674 ASP A CA 1
ATOM 13011 C C . ASP A 1 1674 ? -51.843 5.811 1.632 1.00 88.44 1674 ASP A C 1
ATOM 13013 O O . ASP A 1 1674 ? -52.226 6.526 2.558 1.00 88.44 1674 ASP A O 1
ATOM 13017 N N . THR A 1 1675 ? -50.647 5.221 1.647 1.00 89.00 1675 THR A N 1
ATOM 13018 C CA . THR A 1 1675 ? -49.786 5.200 2.840 1.00 89.00 1675 THR A CA 1
ATOM 13019 C C . THR A 1 1675 ? -48.310 5.447 2.539 1.00 89.00 1675 THR A C 1
ATOM 13021 O O . THR A 1 1675 ? -47.769 4.900 1.580 1.00 89.00 1675 THR A O 1
ATOM 13024 N N . VAL A 1 1676 ? -47.639 6.232 3.387 1.00 90.19 1676 VAL A N 1
ATOM 13025 C CA . VAL A 1 1676 ? -46.174 6.383 3.418 1.00 90.19 1676 VAL A CA 1
ATOM 13026 C C . VAL A 1 1676 ? -45.609 5.644 4.633 1.00 90.19 1676 VAL A C 1
ATOM 13028 O O . VAL A 1 1676 ? -46.183 5.677 5.722 1.00 90.19 1676 VAL A O 1
ATOM 13031 N N . VAL A 1 1677 ? -44.488 4.946 4.442 1.00 85.56 1677 VAL A N 1
ATOM 13032 C CA . VAL A 1 1677 ? -43.804 4.166 5.484 1.00 85.56 1677 VAL A CA 1
ATOM 13033 C C . VAL A 1 1677 ? -42.304 4.438 5.399 1.00 85.56 1677 VAL A C 1
ATOM 13035 O O . VAL A 1 1677 ? -41.584 3.729 4.698 1.00 85.56 1677 VAL A O 1
ATOM 13038 N N . HIS A 1 1678 ? -41.807 5.469 6.086 1.00 75.19 1678 HIS A N 1
ATOM 13039 C CA . HIS A 1 1678 ? -40.362 5.692 6.171 1.00 75.19 1678 HIS A CA 1
ATOM 13040 C C . HIS A 1 1678 ? -39.750 4.803 7.267 1.00 75.19 1678 HIS A C 1
ATOM 13042 O O . HIS A 1 1678 ? -40.073 4.928 8.449 1.00 75.19 1678 HIS A O 1
ATOM 13048 N N . GLN A 1 1679 ? -38.881 3.866 6.887 1.00 65.00 1679 GLN A N 1
ATOM 13049 C CA . GLN A 1 1679 ? -38.390 2.839 7.803 1.00 65.00 1679 GLN A CA 1
ATOM 13050 C C . GLN A 1 1679 ? -36.894 2.555 7.640 1.00 65.00 1679 GLN A C 1
ATOM 13052 O O . GLN A 1 1679 ? -36.355 2.439 6.539 1.00 65.00 1679 GLN A O 1
ATOM 13057 N N . ALA A 1 1680 ? -36.228 2.420 8.783 1.00 53.69 1680 ALA A N 1
ATOM 13058 C CA . ALA A 1 1680 ? -34.859 1.935 8.911 1.00 53.69 1680 ALA A CA 1
ATOM 13059 C C . ALA A 1 1680 ? -34.832 0.851 10.007 1.00 53.69 1680 ALA A C 1
ATOM 13061 O O . ALA A 1 1680 ? -34.283 1.087 11.083 1.00 53.69 1680 ALA A O 1
ATOM 13062 N N . PRO A 1 1681 ? -35.519 -0.291 9.797 1.00 50.94 1681 PRO A N 1
ATOM 13063 C CA . PRO A 1 1681 ? -35.573 -1.350 10.793 1.00 50.94 1681 PRO A CA 1
ATOM 13064 C C . PRO A 1 1681 ? -34.186 -1.979 10.951 1.00 50.94 1681 PRO A C 1
ATOM 13066 O O . PRO A 1 1681 ? -33.491 -2.237 9.965 1.00 50.94 1681 PRO A O 1
ATOM 13069 N N . ALA A 1 1682 ? -33.798 -2.249 12.196 1.00 50.88 1682 ALA A N 1
ATOM 13070 C CA . ALA A 1 1682 ? -32.659 -3.106 12.482 1.00 50.88 1682 ALA A CA 1
ATOM 13071 C C . ALA A 1 1682 ? -33.071 -4.545 12.149 1.00 50.88 1682 ALA A C 1
ATOM 13073 O O . ALA A 1 1682 ? -33.761 -5.200 12.931 1.00 50.88 1682 ALA A O 1
ATOM 13074 N N . TRP A 1 1683 ? -32.710 -5.014 10.955 1.00 60.03 1683 TRP A N 1
ATOM 13075 C CA . TRP A 1 1683 ? -32.991 -6.382 10.538 1.00 60.03 1683 TRP A CA 1
ATOM 13076 C C . TRP A 1 1683 ? -32.217 -7.348 11.437 1.00 60.03 1683 TRP A C 1
ATOM 13078 O O . TRP A 1 1683 ? -31.015 -7.549 11.246 1.00 60.03 1683 TRP A O 1
ATOM 13088 N N . VAL A 1 1684 ? -32.908 -7.982 12.393 1.00 61.09 1684 VAL A N 1
ATOM 13089 C CA . VAL A 1 1684 ? -32.380 -9.201 13.012 1.00 61.09 1684 VAL A CA 1
ATOM 13090 C C . VAL A 1 1684 ? -32.390 -10.284 11.959 1.00 61.09 1684 VAL A C 1
ATOM 13092 O O . VAL A 1 1684 ? -33.364 -10.986 11.710 1.00 61.09 1684 VAL A O 1
ATOM 13095 N N . GLU A 1 1685 ? -31.248 -10.344 11.312 1.00 73.75 1685 GLU A N 1
ATOM 13096 C CA . GLU A 1 1685 ? -30.863 -11.388 10.409 1.00 73.75 1685 GLU A CA 1
ATOM 13097 C C . GLU A 1 1685 ? -30.638 -12.692 11.191 1.00 73.75 1685 GLU A C 1
ATOM 13099 O O . GLU A 1 1685 ? -31.346 -13.673 10.990 1.00 73.75 1685 GLU A O 1
ATOM 13104 N N . GLU A 1 1686 ? -29.693 -12.697 12.130 1.00 78.69 1686 GLU A N 1
ATOM 13105 C CA . GLU A 1 1686 ? -29.547 -13.732 13.160 1.00 78.69 1686 GLU A CA 1
ATOM 13106 C C . GLU A 1 1686 ? -29.227 -13.079 14.500 1.00 78.69 1686 GLU A C 1
ATOM 13108 O O . GLU A 1 1686 ? -29.014 -11.876 14.557 1.00 78.69 1686 GLU A O 1
ATOM 13113 N N . LEU A 1 1687 ? -29.218 -13.843 15.594 1.00 82.94 1687 LEU A N 1
ATOM 13114 C CA . LEU A 1 1687 ? -28.861 -13.351 16.935 1.00 82.94 1687 LEU A CA 1
ATOM 13115 C C . LEU A 1 1687 ? -28.416 -14.461 17.935 1.00 82.94 1687 LEU A C 1
ATOM 13117 O O . LEU A 1 1687 ? -29.100 -15.474 17.858 1.00 82.94 1687 LEU A O 1
ATOM 13121 N N . PRO A 1 1688 ? -27.379 -14.329 18.827 1.00 82.56 1688 PRO A N 1
ATOM 13122 C CA . PRO A 1 1688 ? -26.501 -15.363 19.489 1.00 82.56 1688 PRO A CA 1
ATOM 13123 C C . PRO A 1 1688 ? -27.039 -16.170 20.718 1.00 82.56 1688 PRO A C 1
ATOM 13125 O O . PRO A 1 1688 ? -27.183 -15.591 21.798 1.00 82.56 1688 PRO A O 1
ATOM 13128 N N . PHE A 1 1689 ? -27.283 -17.506 20.631 1.00 86.38 1689 PHE A N 1
ATOM 13129 C CA . PHE A 1 1689 ? -27.945 -18.301 21.710 1.00 86.38 1689 PHE A CA 1
ATOM 13130 C C . PHE A 1 1689 ? -27.164 -19.386 22.556 1.00 86.38 1689 PHE A C 1
ATOM 13132 O O . PHE A 1 1689 ? -27.800 -19.890 23.464 1.00 86.38 1689 PHE A O 1
ATOM 13139 N N . GLY A 1 1690 ? -25.899 -19.832 22.415 1.00 72.00 1690 GLY A N 1
ATOM 13140 C CA . GLY A 1 1690 ? -25.291 -20.824 23.379 1.00 72.00 1690 GLY A CA 1
ATOM 13141 C C . GLY A 1 1690 ? -25.114 -22.331 23.004 1.00 72.00 1690 GLY A C 1
ATOM 13142 O O . GLY A 1 1690 ? -26.102 -23.065 22.965 1.00 72.00 1690 GLY A O 1
ATOM 13143 N N . ASN A 1 1691 ? -23.835 -22.791 22.922 1.00 70.44 1691 ASN A N 1
ATOM 13144 C CA . ASN A 1 1691 ? -23.215 -24.168 22.881 1.00 70.44 1691 ASN A CA 1
ATOM 13145 C C . ASN A 1 1691 ? -22.712 -24.904 21.534 1.00 70.44 1691 ASN A C 1
ATOM 13147 O O . ASN A 1 1691 ? -23.024 -26.080 21.376 1.00 70.44 1691 ASN A O 1
ATOM 13151 N N . GLY A 1 1692 ? -21.928 -24.256 20.604 1.00 72.69 1692 GLY A N 1
ATOM 13152 C CA . GLY A 1 1692 ? -21.625 -24.243 19.069 1.00 72.69 1692 GLY A CA 1
ATOM 13153 C C . GLY A 1 1692 ? -22.334 -23.461 17.755 1.00 72.69 1692 GLY A C 1
ATOM 13154 O O . GLY A 1 1692 ? -21.440 -22.927 17.122 1.00 72.69 1692 GLY A O 1
ATOM 13155 N N . VAL A 1 1693 ? -23.618 -23.163 17.172 1.00 80.56 1693 VAL A N 1
ATOM 13156 C CA . VAL A 1 1693 ? -25.172 -23.451 16.795 1.00 80.56 1693 VAL A CA 1
ATOM 13157 C C . VAL A 1 1693 ? -25.728 -22.052 16.605 1.00 80.56 1693 VAL A C 1
ATOM 13159 O O . VAL A 1 1693 ? -25.861 -21.349 17.610 1.00 80.56 1693 VAL A O 1
ATOM 13162 N N . GLU A 1 1694 ? -26.304 -21.696 15.456 1.00 79.38 1694 GLU A N 1
ATOM 13163 C CA . GLU A 1 1694 ? -26.857 -20.359 15.322 1.00 79.38 1694 GLU A CA 1
ATOM 13164 C C . GLU A 1 1694 ? -28.381 -20.213 14.958 1.00 79.38 1694 GLU A C 1
ATOM 13166 O O . GLU A 1 1694 ? -29.165 -20.992 15.503 1.00 79.38 1694 GLU A O 1
ATOM 13171 N N . ALA A 1 1695 ? -28.895 -19.127 14.336 1.00 86.12 1695 ALA A N 1
ATOM 13172 C CA . ALA A 1 1695 ? -30.351 -18.861 14.182 1.00 86.12 1695 ALA A CA 1
ATOM 13173 C C . ALA A 1 1695 ? -30.745 -18.207 12.852 1.00 86.12 1695 ALA A C 1
ATOM 13175 O O . ALA A 1 1695 ? -31.007 -17.007 12.816 1.00 86.12 1695 ALA A O 1
ATOM 13176 N N . LYS A 1 1696 ? -30.932 -18.978 11.785 1.00 88.62 1696 LYS A N 1
ATOM 13177 C CA . LYS A 1 1696 ? -31.327 -18.442 10.481 1.00 88.62 1696 LYS A CA 1
ATOM 13178 C C . LYS A 1 1696 ? -32.781 -18.040 10.495 1.00 88.62 1696 LYS A C 1
ATOM 13180 O O . LYS A 1 1696 ? -33.602 -18.810 10.013 1.00 88.62 1696 LYS A O 1
ATOM 13185 N N . PHE A 1 1697 ? -33.072 -16.850 11.036 1.00 89.31 1697 PHE A N 1
ATOM 13186 C CA . PHE A 1 1697 ? -34.348 -16.163 10.869 1.00 89.31 1697 PHE A CA 1
ATOM 13187 C C . PHE A 1 1697 ? -34.535 -15.916 9.377 1.00 89.31 1697 PHE A C 1
ATOM 13189 O O . PHE A 1 1697 ? -33.862 -15.088 8.754 1.00 89.31 1697 PHE A O 1
ATOM 13196 N N . GLN A 1 1698 ? -35.435 -16.702 8.807 1.00 86.75 1698 GLN A N 1
ATOM 13197 C CA . GLN A 1 1698 ? -36.108 -16.401 7.565 1.00 86.75 1698 GLN A CA 1
ATOM 13198 C C . GLN A 1 1698 ? -37.536 -16.023 7.946 1.00 86.75 1698 GLN A C 1
ATOM 13200 O O . GLN A 1 1698 ? -38.361 -16.894 8.231 1.00 86.75 1698 GLN A O 1
ATOM 13205 N N . THR A 1 1699 ? -37.831 -14.727 7.927 1.00 84.75 1699 THR A N 1
ATOM 13206 C CA . THR A 1 1699 ? -39.196 -14.241 8.092 1.00 84.75 1699 THR A CA 1
ATOM 13207 C C . THR A 1 1699 ? -40.061 -14.741 6.941 1.00 84.75 1699 THR A C 1
ATOM 13209 O O . THR A 1 1699 ? -39.747 -14.516 5.771 1.00 84.75 1699 THR A O 1
ATOM 13212 N N . LEU A 1 1700 ? -41.183 -15.379 7.265 1.00 83.38 1700 LEU A N 1
ATOM 13213 C CA . LEU A 1 1700 ? -42.232 -15.698 6.312 1.00 83.38 1700 LEU A CA 1
ATOM 13214 C C . LEU A 1 1700 ? -43.548 -15.046 6.727 1.00 83.38 1700 LEU A C 1
ATOM 13216 O O . LEU A 1 1700 ? -44.118 -15.337 7.781 1.00 83.38 1700 LEU A O 1
ATOM 13220 N N . TYR A 1 1701 ? -44.061 -14.206 5.835 1.00 77.31 1701 TYR A N 1
ATOM 13221 C CA . TYR A 1 1701 ? -45.445 -13.765 5.874 1.00 77.31 1701 TYR A CA 1
ATOM 13222 C C . TYR A 1 1701 ? -46.302 -14.781 5.104 1.00 77.31 1701 TYR A C 1
ATOM 13224 O O . TYR A 1 1701 ? -45.965 -15.136 3.974 1.00 77.31 1701 TYR A O 1
ATOM 13232 N N . PRO A 1 1702 ? -47.387 -15.296 5.705 1.00 64.50 1702 PRO A N 1
ATOM 13233 C CA . PRO A 1 1702 ? -48.164 -16.413 5.161 1.00 64.50 1702 PRO A CA 1
ATOM 13234 C C . PRO A 1 1702 ? -48.937 -16.036 3.894 1.00 64.50 1702 PRO A C 1
ATOM 13236 O O . PRO A 1 1702 ? -49.231 -16.868 3.037 1.00 64.50 1702 PRO A O 1
ATOM 13239 N N . HIS A 1 1703 ? -49.269 -14.754 3.819 1.00 61.78 1703 HIS A N 1
ATOM 13240 C CA . HIS A 1 1703 ? -49.919 -14.035 2.745 1.00 61.78 1703 HIS A CA 1
ATOM 13241 C C . HIS A 1 1703 ? -49.377 -12.603 2.820 1.00 61.78 1703 HIS A C 1
ATOM 13243 O O . HIS A 1 1703 ? -48.981 -12.165 3.904 1.00 61.78 1703 HIS A O 1
ATOM 13249 N N . GLY A 1 1704 ? -49.405 -11.851 1.719 1.00 55.34 1704 GLY A N 1
ATOM 13250 C CA . GLY A 1 1704 ? -49.229 -10.402 1.819 1.00 55.34 1704 GLY A CA 1
ATOM 13251 C C . GLY A 1 1704 ? -50.317 -9.784 2.708 1.00 55.34 1704 GLY A C 1
ATOM 13252 O O . GLY A 1 1704 ? -51.441 -10.296 2.756 1.00 55.34 1704 GLY A O 1
ATOM 13253 N N . GLU A 1 1705 ? -49.997 -8.677 3.388 1.00 61.41 1705 GLU A N 1
ATOM 13254 C CA . GLU A 1 1705 ? -51.024 -7.784 3.944 1.00 61.41 1705 GLU A CA 1
ATOM 13255 C C . GLU A 1 1705 ? -52.040 -7.492 2.821 1.00 61.41 1705 GLU A C 1
ATOM 13257 O O . GLU A 1 1705 ? -51.604 -7.164 1.713 1.00 61.41 1705 GLU A O 1
ATOM 13262 N N . PRO A 1 1706 ? -53.364 -7.645 3.035 1.00 60.44 1706 PRO A N 1
ATOM 13263 C CA . PRO A 1 1706 ? -54.355 -7.327 2.023 1.00 60.44 1706 PRO A CA 1
ATOM 13264 C C . PRO A 1 1706 ? -54.222 -5.841 1.729 1.00 60.44 1706 PRO A C 1
ATOM 13266 O O . PRO A 1 1706 ? -54.609 -4.992 2.536 1.00 60.44 1706 PRO A O 1
ATOM 13269 N N . LEU A 1 1707 ? -53.594 -5.551 0.592 1.00 62.41 1707 LEU A N 1
ATOM 13270 C CA . LEU A 1 1707 ? -53.244 -4.196 0.220 1.00 62.41 1707 LEU A CA 1
ATOM 13271 C C . LEU A 1 1707 ? -54.483 -3.332 0.233 1.00 62.41 1707 LEU A C 1
ATOM 13273 O O . LEU A 1 1707 ? -55.561 -3.754 -0.187 1.00 62.41 1707 LEU A O 1
ATOM 13277 N N . ARG A 1 1708 ? -54.286 -2.119 0.738 1.00 68.31 1708 ARG A N 1
ATOM 13278 C CA . ARG A 1 1708 ? -55.320 -1.102 0.775 1.00 68.31 1708 ARG A CA 1
ATOM 13279 C C . ARG A 1 1708 ? -55.340 -0.490 -0.615 1.00 68.31 1708 ARG A C 1
ATOM 13281 O O . ARG A 1 1708 ? -56.109 -0.956 -1.445 1.00 68.31 1708 ARG A O 1
ATOM 13288 N N . GLU A 1 1709 ? -54.452 0.451 -0.923 1.00 70.00 1709 GLU A N 1
ATOM 13289 C CA . GLU A 1 1709 ? -54.425 1.067 -2.261 1.00 70.00 1709 GLU A CA 1
ATOM 13290 C C . GLU A 1 1709 ? -52.993 1.229 -2.770 1.00 70.00 1709 GLU A C 1
ATOM 13292 O O . GLU A 1 1709 ? -52.555 0.466 -3.637 1.00 70.00 1709 GLU A O 1
ATOM 13297 N N . TRP A 1 1710 ? -52.241 2.141 -2.158 1.00 86.94 1710 TRP A N 1
ATOM 13298 C CA . TRP A 1 1710 ? -50.820 2.338 -2.424 1.00 86.94 1710 TRP A CA 1
ATOM 13299 C C . TRP A 1 1710 ? -50.025 2.418 -1.120 1.00 86.94 1710 TRP A C 1
ATOM 13301 O O . TRP A 1 1710 ? -50.456 3.049 -0.151 1.00 86.94 1710 TRP A O 1
ATOM 13311 N N . LYS A 1 1711 ? -48.850 1.786 -1.093 1.00 88.38 1711 LYS A N 1
ATOM 13312 C CA . LYS A 1 1711 ? -47.929 1.798 0.049 1.00 88.38 1711 LYS A CA 1
ATOM 13313 C C . LYS A 1 1711 ? -46.535 2.186 -0.437 1.00 88.38 1711 LYS A C 1
ATOM 13315 O O . LYS A 1 1711 ? -45.858 1.394 -1.084 1.00 88.38 1711 LYS A O 1
ATOM 13320 N N . CYS A 1 1712 ? -46.145 3.427 -0.164 1.00 91.19 1712 CYS A N 1
ATOM 13321 C CA . CYS A 1 1712 ? -44.844 4.006 -0.479 1.00 91.19 1712 CYS A CA 1
ATOM 13322 C C . CYS A 1 1712 ? -43.885 3.729 0.688 1.00 91.19 1712 CYS A C 1
ATOM 13324 O O . CYS A 1 1712 ? -43.848 4.479 1.667 1.00 91.19 1712 CYS A O 1
ATOM 13326 N N . GLN A 1 1713 ? -43.155 2.613 0.621 1.00 88.75 1713 GLN A N 1
ATOM 13327 C CA . GLN A 1 1713 ? -42.193 2.224 1.653 1.00 88.75 1713 GLN A CA 1
ATOM 13328 C C . GLN A 1 1713 ? -40.818 2.799 1.312 1.00 88.75 1713 GLN A C 1
ATOM 13330 O O . GLN A 1 1713 ? -40.243 2.509 0.264 1.00 88.75 1713 GLN A O 1
ATOM 13335 N N . ALA A 1 1714 ? -40.297 3.644 2.197 1.00 87.06 1714 ALA A N 1
ATOM 13336 C CA . ALA A 1 1714 ? -39.052 4.368 2.009 1.00 87.06 1714 ALA A CA 1
ATOM 13337 C C . ALA A 1 1714 ? -37.974 3.814 2.945 1.00 87.06 1714 ALA A C 1
ATOM 13339 O O . ALA A 1 1714 ? -37.978 4.063 4.152 1.00 87.06 1714 ALA A O 1
ATOM 13340 N N . PHE A 1 1715 ? -37.042 3.066 2.366 1.00 80.19 1715 PHE A N 1
ATOM 13341 C CA . PHE A 1 1715 ? -35.917 2.440 3.045 1.00 80.19 1715 PHE A CA 1
ATOM 13342 C C . PHE A 1 1715 ? -34.696 3.356 2.980 1.00 80.19 1715 PHE A C 1
ATOM 13344 O O . PHE A 1 1715 ? -34.226 3.708 1.893 1.00 80.19 1715 PHE A O 1
ATOM 13351 N N . VAL A 1 1716 ? -34.143 3.721 4.137 1.00 73.56 1716 VAL A N 1
ATOM 13352 C CA . VAL A 1 1716 ? -32.886 4.480 4.185 1.00 73.56 1716 VAL A CA 1
ATOM 13353 C C . VAL A 1 1716 ? -31.736 3.554 3.785 1.00 73.56 1716 VAL A C 1
ATOM 13355 O O . VAL A 1 1716 ? -31.452 2.571 4.466 1.00 73.56 1716 VAL A O 1
ATOM 13358 N N . LYS A 1 1717 ? -31.074 3.866 2.670 1.00 64.31 1717 LYS A N 1
ATOM 13359 C CA . LYS A 1 1717 ? -29.920 3.134 2.133 1.00 64.31 1717 LYS A CA 1
ATOM 13360 C C . LYS A 1 1717 ? -28.664 3.998 2.251 1.00 64.31 1717 LYS A C 1
ATOM 13362 O O . LYS A 1 1717 ? -28.744 5.213 2.442 1.00 64.31 1717 LYS A O 1
ATOM 13367 N N . GLU A 1 1718 ? -27.498 3.363 2.137 1.00 63.06 1718 GLU A N 1
ATOM 13368 C CA . GLU A 1 1718 ? -26.203 4.045 1.968 1.00 63.06 1718 GLU A CA 1
ATOM 13369 C C . GLU A 1 1718 ? -25.978 5.215 2.946 1.00 63.06 1718 GLU A C 1
ATOM 13371 O O . GLU A 1 1718 ? -25.850 6.372 2.555 1.00 63.06 1718 GLU A O 1
ATOM 13376 N N . GLY A 1 1719 ? -26.035 4.938 4.255 1.00 54.22 1719 GLY A N 1
ATOM 13377 C CA . GLY A 1 1719 ? -25.781 5.934 5.308 1.00 54.22 1719 GLY A CA 1
ATOM 13378 C C . GLY A 1 1719 ? -26.715 7.156 5.314 1.00 54.22 1719 GLY A C 1
ATOM 13379 O O . GLY A 1 1719 ? -26.430 8.137 6.001 1.00 54.22 1719 GLY A O 1
ATOM 13380 N N . GLY A 1 1720 ? -27.814 7.127 4.552 1.00 63.94 1720 GLY A N 1
ATOM 13381 C CA . GLY A 1 1720 ? -28.680 8.280 4.325 1.00 63.94 1720 GLY A CA 1
ATOM 13382 C C . GLY A 1 1720 ? -28.323 9.122 3.095 1.00 63.94 1720 GLY A C 1
ATOM 13383 O O . GLY A 1 1720 ? -28.667 10.306 3.069 1.00 63.94 1720 GLY A O 1
ATOM 13384 N N . ARG A 1 1721 ? -27.646 8.557 2.085 1.00 74.06 1721 ARG A N 1
ATOM 13385 C CA . ARG A 1 1721 ? -27.547 9.141 0.733 1.00 74.06 1721 ARG A CA 1
ATOM 13386 C C . ARG A 1 1721 ? -28.605 8.673 -0.235 1.00 74.06 1721 ARG A C 1
ATOM 13388 O O . ARG A 1 1721 ? -29.022 9.476 -1.059 1.00 74.06 1721 ARG A O 1
ATOM 13395 N N . LYS A 1 1722 ? -29.002 7.405 -0.171 1.00 80.31 1722 LYS A N 1
ATOM 13396 C CA . LYS A 1 1722 ? -30.012 6.856 -1.071 1.00 80.31 1722 LYS A CA 1
ATOM 13397 C C . LYS A 1 1722 ? -31.283 6.552 -0.307 1.00 80.31 1722 LYS A C 1
ATOM 13399 O O . LYS A 1 1722 ? -31.255 6.119 0.846 1.00 80.31 1722 LYS A O 1
ATOM 13404 N N . LEU A 1 1723 ? -32.401 6.780 -0.974 1.00 85.00 1723 LEU A N 1
ATOM 13405 C CA . LEU A 1 1723 ? -33.717 6.406 -0.502 1.00 85.00 1723 LEU A CA 1
ATOM 13406 C C . LEU A 1 1723 ? -34.257 5.349 -1.460 1.00 85.00 1723 LEU A C 1
ATOM 13408 O O . LEU A 1 1723 ? -34.573 5.651 -2.611 1.00 85.00 1723 LEU A O 1
ATOM 13412 N N . GLY A 1 1724 ? -34.307 4.102 -0.999 1.00 89.12 1724 GLY A N 1
ATOM 13413 C CA . GLY A 1 1724 ? -34.996 3.037 -1.713 1.00 89.12 1724 GLY A CA 1
ATOM 13414 C C . GLY A 1 1724 ? -36.492 3.229 -1.542 1.00 89.12 1724 GLY A C 1
ATOM 13415 O O . GLY A 1 1724 ? -36.982 3.091 -0.426 1.00 89.12 1724 GLY A O 1
ATOM 13416 N N . ILE A 1 1725 ? -37.203 3.572 -2.611 1.00 93.06 1725 ILE A N 1
ATOM 13417 C CA . ILE A 1 1725 ? -38.663 3.650 -2.612 1.00 93.06 1725 ILE A CA 1
ATOM 13418 C C . ILE A 1 1725 ? -39.209 2.374 -3.236 1.00 93.06 1725 ILE A C 1
ATOM 13420 O O . ILE A 1 1725 ? -38.915 2.056 -4.387 1.00 93.06 1725 ILE A O 1
ATOM 13424 N N . GLU A 1 1726 ? -40.039 1.684 -2.473 1.00 91.69 1726 GLU A N 1
ATOM 13425 C CA . GLU A 1 1726 ? -40.883 0.580 -2.901 1.00 91.69 1726 GLU A CA 1
ATOM 13426 C C . GLU A 1 1726 ? -42.326 1.085 -2.985 1.00 91.69 1726 GLU A C 1
ATOM 13428 O O . GLU A 1 1726 ? -42.847 1.656 -2.026 1.00 91.69 1726 GLU A O 1
ATOM 13433 N N . ILE A 1 1727 ? -42.971 0.898 -4.132 1.00 92.38 1727 ILE A N 1
ATOM 13434 C CA . ILE A 1 1727 ? -44.393 1.181 -4.322 1.00 92.38 1727 ILE A CA 1
ATOM 13435 C C . ILE A 1 1727 ? -45.126 -0.155 -4.379 1.00 92.38 1727 ILE A C 1
ATOM 13437 O O . ILE A 1 1727 ? -45.059 -0.850 -5.391 1.00 92.38 1727 ILE A O 1
ATOM 13441 N N . VAL A 1 1728 ? -45.824 -0.511 -3.299 1.00 88.06 1728 VAL A N 1
ATOM 13442 C CA . VAL A 1 1728 ? -46.647 -1.728 -3.237 1.00 88.06 1728 VAL A CA 1
ATOM 13443 C C . VAL A 1 1728 ? -48.100 -1.395 -3.575 1.00 88.06 1728 VAL A C 1
ATOM 13445 O O . VAL A 1 1728 ? -48.686 -0.469 -3.006 1.00 88.06 1728 VAL A O 1
ATOM 13448 N N . THR A 1 1729 ? -48.682 -2.149 -4.507 1.00 89.25 1729 THR A N 1
ATOM 13449 C CA . THR A 1 1729 ? -50.071 -2.030 -4.968 1.00 89.25 1729 THR A CA 1
ATOM 13450 C C . THR A 1 1729 ? -50.558 -3.358 -5.580 1.00 89.25 1729 THR A C 1
ATOM 13452 O O . THR A 1 1729 ? -49.937 -4.401 -5.394 1.00 89.25 1729 THR A O 1
ATOM 13455 N N . PHE A 1 1730 ? -51.699 -3.379 -6.263 1.00 87.38 1730 PHE A N 1
ATOM 13456 C CA . PHE A 1 1730 ? -52.233 -4.601 -6.871 1.00 87.38 1730 PHE A CA 1
ATOM 13457 C C . PHE A 1 1730 ? -51.522 -4.985 -8.178 1.00 87.38 1730 PHE A C 1
ATOM 13459 O O . PHE A 1 1730 ? -51.099 -4.115 -8.937 1.00 87.38 1730 PHE A O 1
ATOM 13466 N N . GLU A 1 1731 ? -51.484 -6.283 -8.494 1.00 86.88 1731 GLU A N 1
ATOM 13467 C CA . GLU A 1 1731 ? -50.940 -6.830 -9.750 1.00 86.88 1731 GLU A CA 1
ATOM 13468 C C . GLU A 1 1731 ? -51.465 -6.101 -11.002 1.00 86.88 1731 GLU A C 1
ATOM 13470 O O . GLU A 1 1731 ? -50.679 -5.729 -11.872 1.00 86.88 1731 GLU A O 1
ATOM 13475 N N . GLU A 1 1732 ? -52.769 -5.816 -11.100 1.00 87.94 1732 GLU A N 1
ATOM 13476 C CA . GLU A 1 1732 ? -53.326 -5.083 -12.252 1.00 87.94 1732 GLU A CA 1
ATOM 13477 C C . GLU A 1 1732 ? -52.943 -3.592 -12.307 1.00 87.94 1732 GLU A C 1
ATOM 13479 O O . GLU A 1 1732 ? -53.157 -2.945 -13.334 1.00 87.94 1732 GLU A O 1
ATOM 13484 N N . TRP A 1 1733 ? -52.382 -3.031 -11.233 1.00 91.25 1733 TRP A N 1
ATOM 13485 C CA . TRP A 1 1733 ? -51.917 -1.642 -11.151 1.00 91.25 1733 TRP A CA 1
ATOM 13486 C C . TRP A 1 1733 ? -50.386 -1.512 -11.257 1.00 91.25 1733 TRP A C 1
ATOM 13488 O O . TRP A 1 1733 ? -49.885 -0.390 -11.282 1.00 91.25 1733 TRP A O 1
ATOM 13498 N N . ILE A 1 1734 ? -49.628 -2.606 -11.413 1.00 88.56 1734 ILE A N 1
ATOM 13499 C CA . ILE A 1 1734 ? -48.152 -2.562 -11.468 1.00 88.56 1734 ILE A CA 1
ATOM 13500 C C . ILE A 1 1734 ? -47.601 -1.678 -12.608 1.00 88.56 1734 ILE A C 1
ATOM 13502 O O . ILE A 1 1734 ? -46.622 -0.960 -12.427 1.00 88.56 1734 ILE A O 1
ATOM 13506 N N . GLY A 1 1735 ? -48.281 -1.635 -13.760 1.00 86.81 1735 GLY A N 1
ATOM 13507 C CA . GLY A 1 1735 ? -47.917 -0.748 -14.877 1.00 86.81 1735 GLY A CA 1
ATOM 13508 C C . GLY A 1 1735 ? -48.229 0.737 -14.634 1.00 86.81 1735 GLY A C 1
ATOM 13509 O O . GLY A 1 1735 ? -47.645 1.604 -15.275 1.00 86.81 1735 GLY A O 1
ATOM 13510 N N . GLU A 1 1736 ? -49.121 1.051 -13.691 1.00 91.06 1736 GLU A N 1
ATOM 13511 C CA . GLU A 1 1736 ? -49.289 2.414 -13.167 1.00 91.06 1736 GLU A CA 1
ATOM 13512 C C . GLU A 1 1736 ? -48.252 2.705 -12.073 1.00 91.06 1736 GLU A C 1
ATOM 13514 O O . GLU A 1 1736 ? -47.779 3.836 -11.970 1.00 91.06 1736 GLU A O 1
ATOM 13519 N N . ALA A 1 1737 ? -47.843 1.687 -11.305 1.00 90.94 1737 ALA A N 1
ATOM 13520 C CA . ALA A 1 1737 ? -46.826 1.796 -10.263 1.00 90.94 1737 ALA A CA 1
ATOM 13521 C C . ALA A 1 1737 ? -45.452 2.198 -10.814 1.00 90.94 1737 ALA A C 1
ATOM 13523 O O . ALA A 1 1737 ? -44.771 3.011 -10.194 1.00 90.94 1737 ALA A O 1
ATOM 13524 N N . GLU A 1 1738 ? -45.079 1.719 -12.007 1.00 89.81 1738 GLU A N 1
ATOM 13525 C CA . GLU A 1 1738 ? -43.905 2.208 -12.749 1.00 89.81 1738 GLU A CA 1
ATOM 13526 C C . GLU A 1 1738 ? -43.933 3.737 -12.929 1.00 89.81 1738 GLU A C 1
ATOM 13528 O O . GLU A 1 1738 ? -42.947 4.418 -12.636 1.00 89.81 1738 GLU A O 1
ATOM 13533 N N . GLY A 1 1739 ? -45.078 4.288 -13.351 1.00 92.25 1739 GLY A N 1
ATOM 13534 C CA . GLY A 1 1739 ? -45.269 5.728 -13.540 1.00 92.25 1739 GLY A CA 1
ATOM 13535 C C . GLY A 1 1739 ? -45.331 6.507 -12.224 1.00 92.25 1739 GLY A C 1
ATOM 13536 O O . GLY A 1 1739 ? -44.716 7.566 -12.110 1.00 92.25 1739 GLY A O 1
ATOM 13537 N N . VAL A 1 1740 ? -46.007 5.966 -11.204 1.00 93.38 1740 VAL A N 1
ATOM 13538 C CA . VAL A 1 1740 ? -46.038 6.531 -9.843 1.00 93.38 1740 VAL A CA 1
ATOM 13539 C C . VAL A 1 1740 ? -44.623 6.624 -9.267 1.00 93.38 1740 VAL A C 1
ATOM 13541 O O . VAL A 1 1740 ? -44.238 7.679 -8.769 1.00 93.38 1740 VAL A O 1
ATOM 13544 N N . LEU A 1 1741 ? -43.816 5.568 -9.386 1.00 94.75 1741 LEU A N 1
ATOM 13545 C CA . LEU A 1 1741 ? -42.433 5.535 -8.910 1.00 94.75 1741 LEU A CA 1
ATOM 13546 C C . LEU A 1 1741 ? -41.526 6.498 -9.697 1.00 94.75 1741 LEU A C 1
ATOM 13548 O O . LEU A 1 1741 ? -40.679 7.167 -9.106 1.00 94.75 1741 LEU A O 1
ATOM 13552 N N . GLU A 1 1742 ? -41.715 6.632 -11.014 1.00 92.81 1742 GLU A N 1
ATOM 13553 C CA . GLU A 1 1742 ? -41.013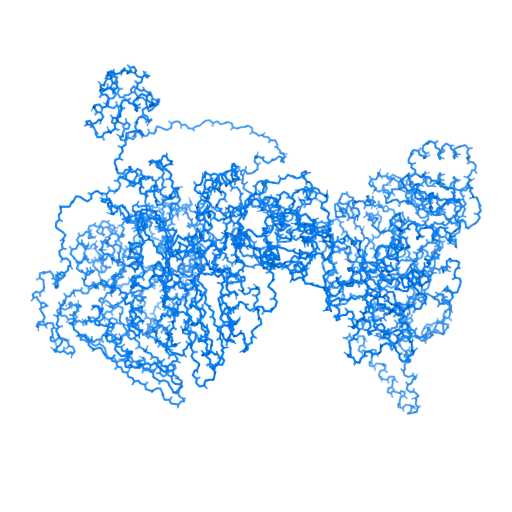 7.644 -11.816 1.00 92.81 1742 GLU A CA 1
ATOM 13554 C C . GLU A 1 1742 ? -41.389 9.079 -11.392 1.00 92.81 1742 GLU A C 1
ATOM 13556 O O . GLU A 1 1742 ? -40.537 9.969 -11.363 1.00 92.81 1742 GLU A O 1
ATOM 13561 N N . GLU A 1 1743 ? -42.649 9.318 -11.025 1.00 94.75 1743 GLU A N 1
ATOM 13562 C CA . GLU A 1 1743 ? -43.124 10.608 -10.518 1.00 94.75 1743 GLU A CA 1
ATOM 13563 C C . GLU A 1 1743 ? -42.657 10.903 -9.085 1.00 94.75 1743 GLU A C 1
ATOM 13565 O O . GLU A 1 1743 ? -42.314 12.054 -8.809 1.00 94.75 1743 GLU A O 1
ATOM 13570 N N . VAL A 1 1744 ? -42.550 9.895 -8.206 1.00 94.44 1744 VAL A N 1
ATOM 13571 C CA . VAL A 1 1744 ? -41.895 10.031 -6.889 1.00 94.44 1744 VAL A CA 1
ATOM 13572 C C . VAL A 1 1744 ? -40.424 10.404 -7.076 1.00 94.44 1744 VAL A C 1
ATOM 13574 O O . VAL A 1 1744 ? -39.948 11.324 -6.415 1.00 94.44 1744 VAL A O 1
ATOM 13577 N N . GLY A 1 1745 ? -39.724 9.783 -8.031 1.00 92.06 1745 GLY A N 1
ATOM 13578 C CA . GLY A 1 1745 ? -38.353 10.155 -8.396 1.00 92.06 1745 GLY A CA 1
ATOM 13579 C C . GLY A 1 1745 ? -38.225 11.618 -8.823 1.00 92.06 1745 GLY A C 1
ATOM 13580 O O . GLY A 1 1745 ? -37.458 12.374 -8.231 1.00 92.06 1745 GLY A O 1
ATOM 13581 N N . LYS A 1 1746 ? -39.051 12.061 -9.779 1.00 92.69 1746 LYS A N 1
ATOM 13582 C CA . LYS A 1 1746 ? -39.106 13.469 -10.226 1.00 92.69 1746 LYS A CA 1
ATOM 13583 C C . LYS A 1 1746 ? -39.503 14.438 -9.109 1.00 92.69 1746 LYS A C 1
ATOM 13585 O O . LYS A 1 1746 ? -39.122 15.607 -9.142 1.00 92.69 1746 LYS A O 1
ATOM 13590 N N . ALA A 1 1747 ? -40.305 13.994 -8.142 1.00 94.25 1747 ALA A N 1
ATOM 13591 C CA . ALA A 1 1747 ? -40.641 14.786 -6.966 1.00 94.25 1747 ALA A CA 1
ATOM 13592 C C . ALA A 1 1747 ? -39.437 14.903 -6.017 1.00 94.25 1747 ALA A C 1
ATOM 13594 O O . ALA A 1 1747 ? -39.123 16.014 -5.604 1.00 94.25 1747 ALA A O 1
ATOM 13595 N N . LEU A 1 1748 ? -38.712 13.812 -5.748 1.00 93.44 1748 LEU A N 1
ATOM 13596 C CA . LEU A 1 1748 ? -37.460 13.833 -4.982 1.00 93.44 1748 LEU A CA 1
ATOM 13597 C C . LEU A 1 1748 ? -36.405 14.735 -5.648 1.00 93.44 1748 LEU A C 1
ATOM 13599 O O . LEU A 1 1748 ? -35.840 15.582 -4.965 1.00 93.44 1748 LEU A O 1
ATOM 13603 N N . GLU A 1 1749 ? -36.222 14.669 -6.971 1.00 90.44 1749 GLU A N 1
ATOM 13604 C CA . GLU A 1 1749 ? -35.346 15.587 -7.727 1.00 90.44 1749 GLU A CA 1
ATOM 13605 C C . GLU A 1 1749 ? -35.705 17.073 -7.521 1.00 90.44 1749 GLU A C 1
ATOM 13607 O O . GLU A 1 1749 ? -34.819 17.913 -7.360 1.00 90.44 1749 GLU A O 1
ATOM 13612 N N . CYS A 1 1750 ? -36.998 17.422 -7.505 1.00 92.06 1750 CYS A N 1
ATOM 13613 C CA . CYS A 1 1750 ? -37.458 18.783 -7.198 1.00 92.06 1750 CYS A CA 1
ATOM 13614 C C . CYS A 1 1750 ? -37.158 19.211 -5.747 1.00 92.06 1750 CYS A C 1
ATOM 13616 O O . CYS A 1 1750 ? -37.031 20.405 -5.477 1.00 92.06 1750 CYS A O 1
ATOM 13618 N N . LEU A 1 1751 ? -37.075 18.256 -4.817 1.00 92.31 1751 LEU A N 1
ATOM 13619 C CA . LEU A 1 1751 ? -36.889 18.489 -3.382 1.00 92.31 1751 LEU A CA 1
ATOM 13620 C C . LEU A 1 1751 ? -35.405 18.640 -2.980 1.00 92.31 1751 LEU A C 1
ATOM 13622 O O . LEU A 1 1751 ? -35.128 19.004 -1.838 1.00 92.31 1751 LEU A O 1
ATOM 13626 N N . MET A 1 1752 ? -34.452 18.410 -3.891 1.00 89.12 1752 MET A N 1
ATOM 13627 C CA . MET A 1 1752 ? -33.012 18.574 -3.637 1.00 89.12 1752 MET A CA 1
ATOM 13628 C C . MET A 1 1752 ? -32.498 20.005 -3.885 1.00 89.12 1752 MET A C 1
ATOM 13630 O O . MET A 1 1752 ? -33.062 20.776 -4.675 1.00 89.12 1752 MET A O 1
ATOM 13634 N N . GLU A 1 1753 ? -31.387 20.371 -3.230 1.00 71.69 1753 GLU A N 1
ATOM 13635 C CA . GLU A 1 1753 ? -30.679 21.629 -3.493 1.00 71.69 1753 GLU A CA 1
ATOM 13636 C C . GLU A 1 1753 ? -30.316 21.735 -4.984 1.00 71.69 1753 GLU A C 1
ATOM 13638 O O . GLU A 1 1753 ? -29.812 20.802 -5.604 1.00 71.69 1753 GLU A O 1
ATOM 13643 N N . GLY A 1 1754 ? -30.639 22.887 -5.576 1.00 71.81 1754 GLY A N 1
ATOM 13644 C CA . GLY A 1 1754 ? -30.632 23.105 -7.025 1.00 71.81 1754 GLY A CA 1
ATOM 13645 C C . GLY A 1 1754 ? -32.021 23.455 -7.558 1.00 71.81 1754 GLY A C 1
ATOM 13646 O O . GLY A 1 1754 ? -32.165 24.486 -8.209 1.00 71.81 1754 GLY A O 1
ATOM 13647 N N . ARG A 1 1755 ? -33.050 22.665 -7.213 1.00 82.44 1755 ARG A N 1
ATOM 13648 C CA . ARG A 1 1755 ? -34.449 22.900 -7.637 1.00 82.44 1755 ARG A CA 1
ATOM 13649 C C . ARG A 1 1755 ? -35.396 23.283 -6.505 1.00 82.44 1755 ARG A C 1
ATOM 13651 O O . ARG A 1 1755 ? -36.455 23.848 -6.761 1.00 82.44 1755 ARG A O 1
ATOM 13658 N N . VAL A 1 1756 ? -34.986 23.082 -5.253 1.00 84.44 1756 VAL A N 1
ATOM 13659 C CA . VAL A 1 1756 ? -35.854 23.262 -4.080 1.00 84.44 1756 VAL A CA 1
ATOM 13660 C C . VAL A 1 1756 ? -36.478 24.667 -3.920 1.00 84.44 1756 VAL A C 1
ATOM 13662 O O . VAL A 1 1756 ? -37.499 24.825 -3.255 1.00 84.44 1756 VAL A O 1
ATOM 13665 N N . GLY A 1 1757 ? -35.889 25.699 -4.536 1.00 83.88 1757 GLY A N 1
ATOM 13666 C CA . GLY A 1 1757 ? -36.414 27.073 -4.542 1.00 83.88 1757 GLY A CA 1
ATOM 13667 C C . GLY A 1 1757 ? -37.425 27.395 -5.653 1.00 83.88 1757 GLY A C 1
ATOM 13668 O O . GLY A 1 1757 ? -37.936 28.512 -5.690 1.00 83.88 1757 GLY A O 1
ATOM 13669 N N . GLU A 1 1758 ? -37.704 26.466 -6.571 1.00 88.38 1758 GLU A N 1
ATOM 13670 C CA . GLU A 1 1758 ? -38.737 26.622 -7.605 1.00 88.38 1758 GLU A CA 1
ATOM 13671 C C . GLU A 1 1758 ? -40.154 26.577 -7.003 1.00 88.38 1758 GLU A C 1
ATOM 13673 O O . GLU A 1 1758 ? -40.386 25.902 -5.999 1.00 88.38 1758 GLU A O 1
ATOM 13678 N N . SER A 1 1759 ? -41.116 27.253 -7.648 1.00 88.69 1759 SER A N 1
ATOM 13679 C CA . SER A 1 1759 ? -42.550 27.126 -7.331 1.00 88.69 1759 SER A CA 1
ATOM 13680 C C . SER A 1 1759 ? -43.057 25.711 -7.620 1.00 88.69 1759 SER A C 1
ATOM 13682 O O . SER A 1 1759 ? -42.648 25.083 -8.600 1.00 88.69 1759 SER A O 1
ATOM 13684 N N . ILE A 1 1760 ? -43.988 25.226 -6.798 1.00 88.00 1760 ILE A N 1
ATOM 13685 C CA . ILE A 1 1760 ? -44.669 23.939 -7.014 1.00 88.00 1760 ILE A CA 1
ATOM 13686 C C . ILE A 1 1760 ? -45.745 24.041 -8.118 1.00 88.00 1760 ILE A C 1
ATOM 13688 O O . ILE A 1 1760 ? -46.006 23.046 -8.801 1.00 88.00 1760 ILE A O 1
ATOM 13692 N N . PHE A 1 1761 ? -46.333 25.233 -8.301 1.00 83.12 1761 PHE A N 1
ATOM 13693 C CA . PHE A 1 1761 ? -47.442 25.546 -9.223 1.00 83.12 1761 PHE A CA 1
ATOM 13694 C C . PHE A 1 1761 ? -47.139 26.751 -10.127 1.00 83.12 1761 PHE A C 1
ATOM 13696 O O . PHE A 1 1761 ? -46.287 27.583 -9.730 1.00 83.12 1761 PHE A O 1
#

pLDDT: mean 83.08, std 12.69, range [26.14, 98.25]

Organism: Cochliobolus miyabeanus (NCBI:txid101162)

Radius of gyration: 44.62 Å; chains: 1; bounding box: 117×105×110 Å

Secondary structure (DSSP, 8-state):
--HHHHHHHHHHHHHHHHHHHH-TT--GGGTTSPPHHHHHHHHHHT-SPPPP--S-HHHHHHHHHHH-TTSEEEEETTEEEEHHHHHHHHHHHHHHHHHH---TT-EEEEE--SSHHHHHHHHHHHHTT-EEEEE-TTS-HHHHHHHHHHHT-SEEEEETTTHHHHHHH-TTSEEEEE-HHHIIIIIHHHHHS-TT-PPPPPPTTSEEEEEEE--TTSS-EEEEEEHHHHHHHHHHHHHHHT--TT-EEE--S-TTSTHHHHHHHHHHHHT-EEEE--HHHHHH-HHHHHHHTT-SEEEE-HHHHTTS-GGGGGT--EEEEESSPPPHHHHHHHTTTSEEEEEE--GGGTS-SEEES-TTSSSS----EESSSEEEEEETTEEEEEPPTTS-EEEEEESTT---EETT-HHHHHHHEEE--HHHHHB-SSSB----EEEEEEEEEEE-SSSS--EEEEEESSSEEEETTEEEEHHHHHHHHHHHS-TT-EEEEEEE-GGG-SS-EEEEEEE---SS-----S---B----HHHHHHHHHHHHHHHHHS-GGGS-S-EEEBSS--B-TTSSB-HHHHHHHHHH--HHHHHHHHHTTS------SHHHHHHHHHHHHHHTSSS---TT-BTTTTT--HHHHHHHHHHHHHTTEE--HHHHHHS-BHHHHHTT-EEPPTT------TTTTS-TTS-HHHHHHHHHHHHTS-TTTEEEEEEPPHHHHHHHHHHTTSTTTTEEEEEEEEEHHHHHHHHHHHHHHHHH-TTTTEEEEEETTTEEEEEEESS---B----S-HHHHHHHHHTS---TTS-SEEEEEEEPTTSSEEEEEEEEETTT--TTHHHHHHHHHHHHHTT-----S--THHHHHHHTTS-HHHHHHHHHHHHTT--S--SSPPSSTTPPP---EEEEEEEE--TT---SS-HHHHHHHHHHHHHHHHH--SEEEEEEEE--TTS--TTGGG--S---EEEEEEEE--TTSBHHHHHHHHHHHHHHHGGGGGG-HHHHTTS-HHHHHHTS-SEEEEEEEPPPTTTT---TTSGGGGGS-SSHHHHHHHHHTT--SSEEEEEEEETTEEEEEEEE-TTTS-HHHHHHHHHHHHHHHHHHHH-TTSBHHHH----TTHHHHHHHHS-TTHHHHSSS---------------PPPPHHHHHHHHHHHHHHT--GGG--TT--TTTTT--HHHHHHHHHHHHTTT-B--HHHHHH-SSHHHHHHHSB-HHHHHHHHHHHHHHT--TTT--TT--TTTTT--HHHHHHHHHHHHHTTEE--HHHHHH-SSHHHHHHH-EE--S-SPPP-TTSTTGGGTTGGGTS-HHHHGGGSSSTTPPEEEEEEPPHHHHHHHHHHHSSS-TTEEEEEE---S---HHHHHHHHHHHHHH-TTTTEEEEEETTEEEEEEES-----EEEEEPPTTS-HHHHHHHHHHHHHHS---TTS-S-EEEEEE-TTS-EEEEEEEETTT--TTHHHHHHHHHHHHHHTS-PPP-EEHHHHHHHIIIIIHHHHHHHHHHHHTT--------SS--SS--EEEEEEEEE-TTPPTT--TTHHHHHHHHHHHHHHHT-SSEEEEEEE-STTS--TTGGGEES---EEEEEEE---TT-BHHHHHHHHHHHHHHHTTTTTS-HHHHHHHH----TTTTTS--EEEEE----------SSS----EEEE-SS-----S-EEEEEEEGGGTEEEEEEEEEGGGHHHHHHHHHHHHHHHHHHSTTTTTSB--